Protein 5NB9 (pdb70)

GO terms:
  GO:0005515 protein binding (F, IPI)
  GO:0005829 cytosol (C, IDA)
  GO:0003729 mRNA binding (F, IDA)
  GO:0003730 mRNA 3'-UTR binding (F, IDA)
  GO:0010608 post-transcriptional regulation of gene expression (P, IDA)
  GO:0033592 RNA strand annealing activity (F, IDA)
  GO:0034057 RNA strand-exchange activity (F, IDA)
  GO:0051050 positive regulation of transport (P, EXP)
  GO:0044010 single-species biofilm formation (P, IMP)
  GO:0006974 DNA damage response (P, IMP)
  GO:1902836 positive regulation of proline import across plasma membrane (P, IMP)
  GO:0071475 cellular hyperosmotic salinity response (P, IMP)
  GO:0007231 osmosensory signaling pathway (P, IMP)

Structure (mmCIF, N/CA/C/O backbone):
data_5NB9
#
_entry.id   5NB9
#
loop_
_atom_site.group_PDB
_atom_site.id
_atom_site.type_symbol
_atom_site.label_atom_id
_atom_site.label_alt_id
_atom_site.label_comp_id
_atom_site.label_asym_id
_atom_site.label_entity_id
_atom_site.label_seq_id
_atom_site.pdbx_PDB_ins_code
_atom_site.Cartn_x
_atom_site.Cartn_y
_atom_site.Cartn_z
_atom_site.occupancy
_atom_site.B_iso_or_equiv
_atom_site.auth_seq_id
_atom_site.auth_comp_id
_atom_site.auth_asym_id
_atom_site.auth_atom_id
_atom_site.pdbx_PDB_model_num
ATOM 1 N N . MET A 1 1 ? 29.894 -4.412 1.731 1.00 0.00 1 MET A N 1
ATOM 2 C CA . MET A 1 1 ? 28.969 -4.782 0.651 1.00 0.00 1 MET A CA 1
ATOM 3 C C . MET A 1 1 ? 27.795 -3.848 0.705 1.00 0.00 1 MET A C 1
ATOM 4 O O . MET A 1 1 ? 27.730 -3.027 1.618 1.00 0.00 1 MET A O 1
ATOM 20 N N . GLY A 1 2 ? 26.892 -3.951 -0.255 1.00 0.00 2 GLY A N 1
ATOM 21 C CA . GLY A 1 2 ? 25.719 -3.099 -0.268 1.00 0.00 2 GLY A CA 1
ATOM 22 C C . GLY A 1 2 ? 25.958 -1.823 -1.045 1.00 0.00 2 GLY A C 1
ATOM 23 O O . GLY A 1 2 ? 27.020 -1.182 -0.896 1.00 0.00 2 GLY A O 1
ATOM 27 N N . SER A 1 3 ? 25.003 -1.458 -1.871 1.00 0.00 3 SER A N 1
ATOM 28 C CA . SER A 1 3 ? 25.107 -0.267 -2.676 1.00 0.00 3 SER A CA 1
ATOM 29 C C . SER A 1 3 ? 24.824 0.967 -1.807 1.00 0.00 3 SER A C 1
ATOM 30 O O . SER A 1 3 ? 25.745 1.738 -1.481 1.00 0.00 3 SER A O 1
ATOM 38 N N . SER A 1 4 ? 23.587 1.119 -1.374 1.00 0.00 4 SER A N 1
ATOM 39 C CA . SER A 1 4 ? 23.220 2.222 -0.554 1.00 0.00 4 SER A CA 1
ATOM 40 C C . SER A 1 4 ? 23.785 2.043 0.869 1.00 0.00 4 SER A C 1
ATOM 41 O O . SER A 1 4 ? 23.617 0.987 1.516 1.00 0.00 4 SER A O 1
ATOM 49 N N . HIS A 1 5 ? 24.499 3.041 1.331 1.00 0.00 5 HIS A N 1
ATOM 50 C CA . HIS A 1 5 ? 25.142 2.994 2.631 1.00 0.00 5 HIS A CA 1
ATOM 51 C C . HIS A 1 5 ? 24.367 3.906 3.547 1.00 0.00 5 HIS A C 1
ATOM 52 O O . HIS A 1 5 ? 23.996 4.989 3.125 1.00 0.00 5 HIS A O 1
ATOM 67 N N . HIS A 1 6 ? 24.102 3.453 4.800 1.00 0.00 6 HIS A N 1
ATOM 68 C CA . HIS A 1 6 ? 23.178 4.174 5.724 1.00 0.00 6 HIS A CA 1
ATOM 69 C C . HIS A 1 6 ? 21.808 4.194 5.024 1.00 0.00 6 HIS A C 1
ATOM 70 O O . HIS A 1 6 ? 21.061 5.157 5.063 1.00 0.00 6 HIS A O 1
ATOM 85 N N . HIS A 1 7 ? 21.500 3.061 4.426 1.00 0.00 7 HIS A N 1
ATOM 86 C CA . HIS A 1 7 ? 20.359 2.922 3.555 1.00 0.00 7 HIS A CA 1
ATOM 87 C C . HIS A 1 7 ? 18.988 3.076 4.181 1.00 0.00 7 HIS A C 1
ATOM 88 O O . HIS A 1 7 ? 18.479 2.188 4.867 1.00 0.00 7 HIS A O 1
ATOM 103 N N . HIS A 1 8 ? 18.459 4.257 3.959 1.00 0.00 8 HIS A N 1
ATOM 104 C CA . HIS A 1 8 ? 17.093 4.649 4.240 1.00 0.00 8 HIS A CA 1
ATOM 105 C C . HIS A 1 8 ? 16.587 4.403 5.679 1.00 0.00 8 HIS A C 1
ATOM 106 O O . HIS A 1 8 ? 16.804 5.255 6.539 1.00 0.00 8 HIS A O 1
ATOM 121 N N . HIS A 1 9 ? 15.950 3.249 5.957 1.00 0.00 9 HIS A N 1
ATOM 122 C CA . HIS A 1 9 ? 15.332 3.028 7.288 1.00 0.00 9 HIS A CA 1
ATOM 123 C C . HIS A 1 9 ? 14.749 1.617 7.474 1.00 0.00 9 HIS A C 1
ATOM 124 O O . HIS A 1 9 ? 13.882 1.221 6.739 1.00 0.00 9 HIS A O 1
ATOM 139 N N . HIS A 1 10 ? 15.197 0.921 8.504 1.00 0.00 10 HIS A N 1
ATOM 140 C CA . HIS A 1 10 ? 14.566 -0.337 8.957 1.00 0.00 10 HIS A CA 1
ATOM 141 C C . HIS A 1 10 ? 14.003 -0.016 10.343 1.00 0.00 10 HIS A C 1
ATOM 142 O O . HIS A 1 10 ? 14.521 0.884 11.013 1.00 0.00 10 HIS A O 1
ATOM 157 N N . SER A 1 11 ? 12.937 -0.638 10.724 1.00 0.00 11 SER A N 1
ATOM 158 C CA . SER A 1 11 ? 12.343 -0.417 12.018 1.00 0.00 11 SER A CA 1
ATOM 159 C C . SER A 1 11 ? 12.712 -1.519 12.980 1.00 0.00 11 SER A C 1
ATOM 160 O O . SER A 1 11 ? 13.874 -1.916 13.074 1.00 0.00 11 SER A O 1
ATOM 168 N N . GLN A 1 12 ? 11.757 -1.970 13.675 1.00 0.00 12 GLN A N 1
ATOM 169 C CA . GLN A 1 12 ? 11.895 -2.888 14.738 1.00 0.00 12 GLN A CA 1
ATOM 170 C C . GLN A 1 12 ? 10.769 -3.860 14.622 1.00 0.00 12 GLN A C 1
ATOM 171 O O . GLN A 1 12 ? 10.147 -4.298 15.589 1.00 0.00 12 GLN A O 1
ATOM 185 N N . ASP A 1 13 ? 10.576 -4.176 13.390 1.00 0.00 13 ASP A N 1
ATOM 186 C CA . ASP A 1 13 ? 9.626 -5.047 12.857 1.00 0.00 13 ASP A CA 1
ATOM 187 C C . ASP A 1 13 ? 9.861 -6.478 13.326 1.00 0.00 13 ASP A C 1
ATOM 188 O O . ASP A 1 13 ? 11.002 -6.894 13.523 1.00 0.00 13 ASP A O 1
ATOM 197 N N . PRO A 1 14 ? 8.788 -7.246 13.522 1.00 0.00 14 PRO A N 1
ATOM 198 C CA . PRO A 1 14 ? 8.869 -8.634 13.967 1.00 0.00 14 PRO A CA 1
ATOM 199 C C . PRO A 1 14 ? 9.156 -9.591 12.806 1.00 0.00 14 PRO A C 1
ATOM 200 O O . PRO A 1 14 ? 9.788 -10.630 12.989 1.00 0.00 14 PRO A O 1
ATOM 211 N N . MET A 1 15 ? 8.652 -9.236 11.629 1.00 0.00 15 MET A N 1
ATOM 212 C CA . MET A 1 15 ? 8.859 -9.983 10.422 1.00 0.00 15 MET A CA 1
ATOM 213 C C . MET A 1 15 ? 10.322 -10.031 10.028 1.00 0.00 15 MET A C 1
ATOM 214 O O . MET A 1 15 ? 10.843 -11.108 9.705 1.00 0.00 15 MET A O 1
ATOM 228 N N . GLU A 1 16 ? 10.966 -8.852 10.060 1.00 0.00 16 GLU A N 1
ATOM 229 C CA . GLU A 1 16 ? 12.396 -8.673 9.746 1.00 0.00 16 GLU A CA 1
ATOM 230 C C . GLU A 1 16 ? 12.670 -8.972 8.226 1.00 0.00 16 GLU A C 1
ATOM 231 O O . GLU A 1 16 ? 11.825 -9.546 7.515 1.00 0.00 16 GLU A O 1
ATOM 243 N N . ASN A 1 17 ? 13.825 -8.592 7.739 1.00 0.00 17 ASN A N 1
ATOM 244 C CA . ASN A 1 17 ? 14.187 -8.760 6.328 1.00 0.00 17 ASN A CA 1
ATOM 245 C C . ASN A 1 17 ? 14.955 -10.051 6.185 1.00 0.00 17 ASN A C 1
ATOM 246 O O . ASN A 1 17 ? 16.094 -10.119 5.710 1.00 0.00 17 ASN A O 1
ATOM 257 N N . GLN A 1 18 ? 14.348 -11.041 6.637 1.00 0.00 18 GLN A N 1
ATOM 258 C CA . GLN A 1 18 ? 14.847 -12.330 6.641 1.00 0.00 18 GLN A CA 1
ATOM 259 C C . GLN A 1 18 ? 14.917 -12.985 5.223 1.00 0.00 18 GLN A C 1
ATOM 260 O O . GLN A 1 18 ? 16.017 -13.137 4.702 1.00 0.00 18 GLN A O 1
ATOM 274 N N . PRO A 1 19 ? 13.805 -13.422 4.574 1.00 0.00 19 PRO A N 1
ATOM 275 C CA . PRO A 1 19 ? 13.862 -13.847 3.165 1.00 0.00 19 PRO A CA 1
ATOM 276 C C . PRO A 1 19 ? 14.121 -12.663 2.212 1.00 0.00 19 PRO A C 1
ATOM 277 O O . PRO A 1 19 ? 13.595 -11.570 2.401 1.00 0.00 19 PRO A O 1
ATOM 288 N N . LYS A 1 20 ? 15.002 -12.873 1.231 1.00 0.00 20 LYS A N 1
ATOM 289 C CA . LYS A 1 20 ? 15.301 -11.949 0.253 1.00 0.00 20 LYS A CA 1
ATOM 290 C C . LYS A 1 20 ? 14.173 -11.731 -0.725 1.00 0.00 20 LYS A C 1
ATOM 291 O O . LYS A 1 20 ? 14.137 -12.361 -1.761 1.00 0.00 20 LYS A O 1
ATOM 310 N N . LEU A 1 21 ? 13.377 -10.733 -0.402 1.00 0.00 21 LEU A N 1
ATOM 311 C CA . LEU A 1 21 ? 12.128 -10.266 -0.969 1.00 0.00 21 LEU A CA 1
ATOM 312 C C . LEU A 1 21 ? 11.224 -11.138 -1.823 1.00 0.00 21 LEU A C 1
ATOM 313 O O . LEU A 1 21 ? 9.996 -11.075 -1.705 1.00 0.00 21 LEU A O 1
ATOM 329 N N . ASN A 1 22 ? 11.804 -11.859 -2.687 1.00 0.00 22 ASN A N 1
ATOM 330 C CA . ASN A 1 22 ? 11.190 -12.883 -3.483 1.00 0.00 22 ASN A CA 1
ATOM 331 C C . ASN A 1 22 ? 10.277 -12.296 -4.525 1.00 0.00 22 ASN A C 1
ATOM 332 O O . ASN A 1 22 ? 9.393 -12.950 -5.056 1.00 0.00 22 ASN A O 1
ATOM 343 N N . SER A 1 23 ? 10.494 -11.025 -4.752 1.00 0.00 23 SER A N 1
ATOM 344 C CA . SER A 1 23 ? 9.968 -10.256 -5.890 1.00 0.00 23 SER A CA 1
ATOM 345 C C . SER A 1 23 ? 8.479 -9.882 -5.827 1.00 0.00 23 SER A C 1
ATOM 346 O O . SER A 1 23 ? 7.945 -9.346 -6.795 1.00 0.00 23 SER A O 1
ATOM 354 N N . SER A 1 24 ? 7.819 -10.132 -4.703 1.00 0.00 24 SER A N 1
ATOM 355 C CA . SER A 1 24 ? 6.446 -9.646 -4.501 1.00 0.00 24 SER A CA 1
ATOM 356 C C . SER A 1 24 ? 6.069 -9.600 -3.011 1.00 0.00 24 SER A C 1
ATOM 357 O O . SER A 1 24 ? 6.268 -8.606 -2.346 1.00 0.00 24 SER A O 1
ATOM 365 N N . LYS A 1 25 ? 5.619 -10.709 -2.497 1.00 0.00 25 LYS A N 1
ATOM 366 C CA . LYS A 1 25 ? 5.084 -10.849 -1.211 1.00 0.00 25 LYS A CA 1
ATOM 367 C C . LYS A 1 25 ? 5.971 -10.357 -0.117 1.00 0.00 25 LYS A C 1
ATOM 368 O O . LYS A 1 25 ? 5.649 -9.383 0.553 1.00 0.00 25 LYS A O 1
ATOM 387 N N . GLU A 1 26 ? 7.049 -11.012 0.058 1.00 0.00 26 GLU A N 1
ATOM 388 C CA . GLU A 1 26 ? 7.927 -10.676 1.128 1.00 0.00 26 GLU A CA 1
ATOM 389 C C . GLU A 1 26 ? 8.672 -9.352 0.950 1.00 0.00 26 GLU A C 1
ATOM 390 O O . GLU A 1 26 ? 9.426 -8.937 1.801 1.00 0.00 26 GLU A O 1
ATOM 402 N N . VAL A 1 27 ? 8.396 -8.650 -0.140 1.00 0.00 27 VAL A N 1
ATOM 403 C CA . VAL A 1 27 ? 8.902 -7.327 -0.293 1.00 0.00 27 VAL A CA 1
ATOM 404 C C . VAL A 1 27 ? 7.926 -6.375 0.263 1.00 0.00 27 VAL A C 1
ATOM 405 O O . VAL A 1 27 ? 8.302 -5.308 0.593 1.00 0.00 27 VAL A O 1
ATOM 418 N N . ILE A 1 28 ? 6.632 -6.780 0.417 1.00 0.00 28 ILE A N 1
ATOM 419 C CA . ILE A 1 28 ? 5.718 -5.979 1.148 1.00 0.00 28 ILE A CA 1
ATOM 420 C C . ILE A 1 28 ? 6.223 -5.928 2.501 1.00 0.00 28 ILE A C 1
ATOM 421 O O . ILE A 1 28 ? 6.160 -4.949 3.162 1.00 0.00 28 ILE A O 1
ATOM 437 N N . ALA A 1 29 ? 6.698 -7.027 2.877 1.00 0.00 29 ALA A N 1
ATOM 438 C CA . ALA A 1 29 ? 7.294 -7.219 4.096 1.00 0.00 29 ALA A CA 1
ATOM 439 C C . ALA A 1 29 ? 8.512 -6.359 4.304 1.00 0.00 29 ALA A C 1
ATOM 440 O O . ALA A 1 29 ? 8.684 -5.795 5.374 1.00 0.00 29 ALA A O 1
ATOM 447 N N . PHE A 1 30 ? 9.325 -6.214 3.279 1.00 0.00 30 PHE A N 1
ATOM 448 C CA . PHE A 1 30 ? 10.384 -5.292 3.342 1.00 0.00 30 PHE A CA 1
ATOM 449 C C . PHE A 1 30 ? 9.813 -3.921 3.381 1.00 0.00 30 PHE A C 1
ATOM 450 O O . PHE A 1 30 ? 10.227 -3.094 4.111 1.00 0.00 30 PHE A O 1
ATOM 467 N N . LEU A 1 31 ? 8.878 -3.692 2.533 1.00 0.00 31 LEU A N 1
ATOM 468 C CA . LEU A 1 31 ? 8.211 -2.444 2.455 1.00 0.00 31 LEU A CA 1
ATOM 469 C C . LEU A 1 31 ? 7.697 -2.041 3.774 1.00 0.00 31 LEU A C 1
ATOM 470 O O . LEU A 1 31 ? 7.749 -0.937 4.137 1.00 0.00 31 LEU A O 1
ATOM 486 N N . ALA A 1 32 ? 7.291 -2.972 4.474 1.00 0.00 32 ALA A N 1
ATOM 487 C CA . ALA A 1 32 ? 6.727 -2.786 5.753 1.00 0.00 32 ALA A CA 1
ATOM 488 C C . ALA A 1 32 ? 7.731 -2.623 6.876 1.00 0.00 32 ALA A C 1
ATOM 489 O O . ALA A 1 32 ? 7.455 -1.953 7.855 1.00 0.00 32 ALA A O 1
ATOM 496 N N . GLU A 1 33 ? 8.895 -3.194 6.714 1.00 0.00 33 GLU A N 1
ATOM 497 C CA . GLU A 1 33 ? 9.936 -3.122 7.747 1.00 0.00 33 GLU A CA 1
ATOM 498 C C . GLU A 1 33 ? 10.596 -1.765 7.661 1.00 0.00 33 GLU A C 1
ATOM 499 O O . GLU A 1 33 ? 11.265 -1.243 8.560 1.00 0.00 33 GLU A O 1
ATOM 511 N N . ARG A 1 34 ? 10.435 -1.282 6.519 1.00 0.00 34 ARG A N 1
ATOM 512 C CA . ARG A 1 34 ? 10.953 -0.121 6.038 1.00 0.00 34 ARG A CA 1
ATOM 513 C C . ARG A 1 34 ? 9.973 1.014 6.263 1.00 0.00 34 ARG A C 1
ATOM 514 O O . ARG A 1 34 ? 10.355 2.101 6.766 1.00 0.00 34 ARG A O 1
ATOM 535 N N . PHE A 1 35 ? 8.721 0.766 5.930 1.00 0.00 35 PHE A N 1
ATOM 536 C CA . PHE A 1 35 ? 7.666 1.701 6.060 1.00 0.00 35 PHE A CA 1
ATOM 537 C C . PHE A 1 35 ? 6.546 1.261 7.020 1.00 0.00 35 PHE A C 1
ATOM 538 O O . PHE A 1 35 ? 5.437 1.010 6.551 1.00 0.00 35 PHE A O 1
ATOM 555 N N . PRO A 1 36 ? 6.812 1.159 8.358 1.00 0.00 36 PRO A N 1
ATOM 556 C CA . PRO A 1 36 ? 5.792 0.908 9.412 1.00 0.00 36 PRO A CA 1
ATOM 557 C C . PRO A 1 36 ? 4.440 1.699 9.280 1.00 0.00 36 PRO A C 1
ATOM 558 O O . PRO A 1 36 ? 3.483 1.408 9.976 1.00 0.00 36 PRO A O 1
ATOM 569 N N . HIS A 1 37 ? 4.390 2.724 8.435 1.00 0.00 37 HIS A N 1
ATOM 570 C CA . HIS A 1 37 ? 3.150 3.464 8.240 1.00 0.00 37 HIS A CA 1
ATOM 571 C C . HIS A 1 37 ? 2.455 3.035 6.975 1.00 0.00 37 HIS A C 1
ATOM 572 O O . HIS A 1 37 ? 1.273 2.784 6.977 1.00 0.00 37 HIS A O 1
ATOM 587 N N . CYS A 1 38 ? 3.193 3.000 5.892 1.00 0.00 38 CYS A N 1
ATOM 588 C CA . CYS A 1 38 ? 2.703 2.569 4.639 1.00 0.00 38 CYS A CA 1
ATOM 589 C C . CYS A 1 38 ? 2.270 1.120 4.646 1.00 0.00 38 CYS A C 1
ATOM 590 O O . CYS A 1 38 ? 1.150 0.777 4.256 1.00 0.00 38 CYS A O 1
ATOM 598 N N . PHE A 1 39 ? 3.157 0.288 5.069 1.00 0.00 39 PHE A N 1
ATOM 599 C CA . PHE A 1 39 ? 3.019 -1.075 4.941 1.00 0.00 39 PHE A CA 1
ATOM 600 C C . PHE A 1 39 ? 2.913 -1.780 6.297 1.00 0.00 39 PHE A C 1
ATOM 601 O O . PHE A 1 39 ? 3.169 -1.198 7.330 1.00 0.00 39 PHE A O 1
ATOM 618 N N . SER A 1 40 ? 2.492 -3.021 6.249 1.00 0.00 40 SER A N 1
ATOM 619 C CA . SER A 1 40 ? 2.310 -3.864 7.418 1.00 0.00 40 SER A CA 1
ATOM 620 C C . SER A 1 40 ? 3.337 -4.930 7.530 1.00 0.00 40 SER A C 1
ATOM 621 O O . SER A 1 40 ? 4.261 -4.785 8.295 1.00 0.00 40 SER A O 1
ATOM 629 N N . ALA A 1 41 ? 3.009 -6.091 6.906 1.00 0.00 41 ALA A N 1
ATOM 630 C CA . ALA A 1 41 ? 3.820 -7.309 6.699 1.00 0.00 41 ALA A CA 1
ATOM 631 C C . ALA A 1 41 ? 3.355 -8.218 7.737 1.00 0.00 41 ALA A C 1
ATOM 632 O O . ALA A 1 41 ? 3.303 -9.426 7.606 1.00 0.00 41 ALA A O 1
ATOM 639 N N . GLU A 1 42 ? 2.952 -7.535 8.741 1.00 0.00 42 GLU A N 1
ATOM 640 C CA . GLU A 1 42 ? 2.264 -7.974 9.840 1.00 0.00 42 GLU A CA 1
ATOM 641 C C . GLU A 1 42 ? 0.907 -8.355 9.457 1.00 0.00 42 GLU A C 1
ATOM 642 O O . GLU A 1 42 ? 0.336 -9.372 9.839 1.00 0.00 42 GLU A O 1
ATOM 654 N N . GLY A 1 43 ? 0.415 -7.495 8.690 1.00 0.00 43 GLY A N 1
ATOM 655 C CA . GLY A 1 43 ? -0.893 -7.522 8.312 1.00 0.00 43 GLY A CA 1
ATOM 656 C C . GLY A 1 43 ? -1.016 -7.820 6.862 1.00 0.00 43 GLY A C 1
ATOM 657 O O . GLY A 1 43 ? -0.045 -7.610 6.114 1.00 0.00 43 GLY A O 1
ATOM 661 N N . GLU A 1 44 ? -2.188 -8.306 6.480 1.00 0.00 44 GLU A N 1
ATOM 662 C CA . GLU A 1 44 ? -2.574 -8.602 5.119 1.00 0.00 44 GLU A CA 1
ATOM 663 C C . GLU A 1 44 ? -2.190 -7.443 4.210 1.00 0.00 44 GLU A C 1
ATOM 664 O O . GLU A 1 44 ? -1.465 -7.612 3.226 1.00 0.00 44 GLU A O 1
ATOM 676 N N . ALA A 1 45 ? -2.646 -6.267 4.605 1.00 0.00 45 ALA A N 1
ATOM 677 C CA . ALA A 1 45 ? -2.433 -5.050 3.899 1.00 0.00 45 ALA A CA 1
ATOM 678 C C . ALA A 1 45 ? -3.018 -3.930 4.726 1.00 0.00 45 ALA A C 1
ATOM 679 O O . ALA A 1 45 ? -3.342 -4.129 5.907 1.00 0.00 45 ALA A O 1
ATOM 686 N N . ARG A 1 46 ? -3.153 -2.798 4.118 1.00 0.00 46 ARG A N 1
ATOM 687 C CA . ARG A 1 46 ? -3.693 -1.606 4.695 1.00 0.00 46 ARG A CA 1
ATOM 688 C C . ARG A 1 46 ? -3.925 -0.733 3.472 1.00 0.00 46 ARG A C 1
ATOM 689 O O . ARG A 1 46 ? -3.261 -0.997 2.457 1.00 0.00 46 ARG A O 1
ATOM 710 N N . PRO A 1 47 ? -4.892 0.225 3.457 1.00 0.00 47 PRO A N 1
ATOM 711 C CA . PRO A 1 47 ? -5.055 1.095 2.303 1.00 0.00 47 PRO A CA 1
ATOM 712 C C . PRO A 1 47 ? -3.775 1.837 1.950 1.00 0.00 47 PRO A C 1
ATOM 713 O O . PRO A 1 47 ? -3.320 2.633 2.692 1.00 0.00 47 PRO A O 1
ATOM 724 N N . LEU A 1 48 ? -3.213 1.484 0.824 1.00 0.00 48 LEU A N 1
ATOM 725 C CA . LEU A 1 48 ? -1.989 2.031 0.261 1.00 0.00 48 LEU A CA 1
ATOM 726 C C . LEU A 1 48 ? -2.381 2.770 -1.053 1.00 0.00 48 LEU A C 1
ATOM 727 O O . LEU A 1 48 ? -3.529 2.913 -1.300 1.00 0.00 48 LEU A O 1
ATOM 743 N N . LYS A 1 49 ? -1.452 3.336 -1.813 1.00 0.00 49 LYS A N 1
ATOM 744 C CA . LYS A 1 49 ? -1.767 3.768 -3.136 1.00 0.00 49 LYS A CA 1
ATOM 745 C C . LYS A 1 49 ? -1.079 2.760 -4.037 1.00 0.00 49 LYS A C 1
ATOM 746 O O . LYS A 1 49 ? -0.797 1.684 -3.625 1.00 0.00 49 LYS A O 1
ATOM 765 N N . ILE A 1 50 ? -0.870 3.070 -5.237 1.00 0.00 50 ILE A N 1
ATOM 766 C CA . ILE A 1 50 ? 0.015 2.292 -6.060 1.00 0.00 50 ILE A CA 1
ATOM 767 C C . ILE A 1 50 ? 1.137 3.082 -6.644 1.00 0.00 50 ILE A C 1
ATOM 768 O O . ILE A 1 50 ? 2.270 2.612 -6.743 1.00 0.00 50 ILE A O 1
ATOM 784 N N . GLY A 1 51 ? 0.860 4.299 -6.916 1.00 0.00 51 GLY A N 1
ATOM 785 C CA . GLY A 1 51 ? 1.876 5.186 -7.431 1.00 0.00 51 GLY A CA 1
ATOM 786 C C . GLY A 1 51 ? 2.914 5.494 -6.381 1.00 0.00 51 GLY A C 1
ATOM 787 O O . GLY A 1 51 ? 3.948 6.034 -6.685 1.00 0.00 51 GLY A O 1
ATOM 791 N N . ILE A 1 52 ? 2.613 5.117 -5.119 1.00 0.00 52 ILE A N 1
ATOM 792 C CA . ILE A 1 52 ? 3.555 5.055 -4.078 1.00 0.00 52 ILE A CA 1
ATOM 793 C C . ILE A 1 52 ? 4.792 4.330 -4.522 1.00 0.00 52 ILE A C 1
ATOM 794 O O . ILE A 1 52 ? 5.820 4.701 -4.155 1.00 0.00 52 ILE A O 1
ATOM 810 N N . PHE A 1 53 ? 4.634 3.247 -5.242 1.00 0.00 53 PHE A N 1
ATOM 811 C CA . PHE A 1 53 ? 5.676 2.388 -5.615 1.00 0.00 53 PHE A CA 1
ATOM 812 C C . PHE A 1 53 ? 6.918 3.158 -6.014 1.00 0.00 53 PHE A C 1
ATOM 813 O O . PHE A 1 53 ? 7.918 2.907 -5.618 1.00 0.00 53 PHE A O 1
ATOM 830 N N . GLN A 1 54 ? 6.727 4.087 -6.761 1.00 0.00 54 GLN A N 1
ATOM 831 C CA . GLN A 1 54 ? 7.711 5.043 -7.241 1.00 0.00 54 GLN A CA 1
ATOM 832 C C . GLN A 1 54 ? 8.513 5.749 -6.101 1.00 0.00 54 GLN A C 1
ATOM 833 O O . GLN A 1 54 ? 9.522 6.403 -6.294 1.00 0.00 54 GLN A O 1
ATOM 847 N N . ASP A 1 55 ? 7.972 5.667 -5.027 1.00 0.00 55 ASP A N 1
ATOM 848 C CA . ASP A 1 55 ? 8.378 6.456 -3.866 1.00 0.00 55 ASP A CA 1
ATOM 849 C C . ASP A 1 55 ? 9.091 5.623 -3.029 1.00 0.00 55 ASP A C 1
ATOM 850 O O . ASP A 1 55 ? 10.003 6.009 -2.333 1.00 0.00 55 ASP A O 1
ATOM 859 N N . LEU A 1 56 ? 8.597 4.466 -3.044 1.00 0.00 56 LEU A N 1
ATOM 860 C CA . LEU A 1 56 ? 9.175 3.395 -2.505 1.00 0.00 56 LEU A CA 1
ATOM 861 C C . LEU A 1 56 ? 10.400 3.337 -3.087 1.00 0.00 56 LEU A C 1
ATOM 862 O O . LEU A 1 56 ? 11.312 3.495 -2.465 1.00 0.00 56 LEU A O 1
ATOM 878 N N . VAL A 1 57 ? 10.382 3.216 -4.335 1.00 0.00 57 VAL A N 1
ATOM 879 C CA . VAL A 1 57 ? 11.550 2.952 -5.117 1.00 0.00 57 VAL A CA 1
ATOM 880 C C . VAL A 1 57 ? 12.659 3.902 -4.932 1.00 0.00 57 VAL A C 1
ATOM 881 O O . VAL A 1 57 ? 13.806 3.556 -5.243 1.00 0.00 57 VAL A O 1
ATOM 894 N N . ASP A 1 58 ? 12.320 5.105 -4.498 1.00 0.00 58 ASP A N 1
ATOM 895 C CA . ASP A 1 58 ? 13.365 6.016 -3.999 1.00 0.00 58 ASP A CA 1
ATOM 896 C C . ASP A 1 58 ? 14.244 5.283 -2.983 1.00 0.00 58 ASP A C 1
ATOM 897 O O . ASP A 1 58 ? 15.466 5.176 -3.059 1.00 0.00 58 ASP A O 1
ATOM 906 N N . ARG A 1 59 ? 13.496 4.740 -2.079 1.00 0.00 59 ARG A N 1
ATOM 907 C CA . ARG A 1 59 ? 13.836 4.249 -0.856 1.00 0.00 59 ARG A CA 1
ATOM 908 C C . ARG A 1 59 ? 14.066 2.812 -0.851 1.00 0.00 59 ARG A C 1
ATOM 909 O O . ARG A 1 59 ? 15.069 2.349 -0.374 1.00 0.00 59 ARG A O 1
ATOM 930 N N . VAL A 1 60 ? 13.098 2.106 -1.335 1.00 0.00 60 VAL A N 1
ATOM 931 C CA . VAL A 1 60 ? 13.040 0.740 -1.168 1.00 0.00 60 VAL A CA 1
ATOM 932 C C . VAL A 1 60 ? 14.047 -0.117 -1.853 1.00 0.00 60 VAL A C 1
ATOM 933 O O . VAL A 1 60 ? 14.628 -0.982 -1.263 1.00 0.00 60 VAL A O 1
ATOM 946 N N . ALA A 1 61 ? 14.170 0.149 -3.072 1.00 0.00 61 ALA A N 1
ATOM 947 C CA . ALA A 1 61 ? 14.530 -0.775 -4.011 1.00 0.00 61 ALA A CA 1
ATOM 948 C C . ALA A 1 61 ? 15.674 -1.698 -3.796 1.00 0.00 61 ALA A C 1
ATOM 949 O O . ALA A 1 61 ? 15.613 -2.687 -3.057 1.00 0.00 61 ALA A O 1
ATOM 956 N N . GLY A 1 62 ? 16.664 -1.380 -4.353 1.00 0.00 62 GLY A N 1
ATOM 957 C CA . GLY A 1 62 ? 17.757 -2.303 -4.458 1.00 0.00 62 GLY A CA 1
ATOM 958 C C . GLY A 1 62 ? 18.746 -2.187 -3.379 1.00 0.00 62 GLY A C 1
ATOM 959 O O . GLY A 1 62 ? 19.950 -2.341 -3.548 1.00 0.00 62 GLY A O 1
ATOM 963 N N . GLU A 1 63 ? 18.191 -1.865 -2.311 1.00 0.00 63 GLU A N 1
ATOM 964 C CA . GLU A 1 63 ? 18.742 -1.835 -1.039 1.00 0.00 63 GLU A CA 1
ATOM 965 C C . GLU A 1 63 ? 19.112 -3.235 -0.621 1.00 0.00 63 GLU A C 1
ATOM 966 O O . GLU A 1 63 ? 20.184 -3.483 -0.059 1.00 0.00 63 GLU A O 1
ATOM 978 N N . MET A 1 64 ? 18.172 -4.138 -0.840 1.00 0.00 64 MET A N 1
ATOM 979 C CA . MET A 1 64 ? 18.381 -5.488 -0.565 1.00 0.00 64 MET A CA 1
ATOM 980 C C . MET A 1 64 ? 18.159 -6.290 -1.753 1.00 0.00 64 MET A C 1
ATOM 981 O O . MET A 1 64 ? 19.065 -6.853 -2.344 1.00 0.00 64 MET A O 1
ATOM 995 N N . ASN A 1 65 ? 16.945 -6.360 -2.081 1.00 0.00 65 ASN A N 1
ATOM 996 C CA . ASN A 1 65 ? 16.488 -7.247 -3.003 1.00 0.00 65 ASN A CA 1
ATOM 997 C C . ASN A 1 65 ? 15.447 -6.724 -3.977 1.00 0.00 65 ASN A C 1
ATOM 998 O O . ASN A 1 65 ? 14.493 -7.420 -4.206 1.00 0.00 65 ASN A O 1
ATOM 1009 N N . LEU A 1 66 ? 15.604 -5.583 -4.556 1.00 0.00 66 LEU A N 1
ATOM 1010 C CA . LEU A 1 66 ? 14.585 -5.064 -5.481 1.00 0.00 66 LEU A CA 1
ATOM 1011 C C . LEU A 1 66 ? 15.160 -4.362 -6.688 1.00 0.00 66 LEU A C 1
ATOM 1012 O O . LEU A 1 66 ? 16.022 -3.508 -6.612 1.00 0.00 66 LEU A O 1
ATOM 1028 N N . SER A 1 67 ? 14.576 -4.687 -7.763 1.00 0.00 67 SER A N 1
ATOM 1029 C CA . SER A 1 67 ? 14.832 -4.137 -9.046 1.00 0.00 67 SER A CA 1
ATOM 1030 C C . SER A 1 67 ? 13.567 -3.322 -9.492 1.00 0.00 67 SER A C 1
ATOM 1031 O O . SER A 1 67 ? 13.227 -3.255 -10.666 1.00 0.00 67 SER A O 1
ATOM 1039 N N . LYS A 1 68 ? 12.942 -2.630 -8.509 1.00 0.00 68 LYS A N 1
ATOM 1040 C CA . LYS A 1 68 ? 11.656 -1.859 -8.628 1.00 0.00 68 LYS A CA 1
ATOM 1041 C C . LYS A 1 68 ? 10.490 -2.705 -9.074 1.00 0.00 68 LYS A C 1
ATOM 1042 O O . LYS A 1 68 ? 9.547 -2.800 -8.394 1.00 0.00 68 LYS A O 1
ATOM 1061 N N . THR A 1 69 ? 10.570 -3.369 -10.159 1.00 0.00 69 THR A N 1
ATOM 1062 C CA . THR A 1 69 ? 9.433 -3.988 -10.709 1.00 0.00 69 THR A CA 1
ATOM 1063 C C . THR A 1 69 ? 9.025 -5.200 -9.936 1.00 0.00 69 THR A C 1
ATOM 1064 O O . THR A 1 69 ? 7.871 -5.586 -9.916 1.00 0.00 69 THR A O 1
ATOM 1075 N N . GLN A 1 70 ? 9.971 -5.728 -9.262 1.00 0.00 70 GLN A N 1
ATOM 1076 C CA . GLN A 1 70 ? 9.761 -6.845 -8.378 1.00 0.00 70 GLN A CA 1
ATOM 1077 C C . GLN A 1 70 ? 9.300 -6.328 -6.989 1.00 0.00 70 GLN A C 1
ATOM 1078 O O . GLN A 1 70 ? 9.298 -7.033 -5.994 1.00 0.00 70 GLN A O 1
ATOM 1092 N N . LEU A 1 71 ? 9.056 -5.073 -6.952 1.00 0.00 71 LEU A N 1
ATOM 1093 C CA . LEU A 1 71 ? 8.459 -4.387 -5.866 1.00 0.00 71 LEU A CA 1
ATOM 1094 C C . LEU A 1 71 ? 7.104 -3.876 -6.339 1.00 0.00 71 LEU A C 1
ATOM 1095 O O . LEU A 1 71 ? 6.160 -3.901 -5.609 1.00 0.00 71 LEU A O 1
ATOM 1111 N N . ARG A 1 72 ? 6.997 -3.461 -7.580 1.00 0.00 72 ARG A N 1
ATOM 1112 C CA . ARG A 1 72 ? 5.727 -2.905 -8.051 1.00 0.00 72 ARG A CA 1
ATOM 1113 C C . ARG A 1 72 ? 4.680 -4.006 -8.139 1.00 0.00 72 ARG A C 1
ATOM 1114 O O . ARG A 1 72 ? 3.501 -3.763 -8.354 1.00 0.00 72 ARG A O 1
ATOM 1135 N N . SER A 1 73 ? 5.166 -5.192 -8.061 1.00 0.00 73 SER A N 1
ATOM 1136 C CA . SER A 1 73 ? 4.461 -6.379 -8.110 1.00 0.00 73 SER A CA 1
ATOM 1137 C C . SER A 1 73 ? 3.996 -6.773 -6.752 1.00 0.00 73 SER A C 1
ATOM 1138 O O . SER A 1 73 ? 3.017 -7.480 -6.558 1.00 0.00 73 SER A O 1
ATOM 1146 N N . ALA A 1 74 ? 4.681 -6.271 -5.839 1.00 0.00 74 ALA A N 1
ATOM 1147 C CA . ALA A 1 74 ? 4.353 -6.425 -4.437 1.00 0.00 74 ALA A CA 1
ATOM 1148 C C . ALA A 1 74 ? 3.205 -5.530 -4.171 1.00 0.00 74 ALA A C 1
ATOM 1149 O O . ALA A 1 74 ? 2.258 -5.823 -3.438 1.00 0.00 74 ALA A O 1
ATOM 1156 N N . LEU A 1 75 ? 3.204 -4.592 -4.992 1.00 0.00 75 LEU A N 1
ATOM 1157 C CA . LEU A 1 75 ? 2.398 -3.498 -5.007 1.00 0.00 75 LEU A CA 1
ATOM 1158 C C . LEU A 1 75 ? 1.351 -3.725 -6.119 1.00 0.00 75 LEU A C 1
ATOM 1159 O O . LEU A 1 75 ? 0.891 -2.832 -6.823 1.00 0.00 75 LEU A O 1
ATOM 1175 N N . ARG A 1 76 ? 1.014 -5.006 -6.175 1.00 0.00 76 ARG A N 1
ATOM 1176 C CA . ARG A 1 76 ? 0.032 -5.722 -6.997 1.00 0.00 76 ARG A CA 1
ATOM 1177 C C . ARG A 1 76 ? -0.537 -6.774 -6.141 1.00 0.00 76 ARG A C 1
ATOM 1178 O O . ARG A 1 76 ? -1.720 -6.921 -6.030 1.00 0.00 76 ARG A O 1
ATOM 1199 N N . LEU A 1 77 ? 0.360 -7.450 -5.494 1.00 0.00 77 LEU A N 1
ATOM 1200 C CA . LEU A 1 77 ? 0.092 -8.580 -4.662 1.00 0.00 77 LEU A CA 1
ATOM 1201 C C . LEU A 1 77 ? -0.782 -8.214 -3.551 1.00 0.00 77 LEU A C 1
ATOM 1202 O O . LEU A 1 77 ? -1.950 -8.576 -3.503 1.00 0.00 77 LEU A O 1
ATOM 1218 N N . TYR A 1 78 ? -0.230 -7.417 -2.676 1.00 0.00 78 TYR A N 1
ATOM 1219 C CA . TYR A 1 78 ? -0.924 -7.134 -1.495 1.00 0.00 78 TYR A CA 1
ATOM 1220 C C . TYR A 1 78 ? -1.926 -6.036 -1.788 1.00 0.00 78 TYR A C 1
ATOM 1221 O O . TYR A 1 78 ? -2.770 -5.703 -1.002 1.00 0.00 78 TYR A O 1
ATOM 1239 N N . THR A 1 79 ? -1.780 -5.453 -2.962 1.00 0.00 79 THR A N 1
ATOM 1240 C CA . THR A 1 79 ? -2.719 -4.402 -3.373 1.00 0.00 79 THR A CA 1
ATOM 1241 C C . THR A 1 79 ? -3.965 -4.992 -4.011 1.00 0.00 79 THR A C 1
ATOM 1242 O O . THR A 1 79 ? -4.913 -4.298 -4.305 1.00 0.00 79 THR A O 1
ATOM 1253 N N . SER A 1 80 ? -3.920 -6.276 -4.267 1.00 0.00 80 SER A N 1
ATOM 1254 C CA . SER A 1 80 ? -5.086 -6.997 -4.708 1.00 0.00 80 SER A CA 1
ATOM 1255 C C . SER A 1 80 ? -5.732 -7.611 -3.484 1.00 0.00 80 SER A C 1
ATOM 1256 O O . SER A 1 80 ? -6.692 -8.374 -3.571 1.00 0.00 80 SER A O 1
ATOM 1264 N N . SER A 1 81 ? -5.174 -7.270 -2.324 1.00 0.00 81 SER A N 1
ATOM 1265 C CA . SER A 1 81 ? -5.764 -7.643 -1.099 1.00 0.00 81 SER A CA 1
ATOM 1266 C C . SER A 1 81 ? -6.899 -6.739 -0.860 1.00 0.00 81 SER A C 1
ATOM 1267 O O . SER A 1 81 ? -6.930 -5.623 -1.351 1.00 0.00 81 SER A O 1
ATOM 1275 N N . TRP A 1 82 ? -7.787 -7.192 -0.094 1.00 0.00 82 TRP A N 1
ATOM 1276 C CA . TRP A 1 82 ? -8.976 -6.438 0.201 1.00 0.00 82 TRP A CA 1
ATOM 1277 C C . TRP A 1 82 ? -8.640 -5.447 1.165 1.00 0.00 82 TRP A C 1
ATOM 1278 O O . TRP A 1 82 ? -9.016 -4.329 1.026 1.00 0.00 82 TRP A O 1
ATOM 1299 N N . ARG A 1 83 ? -7.879 -5.866 2.102 1.00 0.00 83 ARG A N 1
ATOM 1300 C CA . ARG A 1 83 ? -7.428 -5.082 3.246 1.00 0.00 83 ARG A CA 1
ATOM 1301 C C . ARG A 1 83 ? -6.708 -3.861 2.807 1.00 0.00 83 ARG A C 1
ATOM 1302 O O . ARG A 1 83 ? -6.610 -2.870 3.533 1.00 0.00 83 ARG A O 1
ATOM 1323 N N . TYR A 1 84 ? -6.237 -3.947 1.624 1.00 0.00 84 TYR A N 1
ATOM 1324 C CA . TYR A 1 84 ? -5.701 -2.869 0.942 1.00 0.00 84 TYR A CA 1
ATOM 1325 C C . TYR A 1 84 ? -6.846 -1.874 0.705 1.00 0.00 84 TYR A C 1
ATOM 1326 O O . TYR A 1 84 ? -6.915 -0.830 1.303 1.00 0.00 84 TYR A O 1
ATOM 1344 N N . LEU A 1 85 ? -7.792 -2.269 -0.077 1.00 0.00 85 LEU A N 1
ATOM 1345 C CA . LEU A 1 85 ? -8.916 -1.425 -0.395 1.00 0.00 85 LEU A CA 1
ATOM 1346 C C . LEU A 1 85 ? -10.020 -1.294 0.607 1.00 0.00 85 LEU A C 1
ATOM 1347 O O . LEU A 1 85 ? -11.157 -1.033 0.267 1.00 0.00 85 LEU A O 1
ATOM 1363 N N . TYR A 1 86 ? -9.678 -1.324 1.799 1.00 0.00 86 TYR A N 1
ATOM 1364 C CA . TYR A 1 86 ? -10.559 -1.020 2.847 1.00 0.00 86 TYR A CA 1
ATOM 1365 C C . TYR A 1 86 ? -10.700 0.516 2.894 1.00 0.00 86 TYR A C 1
ATOM 1366 O O . TYR A 1 86 ? -11.395 1.097 3.715 1.00 0.00 86 TYR A O 1
ATOM 1384 N N . GLY A 1 87 ? -9.953 1.127 1.988 1.00 0.00 87 GLY A N 1
ATOM 1385 C CA . GLY A 1 87 ? -9.960 2.498 1.749 1.00 0.00 87 GLY A CA 1
ATOM 1386 C C . GLY A 1 87 ? -9.588 2.804 0.328 1.00 0.00 87 GLY A C 1
ATOM 1387 O O . GLY A 1 87 ? -10.312 3.474 -0.359 1.00 0.00 87 GLY A O 1
ATOM 1391 N N . VAL A 1 88 ? -8.475 2.268 -0.118 1.00 0.00 88 VAL A N 1
ATOM 1392 C CA . VAL A 1 88 ? -7.828 2.687 -1.342 1.00 0.00 88 VAL A CA 1
ATOM 1393 C C . VAL A 1 88 ? -8.714 2.859 -2.569 1.00 0.00 88 VAL A C 1
ATOM 1394 O O . VAL A 1 88 ? -9.188 1.889 -3.183 1.00 0.00 88 VAL A O 1
ATOM 1407 N N . LYS A 1 89 ? -8.887 4.053 -2.907 1.00 0.00 89 LYS A N 1
ATOM 1408 C CA . LYS A 1 89 ? -9.350 4.454 -4.184 1.00 0.00 89 LYS A CA 1
ATOM 1409 C C . LYS A 1 89 ? -8.781 5.851 -4.370 1.00 0.00 89 LYS A C 1
ATOM 1410 O O . LYS A 1 89 ? -8.045 6.090 -5.319 1.00 0.00 89 LYS A O 1
ATOM 1429 N N . PRO A 1 90 ? -9.032 6.784 -3.404 1.00 0.00 90 PRO A N 1
ATOM 1430 C CA . PRO A 1 90 ? -8.339 8.044 -3.341 1.00 0.00 90 PRO A CA 1
ATOM 1431 C C . PRO A 1 90 ? -7.164 7.928 -2.367 1.00 0.00 90 PRO A C 1
ATOM 1432 O O . PRO A 1 90 ? -6.544 6.854 -2.257 1.00 0.00 90 PRO A O 1
ATOM 1443 N N . GLY A 1 91 ? -6.898 9.028 -1.598 1.00 0.00 91 GLY A N 1
ATOM 1444 C CA . GLY A 1 91 ? -5.802 9.167 -0.663 1.00 0.00 91 GLY A CA 1
ATOM 1445 C C . GLY A 1 91 ? -5.948 8.385 0.587 1.00 0.00 91 GLY A C 1
ATOM 1446 O O . GLY A 1 91 ? -5.409 8.628 1.634 1.00 0.00 91 GLY A O 1
ATOM 1450 N N . ALA A 1 92 ? -6.699 7.478 0.399 1.00 0.00 92 ALA A N 1
ATOM 1451 C CA . ALA A 1 92 ? -7.075 6.410 1.297 1.00 0.00 92 ALA A CA 1
ATOM 1452 C C . ALA A 1 92 ? -5.906 5.641 1.727 1.00 0.00 92 ALA A C 1
ATOM 1453 O O . ALA A 1 92 ? -5.896 5.059 2.801 1.00 0.00 92 ALA A O 1
ATOM 1460 N N . THR A 1 93 ? -4.971 5.658 0.879 1.00 0.00 93 THR A N 1
ATOM 1461 C CA . THR A 1 93 ? -3.651 5.203 1.093 1.00 0.00 93 THR A CA 1
ATOM 1462 C C . THR A 1 93 ? -3.102 5.721 2.410 1.00 0.00 93 THR A C 1
ATOM 1463 O O . THR A 1 93 ? -2.466 5.014 3.192 1.00 0.00 93 THR A O 1
ATOM 1474 N N . ARG A 1 94 ? -3.339 6.979 2.615 1.00 0.00 94 ARG A N 1
ATOM 1475 C CA . ARG A 1 94 ? -2.764 7.729 3.639 1.00 0.00 94 ARG A CA 1
ATOM 1476 C C . ARG A 1 94 ? -1.266 7.859 3.487 1.00 0.00 94 ARG A C 1
ATOM 1477 O O . ARG A 1 94 ? -0.655 8.499 4.293 1.00 0.00 94 ARG A O 1
ATOM 1498 N N . VAL A 1 95 ? -0.655 7.221 2.450 1.00 0.00 95 VAL A N 1
ATOM 1499 C CA . VAL A 1 95 ? 0.761 7.246 2.283 1.00 0.00 95 VAL A CA 1
ATOM 1500 C C . VAL A 1 95 ? 1.348 7.200 0.814 1.00 0.00 95 VAL A C 1
ATOM 1501 O O . VAL A 1 95 ? 0.972 6.448 -0.108 1.00 0.00 95 VAL A O 1
ATOM 1514 N N . ASP A 1 96 ? 2.153 8.090 0.700 1.00 0.00 96 ASP A N 1
ATOM 1515 C CA . ASP A 1 96 ? 3.310 8.111 -0.087 1.00 0.00 96 ASP A CA 1
ATOM 1516 C C . ASP A 1 96 ? 4.203 8.080 1.085 1.00 0.00 96 ASP A C 1
ATOM 1517 O O . ASP A 1 96 ? 3.980 8.854 2.014 1.00 0.00 96 ASP A O 1
ATOM 1526 N N . LEU A 1 97 ? 4.974 7.030 1.132 1.00 0.00 97 LEU A N 1
ATOM 1527 C CA . LEU A 1 97 ? 5.681 6.415 2.227 1.00 0.00 97 LEU A CA 1
ATOM 1528 C C . LEU A 1 97 ? 6.323 7.219 3.365 1.00 0.00 97 LEU A C 1
ATOM 1529 O O . LEU A 1 97 ? 7.095 6.678 4.172 1.00 0.00 97 LEU A O 1
ATOM 1545 N N . ASP A 1 98 ? 5.932 8.405 3.489 1.00 0.00 98 ASP A N 1
ATOM 1546 C CA . ASP A 1 98 ? 6.202 9.241 4.571 1.00 0.00 98 ASP A CA 1
ATOM 1547 C C . ASP A 1 98 ? 4.975 9.175 5.432 1.00 0.00 98 ASP A C 1
ATOM 1548 O O . ASP A 1 98 ? 5.037 8.989 6.648 1.00 0.00 98 ASP A O 1
ATOM 1557 N N . GLY A 1 99 ? 3.846 9.197 4.750 1.00 0.00 99 GLY A N 1
ATOM 1558 C CA . GLY A 1 99 ? 2.575 9.094 5.380 1.00 0.00 99 GLY A CA 1
ATOM 1559 C C . GLY A 1 99 ? 1.601 10.247 5.030 1.00 0.00 99 GLY A C 1
ATOM 1560 O O . GLY A 1 99 ? 0.884 10.757 5.883 1.00 0.00 99 GLY A O 1
ATOM 1564 N N . ASN A 1 100 ? 1.619 10.622 3.764 1.00 0.00 100 ASN A N 1
ATOM 1565 C CA . ASN A 1 100 ? 0.754 11.574 3.095 1.00 0.00 100 ASN A CA 1
ATOM 1566 C C . ASN A 1 100 ? -0.102 10.718 2.243 1.00 0.00 100 ASN A C 1
ATOM 1567 O O . ASN A 1 100 ? 0.402 9.828 1.733 1.00 0.00 100 ASN A O 1
ATOM 1578 N N . PRO A 1 101 ? -1.365 11.015 1.993 1.00 0.00 101 PRO A N 1
ATOM 1579 C CA . PRO A 1 101 ? -2.367 10.099 1.360 1.00 0.00 101 PRO A CA 1
ATOM 1580 C C . PRO A 1 101 ? -2.160 9.995 -0.091 1.00 0.00 101 PRO A C 1
ATOM 1581 O O . PRO A 1 101 ? -3.026 10.313 -0.878 1.00 0.00 101 PRO A O 1
ATOM 1592 N N . CYS A 1 102 ? -0.974 9.543 -0.427 1.00 0.00 102 CYS A N 1
ATOM 1593 C CA . CYS A 1 102 ? -0.348 9.712 -1.734 1.00 0.00 102 CYS A CA 1
ATOM 1594 C C . CYS A 1 102 ? -0.382 11.232 -2.121 1.00 0.00 102 CYS A C 1
ATOM 1595 O O . CYS A 1 102 ? -0.113 11.656 -3.246 1.00 0.00 102 CYS A O 1
ATOM 1603 N N . GLY A 1 103 ? -0.743 12.006 -1.059 1.00 0.00 103 GLY A N 1
ATOM 1604 C CA . GLY A 1 103 ? -0.860 13.457 -1.005 1.00 0.00 103 GLY A CA 1
ATOM 1605 C C . GLY A 1 103 ? -1.990 13.930 -1.825 1.00 0.00 103 GLY A C 1
ATOM 1606 O O . GLY A 1 103 ? -2.157 15.104 -2.129 1.00 0.00 103 GLY A O 1
ATOM 1610 N N . GLU A 1 104 ? -2.741 12.987 -2.125 1.00 0.00 104 GLU A N 1
ATOM 1611 C CA . GLU A 1 104 ? -3.858 13.034 -2.949 1.00 0.00 104 GLU A CA 1
ATOM 1612 C C . GLU A 1 104 ? -5.101 13.440 -2.165 1.00 0.00 104 GLU A C 1
ATOM 1613 O O . GLU A 1 104 ? -5.952 14.174 -2.675 1.00 0.00 104 GLU A O 1
ATOM 1625 N N . LEU A 1 105 ? -5.231 12.981 -0.923 1.00 0.00 105 LEU A N 1
ATOM 1626 C CA . LEU A 1 105 ? -6.357 13.340 -0.202 1.00 0.00 105 LEU A CA 1
ATOM 1627 C C . LEU A 1 105 ? -6.018 13.750 1.259 1.00 0.00 105 LEU A C 1
ATOM 1628 O O . LEU A 1 105 ? -4.894 13.799 1.639 1.00 0.00 105 LEU A O 1
ATOM 1644 N N . ASP A 1 106 ? -7.016 14.222 1.916 1.00 0.00 106 ASP A N 1
ATOM 1645 C CA . ASP A 1 106 ? -7.197 14.445 3.342 1.00 0.00 106 ASP A CA 1
ATOM 1646 C C . ASP A 1 106 ? -7.482 13.027 3.912 1.00 0.00 106 ASP A C 1
ATOM 1647 O O . ASP A 1 106 ? -6.896 12.041 3.446 1.00 0.00 106 ASP A O 1
ATOM 1656 N N . GLU A 1 107 ? -8.311 12.907 4.848 1.00 0.00 107 GLU A N 1
ATOM 1657 C CA . GLU A 1 107 ? -8.766 11.618 5.256 1.00 0.00 107 GLU A CA 1
ATOM 1658 C C . GLU A 1 107 ? -10.260 11.554 5.363 1.00 0.00 107 GLU A C 1
ATOM 1659 O O . GLU A 1 107 ? -10.821 10.483 5.405 1.00 0.00 107 GLU A O 1
ATOM 1671 N N . GLN A 1 108 ? -10.876 12.669 5.300 1.00 0.00 108 GLN A N 1
ATOM 1672 C CA . GLN A 1 108 ? -12.271 12.802 5.427 1.00 0.00 108 GLN A CA 1
ATOM 1673 C C . GLN A 1 108 ? -12.820 12.727 4.089 1.00 0.00 108 GLN A C 1
ATOM 1674 O O . GLN A 1 108 ? -14.006 12.936 3.819 1.00 0.00 108 GLN A O 1
ATOM 1688 N N . HIS A 1 109 ? -11.958 12.395 3.180 1.00 0.00 109 HIS A N 1
ATOM 1689 C CA . HIS A 1 109 ? -12.441 12.138 1.928 1.00 0.00 109 HIS A CA 1
ATOM 1690 C C . HIS A 1 109 ? -12.084 10.776 1.535 1.00 0.00 109 HIS A C 1
ATOM 1691 O O . HIS A 1 109 ? -12.750 10.141 0.740 1.00 0.00 109 HIS A O 1
ATOM 1706 N N . VAL A 1 110 ? -11.098 10.290 2.174 1.00 0.00 110 VAL A N 1
ATOM 1707 C CA . VAL A 1 110 ? -10.756 8.934 2.023 1.00 0.00 110 VAL A CA 1
ATOM 1708 C C . VAL A 1 110 ? -11.412 8.166 3.094 1.00 0.00 110 VAL A C 1
ATOM 1709 O O . VAL A 1 110 ? -11.132 7.023 3.399 1.00 0.00 110 VAL A O 1
ATOM 1722 N N . GLU A 1 111 ? -12.229 8.900 3.659 1.00 0.00 111 GLU A N 1
ATOM 1723 C CA . GLU A 1 111 ? -13.224 8.560 4.553 1.00 0.00 111 GLU A CA 1
ATOM 1724 C C . GLU A 1 111 ? -14.274 7.795 3.821 1.00 0.00 111 GLU A C 1
ATOM 1725 O O . GLU A 1 111 ? -14.795 6.814 4.287 1.00 0.00 111 GLU A O 1
ATOM 1737 N N . HIS A 1 112 ? -14.503 8.217 2.629 1.00 0.00 112 HIS A N 1
ATOM 1738 C CA . HIS A 1 112 ? -15.453 7.587 1.777 1.00 0.00 112 HIS A CA 1
ATOM 1739 C C . HIS A 1 112 ? -14.824 6.466 1.072 1.00 0.00 112 HIS A C 1
ATOM 1740 O O . HIS A 1 112 ? -15.470 5.662 0.436 1.00 0.00 112 HIS A O 1
ATOM 1755 N N . ALA A 1 113 ? -13.593 6.437 1.183 1.00 0.00 113 ALA A N 1
ATOM 1756 C CA . ALA A 1 113 ? -12.836 5.413 0.743 1.00 0.00 113 ALA A CA 1
ATOM 1757 C C . ALA A 1 113 ? -12.816 4.378 1.790 1.00 0.00 113 ALA A C 1
ATOM 1758 O O . ALA A 1 113 ? -12.854 3.192 1.540 1.00 0.00 113 ALA A O 1
ATOM 1765 N N . ARG A 1 114 ? -12.850 4.869 2.969 1.00 0.00 114 ARG A N 1
ATOM 1766 C CA . ARG A 1 114 ? -12.901 4.099 4.123 1.00 0.00 114 ARG A CA 1
ATOM 1767 C C . ARG A 1 114 ? -14.292 3.422 4.197 1.00 0.00 114 ARG A C 1
ATOM 1768 O O . ARG A 1 114 ? -14.533 2.585 5.036 1.00 0.00 114 ARG A O 1
ATOM 1789 N N . LYS A 1 115 ? -15.203 3.814 3.277 1.00 0.00 115 LYS A N 1
ATOM 1790 C CA . LYS A 1 115 ? -16.476 3.318 3.251 1.00 0.00 115 LYS A CA 1
ATOM 1791 C C . LYS A 1 115 ? -16.662 2.661 1.896 1.00 0.00 115 LYS A C 1
ATOM 1792 O O . LYS A 1 115 ? -17.640 2.005 1.666 1.00 0.00 115 LYS A O 1
ATOM 1811 N N . GLN A 1 116 ? -15.715 2.874 0.961 1.00 0.00 116 GLN A N 1
ATOM 1812 C CA . GLN A 1 116 ? -15.802 2.161 -0.281 1.00 0.00 116 GLN A CA 1
ATOM 1813 C C . GLN A 1 116 ? -15.586 0.633 -0.152 1.00 0.00 116 GLN A C 1
ATOM 1814 O O . GLN A 1 116 ? -15.871 -0.140 -1.055 1.00 0.00 116 GLN A O 1
ATOM 1828 N N . LEU A 1 117 ? -15.059 0.218 0.964 1.00 0.00 117 LEU A N 1
ATOM 1829 C CA . LEU A 1 117 ? -15.010 -1.119 1.306 1.00 0.00 117 LEU A CA 1
ATOM 1830 C C . LEU A 1 117 ? -16.343 -1.543 1.869 1.00 0.00 117 LEU A C 1
ATOM 1831 O O . LEU A 1 117 ? -16.688 -2.666 1.761 1.00 0.00 117 LEU A O 1
ATOM 1847 N N . GLU A 1 118 ? -17.160 -0.596 2.317 1.00 0.00 118 GLU A N 1
ATOM 1848 C CA . GLU A 1 118 ? -18.487 -0.886 2.781 1.00 0.00 118 GLU A CA 1
ATOM 1849 C C . GLU A 1 118 ? -19.385 -0.961 1.584 1.00 0.00 118 GLU A C 1
ATOM 1850 O O . GLU A 1 118 ? -20.547 -1.225 1.688 1.00 0.00 118 GLU A O 1
ATOM 1862 N N . GLU A 1 119 ? -18.787 -0.743 0.464 1.00 0.00 119 GLU A N 1
ATOM 1863 C CA . GLU A 1 119 ? -19.428 -0.861 -0.799 1.00 0.00 119 GLU A CA 1
ATOM 1864 C C . GLU A 1 119 ? -19.162 -2.253 -1.236 1.00 0.00 119 GLU A C 1
ATOM 1865 O O . GLU A 1 119 ? -20.019 -2.989 -1.703 1.00 0.00 119 GLU A O 1
ATOM 1877 N N . ALA A 1 120 ? -17.905 -2.595 -1.048 1.00 0.00 120 ALA A N 1
ATOM 1878 C CA . ALA A 1 120 ? -17.369 -3.842 -1.350 1.00 0.00 120 ALA A CA 1
ATOM 1879 C C . ALA A 1 120 ? -17.982 -4.908 -0.552 1.00 0.00 120 ALA A C 1
ATOM 1880 O O . ALA A 1 120 ? -18.525 -5.803 -1.071 1.00 0.00 120 ALA A O 1
ATOM 1887 N N . LYS A 1 121 ? -17.921 -4.738 0.679 1.00 0.00 121 LYS A N 1
ATOM 1888 C CA . LYS A 1 121 ? -18.465 -5.559 1.686 1.00 0.00 121 LYS A CA 1
ATOM 1889 C C . LYS A 1 121 ? -19.843 -5.829 1.478 1.00 0.00 121 LYS A C 1
ATOM 1890 O O . LYS A 1 121 ? -20.232 -6.940 1.359 1.00 0.00 121 LYS A O 1
ATOM 1909 N N . ALA A 1 122 ? -20.542 -4.820 1.417 1.00 0.00 122 ALA A N 1
ATOM 1910 C CA . ALA A 1 122 ? -21.908 -4.820 1.106 1.00 0.00 122 ALA A CA 1
ATOM 1911 C C . ALA A 1 122 ? -22.256 -5.493 -0.226 1.00 0.00 122 ALA A C 1
ATOM 1912 O O . ALA A 1 122 ? -23.430 -5.746 -0.505 1.00 0.00 122 ALA A O 1
ATOM 1919 N N . ARG A 1 123 ? -21.247 -5.761 -1.050 1.00 0.00 123 ARG A N 1
ATOM 1920 C CA . ARG A 1 123 ? -21.454 -6.367 -2.297 1.00 0.00 123 ARG A CA 1
ATOM 1921 C C . ARG A 1 123 ? -21.167 -7.812 -2.179 1.00 0.00 123 ARG A C 1
ATOM 1922 O O . ARG A 1 123 ? -21.668 -8.651 -2.918 1.00 0.00 123 ARG A O 1
ATOM 1943 N N . VAL A 1 124 ? -20.358 -8.063 -1.240 1.00 0.00 124 VAL A N 1
ATOM 1944 C CA . VAL A 1 124 ? -19.792 -9.346 -1.055 1.00 0.00 124 VAL A CA 1
ATOM 1945 C C . VAL A 1 124 ? -20.704 -10.116 -0.250 1.00 0.00 124 VAL A C 1
ATOM 1946 O O . VAL A 1 124 ? -21.252 -11.141 -0.646 1.00 0.00 124 VAL A O 1
ATOM 1959 N N . GLN A 1 125 ? -20.896 -9.475 0.819 1.00 0.00 125 GLN A N 1
ATOM 1960 C CA . GLN A 1 125 ? -21.781 -9.678 1.841 1.00 0.00 125 GLN A CA 1
ATOM 1961 C C . GLN A 1 125 ? -22.333 -11.095 1.981 1.00 0.00 125 GLN A C 1
ATOM 1962 O O . GLN A 1 125 ? -21.553 -12.068 1.965 1.00 0.00 125 GLN A O 1
ATOM 1976 N N . ALA A 1 126 ? -23.658 -11.193 2.168 1.00 0.00 126 ALA A N 1
ATOM 1977 C CA . ALA A 1 126 ? -24.387 -12.415 2.235 1.00 0.00 126 ALA A CA 1
ATOM 1978 C C . ALA A 1 126 ? -24.057 -13.282 3.445 1.00 0.00 126 ALA A C 1
ATOM 1979 O O . ALA A 1 126 ? -24.878 -13.441 4.354 1.00 0.00 126 ALA A O 1
ATOM 1986 N N . GLN A 1 127 ? -22.876 -13.835 3.449 1.00 0.00 127 GLN A N 1
ATOM 1987 C CA . GLN A 1 127 ? -22.373 -14.582 4.436 1.00 0.00 127 GLN A CA 1
ATOM 1988 C C . GLN A 1 127 ? -21.994 -13.717 5.614 1.00 0.00 127 GLN A C 1
ATOM 1989 O O . GLN A 1 127 ? -21.662 -12.550 5.469 1.00 0.00 127 GLN A O 1
ATOM 2003 N N . ARG A 1 128 ? -22.104 -14.302 6.779 1.00 0.00 128 ARG A N 1
ATOM 2004 C CA . ARG A 1 128 ? -21.659 -13.733 7.981 1.00 0.00 128 ARG A CA 1
ATOM 2005 C C . ARG A 1 128 ? -20.202 -13.299 7.913 1.00 0.00 128 ARG A C 1
ATOM 2006 O O . ARG A 1 128 ? -19.801 -12.313 8.517 1.00 0.00 128 ARG A O 1
ATOM 2027 N N . ALA A 1 129 ? -19.441 -14.073 7.206 1.00 0.00 129 ALA A N 1
ATOM 2028 C CA . ALA A 1 129 ? -18.098 -13.860 6.983 1.00 0.00 129 ALA A CA 1
ATOM 2029 C C . ALA A 1 129 ? -17.853 -12.880 5.871 1.00 0.00 129 ALA A C 1
ATOM 2030 O O . ALA A 1 129 ? -18.275 -13.106 4.743 1.00 0.00 129 ALA A O 1
ATOM 2037 N N . GLU A 1 130 ? -17.124 -11.845 6.197 1.00 0.00 130 GLU A N 1
ATOM 2038 C CA . GLU A 1 130 ? -16.726 -10.809 5.290 1.00 0.00 130 GLU A CA 1
ATOM 2039 C C . GLU A 1 130 ? -15.637 -9.992 5.956 1.00 0.00 130 GLU A C 1
ATOM 2040 O O . GLU A 1 130 ? -14.467 -10.330 5.823 1.00 0.00 130 GLU A O 1
ATOM 2052 N N . GLN A 1 131 ? -15.977 -9.001 6.733 1.00 0.00 131 GLN A N 1
ATOM 2053 C CA . GLN A 1 131 ? -14.971 -8.406 7.555 1.00 0.00 131 GLN A CA 1
ATOM 2054 C C . GLN A 1 131 ? -15.193 -8.961 8.943 1.00 0.00 131 GLN A C 1
ATOM 2055 O O . GLN A 1 131 ? -15.995 -8.480 9.726 1.00 0.00 131 GLN A O 1
ATOM 2069 N N . GLN A 1 132 ? -14.633 -10.120 9.142 1.00 0.00 132 GLN A N 1
ATOM 2070 C CA . GLN A 1 132 ? -14.781 -10.832 10.366 1.00 0.00 132 GLN A CA 1
ATOM 2071 C C . GLN A 1 132 ? -13.460 -11.047 11.066 1.00 0.00 132 GLN A C 1
ATOM 2072 O O . GLN A 1 132 ? -13.414 -11.608 12.157 1.00 0.00 132 GLN A O 1
ATOM 2086 N N . ALA A 1 133 ? -12.401 -10.577 10.427 1.00 0.00 133 ALA A N 1
ATOM 2087 C CA . ALA A 1 133 ? -11.043 -10.680 10.906 1.00 0.00 133 ALA A CA 1
ATOM 2088 C C . ALA A 1 133 ? -10.164 -9.886 9.963 1.00 0.00 133 ALA A C 1
ATOM 2089 O O . ALA A 1 133 ? -9.773 -10.430 8.926 1.00 0.00 133 ALA A O 1
ATOM 2097 N N . MET A 1 1 ? 26.992 7.459 24.079 1.00 0.00 1 MET A N 2
ATOM 2098 C CA . MET A 1 1 ? 28.102 6.551 23.721 1.00 0.00 1 MET A CA 2
ATOM 2099 C C . MET A 1 1 ? 27.793 5.946 22.379 1.00 0.00 1 MET A C 2
ATOM 2100 O O . MET A 1 1 ? 26.659 6.054 21.926 1.00 0.00 1 MET A O 2
ATOM 2116 N N . GLY A 1 2 ? 28.769 5.303 21.757 1.00 0.00 2 GLY A N 2
ATOM 2117 C CA . GLY A 1 2 ? 28.575 4.744 20.428 1.00 0.00 2 GLY A CA 2
ATOM 2118 C C . GLY A 1 2 ? 27.909 3.381 20.451 1.00 0.00 2 GLY A C 2
ATOM 2119 O O . GLY A 1 2 ? 28.537 2.363 20.138 1.00 0.00 2 GLY A O 2
ATOM 2123 N N . SER A 1 3 ? 26.637 3.360 20.786 1.00 0.00 3 SER A N 2
ATOM 2124 C CA . SER A 1 3 ? 25.888 2.120 20.849 1.00 0.00 3 SER A CA 2
ATOM 2125 C C . SER A 1 3 ? 25.354 1.782 19.447 1.00 0.00 3 SER A C 2
ATOM 2126 O O . SER A 1 3 ? 24.734 0.732 19.231 1.00 0.00 3 SER A O 2
ATOM 2134 N N . SER A 1 4 ? 25.627 2.672 18.497 1.00 0.00 4 SER A N 2
ATOM 2135 C CA . SER A 1 4 ? 25.259 2.518 17.105 1.00 0.00 4 SER A CA 2
ATOM 2136 C C . SER A 1 4 ? 26.132 1.423 16.448 1.00 0.00 4 SER A C 2
ATOM 2137 O O . SER A 1 4 ? 27.024 1.690 15.651 1.00 0.00 4 SER A O 2
ATOM 2145 N N . HIS A 1 5 ? 25.921 0.216 16.908 1.00 0.00 5 HIS A N 2
ATOM 2146 C CA . HIS A 1 5 ? 26.611 -0.981 16.471 1.00 0.00 5 HIS A CA 2
ATOM 2147 C C . HIS A 1 5 ? 25.655 -2.138 16.657 1.00 0.00 5 HIS A C 2
ATOM 2148 O O . HIS A 1 5 ? 26.036 -3.237 17.035 1.00 0.00 5 HIS A O 2
ATOM 2163 N N . HIS A 1 6 ? 24.393 -1.877 16.412 1.00 0.00 6 HIS A N 2
ATOM 2164 C CA . HIS A 1 6 ? 23.374 -2.891 16.555 1.00 0.00 6 HIS A CA 2
ATOM 2165 C C . HIS A 1 6 ? 22.582 -2.923 15.273 1.00 0.00 6 HIS A C 2
ATOM 2166 O O . HIS A 1 6 ? 22.157 -1.892 14.800 1.00 0.00 6 HIS A O 2
ATOM 2181 N N . HIS A 1 7 ? 22.386 -4.099 14.721 1.00 0.00 7 HIS A N 2
ATOM 2182 C CA . HIS A 1 7 ? 21.662 -4.247 13.448 1.00 0.00 7 HIS A CA 2
ATOM 2183 C C . HIS A 1 7 ? 20.141 -4.304 13.689 1.00 0.00 7 HIS A C 2
ATOM 2184 O O . HIS A 1 7 ? 19.361 -4.438 12.746 1.00 0.00 7 HIS A O 2
ATOM 2199 N N . HIS A 1 8 ? 19.747 -4.191 14.964 1.00 0.00 8 HIS A N 2
ATOM 2200 C CA . HIS A 1 8 ? 18.345 -4.285 15.416 1.00 0.00 8 HIS A CA 2
ATOM 2201 C C . HIS A 1 8 ? 17.818 -5.702 15.242 1.00 0.00 8 HIS A C 2
ATOM 2202 O O . HIS A 1 8 ? 17.566 -6.382 16.219 1.00 0.00 8 HIS A O 2
ATOM 2217 N N . HIS A 1 9 ? 17.682 -6.134 14.005 1.00 0.00 9 HIS A N 2
ATOM 2218 C CA . HIS A 1 9 ? 17.197 -7.453 13.698 1.00 0.00 9 HIS A CA 2
ATOM 2219 C C . HIS A 1 9 ? 17.419 -7.726 12.208 1.00 0.00 9 HIS A C 2
ATOM 2220 O O . HIS A 1 9 ? 18.424 -8.330 11.829 1.00 0.00 9 HIS A O 2
ATOM 2235 N N . HIS A 1 10 ? 16.537 -7.219 11.380 1.00 0.00 10 HIS A N 2
ATOM 2236 C CA . HIS A 1 10 ? 16.652 -7.345 9.936 1.00 0.00 10 HIS A CA 2
ATOM 2237 C C . HIS A 1 10 ? 16.959 -5.942 9.404 1.00 0.00 10 HIS A C 2
ATOM 2238 O O . HIS A 1 10 ? 17.897 -5.731 8.623 1.00 0.00 10 HIS A O 2
ATOM 2253 N N . SER A 1 11 ? 16.201 -5.008 9.900 1.00 0.00 11 SER A N 2
ATOM 2254 C CA . SER A 1 11 ? 16.350 -3.603 9.666 1.00 0.00 11 SER A CA 2
ATOM 2255 C C . SER A 1 11 ? 15.884 -2.904 10.867 1.00 0.00 11 SER A C 2
ATOM 2256 O O . SER A 1 11 ? 16.605 -2.786 11.854 1.00 0.00 11 SER A O 2
ATOM 2264 N N . GLN A 1 12 ? 14.714 -2.516 10.819 1.00 0.00 12 GLN A N 2
ATOM 2265 C CA . GLN A 1 12 ? 14.076 -1.736 11.812 1.00 0.00 12 GLN A CA 2
ATOM 2266 C C . GLN A 1 12 ? 12.665 -2.264 11.934 1.00 0.00 12 GLN A C 2
ATOM 2267 O O . GLN A 1 12 ? 11.750 -1.624 12.428 1.00 0.00 12 GLN A O 2
ATOM 2281 N N . ASP A 1 13 ? 12.611 -3.506 11.584 1.00 0.00 13 ASP A N 2
ATOM 2282 C CA . ASP A 1 13 ? 11.509 -4.341 11.460 1.00 0.00 13 ASP A CA 2
ATOM 2283 C C . ASP A 1 13 ? 10.898 -4.742 12.805 1.00 0.00 13 ASP A C 2
ATOM 2284 O O . ASP A 1 13 ? 11.534 -4.585 13.868 1.00 0.00 13 ASP A O 2
ATOM 2293 N N . PRO A 1 14 ? 9.651 -5.243 12.781 1.00 0.00 14 PRO A N 2
ATOM 2294 C CA . PRO A 1 14 ? 8.948 -5.712 13.957 1.00 0.00 14 PRO A CA 2
ATOM 2295 C C . PRO A 1 14 ? 9.094 -7.248 14.203 1.00 0.00 14 PRO A C 2
ATOM 2296 O O . PRO A 1 14 ? 9.795 -7.645 15.137 1.00 0.00 14 PRO A O 2
ATOM 2307 N N . MET A 1 15 ? 8.455 -8.104 13.359 1.00 0.00 15 MET A N 2
ATOM 2308 C CA . MET A 1 15 ? 8.521 -9.527 13.538 1.00 0.00 15 MET A CA 2
ATOM 2309 C C . MET A 1 15 ? 9.855 -10.082 13.129 1.00 0.00 15 MET A C 2
ATOM 2310 O O . MET A 1 15 ? 10.685 -10.429 13.978 1.00 0.00 15 MET A O 2
ATOM 2324 N N . GLU A 1 16 ? 10.072 -10.152 11.825 1.00 0.00 16 GLU A N 2
ATOM 2325 C CA . GLU A 1 16 ? 11.309 -10.703 11.289 1.00 0.00 16 GLU A CA 2
ATOM 2326 C C . GLU A 1 16 ? 11.593 -10.377 9.806 1.00 0.00 16 GLU A C 2
ATOM 2327 O O . GLU A 1 16 ? 12.505 -9.596 9.522 1.00 0.00 16 GLU A O 2
ATOM 2339 N N . ASN A 1 17 ? 10.811 -10.971 8.894 1.00 0.00 17 ASN A N 2
ATOM 2340 C CA . ASN A 1 17 ? 10.993 -10.920 7.438 1.00 0.00 17 ASN A CA 2
ATOM 2341 C C . ASN A 1 17 ? 12.444 -11.273 7.113 1.00 0.00 17 ASN A C 2
ATOM 2342 O O . ASN A 1 17 ? 13.094 -10.678 6.259 1.00 0.00 17 ASN A O 2
ATOM 2353 N N . GLN A 1 18 ? 12.930 -12.256 7.810 1.00 0.00 18 GLN A N 2
ATOM 2354 C CA . GLN A 1 18 ? 14.271 -12.698 7.743 1.00 0.00 18 GLN A CA 2
ATOM 2355 C C . GLN A 1 18 ? 14.736 -13.059 6.297 1.00 0.00 18 GLN A C 2
ATOM 2356 O O . GLN A 1 18 ? 15.756 -12.513 5.838 1.00 0.00 18 GLN A O 2
ATOM 2370 N N . PRO A 1 19 ? 14.054 -14.010 5.592 1.00 0.00 19 PRO A N 2
ATOM 2371 C CA . PRO A 1 19 ? 14.271 -14.267 4.159 1.00 0.00 19 PRO A CA 2
ATOM 2372 C C . PRO A 1 19 ? 14.283 -12.991 3.297 1.00 0.00 19 PRO A C 2
ATOM 2373 O O . PRO A 1 19 ? 13.735 -11.955 3.645 1.00 0.00 19 PRO A O 2
ATOM 2384 N N . LYS A 1 20 ? 14.983 -13.087 2.195 1.00 0.00 20 LYS A N 2
ATOM 2385 C CA . LYS A 1 20 ? 15.014 -12.132 1.173 1.00 0.00 20 LYS A CA 2
ATOM 2386 C C . LYS A 1 20 ? 13.602 -11.936 0.603 1.00 0.00 20 LYS A C 2
ATOM 2387 O O . LYS A 1 20 ? 12.785 -12.826 0.704 1.00 0.00 20 LYS A O 2
ATOM 2406 N N . LEU A 1 21 ? 13.349 -10.780 0.023 1.00 0.00 21 LEU A N 2
ATOM 2407 C CA . LEU A 1 21 ? 12.083 -10.395 -0.538 1.00 0.00 21 LEU A CA 2
ATOM 2408 C C . LEU A 1 21 ? 11.510 -11.335 -1.576 1.00 0.00 21 LEU A C 2
ATOM 2409 O O . LEU A 1 21 ? 10.320 -11.597 -1.593 1.00 0.00 21 LEU A O 2
ATOM 2425 N N . ASN A 1 22 ? 12.366 -11.754 -2.475 1.00 0.00 22 ASN A N 2
ATOM 2426 C CA . ASN A 1 22 ? 12.120 -12.789 -3.500 1.00 0.00 22 ASN A CA 2
ATOM 2427 C C . ASN A 1 22 ? 11.102 -12.358 -4.507 1.00 0.00 22 ASN A C 2
ATOM 2428 O O . ASN A 1 22 ? 10.621 -13.167 -5.279 1.00 0.00 22 ASN A O 2
ATOM 2439 N N . SER A 1 23 ? 10.795 -11.082 -4.453 1.00 0.00 23 SER A N 2
ATOM 2440 C CA . SER A 1 23 ? 9.885 -10.369 -5.343 1.00 0.00 23 SER A CA 2
ATOM 2441 C C . SER A 1 23 ? 8.432 -10.476 -4.869 1.00 0.00 23 SER A C 2
ATOM 2442 O O . SER A 1 23 ? 7.973 -11.518 -4.400 1.00 0.00 23 SER A O 2
ATOM 2450 N N . SER A 1 24 ? 7.763 -9.366 -4.948 1.00 0.00 24 SER A N 2
ATOM 2451 C CA . SER A 1 24 ? 6.383 -9.169 -4.582 1.00 0.00 24 SER A CA 2
ATOM 2452 C C . SER A 1 24 ? 6.051 -9.312 -3.076 1.00 0.00 24 SER A C 2
ATOM 2453 O O . SER A 1 24 ? 6.279 -8.396 -2.299 1.00 0.00 24 SER A O 2
ATOM 2461 N N . LYS A 1 25 ? 5.597 -10.460 -2.684 1.00 0.00 25 LYS A N 2
ATOM 2462 C CA . LYS A 1 25 ? 5.067 -10.742 -1.430 1.00 0.00 25 LYS A CA 2
ATOM 2463 C C . LYS A 1 25 ? 5.908 -10.321 -0.278 1.00 0.00 25 LYS A C 2
ATOM 2464 O O . LYS A 1 25 ? 5.536 -9.405 0.463 1.00 0.00 25 LYS A O 2
ATOM 2483 N N . GLU A 1 26 ? 7.009 -10.949 -0.134 1.00 0.00 26 GLU A N 2
ATOM 2484 C CA . GLU A 1 26 ? 7.801 -10.709 1.025 1.00 0.00 26 GLU A CA 2
ATOM 2485 C C . GLU A 1 26 ? 8.564 -9.375 0.953 1.00 0.00 26 GLU A C 2
ATOM 2486 O O . GLU A 1 26 ? 9.301 -9.006 1.847 1.00 0.00 26 GLU A O 2
ATOM 2498 N N . VAL A 1 27 ? 8.338 -8.624 -0.109 1.00 0.00 27 VAL A N 2
ATOM 2499 C CA . VAL A 1 27 ? 8.887 -7.312 -0.210 1.00 0.00 27 VAL A CA 2
ATOM 2500 C C . VAL A 1 27 ? 7.905 -6.335 0.305 1.00 0.00 27 VAL A C 2
ATOM 2501 O O . VAL A 1 27 ? 8.299 -5.278 0.674 1.00 0.00 27 VAL A O 2
ATOM 2514 N N . ILE A 1 28 ? 6.583 -6.698 0.365 1.00 0.00 28 ILE A N 2
ATOM 2515 C CA . ILE A 1 28 ? 5.646 -5.881 1.057 1.00 0.00 28 ILE A CA 2
ATOM 2516 C C . ILE A 1 28 ? 6.100 -5.830 2.427 1.00 0.00 28 ILE A C 2
ATOM 2517 O O . ILE A 1 28 ? 6.078 -4.835 3.065 1.00 0.00 28 ILE A O 2
ATOM 2533 N N . ALA A 1 29 ? 6.501 -6.947 2.835 1.00 0.00 29 ALA A N 2
ATOM 2534 C CA . ALA A 1 29 ? 7.077 -7.153 4.055 1.00 0.00 29 ALA A CA 2
ATOM 2535 C C . ALA A 1 29 ? 8.303 -6.299 4.307 1.00 0.00 29 ALA A C 2
ATOM 2536 O O . ALA A 1 29 ? 8.431 -5.740 5.390 1.00 0.00 29 ALA A O 2
ATOM 2543 N N . PHE A 1 30 ? 9.181 -6.156 3.319 1.00 0.00 30 PHE A N 2
ATOM 2544 C CA . PHE A 1 30 ? 10.266 -5.252 3.475 1.00 0.00 30 PHE A CA 2
ATOM 2545 C C . PHE A 1 30 ? 9.727 -3.890 3.530 1.00 0.00 30 PHE A C 2
ATOM 2546 O O . PHE A 1 30 ? 10.079 -3.121 4.364 1.00 0.00 30 PHE A O 2
ATOM 2563 N N . LEU A 1 31 ? 8.843 -3.615 2.609 1.00 0.00 31 LEU A N 2
ATOM 2564 C CA . LEU A 1 31 ? 8.225 -2.356 2.480 1.00 0.00 31 LEU A CA 2
ATOM 2565 C C . LEU A 1 31 ? 7.624 -1.949 3.752 1.00 0.00 31 LEU A C 2
ATOM 2566 O O . LEU A 1 31 ? 7.630 -0.849 4.090 1.00 0.00 31 LEU A O 2
ATOM 2582 N N . ALA A 1 32 ? 7.165 -2.881 4.444 1.00 0.00 32 ALA A N 2
ATOM 2583 C CA . ALA A 1 32 ? 6.523 -2.673 5.683 1.00 0.00 32 ALA A CA 2
ATOM 2584 C C . ALA A 1 32 ? 7.442 -2.562 6.851 1.00 0.00 32 ALA A C 2
ATOM 2585 O O . ALA A 1 32 ? 7.120 -1.890 7.828 1.00 0.00 32 ALA A O 2
ATOM 2592 N N . GLU A 1 33 ? 8.572 -3.201 6.776 1.00 0.00 33 GLU A N 2
ATOM 2593 C CA . GLU A 1 33 ? 9.491 -3.176 7.858 1.00 0.00 33 GLU A CA 2
ATOM 2594 C C . GLU A 1 33 ? 10.244 -1.876 7.811 1.00 0.00 33 GLU A C 2
ATOM 2595 O O . GLU A 1 33 ? 10.793 -1.365 8.783 1.00 0.00 33 GLU A O 2
ATOM 2607 N N . ARG A 1 34 ? 10.213 -1.384 6.643 1.00 0.00 34 ARG A N 2
ATOM 2608 C CA . ARG A 1 34 ? 10.821 -0.234 6.218 1.00 0.00 34 ARG A CA 2
ATOM 2609 C C . ARG A 1 34 ? 9.864 0.950 6.317 1.00 0.00 34 ARG A C 2
ATOM 2610 O O . ARG A 1 34 ? 10.255 2.028 6.749 1.00 0.00 34 ARG A O 2
ATOM 2631 N N . PHE A 1 35 ? 8.623 0.761 5.883 1.00 0.00 35 PHE A N 2
ATOM 2632 C CA . PHE A 1 35 ? 7.615 1.768 5.947 1.00 0.00 35 PHE A CA 2
ATOM 2633 C C . PHE A 1 35 ? 6.430 1.398 6.842 1.00 0.00 35 PHE A C 2
ATOM 2634 O O . PHE A 1 35 ? 5.369 1.019 6.330 1.00 0.00 35 PHE A O 2
ATOM 2651 N N . PRO A 1 36 ? 6.608 1.439 8.183 1.00 0.00 36 PRO A N 2
ATOM 2652 C CA . PRO A 1 36 ? 5.536 1.304 9.175 1.00 0.00 36 PRO A CA 2
ATOM 2653 C C . PRO A 1 36 ? 4.190 2.063 8.858 1.00 0.00 36 PRO A C 2
ATOM 2654 O O . PRO A 1 36 ? 3.149 1.777 9.485 1.00 0.00 36 PRO A O 2
ATOM 2665 N N . HIS A 1 37 ? 4.191 3.021 7.919 1.00 0.00 37 HIS A N 2
ATOM 2666 C CA . HIS A 1 37 ? 2.967 3.765 7.649 1.00 0.00 37 HIS A CA 2
ATOM 2667 C C . HIS A 1 37 ? 2.272 3.111 6.497 1.00 0.00 37 HIS A C 2
ATOM 2668 O O . HIS A 1 37 ? 1.123 2.727 6.576 1.00 0.00 37 HIS A O 2
ATOM 2683 N N . CYS A 1 38 ? 2.971 3.135 5.434 1.00 0.00 38 CYS A N 2
ATOM 2684 C CA . CYS A 1 38 ? 2.614 2.638 4.178 1.00 0.00 38 CYS A CA 2
ATOM 2685 C C . CYS A 1 38 ? 2.255 1.203 4.178 1.00 0.00 38 CYS A C 2
ATOM 2686 O O . CYS A 1 38 ? 1.218 0.820 3.686 1.00 0.00 38 CYS A O 2
ATOM 2694 N N . PHE A 1 39 ? 3.084 0.423 4.720 1.00 0.00 39 PHE A N 2
ATOM 2695 C CA . PHE A 1 39 ? 2.947 -0.940 4.563 1.00 0.00 39 PHE A CA 2
ATOM 2696 C C . PHE A 1 39 ? 2.796 -1.684 5.861 1.00 0.00 39 PHE A C 2
ATOM 2697 O O . PHE A 1 39 ? 3.086 -1.166 6.943 1.00 0.00 39 PHE A O 2
ATOM 2714 N N . SER A 1 40 ? 2.327 -2.900 5.747 1.00 0.00 40 SER A N 2
ATOM 2715 C CA . SER A 1 40 ? 2.274 -3.787 6.773 1.00 0.00 40 SER A CA 2
ATOM 2716 C C . SER A 1 40 ? 2.773 -5.027 6.157 1.00 0.00 40 SER A C 2
ATOM 2717 O O . SER A 1 40 ? 2.997 -5.085 4.966 1.00 0.00 40 SER A O 2
ATOM 2725 N N . ALA A 1 41 ? 2.814 -5.963 6.913 1.00 0.00 41 ALA A N 2
ATOM 2726 C CA . ALA A 1 41 ? 3.448 -7.205 6.670 1.00 0.00 41 ALA A CA 2
ATOM 2727 C C . ALA A 1 41 ? 3.047 -8.024 7.835 1.00 0.00 41 ALA A C 2
ATOM 2728 O O . ALA A 1 41 ? 2.777 -9.207 7.764 1.00 0.00 41 ALA A O 2
ATOM 2735 N N . GLU A 1 42 ? 2.992 -7.273 8.935 1.00 0.00 42 GLU A N 2
ATOM 2736 C CA . GLU A 1 42 ? 2.563 -7.673 10.207 1.00 0.00 42 GLU A CA 2
ATOM 2737 C C . GLU A 1 42 ? 1.130 -7.857 10.180 1.00 0.00 42 GLU A C 2
ATOM 2738 O O . GLU A 1 42 ? 0.532 -8.788 10.707 1.00 0.00 42 GLU A O 2
ATOM 2750 N N . GLY A 1 43 ? 0.607 -6.918 9.554 1.00 0.00 43 GLY A N 2
ATOM 2751 C CA . GLY A 1 43 ? -0.716 -6.768 9.443 1.00 0.00 43 GLY A CA 2
ATOM 2752 C C . GLY A 1 43 ? -1.088 -7.139 8.059 1.00 0.00 43 GLY A C 2
ATOM 2753 O O . GLY A 1 43 ? -0.254 -6.989 7.163 1.00 0.00 43 GLY A O 2
ATOM 2757 N N . GLU A 1 44 ? -2.293 -7.576 7.899 1.00 0.00 44 GLU A N 2
ATOM 2758 C CA . GLU A 1 44 ? -2.863 -8.074 6.673 1.00 0.00 44 GLU A CA 2
ATOM 2759 C C . GLU A 1 44 ? -2.432 -7.287 5.418 1.00 0.00 44 GLU A C 2
ATOM 2760 O O . GLU A 1 44 ? -1.659 -7.789 4.602 1.00 0.00 44 GLU A O 2
ATOM 2772 N N . ALA A 1 45 ? -2.910 -6.081 5.274 1.00 0.00 45 ALA A N 2
ATOM 2773 C CA . ALA A 1 45 ? -2.474 -5.226 4.199 1.00 0.00 45 ALA A CA 2
ATOM 2774 C C . ALA A 1 45 ? -2.637 -3.782 4.645 1.00 0.00 45 ALA A C 2
ATOM 2775 O O . ALA A 1 45 ? -2.716 -3.523 5.863 1.00 0.00 45 ALA A O 2
ATOM 2782 N N . ARG A 1 46 ? -2.632 -2.851 3.721 1.00 0.00 46 ARG A N 2
ATOM 2783 C CA . ARG A 1 46 ? -2.726 -1.445 4.056 1.00 0.00 46 ARG A CA 2
ATOM 2784 C C . ARG A 1 46 ? -3.145 -0.718 2.786 1.00 0.00 46 ARG A C 2
ATOM 2785 O O . ARG A 1 46 ? -2.682 -1.100 1.729 1.00 0.00 46 ARG A O 2
ATOM 2806 N N . PRO A 1 47 ? -4.058 0.267 2.853 1.00 0.00 47 PRO A N 2
ATOM 2807 C CA . PRO A 1 47 ? -4.459 1.067 1.671 1.00 0.00 47 PRO A CA 2
ATOM 2808 C C . PRO A 1 47 ? -3.274 1.881 1.105 1.00 0.00 47 PRO A C 2
ATOM 2809 O O . PRO A 1 47 ? -2.619 2.563 1.838 1.00 0.00 47 PRO A O 2
ATOM 2820 N N . LEU A 1 48 ? -2.978 1.756 -0.198 1.00 0.00 48 LEU A N 2
ATOM 2821 C CA . LEU A 1 48 ? -1.861 2.505 -0.847 1.00 0.00 48 LEU A CA 2
ATOM 2822 C C . LEU A 1 48 ? -2.354 3.288 -1.991 1.00 0.00 48 LEU A C 2
ATOM 2823 O O . LEU A 1 48 ? -3.507 3.309 -2.265 1.00 0.00 48 LEU A O 2
ATOM 2839 N N . LYS A 1 49 ? -1.467 3.973 -2.640 1.00 0.00 49 LYS A N 2
ATOM 2840 C CA . LYS A 1 49 ? -1.836 4.636 -3.858 1.00 0.00 49 LYS A CA 2
ATOM 2841 C C . LYS A 1 49 ? -1.272 3.951 -5.081 1.00 0.00 49 LYS A C 2
ATOM 2842 O O . LYS A 1 49 ? -1.549 4.333 -6.212 1.00 0.00 49 LYS A O 2
ATOM 2861 N N . ILE A 1 50 ? -0.465 2.957 -4.855 1.00 0.00 50 ILE A N 2
ATOM 2862 C CA . ILE A 1 50 ? 0.252 2.262 -5.859 1.00 0.00 50 ILE A CA 2
ATOM 2863 C C . ILE A 1 50 ? 1.349 3.042 -6.558 1.00 0.00 50 ILE A C 2
ATOM 2864 O O . ILE A 1 50 ? 2.469 2.570 -6.677 1.00 0.00 50 ILE A O 2
ATOM 2880 N N . GLY A 1 51 ? 1.050 4.215 -6.932 1.00 0.00 51 GLY A N 2
ATOM 2881 C CA . GLY A 1 51 ? 2.033 5.097 -7.515 1.00 0.00 51 GLY A CA 2
ATOM 2882 C C . GLY A 1 51 ? 3.093 5.461 -6.508 1.00 0.00 51 GLY A C 2
ATOM 2883 O O . GLY A 1 51 ? 4.139 5.951 -6.873 1.00 0.00 51 GLY A O 2
ATOM 2887 N N . ILE A 1 52 ? 2.805 5.194 -5.209 1.00 0.00 52 ILE A N 2
ATOM 2888 C CA . ILE A 1 52 ? 3.771 5.156 -4.189 1.00 0.00 52 ILE A CA 2
ATOM 2889 C C . ILE A 1 52 ? 4.990 4.385 -4.630 1.00 0.00 52 ILE A C 2
ATOM 2890 O O . ILE A 1 52 ? 6.032 4.746 -4.293 1.00 0.00 52 ILE A O 2
ATOM 2906 N N . PHE A 1 53 ? 4.801 3.286 -5.324 1.00 0.00 53 PHE A N 2
ATOM 2907 C CA . PHE A 1 53 ? 5.826 2.402 -5.690 1.00 0.00 53 PHE A CA 2
ATOM 2908 C C . PHE A 1 53 ? 7.071 3.135 -6.132 1.00 0.00 53 PHE A C 2
ATOM 2909 O O . PHE A 1 53 ? 8.074 2.880 -5.745 1.00 0.00 53 PHE A O 2
ATOM 2926 N N . GLN A 1 54 ? 6.883 4.037 -6.903 1.00 0.00 54 GLN A N 2
ATOM 2927 C CA . GLN A 1 54 ? 7.879 4.960 -7.419 1.00 0.00 54 GLN A CA 2
ATOM 2928 C C . GLN A 1 54 ? 8.730 5.677 -6.301 1.00 0.00 54 GLN A C 2
ATOM 2929 O O . GLN A 1 54 ? 9.760 6.274 -6.529 1.00 0.00 54 GLN A O 2
ATOM 2943 N N . ASP A 1 55 ? 8.195 5.649 -5.207 1.00 0.00 55 ASP A N 2
ATOM 2944 C CA . ASP A 1 55 ? 8.639 6.435 -4.043 1.00 0.00 55 ASP A CA 2
ATOM 2945 C C . ASP A 1 55 ? 9.359 5.593 -3.226 1.00 0.00 55 ASP A C 2
ATOM 2946 O O . ASP A 1 55 ? 10.303 5.950 -2.569 1.00 0.00 55 ASP A O 2
ATOM 2955 N N . LEU A 1 56 ? 8.839 4.451 -3.211 1.00 0.00 56 LEU A N 2
ATOM 2956 C CA . LEU A 1 56 ? 9.416 3.386 -2.676 1.00 0.00 56 LEU A CA 2
ATOM 2957 C C . LEU A 1 56 ? 10.628 3.300 -3.305 1.00 0.00 56 LEU A C 2
ATOM 2958 O O . LEU A 1 56 ? 11.556 3.493 -2.738 1.00 0.00 56 LEU A O 2
ATOM 2974 N N . VAL A 1 57 ? 10.576 3.120 -4.524 1.00 0.00 57 VAL A N 2
ATOM 2975 C CA . VAL A 1 57 ? 11.725 2.805 -5.309 1.00 0.00 57 VAL A CA 2
ATOM 2976 C C . VAL A 1 57 ? 12.834 3.800 -5.240 1.00 0.00 57 VAL A C 2
ATOM 2977 O O . VAL A 1 57 ? 13.980 3.448 -5.552 1.00 0.00 57 VAL A O 2
ATOM 2990 N N . ASP A 1 58 ? 12.479 5.036 -4.897 1.00 0.00 58 ASP A N 2
ATOM 2991 C CA . ASP A 1 58 ? 13.481 6.054 -4.589 1.00 0.00 58 ASP A CA 2
ATOM 2992 C C . ASP A 1 58 ? 14.411 5.505 -3.506 1.00 0.00 58 ASP A C 2
ATOM 2993 O O . ASP A 1 58 ? 15.637 5.509 -3.578 1.00 0.00 58 ASP A O 2
ATOM 3002 N N . ARG A 1 59 ? 13.710 4.922 -2.577 1.00 0.00 59 ARG A N 2
ATOM 3003 C CA . ARG A 1 59 ? 14.091 4.489 -1.333 1.00 0.00 59 ARG A CA 2
ATOM 3004 C C . ARG A 1 59 ? 14.370 3.011 -1.253 1.00 0.00 59 ARG A C 2
ATOM 3005 O O . ARG A 1 59 ? 15.485 2.592 -1.026 1.00 0.00 59 ARG A O 2
ATOM 3026 N N . VAL A 1 60 ? 13.337 2.239 -1.510 1.00 0.00 60 VAL A N 2
ATOM 3027 C CA . VAL A 1 60 ? 13.279 0.864 -1.217 1.00 0.00 60 VAL A CA 2
ATOM 3028 C C . VAL A 1 60 ? 14.235 -0.041 -1.872 1.00 0.00 60 VAL A C 2
ATOM 3029 O O . VAL A 1 60 ? 14.803 -0.895 -1.255 1.00 0.00 60 VAL A O 2
ATOM 3042 N N . ALA A 1 61 ? 14.314 0.150 -3.121 1.00 0.00 61 ALA A N 2
ATOM 3043 C CA . ALA A 1 61 ? 14.620 -0.845 -4.000 1.00 0.00 61 ALA A CA 2
ATOM 3044 C C . ALA A 1 61 ? 15.719 -1.783 -3.702 1.00 0.00 61 ALA A C 2
ATOM 3045 O O . ALA A 1 61 ? 15.574 -2.762 -2.966 1.00 0.00 61 ALA A O 2
ATOM 3052 N N . GLY A 1 62 ? 16.750 -1.488 -4.143 1.00 0.00 62 GLY A N 2
ATOM 3053 C CA . GLY A 1 62 ? 17.796 -2.436 -4.114 1.00 0.00 62 GLY A CA 2
ATOM 3054 C C . GLY A 1 62 ? 18.673 -2.325 -2.950 1.00 0.00 62 GLY A C 2
ATOM 3055 O O . GLY A 1 62 ? 19.884 -2.429 -3.035 1.00 0.00 62 GLY A O 2
ATOM 3059 N N . GLU A 1 63 ? 18.022 -2.067 -1.896 1.00 0.00 63 GLU A N 2
ATOM 3060 C CA . GLU A 1 63 ? 18.549 -2.088 -0.592 1.00 0.00 63 GLU A CA 2
ATOM 3061 C C . GLU A 1 63 ? 18.963 -3.495 -0.262 1.00 0.00 63 GLU A C 2
ATOM 3062 O O . GLU A 1 63 ? 20.104 -3.772 0.094 1.00 0.00 63 GLU A O 2
ATOM 3074 N N . MET A 1 64 ? 18.004 -4.391 -0.377 1.00 0.00 64 MET A N 2
ATOM 3075 C CA . MET A 1 64 ? 18.263 -5.736 -0.137 1.00 0.00 64 MET A CA 2
ATOM 3076 C C . MET A 1 64 ? 18.128 -6.498 -1.361 1.00 0.00 64 MET A C 2
ATOM 3077 O O . MET A 1 64 ? 19.062 -7.043 -1.905 1.00 0.00 64 MET A O 2
ATOM 3091 N N . ASN A 1 65 ? 16.936 -6.532 -1.776 1.00 0.00 65 ASN A N 2
ATOM 3092 C CA . ASN A 1 65 ? 16.514 -7.392 -2.781 1.00 0.00 65 ASN A CA 2
ATOM 3093 C C . ASN A 1 65 ? 15.421 -6.844 -3.689 1.00 0.00 65 ASN A C 2
ATOM 3094 O O . ASN A 1 65 ? 14.372 -7.458 -3.758 1.00 0.00 65 ASN A O 2
ATOM 3105 N N . LEU A 1 66 ? 15.609 -5.727 -4.326 1.00 0.00 66 LEU A N 2
ATOM 3106 C CA . LEU A 1 66 ? 14.621 -5.209 -5.282 1.00 0.00 66 LEU A CA 2
ATOM 3107 C C . LEU A 1 66 ? 15.260 -4.556 -6.480 1.00 0.00 66 LEU A C 2
ATOM 3108 O O . LEU A 1 66 ? 16.222 -3.815 -6.398 1.00 0.00 66 LEU A O 2
ATOM 3124 N N . SER A 1 67 ? 14.631 -4.799 -7.553 1.00 0.00 67 SER A N 2
ATOM 3125 C CA . SER A 1 67 ? 14.948 -4.293 -8.836 1.00 0.00 67 SER A CA 2
ATOM 3126 C C . SER A 1 67 ? 13.704 -3.477 -9.347 1.00 0.00 67 SER A C 2
ATOM 3127 O O . SER A 1 67 ? 13.410 -3.410 -10.526 1.00 0.00 67 SER A O 2
ATOM 3135 N N . LYS A 1 68 ? 13.047 -2.774 -8.397 1.00 0.00 68 LYS A N 2
ATOM 3136 C CA . LYS A 1 68 ? 11.777 -1.998 -8.569 1.00 0.00 68 LYS A CA 2
ATOM 3137 C C . LYS A 1 68 ? 10.622 -2.834 -9.051 1.00 0.00 68 LYS A C 2
ATOM 3138 O O . LYS A 1 68 ? 9.644 -2.889 -8.425 1.00 0.00 68 LYS A O 2
ATOM 3157 N N . THR A 1 69 ? 10.747 -3.540 -10.103 1.00 0.00 69 THR A N 2
ATOM 3158 C CA . THR A 1 69 ? 9.627 -4.147 -10.689 1.00 0.00 69 THR A CA 2
ATOM 3159 C C . THR A 1 69 ? 9.181 -5.354 -9.916 1.00 0.00 69 THR A C 2
ATOM 3160 O O . THR A 1 69 ? 8.012 -5.729 -9.913 1.00 0.00 69 THR A O 2
ATOM 3171 N N . GLN A 1 70 ? 10.107 -5.894 -9.207 1.00 0.00 70 GLN A N 2
ATOM 3172 C CA . GLN A 1 70 ? 9.846 -7.000 -8.325 1.00 0.00 70 GLN A CA 2
ATOM 3173 C C . GLN A 1 70 ? 9.271 -6.478 -7.007 1.00 0.00 70 GLN A C 2
ATOM 3174 O O . GLN A 1 70 ? 9.020 -7.225 -6.069 1.00 0.00 70 GLN A O 2
ATOM 3188 N N . LEU A 1 71 ? 9.152 -5.196 -6.954 1.00 0.00 71 LEU A N 2
ATOM 3189 C CA . LEU A 1 71 ? 8.558 -4.470 -5.893 1.00 0.00 71 LEU A CA 2
ATOM 3190 C C . LEU A 1 71 ? 7.229 -3.932 -6.391 1.00 0.00 71 LEU A C 2
ATOM 3191 O O . LEU A 1 71 ? 6.284 -3.918 -5.678 1.00 0.00 71 LEU A O 2
ATOM 3207 N N . ARG A 1 72 ? 7.149 -3.522 -7.630 1.00 0.00 72 ARG A N 2
ATOM 3208 C CA . ARG A 1 72 ? 5.890 -2.952 -8.118 1.00 0.00 72 ARG A CA 2
ATOM 3209 C C . ARG A 1 72 ? 4.826 -4.024 -8.167 1.00 0.00 72 ARG A C 2
ATOM 3210 O O . ARG A 1 72 ? 3.657 -3.760 -8.291 1.00 0.00 72 ARG A O 2
ATOM 3231 N N . SER A 1 73 ? 5.285 -5.226 -8.124 1.00 0.00 73 SER A N 2
ATOM 3232 C CA . SER A 1 73 ? 4.530 -6.360 -8.165 1.00 0.00 73 SER A CA 2
ATOM 3233 C C . SER A 1 73 ? 4.052 -6.719 -6.809 1.00 0.00 73 SER A C 2
ATOM 3234 O O . SER A 1 73 ? 3.068 -7.409 -6.618 1.00 0.00 73 SER A O 2
ATOM 3242 N N . ALA A 1 74 ? 4.747 -6.215 -5.898 1.00 0.00 74 ALA A N 2
ATOM 3243 C CA . ALA A 1 74 ? 4.415 -6.336 -4.486 1.00 0.00 74 ALA A CA 2
ATOM 3244 C C . ALA A 1 74 ? 3.256 -5.455 -4.242 1.00 0.00 74 ALA A C 2
ATOM 3245 O O . ALA A 1 74 ? 2.292 -5.763 -3.539 1.00 0.00 74 ALA A O 2
ATOM 3252 N N . LEU A 1 75 ? 3.275 -4.509 -5.045 1.00 0.00 75 LEU A N 2
ATOM 3253 C CA . LEU A 1 75 ? 2.493 -3.387 -5.031 1.00 0.00 75 LEU A CA 2
ATOM 3254 C C . LEU A 1 75 ? 1.433 -3.539 -6.135 1.00 0.00 75 LEU A C 2
ATOM 3255 O O . LEU A 1 75 ? 0.946 -2.601 -6.754 1.00 0.00 75 LEU A O 2
ATOM 3271 N N . ARG A 1 76 ? 1.097 -4.806 -6.266 1.00 0.00 76 ARG A N 2
ATOM 3272 C CA . ARG A 1 76 ? 0.117 -5.464 -7.138 1.00 0.00 76 ARG A CA 2
ATOM 3273 C C . ARG A 1 76 ? -0.462 -6.567 -6.339 1.00 0.00 76 ARG A C 2
ATOM 3274 O O . ARG A 1 76 ? -1.632 -6.754 -6.289 1.00 0.00 76 ARG A O 2
ATOM 3295 N N . LEU A 1 77 ? 0.425 -7.265 -5.692 1.00 0.00 77 LEU A N 2
ATOM 3296 C CA . LEU A 1 77 ? 0.141 -8.434 -4.914 1.00 0.00 77 LEU A CA 2
ATOM 3297 C C . LEU A 1 77 ? -0.785 -8.131 -3.830 1.00 0.00 77 LEU A C 2
ATOM 3298 O O . LEU A 1 77 ? -1.941 -8.530 -3.836 1.00 0.00 77 LEU A O 2
ATOM 3314 N N . TYR A 1 78 ? -0.287 -7.354 -2.907 1.00 0.00 78 TYR A N 2
ATOM 3315 C CA . TYR A 1 78 ? -1.030 -7.144 -1.739 1.00 0.00 78 TYR A CA 2
ATOM 3316 C C . TYR A 1 78 ? -2.061 -6.096 -2.011 1.00 0.00 78 TYR A C 2
ATOM 3317 O O . TYR A 1 78 ? -3.004 -5.904 -1.272 1.00 0.00 78 TYR A O 2
ATOM 3335 N N . THR A 1 79 ? -1.854 -5.417 -3.118 1.00 0.00 79 THR A N 2
ATOM 3336 C CA . THR A 1 79 ? -2.776 -4.358 -3.520 1.00 0.00 79 THR A CA 2
ATOM 3337 C C . THR A 1 79 ? -3.977 -4.904 -4.266 1.00 0.00 79 THR A C 2
ATOM 3338 O O . THR A 1 79 ? -4.938 -4.196 -4.502 1.00 0.00 79 THR A O 2
ATOM 3349 N N . SER A 1 80 ? -3.891 -6.146 -4.679 1.00 0.00 80 SER A N 2
ATOM 3350 C CA . SER A 1 80 ? -5.019 -6.798 -5.274 1.00 0.00 80 SER A CA 2
ATOM 3351 C C . SER A 1 80 ? -5.792 -7.465 -4.181 1.00 0.00 80 SER A C 2
ATOM 3352 O O . SER A 1 80 ? -6.778 -8.158 -4.429 1.00 0.00 80 SER A O 2
ATOM 3360 N N . SER A 1 81 ? -5.334 -7.260 -2.941 1.00 0.00 81 SER A N 2
ATOM 3361 C CA . SER A 1 81 ? -6.076 -7.703 -1.878 1.00 0.00 81 SER A CA 2
ATOM 3362 C C . SER A 1 81 ? -7.113 -6.681 -1.642 1.00 0.00 81 SER A C 2
ATOM 3363 O O . SER A 1 81 ? -6.958 -5.519 -1.979 1.00 0.00 81 SER A O 2
ATOM 3371 N N . TRP A 1 82 ? -8.115 -7.100 -1.093 1.00 0.00 82 TRP A N 2
ATOM 3372 C CA . TRP A 1 82 ? -9.304 -6.310 -0.912 1.00 0.00 82 TRP A CA 2
ATOM 3373 C C . TRP A 1 82 ? -9.139 -5.467 0.220 1.00 0.00 82 TRP A C 2
ATOM 3374 O O . TRP A 1 82 ? -9.383 -4.298 0.143 1.00 0.00 82 TRP A O 2
ATOM 3395 N N . ARG A 1 83 ? -8.708 -6.054 1.265 1.00 0.00 83 ARG A N 2
ATOM 3396 C CA . ARG A 1 83 ? -8.440 -5.393 2.517 1.00 0.00 83 ARG A CA 2
ATOM 3397 C C . ARG A 1 83 ? -7.411 -4.305 2.395 1.00 0.00 83 ARG A C 2
ATOM 3398 O O . ARG A 1 83 ? -7.187 -3.517 3.304 1.00 0.00 83 ARG A O 2
ATOM 3419 N N . TYR A 1 84 ? -6.803 -4.303 1.278 1.00 0.00 84 TYR A N 2
ATOM 3420 C CA . TYR A 1 84 ? -6.036 -3.239 0.828 1.00 0.00 84 TYR A CA 2
ATOM 3421 C C . TYR A 1 84 ? -6.971 -2.034 0.512 1.00 0.00 84 TYR A C 2
ATOM 3422 O O . TYR A 1 84 ? -6.934 -1.016 1.181 1.00 0.00 84 TYR A O 2
ATOM 3440 N N . LEU A 1 85 ? -7.859 -2.224 -0.468 1.00 0.00 85 LEU A N 2
ATOM 3441 C CA . LEU A 1 85 ? -8.748 -1.163 -0.981 1.00 0.00 85 LEU A CA 2
ATOM 3442 C C . LEU A 1 85 ? -9.910 -0.803 -0.162 1.00 0.00 85 LEU A C 2
ATOM 3443 O O . LEU A 1 85 ? -10.774 -0.027 -0.596 1.00 0.00 85 LEU A O 2
ATOM 3459 N N . TYR A 1 86 ? -9.931 -1.313 0.985 1.00 0.00 86 TYR A N 2
ATOM 3460 C CA . TYR A 1 86 ? -10.866 -1.012 1.994 1.00 0.00 86 TYR A CA 2
ATOM 3461 C C . TYR A 1 86 ? -10.893 0.491 2.270 1.00 0.00 86 TYR A C 2
ATOM 3462 O O . TYR A 1 86 ? -11.787 1.005 2.890 1.00 0.00 86 TYR A O 2
ATOM 3480 N N . GLY A 1 87 ? -9.857 1.134 1.806 1.00 0.00 87 GLY A N 2
ATOM 3481 C CA . GLY A 1 87 ? -9.745 2.531 1.779 1.00 0.00 87 GLY A CA 2
ATOM 3482 C C . GLY A 1 87 ? -8.706 2.929 0.883 1.00 0.00 87 GLY A C 2
ATOM 3483 O O . GLY A 1 87 ? -7.763 3.428 1.298 1.00 0.00 87 GLY A O 2
ATOM 3487 N N . VAL A 1 88 ? -8.910 2.715 -0.404 1.00 0.00 88 VAL A N 2
ATOM 3488 C CA . VAL A 1 88 ? -7.976 3.096 -1.439 1.00 0.00 88 VAL A CA 2
ATOM 3489 C C . VAL A 1 88 ? -8.759 3.496 -2.671 1.00 0.00 88 VAL A C 2
ATOM 3490 O O . VAL A 1 88 ? -9.562 2.701 -3.158 1.00 0.00 88 VAL A O 2
ATOM 3503 N N . LYS A 1 89 ? -8.549 4.696 -3.119 1.00 0.00 89 LYS A N 2
ATOM 3504 C CA . LYS A 1 89 ? -9.003 5.210 -4.411 1.00 0.00 89 LYS A CA 2
ATOM 3505 C C . LYS A 1 89 ? -8.546 6.661 -4.522 1.00 0.00 89 LYS A C 2
ATOM 3506 O O . LYS A 1 89 ? -7.812 6.996 -5.437 1.00 0.00 89 LYS A O 2
ATOM 3525 N N . PRO A 1 90 ? -8.957 7.554 -3.585 1.00 0.00 90 PRO A N 2
ATOM 3526 C CA . PRO A 1 90 ? -8.295 8.835 -3.410 1.00 0.00 90 PRO A CA 2
ATOM 3527 C C . PRO A 1 90 ? -7.117 8.639 -2.452 1.00 0.00 90 PRO A C 2
ATOM 3528 O O . PRO A 1 90 ? -6.468 7.579 -2.457 1.00 0.00 90 PRO A O 2
ATOM 3539 N N . GLY A 1 91 ? -6.914 9.625 -1.531 1.00 0.00 91 GLY A N 2
ATOM 3540 C CA . GLY A 1 91 ? -5.854 9.639 -0.547 1.00 0.00 91 GLY A CA 2
ATOM 3541 C C . GLY A 1 91 ? -6.051 8.683 0.576 1.00 0.00 91 GLY A C 2
ATOM 3542 O O . GLY A 1 91 ? -5.584 8.791 1.676 1.00 0.00 91 GLY A O 2
ATOM 3546 N N . ALA A 1 92 ? -6.780 7.811 0.226 1.00 0.00 92 ALA A N 2
ATOM 3547 C CA . ALA A 1 92 ? -7.211 6.649 0.936 1.00 0.00 92 ALA A CA 2
ATOM 3548 C C . ALA A 1 92 ? -6.077 5.827 1.304 1.00 0.00 92 ALA A C 2
ATOM 3549 O O . ALA A 1 92 ? -6.065 5.206 2.353 1.00 0.00 92 ALA A O 2
ATOM 3556 N N . THR A 1 93 ? -5.154 5.868 0.451 1.00 0.00 93 THR A N 2
ATOM 3557 C CA . THR A 1 93 ? -3.865 5.362 0.638 1.00 0.00 93 THR A CA 2
ATOM 3558 C C . THR A 1 93 ? -3.329 5.745 2.021 1.00 0.00 93 THR A C 2
ATOM 3559 O O . THR A 1 93 ? -2.791 4.952 2.738 1.00 0.00 93 THR A O 2
ATOM 3570 N N . ARG A 1 94 ? -3.518 6.990 2.355 1.00 0.00 94 ARG A N 2
ATOM 3571 C CA . ARG A 1 94 ? -2.952 7.601 3.488 1.00 0.00 94 ARG A CA 2
ATOM 3572 C C . ARG A 1 94 ? -1.444 7.616 3.444 1.00 0.00 94 ARG A C 2
ATOM 3573 O O . ARG A 1 94 ? -0.828 7.981 4.441 1.00 0.00 94 ARG A O 2
ATOM 3594 N N . VAL A 1 95 ? -0.816 7.172 2.326 1.00 0.00 95 VAL A N 2
ATOM 3595 C CA . VAL A 1 95 ? 0.585 7.075 2.273 1.00 0.00 95 VAL A CA 2
ATOM 3596 C C . VAL A 1 95 ? 1.237 7.309 0.858 1.00 0.00 95 VAL A C 2
ATOM 3597 O O . VAL A 1 95 ? 0.680 7.173 -0.225 1.00 0.00 95 VAL A O 2
ATOM 3610 N N . ASP A 1 96 ? 2.337 7.755 1.051 1.00 0.00 96 ASP A N 2
ATOM 3611 C CA . ASP A 1 96 ? 3.504 7.819 0.289 1.00 0.00 96 ASP A CA 2
ATOM 3612 C C . ASP A 1 96 ? 4.385 7.283 1.385 1.00 0.00 96 ASP A C 2
ATOM 3613 O O . ASP A 1 96 ? 3.866 7.026 2.503 1.00 0.00 96 ASP A O 2
ATOM 3622 N N . LEU A 1 97 ? 5.542 7.008 1.178 1.00 0.00 97 LEU A N 2
ATOM 3623 C CA . LEU A 1 97 ? 6.288 6.443 2.163 1.00 0.00 97 LEU A CA 2
ATOM 3624 C C . LEU A 1 97 ? 6.767 7.273 3.356 1.00 0.00 97 LEU A C 2
ATOM 3625 O O . LEU A 1 97 ? 7.586 6.827 4.162 1.00 0.00 97 LEU A O 2
ATOM 3641 N N . ASP A 1 98 ? 6.149 8.424 3.506 1.00 0.00 98 ASP A N 2
ATOM 3642 C CA . ASP A 1 98 ? 6.221 9.238 4.656 1.00 0.00 98 ASP A CA 2
ATOM 3643 C C . ASP A 1 98 ? 4.905 9.021 5.410 1.00 0.00 98 ASP A C 2
ATOM 3644 O O . ASP A 1 98 ? 4.833 9.014 6.653 1.00 0.00 98 ASP A O 2
ATOM 3653 N N . GLY A 1 99 ? 3.875 8.733 4.629 1.00 0.00 99 GLY A N 2
ATOM 3654 C CA . GLY A 1 99 ? 2.583 8.435 5.117 1.00 0.00 99 GLY A CA 2
ATOM 3655 C C . GLY A 1 99 ? 1.587 9.596 4.957 1.00 0.00 99 GLY A C 2
ATOM 3656 O O . GLY A 1 99 ? 0.806 9.890 5.866 1.00 0.00 99 GLY A O 2
ATOM 3660 N N . ASN A 1 100 ? 1.638 10.217 3.817 1.00 0.00 100 ASN A N 2
ATOM 3661 C CA . ASN A 1 100 ? 0.746 11.251 3.339 1.00 0.00 100 ASN A CA 2
ATOM 3662 C C . ASN A 1 100 ? -0.143 10.546 2.431 1.00 0.00 100 ASN A C 2
ATOM 3663 O O . ASN A 1 100 ? 0.321 9.734 1.794 1.00 0.00 100 ASN A O 2
ATOM 3674 N N . PRO A 1 101 ? -1.399 10.903 2.271 1.00 0.00 101 PRO A N 2
ATOM 3675 C CA . PRO A 1 101 ? -2.425 10.118 1.529 1.00 0.00 101 PRO A CA 2
ATOM 3676 C C . PRO A 1 101 ? -2.219 10.247 0.083 1.00 0.00 101 PRO A C 2
ATOM 3677 O O . PRO A 1 101 ? -3.048 10.755 -0.625 1.00 0.00 101 PRO A O 2
ATOM 3688 N N . CYS A 1 102 ? -1.057 9.784 -0.329 1.00 0.00 102 CYS A N 2
ATOM 3689 C CA . CYS A 1 102 ? -0.405 10.165 -1.572 1.00 0.00 102 CYS A CA 2
ATOM 3690 C C . CYS A 1 102 ? -0.301 11.729 -1.635 1.00 0.00 102 CYS A C 2
ATOM 3691 O O . CYS A 1 102 ? 0.087 12.340 -2.624 1.00 0.00 102 CYS A O 2
ATOM 3699 N N . GLY A 1 103 ? -0.651 12.310 -0.458 1.00 0.00 103 GLY A N 2
ATOM 3700 C CA . GLY A 1 103 ? -0.687 13.736 -0.154 1.00 0.00 103 GLY A CA 2
ATOM 3701 C C . GLY A 1 103 ? -1.808 14.399 -0.861 1.00 0.00 103 GLY A C 2
ATOM 3702 O O . GLY A 1 103 ? -1.902 15.609 -0.977 1.00 0.00 103 GLY A O 2
ATOM 3706 N N . GLU A 1 104 ? -2.624 13.561 -1.288 1.00 0.00 104 GLU A N 2
ATOM 3707 C CA . GLU A 1 104 ? -3.743 13.806 -2.092 1.00 0.00 104 GLU A CA 2
ATOM 3708 C C . GLU A 1 104 ? -4.989 14.119 -1.271 1.00 0.00 104 GLU A C 2
ATOM 3709 O O . GLU A 1 104 ? -5.757 15.019 -1.617 1.00 0.00 104 GLU A O 2
ATOM 3721 N N . LEU A 1 105 ? -5.211 13.397 -0.187 1.00 0.00 105 LEU A N 2
ATOM 3722 C CA . LEU A 1 105 ? -6.363 13.634 0.542 1.00 0.00 105 LEU A CA 2
ATOM 3723 C C . LEU A 1 105 ? -6.059 13.791 2.040 1.00 0.00 105 LEU A C 2
ATOM 3724 O O . LEU A 1 105 ? -4.947 13.725 2.456 1.00 0.00 105 LEU A O 2
ATOM 3740 N N . ASP A 1 106 ? -7.053 14.185 2.732 1.00 0.00 106 ASP A N 2
ATOM 3741 C CA . ASP A 1 106 ? -7.251 14.177 4.166 1.00 0.00 106 ASP A CA 2
ATOM 3742 C C . ASP A 1 106 ? -7.534 12.682 4.499 1.00 0.00 106 ASP A C 2
ATOM 3743 O O . ASP A 1 106 ? -6.947 11.780 3.879 1.00 0.00 106 ASP A O 2
ATOM 3752 N N . GLU A 1 107 ? -8.364 12.413 5.394 1.00 0.00 107 GLU A N 2
ATOM 3753 C CA . GLU A 1 107 ? -8.822 11.072 5.580 1.00 0.00 107 GLU A CA 2
ATOM 3754 C C . GLU A 1 107 ? -10.303 10.977 5.833 1.00 0.00 107 GLU A C 2
ATOM 3755 O O . GLU A 1 107 ? -10.862 9.895 5.858 1.00 0.00 107 GLU A O 2
ATOM 3767 N N . GLN A 1 108 ? -10.935 12.099 5.859 1.00 0.00 108 GLN A N 2
ATOM 3768 C CA . GLN A 1 108 ? -12.325 12.215 6.024 1.00 0.00 108 GLN A CA 2
ATOM 3769 C C . GLN A 1 108 ? -12.872 12.346 4.677 1.00 0.00 108 GLN A C 2
ATOM 3770 O O . GLN A 1 108 ? -14.063 12.584 4.441 1.00 0.00 108 GLN A O 2
ATOM 3784 N N . HIS A 1 109 ? -11.998 12.176 3.716 1.00 0.00 109 HIS A N 2
ATOM 3785 C CA . HIS A 1 109 ? -12.482 12.126 2.424 1.00 0.00 109 HIS A CA 2
ATOM 3786 C C . HIS A 1 109 ? -12.153 10.844 1.824 1.00 0.00 109 HIS A C 2
ATOM 3787 O O . HIS A 1 109 ? -12.844 10.346 0.955 1.00 0.00 109 HIS A O 2
ATOM 3802 N N . VAL A 1 110 ? -11.173 10.254 2.362 1.00 0.00 110 VAL A N 2
ATOM 3803 C CA . VAL A 1 110 ? -10.865 8.938 1.993 1.00 0.00 110 VAL A CA 2
ATOM 3804 C C . VAL A 1 110 ? -11.509 8.021 2.947 1.00 0.00 110 VAL A C 2
ATOM 3805 O O . VAL A 1 110 ? -11.281 6.831 3.034 1.00 0.00 110 VAL A O 2
ATOM 3818 N N . GLU A 1 111 ? -12.295 8.664 3.638 1.00 0.00 111 GLU A N 2
ATOM 3819 C CA . GLU A 1 111 ? -13.245 8.183 4.513 1.00 0.00 111 GLU A CA 2
ATOM 3820 C C . GLU A 1 111 ? -14.301 7.534 3.709 1.00 0.00 111 GLU A C 2
ATOM 3821 O O . GLU A 1 111 ? -14.841 6.527 4.050 1.00 0.00 111 GLU A O 2
ATOM 3833 N N . HIS A 1 112 ? -14.513 8.086 2.574 1.00 0.00 112 HIS A N 2
ATOM 3834 C CA . HIS A 1 112 ? -15.477 7.560 1.681 1.00 0.00 112 HIS A CA 2
ATOM 3835 C C . HIS A 1 112 ? -14.885 6.480 0.865 1.00 0.00 112 HIS A C 2
ATOM 3836 O O . HIS A 1 112 ? -15.566 5.758 0.169 1.00 0.00 112 HIS A O 2
ATOM 3851 N N . ALA A 1 113 ? -13.642 6.386 0.963 1.00 0.00 113 ALA A N 2
ATOM 3852 C CA . ALA A 1 113 ? -12.920 5.395 0.376 1.00 0.00 113 ALA A CA 2
ATOM 3853 C C . ALA A 1 113 ? -12.858 4.252 1.285 1.00 0.00 113 ALA A C 2
ATOM 3854 O O . ALA A 1 113 ? -12.797 3.110 0.881 1.00 0.00 113 ALA A O 2
ATOM 3861 N N . ARG A 1 114 ? -12.899 4.593 2.519 1.00 0.00 114 ARG A N 2
ATOM 3862 C CA . ARG A 1 114 ? -12.947 3.670 3.555 1.00 0.00 114 ARG A CA 2
ATOM 3863 C C . ARG A 1 114 ? -14.291 2.956 3.463 1.00 0.00 114 ARG A C 2
ATOM 3864 O O . ARG A 1 114 ? -14.432 1.809 3.836 1.00 0.00 114 ARG A O 2
ATOM 3885 N N . LYS A 1 115 ? -15.258 3.641 2.852 1.00 0.00 115 LYS A N 2
ATOM 3886 C CA . LYS A 1 115 ? -16.539 3.219 2.894 1.00 0.00 115 LYS A CA 2
ATOM 3887 C C . LYS A 1 115 ? -16.835 2.648 1.540 1.00 0.00 115 LYS A C 2
ATOM 3888 O O . LYS A 1 115 ? -17.783 1.937 1.379 1.00 0.00 115 LYS A O 2
ATOM 3907 N N . GLN A 1 116 ? -15.986 2.969 0.521 1.00 0.00 116 GLN A N 2
ATOM 3908 C CA . GLN A 1 116 ? -16.197 2.368 -0.767 1.00 0.00 116 GLN A CA 2
ATOM 3909 C C . GLN A 1 116 ? -15.997 0.844 -0.790 1.00 0.00 116 GLN A C 2
ATOM 3910 O O . GLN A 1 116 ? -16.353 0.160 -1.735 1.00 0.00 116 GLN A O 2
ATOM 3924 N N . LEU A 1 117 ? -15.363 0.353 0.212 1.00 0.00 117 LEU A N 2
ATOM 3925 C CA . LEU A 1 117 ? -15.221 -0.952 0.462 1.00 0.00 117 LEU A CA 2
ATOM 3926 C C . LEU A 1 117 ? -16.151 -1.466 1.437 1.00 0.00 117 LEU A C 2
ATOM 3927 O O . LEU A 1 117 ? -16.344 -2.618 1.512 1.00 0.00 117 LEU A O 2
ATOM 3943 N N . GLU A 1 118 ? -16.880 -0.593 2.047 1.00 0.00 118 GLU A N 2
ATOM 3944 C CA . GLU A 1 118 ? -17.956 -0.961 2.871 1.00 0.00 118 GLU A CA 2
ATOM 3945 C C . GLU A 1 118 ? -19.169 -1.076 1.979 1.00 0.00 118 GLU A C 2
ATOM 3946 O O . GLU A 1 118 ? -20.247 -1.415 2.395 1.00 0.00 118 GLU A O 2
ATOM 3958 N N . GLU A 1 119 ? -18.895 -0.847 0.716 1.00 0.00 119 GLU A N 2
ATOM 3959 C CA . GLU A 1 119 ? -19.802 -1.012 -0.339 1.00 0.00 119 GLU A CA 2
ATOM 3960 C C . GLU A 1 119 ? -19.630 -2.404 -0.749 1.00 0.00 119 GLU A C 2
ATOM 3961 O O . GLU A 1 119 ? -20.572 -3.149 -0.982 1.00 0.00 119 GLU A O 2
ATOM 3973 N N . ALA A 1 120 ? -18.349 -2.779 -0.837 1.00 0.00 120 ALA A N 2
ATOM 3974 C CA . ALA A 1 120 ? -18.025 -4.004 -1.288 1.00 0.00 120 ALA A CA 2
ATOM 3975 C C . ALA A 1 120 ? -18.225 -5.074 -0.271 1.00 0.00 120 ALA A C 2
ATOM 3976 O O . ALA A 1 120 ? -18.901 -5.998 -0.516 1.00 0.00 120 ALA A O 2
ATOM 3983 N N . LYS A 1 121 ? -17.718 -4.859 0.857 1.00 0.00 121 LYS A N 2
ATOM 3984 C CA . LYS A 1 121 ? -17.775 -5.732 2.007 1.00 0.00 121 LYS A CA 2
ATOM 3985 C C . LYS A 1 121 ? -19.084 -6.145 2.346 1.00 0.00 121 LYS A C 2
ATOM 3986 O O . LYS A 1 121 ? -19.392 -7.283 2.323 1.00 0.00 121 LYS A O 2
ATOM 4005 N N . ALA A 1 122 ? -19.815 -5.217 2.644 1.00 0.00 122 ALA A N 2
ATOM 4006 C CA . ALA A 1 122 ? -21.152 -5.325 2.976 1.00 0.00 122 ALA A CA 2
ATOM 4007 C C . ALA A 1 122 ? -22.003 -5.939 1.874 1.00 0.00 122 ALA A C 2
ATOM 4008 O O . ALA A 1 122 ? -23.166 -6.255 2.087 1.00 0.00 122 ALA A O 2
ATOM 4015 N N . ARG A 1 123 ? -21.428 -6.090 0.692 1.00 0.00 123 ARG A N 2
ATOM 4016 C CA . ARG A 1 123 ? -22.115 -6.680 -0.365 1.00 0.00 123 ARG A CA 2
ATOM 4017 C C . ARG A 1 123 ? -21.793 -8.120 -0.381 1.00 0.00 123 ARG A C 2
ATOM 4018 O O . ARG A 1 123 ? -22.557 -8.966 -0.838 1.00 0.00 123 ARG A O 2
ATOM 4039 N N . VAL A 1 124 ? -20.659 -8.369 0.131 1.00 0.00 124 VAL A N 2
ATOM 4040 C CA . VAL A 1 124 ? -20.070 -9.643 0.036 1.00 0.00 124 VAL A CA 2
ATOM 4041 C C . VAL A 1 124 ? -20.510 -10.424 1.173 1.00 0.00 124 VAL A C 2
ATOM 4042 O O . VAL A 1 124 ? -21.256 -11.402 1.072 1.00 0.00 124 VAL A O 2
ATOM 4055 N N . GLN A 1 125 ? -20.126 -9.836 2.224 1.00 0.00 125 GLN A N 2
ATOM 4056 C CA . GLN A 1 125 ? -20.403 -10.093 3.544 1.00 0.00 125 GLN A CA 2
ATOM 4057 C C . GLN A 1 125 ? -20.724 -11.550 3.885 1.00 0.00 125 GLN A C 2
ATOM 4058 O O . GLN A 1 125 ? -20.070 -12.475 3.362 1.00 0.00 125 GLN A O 2
ATOM 4072 N N . ALA A 1 126 ? -21.651 -11.734 4.819 1.00 0.00 126 ALA A N 2
ATOM 4073 C CA . ALA A 1 126 ? -22.225 -12.989 5.149 1.00 0.00 126 ALA A CA 2
ATOM 4074 C C . ALA A 1 126 ? -21.304 -13.971 5.869 1.00 0.00 126 ALA A C 2
ATOM 4075 O O . ALA A 1 126 ? -21.475 -14.232 7.066 1.00 0.00 126 ALA A O 2
ATOM 4082 N N . GLN A 1 127 ? -20.354 -14.512 5.151 1.00 0.00 127 GLN A N 2
ATOM 4083 C CA . GLN A 1 127 ? -19.423 -15.375 5.613 1.00 0.00 127 GLN A CA 2
ATOM 4084 C C . GLN A 1 127 ? -18.474 -14.678 6.561 1.00 0.00 127 GLN A C 2
ATOM 4085 O O . GLN A 1 127 ? -18.280 -13.470 6.496 1.00 0.00 127 GLN A O 2
ATOM 4099 N N . ARG A 1 128 ? -17.942 -15.448 7.486 1.00 0.00 128 ARG A N 2
ATOM 4100 C CA . ARG A 1 128 ? -16.960 -14.980 8.378 1.00 0.00 128 ARG A CA 2
ATOM 4101 C C . ARG A 1 128 ? -15.771 -14.400 7.640 1.00 0.00 128 ARG A C 2
ATOM 4102 O O . ARG A 1 128 ? -15.185 -13.399 8.048 1.00 0.00 128 ARG A O 2
ATOM 4123 N N . ALA A 1 129 ? -15.399 -15.094 6.606 1.00 0.00 129 ALA A N 2
ATOM 4124 C CA . ALA A 1 129 ? -14.496 -14.653 5.666 1.00 0.00 129 ALA A CA 2
ATOM 4125 C C . ALA A 1 129 ? -15.158 -13.612 4.812 1.00 0.00 129 ALA A C 2
ATOM 4126 O O . ALA A 1 129 ? -16.085 -13.922 4.074 1.00 0.00 129 ALA A O 2
ATOM 4133 N N . GLU A 1 130 ? -14.680 -12.432 4.897 1.00 0.00 130 GLU A N 2
ATOM 4134 C CA . GLU A 1 130 ? -15.218 -11.330 4.166 1.00 0.00 130 GLU A CA 2
ATOM 4135 C C . GLU A 1 130 ? -14.132 -10.328 3.987 1.00 0.00 130 GLU A C 2
ATOM 4136 O O . GLU A 1 130 ? -13.908 -9.835 2.908 1.00 0.00 130 GLU A O 2
ATOM 4148 N N . GLN A 1 131 ? -13.383 -10.093 5.051 1.00 0.00 131 GLN A N 2
ATOM 4149 C CA . GLN A 1 131 ? -12.168 -9.340 4.911 1.00 0.00 131 GLN A CA 2
ATOM 4150 C C . GLN A 1 131 ? -11.039 -10.244 4.439 1.00 0.00 131 GLN A C 2
ATOM 4151 O O . GLN A 1 131 ? -9.912 -9.824 4.252 1.00 0.00 131 GLN A O 2
ATOM 4165 N N . GLN A 1 132 ? -11.404 -11.481 4.181 1.00 0.00 132 GLN A N 2
ATOM 4166 C CA . GLN A 1 132 ? -10.509 -12.484 3.744 1.00 0.00 132 GLN A CA 2
ATOM 4167 C C . GLN A 1 132 ? -10.351 -12.500 2.242 1.00 0.00 132 GLN A C 2
ATOM 4168 O O . GLN A 1 132 ? -10.893 -13.367 1.557 1.00 0.00 132 GLN A O 2
ATOM 4182 N N . ALA A 1 133 ? -9.674 -11.496 1.744 1.00 0.00 133 ALA A N 2
ATOM 4183 C CA . ALA A 1 133 ? -9.389 -11.334 0.346 1.00 0.00 133 ALA A CA 2
ATOM 4184 C C . ALA A 1 133 ? -8.261 -10.342 0.229 1.00 0.00 133 ALA A C 2
ATOM 4185 O O . ALA A 1 133 ? -7.115 -10.730 -0.044 1.00 0.00 133 ALA A O 2
ATOM 4193 N N . MET A 1 1 ? 1.637 -10.013 12.803 1.00 0.00 1 MET A N 3
ATOM 4194 C CA . MET A 1 1 ? 1.290 -10.366 14.172 1.00 0.00 1 MET A CA 3
ATOM 4195 C C . MET A 1 1 ? 2.547 -10.491 15.025 1.00 0.00 1 MET A C 3
ATOM 4196 O O . MET A 1 1 ? 2.525 -11.154 16.061 1.00 0.00 1 MET A O 3
ATOM 4212 N N . GLY A 1 2 ? 3.617 -9.769 14.615 1.00 0.00 2 GLY A N 3
ATOM 4213 C CA . GLY A 1 2 ? 4.926 -9.853 15.256 1.00 0.00 2 GLY A CA 3
ATOM 4214 C C . GLY A 1 2 ? 4.903 -9.672 16.758 1.00 0.00 2 GLY A C 3
ATOM 4215 O O . GLY A 1 2 ? 4.915 -8.553 17.268 1.00 0.00 2 GLY A O 3
ATOM 4219 N N . SER A 1 3 ? 4.913 -10.789 17.460 1.00 0.00 3 SER A N 3
ATOM 4220 C CA . SER A 1 3 ? 4.869 -10.816 18.903 1.00 0.00 3 SER A CA 3
ATOM 4221 C C . SER A 1 3 ? 6.284 -10.646 19.489 1.00 0.00 3 SER A C 3
ATOM 4222 O O . SER A 1 3 ? 6.505 -10.743 20.719 1.00 0.00 3 SER A O 3
ATOM 4230 N N . SER A 1 4 ? 7.218 -10.370 18.616 1.00 0.00 4 SER A N 3
ATOM 4231 C CA . SER A 1 4 ? 8.572 -10.131 18.947 1.00 0.00 4 SER A CA 3
ATOM 4232 C C . SER A 1 4 ? 8.690 -8.796 19.713 1.00 0.00 4 SER A C 3
ATOM 4233 O O . SER A 1 4 ? 8.507 -7.723 19.171 1.00 0.00 4 SER A O 3
ATOM 4241 N N . HIS A 1 5 ? 8.982 -8.884 20.990 1.00 0.00 5 HIS A N 3
ATOM 4242 C CA . HIS A 1 5 ? 9.013 -7.702 21.864 1.00 0.00 5 HIS A CA 3
ATOM 4243 C C . HIS A 1 5 ? 10.325 -6.917 21.779 1.00 0.00 5 HIS A C 3
ATOM 4244 O O . HIS A 1 5 ? 10.703 -6.220 22.706 1.00 0.00 5 HIS A O 3
ATOM 4259 N N . HIS A 1 6 ? 10.985 -7.015 20.646 1.00 0.00 6 HIS A N 3
ATOM 4260 C CA . HIS A 1 6 ? 12.191 -6.262 20.336 1.00 0.00 6 HIS A CA 3
ATOM 4261 C C . HIS A 1 6 ? 12.218 -6.033 18.838 1.00 0.00 6 HIS A C 3
ATOM 4262 O O . HIS A 1 6 ? 12.733 -6.846 18.103 1.00 0.00 6 HIS A O 3
ATOM 4277 N N . HIS A 1 7 ? 11.589 -4.968 18.393 1.00 0.00 7 HIS A N 3
ATOM 4278 C CA . HIS A 1 7 ? 11.502 -4.682 16.957 1.00 0.00 7 HIS A CA 3
ATOM 4279 C C . HIS A 1 7 ? 12.576 -3.740 16.511 1.00 0.00 7 HIS A C 3
ATOM 4280 O O . HIS A 1 7 ? 12.582 -2.575 16.940 1.00 0.00 7 HIS A O 3
ATOM 4295 N N . HIS A 1 8 ? 13.526 -4.291 15.750 1.00 0.00 8 HIS A N 3
ATOM 4296 C CA . HIS A 1 8 ? 14.616 -3.593 15.026 1.00 0.00 8 HIS A CA 3
ATOM 4297 C C . HIS A 1 8 ? 15.763 -4.543 14.738 1.00 0.00 8 HIS A C 3
ATOM 4298 O O . HIS A 1 8 ? 16.695 -4.677 15.536 1.00 0.00 8 HIS A O 3
ATOM 4313 N N . HIS A 1 9 ? 15.668 -5.273 13.670 1.00 0.00 9 HIS A N 3
ATOM 4314 C CA . HIS A 1 9 ? 16.780 -6.102 13.279 1.00 0.00 9 HIS A CA 3
ATOM 4315 C C . HIS A 1 9 ? 17.344 -5.612 11.948 1.00 0.00 9 HIS A C 3
ATOM 4316 O O . HIS A 1 9 ? 18.451 -5.983 11.553 1.00 0.00 9 HIS A O 3
ATOM 4331 N N . HIS A 1 10 ? 16.566 -4.805 11.260 1.00 0.00 10 HIS A N 3
ATOM 4332 C CA . HIS A 1 10 ? 16.994 -4.165 10.015 1.00 0.00 10 HIS A CA 3
ATOM 4333 C C . HIS A 1 10 ? 16.456 -2.726 9.959 1.00 0.00 10 HIS A C 3
ATOM 4334 O O . HIS A 1 10 ? 17.041 -1.848 9.292 1.00 0.00 10 HIS A O 3
ATOM 4349 N N . SER A 1 11 ? 15.347 -2.516 10.626 1.00 0.00 11 SER A N 3
ATOM 4350 C CA . SER A 1 11 ? 14.699 -1.239 10.767 1.00 0.00 11 SER A CA 3
ATOM 4351 C C . SER A 1 11 ? 13.726 -1.247 11.836 1.00 0.00 11 SER A C 3
ATOM 4352 O O . SER A 1 11 ? 14.073 -1.122 13.002 1.00 0.00 11 SER A O 3
ATOM 4360 N N . GLN A 1 12 ? 12.563 -1.420 11.485 1.00 0.00 12 GLN A N 3
ATOM 4361 C CA . GLN A 1 12 ? 11.462 -1.302 12.375 1.00 0.00 12 GLN A CA 3
ATOM 4362 C C . GLN A 1 12 ? 10.499 -2.386 12.016 1.00 0.00 12 GLN A C 3
ATOM 4363 O O . GLN A 1 12 ? 9.281 -2.251 12.114 1.00 0.00 12 GLN A O 3
ATOM 4377 N N . ASP A 1 13 ? 11.116 -3.475 11.664 1.00 0.00 13 ASP A N 3
ATOM 4378 C CA . ASP A 1 13 ? 10.573 -4.654 11.205 1.00 0.00 13 ASP A CA 3
ATOM 4379 C C . ASP A 1 13 ? 9.546 -5.275 12.185 1.00 0.00 13 ASP A C 3
ATOM 4380 O O . ASP A 1 13 ? 9.736 -5.252 13.408 1.00 0.00 13 ASP A O 3
ATOM 4389 N N . PRO A 1 14 ? 8.414 -5.817 11.644 1.00 0.00 14 PRO A N 3
ATOM 4390 C CA . PRO A 1 14 ? 7.264 -6.231 12.437 1.00 0.00 14 PRO A CA 3
ATOM 4391 C C . PRO A 1 14 ? 7.256 -7.709 12.920 1.00 0.00 14 PRO A C 3
ATOM 4392 O O . PRO A 1 14 ? 7.444 -7.965 14.098 1.00 0.00 14 PRO A O 3
ATOM 4403 N N . MET A 1 15 ? 6.991 -8.661 12.025 1.00 0.00 15 MET A N 3
ATOM 4404 C CA . MET A 1 15 ? 6.971 -10.071 12.360 1.00 0.00 15 MET A CA 3
ATOM 4405 C C . MET A 1 15 ? 8.324 -10.483 12.906 1.00 0.00 15 MET A C 3
ATOM 4406 O O . MET A 1 15 ? 8.492 -10.830 14.085 1.00 0.00 15 MET A O 3
ATOM 4420 N N . GLU A 1 16 ? 9.249 -10.368 12.029 1.00 0.00 16 GLU A N 3
ATOM 4421 C CA . GLU A 1 16 ? 10.656 -10.611 12.180 1.00 0.00 16 GLU A CA 3
ATOM 4422 C C . GLU A 1 16 ? 11.256 -10.191 10.867 1.00 0.00 16 GLU A C 3
ATOM 4423 O O . GLU A 1 16 ? 12.310 -9.560 10.803 1.00 0.00 16 GLU A O 3
ATOM 4435 N N . ASN A 1 17 ? 10.497 -10.545 9.816 1.00 0.00 17 ASN A N 3
ATOM 4436 C CA . ASN A 1 17 ? 10.640 -10.154 8.457 1.00 0.00 17 ASN A CA 3
ATOM 4437 C C . ASN A 1 17 ? 12.063 -10.382 8.000 1.00 0.00 17 ASN A C 3
ATOM 4438 O O . ASN A 1 17 ? 12.673 -9.582 7.265 1.00 0.00 17 ASN A O 3
ATOM 4449 N N . GLN A 1 18 ? 12.560 -11.487 8.417 1.00 0.00 18 GLN A N 3
ATOM 4450 C CA . GLN A 1 18 ? 13.878 -11.887 8.213 1.00 0.00 18 GLN A CA 3
ATOM 4451 C C . GLN A 1 18 ? 14.146 -12.451 6.797 1.00 0.00 18 GLN A C 3
ATOM 4452 O O . GLN A 1 18 ? 15.095 -12.019 6.154 1.00 0.00 18 GLN A O 3
ATOM 4466 N N . PRO A 1 19 ? 13.427 -13.492 6.339 1.00 0.00 19 PRO A N 3
ATOM 4467 C CA . PRO A 1 19 ? 13.438 -13.900 4.926 1.00 0.00 19 PRO A CA 3
ATOM 4468 C C . PRO A 1 19 ? 13.076 -12.760 3.948 1.00 0.00 19 PRO A C 3
ATOM 4469 O O . PRO A 1 19 ? 12.082 -12.066 4.105 1.00 0.00 19 PRO A O 3
ATOM 4480 N N . LYS A 1 20 ? 13.984 -12.525 3.010 1.00 0.00 20 LYS A N 3
ATOM 4481 C CA . LYS A 1 20 ? 13.894 -11.596 2.010 1.00 0.00 20 LYS A CA 3
ATOM 4482 C C . LYS A 1 20 ? 12.858 -11.766 0.928 1.00 0.00 20 LYS A C 3
ATOM 4483 O O . LYS A 1 20 ? 12.106 -12.708 0.898 1.00 0.00 20 LYS A O 3
ATOM 4502 N N . LEU A 1 21 ? 12.899 -10.776 0.046 1.00 0.00 21 LEU A N 3
ATOM 4503 C CA . LEU A 1 21 ? 11.874 -10.397 -0.838 1.00 0.00 21 LEU A CA 3
ATOM 4504 C C . LEU A 1 21 ? 11.602 -11.348 -1.939 1.00 0.00 21 LEU A C 3
ATOM 4505 O O . LEU A 1 21 ? 10.508 -11.856 -2.049 1.00 0.00 21 LEU A O 3
ATOM 4521 N N . ASN A 1 22 ? 12.579 -11.477 -2.828 1.00 0.00 22 ASN A N 3
ATOM 4522 C CA . ASN A 1 22 ? 12.609 -12.478 -3.863 1.00 0.00 22 ASN A CA 3
ATOM 4523 C C . ASN A 1 22 ? 11.465 -12.272 -4.860 1.00 0.00 22 ASN A C 3
ATOM 4524 O O . ASN A 1 22 ? 11.100 -13.172 -5.612 1.00 0.00 22 ASN A O 3
ATOM 4535 N N . SER A 1 23 ? 10.955 -11.040 -4.836 1.00 0.00 23 SER A N 3
ATOM 4536 C CA . SER A 1 23 ? 9.921 -10.515 -5.708 1.00 0.00 23 SER A CA 3
ATOM 4537 C C . SER A 1 23 ? 8.497 -10.588 -5.152 1.00 0.00 23 SER A C 3
ATOM 4538 O O . SER A 1 23 ? 8.004 -11.617 -4.690 1.00 0.00 23 SER A O 3
ATOM 4546 N N . SER A 1 24 ? 7.880 -9.431 -5.190 1.00 0.00 24 SER A N 3
ATOM 4547 C CA . SER A 1 24 ? 6.509 -9.190 -4.883 1.00 0.00 24 SER A CA 3
ATOM 4548 C C . SER A 1 24 ? 6.090 -9.342 -3.394 1.00 0.00 24 SER A C 3
ATOM 4549 O O . SER A 1 24 ? 6.203 -8.396 -2.628 1.00 0.00 24 SER A O 3
ATOM 4557 N N . LYS A 1 25 ? 5.701 -10.515 -2.977 1.00 0.00 25 LYS A N 3
ATOM 4558 C CA . LYS A 1 25 ? 5.097 -10.734 -1.738 1.00 0.00 25 LYS A CA 3
ATOM 4559 C C . LYS A 1 25 ? 5.936 -10.347 -0.592 1.00 0.00 25 LYS A C 3
ATOM 4560 O O . LYS A 1 25 ? 5.606 -9.421 0.153 1.00 0.00 25 LYS A O 3
ATOM 4579 N N . GLU A 1 26 ? 6.998 -11.043 -0.440 1.00 0.00 26 GLU A N 3
ATOM 4580 C CA . GLU A 1 26 ? 7.829 -10.806 0.679 1.00 0.00 26 GLU A CA 3
ATOM 4581 C C . GLU A 1 26 ? 8.621 -9.475 0.613 1.00 0.00 26 GLU A C 3
ATOM 4582 O O . GLU A 1 26 ? 9.399 -9.153 1.497 1.00 0.00 26 GLU A O 3
ATOM 4594 N N . VAL A 1 27 ? 8.360 -8.670 -0.418 1.00 0.00 27 VAL A N 3
ATOM 4595 C CA . VAL A 1 27 ? 8.904 -7.336 -0.477 1.00 0.00 27 VAL A CA 3
ATOM 4596 C C . VAL A 1 27 ? 7.935 -6.393 0.088 1.00 0.00 27 VAL A C 3
ATOM 4597 O O . VAL A 1 27 ? 8.325 -5.347 0.490 1.00 0.00 27 VAL A O 3
ATOM 4610 N N . ILE A 1 28 ? 6.630 -6.767 0.152 1.00 0.00 28 ILE A N 3
ATOM 4611 C CA . ILE A 1 28 ? 5.702 -5.988 0.891 1.00 0.00 28 ILE A CA 3
ATOM 4612 C C . ILE A 1 28 ? 6.171 -5.985 2.246 1.00 0.00 28 ILE A C 3
ATOM 4613 O O . ILE A 1 28 ? 6.128 -5.019 2.920 1.00 0.00 28 ILE A O 3
ATOM 4629 N N . ALA A 1 29 ? 6.598 -7.111 2.607 1.00 0.00 29 ALA A N 3
ATOM 4630 C CA . ALA A 1 29 ? 7.197 -7.346 3.804 1.00 0.00 29 ALA A CA 3
ATOM 4631 C C . ALA A 1 29 ? 8.405 -6.474 4.039 1.00 0.00 29 ALA A C 3
ATOM 4632 O O . ALA A 1 29 ? 8.540 -5.922 5.111 1.00 0.00 29 ALA A O 3
ATOM 4639 N N . PHE A 1 30 ? 9.267 -6.312 3.047 1.00 0.00 30 PHE A N 3
ATOM 4640 C CA . PHE A 1 30 ? 10.341 -5.400 3.205 1.00 0.00 30 PHE A CA 3
ATOM 4641 C C . PHE A 1 30 ? 9.799 -4.036 3.329 1.00 0.00 30 PHE A C 3
ATOM 4642 O O . PHE A 1 30 ? 10.178 -3.296 4.177 1.00 0.00 30 PHE A O 3
ATOM 4659 N N . LEU A 1 31 ? 8.893 -3.731 2.453 1.00 0.00 31 LEU A N 3
ATOM 4660 C CA . LEU A 1 31 ? 8.267 -2.481 2.385 1.00 0.00 31 LEU A CA 3
ATOM 4661 C C . LEU A 1 31 ? 7.689 -2.144 3.691 1.00 0.00 31 LEU A C 3
ATOM 4662 O O . LEU A 1 31 ? 7.716 -1.072 4.101 1.00 0.00 31 LEU A O 3
ATOM 4678 N N . ALA A 1 32 ? 7.233 -3.110 4.331 1.00 0.00 32 ALA A N 3
ATOM 4679 C CA . ALA A 1 32 ? 6.618 -2.976 5.597 1.00 0.00 32 ALA A CA 3
ATOM 4680 C C . ALA A 1 32 ? 7.581 -2.941 6.757 1.00 0.00 32 ALA A C 3
ATOM 4681 O O . ALA A 1 32 ? 7.281 -2.367 7.793 1.00 0.00 32 ALA A O 3
ATOM 4688 N N . GLU A 1 33 ? 8.739 -3.520 6.587 1.00 0.00 33 GLU A N 3
ATOM 4689 C CA . GLU A 1 33 ? 9.701 -3.554 7.649 1.00 0.00 33 GLU A CA 3
ATOM 4690 C C . GLU A 1 33 ? 10.426 -2.245 7.672 1.00 0.00 33 GLU A C 3
ATOM 4691 O O . GLU A 1 33 ? 11.031 -1.797 8.661 1.00 0.00 33 GLU A O 3
ATOM 4703 N N . ARG A 1 34 ? 10.355 -1.686 6.548 1.00 0.00 34 ARG A N 3
ATOM 4704 C CA . ARG A 1 34 ? 10.930 -0.499 6.174 1.00 0.00 34 ARG A CA 3
ATOM 4705 C C . ARG A 1 34 ? 9.951 0.666 6.367 1.00 0.00 34 ARG A C 3
ATOM 4706 O O . ARG A 1 34 ? 10.316 1.710 6.896 1.00 0.00 34 ARG A O 3
ATOM 4727 N N . PHE A 1 35 ? 8.716 0.481 5.947 1.00 0.00 35 PHE A N 3
ATOM 4728 C CA . PHE A 1 35 ? 7.687 1.464 6.071 1.00 0.00 35 PHE A CA 3
ATOM 4729 C C . PHE A 1 35 ? 6.507 1.023 6.958 1.00 0.00 35 PHE A C 3
ATOM 4730 O O . PHE A 1 35 ? 5.403 0.867 6.430 1.00 0.00 35 PHE A O 3
ATOM 4747 N N . PRO A 1 36 ? 6.700 0.819 8.292 1.00 0.00 36 PRO A N 3
ATOM 4748 C CA . PRO A 1 36 ? 5.608 0.539 9.261 1.00 0.00 36 PRO A CA 3
ATOM 4749 C C . PRO A 1 36 ? 4.331 1.457 9.155 1.00 0.00 36 PRO A C 3
ATOM 4750 O O . PRO A 1 36 ? 3.337 1.215 9.824 1.00 0.00 36 PRO A O 3
ATOM 4761 N N . HIS A 1 37 ? 4.374 2.525 8.360 1.00 0.00 37 HIS A N 3
ATOM 4762 C CA . HIS A 1 37 ? 3.204 3.375 8.215 1.00 0.00 37 HIS A CA 3
ATOM 4763 C C . HIS A 1 37 ? 2.488 3.139 6.910 1.00 0.00 37 HIS A C 3
ATOM 4764 O O . HIS A 1 37 ? 1.293 3.272 6.837 1.00 0.00 37 HIS A O 3
ATOM 4779 N N . CYS A 1 38 ? 3.235 2.911 5.880 1.00 0.00 38 CYS A N 3
ATOM 4780 C CA . CYS A 1 38 ? 2.734 2.530 4.616 1.00 0.00 38 CYS A CA 3
ATOM 4781 C C . CYS A 1 38 ? 2.229 1.111 4.608 1.00 0.00 38 CYS A C 3
ATOM 4782 O O . CYS A 1 38 ? 1.071 0.833 4.324 1.00 0.00 38 CYS A O 3
ATOM 4790 N N . PHE A 1 39 ? 3.113 0.237 4.937 1.00 0.00 39 PHE A N 3
ATOM 4791 C CA . PHE A 1 39 ? 2.943 -1.119 4.753 1.00 0.00 39 PHE A CA 3
ATOM 4792 C C . PHE A 1 39 ? 2.727 -1.879 6.070 1.00 0.00 39 PHE A C 3
ATOM 4793 O O . PHE A 1 39 ? 2.810 -1.311 7.147 1.00 0.00 39 PHE A O 3
ATOM 4810 N N . SER A 1 40 ? 2.418 -3.157 5.949 1.00 0.00 40 SER A N 3
ATOM 4811 C CA . SER A 1 40 ? 2.134 -4.021 7.082 1.00 0.00 40 SER A CA 3
ATOM 4812 C C . SER A 1 40 ? 3.134 -5.110 7.272 1.00 0.00 40 SER A C 3
ATOM 4813 O O . SER A 1 40 ? 4.004 -4.977 8.112 1.00 0.00 40 SER A O 3
ATOM 4821 N N . ALA A 1 41 ? 2.848 -6.287 6.620 1.00 0.00 41 ALA A N 3
ATOM 4822 C CA . ALA A 1 41 ? 3.681 -7.515 6.527 1.00 0.00 41 ALA A CA 3
ATOM 4823 C C . ALA A 1 41 ? 3.201 -8.370 7.633 1.00 0.00 41 ALA A C 3
ATOM 4824 O O . ALA A 1 41 ? 3.253 -9.584 7.640 1.00 0.00 41 ALA A O 3
ATOM 4831 N N . GLU A 1 42 ? 2.712 -7.631 8.563 1.00 0.00 42 GLU A N 3
ATOM 4832 C CA . GLU A 1 42 ? 1.932 -8.020 9.634 1.00 0.00 42 GLU A CA 3
ATOM 4833 C C . GLU A 1 42 ? 0.646 -8.452 9.173 1.00 0.00 42 GLU A C 3
ATOM 4834 O O . GLU A 1 42 ? 0.029 -9.418 9.642 1.00 0.00 42 GLU A O 3
ATOM 4846 N N . GLY A 1 43 ? 0.230 -7.659 8.306 1.00 0.00 43 GLY A N 3
ATOM 4847 C CA . GLY A 1 43 ? -1.013 -7.740 7.788 1.00 0.00 43 GLY A CA 3
ATOM 4848 C C . GLY A 1 43 ? -0.971 -8.008 6.332 1.00 0.00 43 GLY A C 3
ATOM 4849 O O . GLY A 1 43 ? 0.035 -7.688 5.684 1.00 0.00 43 GLY A O 3
ATOM 4853 N N . GLU A 1 44 ? -2.049 -8.604 5.856 1.00 0.00 44 GLU A N 3
ATOM 4854 C CA . GLU A 1 44 ? -2.336 -8.886 4.473 1.00 0.00 44 GLU A CA 3
ATOM 4855 C C . GLU A 1 44 ? -2.003 -7.672 3.649 1.00 0.00 44 GLU A C 3
ATOM 4856 O O . GLU A 1 44 ? -1.081 -7.680 2.833 1.00 0.00 44 GLU A O 3
ATOM 4868 N N . ALA A 1 45 ? -2.740 -6.622 3.909 1.00 0.00 45 ALA A N 3
ATOM 4869 C CA . ALA A 1 45 ? -2.524 -5.380 3.321 1.00 0.00 45 ALA A CA 3
ATOM 4870 C C . ALA A 1 45 ? -3.258 -4.385 4.153 1.00 0.00 45 ALA A C 3
ATOM 4871 O O . ALA A 1 45 ? -3.765 -4.738 5.242 1.00 0.00 45 ALA A O 3
ATOM 4878 N N . ARG A 1 46 ? -3.317 -3.195 3.685 1.00 0.00 46 ARG A N 3
ATOM 4879 C CA . ARG A 1 46 ? -3.956 -2.118 4.345 1.00 0.00 46 ARG A CA 3
ATOM 4880 C C . ARG A 1 46 ? -4.007 -1.056 3.253 1.00 0.00 46 ARG A C 3
ATOM 4881 O O . ARG A 1 46 ? -3.329 -1.265 2.233 1.00 0.00 46 ARG A O 3
ATOM 4902 N N . PRO A 1 47 ? -4.799 0.041 3.364 1.00 0.00 47 PRO A N 3
ATOM 4903 C CA . PRO A 1 47 ? -4.815 1.052 2.321 1.00 0.00 47 PRO A CA 3
ATOM 4904 C C . PRO A 1 47 ? -3.427 1.666 2.070 1.00 0.00 47 PRO A C 3
ATOM 4905 O O . PRO A 1 47 ? -2.694 2.011 3.013 1.00 0.00 47 PRO A O 3
ATOM 4916 N N . LEU A 1 48 ? -3.083 1.706 0.803 1.00 0.00 48 LEU A N 3
ATOM 4917 C CA . LEU A 1 48 ? -1.838 2.185 0.257 1.00 0.00 48 LEU A CA 3
ATOM 4918 C C . LEU A 1 48 ? -2.203 2.828 -1.097 1.00 0.00 48 LEU A C 3
ATOM 4919 O O . LEU A 1 48 ? -3.340 2.753 -1.474 1.00 0.00 48 LEU A O 3
ATOM 4935 N N . LYS A 1 49 ? -1.287 3.494 -1.793 1.00 0.00 49 LYS A N 3
ATOM 4936 C CA . LYS A 1 49 ? -1.573 3.956 -3.108 1.00 0.00 49 LYS A CA 3
ATOM 4937 C C . LYS A 1 49 ? -0.868 2.978 -4.022 1.00 0.00 49 LYS A C 3
ATOM 4938 O O . LYS A 1 49 ? -0.569 1.889 -3.636 1.00 0.00 49 LYS A O 3
ATOM 4957 N N . ILE A 1 50 ? -0.670 3.323 -5.204 1.00 0.00 50 ILE A N 3
ATOM 4958 C CA . ILE A 1 50 ? 0.196 2.579 -6.055 1.00 0.00 50 ILE A CA 3
ATOM 4959 C C . ILE A 1 50 ? 1.335 3.387 -6.603 1.00 0.00 50 ILE A C 3
ATOM 4960 O O . ILE A 1 50 ? 2.452 2.893 -6.771 1.00 0.00 50 ILE A O 3
ATOM 4976 N N . GLY A 1 51 ? 1.081 4.625 -6.780 1.00 0.00 51 GLY A N 3
ATOM 4977 C CA . GLY A 1 51 ? 2.096 5.524 -7.261 1.00 0.00 51 GLY A CA 3
ATOM 4978 C C . GLY A 1 51 ? 3.192 5.697 -6.253 1.00 0.00 51 GLY A C 3
ATOM 4979 O O . GLY A 1 51 ? 4.281 6.059 -6.617 1.00 0.00 51 GLY A O 3
ATOM 4983 N N . ILE A 1 52 ? 2.896 5.377 -4.973 1.00 0.00 52 ILE A N 3
ATOM 4984 C CA . ILE A 1 52 ? 3.855 5.219 -3.951 1.00 0.00 52 ILE A CA 3
ATOM 4985 C C . ILE A 1 52 ? 5.053 4.438 -4.418 1.00 0.00 52 ILE A C 3
ATOM 4986 O O . ILE A 1 52 ? 6.118 4.707 -3.996 1.00 0.00 52 ILE A O 3
ATOM 5002 N N . PHE A 1 53 ? 4.841 3.419 -5.216 1.00 0.00 53 PHE A N 3
ATOM 5003 C CA . PHE A 1 53 ? 5.853 2.536 -5.603 1.00 0.00 53 PHE A CA 3
ATOM 5004 C C . PHE A 1 53 ? 7.100 3.290 -6.000 1.00 0.00 53 PHE A C 3
ATOM 5005 O O . PHE A 1 53 ? 8.103 3.024 -5.600 1.00 0.00 53 PHE A O 3
ATOM 5022 N N . GLN A 1 54 ? 6.908 4.239 -6.723 1.00 0.00 54 GLN A N 3
ATOM 5023 C CA . GLN A 1 54 ? 7.894 5.186 -7.194 1.00 0.00 54 GLN A CA 3
ATOM 5024 C C . GLN A 1 54 ? 8.715 5.865 -6.039 1.00 0.00 54 GLN A C 3
ATOM 5025 O O . GLN A 1 54 ? 9.740 6.491 -6.225 1.00 0.00 54 GLN A O 3
ATOM 5039 N N . ASP A 1 55 ? 8.168 5.782 -4.960 1.00 0.00 55 ASP A N 3
ATOM 5040 C CA . ASP A 1 55 ? 8.590 6.539 -3.782 1.00 0.00 55 ASP A CA 3
ATOM 5041 C C . ASP A 1 55 ? 9.297 5.681 -2.965 1.00 0.00 55 ASP A C 3
ATOM 5042 O O . ASP A 1 55 ? 10.184 6.043 -2.266 1.00 0.00 55 ASP A O 3
ATOM 5051 N N . LEU A 1 56 ? 8.822 4.523 -2.998 1.00 0.00 56 LEU A N 3
ATOM 5052 C CA . LEU A 1 56 ? 9.437 3.453 -2.475 1.00 0.00 56 LEU A CA 3
ATOM 5053 C C . LEU A 1 56 ? 10.665 3.426 -3.085 1.00 0.00 56 LEU A C 3
ATOM 5054 O O . LEU A 1 56 ? 11.600 3.591 -2.479 1.00 0.00 56 LEU A O 3
ATOM 5070 N N . VAL A 1 57 ? 10.612 3.307 -4.342 1.00 0.00 57 VAL A N 3
ATOM 5071 C CA . VAL A 1 57 ? 11.755 3.054 -5.155 1.00 0.00 57 VAL A CA 3
ATOM 5072 C C . VAL A 1 57 ? 12.839 4.069 -5.026 1.00 0.00 57 VAL A C 3
ATOM 5073 O O . VAL A 1 57 ? 13.989 3.776 -5.343 1.00 0.00 57 VAL A O 3
ATOM 5086 N N . ASP A 1 58 ? 12.444 5.262 -4.611 1.00 0.00 58 ASP A N 3
ATOM 5087 C CA . ASP A 1 58 ? 13.385 6.305 -4.217 1.00 0.00 58 ASP A CA 3
ATOM 5088 C C . ASP A 1 58 ? 14.385 5.706 -3.221 1.00 0.00 58 ASP A C 3
ATOM 5089 O O . ASP A 1 58 ? 15.601 5.827 -3.306 1.00 0.00 58 ASP A O 3
ATOM 5098 N N . ARG A 1 59 ? 13.758 4.996 -2.321 1.00 0.00 59 ARG A N 3
ATOM 5099 C CA . ARG A 1 59 ? 14.260 4.394 -1.181 1.00 0.00 59 ARG A CA 3
ATOM 5100 C C . ARG A 1 59 ? 14.553 2.915 -1.361 1.00 0.00 59 ARG A C 3
ATOM 5101 O O . ARG A 1 59 ? 15.692 2.484 -1.394 1.00 0.00 59 ARG A O 3
ATOM 5122 N N . VAL A 1 60 ? 13.484 2.161 -1.555 1.00 0.00 60 VAL A N 3
ATOM 5123 C CA . VAL A 1 60 ? 13.471 0.733 -1.406 1.00 0.00 60 VAL A CA 3
ATOM 5124 C C . VAL A 1 60 ? 14.333 -0.118 -2.372 1.00 0.00 60 VAL A C 3
ATOM 5125 O O . VAL A 1 60 ? 14.898 -1.158 -2.039 1.00 0.00 60 VAL A O 3
ATOM 5138 N N . ALA A 1 61 ? 14.313 0.350 -3.516 1.00 0.00 61 ALA A N 3
ATOM 5139 C CA . ALA A 1 61 ? 14.468 -0.335 -4.722 1.00 0.00 61 ALA A CA 3
ATOM 5140 C C . ALA A 1 61 ? 15.611 -1.164 -5.044 1.00 0.00 61 ALA A C 3
ATOM 5141 O O . ALA A 1 61 ? 15.633 -1.731 -6.123 1.00 0.00 61 ALA A O 3
ATOM 5148 N N . GLY A 1 62 ? 16.517 -1.171 -4.286 1.00 0.00 62 GLY A N 3
ATOM 5149 C CA . GLY A 1 62 ? 17.465 -2.170 -4.391 1.00 0.00 62 GLY A CA 3
ATOM 5150 C C . GLY A 1 62 ? 18.260 -2.355 -3.170 1.00 0.00 62 GLY A C 3
ATOM 5151 O O . GLY A 1 62 ? 19.398 -2.767 -3.230 1.00 0.00 62 GLY A O 3
ATOM 5155 N N . GLU A 1 63 ? 17.651 -2.015 -2.087 1.00 0.00 63 GLU A N 3
ATOM 5156 C CA . GLU A 1 63 ? 18.247 -2.140 -0.752 1.00 0.00 63 GLU A CA 3
ATOM 5157 C C . GLU A 1 63 ? 18.788 -3.533 -0.480 1.00 0.00 63 GLU A C 3
ATOM 5158 O O . GLU A 1 63 ? 19.990 -3.736 -0.393 1.00 0.00 63 GLU A O 3
ATOM 5170 N N . MET A 1 64 ? 17.900 -4.481 -0.291 1.00 0.00 64 MET A N 3
ATOM 5171 C CA . MET A 1 64 ? 18.334 -5.826 -0.133 1.00 0.00 64 MET A CA 3
ATOM 5172 C C . MET A 1 64 ? 18.362 -6.443 -1.407 1.00 0.00 64 MET A C 3
ATOM 5173 O O . MET A 1 64 ? 19.352 -6.990 -1.861 1.00 0.00 64 MET A O 3
ATOM 5187 N N . ASN A 1 65 ? 17.226 -6.362 -1.978 1.00 0.00 65 ASN A N 3
ATOM 5188 C CA . ASN A 1 65 ? 16.914 -7.040 -3.080 1.00 0.00 65 ASN A CA 3
ATOM 5189 C C . ASN A 1 65 ? 15.635 -6.545 -3.710 1.00 0.00 65 ASN A C 3
ATOM 5190 O O . ASN A 1 65 ? 14.550 -6.970 -3.388 1.00 0.00 65 ASN A O 3
ATOM 5201 N N . LEU A 1 66 ? 15.768 -5.527 -4.456 1.00 0.00 66 LEU A N 3
ATOM 5202 C CA . LEU A 1 66 ? 14.749 -5.034 -5.284 1.00 0.00 66 LEU A CA 3
ATOM 5203 C C . LEU A 1 66 ? 15.363 -4.579 -6.565 1.00 0.00 66 LEU A C 3
ATOM 5204 O O . LEU A 1 66 ? 16.543 -4.276 -6.640 1.00 0.00 66 LEU A O 3
ATOM 5220 N N . SER A 1 67 ? 14.564 -4.603 -7.551 1.00 0.00 67 SER A N 3
ATOM 5221 C CA . SER A 1 67 ? 14.900 -4.215 -8.854 1.00 0.00 67 SER A CA 3
ATOM 5222 C C . SER A 1 67 ? 13.735 -3.339 -9.381 1.00 0.00 67 SER A C 3
ATOM 5223 O O . SER A 1 67 ? 13.499 -3.220 -10.569 1.00 0.00 67 SER A O 3
ATOM 5231 N N . LYS A 1 68 ? 13.077 -2.636 -8.426 1.00 0.00 68 LYS A N 3
ATOM 5232 C CA . LYS A 1 68 ? 11.830 -1.835 -8.598 1.00 0.00 68 LYS A CA 3
ATOM 5233 C C . LYS A 1 68 ? 10.683 -2.669 -9.093 1.00 0.00 68 LYS A C 3
ATOM 5234 O O . LYS A 1 68 ? 9.658 -2.640 -8.548 1.00 0.00 68 LYS A O 3
ATOM 5253 N N . THR A 1 69 ? 10.874 -3.481 -10.056 1.00 0.00 69 THR A N 3
ATOM 5254 C CA . THR A 1 69 ? 9.802 -4.113 -10.663 1.00 0.00 69 THR A CA 3
ATOM 5255 C C . THR A 1 69 ? 9.331 -5.283 -9.856 1.00 0.00 69 THR A C 3
ATOM 5256 O O . THR A 1 69 ? 8.145 -5.578 -9.784 1.00 0.00 69 THR A O 3
ATOM 5267 N N . GLN A 1 70 ? 10.256 -5.883 -9.185 1.00 0.00 70 GLN A N 3
ATOM 5268 C CA . GLN A 1 70 ? 9.946 -6.957 -8.265 1.00 0.00 70 GLN A CA 3
ATOM 5269 C C . GLN A 1 70 ? 9.270 -6.368 -7.010 1.00 0.00 70 GLN A C 3
ATOM 5270 O O . GLN A 1 70 ? 8.847 -7.072 -6.117 1.00 0.00 70 GLN A O 3
ATOM 5284 N N . LEU A 1 71 ? 9.232 -5.060 -6.978 1.00 0.00 71 LEU A N 3
ATOM 5285 C CA . LEU A 1 71 ? 8.614 -4.274 -5.951 1.00 0.00 71 LEU A CA 3
ATOM 5286 C C . LEU A 1 71 ? 7.293 -3.728 -6.468 1.00 0.00 71 LEU A C 3
ATOM 5287 O O . LEU A 1 71 ? 6.335 -3.705 -5.770 1.00 0.00 71 LEU A O 3
ATOM 5303 N N . ARG A 1 72 ? 7.243 -3.314 -7.696 1.00 0.00 72 ARG A N 3
ATOM 5304 C CA . ARG A 1 72 ? 6.015 -2.709 -8.228 1.00 0.00 72 ARG A CA 3
ATOM 5305 C C . ARG A 1 72 ? 4.941 -3.741 -8.289 1.00 0.00 72 ARG A C 3
ATOM 5306 O O . ARG A 1 72 ? 3.792 -3.455 -8.323 1.00 0.00 72 ARG A O 3
ATOM 5327 N N . SER A 1 73 ? 5.388 -4.931 -8.321 1.00 0.00 73 SER A N 3
ATOM 5328 C CA . SER A 1 73 ? 4.620 -6.070 -8.434 1.00 0.00 73 SER A CA 3
ATOM 5329 C C . SER A 1 73 ? 4.193 -6.542 -7.093 1.00 0.00 73 SER A C 3
ATOM 5330 O O . SER A 1 73 ? 3.240 -7.289 -6.922 1.00 0.00 73 SER A O 3
ATOM 5338 N N . ALA A 1 74 ? 4.836 -5.994 -6.144 1.00 0.00 74 ALA A N 3
ATOM 5339 C CA . ALA A 1 74 ? 4.477 -6.204 -4.752 1.00 0.00 74 ALA A CA 3
ATOM 5340 C C . ALA A 1 74 ? 3.309 -5.332 -4.484 1.00 0.00 74 ALA A C 3
ATOM 5341 O O . ALA A 1 74 ? 2.344 -5.669 -3.799 1.00 0.00 74 ALA A O 3
ATOM 5348 N N . LEU A 1 75 ? 3.344 -4.339 -5.236 1.00 0.00 75 LEU A N 3
ATOM 5349 C CA . LEU A 1 75 ? 2.542 -3.237 -5.212 1.00 0.00 75 LEU A CA 3
ATOM 5350 C C . LEU A 1 75 ? 1.501 -3.368 -6.360 1.00 0.00 75 LEU A C 3
ATOM 5351 O O . LEU A 1 75 ? 1.058 -2.415 -6.996 1.00 0.00 75 LEU A O 3
ATOM 5367 N N . ARG A 1 76 ? 1.185 -4.635 -6.558 1.00 0.00 76 ARG A N 3
ATOM 5368 C CA . ARG A 1 76 ? 0.161 -5.257 -7.413 1.00 0.00 76 ARG A CA 3
ATOM 5369 C C . ARG A 1 76 ? -0.440 -6.328 -6.571 1.00 0.00 76 ARG A C 3
ATOM 5370 O O . ARG A 1 76 ? -1.619 -6.433 -6.428 1.00 0.00 76 ARG A O 3
ATOM 5391 N N . LEU A 1 77 ? 0.457 -7.094 -5.984 1.00 0.00 77 LEU A N 3
ATOM 5392 C CA . LEU A 1 77 ? 0.169 -8.285 -5.240 1.00 0.00 77 LEU A CA 3
ATOM 5393 C C . LEU A 1 77 ? -0.698 -8.007 -4.091 1.00 0.00 77 LEU A C 3
ATOM 5394 O O . LEU A 1 77 ? -1.859 -8.383 -4.049 1.00 0.00 77 LEU A O 3
ATOM 5410 N N . TYR A 1 78 ? -0.136 -7.281 -3.179 1.00 0.00 78 TYR A N 3
ATOM 5411 C CA . TYR A 1 78 ? -0.782 -7.058 -1.955 1.00 0.00 78 TYR A CA 3
ATOM 5412 C C . TYR A 1 78 ? -1.805 -5.959 -2.151 1.00 0.00 78 TYR A C 3
ATOM 5413 O O . TYR A 1 78 ? -2.689 -5.753 -1.361 1.00 0.00 78 TYR A O 3
ATOM 5431 N N . THR A 1 79 ? -1.660 -5.258 -3.262 1.00 0.00 79 THR A N 3
ATOM 5432 C CA . THR A 1 79 ? -2.612 -4.192 -3.598 1.00 0.00 79 THR A CA 3
ATOM 5433 C C . THR A 1 79 ? -3.851 -4.767 -4.277 1.00 0.00 79 THR A C 3
ATOM 5434 O O . THR A 1 79 ? -4.826 -4.080 -4.495 1.00 0.00 79 THR A O 3
ATOM 5445 N N . SER A 1 80 ? -3.773 -6.033 -4.635 1.00 0.00 80 SER A N 3
ATOM 5446 C CA . SER A 1 80 ? -4.916 -6.753 -5.131 1.00 0.00 80 SER A CA 3
ATOM 5447 C C . SER A 1 80 ? -5.618 -7.378 -3.952 1.00 0.00 80 SER A C 3
ATOM 5448 O O . SER A 1 80 ? -6.605 -8.102 -4.100 1.00 0.00 80 SER A O 3
ATOM 5456 N N . SER A 1 81 ? -5.090 -7.108 -2.753 1.00 0.00 81 SER A N 3
ATOM 5457 C CA . SER A 1 81 ? -5.768 -7.502 -1.597 1.00 0.00 81 SER A CA 3
ATOM 5458 C C . SER A 1 81 ? -6.883 -6.575 -1.411 1.00 0.00 81 SER A C 3
ATOM 5459 O O . SER A 1 81 ? -6.830 -5.433 -1.809 1.00 0.00 81 SER A O 3
ATOM 5467 N N . TRP A 1 82 ? -7.849 -7.056 -0.805 1.00 0.00 82 TRP A N 3
ATOM 5468 C CA . TRP A 1 82 ? -9.054 -6.317 -0.561 1.00 0.00 82 TRP A CA 3
ATOM 5469 C C . TRP A 1 82 ? -8.811 -5.422 0.528 1.00 0.00 82 TRP A C 3
ATOM 5470 O O . TRP A 1 82 ? -9.172 -4.287 0.489 1.00 0.00 82 TRP A O 3
ATOM 5491 N N . ARG A 1 83 ? -8.151 -5.947 1.452 1.00 0.00 83 ARG A N 3
ATOM 5492 C CA . ARG A 1 83 ? -7.795 -5.316 2.680 1.00 0.00 83 ARG A CA 3
ATOM 5493 C C . ARG A 1 83 ? -6.915 -4.126 2.479 1.00 0.00 83 ARG A C 3
ATOM 5494 O O . ARG A 1 83 ? -6.794 -3.244 3.334 1.00 0.00 83 ARG A O 3
ATOM 5515 N N . TYR A 1 84 ? -6.353 -4.119 1.351 1.00 0.00 84 TYR A N 3
ATOM 5516 C CA . TYR A 1 84 ? -5.732 -2.999 0.804 1.00 0.00 84 TYR A CA 3
ATOM 5517 C C . TYR A 1 84 ? -6.813 -1.923 0.604 1.00 0.00 84 TYR A C 3
ATOM 5518 O O . TYR A 1 84 ? -6.887 -0.968 1.344 1.00 0.00 84 TYR A O 3
ATOM 5536 N N . LEU A 1 85 ? -7.738 -2.192 -0.294 1.00 0.00 85 LEU A N 3
ATOM 5537 C CA . LEU A 1 85 ? -8.740 -1.222 -0.699 1.00 0.00 85 LEU A CA 3
ATOM 5538 C C . LEU A 1 85 ? -9.883 -0.938 0.193 1.00 0.00 85 LEU A C 3
ATOM 5539 O O . LEU A 1 85 ? -10.822 -0.261 -0.223 1.00 0.00 85 LEU A O 3
ATOM 5555 N N . TYR A 1 86 ? -9.811 -1.374 1.373 1.00 0.00 86 TYR A N 3
ATOM 5556 C CA . TYR A 1 86 ? -10.759 -1.084 2.396 1.00 0.00 86 TYR A CA 3
ATOM 5557 C C . TYR A 1 86 ? -10.903 0.431 2.581 1.00 0.00 86 TYR A C 3
ATOM 5558 O O . TYR A 1 86 ? -11.854 0.936 3.166 1.00 0.00 86 TYR A O 3
ATOM 5576 N N . GLY A 1 87 ? -9.919 1.102 2.052 1.00 0.00 87 GLY A N 3
ATOM 5577 C CA . GLY A 1 87 ? -9.867 2.493 1.940 1.00 0.00 87 GLY A CA 3
ATOM 5578 C C . GLY A 1 87 ? -8.801 2.884 1.066 1.00 0.00 87 GLY A C 3
ATOM 5579 O O . GLY A 1 87 ? -7.911 3.454 1.495 1.00 0.00 87 GLY A O 3
ATOM 5583 N N . VAL A 1 88 ? -8.912 2.557 -0.209 1.00 0.00 88 VAL A N 3
ATOM 5584 C CA . VAL A 1 88 ? -7.970 2.950 -1.222 1.00 0.00 88 VAL A CA 3
ATOM 5585 C C . VAL A 1 88 ? -8.717 3.241 -2.507 1.00 0.00 88 VAL A C 3
ATOM 5586 O O . VAL A 1 88 ? -9.485 2.395 -2.992 1.00 0.00 88 VAL A O 3
ATOM 5599 N N . LYS A 1 89 ? -8.511 4.394 -3.013 1.00 0.00 89 LYS A N 3
ATOM 5600 C CA . LYS A 1 89 ? -8.874 4.797 -4.353 1.00 0.00 89 LYS A CA 3
ATOM 5601 C C . LYS A 1 89 ? -8.354 6.203 -4.535 1.00 0.00 89 LYS A C 3
ATOM 5602 O O . LYS A 1 89 ? -7.477 6.418 -5.367 1.00 0.00 89 LYS A O 3
ATOM 5621 N N . PRO A 1 90 ? -8.818 7.185 -3.724 1.00 0.00 90 PRO A N 3
ATOM 5622 C CA . PRO A 1 90 ? -8.123 8.444 -3.598 1.00 0.00 90 PRO A CA 3
ATOM 5623 C C . PRO A 1 90 ? -7.013 8.274 -2.564 1.00 0.00 90 PRO A C 3
ATOM 5624 O O . PRO A 1 90 ? -6.403 7.190 -2.460 1.00 0.00 90 PRO A O 3
ATOM 5635 N N . GLY A 1 91 ? -6.800 9.328 -1.728 1.00 0.00 91 GLY A N 3
ATOM 5636 C CA . GLY A 1 91 ? -5.774 9.398 -0.711 1.00 0.00 91 GLY A CA 3
ATOM 5637 C C . GLY A 1 91 ? -6.013 8.549 0.482 1.00 0.00 91 GLY A C 3
ATOM 5638 O O . GLY A 1 91 ? -5.529 8.705 1.568 1.00 0.00 91 GLY A O 3
ATOM 5642 N N . ALA A 1 92 ? -6.758 7.681 0.189 1.00 0.00 92 ALA A N 3
ATOM 5643 C CA . ALA A 1 92 ? -7.221 6.589 0.971 1.00 0.00 92 ALA A CA 3
ATOM 5644 C C . ALA A 1 92 ? -6.097 5.759 1.446 1.00 0.00 92 ALA A C 3
ATOM 5645 O O . ALA A 1 92 ? -6.148 5.185 2.515 1.00 0.00 92 ALA A O 3
ATOM 5652 N N . THR A 1 93 ? -5.123 5.751 0.649 1.00 0.00 93 THR A N 3
ATOM 5653 C CA . THR A 1 93 ? -3.832 5.219 0.911 1.00 0.00 93 THR A CA 3
ATOM 5654 C C . THR A 1 93 ? -3.330 5.603 2.294 1.00 0.00 93 THR A C 3
ATOM 5655 O O . THR A 1 93 ? -2.858 4.779 3.072 1.00 0.00 93 THR A O 3
ATOM 5666 N N . ARG A 1 94 ? -3.465 6.881 2.559 1.00 0.00 94 ARG A N 3
ATOM 5667 C CA . ARG A 1 94 ? -2.909 7.538 3.658 1.00 0.00 94 ARG A CA 3
ATOM 5668 C C . ARG A 1 94 ? -1.403 7.681 3.577 1.00 0.00 94 ARG A C 3
ATOM 5669 O O . ARG A 1 94 ? -0.839 8.304 4.413 1.00 0.00 94 ARG A O 3
ATOM 5690 N N . VAL A 1 95 ? -0.741 7.095 2.561 1.00 0.00 95 VAL A N 3
ATOM 5691 C CA . VAL A 1 95 ? 0.699 7.146 2.445 1.00 0.00 95 VAL A CA 3
ATOM 5692 C C . VAL A 1 95 ? 1.287 7.088 0.983 1.00 0.00 95 VAL A C 3
ATOM 5693 O O . VAL A 1 95 ? 0.868 6.358 0.098 1.00 0.00 95 VAL A O 3
ATOM 5706 N N . ASP A 1 96 ? 2.188 7.930 0.835 1.00 0.00 96 ASP A N 3
ATOM 5707 C CA . ASP A 1 96 ? 3.283 7.864 -0.154 1.00 0.00 96 ASP A CA 3
ATOM 5708 C C . ASP A 1 96 ? 4.513 7.954 0.665 1.00 0.00 96 ASP A C 3
ATOM 5709 O O . ASP A 1 96 ? 5.047 9.014 0.927 1.00 0.00 96 ASP A O 3
ATOM 5718 N N . LEU A 1 97 ? 4.683 6.804 1.327 1.00 0.00 97 LEU A N 3
ATOM 5719 C CA . LEU A 1 97 ? 5.668 6.369 2.284 1.00 0.00 97 LEU A CA 3
ATOM 5720 C C . LEU A 1 97 ? 6.152 7.293 3.385 1.00 0.00 97 LEU A C 3
ATOM 5721 O O . LEU A 1 97 ? 6.991 6.912 4.212 1.00 0.00 97 LEU A O 3
ATOM 5737 N N . ASP A 1 98 ? 5.572 8.432 3.453 1.00 0.00 98 ASP A N 3
ATOM 5738 C CA . ASP A 1 98 ? 5.766 9.365 4.500 1.00 0.00 98 ASP A CA 3
ATOM 5739 C C . ASP A 1 98 ? 4.651 9.081 5.445 1.00 0.00 98 ASP A C 3
ATOM 5740 O O . ASP A 1 98 ? 4.831 8.697 6.600 1.00 0.00 98 ASP A O 3
ATOM 5749 N N . GLY A 1 99 ? 3.501 9.082 4.834 1.00 0.00 99 GLY A N 3
ATOM 5750 C CA . GLY A 1 99 ? 2.274 8.891 5.494 1.00 0.00 99 GLY A CA 3
ATOM 5751 C C . GLY A 1 99 ? 1.313 10.034 5.167 1.00 0.00 99 GLY A C 3
ATOM 5752 O O . GLY A 1 99 ? 0.482 10.437 5.964 1.00 0.00 99 GLY A O 3
ATOM 5756 N N . ASN A 1 100 ? 1.480 10.523 3.946 1.00 0.00 100 ASN A N 3
ATOM 5757 C CA . ASN A 1 100 ? 0.666 11.474 3.263 1.00 0.00 100 ASN A CA 3
ATOM 5758 C C . ASN A 1 100 ? -0.168 10.634 2.406 1.00 0.00 100 ASN A C 3
ATOM 5759 O O . ASN A 1 100 ? 0.373 9.752 1.865 1.00 0.00 100 ASN A O 3
ATOM 5770 N N . PRO A 1 101 ? -1.435 10.940 2.165 1.00 0.00 101 PRO A N 3
ATOM 5771 C CA . PRO A 1 101 ? -2.440 10.060 1.483 1.00 0.00 101 PRO A CA 3
ATOM 5772 C C . PRO A 1 101 ? -2.189 10.047 0.043 1.00 0.00 101 PRO A C 3
ATOM 5773 O O . PRO A 1 101 ? -2.994 10.472 -0.744 1.00 0.00 101 PRO A O 3
ATOM 5784 N N . CYS A 1 102 ? -1.003 9.594 -0.266 1.00 0.00 102 CYS A N 3
ATOM 5785 C CA . CYS A 1 102 ? -0.308 9.838 -1.515 1.00 0.00 102 CYS A CA 3
ATOM 5786 C C . CYS A 1 102 ? -0.206 11.393 -1.762 1.00 0.00 102 CYS A C 3
ATOM 5787 O O . CYS A 1 102 ? 0.304 11.898 -2.735 1.00 0.00 102 CYS A O 3
ATOM 5795 N N . GLY A 1 103 ? -0.666 12.098 -0.704 1.00 0.00 103 GLY A N 3
ATOM 5796 C CA . GLY A 1 103 ? -0.734 13.549 -0.572 1.00 0.00 103 GLY A CA 3
ATOM 5797 C C . GLY A 1 103 ? -1.842 14.099 -1.390 1.00 0.00 103 GLY A C 3
ATOM 5798 O O . GLY A 1 103 ? -2.010 15.294 -1.570 1.00 0.00 103 GLY A O 3
ATOM 5802 N N . GLU A 1 104 ? -2.569 13.184 -1.826 1.00 0.00 104 GLU A N 3
ATOM 5803 C CA . GLU A 1 104 ? -3.650 13.301 -2.701 1.00 0.00 104 GLU A CA 3
ATOM 5804 C C . GLU A 1 104 ? -4.937 13.683 -1.962 1.00 0.00 104 GLU A C 3
ATOM 5805 O O . GLU A 1 104 ? -5.748 14.461 -2.476 1.00 0.00 104 GLU A O 3
ATOM 5817 N N . LEU A 1 105 ? -5.144 13.155 -0.760 1.00 0.00 105 LEU A N 3
ATOM 5818 C CA . LEU A 1 105 ? -6.305 13.485 -0.071 1.00 0.00 105 LEU A CA 3
ATOM 5819 C C . LEU A 1 105 ? -6.024 13.773 1.424 1.00 0.00 105 LEU A C 3
ATOM 5820 O O . LEU A 1 105 ? -4.918 13.760 1.853 1.00 0.00 105 LEU A O 3
ATOM 5836 N N . ASP A 1 106 ? -7.037 14.217 2.069 1.00 0.00 106 ASP A N 3
ATOM 5837 C CA . ASP A 1 106 ? -7.274 14.340 3.497 1.00 0.00 106 ASP A CA 3
ATOM 5838 C C . ASP A 1 106 ? -7.615 12.890 3.950 1.00 0.00 106 ASP A C 3
ATOM 5839 O O . ASP A 1 106 ? -7.039 11.925 3.428 1.00 0.00 106 ASP A O 3
ATOM 5848 N N . GLU A 1 107 ? -8.481 12.722 4.846 1.00 0.00 107 GLU A N 3
ATOM 5849 C CA . GLU A 1 107 ? -9.000 11.424 5.123 1.00 0.00 107 GLU A CA 3
ATOM 5850 C C . GLU A 1 107 ? -10.499 11.405 5.253 1.00 0.00 107 GLU A C 3
ATOM 5851 O O . GLU A 1 107 ? -11.097 10.339 5.292 1.00 0.00 107 GLU A O 3
ATOM 5863 N N . GLN A 1 108 ? -11.095 12.543 5.189 1.00 0.00 108 GLN A N 3
ATOM 5864 C CA . GLN A 1 108 ? -12.488 12.686 5.270 1.00 0.00 108 GLN A CA 3
ATOM 5865 C C . GLN A 1 108 ? -12.972 12.715 3.898 1.00 0.00 108 GLN A C 3
ATOM 5866 O O . GLN A 1 108 ? -14.140 12.980 3.585 1.00 0.00 108 GLN A O 3
ATOM 5880 N N . HIS A 1 109 ? -12.072 12.413 3.004 1.00 0.00 109 HIS A N 3
ATOM 5881 C CA . HIS A 1 109 ? -12.510 12.243 1.710 1.00 0.00 109 HIS A CA 3
ATOM 5882 C C . HIS A 1 109 ? -12.154 10.905 1.248 1.00 0.00 109 HIS A C 3
ATOM 5883 O O . HIS A 1 109 ? -12.789 10.335 0.381 1.00 0.00 109 HIS A O 3
ATOM 5898 N N . VAL A 1 110 ? -11.209 10.364 1.894 1.00 0.00 110 VAL A N 3
ATOM 5899 C CA . VAL A 1 110 ? -10.900 9.016 1.672 1.00 0.00 110 VAL A CA 3
ATOM 5900 C C . VAL A 1 110 ? -11.593 8.206 2.683 1.00 0.00 110 VAL A C 3
ATOM 5901 O O . VAL A 1 110 ? -11.339 7.047 2.928 1.00 0.00 110 VAL A O 3
ATOM 5914 N N . GLU A 1 111 ? -12.427 8.917 3.252 1.00 0.00 111 GLU A N 3
ATOM 5915 C CA . GLU A 1 111 ? -13.439 8.553 4.117 1.00 0.00 111 GLU A CA 3
ATOM 5916 C C . GLU A 1 111 ? -14.432 7.766 3.360 1.00 0.00 111 GLU A C 3
ATOM 5917 O O . GLU A 1 111 ? -14.914 6.752 3.792 1.00 0.00 111 GLU A O 3
ATOM 5929 N N . HIS A 1 112 ? -14.638 8.193 2.170 1.00 0.00 112 HIS A N 3
ATOM 5930 C CA . HIS A 1 112 ? -15.551 7.543 1.298 1.00 0.00 112 HIS A CA 3
ATOM 5931 C C . HIS A 1 112 ? -14.903 6.394 0.643 1.00 0.00 112 HIS A C 3
ATOM 5932 O O . HIS A 1 112 ? -15.542 5.564 0.041 1.00 0.00 112 HIS A O 3
ATOM 5947 N N . ALA A 1 113 ? -13.661 6.360 0.765 1.00 0.00 113 ALA A N 3
ATOM 5948 C CA . ALA A 1 113 ? -12.902 5.325 0.317 1.00 0.00 113 ALA A CA 3
ATOM 5949 C C . ALA A 1 113 ? -12.825 4.296 1.368 1.00 0.00 113 ALA A C 3
ATOM 5950 O O . ALA A 1 113 ? -12.771 3.112 1.112 1.00 0.00 113 ALA A O 3
ATOM 5957 N N . ARG A 1 114 ? -12.893 4.790 2.545 1.00 0.00 114 ARG A N 3
ATOM 5958 C CA . ARG A 1 114 ? -12.859 4.041 3.726 1.00 0.00 114 ARG A CA 3
ATOM 5959 C C . ARG A 1 114 ? -14.207 3.317 3.833 1.00 0.00 114 ARG A C 3
ATOM 5960 O O . ARG A 1 114 ? -14.380 2.415 4.633 1.00 0.00 114 ARG A O 3
ATOM 5981 N N . LYS A 1 115 ? -15.168 3.744 2.983 1.00 0.00 115 LYS A N 3
ATOM 5982 C CA . LYS A 1 115 ? -16.443 3.284 3.032 1.00 0.00 115 LYS A CA 3
ATOM 5983 C C . LYS A 1 115 ? -16.714 2.606 1.706 1.00 0.00 115 LYS A C 3
ATOM 5984 O O . LYS A 1 115 ? -17.670 1.896 1.580 1.00 0.00 115 LYS A O 3
ATOM 6003 N N . GLN A 1 116 ? -15.849 2.838 0.683 1.00 0.00 116 GLN A N 3
ATOM 6004 C CA . GLN A 1 116 ? -16.033 2.130 -0.557 1.00 0.00 116 GLN A CA 3
ATOM 6005 C C . GLN A 1 116 ? -15.823 0.610 -0.448 1.00 0.00 116 GLN A C 3
ATOM 6006 O O . GLN A 1 116 ? -16.160 -0.158 -1.329 1.00 0.00 116 GLN A O 3
ATOM 6020 N N . LEU A 1 117 ? -15.208 0.208 0.604 1.00 0.00 117 LEU A N 3
ATOM 6021 C CA . LEU A 1 117 ? -15.094 -1.070 0.964 1.00 0.00 117 LEU A CA 3
ATOM 6022 C C . LEU A 1 117 ? -16.127 -1.536 1.874 1.00 0.00 117 LEU A C 3
ATOM 6023 O O . LEU A 1 117 ? -16.267 -2.680 2.047 1.00 0.00 117 LEU A O 3
ATOM 6039 N N . GLU A 1 118 ? -16.984 -0.628 2.310 1.00 0.00 118 GLU A N 3
ATOM 6040 C CA . GLU A 1 118 ? -18.200 -0.978 2.951 1.00 0.00 118 GLU A CA 3
ATOM 6041 C C . GLU A 1 118 ? -19.265 -1.025 1.892 1.00 0.00 118 GLU A C 3
ATOM 6042 O O . GLU A 1 118 ? -20.428 -1.168 2.153 1.00 0.00 118 GLU A O 3
ATOM 6054 N N . GLU A 1 119 ? -18.807 -0.908 0.674 1.00 0.00 119 GLU A N 3
ATOM 6055 C CA . GLU A 1 119 ? -19.629 -1.081 -0.449 1.00 0.00 119 GLU A CA 3
ATOM 6056 C C . GLU A 1 119 ? -19.456 -2.486 -0.798 1.00 0.00 119 GLU A C 3
ATOM 6057 O O . GLU A 1 119 ? -20.373 -3.184 -1.198 1.00 0.00 119 GLU A O 3
ATOM 6069 N N . ALA A 1 120 ? -18.201 -2.922 -0.667 1.00 0.00 120 ALA A N 3
ATOM 6070 C CA . ALA A 1 120 ? -17.897 -4.209 -0.959 1.00 0.00 120 ALA A CA 3
ATOM 6071 C C . ALA A 1 120 ? -18.231 -5.171 0.146 1.00 0.00 120 ALA A C 3
ATOM 6072 O O . ALA A 1 120 ? -18.985 -6.036 -0.037 1.00 0.00 120 ALA A O 3
ATOM 6079 N N . LYS A 1 121 ? -17.733 -4.920 1.265 1.00 0.00 121 LYS A N 3
ATOM 6080 C CA . LYS A 1 121 ? -17.893 -5.680 2.478 1.00 0.00 121 LYS A CA 3
ATOM 6081 C C . LYS A 1 121 ? -19.251 -5.969 2.821 1.00 0.00 121 LYS A C 3
ATOM 6082 O O . LYS A 1 121 ? -19.642 -7.108 2.927 1.00 0.00 121 LYS A O 3
ATOM 6101 N N . ALA A 1 122 ? -19.912 -4.978 3.004 1.00 0.00 122 ALA A N 3
ATOM 6102 C CA . ALA A 1 122 ? -21.267 -4.953 3.259 1.00 0.00 122 ALA A CA 3
ATOM 6103 C C . ALA A 1 122 ? -22.113 -5.576 2.149 1.00 0.00 122 ALA A C 3
ATOM 6104 O O . ALA A 1 122 ? -23.298 -5.803 2.333 1.00 0.00 122 ALA A O 3
ATOM 6111 N N . ARG A 1 123 ? -21.507 -5.836 0.989 1.00 0.00 123 ARG A N 3
ATOM 6112 C CA . ARG A 1 123 ? -22.203 -6.457 -0.070 1.00 0.00 123 ARG A CA 3
ATOM 6113 C C . ARG A 1 123 ? -21.987 -7.918 0.033 1.00 0.00 123 ARG A C 3
ATOM 6114 O O . ARG A 1 123 ? -22.828 -8.737 -0.314 1.00 0.00 123 ARG A O 3
ATOM 6135 N N . VAL A 1 124 ? -20.856 -8.199 0.563 1.00 0.00 124 VAL A N 3
ATOM 6136 C CA . VAL A 1 124 ? -20.317 -9.522 0.553 1.00 0.00 124 VAL A CA 3
ATOM 6137 C C . VAL A 1 124 ? -20.928 -10.261 1.616 1.00 0.00 124 VAL A C 3
ATOM 6138 O O . VAL A 1 124 ? -21.531 -11.300 1.433 1.00 0.00 124 VAL A O 3
ATOM 6151 N N . GLN A 1 125 ? -20.763 -9.606 2.676 1.00 0.00 125 GLN A N 3
ATOM 6152 C CA . GLN A 1 125 ? -21.262 -9.723 3.966 1.00 0.00 125 GLN A CA 3
ATOM 6153 C C . GLN A 1 125 ? -21.763 -11.088 4.503 1.00 0.00 125 GLN A C 3
ATOM 6154 O O . GLN A 1 125 ? -21.459 -11.458 5.631 1.00 0.00 125 GLN A O 3
ATOM 6168 N N . ALA A 1 126 ? -22.497 -11.769 3.713 1.00 0.00 126 ALA A N 3
ATOM 6169 C CA . ALA A 1 126 ? -23.093 -12.948 3.985 1.00 0.00 126 ALA A CA 3
ATOM 6170 C C . ALA A 1 126 ? -22.130 -14.122 3.871 1.00 0.00 126 ALA A C 3
ATOM 6171 O O . ALA A 1 126 ? -21.710 -14.708 4.869 1.00 0.00 126 ALA A O 3
ATOM 6178 N N . GLN A 1 127 ? -21.792 -14.476 2.652 1.00 0.00 127 GLN A N 3
ATOM 6179 C CA . GLN A 1 127 ? -20.912 -15.416 2.363 1.00 0.00 127 GLN A CA 3
ATOM 6180 C C . GLN A 1 127 ? -19.622 -14.804 1.940 1.00 0.00 127 GLN A C 3
ATOM 6181 O O . GLN A 1 127 ? -19.596 -13.766 1.303 1.00 0.00 127 GLN A O 3
ATOM 6195 N N . ARG A 1 128 ? -18.556 -15.432 2.337 1.00 0.00 128 ARG A N 3
ATOM 6196 C CA . ARG A 1 128 ? -17.291 -15.118 1.860 1.00 0.00 128 ARG A CA 3
ATOM 6197 C C . ARG A 1 128 ? -17.230 -15.300 0.357 1.00 0.00 128 ARG A C 3
ATOM 6198 O O . ARG A 1 128 ? -16.605 -14.520 -0.369 1.00 0.00 128 ARG A O 3
ATOM 6219 N N . ALA A 1 129 ? -17.884 -16.343 -0.076 1.00 0.00 129 ALA A N 3
ATOM 6220 C CA . ALA A 1 129 ? -17.981 -16.706 -1.407 1.00 0.00 129 ALA A CA 3
ATOM 6221 C C . ALA A 1 129 ? -18.884 -15.805 -2.210 1.00 0.00 129 ALA A C 3
ATOM 6222 O O . ALA A 1 129 ? -20.086 -15.750 -1.970 1.00 0.00 129 ALA A O 3
ATOM 6229 N N . GLU A 1 130 ? -18.281 -15.143 -3.164 1.00 0.00 130 GLU A N 3
ATOM 6230 C CA . GLU A 1 130 ? -18.928 -14.288 -4.137 1.00 0.00 130 GLU A CA 3
ATOM 6231 C C . GLU A 1 130 ? -17.865 -13.752 -5.081 1.00 0.00 130 GLU A C 3
ATOM 6232 O O . GLU A 1 130 ? -18.052 -13.696 -6.282 1.00 0.00 130 GLU A O 3
ATOM 6244 N N . GLN A 1 131 ? -16.711 -13.430 -4.515 1.00 0.00 131 GLN A N 3
ATOM 6245 C CA . GLN A 1 131 ? -15.548 -13.052 -5.309 1.00 0.00 131 GLN A CA 3
ATOM 6246 C C . GLN A 1 131 ? -14.527 -14.184 -5.210 1.00 0.00 131 GLN A C 3
ATOM 6247 O O . GLN A 1 131 ? -13.346 -14.025 -5.491 1.00 0.00 131 GLN A O 3
ATOM 6261 N N . GLN A 1 132 ? -15.029 -15.344 -4.839 1.00 0.00 132 GLN A N 3
ATOM 6262 C CA . GLN A 1 132 ? -14.216 -16.500 -4.625 1.00 0.00 132 GLN A CA 3
ATOM 6263 C C . GLN A 1 132 ? -14.230 -17.398 -5.834 1.00 0.00 132 GLN A C 3
ATOM 6264 O O . GLN A 1 132 ? -15.288 -17.625 -6.425 1.00 0.00 132 GLN A O 3
ATOM 6278 N N . ALA A 1 133 ? -13.078 -17.882 -6.181 1.00 0.00 133 ALA A N 3
ATOM 6279 C CA . ALA A 1 133 ? -12.865 -18.771 -7.261 1.00 0.00 133 ALA A CA 3
ATOM 6280 C C . ALA A 1 133 ? -11.636 -19.526 -6.880 1.00 0.00 133 ALA A C 3
ATOM 6281 O O . ALA A 1 133 ? -11.647 -20.756 -6.914 1.00 0.00 133 ALA A O 3
ATOM 6289 N N . MET A 1 1 ? 5.646 -7.435 14.850 1.00 0.00 1 MET A N 4
ATOM 6290 C CA . MET A 1 1 ? 5.277 -7.304 16.251 1.00 0.00 1 MET A CA 4
ATOM 6291 C C . MET A 1 1 ? 5.515 -5.875 16.691 1.00 0.00 1 MET A C 4
ATOM 6292 O O . MET A 1 1 ? 6.015 -5.075 15.922 1.00 0.00 1 MET A O 4
ATOM 6308 N N . GLY A 1 2 ? 5.176 -5.562 17.921 1.00 0.00 2 GLY A N 4
ATOM 6309 C CA . GLY A 1 2 ? 5.411 -4.234 18.417 1.00 0.00 2 GLY A CA 4
ATOM 6310 C C . GLY A 1 2 ? 6.823 -4.095 18.930 1.00 0.00 2 GLY A C 4
ATOM 6311 O O . GLY A 1 2 ? 7.185 -4.726 19.916 1.00 0.00 2 GLY A O 4
ATOM 6315 N N . SER A 1 3 ? 7.608 -3.280 18.263 1.00 0.00 3 SER A N 4
ATOM 6316 C CA . SER A 1 3 ? 9.005 -3.019 18.612 1.00 0.00 3 SER A CA 4
ATOM 6317 C C . SER A 1 3 ? 9.104 -2.011 19.801 1.00 0.00 3 SER A C 4
ATOM 6318 O O . SER A 1 3 ? 10.085 -1.251 19.937 1.00 0.00 3 SER A O 4
ATOM 6326 N N . SER A 1 4 ? 8.123 -2.065 20.669 1.00 0.00 4 SER A N 4
ATOM 6327 C CA . SER A 1 4 ? 8.000 -1.205 21.805 1.00 0.00 4 SER A CA 4
ATOM 6328 C C . SER A 1 4 ? 9.176 -1.402 22.772 1.00 0.00 4 SER A C 4
ATOM 6329 O O . SER A 1 4 ? 9.472 -2.521 23.183 1.00 0.00 4 SER A O 4
ATOM 6337 N N . HIS A 1 5 ? 9.882 -0.298 23.067 1.00 0.00 5 HIS A N 4
ATOM 6338 C CA . HIS A 1 5 ? 11.006 -0.279 24.027 1.00 0.00 5 HIS A CA 4
ATOM 6339 C C . HIS A 1 5 ? 12.263 -0.993 23.458 1.00 0.00 5 HIS A C 4
ATOM 6340 O O . HIS A 1 5 ? 13.255 -1.157 24.151 1.00 0.00 5 HIS A O 4
ATOM 6355 N N . HIS A 1 6 ? 12.235 -1.339 22.172 1.00 0.00 6 HIS A N 4
ATOM 6356 C CA . HIS A 1 6 ? 13.367 -2.037 21.530 1.00 0.00 6 HIS A CA 4
ATOM 6357 C C . HIS A 1 6 ? 14.604 -1.131 21.408 1.00 0.00 6 HIS A C 4
ATOM 6358 O O . HIS A 1 6 ? 15.717 -1.626 21.248 1.00 0.00 6 HIS A O 4
ATOM 6373 N N . HIS A 1 7 ? 14.380 0.193 21.497 1.00 0.00 7 HIS A N 4
ATOM 6374 C CA . HIS A 1 7 ? 15.446 1.212 21.418 1.00 0.00 7 HIS A CA 4
ATOM 6375 C C . HIS A 1 7 ? 15.965 1.373 19.979 1.00 0.00 7 HIS A C 4
ATOM 6376 O O . HIS A 1 7 ? 16.302 0.403 19.307 1.00 0.00 7 HIS A O 4
ATOM 6391 N N . HIS A 1 8 ? 16.007 2.612 19.515 1.00 0.00 8 HIS A N 4
ATOM 6392 C CA . HIS A 1 8 ? 16.454 2.895 18.164 1.00 0.00 8 HIS A CA 4
ATOM 6393 C C . HIS A 1 8 ? 17.921 2.500 17.965 1.00 0.00 8 HIS A C 4
ATOM 6394 O O . HIS A 1 8 ? 18.802 2.910 18.721 1.00 0.00 8 HIS A O 4
ATOM 6409 N N . HIS A 1 9 ? 18.134 1.707 16.952 1.00 0.00 9 HIS A N 4
ATOM 6410 C CA . HIS A 1 9 ? 19.446 1.239 16.514 1.00 0.00 9 HIS A CA 4
ATOM 6411 C C . HIS A 1 9 ? 19.264 0.702 15.115 1.00 0.00 9 HIS A C 4
ATOM 6412 O O . HIS A 1 9 ? 20.149 0.766 14.288 1.00 0.00 9 HIS A O 4
ATOM 6427 N N . HIS A 1 10 ? 18.100 0.139 14.904 1.00 0.00 10 HIS A N 4
ATOM 6428 C CA . HIS A 1 10 ? 17.652 -0.321 13.611 1.00 0.00 10 HIS A CA 4
ATOM 6429 C C . HIS A 1 10 ? 16.722 0.809 13.104 1.00 0.00 10 HIS A C 4
ATOM 6430 O O . HIS A 1 10 ? 16.802 1.950 13.603 1.00 0.00 10 HIS A O 4
ATOM 6445 N N . SER A 1 11 ? 15.893 0.520 12.166 1.00 0.00 11 SER A N 4
ATOM 6446 C CA . SER A 1 11 ? 14.876 1.398 11.712 1.00 0.00 11 SER A CA 4
ATOM 6447 C C . SER A 1 11 ? 13.670 1.247 12.607 1.00 0.00 11 SER A C 4
ATOM 6448 O O . SER A 1 11 ? 13.816 1.260 13.844 1.00 0.00 11 SER A O 4
ATOM 6456 N N . GLN A 1 12 ? 12.529 1.151 12.060 1.00 0.00 12 GLN A N 4
ATOM 6457 C CA . GLN A 1 12 ? 11.333 1.193 12.847 1.00 0.00 12 GLN A CA 4
ATOM 6458 C C . GLN A 1 12 ? 10.453 0.047 12.458 1.00 0.00 12 GLN A C 4
ATOM 6459 O O . GLN A 1 12 ? 9.231 0.085 12.578 1.00 0.00 12 GLN A O 4
ATOM 6473 N N . ASP A 1 13 ? 11.108 -0.978 12.076 1.00 0.00 13 ASP A N 4
ATOM 6474 C CA . ASP A 1 13 ? 10.557 -2.130 11.590 1.00 0.00 13 ASP A CA 4
ATOM 6475 C C . ASP A 1 13 ? 9.928 -2.989 12.666 1.00 0.00 13 ASP A C 4
ATOM 6476 O O . ASP A 1 13 ? 10.530 -3.232 13.716 1.00 0.00 13 ASP A O 4
ATOM 6485 N N . PRO A 1 14 ? 8.684 -3.458 12.424 1.00 0.00 14 PRO A N 4
ATOM 6486 C CA . PRO A 1 14 ? 7.924 -4.259 13.396 1.00 0.00 14 PRO A CA 4
ATOM 6487 C C . PRO A 1 14 ? 8.378 -5.718 13.421 1.00 0.00 14 PRO A C 4
ATOM 6488 O O . PRO A 1 14 ? 8.216 -6.437 14.410 1.00 0.00 14 PRO A O 4
ATOM 6499 N N . MET A 1 15 ? 8.893 -6.142 12.314 1.00 0.00 15 MET A N 4
ATOM 6500 C CA . MET A 1 15 ? 9.430 -7.398 12.099 1.00 0.00 15 MET A CA 4
ATOM 6501 C C . MET A 1 15 ? 10.745 -7.172 11.456 1.00 0.00 15 MET A C 4
ATOM 6502 O O . MET A 1 15 ? 10.892 -7.331 10.257 1.00 0.00 15 MET A O 4
ATOM 6516 N N . GLU A 1 16 ? 11.599 -6.605 12.256 1.00 0.00 16 GLU A N 4
ATOM 6517 C CA . GLU A 1 16 ? 12.992 -6.259 11.941 1.00 0.00 16 GLU A CA 4
ATOM 6518 C C . GLU A 1 16 ? 13.673 -7.163 10.914 1.00 0.00 16 GLU A C 4
ATOM 6519 O O . GLU A 1 16 ? 14.163 -8.230 11.269 1.00 0.00 16 GLU A O 4
ATOM 6531 N N . ASN A 1 17 ? 13.573 -6.739 9.640 1.00 0.00 17 ASN A N 4
ATOM 6532 C CA . ASN A 1 17 ? 14.237 -7.288 8.460 1.00 0.00 17 ASN A CA 4
ATOM 6533 C C . ASN A 1 17 ? 14.460 -8.744 8.481 1.00 0.00 17 ASN A C 4
ATOM 6534 O O . ASN A 1 17 ? 15.436 -9.298 9.002 1.00 0.00 17 ASN A O 4
ATOM 6545 N N . GLN A 1 18 ? 13.495 -9.313 7.997 1.00 0.00 18 GLN A N 4
ATOM 6546 C CA . GLN A 1 18 ? 13.305 -10.668 7.868 1.00 0.00 18 GLN A CA 4
ATOM 6547 C C . GLN A 1 18 ? 14.001 -11.204 6.593 1.00 0.00 18 GLN A C 4
ATOM 6548 O O . GLN A 1 18 ? 14.523 -10.418 5.795 1.00 0.00 18 GLN A O 4
ATOM 6562 N N . PRO A 1 19 ? 14.063 -12.569 6.417 1.00 0.00 19 PRO A N 4
ATOM 6563 C CA . PRO A 1 19 ? 14.586 -13.206 5.198 1.00 0.00 19 PRO A CA 4
ATOM 6564 C C . PRO A 1 19 ? 14.103 -12.530 3.928 1.00 0.00 19 PRO A C 4
ATOM 6565 O O . PRO A 1 19 ? 12.948 -12.126 3.819 1.00 0.00 19 PRO A O 4
ATOM 6576 N N . LYS A 1 20 ? 15.034 -12.421 2.993 1.00 0.00 20 LYS A N 4
ATOM 6577 C CA . LYS A 1 20 ? 14.897 -11.850 1.722 1.00 0.00 20 LYS A CA 4
ATOM 6578 C C . LYS A 1 20 ? 13.615 -12.223 1.059 1.00 0.00 20 LYS A C 4
ATOM 6579 O O . LYS A 1 20 ? 13.181 -13.356 1.076 1.00 0.00 20 LYS A O 4
ATOM 6598 N N . LEU A 1 21 ? 13.110 -11.223 0.494 1.00 0.00 21 LEU A N 4
ATOM 6599 C CA . LEU A 1 21 ? 11.960 -11.062 -0.267 1.00 0.00 21 LEU A CA 4
ATOM 6600 C C . LEU A 1 21 ? 11.819 -12.092 -1.331 1.00 0.00 21 LEU A C 4
ATOM 6601 O O . LEU A 1 21 ? 10.880 -12.857 -1.371 1.00 0.00 21 LEU A O 4
ATOM 6617 N N . ASN A 1 22 ? 12.770 -12.030 -2.215 1.00 0.00 22 ASN A N 4
ATOM 6618 C CA . ASN A 1 22 ? 12.931 -12.875 -3.373 1.00 0.00 22 ASN A CA 4
ATOM 6619 C C . ASN A 1 22 ? 11.850 -12.556 -4.378 1.00 0.00 22 ASN A C 4
ATOM 6620 O O . ASN A 1 22 ? 11.610 -13.332 -5.283 1.00 0.00 22 ASN A O 4
ATOM 6631 N N . SER A 1 23 ? 11.225 -11.361 -4.175 1.00 0.00 23 SER A N 4
ATOM 6632 C CA . SER A 1 23 ? 10.207 -10.722 -5.066 1.00 0.00 23 SER A CA 4
ATOM 6633 C C . SER A 1 23 ? 8.748 -10.827 -4.572 1.00 0.00 23 SER A C 4
ATOM 6634 O O . SER A 1 23 ? 8.347 -11.765 -3.886 1.00 0.00 23 SER A O 4
ATOM 6642 N N . SER A 1 24 ? 8.013 -9.786 -4.892 1.00 0.00 24 SER A N 4
ATOM 6643 C CA . SER A 1 24 ? 6.610 -9.612 -4.633 1.00 0.00 24 SER A CA 4
ATOM 6644 C C . SER A 1 24 ? 6.160 -9.604 -3.138 1.00 0.00 24 SER A C 4
ATOM 6645 O O . SER A 1 24 ? 6.385 -8.632 -2.448 1.00 0.00 24 SER A O 4
ATOM 6653 N N . LYS A 1 25 ? 5.624 -10.690 -2.635 1.00 0.00 25 LYS A N 4
ATOM 6654 C CA . LYS A 1 25 ? 4.987 -10.739 -1.382 1.00 0.00 25 LYS A CA 4
ATOM 6655 C C . LYS A 1 25 ? 5.853 -10.328 -0.262 1.00 0.00 25 LYS A C 4
ATOM 6656 O O . LYS A 1 25 ? 5.562 -9.371 0.455 1.00 0.00 25 LYS A O 4
ATOM 6675 N N . GLU A 1 26 ? 6.880 -11.061 -0.104 1.00 0.00 26 GLU A N 4
ATOM 6676 C CA . GLU A 1 26 ? 7.783 -10.847 0.976 1.00 0.00 26 GLU A CA 4
ATOM 6677 C C . GLU A 1 26 ? 8.531 -9.486 0.864 1.00 0.00 26 GLU A C 4
ATOM 6678 O O . GLU A 1 26 ? 9.284 -9.106 1.743 1.00 0.00 26 GLU A O 4
ATOM 6690 N N . VAL A 1 27 ? 8.310 -8.750 -0.217 1.00 0.00 27 VAL A N 4
ATOM 6691 C CA . VAL A 1 27 ? 8.864 -7.438 -0.318 1.00 0.00 27 VAL A CA 4
ATOM 6692 C C . VAL A 1 27 ? 7.928 -6.448 0.253 1.00 0.00 27 VAL A C 4
ATOM 6693 O O . VAL A 1 27 ? 8.352 -5.387 0.602 1.00 0.00 27 VAL A O 4
ATOM 6706 N N . ILE A 1 28 ? 6.629 -6.803 0.396 1.00 0.00 28 ILE A N 4
ATOM 6707 C CA . ILE A 1 28 ? 5.731 -5.970 1.114 1.00 0.00 28 ILE A CA 4
ATOM 6708 C C . ILE A 1 28 ? 6.235 -5.888 2.464 1.00 0.00 28 ILE A C 4
ATOM 6709 O O . ILE A 1 28 ? 6.212 -4.882 3.083 1.00 0.00 28 ILE A O 4
ATOM 6725 N N . ALA A 1 29 ? 6.652 -6.996 2.894 1.00 0.00 29 ALA A N 4
ATOM 6726 C CA . ALA A 1 29 ? 7.259 -7.161 4.113 1.00 0.00 29 ALA A CA 4
ATOM 6727 C C . ALA A 1 29 ? 8.492 -6.292 4.307 1.00 0.00 29 ALA A C 4
ATOM 6728 O O . ALA A 1 29 ? 8.665 -5.714 5.370 1.00 0.00 29 ALA A O 4
ATOM 6735 N N . PHE A 1 30 ? 9.311 -6.173 3.288 1.00 0.00 30 PHE A N 4
ATOM 6736 C CA . PHE A 1 30 ? 10.407 -5.274 3.337 1.00 0.00 30 PHE A CA 4
ATOM 6737 C C . PHE A 1 30 ? 9.869 -3.887 3.345 1.00 0.00 30 PHE A C 4
ATOM 6738 O O . PHE A 1 30 ? 10.294 -3.056 4.079 1.00 0.00 30 PHE A O 4
ATOM 6755 N N . LEU A 1 31 ? 8.932 -3.653 2.486 1.00 0.00 31 LEU A N 4
ATOM 6756 C CA . LEU A 1 31 ? 8.306 -2.401 2.369 1.00 0.00 31 LEU A CA 4
ATOM 6757 C C . LEU A 1 31 ? 7.772 -1.977 3.669 1.00 0.00 31 LEU A C 4
ATOM 6758 O O . LEU A 1 31 ? 7.818 -0.878 4.007 1.00 0.00 31 LEU A O 4
ATOM 6774 N N . ALA A 1 32 ? 7.344 -2.896 4.384 1.00 0.00 32 ALA A N 4
ATOM 6775 C CA . ALA A 1 32 ? 6.765 -2.681 5.655 1.00 0.00 32 ALA A CA 4
ATOM 6776 C C . ALA A 1 32 ? 7.750 -2.526 6.778 1.00 0.00 32 ALA A C 4
ATOM 6777 O O . ALA A 1 32 ? 7.429 -1.949 7.809 1.00 0.00 32 ALA A O 4
ATOM 6784 N N . GLU A 1 33 ? 8.929 -3.030 6.597 1.00 0.00 33 GLU A N 4
ATOM 6785 C CA . GLU A 1 33 ? 9.923 -2.922 7.631 1.00 0.00 33 GLU A CA 4
ATOM 6786 C C . GLU A 1 33 ? 10.547 -1.554 7.537 1.00 0.00 33 GLU A C 4
ATOM 6787 O O . GLU A 1 33 ? 10.925 -0.890 8.499 1.00 0.00 33 GLU A O 4
ATOM 6799 N N . ARG A 1 34 ? 10.575 -1.182 6.347 1.00 0.00 34 ARG A N 4
ATOM 6800 C CA . ARG A 1 34 ? 11.111 -0.025 5.839 1.00 0.00 34 ARG A CA 4
ATOM 6801 C C . ARG A 1 34 ? 10.120 1.116 5.977 1.00 0.00 34 ARG A C 4
ATOM 6802 O O . ARG A 1 34 ? 10.479 2.228 6.355 1.00 0.00 34 ARG A O 4
ATOM 6823 N N . PHE A 1 35 ? 8.880 0.840 5.671 1.00 0.00 35 PHE A N 4
ATOM 6824 C CA . PHE A 1 35 ? 7.826 1.782 5.789 1.00 0.00 35 PHE A CA 4
ATOM 6825 C C . PHE A 1 35 ? 6.716 1.331 6.748 1.00 0.00 35 PHE A C 4
ATOM 6826 O O . PHE A 1 35 ? 5.601 1.078 6.289 1.00 0.00 35 PHE A O 4
ATOM 6843 N N . PRO A 1 36 ? 6.992 1.233 8.083 1.00 0.00 36 PRO A N 4
ATOM 6844 C CA . PRO A 1 36 ? 5.989 0.931 9.136 1.00 0.00 36 PRO A CA 4
ATOM 6845 C C . PRO A 1 36 ? 4.660 1.744 9.046 1.00 0.00 36 PRO A C 4
ATOM 6846 O O . PRO A 1 36 ? 3.690 1.444 9.726 1.00 0.00 36 PRO A O 4
ATOM 6857 N N . HIS A 1 37 ? 4.643 2.792 8.241 1.00 0.00 37 HIS A N 4
ATOM 6858 C CA . HIS A 1 37 ? 3.448 3.598 8.085 1.00 0.00 37 HIS A CA 4
ATOM 6859 C C . HIS A 1 37 ? 2.652 3.187 6.876 1.00 0.00 37 HIS A C 4
ATOM 6860 O O . HIS A 1 37 ? 1.438 3.003 6.961 1.00 0.00 37 HIS A O 4
ATOM 6875 N N . CYS A 1 38 ? 3.310 3.143 5.743 1.00 0.00 38 CYS A N 4
ATOM 6876 C CA . CYS A 1 38 ? 2.754 2.683 4.556 1.00 0.00 38 CYS A CA 4
ATOM 6877 C C . CYS A 1 38 ? 2.320 1.246 4.612 1.00 0.00 38 CYS A C 4
ATOM 6878 O O . CYS A 1 38 ? 1.170 0.913 4.367 1.00 0.00 38 CYS A O 4
ATOM 6886 N N . PHE A 1 39 ? 3.245 0.420 4.936 1.00 0.00 39 PHE A N 4
ATOM 6887 C CA . PHE A 1 39 ? 3.106 -0.945 4.824 1.00 0.00 39 PHE A CA 4
ATOM 6888 C C . PHE A 1 39 ? 3.001 -1.627 6.198 1.00 0.00 39 PHE A C 4
ATOM 6889 O O . PHE A 1 39 ? 3.303 -1.035 7.217 1.00 0.00 39 PHE A O 4
ATOM 6906 N N . SER A 1 40 ? 2.533 -2.861 6.193 1.00 0.00 40 SER A N 4
ATOM 6907 C CA . SER A 1 40 ? 2.355 -3.658 7.402 1.00 0.00 40 SER A CA 4
ATOM 6908 C C . SER A 1 40 ? 3.409 -4.695 7.599 1.00 0.00 40 SER A C 4
ATOM 6909 O O . SER A 1 40 ? 4.339 -4.470 8.354 1.00 0.00 40 SER A O 4
ATOM 6917 N N . ALA A 1 41 ? 3.104 -5.925 7.073 1.00 0.00 41 ALA A N 4
ATOM 6918 C CA . ALA A 1 41 ? 3.948 -7.135 6.990 1.00 0.00 41 ALA A CA 4
ATOM 6919 C C . ALA A 1 41 ? 3.560 -7.930 8.172 1.00 0.00 41 ALA A C 4
ATOM 6920 O O . ALA A 1 41 ? 3.646 -9.140 8.235 1.00 0.00 41 ALA A O 4
ATOM 6927 N N . GLU A 1 42 ? 3.098 -7.140 9.091 1.00 0.00 42 GLU A N 4
ATOM 6928 C CA . GLU A 1 42 ? 2.402 -7.477 10.237 1.00 0.00 42 GLU A CA 4
ATOM 6929 C C . GLU A 1 42 ? 1.082 -7.970 9.877 1.00 0.00 42 GLU A C 4
ATOM 6930 O O . GLU A 1 42 ? 0.561 -8.972 10.352 1.00 0.00 42 GLU A O 4
ATOM 6942 N N . GLY A 1 43 ? 0.565 -7.214 9.021 1.00 0.00 43 GLY A N 4
ATOM 6943 C CA . GLY A 1 43 ? -0.742 -7.317 8.652 1.00 0.00 43 GLY A CA 4
ATOM 6944 C C . GLY A 1 43 ? -0.886 -7.654 7.218 1.00 0.00 43 GLY A C 4
ATOM 6945 O O . GLY A 1 43 ? 0.063 -7.452 6.441 1.00 0.00 43 GLY A O 4
ATOM 6949 N N . GLU A 1 44 ? -2.069 -8.144 6.888 1.00 0.00 44 GLU A N 4
ATOM 6950 C CA . GLU A 1 44 ? -2.504 -8.509 5.565 1.00 0.00 44 GLU A CA 4
ATOM 6951 C C . GLU A 1 44 ? -2.117 -7.437 4.554 1.00 0.00 44 GLU A C 4
ATOM 6952 O O . GLU A 1 44 ? -1.422 -7.713 3.576 1.00 0.00 44 GLU A O 4
ATOM 6964 N N . ALA A 1 45 ? -2.530 -6.207 4.833 1.00 0.00 45 ALA A N 4
ATOM 6965 C CA . ALA A 1 45 ? -2.274 -5.107 3.957 1.00 0.00 45 ALA A CA 4
ATOM 6966 C C . ALA A 1 45 ? -2.622 -3.800 4.623 1.00 0.00 45 ALA A C 4
ATOM 6967 O O . ALA A 1 45 ? -3.046 -3.770 5.784 1.00 0.00 45 ALA A O 4
ATOM 6974 N N . ARG A 1 46 ? -2.450 -2.745 3.872 1.00 0.00 46 ARG A N 4
ATOM 6975 C CA . ARG A 1 46 ? -2.691 -1.392 4.274 1.00 0.00 46 ARG A CA 4
ATOM 6976 C C . ARG A 1 46 ? -3.041 -0.619 3.029 1.00 0.00 46 ARG A C 4
ATOM 6977 O O . ARG A 1 46 ? -2.405 -0.832 2.019 1.00 0.00 46 ARG A O 4
ATOM 6998 N N . PRO A 1 47 ? -4.125 0.184 3.054 1.00 0.00 47 PRO A N 4
ATOM 6999 C CA . PRO A 1 47 ? -4.512 1.045 1.916 1.00 0.00 47 PRO A CA 4
ATOM 7000 C C . PRO A 1 47 ? -3.332 1.893 1.379 1.00 0.00 47 PRO A C 4
ATOM 7001 O O . PRO A 1 47 ? -2.709 2.567 2.136 1.00 0.00 47 PRO A O 4
ATOM 7012 N N . LEU A 1 48 ? -3.011 1.800 0.075 1.00 0.00 48 LEU A N 4
ATOM 7013 C CA . LEU A 1 48 ? -1.916 2.605 -0.552 1.00 0.00 48 LEU A CA 4
ATOM 7014 C C . LEU A 1 48 ? -2.444 3.422 -1.674 1.00 0.00 48 LEU A C 4
ATOM 7015 O O . LEU A 1 48 ? -3.617 3.571 -1.824 1.00 0.00 48 LEU A O 4
ATOM 7031 N N . LYS A 1 49 ? -1.552 4.013 -2.424 1.00 0.00 49 LYS A N 4
ATOM 7032 C CA . LYS A 1 49 ? -1.956 4.705 -3.624 1.00 0.00 49 LYS A CA 4
ATOM 7033 C C . LYS A 1 49 ? -1.487 4.067 -4.885 1.00 0.00 49 LYS A C 4
ATOM 7034 O O . LYS A 1 49 ? -1.770 4.557 -5.980 1.00 0.00 49 LYS A O 4
ATOM 7053 N N . ILE A 1 50 ? -0.764 2.984 -4.752 1.00 0.00 50 ILE A N 4
ATOM 7054 C CA . ILE A 1 50 ? -0.171 2.294 -5.827 1.00 0.00 50 ILE A CA 4
ATOM 7055 C C . ILE A 1 50 ? 0.966 2.997 -6.562 1.00 0.00 50 ILE A C 4
ATOM 7056 O O . ILE A 1 50 ? 2.043 2.396 -6.795 1.00 0.00 50 ILE A O 4
ATOM 7072 N N . GLY A 1 51 ? 0.757 4.209 -6.867 1.00 0.00 51 GLY A N 4
ATOM 7073 C CA . GLY A 1 51 ? 1.768 5.032 -7.484 1.00 0.00 51 GLY A CA 4
ATOM 7074 C C . GLY A 1 51 ? 2.911 5.270 -6.548 1.00 0.00 51 GLY A C 4
ATOM 7075 O O . GLY A 1 51 ? 3.994 5.576 -6.995 1.00 0.00 51 GLY A O 4
ATOM 7079 N N . ILE A 1 52 ? 2.662 5.077 -5.229 1.00 0.00 52 ILE A N 4
ATOM 7080 C CA . ILE A 1 52 ? 3.659 5.002 -4.234 1.00 0.00 52 ILE A CA 4
ATOM 7081 C C . ILE A 1 52 ? 4.856 4.218 -4.693 1.00 0.00 52 ILE A C 4
ATOM 7082 O O . ILE A 1 52 ? 5.923 4.558 -4.366 1.00 0.00 52 ILE A O 4
ATOM 7098 N N . PHE A 1 53 ? 4.633 3.118 -5.376 1.00 0.00 53 PHE A N 4
ATOM 7099 C CA . PHE A 1 53 ? 5.638 2.224 -5.759 1.00 0.00 53 PHE A CA 4
ATOM 7100 C C . PHE A 1 53 ? 6.869 2.950 -6.252 1.00 0.00 53 PHE A C 4
ATOM 7101 O O . PHE A 1 53 ? 7.890 2.699 -5.889 1.00 0.00 53 PHE A O 4
ATOM 7118 N N . GLN A 1 54 ? 6.651 3.850 -7.024 1.00 0.00 54 GLN A N 4
ATOM 7119 C CA . GLN A 1 54 ? 7.625 4.758 -7.596 1.00 0.00 54 GLN A CA 4
ATOM 7120 C C . GLN A 1 54 ? 8.496 5.503 -6.523 1.00 0.00 54 GLN A C 4
ATOM 7121 O O . GLN A 1 54 ? 9.522 6.104 -6.794 1.00 0.00 54 GLN A O 4
ATOM 7135 N N . ASP A 1 55 ? 8.000 5.492 -5.417 1.00 0.00 55 ASP A N 4
ATOM 7136 C CA . ASP A 1 55 ? 8.483 6.309 -4.311 1.00 0.00 55 ASP A CA 4
ATOM 7137 C C . ASP A 1 55 ? 9.215 5.490 -3.479 1.00 0.00 55 ASP A C 4
ATOM 7138 O O . ASP A 1 55 ? 10.154 5.873 -2.871 1.00 0.00 55 ASP A O 4
ATOM 7147 N N . LEU A 1 56 ? 8.715 4.339 -3.410 1.00 0.00 56 LEU A N 4
ATOM 7148 C CA . LEU A 1 56 ? 9.329 3.293 -2.845 1.00 0.00 56 LEU A CA 4
ATOM 7149 C C . LEU A 1 56 ? 10.534 3.198 -3.499 1.00 0.00 56 LEU A C 4
ATOM 7150 O O . LEU A 1 56 ? 11.491 3.386 -2.951 1.00 0.00 56 LEU A O 4
ATOM 7166 N N . VAL A 1 57 ? 10.438 3.001 -4.735 1.00 0.00 57 VAL A N 4
ATOM 7167 C CA . VAL A 1 57 ? 11.547 2.668 -5.570 1.00 0.00 57 VAL A CA 4
ATOM 7168 C C . VAL A 1 57 ? 12.645 3.670 -5.597 1.00 0.00 57 VAL A C 4
ATOM 7169 O O . VAL A 1 57 ? 13.745 3.361 -6.116 1.00 0.00 57 VAL A O 4
ATOM 7182 N N . ASP A 1 58 ? 12.301 4.877 -5.199 1.00 0.00 58 ASP A N 4
ATOM 7183 C CA . ASP A 1 58 ? 13.285 5.906 -4.915 1.00 0.00 58 ASP A CA 4
ATOM 7184 C C . ASP A 1 58 ? 14.306 5.334 -3.934 1.00 0.00 58 ASP A C 4
ATOM 7185 O O . ASP A 1 58 ? 15.514 5.340 -4.123 1.00 0.00 58 ASP A O 4
ATOM 7194 N N . ARG A 1 59 ? 13.693 4.708 -2.964 1.00 0.00 59 ARG A N 4
ATOM 7195 C CA . ARG A 1 59 ? 14.202 4.219 -1.778 1.00 0.00 59 ARG A CA 4
ATOM 7196 C C . ARG A 1 59 ? 14.445 2.745 -1.807 1.00 0.00 59 ARG A C 4
ATOM 7197 O O . ARG A 1 59 ? 15.566 2.288 -1.890 1.00 0.00 59 ARG A O 4
ATOM 7218 N N . VAL A 1 60 ? 13.339 2.024 -1.877 1.00 0.00 60 VAL A N 4
ATOM 7219 C CA . VAL A 1 60 ? 13.255 0.656 -1.557 1.00 0.00 60 VAL A CA 4
ATOM 7220 C C . VAL A 1 60 ? 14.159 -0.288 -2.232 1.00 0.00 60 VAL A C 4
ATOM 7221 O O . VAL A 1 60 ? 14.740 -1.156 -1.628 1.00 0.00 60 VAL A O 4
ATOM 7234 N N . ALA A 1 61 ? 14.192 -0.104 -3.471 1.00 0.00 61 ALA A N 4
ATOM 7235 C CA . ALA A 1 61 ? 14.452 -1.098 -4.350 1.00 0.00 61 ALA A CA 4
ATOM 7236 C C . ALA A 1 61 ? 15.613 -1.965 -4.128 1.00 0.00 61 ALA A C 4
ATOM 7237 O O . ALA A 1 61 ? 15.586 -2.966 -3.388 1.00 0.00 61 ALA A O 4
ATOM 7244 N N . GLY A 1 62 ? 16.580 -1.596 -4.642 1.00 0.00 62 GLY A N 4
ATOM 7245 C CA . GLY A 1 62 ? 17.688 -2.442 -4.674 1.00 0.00 62 GLY A CA 4
ATOM 7246 C C . GLY A 1 62 ? 18.643 -2.186 -3.607 1.00 0.00 62 GLY A C 4
ATOM 7247 O O . GLY A 1 62 ? 19.846 -2.195 -3.780 1.00 0.00 62 GLY A O 4
ATOM 7251 N N . GLU A 1 63 ? 18.047 -1.923 -2.511 1.00 0.00 63 GLU A N 4
ATOM 7252 C CA . GLU A 1 63 ? 18.667 -1.845 -1.249 1.00 0.00 63 GLU A CA 4
ATOM 7253 C C . GLU A 1 63 ? 19.137 -3.216 -0.913 1.00 0.00 63 GLU A C 4
ATOM 7254 O O . GLU A 1 63 ? 20.202 -3.435 -0.351 1.00 0.00 63 GLU A O 4
ATOM 7266 N N . MET A 1 64 ? 18.271 -4.151 -1.240 1.00 0.00 64 MET A N 4
ATOM 7267 C CA . MET A 1 64 ? 18.492 -5.487 -0.955 1.00 0.00 64 MET A CA 4
ATOM 7268 C C . MET A 1 64 ? 18.114 -6.336 -2.084 1.00 0.00 64 MET A C 4
ATOM 7269 O O . MET A 1 64 ? 18.921 -6.918 -2.774 1.00 0.00 64 MET A O 4
ATOM 7283 N N . ASN A 1 65 ? 16.861 -6.360 -2.265 1.00 0.00 65 ASN A N 4
ATOM 7284 C CA . ASN A 1 65 ? 16.238 -7.346 -3.059 1.00 0.00 65 ASN A CA 4
ATOM 7285 C C . ASN A 1 65 ? 15.292 -6.881 -4.127 1.00 0.00 65 ASN A C 4
ATOM 7286 O O . ASN A 1 65 ? 14.376 -7.600 -4.391 1.00 0.00 65 ASN A O 4
ATOM 7297 N N . LEU A 1 66 ? 15.475 -5.786 -4.746 1.00 0.00 66 LEU A N 4
ATOM 7298 C CA . LEU A 1 66 ? 14.459 -5.308 -5.688 1.00 0.00 66 LEU A CA 4
ATOM 7299 C C . LEU A 1 66 ? 15.019 -4.642 -6.924 1.00 0.00 66 LEU A C 4
ATOM 7300 O O . LEU A 1 66 ? 15.898 -3.803 -6.879 1.00 0.00 66 LEU A O 4
ATOM 7316 N N . SER A 1 67 ? 14.403 -4.990 -7.989 1.00 0.00 67 SER A N 4
ATOM 7317 C CA . SER A 1 67 ? 14.630 -4.467 -9.306 1.00 0.00 67 SER A CA 4
ATOM 7318 C C . SER A 1 67 ? 13.381 -3.604 -9.734 1.00 0.00 67 SER A C 4
ATOM 7319 O O . SER A 1 67 ? 13.054 -3.481 -10.907 1.00 0.00 67 SER A O 4
ATOM 7327 N N . LYS A 1 68 ? 12.741 -2.976 -8.730 1.00 0.00 68 LYS A N 4
ATOM 7328 C CA . LYS A 1 68 ? 11.447 -2.200 -8.815 1.00 0.00 68 LYS A CA 4
ATOM 7329 C C . LYS A 1 68 ? 10.295 -3.070 -9.219 1.00 0.00 68 LYS A C 4
ATOM 7330 O O . LYS A 1 68 ? 9.348 -3.133 -8.547 1.00 0.00 68 LYS A O 4
ATOM 7349 N N . THR A 1 69 ? 10.397 -3.801 -10.256 1.00 0.00 69 THR A N 4
ATOM 7350 C CA . THR A 1 69 ? 9.267 -4.422 -10.803 1.00 0.00 69 THR A CA 4
ATOM 7351 C C . THR A 1 69 ? 8.815 -5.597 -9.988 1.00 0.00 69 THR A C 4
ATOM 7352 O O . THR A 1 69 ? 7.647 -5.937 -9.928 1.00 0.00 69 THR A O 4
ATOM 7363 N N . GLN A 1 70 ? 9.726 -6.148 -9.323 1.00 0.00 70 GLN A N 4
ATOM 7364 C CA . GLN A 1 70 ? 9.446 -7.226 -8.427 1.00 0.00 70 GLN A CA 4
ATOM 7365 C C . GLN A 1 70 ? 8.840 -6.677 -7.128 1.00 0.00 70 GLN A C 4
ATOM 7366 O O . GLN A 1 70 ? 8.397 -7.409 -6.266 1.00 0.00 70 GLN A O 4
ATOM 7380 N N . LEU A 1 71 ? 8.892 -5.381 -7.018 1.00 0.00 71 LEU A N 4
ATOM 7381 C CA . LEU A 1 71 ? 8.344 -4.620 -5.939 1.00 0.00 71 LEU A CA 4
ATOM 7382 C C . LEU A 1 71 ? 7.005 -4.077 -6.389 1.00 0.00 71 LEU A C 4
ATOM 7383 O O . LEU A 1 71 ? 6.084 -4.042 -5.639 1.00 0.00 71 LEU A O 4
ATOM 7399 N N . ARG A 1 72 ? 6.885 -3.689 -7.639 1.00 0.00 72 ARG A N 4
ATOM 7400 C CA . ARG A 1 72 ? 5.614 -3.124 -8.102 1.00 0.00 72 ARG A CA 4
ATOM 7401 C C . ARG A 1 72 ? 4.581 -4.197 -8.054 1.00 0.00 72 ARG A C 4
ATOM 7402 O O . ARG A 1 72 ? 3.434 -3.969 -7.917 1.00 0.00 72 ARG A O 4
ATOM 7423 N N . SER A 1 73 ? 5.069 -5.360 -8.145 1.00 0.00 73 SER A N 4
ATOM 7424 C CA . SER A 1 73 ? 4.342 -6.535 -8.178 1.00 0.00 73 SER A CA 4
ATOM 7425 C C . SER A 1 73 ? 3.908 -6.922 -6.823 1.00 0.00 73 SER A C 4
ATOM 7426 O O . SER A 1 73 ? 2.916 -7.576 -6.632 1.00 0.00 73 SER A O 4
ATOM 7434 N N . ALA A 1 74 ? 4.585 -6.370 -5.901 1.00 0.00 74 ALA A N 4
ATOM 7435 C CA . ALA A 1 74 ? 4.271 -6.527 -4.488 1.00 0.00 74 ALA A CA 4
ATOM 7436 C C . ALA A 1 74 ? 3.149 -5.616 -4.182 1.00 0.00 74 ALA A C 4
ATOM 7437 O O . ALA A 1 74 ? 2.259 -5.874 -3.372 1.00 0.00 74 ALA A O 4
ATOM 7444 N N . LEU A 1 75 ? 3.122 -4.670 -4.974 1.00 0.00 75 LEU A N 4
ATOM 7445 C CA . LEU A 1 75 ? 2.370 -3.543 -4.816 1.00 0.00 75 LEU A CA 4
ATOM 7446 C C . LEU A 1 75 ? 1.161 -3.543 -5.727 1.00 0.00 75 LEU A C 4
ATOM 7447 O O . LEU A 1 75 ? 0.506 -2.527 -5.912 1.00 0.00 75 LEU A O 4
ATOM 7463 N N . ARG A 1 76 ? 0.963 -4.680 -6.372 1.00 0.00 76 ARG A N 4
ATOM 7464 C CA . ARG A 1 76 ? -0.297 -5.084 -6.975 1.00 0.00 76 ARG A CA 4
ATOM 7465 C C . ARG A 1 76 ? -0.769 -6.304 -6.211 1.00 0.00 76 ARG A C 4
ATOM 7466 O O . ARG A 1 76 ? -1.929 -6.626 -6.183 1.00 0.00 76 ARG A O 4
ATOM 7487 N N . LEU A 1 77 ? 0.187 -6.951 -5.562 1.00 0.00 77 LEU A N 4
ATOM 7488 C CA . LEU A 1 77 ? -0.008 -8.198 -4.851 1.00 0.00 77 LEU A CA 4
ATOM 7489 C C . LEU A 1 77 ? -0.845 -8.002 -3.664 1.00 0.00 77 LEU A C 4
ATOM 7490 O O . LEU A 1 77 ? -1.990 -8.430 -3.608 1.00 0.00 77 LEU A O 4
ATOM 7506 N N . TYR A 1 78 ? -0.284 -7.291 -2.706 1.00 0.00 78 TYR A N 4
ATOM 7507 C CA . TYR A 1 78 ? -0.948 -7.167 -1.462 1.00 0.00 78 TYR A CA 4
ATOM 7508 C C . TYR A 1 78 ? -2.029 -6.136 -1.611 1.00 0.00 78 TYR A C 4
ATOM 7509 O O . TYR A 1 78 ? -2.877 -5.958 -0.773 1.00 0.00 78 TYR A O 4
ATOM 7527 N N . THR A 1 79 ? -1.963 -5.441 -2.726 1.00 0.00 79 THR A N 4
ATOM 7528 C CA . THR A 1 79 ? -2.949 -4.426 -3.023 1.00 0.00 79 THR A CA 4
ATOM 7529 C C . THR A 1 79 ? -4.189 -5.056 -3.643 1.00 0.00 79 THR A C 4
ATOM 7530 O O . THR A 1 79 ? -5.209 -4.412 -3.813 1.00 0.00 79 THR A O 4
ATOM 7541 N N . SER A 1 80 ? -4.067 -6.326 -4.001 1.00 0.00 80 SER A N 4
ATOM 7542 C CA . SER A 1 80 ? -5.198 -7.107 -4.422 1.00 0.00 80 SER A CA 4
ATOM 7543 C C . SER A 1 80 ? -5.824 -7.729 -3.188 1.00 0.00 80 SER A C 4
ATOM 7544 O O . SER A 1 80 ? -6.800 -8.480 -3.269 1.00 0.00 80 SER A O 4
ATOM 7552 N N . SER A 1 81 ? -5.242 -7.419 -2.023 1.00 0.00 81 SER A N 4
ATOM 7553 C CA . SER A 1 81 ? -5.848 -7.813 -0.806 1.00 0.00 81 SER A CA 4
ATOM 7554 C C . SER A 1 81 ? -6.939 -6.868 -0.549 1.00 0.00 81 SER A C 4
ATOM 7555 O O . SER A 1 81 ? -6.915 -5.741 -1.013 1.00 0.00 81 SER A O 4
ATOM 7563 N N . TRP A 1 82 ? -7.857 -7.299 0.189 1.00 0.00 82 TRP A N 4
ATOM 7564 C CA . TRP A 1 82 ? -9.008 -6.503 0.477 1.00 0.00 82 TRP A CA 4
ATOM 7565 C C . TRP A 1 82 ? -8.642 -5.514 1.432 1.00 0.00 82 TRP A C 4
ATOM 7566 O O . TRP A 1 82 ? -8.937 -4.378 1.233 1.00 0.00 82 TRP A O 4
ATOM 7587 N N . ARG A 1 83 ? -7.936 -5.948 2.438 1.00 0.00 83 ARG A N 4
ATOM 7588 C CA . ARG A 1 83 ? -7.468 -5.119 3.583 1.00 0.00 83 ARG A CA 4
ATOM 7589 C C . ARG A 1 83 ? -6.752 -3.917 3.111 1.00 0.00 83 ARG A C 4
ATOM 7590 O O . ARG A 1 83 ? -6.636 -2.907 3.815 1.00 0.00 83 ARG A O 4
ATOM 7611 N N . TYR A 1 84 ? -6.288 -4.036 1.939 1.00 0.00 84 TYR A N 4
ATOM 7612 C CA . TYR A 1 84 ? -5.742 -3.000 1.260 1.00 0.00 84 TYR A CA 4
ATOM 7613 C C . TYR A 1 84 ? -6.852 -1.953 0.968 1.00 0.00 84 TYR A C 4
ATOM 7614 O O . TYR A 1 84 ? -6.912 -0.912 1.579 1.00 0.00 84 TYR A O 4
ATOM 7632 N N . LEU A 1 85 ? -7.764 -2.303 0.093 1.00 0.00 85 LEU A N 4
ATOM 7633 C CA . LEU A 1 85 ? -8.848 -1.423 -0.332 1.00 0.00 85 LEU A CA 4
ATOM 7634 C C . LEU A 1 85 ? -9.998 -1.227 0.601 1.00 0.00 85 LEU A C 4
ATOM 7635 O O . LEU A 1 85 ? -11.089 -0.887 0.197 1.00 0.00 85 LEU A O 4
ATOM 7651 N N . TYR A 1 86 ? -9.733 -1.318 1.793 1.00 0.00 86 TYR A N 4
ATOM 7652 C CA . TYR A 1 86 ? -10.643 -1.018 2.819 1.00 0.00 86 TYR A CA 4
ATOM 7653 C C . TYR A 1 86 ? -10.753 0.521 2.887 1.00 0.00 86 TYR A C 4
ATOM 7654 O O . TYR A 1 86 ? -11.576 1.096 3.592 1.00 0.00 86 TYR A O 4
ATOM 7672 N N . GLY A 1 87 ? -9.857 1.142 2.123 1.00 0.00 87 GLY A N 4
ATOM 7673 C CA . GLY A 1 87 ? -9.771 2.542 1.952 1.00 0.00 87 GLY A CA 4
ATOM 7674 C C . GLY A 1 87 ? -8.701 2.907 1.050 1.00 0.00 87 GLY A C 4
ATOM 7675 O O . GLY A 1 87 ? -7.732 3.361 1.477 1.00 0.00 87 GLY A O 4
ATOM 7679 N N . VAL A 1 88 ? -8.907 2.731 -0.259 1.00 0.00 88 VAL A N 4
ATOM 7680 C CA . VAL A 1 88 ? -7.909 3.070 -1.273 1.00 0.00 88 VAL A CA 4
ATOM 7681 C C . VAL A 1 88 ? -8.548 3.511 -2.603 1.00 0.00 88 VAL A C 4
ATOM 7682 O O . VAL A 1 88 ? -9.286 2.731 -3.242 1.00 0.00 88 VAL A O 4
ATOM 7695 N N . LYS A 1 89 ? -8.268 4.713 -2.968 1.00 0.00 89 LYS A N 4
ATOM 7696 C CA . LYS A 1 89 ? -8.435 5.314 -4.318 1.00 0.00 89 LYS A CA 4
ATOM 7697 C C . LYS A 1 89 ? -8.075 6.758 -4.311 1.00 0.00 89 LYS A C 4
ATOM 7698 O O . LYS A 1 89 ? -7.332 7.201 -5.167 1.00 0.00 89 LYS A O 4
ATOM 7717 N N . PRO A 1 90 ? -8.583 7.531 -3.344 1.00 0.00 90 PRO A N 4
ATOM 7718 C CA . PRO A 1 90 ? -8.052 8.822 -3.070 1.00 0.00 90 PRO A CA 4
ATOM 7719 C C . PRO A 1 90 ? -6.978 8.652 -2.009 1.00 0.00 90 PRO A C 4
ATOM 7720 O O . PRO A 1 90 ? -6.332 7.588 -1.929 1.00 0.00 90 PRO A O 4
ATOM 7731 N N . GLY A 1 91 ? -6.862 9.648 -1.111 1.00 0.00 91 GLY A N 4
ATOM 7732 C CA . GLY A 1 91 ? -5.867 9.709 -0.077 1.00 0.00 91 GLY A CA 4
ATOM 7733 C C . GLY A 1 91 ? -6.064 8.734 1.058 1.00 0.00 91 GLY A C 4
ATOM 7734 O O . GLY A 1 91 ? -5.585 8.828 2.160 1.00 0.00 91 GLY A O 4
ATOM 7738 N N . ALA A 1 92 ? -6.770 7.844 0.695 1.00 0.00 92 ALA A N 4
ATOM 7739 C CA . ALA A 1 92 ? -7.188 6.656 1.385 1.00 0.00 92 ALA A CA 4
ATOM 7740 C C . ALA A 1 92 ? -6.023 5.836 1.739 1.00 0.00 92 ALA A C 4
ATOM 7741 O O . ALA A 1 92 ? -5.988 5.169 2.773 1.00 0.00 92 ALA A O 4
ATOM 7748 N N . THR A 1 93 ? -5.124 5.903 0.864 1.00 0.00 93 THR A N 4
ATOM 7749 C CA . THR A 1 93 ? -3.813 5.407 0.977 1.00 0.00 93 THR A CA 4
ATOM 7750 C C . THR A 1 93 ? -3.200 5.761 2.343 1.00 0.00 93 THR A C 4
ATOM 7751 O O . THR A 1 93 ? -2.693 4.922 3.088 1.00 0.00 93 THR A O 4
ATOM 7762 N N . ARG A 1 94 ? -3.326 7.008 2.674 1.00 0.00 94 ARG A N 4
ATOM 7763 C CA . ARG A 1 94 ? -2.646 7.602 3.742 1.00 0.00 94 ARG A CA 4
ATOM 7764 C C . ARG A 1 94 ? -1.137 7.583 3.568 1.00 0.00 94 ARG A C 4
ATOM 7765 O O . ARG A 1 94 ? -0.443 7.902 4.482 1.00 0.00 94 ARG A O 4
ATOM 7786 N N . VAL A 1 95 ? -0.615 7.165 2.402 1.00 0.00 95 VAL A N 4
ATOM 7787 C CA . VAL A 1 95 ? 0.789 7.143 2.181 1.00 0.00 95 VAL A CA 4
ATOM 7788 C C . VAL A 1 95 ? 1.206 7.443 0.704 1.00 0.00 95 VAL A C 4
ATOM 7789 O O . VAL A 1 95 ? 0.448 7.383 -0.235 1.00 0.00 95 VAL A O 4
ATOM 7802 N N . ASP A 1 96 ? 2.360 7.911 0.693 1.00 0.00 96 ASP A N 4
ATOM 7803 C CA . ASP A 1 96 ? 3.351 8.004 -0.397 1.00 0.00 96 ASP A CA 4
ATOM 7804 C C . ASP A 1 96 ? 4.643 8.120 0.312 1.00 0.00 96 ASP A C 4
ATOM 7805 O O . ASP A 1 96 ? 5.184 9.182 0.533 1.00 0.00 96 ASP A O 4
ATOM 7814 N N . LEU A 1 97 ? 4.860 6.977 0.975 1.00 0.00 97 LEU A N 4
ATOM 7815 C CA . LEU A 1 97 ? 5.909 6.551 1.868 1.00 0.00 97 LEU A CA 4
ATOM 7816 C C . LEU A 1 97 ? 6.438 7.430 2.959 1.00 0.00 97 LEU A C 4
ATOM 7817 O O . LEU A 1 97 ? 7.224 6.997 3.809 1.00 0.00 97 LEU A O 4
ATOM 7833 N N . ASP A 1 98 ? 5.934 8.600 3.002 1.00 0.00 98 ASP A N 4
ATOM 7834 C CA . ASP A 1 98 ? 6.111 9.501 4.080 1.00 0.00 98 ASP A CA 4
ATOM 7835 C C . ASP A 1 98 ? 5.031 9.093 5.027 1.00 0.00 98 ASP A C 4
ATOM 7836 O O . ASP A 1 98 ? 5.236 8.806 6.203 1.00 0.00 98 ASP A O 4
ATOM 7845 N N . GLY A 1 99 ? 3.906 8.843 4.383 1.00 0.00 99 GLY A N 4
ATOM 7846 C CA . GLY A 1 99 ? 2.712 8.501 5.033 1.00 0.00 99 GLY A CA 4
ATOM 7847 C C . GLY A 1 99 ? 1.742 9.673 5.049 1.00 0.00 99 GLY A C 4
ATOM 7848 O O . GLY A 1 99 ? 1.071 9.957 6.025 1.00 0.00 99 GLY A O 4
ATOM 7852 N N . ASN A 1 100 ? 1.689 10.294 3.889 1.00 0.00 100 ASN A N 4
ATOM 7853 C CA . ASN A 1 100 ? 0.808 11.343 3.473 1.00 0.00 100 ASN A CA 4
ATOM 7854 C C . ASN A 1 100 ? -0.124 10.633 2.618 1.00 0.00 100 ASN A C 4
ATOM 7855 O O . ASN A 1 100 ? 0.332 9.809 1.950 1.00 0.00 100 ASN A O 4
ATOM 7866 N N . PRO A 1 101 ? -1.397 10.980 2.527 1.00 0.00 101 PRO A N 4
ATOM 7867 C CA . PRO A 1 101 ? -2.462 10.203 1.821 1.00 0.00 101 PRO A CA 4
ATOM 7868 C C . PRO A 1 101 ? -2.324 10.376 0.384 1.00 0.00 101 PRO A C 4
ATOM 7869 O O . PRO A 1 101 ? -3.174 10.908 -0.265 1.00 0.00 101 PRO A O 4
ATOM 7880 N N . CYS A 1 102 ? -1.183 9.939 -0.077 1.00 0.00 102 CYS A N 4
ATOM 7881 C CA . CYS A 1 102 ? -0.576 10.345 -1.323 1.00 0.00 102 CYS A CA 4
ATOM 7882 C C . CYS A 1 102 ? -0.472 11.917 -1.365 1.00 0.00 102 CYS A C 4
ATOM 7883 O O . CYS A 1 102 ? -0.058 12.547 -2.315 1.00 0.00 102 CYS A O 4
ATOM 7891 N N . GLY A 1 103 ? -0.817 12.481 -0.178 1.00 0.00 103 GLY A N 4
ATOM 7892 C CA . GLY A 1 103 ? -0.867 13.907 0.135 1.00 0.00 103 GLY A CA 4
ATOM 7893 C C . GLY A 1 103 ? -2.035 14.543 -0.526 1.00 0.00 103 GLY A C 4
ATOM 7894 O O . GLY A 1 103 ? -2.204 15.750 -0.572 1.00 0.00 103 GLY A O 4
ATOM 7898 N N . GLU A 1 104 ? -2.806 13.677 -0.983 1.00 0.00 104 GLU A N 4
ATOM 7899 C CA . GLU A 1 104 ? -3.941 13.868 -1.761 1.00 0.00 104 GLU A CA 4
ATOM 7900 C C . GLU A 1 104 ? -5.177 14.106 -0.916 1.00 0.00 104 GLU A C 4
ATOM 7901 O O . GLU A 1 104 ? -6.028 14.928 -1.273 1.00 0.00 104 GLU A O 4
ATOM 7913 N N . LEU A 1 105 ? -5.309 13.415 0.206 1.00 0.00 105 LEU A N 4
ATOM 7914 C CA . LEU A 1 105 ? -6.459 13.606 0.944 1.00 0.00 105 LEU A CA 4
ATOM 7915 C C . LEU A 1 105 ? -6.198 13.710 2.465 1.00 0.00 105 LEU A C 4
ATOM 7916 O O . LEU A 1 105 ? -5.110 13.616 2.919 1.00 0.00 105 LEU A O 4
ATOM 7932 N N . ASP A 1 106 ? -7.217 14.098 3.128 1.00 0.00 106 ASP A N 4
ATOM 7933 C CA . ASP A 1 106 ? -7.491 14.072 4.552 1.00 0.00 106 ASP A CA 4
ATOM 7934 C C . ASP A 1 106 ? -7.850 12.580 4.852 1.00 0.00 106 ASP A C 4
ATOM 7935 O O . ASP A 1 106 ? -7.254 11.668 4.267 1.00 0.00 106 ASP A O 4
ATOM 7944 N N . GLU A 1 107 ? -8.752 12.333 5.699 1.00 0.00 107 GLU A N 4
ATOM 7945 C CA . GLU A 1 107 ? -9.294 11.012 5.848 1.00 0.00 107 GLU A CA 4
ATOM 7946 C C . GLU A 1 107 ? -10.799 11.004 5.957 1.00 0.00 107 GLU A C 4
ATOM 7947 O O . GLU A 1 107 ? -11.432 9.944 5.962 1.00 0.00 107 GLU A O 4
ATOM 7959 N N . GLN A 1 108 ? -11.361 12.147 5.937 1.00 0.00 108 GLN A N 4
ATOM 7960 C CA . GLN A 1 108 ? -12.747 12.321 5.985 1.00 0.00 108 GLN A CA 4
ATOM 7961 C C . GLN A 1 108 ? -13.181 12.494 4.611 1.00 0.00 108 GLN A C 4
ATOM 7962 O O . GLN A 1 108 ? -14.316 12.831 4.295 1.00 0.00 108 GLN A O 4
ATOM 7976 N N . HIS A 1 109 ? -12.260 12.238 3.718 1.00 0.00 109 HIS A N 4
ATOM 7977 C CA . HIS A 1 109 ? -12.663 12.182 2.395 1.00 0.00 109 HIS A CA 4
ATOM 7978 C C . HIS A 1 109 ? -12.279 10.893 1.822 1.00 0.00 109 HIS A C 4
ATOM 7979 O O . HIS A 1 109 ? -12.870 10.411 0.873 1.00 0.00 109 HIS A O 4
ATOM 7994 N N . VAL A 1 110 ? -11.354 10.289 2.460 1.00 0.00 110 VAL A N 4
ATOM 7995 C CA . VAL A 1 110 ? -11.036 8.957 2.142 1.00 0.00 110 VAL A CA 4
ATOM 7996 C C . VAL A 1 110 ? -11.794 8.078 3.055 1.00 0.00 110 VAL A C 4
ATOM 7997 O O . VAL A 1 110 ? -11.576 6.907 3.229 1.00 0.00 110 VAL A O 4
ATOM 8010 N N . GLU A 1 111 ? -12.670 8.758 3.611 1.00 0.00 111 GLU A N 4
ATOM 8011 C CA . GLU A 1 111 ? -13.754 8.347 4.344 1.00 0.00 111 GLU A CA 4
ATOM 8012 C C . GLU A 1 111 ? -14.669 7.625 3.426 1.00 0.00 111 GLU A C 4
ATOM 8013 O O . GLU A 1 111 ? -15.183 6.579 3.732 1.00 0.00 111 GLU A O 4
ATOM 8025 N N . HIS A 1 112 ? -14.750 8.141 2.240 1.00 0.00 112 HIS A N 4
ATOM 8026 C CA . HIS A 1 112 ? -15.549 7.546 1.215 1.00 0.00 112 HIS A CA 4
ATOM 8027 C C . HIS A 1 112 ? -14.848 6.408 0.607 1.00 0.00 112 HIS A C 4
ATOM 8028 O O . HIS A 1 112 ? -15.423 5.583 -0.069 1.00 0.00 112 HIS A O 4
ATOM 8043 N N . ALA A 1 113 ? -13.639 6.357 0.871 1.00 0.00 113 ALA A N 4
ATOM 8044 C CA . ALA A 1 113 ? -12.844 5.346 0.461 1.00 0.00 113 ALA A CA 4
ATOM 8045 C C . ALA A 1 113 ? -12.866 4.265 1.471 1.00 0.00 113 ALA A C 4
ATOM 8046 O O . ALA A 1 113 ? -12.706 3.098 1.175 1.00 0.00 113 ALA A O 4
ATOM 8053 N N . ARG A 1 114 ? -13.112 4.682 2.650 1.00 0.00 114 ARG A N 4
ATOM 8054 C CA . ARG A 1 114 ? -13.222 3.828 3.743 1.00 0.00 114 ARG A CA 4
ATOM 8055 C C . ARG A 1 114 ? -14.578 3.117 3.605 1.00 0.00 114 ARG A C 4
ATOM 8056 O O . ARG A 1 114 ? -14.817 2.062 4.171 1.00 0.00 114 ARG A O 4
ATOM 8077 N N . LYS A 1 115 ? -15.452 3.719 2.781 1.00 0.00 115 LYS A N 4
ATOM 8078 C CA . LYS A 1 115 ? -16.732 3.298 2.620 1.00 0.00 115 LYS A CA 4
ATOM 8079 C C . LYS A 1 115 ? -16.798 2.597 1.309 1.00 0.00 115 LYS A C 4
ATOM 8080 O O . LYS A 1 115 ? -17.688 1.844 1.089 1.00 0.00 115 LYS A O 4
ATOM 8099 N N . GLN A 1 116 ? -15.827 2.825 0.414 1.00 0.00 116 GLN A N 4
ATOM 8100 C CA . GLN A 1 116 ? -15.837 2.062 -0.806 1.00 0.00 116 GLN A CA 4
ATOM 8101 C C . GLN A 1 116 ? -15.618 0.536 -0.601 1.00 0.00 116 GLN A C 4
ATOM 8102 O O . GLN A 1 116 ? -15.858 -0.278 -1.476 1.00 0.00 116 GLN A O 4
ATOM 8116 N N . LEU A 1 117 ? -15.139 0.177 0.560 1.00 0.00 117 LEU A N 4
ATOM 8117 C CA . LEU A 1 117 ? -15.074 -1.143 0.969 1.00 0.00 117 LEU A CA 4
ATOM 8118 C C . LEU A 1 117 ? -16.420 -1.571 1.526 1.00 0.00 117 LEU A C 4
ATOM 8119 O O . LEU A 1 117 ? -16.718 -2.707 1.527 1.00 0.00 117 LEU A O 4
ATOM 8135 N N . GLU A 1 118 ? -17.279 -0.622 1.860 1.00 0.00 118 GLU A N 4
ATOM 8136 C CA . GLU A 1 118 ? -18.619 -0.898 2.273 1.00 0.00 118 GLU A CA 4
ATOM 8137 C C . GLU A 1 118 ? -19.491 -0.868 1.018 1.00 0.00 118 GLU A C 4
ATOM 8138 O O . GLU A 1 118 ? -20.688 -0.840 1.054 1.00 0.00 118 GLU A O 4
ATOM 8150 N N . GLU A 1 119 ? -18.801 -0.822 -0.082 1.00 0.00 119 GLU A N 4
ATOM 8151 C CA . GLU A 1 119 ? -19.369 -0.996 -1.376 1.00 0.00 119 GLU A CA 4
ATOM 8152 C C . GLU A 1 119 ? -19.038 -2.389 -1.761 1.00 0.00 119 GLU A C 4
ATOM 8153 O O . GLU A 1 119 ? -19.819 -3.131 -2.331 1.00 0.00 119 GLU A O 4
ATOM 8165 N N . ALA A 1 120 ? -17.815 -2.724 -1.418 1.00 0.00 120 ALA A N 4
ATOM 8166 C CA . ALA A 1 120 ? -17.268 -3.983 -1.630 1.00 0.00 120 ALA A CA 4
ATOM 8167 C C . ALA A 1 120 ? -17.927 -5.019 -0.806 1.00 0.00 120 ALA A C 4
ATOM 8168 O O . ALA A 1 120 ? -18.451 -5.931 -1.305 1.00 0.00 120 ALA A O 4
ATOM 8175 N N . LYS A 1 121 ? -17.923 -4.802 0.419 1.00 0.00 121 LYS A N 4
ATOM 8176 C CA . LYS A 1 121 ? -18.548 -5.575 1.432 1.00 0.00 121 LYS A CA 4
ATOM 8177 C C . LYS A 1 121 ? -19.930 -5.829 1.162 1.00 0.00 121 LYS A C 4
ATOM 8178 O O . LYS A 1 121 ? -20.359 -6.937 1.148 1.00 0.00 121 LYS A O 4
ATOM 8197 N N . ALA A 1 122 ? -20.567 -4.820 0.968 1.00 0.00 122 ALA A N 4
ATOM 8198 C CA . ALA A 1 122 ? -21.899 -4.757 0.577 1.00 0.00 122 ALA A CA 4
ATOM 8199 C C . ALA A 1 122 ? -22.190 -5.464 -0.753 1.00 0.00 122 ALA A C 4
ATOM 8200 O O . ALA A 1 122 ? -23.345 -5.704 -1.091 1.00 0.00 122 ALA A O 4
ATOM 8207 N N . ARG A 1 123 ? -21.142 -5.786 -1.510 1.00 0.00 123 ARG A N 4
ATOM 8208 C CA . ARG A 1 123 ? -21.299 -6.439 -2.759 1.00 0.00 123 ARG A CA 4
ATOM 8209 C C . ARG A 1 123 ? -21.106 -7.880 -2.549 1.00 0.00 123 ARG A C 4
ATOM 8210 O O . ARG A 1 123 ? -21.645 -8.727 -3.245 1.00 0.00 123 ARG A O 4
ATOM 8231 N N . VAL A 1 124 ? -20.343 -8.113 -1.558 1.00 0.00 124 VAL A N 4
ATOM 8232 C CA . VAL A 1 124 ? -19.858 -9.407 -1.263 1.00 0.00 124 VAL A CA 4
ATOM 8233 C C . VAL A 1 124 ? -20.885 -10.102 -0.528 1.00 0.00 124 VAL A C 4
ATOM 8234 O O . VAL A 1 124 ? -21.369 -11.153 -0.895 1.00 0.00 124 VAL A O 4
ATOM 8247 N N . GLN A 1 125 ? -21.181 -9.393 0.477 1.00 0.00 125 GLN A N 4
ATOM 8248 C CA . GLN A 1 125 ? -22.210 -9.433 1.437 1.00 0.00 125 GLN A CA 4
ATOM 8249 C C . GLN A 1 125 ? -22.913 -10.746 1.810 1.00 0.00 125 GLN A C 4
ATOM 8250 O O . GLN A 1 125 ? -23.846 -10.739 2.615 1.00 0.00 125 GLN A O 4
ATOM 8264 N N . ALA A 1 126 ? -22.434 -11.820 1.310 1.00 0.00 126 ALA A N 4
ATOM 8265 C CA . ALA A 1 126 ? -23.001 -13.028 1.438 1.00 0.00 126 ALA A CA 4
ATOM 8266 C C . ALA A 1 126 ? -21.945 -14.120 1.347 1.00 0.00 126 ALA A C 4
ATOM 8267 O O . ALA A 1 126 ? -21.450 -14.617 2.357 1.00 0.00 126 ALA A O 4
ATOM 8274 N N . GLN A 1 127 ? -21.583 -14.472 0.142 1.00 0.00 127 GLN A N 4
ATOM 8275 C CA . GLN A 1 127 ? -20.640 -15.365 -0.139 1.00 0.00 127 GLN A CA 4
ATOM 8276 C C . GLN A 1 127 ? -19.384 -14.691 -0.585 1.00 0.00 127 GLN A C 4
ATOM 8277 O O . GLN A 1 127 ? -19.419 -13.649 -1.212 1.00 0.00 127 GLN A O 4
ATOM 8291 N N . ARG A 1 128 ? -18.279 -15.262 -0.201 1.00 0.00 128 ARG A N 4
ATOM 8292 C CA . ARG A 1 128 ? -17.043 -14.870 -0.695 1.00 0.00 128 ARG A CA 4
ATOM 8293 C C . ARG A 1 128 ? -16.878 -15.177 -2.156 1.00 0.00 128 ARG A C 4
ATOM 8294 O O . ARG A 1 128 ? -16.102 -14.539 -2.845 1.00 0.00 128 ARG A O 4
ATOM 8315 N N . ALA A 1 129 ? -17.518 -16.225 -2.580 1.00 0.00 129 ALA A N 4
ATOM 8316 C CA . ALA A 1 129 ? -17.531 -16.602 -3.925 1.00 0.00 129 ALA A CA 4
ATOM 8317 C C . ALA A 1 129 ? -18.107 -15.527 -4.818 1.00 0.00 129 ALA A C 4
ATOM 8318 O O . ALA A 1 129 ? -19.293 -15.217 -4.769 1.00 0.00 129 ALA A O 4
ATOM 8325 N N . GLU A 1 130 ? -17.251 -14.995 -5.621 1.00 0.00 130 GLU A N 4
ATOM 8326 C CA . GLU A 1 130 ? -17.534 -13.969 -6.539 1.00 0.00 130 GLU A CA 4
ATOM 8327 C C . GLU A 1 130 ? -16.603 -14.205 -7.715 1.00 0.00 130 GLU A C 4
ATOM 8328 O O . GLU A 1 130 ? -16.641 -15.287 -8.310 1.00 0.00 130 GLU A O 4
ATOM 8340 N N . GLN A 1 131 ? -15.727 -13.280 -8.022 1.00 0.00 131 GLN A N 4
ATOM 8341 C CA . GLN A 1 131 ? -14.696 -13.570 -8.965 1.00 0.00 131 GLN A CA 4
ATOM 8342 C C . GLN A 1 131 ? -13.571 -14.252 -8.196 1.00 0.00 131 GLN A C 4
ATOM 8343 O O . GLN A 1 131 ? -12.574 -13.646 -7.821 1.00 0.00 131 GLN A O 4
ATOM 8357 N N . GLN A 1 132 ? -13.835 -15.482 -7.860 1.00 0.00 132 GLN A N 4
ATOM 8358 C CA . GLN A 1 132 ? -12.943 -16.300 -7.137 1.00 0.00 132 GLN A CA 4
ATOM 8359 C C . GLN A 1 132 ? -12.151 -17.188 -8.049 1.00 0.00 132 GLN A C 4
ATOM 8360 O O . GLN A 1 132 ? -12.387 -17.223 -9.269 1.00 0.00 132 GLN A O 4
ATOM 8374 N N . ALA A 1 133 ? -11.238 -17.870 -7.458 1.00 0.00 133 ALA A N 4
ATOM 8375 C CA . ALA A 1 133 ? -10.374 -18.806 -8.038 1.00 0.00 133 ALA A CA 4
ATOM 8376 C C . ALA A 1 133 ? -9.966 -19.606 -6.856 1.00 0.00 133 ALA A C 4
ATOM 8377 O O . ALA A 1 133 ? -9.637 -20.776 -6.990 1.00 0.00 133 ALA A O 4
ATOM 8385 N N . MET A 1 1 ? 15.805 -7.005 25.851 1.00 0.00 1 MET A N 5
ATOM 8386 C CA . MET A 1 1 ? 16.135 -8.047 24.864 1.00 0.00 1 MET A CA 5
ATOM 8387 C C . MET A 1 1 ? 14.893 -8.866 24.583 1.00 0.00 1 MET A C 5
ATOM 8388 O O . MET A 1 1 ? 13.849 -8.664 25.246 1.00 0.00 1 MET A O 5
ATOM 8404 N N . GLY A 1 2 ? 14.982 -9.759 23.628 1.00 0.00 2 GLY A N 5
ATOM 8405 C CA . GLY A 1 2 ? 13.883 -10.596 23.271 1.00 0.00 2 GLY A CA 5
ATOM 8406 C C . GLY A 1 2 ? 14.370 -11.731 22.426 1.00 0.00 2 GLY A C 5
ATOM 8407 O O . GLY A 1 2 ? 15.406 -11.606 21.790 1.00 0.00 2 GLY A O 5
ATOM 8411 N N . SER A 1 3 ? 13.652 -12.812 22.429 1.00 0.00 3 SER A N 5
ATOM 8412 C CA . SER A 1 3 ? 14.020 -13.987 21.669 1.00 0.00 3 SER A CA 5
ATOM 8413 C C . SER A 1 3 ? 12.756 -14.692 21.178 1.00 0.00 3 SER A C 5
ATOM 8414 O O . SER A 1 3 ? 12.404 -14.621 20.001 1.00 0.00 3 SER A O 5
ATOM 8422 N N . SER A 1 4 ? 12.089 -15.347 22.101 1.00 0.00 4 SER A N 5
ATOM 8423 C CA . SER A 1 4 ? 10.803 -15.969 21.867 1.00 0.00 4 SER A CA 5
ATOM 8424 C C . SER A 1 4 ? 9.728 -15.035 22.428 1.00 0.00 4 SER A C 5
ATOM 8425 O O . SER A 1 4 ? 8.598 -14.940 21.932 1.00 0.00 4 SER A O 5
ATOM 8433 N N . HIS A 1 5 ? 10.100 -14.324 23.471 1.00 0.00 5 HIS A N 5
ATOM 8434 C CA . HIS A 1 5 ? 9.227 -13.368 24.089 1.00 0.00 5 HIS A CA 5
ATOM 8435 C C . HIS A 1 5 ? 9.724 -11.996 23.695 1.00 0.00 5 HIS A C 5
ATOM 8436 O O . HIS A 1 5 ? 10.943 -11.801 23.584 1.00 0.00 5 HIS A O 5
ATOM 8451 N N . HIS A 1 6 ? 8.794 -11.066 23.456 1.00 0.00 6 HIS A N 5
ATOM 8452 C CA . HIS A 1 6 ? 9.068 -9.709 22.892 1.00 0.00 6 HIS A CA 5
ATOM 8453 C C . HIS A 1 6 ? 9.318 -9.838 21.398 1.00 0.00 6 HIS A C 5
ATOM 8454 O O . HIS A 1 6 ? 8.576 -9.304 20.590 1.00 0.00 6 HIS A O 5
ATOM 8469 N N . HIS A 1 7 ? 10.318 -10.619 21.039 1.00 0.00 7 HIS A N 5
ATOM 8470 C CA . HIS A 1 7 ? 10.599 -10.941 19.647 1.00 0.00 7 HIS A CA 5
ATOM 8471 C C . HIS A 1 7 ? 9.684 -12.117 19.266 1.00 0.00 7 HIS A C 5
ATOM 8472 O O . HIS A 1 7 ? 10.123 -13.209 18.976 1.00 0.00 7 HIS A O 5
ATOM 8487 N N . HIS A 1 8 ? 8.400 -11.876 19.328 1.00 0.00 8 HIS A N 5
ATOM 8488 C CA . HIS A 1 8 ? 7.420 -12.913 19.067 1.00 0.00 8 HIS A CA 5
ATOM 8489 C C . HIS A 1 8 ? 6.889 -12.766 17.643 1.00 0.00 8 HIS A C 5
ATOM 8490 O O . HIS A 1 8 ? 5.907 -13.392 17.250 1.00 0.00 8 HIS A O 5
ATOM 8505 N N . HIS A 1 9 ? 7.547 -11.942 16.886 1.00 0.00 9 HIS A N 5
ATOM 8506 C CA . HIS A 1 9 ? 7.195 -11.735 15.517 1.00 0.00 9 HIS A CA 5
ATOM 8507 C C . HIS A 1 9 ? 8.236 -12.464 14.702 1.00 0.00 9 HIS A C 5
ATOM 8508 O O . HIS A 1 9 ? 9.431 -12.310 14.965 1.00 0.00 9 HIS A O 5
ATOM 8523 N N . HIS A 1 10 ? 7.802 -13.280 13.776 1.00 0.00 10 HIS A N 5
ATOM 8524 C CA . HIS A 1 10 ? 8.720 -14.075 12.995 1.00 0.00 10 HIS A CA 5
ATOM 8525 C C . HIS A 1 10 ? 8.352 -13.948 11.528 1.00 0.00 10 HIS A C 5
ATOM 8526 O O . HIS A 1 10 ? 7.355 -14.534 11.093 1.00 0.00 10 HIS A O 5
ATOM 8541 N N . SER A 1 11 ? 9.164 -13.231 10.785 1.00 0.00 11 SER A N 5
ATOM 8542 C CA . SER A 1 11 ? 8.911 -12.917 9.397 1.00 0.00 11 SER A CA 5
ATOM 8543 C C . SER A 1 11 ? 10.094 -12.202 8.787 1.00 0.00 11 SER A C 5
ATOM 8544 O O . SER A 1 11 ? 11.246 -12.550 9.048 1.00 0.00 11 SER A O 5
ATOM 8552 N N . GLN A 1 12 ? 9.831 -11.235 7.984 1.00 0.00 12 GLN A N 5
ATOM 8553 C CA . GLN A 1 12 ? 10.832 -10.655 7.150 1.00 0.00 12 GLN A CA 5
ATOM 8554 C C . GLN A 1 12 ? 10.830 -9.164 7.308 1.00 0.00 12 GLN A C 5
ATOM 8555 O O . GLN A 1 12 ? 11.017 -8.410 6.378 1.00 0.00 12 GLN A O 5
ATOM 8569 N N . ASP A 1 13 ? 10.605 -8.807 8.513 1.00 0.00 13 ASP A N 5
ATOM 8570 C CA . ASP A 1 13 ? 10.592 -7.519 9.026 1.00 0.00 13 ASP A CA 5
ATOM 8571 C C . ASP A 1 13 ? 11.927 -7.280 9.772 1.00 0.00 13 ASP A C 5
ATOM 8572 O O . ASP A 1 13 ? 12.765 -8.173 9.754 1.00 0.00 13 ASP A O 5
ATOM 8581 N N . PRO A 1 14 ? 12.141 -6.116 10.528 1.00 0.00 14 PRO A N 5
ATOM 8582 C CA . PRO A 1 14 ? 13.449 -5.825 11.172 1.00 0.00 14 PRO A CA 5
ATOM 8583 C C . PRO A 1 14 ? 13.814 -6.850 12.228 1.00 0.00 14 PRO A C 5
ATOM 8584 O O . PRO A 1 14 ? 14.959 -6.948 12.659 1.00 0.00 14 PRO A O 5
ATOM 8595 N N . MET A 1 15 ? 12.811 -7.566 12.672 1.00 0.00 15 MET A N 5
ATOM 8596 C CA . MET A 1 15 ? 12.969 -8.624 13.605 1.00 0.00 15 MET A CA 5
ATOM 8597 C C . MET A 1 15 ? 13.807 -9.761 13.035 1.00 0.00 15 MET A C 5
ATOM 8598 O O . MET A 1 15 ? 14.440 -10.505 13.804 1.00 0.00 15 MET A O 5
ATOM 8612 N N . GLU A 1 16 ? 13.788 -9.914 11.703 1.00 0.00 16 GLU A N 5
ATOM 8613 C CA . GLU A 1 16 ? 14.578 -10.944 11.020 1.00 0.00 16 GLU A CA 5
ATOM 8614 C C . GLU A 1 16 ? 15.020 -10.517 9.617 1.00 0.00 16 GLU A C 5
ATOM 8615 O O . GLU A 1 16 ? 16.164 -10.117 9.422 1.00 0.00 16 GLU A O 5
ATOM 8627 N N . ASN A 1 17 ? 14.068 -10.591 8.642 1.00 0.00 17 ASN A N 5
ATOM 8628 C CA . ASN A 1 17 ? 14.358 -10.419 7.196 1.00 0.00 17 ASN A CA 5
ATOM 8629 C C . ASN A 1 17 ? 15.448 -11.418 6.835 1.00 0.00 17 ASN A C 5
ATOM 8630 O O . ASN A 1 17 ? 16.469 -11.137 6.216 1.00 0.00 17 ASN A O 5
ATOM 8641 N N . GLN A 1 18 ? 15.232 -12.578 7.329 1.00 0.00 18 GLN A N 5
ATOM 8642 C CA . GLN A 1 18 ? 16.034 -13.692 7.085 1.00 0.00 18 GLN A CA 5
ATOM 8643 C C . GLN A 1 18 ? 15.939 -14.142 5.594 1.00 0.00 18 GLN A C 5
ATOM 8644 O O . GLN A 1 18 ? 16.913 -13.977 4.869 1.00 0.00 18 GLN A O 5
ATOM 8658 N N . PRO A 1 19 ? 14.806 -14.724 5.088 1.00 0.00 19 PRO A N 5
ATOM 8659 C CA . PRO A 1 19 ? 14.634 -14.903 3.644 1.00 0.00 19 PRO A CA 5
ATOM 8660 C C . PRO A 1 19 ? 14.324 -13.553 2.988 1.00 0.00 19 PRO A C 5
ATOM 8661 O O . PRO A 1 19 ? 13.655 -12.710 3.588 1.00 0.00 19 PRO A O 5
ATOM 8672 N N . LYS A 1 20 ? 14.855 -13.334 1.791 1.00 0.00 20 LYS A N 5
ATOM 8673 C CA . LYS A 1 20 ? 14.695 -12.166 1.063 1.00 0.00 20 LYS A CA 5
ATOM 8674 C C . LYS A 1 20 ? 13.298 -11.913 0.537 1.00 0.00 20 LYS A C 5
ATOM 8675 O O . LYS A 1 20 ? 12.367 -12.628 0.832 1.00 0.00 20 LYS A O 5
ATOM 8694 N N . LEU A 1 21 ? 13.196 -10.827 -0.195 1.00 0.00 21 LEU A N 5
ATOM 8695 C CA . LEU A 1 21 ? 12.023 -10.344 -0.826 1.00 0.00 21 LEU A CA 5
ATOM 8696 C C . LEU A 1 21 ? 11.471 -11.230 -1.884 1.00 0.00 21 LEU A C 5
ATOM 8697 O O . LEU A 1 21 ? 10.268 -11.300 -2.076 1.00 0.00 21 LEU A O 5
ATOM 8713 N N . ASN A 1 22 ? 12.358 -11.770 -2.650 1.00 0.00 22 ASN A N 5
ATOM 8714 C CA . ASN A 1 22 ? 12.091 -12.843 -3.598 1.00 0.00 22 ASN A CA 5
ATOM 8715 C C . ASN A 1 22 ? 11.148 -12.420 -4.685 1.00 0.00 22 ASN A C 5
ATOM 8716 O O . ASN A 1 22 ? 10.484 -13.230 -5.304 1.00 0.00 22 ASN A O 5
ATOM 8727 N N . SER A 1 23 ? 11.080 -11.120 -4.839 1.00 0.00 23 SER A N 5
ATOM 8728 C CA . SER A 1 23 ? 10.474 -10.412 -5.973 1.00 0.00 23 SER A CA 5
ATOM 8729 C C . SER A 1 23 ? 8.987 -10.069 -5.868 1.00 0.00 23 SER A C 5
ATOM 8730 O O . SER A 1 23 ? 8.437 -9.551 -6.824 1.00 0.00 23 SER A O 5
ATOM 8738 N N . SER A 1 24 ? 8.336 -10.299 -4.723 1.00 0.00 24 SER A N 5
ATOM 8739 C CA . SER A 1 24 ? 6.942 -9.845 -4.613 1.00 0.00 24 SER A CA 5
ATOM 8740 C C . SER A 1 24 ? 6.415 -9.687 -3.172 1.00 0.00 24 SER A C 5
ATOM 8741 O O . SER A 1 24 ? 6.583 -8.645 -2.561 1.00 0.00 24 SER A O 5
ATOM 8749 N N . LYS A 1 25 ? 5.857 -10.734 -2.627 1.00 0.00 25 LYS A N 5
ATOM 8750 C CA . LYS A 1 25 ? 5.192 -10.741 -1.394 1.00 0.00 25 LYS A CA 5
ATOM 8751 C C . LYS A 1 25 ? 6.069 -10.306 -0.300 1.00 0.00 25 LYS A C 5
ATOM 8752 O O . LYS A 1 25 ? 5.770 -9.381 0.457 1.00 0.00 25 LYS A O 5
ATOM 8771 N N . GLU A 1 26 ? 7.120 -10.984 -0.230 1.00 0.00 26 GLU A N 5
ATOM 8772 C CA . GLU A 1 26 ? 8.088 -10.820 0.792 1.00 0.00 26 GLU A CA 5
ATOM 8773 C C . GLU A 1 26 ? 8.770 -9.425 0.724 1.00 0.00 26 GLU A C 5
ATOM 8774 O O . GLU A 1 26 ? 9.494 -9.036 1.621 1.00 0.00 26 GLU A O 5
ATOM 8786 N N . VAL A 1 27 ? 8.522 -8.675 -0.337 1.00 0.00 27 VAL A N 5
ATOM 8787 C CA . VAL A 1 27 ? 9.044 -7.336 -0.423 1.00 0.00 27 VAL A CA 5
ATOM 8788 C C . VAL A 1 27 ? 8.088 -6.392 0.154 1.00 0.00 27 VAL A C 5
ATOM 8789 O O . VAL A 1 27 ? 8.481 -5.325 0.505 1.00 0.00 27 VAL A O 5
ATOM 8802 N N . ILE A 1 28 ? 6.800 -6.782 0.290 1.00 0.00 28 ILE A N 5
ATOM 8803 C CA . ILE A 1 28 ? 5.906 -5.989 1.032 1.00 0.00 28 ILE A CA 5
ATOM 8804 C C . ILE A 1 28 ? 6.411 -5.985 2.372 1.00 0.00 28 ILE A C 5
ATOM 8805 O O . ILE A 1 28 ? 6.397 -5.016 3.036 1.00 0.00 28 ILE A O 5
ATOM 8821 N N . ALA A 1 29 ? 6.837 -7.120 2.744 1.00 0.00 29 ALA A N 5
ATOM 8822 C CA . ALA A 1 29 ? 7.452 -7.328 3.951 1.00 0.00 29 ALA A CA 5
ATOM 8823 C C . ALA A 1 29 ? 8.666 -6.460 4.177 1.00 0.00 29 ALA A C 5
ATOM 8824 O O . ALA A 1 29 ? 8.816 -5.908 5.253 1.00 0.00 29 ALA A O 5
ATOM 8831 N N . PHE A 1 30 ? 9.492 -6.291 3.157 1.00 0.00 30 PHE A N 5
ATOM 8832 C CA . PHE A 1 30 ? 10.566 -5.381 3.252 1.00 0.00 30 PHE A CA 5
ATOM 8833 C C . PHE A 1 30 ? 10.017 -4.017 3.361 1.00 0.00 30 PHE A C 5
ATOM 8834 O O . PHE A 1 30 ? 10.406 -3.257 4.185 1.00 0.00 30 PHE A O 5
ATOM 8851 N N . LEU A 1 31 ? 9.102 -3.724 2.476 1.00 0.00 31 LEU A N 5
ATOM 8852 C CA . LEU A 1 31 ? 8.466 -2.467 2.408 1.00 0.00 31 LEU A CA 5
ATOM 8853 C C . LEU A 1 31 ? 7.925 -2.108 3.720 1.00 0.00 31 LEU A C 5
ATOM 8854 O O . LEU A 1 31 ? 7.980 -1.034 4.118 1.00 0.00 31 LEU A O 5
ATOM 8870 N N . ALA A 1 32 ? 7.469 -3.058 4.376 1.00 0.00 32 ALA A N 5
ATOM 8871 C CA . ALA A 1 32 ? 6.872 -2.904 5.641 1.00 0.00 32 ALA A CA 5
ATOM 8872 C C . ALA A 1 32 ? 7.835 -2.799 6.774 1.00 0.00 32 ALA A C 5
ATOM 8873 O O . ALA A 1 32 ? 7.519 -2.207 7.794 1.00 0.00 32 ALA A O 5
ATOM 8880 N N . GLU A 1 33 ? 8.998 -3.351 6.610 1.00 0.00 33 GLU A N 5
ATOM 8881 C CA . GLU A 1 33 ? 9.954 -3.309 7.667 1.00 0.00 33 GLU A CA 5
ATOM 8882 C C . GLU A 1 33 ? 10.586 -1.951 7.680 1.00 0.00 33 GLU A C 5
ATOM 8883 O O . GLU A 1 33 ? 10.981 -1.379 8.697 1.00 0.00 33 GLU A O 5
ATOM 8895 N N . ARG A 1 34 ? 10.622 -1.488 6.508 1.00 0.00 34 ARG A N 5
ATOM 8896 C CA . ARG A 1 34 ? 11.180 -0.311 6.074 1.00 0.00 34 ARG A CA 5
ATOM 8897 C C . ARG A 1 34 ? 10.194 0.834 6.258 1.00 0.00 34 ARG A C 5
ATOM 8898 O O . ARG A 1 34 ? 10.555 1.928 6.687 1.00 0.00 34 ARG A O 5
ATOM 8919 N N . PHE A 1 35 ? 8.950 0.579 5.932 1.00 0.00 35 PHE A N 5
ATOM 8920 C CA . PHE A 1 35 ? 7.896 1.530 6.077 1.00 0.00 35 PHE A CA 5
ATOM 8921 C C . PHE A 1 35 ? 6.773 1.073 7.027 1.00 0.00 35 PHE A C 5
ATOM 8922 O O . PHE A 1 35 ? 5.655 0.835 6.558 1.00 0.00 35 PHE A O 5
ATOM 8939 N N . PRO A 1 36 ? 7.049 0.933 8.364 1.00 0.00 36 PRO A N 5
ATOM 8940 C CA . PRO A 1 36 ? 6.035 0.633 9.420 1.00 0.00 36 PRO A CA 5
ATOM 8941 C C . PRO A 1 36 ? 4.728 1.522 9.428 1.00 0.00 36 PRO A C 5
ATOM 8942 O O . PRO A 1 36 ? 3.937 1.445 10.357 1.00 0.00 36 PRO A O 5
ATOM 8953 N N . HIS A 1 37 ? 4.547 2.384 8.448 1.00 0.00 37 HIS A N 5
ATOM 8954 C CA . HIS A 1 37 ? 3.347 3.175 8.334 1.00 0.00 37 HIS A CA 5
ATOM 8955 C C . HIS A 1 37 ? 2.577 2.810 7.086 1.00 0.00 37 HIS A C 5
ATOM 8956 O O . HIS A 1 37 ? 1.392 2.538 7.152 1.00 0.00 37 HIS A O 5
ATOM 8971 N N . CYS A 1 38 ? 3.246 2.893 5.955 1.00 0.00 38 CYS A N 5
ATOM 8972 C CA . CYS A 1 38 ? 2.738 2.469 4.710 1.00 0.00 38 CYS A CA 5
ATOM 8973 C C . CYS A 1 38 ? 2.329 1.021 4.713 1.00 0.00 38 CYS A C 5
ATOM 8974 O O . CYS A 1 38 ? 1.181 0.666 4.437 1.00 0.00 38 CYS A O 5
ATOM 8982 N N . PHE A 1 39 ? 3.268 0.210 5.028 1.00 0.00 39 PHE A N 5
ATOM 8983 C CA . PHE A 1 39 ? 3.151 -1.147 4.883 1.00 0.00 39 PHE A CA 5
ATOM 8984 C C . PHE A 1 39 ? 3.012 -1.860 6.227 1.00 0.00 39 PHE A C 5
ATOM 8985 O O . PHE A 1 39 ? 3.159 -1.263 7.279 1.00 0.00 39 PHE A O 5
ATOM 9002 N N . SER A 1 40 ? 2.699 -3.133 6.162 1.00 0.00 40 SER A N 5
ATOM 9003 C CA . SER A 1 40 ? 2.492 -3.953 7.330 1.00 0.00 40 SER A CA 5
ATOM 9004 C C . SER A 1 40 ? 3.512 -5.019 7.492 1.00 0.00 40 SER A C 5
ATOM 9005 O O . SER A 1 40 ? 4.419 -4.853 8.282 1.00 0.00 40 SER A O 5
ATOM 9013 N N . ALA A 1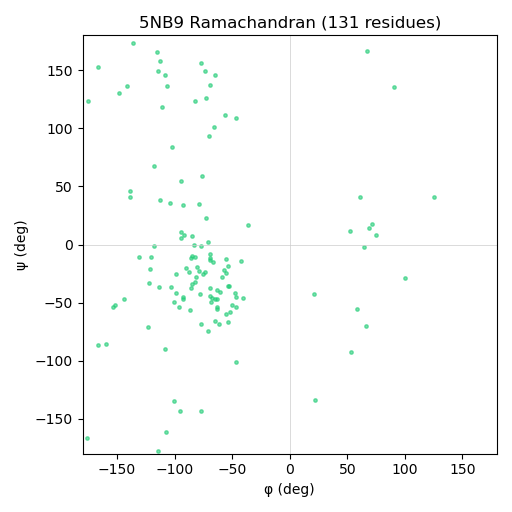 41 ? 3.221 -6.214 6.868 1.00 0.00 41 ALA A N 5
ATOM 9014 C CA . ALA A 1 41 ? 4.069 -7.432 6.778 1.00 0.00 41 ALA A CA 5
ATOM 9015 C C . ALA A 1 41 ? 3.641 -8.257 7.917 1.00 0.00 41 ALA A C 5
ATOM 9016 O O . ALA A 1 41 ? 3.687 -9.471 7.932 1.00 0.00 41 ALA A O 5
ATOM 9023 N N . GLU A 1 42 ? 3.193 -7.492 8.865 1.00 0.00 42 GLU A N 5
ATOM 9024 C CA . GLU A 1 42 ? 2.427 -7.857 9.956 1.00 0.00 42 GLU A CA 5
ATOM 9025 C C . GLU A 1 42 ? 1.145 -8.330 9.477 1.00 0.00 42 GLU A C 5
ATOM 9026 O O . GLU A 1 42 ? 0.554 -9.319 9.905 1.00 0.00 42 GLU A O 5
ATOM 9038 N N . GLY A 1 43 ? 0.734 -7.570 8.573 1.00 0.00 43 GLY A N 5
ATOM 9039 C CA . GLY A 1 43 ? -0.489 -7.684 8.043 1.00 0.00 43 GLY A CA 5
ATOM 9040 C C . GLY A 1 43 ? -0.417 -7.933 6.591 1.00 0.00 43 GLY A C 5
ATOM 9041 O O . GLY A 1 43 ? 0.553 -7.513 5.938 1.00 0.00 43 GLY A O 5
ATOM 9045 N N . GLU A 1 44 ? -1.414 -8.628 6.126 1.00 0.00 44 GLU A N 5
ATOM 9046 C CA . GLU A 1 44 ? -1.696 -8.929 4.757 1.00 0.00 44 GLU A CA 5
ATOM 9047 C C . GLU A 1 44 ? -1.542 -7.676 3.933 1.00 0.00 44 GLU A C 5
ATOM 9048 O O . GLU A 1 44 ? -0.759 -7.628 2.994 1.00 0.00 44 GLU A O 5
ATOM 9060 N N . ALA A 1 45 ? -2.273 -6.652 4.339 1.00 0.00 45 ALA A N 5
ATOM 9061 C CA . ALA A 1 45 ? -2.222 -5.379 3.733 1.00 0.00 45 ALA A CA 5
ATOM 9062 C C . ALA A 1 45 ? -2.893 -4.378 4.619 1.00 0.00 45 ALA A C 5
ATOM 9063 O O . ALA A 1 45 ? -3.432 -4.735 5.691 1.00 0.00 45 ALA A O 5
ATOM 9070 N N . ARG A 1 46 ? -2.875 -3.167 4.168 1.00 0.00 46 ARG A N 5
ATOM 9071 C CA . ARG A 1 46 ? -3.322 -2.012 4.866 1.00 0.00 46 ARG A CA 5
ATOM 9072 C C . ARG A 1 46 ? -3.500 -0.995 3.735 1.00 0.00 46 ARG A C 5
ATOM 9073 O O . ARG A 1 46 ? -2.823 -1.168 2.712 1.00 0.00 46 ARG A O 5
ATOM 9094 N N . PRO A 1 47 ? -4.455 -0.013 3.816 1.00 0.00 47 PRO A N 5
ATOM 9095 C CA . PRO A 1 47 ? -4.652 0.962 2.728 1.00 0.00 47 PRO A CA 5
ATOM 9096 C C . PRO A 1 47 ? -3.337 1.656 2.374 1.00 0.00 47 PRO A C 5
ATOM 9097 O O . PRO A 1 47 ? -2.594 2.093 3.251 1.00 0.00 47 PRO A O 5
ATOM 9108 N N . LEU A 1 48 ? -3.048 1.670 1.110 1.00 0.00 48 LEU A N 5
ATOM 9109 C CA . LEU A 1 48 ? -1.824 2.154 0.546 1.00 0.00 48 LEU A CA 5
ATOM 9110 C C . LEU A 1 48 ? -2.192 2.760 -0.811 1.00 0.00 48 LEU A C 5
ATOM 9111 O O . LEU A 1 48 ? -3.300 2.618 -1.204 1.00 0.00 48 LEU A O 5
ATOM 9127 N N . LYS A 1 49 ? -1.297 3.467 -1.500 1.00 0.00 49 LYS A N 5
ATOM 9128 C CA . LYS A 1 49 ? -1.607 3.888 -2.804 1.00 0.00 49 LYS A CA 5
ATOM 9129 C C . LYS A 1 49 ? -0.898 2.936 -3.718 1.00 0.00 49 LYS A C 5
ATOM 9130 O O . LYS A 1 49 ? -0.416 1.944 -3.300 1.00 0.00 49 LYS A O 5
ATOM 9149 N N . ILE A 1 50 ? -0.852 3.204 -4.918 1.00 0.00 50 ILE A N 5
ATOM 9150 C CA . ILE A 1 50 ? -0.004 2.457 -5.791 1.00 0.00 50 ILE A CA 5
ATOM 9151 C C . ILE A 1 50 ? 1.086 3.270 -6.385 1.00 0.00 50 ILE A C 5
ATOM 9152 O O . ILE A 1 50 ? 2.211 2.817 -6.551 1.00 0.00 50 ILE A O 5
ATOM 9168 N N . GLY A 1 51 ? 0.794 4.492 -6.574 1.00 0.00 51 GLY A N 5
ATOM 9169 C CA . GLY A 1 51 ? 1.780 5.409 -7.079 1.00 0.00 51 GLY A CA 5
ATOM 9170 C C . GLY A 1 51 ? 2.872 5.676 -6.062 1.00 0.00 51 GLY A C 5
ATOM 9171 O O . GLY A 1 51 ? 3.896 6.187 -6.406 1.00 0.00 51 GLY A O 5
ATOM 9175 N N . ILE A 1 52 ? 2.647 5.257 -4.790 1.00 0.00 52 ILE A N 5
ATOM 9176 C CA . ILE A 1 52 ? 3.637 5.207 -3.788 1.00 0.00 52 ILE A CA 5
ATOM 9177 C C . ILE A 1 52 ? 4.821 4.430 -4.267 1.00 0.00 52 ILE A C 5
ATOM 9178 O O . ILE A 1 52 ? 5.893 4.707 -3.880 1.00 0.00 52 ILE A O 5
ATOM 9194 N N . PHE A 1 53 ? 4.593 3.417 -5.059 1.00 0.00 53 PHE A N 5
ATOM 9195 C CA . PHE A 1 53 ? 5.594 2.539 -5.469 1.00 0.00 53 PHE A CA 5
ATOM 9196 C C . PHE A 1 53 ? 6.807 3.298 -5.921 1.00 0.00 53 PHE A C 5
ATOM 9197 O O . PHE A 1 53 ? 7.830 3.051 -5.560 1.00 0.00 53 PHE A O 5
ATOM 9214 N N . GLN A 1 54 ? 6.568 4.248 -6.632 1.00 0.00 54 GLN A N 5
ATOM 9215 C CA . GLN A 1 54 ? 7.512 5.201 -7.137 1.00 0.00 54 GLN A CA 5
ATOM 9216 C C . GLN A 1 54 ? 8.389 5.904 -6.025 1.00 0.00 54 GLN A C 5
ATOM 9217 O O . GLN A 1 54 ? 9.380 6.570 -6.265 1.00 0.00 54 GLN A O 5
ATOM 9231 N N . ASP A 1 55 ? 7.920 5.777 -4.914 1.00 0.00 55 ASP A N 5
ATOM 9232 C CA . ASP A 1 55 ? 8.379 6.521 -3.731 1.00 0.00 55 ASP A CA 5
ATOM 9233 C C . ASP A 1 55 ? 9.123 5.655 -2.954 1.00 0.00 55 ASP A C 5
ATOM 9234 O O . ASP A 1 55 ? 10.015 6.018 -2.263 1.00 0.00 55 ASP A O 5
ATOM 9243 N N . LEU A 1 56 ? 8.654 4.491 -2.984 1.00 0.00 56 LEU A N 5
ATOM 9244 C CA . LEU A 1 56 ? 9.316 3.422 -2.513 1.00 0.00 56 LEU A CA 5
ATOM 9245 C C . LEU A 1 56 ? 10.510 3.414 -3.180 1.00 0.00 56 LEU A C 5
ATOM 9246 O O . LEU A 1 56 ? 11.472 3.584 -2.618 1.00 0.00 56 LEU A O 5
ATOM 9262 N N . VAL A 1 57 ? 10.398 3.306 -4.427 1.00 0.00 57 VAL A N 5
ATOM 9263 C CA . VAL A 1 57 ? 11.502 3.059 -5.301 1.00 0.00 57 VAL A CA 5
ATOM 9264 C C . VAL A 1 57 ? 12.588 4.082 -5.217 1.00 0.00 57 VAL A C 5
ATOM 9265 O O . VAL A 1 57 ? 13.724 3.804 -5.594 1.00 0.00 57 VAL A O 5
ATOM 9278 N N . ASP A 1 58 ? 12.200 5.269 -4.768 1.00 0.00 58 ASP A N 5
ATOM 9279 C CA . ASP A 1 58 ? 13.136 6.324 -4.403 1.00 0.00 58 ASP A CA 5
ATOM 9280 C C . ASP A 1 58 ? 14.197 5.731 -3.469 1.00 0.00 58 ASP A C 5
ATOM 9281 O O . ASP A 1 58 ? 15.404 5.892 -3.605 1.00 0.00 58 ASP A O 5
ATOM 9290 N N . ARG A 1 59 ? 13.631 4.986 -2.553 1.00 0.00 59 ARG A N 5
ATOM 9291 C CA . ARG A 1 59 ? 14.203 4.367 -1.460 1.00 0.00 59 ARG A CA 5
ATOM 9292 C C . ARG A 1 59 ? 14.487 2.888 -1.695 1.00 0.00 59 ARG A C 5
ATOM 9293 O O . ARG A 1 59 ? 15.621 2.469 -1.861 1.00 0.00 59 ARG A O 5
ATOM 9314 N N . VAL A 1 60 ? 13.404 2.131 -1.813 1.00 0.00 60 VAL A N 5
ATOM 9315 C CA . VAL A 1 60 ? 13.393 0.696 -1.677 1.00 0.00 60 VAL A CA 5
ATOM 9316 C C . VAL A 1 60 ? 14.186 -0.147 -2.707 1.00 0.00 60 VAL A C 5
ATOM 9317 O O . VAL A 1 60 ? 14.747 -1.205 -2.429 1.00 0.00 60 VAL A O 5
ATOM 9330 N N . ALA A 1 61 ? 14.113 0.339 -3.840 1.00 0.00 61 ALA A N 5
ATOM 9331 C CA . ALA A 1 61 ? 14.206 -0.330 -5.061 1.00 0.00 61 ALA A CA 5
ATOM 9332 C C . ALA A 1 61 ? 15.327 -1.172 -5.435 1.00 0.00 61 ALA A C 5
ATOM 9333 O O . ALA A 1 61 ? 15.281 -1.764 -6.500 1.00 0.00 61 ALA A O 5
ATOM 9340 N N . GLY A 1 62 ? 16.285 -1.154 -4.736 1.00 0.00 62 GLY A N 5
ATOM 9341 C CA . GLY A 1 62 ? 17.217 -2.156 -4.836 1.00 0.00 62 GLY A CA 5
ATOM 9342 C C . GLY A 1 62 ? 18.095 -2.208 -3.672 1.00 0.00 62 GLY A C 5
ATOM 9343 O O . GLY A 1 62 ? 19.270 -2.496 -3.774 1.00 0.00 62 GLY A O 5
ATOM 9347 N N . GLU A 1 63 ? 17.505 -1.879 -2.591 1.00 0.00 63 GLU A N 5
ATOM 9348 C CA . GLU A 1 63 ? 18.125 -1.897 -1.283 1.00 0.00 63 GLU A CA 5
ATOM 9349 C C . GLU A 1 63 ? 18.726 -3.238 -0.983 1.00 0.00 63 GLU A C 5
ATOM 9350 O O . GLU A 1 63 ? 19.900 -3.359 -0.649 1.00 0.00 63 GLU A O 5
ATOM 9362 N N . MET A 1 64 ? 17.906 -4.242 -1.061 1.00 0.00 64 MET A N 5
ATOM 9363 C CA . MET A 1 64 ? 18.368 -5.540 -0.859 1.00 0.00 64 MET A CA 5
ATOM 9364 C C . MET A 1 64 ? 18.143 -6.334 -2.051 1.00 0.00 64 MET A C 5
ATOM 9365 O O . MET A 1 64 ? 19.040 -6.860 -2.681 1.00 0.00 64 MET A O 5
ATOM 9379 N N . ASN A 1 65 ? 16.917 -6.457 -2.310 1.00 0.00 65 ASN A N 5
ATOM 9380 C CA . ASN A 1 65 ? 16.436 -7.310 -3.228 1.00 0.00 65 ASN A CA 5
ATOM 9381 C C . ASN A 1 65 ? 15.360 -6.747 -4.122 1.00 0.00 65 ASN A C 5
ATOM 9382 O O . ASN A 1 65 ? 14.360 -7.418 -4.312 1.00 0.00 65 ASN A O 5
ATOM 9393 N N . LEU A 1 66 ? 15.512 -5.596 -4.664 1.00 0.00 66 LEU A N 5
ATOM 9394 C CA . LEU A 1 66 ? 14.506 -5.072 -5.541 1.00 0.00 66 LEU A CA 5
ATOM 9395 C C . LEU A 1 66 ? 15.107 -4.614 -6.825 1.00 0.00 66 LEU A C 5
ATOM 9396 O O . LEU A 1 66 ? 16.292 -4.342 -6.932 1.00 0.00 66 LEU A O 5
ATOM 9412 N N . SER A 1 67 ? 14.259 -4.587 -7.778 1.00 0.00 67 SER A N 5
ATOM 9413 C CA . SER A 1 67 ? 14.524 -4.177 -9.095 1.00 0.00 67 SER A CA 5
ATOM 9414 C C . SER A 1 67 ? 13.308 -3.318 -9.574 1.00 0.00 67 SER A C 5
ATOM 9415 O O . SER A 1 67 ? 12.995 -3.239 -10.750 1.00 0.00 67 SER A O 5
ATOM 9423 N N . LYS A 1 68 ? 12.705 -2.575 -8.606 1.00 0.00 68 LYS A N 5
ATOM 9424 C CA . LYS A 1 68 ? 11.451 -1.763 -8.740 1.00 0.00 68 LYS A CA 5
ATOM 9425 C C . LYS A 1 68 ? 10.269 -2.567 -9.196 1.00 0.00 68 LYS A C 5
ATOM 9426 O O . LYS A 1 68 ? 9.300 -2.607 -8.552 1.00 0.00 68 LYS A O 5
ATOM 9445 N N . THR A 1 69 ? 10.369 -3.279 -10.238 1.00 0.00 69 THR A N 5
ATOM 9446 C CA . THR A 1 69 ? 9.236 -3.832 -10.827 1.00 0.00 69 THR A CA 5
ATOM 9447 C C . THR A 1 69 ? 8.784 -5.059 -10.117 1.00 0.00 69 THR A C 5
ATOM 9448 O O . THR A 1 69 ? 7.622 -5.436 -10.166 1.00 0.00 69 THR A O 5
ATOM 9459 N N . GLN A 1 70 ? 9.682 -5.639 -9.420 1.00 0.00 70 GLN A N 5
ATOM 9460 C CA . GLN A 1 70 ? 9.351 -6.759 -8.611 1.00 0.00 70 GLN A CA 5
ATOM 9461 C C . GLN A 1 70 ? 8.626 -6.227 -7.362 1.00 0.00 70 GLN A C 5
ATOM 9462 O O . GLN A 1 70 ? 7.806 -6.867 -6.749 1.00 0.00 70 GLN A O 5
ATOM 9476 N N . LEU A 1 71 ? 8.899 -4.990 -7.093 1.00 0.00 71 LEU A N 5
ATOM 9477 C CA . LEU A 1 71 ? 8.360 -4.265 -6.000 1.00 0.00 71 LEU A CA 5
ATOM 9478 C C . LEU A 1 71 ? 6.999 -3.731 -6.398 1.00 0.00 71 LEU A C 5
ATOM 9479 O O . LEU A 1 71 ? 6.092 -3.778 -5.634 1.00 0.00 71 LEU A O 5
ATOM 9495 N N . ARG A 1 72 ? 6.846 -3.286 -7.626 1.00 0.00 72 ARG A N 5
ATOM 9496 C CA . ARG A 1 72 ? 5.557 -2.708 -8.051 1.00 0.00 72 ARG A CA 5
ATOM 9497 C C . ARG A 1 72 ? 4.518 -3.801 -8.114 1.00 0.00 72 ARG A C 5
ATOM 9498 O O . ARG A 1 72 ? 3.340 -3.576 -8.218 1.00 0.00 72 ARG A O 5
ATOM 9519 N N . SER A 1 73 ? 5.030 -4.966 -8.114 1.00 0.00 73 SER A N 5
ATOM 9520 C CA . SER A 1 73 ? 4.338 -6.157 -8.221 1.00 0.00 73 SER A CA 5
ATOM 9521 C C . SER A 1 73 ? 3.985 -6.676 -6.870 1.00 0.00 73 SER A C 5
ATOM 9522 O O . SER A 1 73 ? 3.056 -7.447 -6.672 1.00 0.00 73 SER A O 5
ATOM 9530 N N . ALA A 1 74 ? 4.661 -6.143 -5.947 1.00 0.00 74 ALA A N 5
ATOM 9531 C CA . ALA A 1 74 ? 4.381 -6.388 -4.542 1.00 0.00 74 ALA A CA 5
ATOM 9532 C C . ALA A 1 74 ? 3.251 -5.494 -4.181 1.00 0.00 74 ALA A C 5
ATOM 9533 O O . ALA A 1 74 ? 2.332 -5.822 -3.430 1.00 0.00 74 ALA A O 5
ATOM 9540 N N . LEU A 1 75 ? 3.228 -4.496 -4.932 1.00 0.00 75 LEU A N 5
ATOM 9541 C CA . LEU A 1 75 ? 2.416 -3.389 -4.836 1.00 0.00 75 LEU A CA 5
ATOM 9542 C C . LEU A 1 75 ? 1.309 -3.529 -5.901 1.00 0.00 75 LEU A C 5
ATOM 9543 O O . LEU A 1 75 ? 0.796 -2.587 -6.481 1.00 0.00 75 LEU A O 5
ATOM 9559 N N . ARG A 1 76 ? 0.974 -4.790 -6.050 1.00 0.00 76 ARG A N 5
ATOM 9560 C CA . ARG A 1 76 ? -0.043 -5.421 -6.894 1.00 0.00 76 ARG A CA 5
ATOM 9561 C C . ARG A 1 76 ? -0.592 -6.544 -6.098 1.00 0.00 76 ARG A C 5
ATOM 9562 O O . ARG A 1 76 ? -1.780 -6.704 -5.942 1.00 0.00 76 ARG A O 5
ATOM 9583 N N . LEU A 1 77 ? 0.336 -7.265 -5.556 1.00 0.00 77 LEU A N 5
ATOM 9584 C CA . LEU A 1 77 ? 0.126 -8.463 -4.805 1.00 0.00 77 LEU A CA 5
ATOM 9585 C C . LEU A 1 77 ? -0.696 -8.201 -3.611 1.00 0.00 77 LEU A C 5
ATOM 9586 O O . LEU A 1 77 ? -1.842 -8.607 -3.510 1.00 0.00 77 LEU A O 5
ATOM 9602 N N . TYR A 1 78 ? -0.113 -7.448 -2.730 1.00 0.00 78 TYR A N 5
ATOM 9603 C CA . TYR A 1 78 ? -0.705 -7.228 -1.471 1.00 0.00 78 TYR A CA 5
ATOM 9604 C C . TYR A 1 78 ? -1.771 -6.170 -1.625 1.00 0.00 78 TYR A C 5
ATOM 9605 O O . TYR A 1 78 ? -2.638 -6.002 -0.804 1.00 0.00 78 TYR A O 5
ATOM 9623 N N . THR A 1 79 ? -1.700 -5.472 -2.745 1.00 0.00 79 THR A N 5
ATOM 9624 C CA . THR A 1 79 ? -2.700 -4.437 -3.038 1.00 0.00 79 THR A CA 5
ATOM 9625 C C . THR A 1 79 ? -3.964 -5.056 -3.608 1.00 0.00 79 THR A C 5
ATOM 9626 O O . THR A 1 79 ? -4.943 -4.390 -3.854 1.00 0.00 79 THR A O 5
ATOM 9637 N N . SER A 1 80 ? -3.891 -6.325 -3.874 1.00 0.00 80 SER A N 5
ATOM 9638 C CA . SER A 1 80 ? -5.054 -7.083 -4.234 1.00 0.00 80 SER A CA 5
ATOM 9639 C C . SER A 1 80 ? -5.694 -7.643 -2.967 1.00 0.00 80 SER A C 5
ATOM 9640 O O . SER A 1 80 ? -6.686 -8.375 -3.027 1.00 0.00 80 SER A O 5
ATOM 9648 N N . SER A 1 81 ? -5.118 -7.304 -1.799 1.00 0.00 81 SER A N 5
ATOM 9649 C CA . SER A 1 81 ? -5.739 -7.688 -0.576 1.00 0.00 81 SER A CA 5
ATOM 9650 C C . SER A 1 81 ? -6.863 -6.771 -0.312 1.00 0.00 81 SER A C 5
ATOM 9651 O O . SER A 1 81 ? -6.857 -5.647 -0.751 1.00 0.00 81 SER A O 5
ATOM 9659 N N . TRP A 1 82 ? -7.787 -7.233 0.432 1.00 0.00 82 TRP A N 5
ATOM 9660 C CA . TRP A 1 82 ? -8.981 -6.451 0.723 1.00 0.00 82 TRP A CA 5
ATOM 9661 C C . TRP A 1 82 ? -8.658 -5.418 1.647 1.00 0.00 82 TRP A C 5
ATOM 9662 O O . TRP A 1 82 ? -8.956 -4.291 1.406 1.00 0.00 82 TRP A O 5
ATOM 9683 N N . ARG A 1 83 ? -8.019 -5.798 2.682 1.00 0.00 83 ARG A N 5
ATOM 9684 C CA . ARG A 1 83 ? -7.664 -4.932 3.763 1.00 0.00 83 ARG A CA 5
ATOM 9685 C C . ARG A 1 83 ? -6.707 -3.862 3.358 1.00 0.00 83 ARG A C 5
ATOM 9686 O O . ARG A 1 83 ? -6.390 -2.960 4.120 1.00 0.00 83 ARG A O 5
ATOM 9707 N N . TYR A 1 84 ? -6.259 -3.998 2.158 1.00 0.00 84 TYR A N 5
ATOM 9708 C CA . TYR A 1 84 ? -5.636 -2.967 1.467 1.00 0.00 84 TYR A CA 5
ATOM 9709 C C . TYR A 1 84 ? -6.722 -1.909 1.135 1.00 0.00 84 TYR A C 5
ATOM 9710 O O . TYR A 1 84 ? -6.790 -0.871 1.745 1.00 0.00 84 TYR A O 5
ATOM 9728 N N . LEU A 1 85 ? -7.661 -2.285 0.269 1.00 0.00 85 LEU A N 5
ATOM 9729 C CA . LEU A 1 85 ? -8.679 -1.358 -0.282 1.00 0.00 85 LEU A CA 5
ATOM 9730 C C . LEU A 1 85 ? -9.817 -0.970 0.582 1.00 0.00 85 LEU A C 5
ATOM 9731 O O . LEU A 1 85 ? -10.794 -0.425 0.103 1.00 0.00 85 LEU A O 5
ATOM 9747 N N . TYR A 1 86 ? -9.669 -1.148 1.790 1.00 0.00 86 TYR A N 5
ATOM 9748 C CA . TYR A 1 86 ? -10.633 -0.795 2.776 1.00 0.00 86 TYR A CA 5
ATOM 9749 C C . TYR A 1 86 ? -10.797 0.720 2.775 1.00 0.00 86 TYR A C 5
ATOM 9750 O O . TYR A 1 86 ? -11.782 1.281 3.244 1.00 0.00 86 TYR A O 5
ATOM 9768 N N . GLY A 1 87 ? -9.788 1.326 2.215 1.00 0.00 87 GLY A N 5
ATOM 9769 C CA . GLY A 1 87 ? -9.694 2.705 2.008 1.00 0.00 87 GLY A CA 5
ATOM 9770 C C . GLY A 1 87 ? -8.562 2.991 1.145 1.00 0.00 87 GLY A C 5
ATOM 9771 O O . GLY A 1 87 ? -7.554 3.302 1.616 1.00 0.00 87 GLY A O 5
ATOM 9775 N N . VAL A 1 88 ? -8.710 2.875 -0.176 1.00 0.00 88 VAL A N 5
ATOM 9776 C CA . VAL A 1 88 ? -7.541 3.159 -1.053 1.00 0.00 88 VAL A CA 5
ATOM 9777 C C . VAL A 1 88 ? -7.741 4.138 -2.224 1.00 0.00 88 VAL A C 5
ATOM 9778 O O . VAL A 1 88 ? -6.790 4.778 -2.645 1.00 0.00 88 VAL A O 5
ATOM 9791 N N . LYS A 1 89 ? -8.951 4.362 -2.607 1.00 0.00 89 LYS A N 5
ATOM 9792 C CA . LYS A 1 89 ? -9.219 4.990 -3.945 1.00 0.00 89 LYS A CA 5
ATOM 9793 C C . LYS A 1 89 ? -8.442 6.278 -4.225 1.00 0.00 89 LYS A C 5
ATOM 9794 O O . LYS A 1 89 ? -7.669 6.322 -5.182 1.00 0.00 89 LYS A O 5
ATOM 9813 N N . PRO A 1 90 ? -8.634 7.333 -3.456 1.00 0.00 90 PRO A N 5
ATOM 9814 C CA . PRO A 1 90 ? -7.751 8.438 -3.501 1.00 0.00 90 PRO A CA 5
ATOM 9815 C C . PRO A 1 90 ? -6.686 8.387 -2.389 1.00 0.00 90 PRO A C 5
ATOM 9816 O O . PRO A 1 90 ? -5.925 7.433 -2.306 1.00 0.00 90 PRO A O 5
ATOM 9827 N N . GLY A 1 91 ? -6.676 9.355 -1.482 1.00 0.00 91 GLY A N 5
ATOM 9828 C CA . GLY A 1 91 ? -5.655 9.469 -0.487 1.00 0.00 91 GLY A CA 5
ATOM 9829 C C . GLY A 1 91 ? -5.924 8.650 0.722 1.00 0.00 91 GLY A C 5
ATOM 9830 O O . GLY A 1 91 ? -5.534 8.886 1.838 1.00 0.00 91 GLY A O 5
ATOM 9834 N N . ALA A 1 92 ? -6.604 7.716 0.421 1.00 0.00 92 ALA A N 5
ATOM 9835 C CA . ALA A 1 92 ? -7.110 6.685 1.270 1.00 0.00 92 ALA A CA 5
ATOM 9836 C C . ALA A 1 92 ? -6.033 5.840 1.734 1.00 0.00 92 ALA A C 5
ATOM 9837 O O . ALA A 1 92 ? -6.071 5.304 2.836 1.00 0.00 92 ALA A O 5
ATOM 9844 N N . THR A 1 93 ? -5.080 5.770 0.894 1.00 0.00 93 THR A N 5
ATOM 9845 C CA . THR A 1 93 ? -3.811 5.212 1.148 1.00 0.00 93 THR A CA 5
ATOM 9846 C C . THR A 1 93 ? -3.320 5.628 2.507 1.00 0.00 93 THR A C 5
ATOM 9847 O O . THR A 1 93 ? -2.784 4.858 3.268 1.00 0.00 93 THR A O 5
ATOM 9858 N N . ARG A 1 94 ? -3.540 6.899 2.775 1.00 0.00 94 ARG A N 5
ATOM 9859 C CA . ARG A 1 94 ? -3.078 7.592 3.886 1.00 0.00 94 ARG A CA 5
ATOM 9860 C C . ARG A 1 94 ? -1.577 7.725 3.892 1.00 0.00 94 ARG A C 5
ATOM 9861 O O . ARG A 1 94 ? -1.047 8.319 4.774 1.00 0.00 94 ARG A O 5
ATOM 9882 N N . VAL A 1 95 ? -0.906 7.132 2.913 1.00 0.00 95 VAL A N 5
ATOM 9883 C CA . VAL A 1 95 ? 0.497 7.123 2.844 1.00 0.00 95 VAL A CA 5
ATOM 9884 C C . VAL A 1 95 ? 1.103 7.260 1.390 1.00 0.00 95 VAL A C 5
ATOM 9885 O O . VAL A 1 95 ? 0.507 7.077 0.332 1.00 0.00 95 VAL A O 5
ATOM 9898 N N . ASP A 1 96 ? 2.209 7.678 1.511 1.00 0.00 96 ASP A N 5
ATOM 9899 C CA . ASP A 1 96 ? 3.329 7.712 0.684 1.00 0.00 96 ASP A CA 5
ATOM 9900 C C . ASP A 1 96 ? 4.263 7.199 1.738 1.00 0.00 96 ASP A C 5
ATOM 9901 O O . ASP A 1 96 ? 3.809 6.983 2.889 1.00 0.00 96 ASP A O 5
ATOM 9910 N N . LEU A 1 97 ? 5.412 6.927 1.487 1.00 0.00 97 LEU A N 5
ATOM 9911 C CA . LEU A 1 97 ? 6.192 6.397 2.456 1.00 0.00 97 LEU A CA 5
ATOM 9912 C C . LEU A 1 97 ? 6.677 7.275 3.617 1.00 0.00 97 LEU A C 5
ATOM 9913 O O . LEU A 1 97 ? 7.579 6.898 4.377 1.00 0.00 97 LEU A O 5
ATOM 9929 N N . ASP A 1 98 ? 5.964 8.363 3.825 1.00 0.00 98 ASP A N 5
ATOM 9930 C CA . ASP A 1 98 ? 6.061 9.180 4.986 1.00 0.00 98 ASP A CA 5
ATOM 9931 C C . ASP A 1 98 ? 4.819 8.842 5.800 1.00 0.00 98 ASP A C 5
ATOM 9932 O O . ASP A 1 98 ? 4.892 8.406 6.959 1.00 0.00 98 ASP A O 5
ATOM 9941 N N . GLY A 1 99 ? 3.687 8.875 5.095 1.00 0.00 99 GLY A N 5
ATOM 9942 C CA . GLY A 1 99 ? 2.403 8.662 5.676 1.00 0.00 99 GLY A CA 5
ATOM 9943 C C . GLY A 1 99 ? 1.420 9.832 5.406 1.00 0.00 99 GLY A C 5
ATOM 9944 O O . GLY A 1 99 ? 0.586 10.188 6.244 1.00 0.00 99 GLY A O 5
ATOM 9948 N N . ASN A 1 100 ? 1.548 10.383 4.212 1.00 0.00 100 ASN A N 5
ATOM 9949 C CA . ASN A 1 100 ? 0.706 11.392 3.589 1.00 0.00 100 ASN A CA 5
ATOM 9950 C C . ASN A 1 100 ? -0.171 10.613 2.720 1.00 0.00 100 ASN A C 5
ATOM 9951 O O . ASN A 1 100 ? 0.287 9.733 2.204 1.00 0.00 100 ASN A O 5
ATOM 9962 N N . PRO A 1 101 ? -1.403 10.984 2.442 1.00 0.00 101 PRO A N 5
ATOM 9963 C CA . PRO A 1 101 ? -2.409 10.137 1.734 1.00 0.00 101 PRO A CA 5
ATOM 9964 C C . PRO A 1 101 ? -2.116 10.070 0.292 1.00 0.00 101 PRO A C 5
ATOM 9965 O O . PRO A 1 101 ? -2.878 10.510 -0.516 1.00 0.00 101 PRO A O 5
ATOM 9976 N N . CYS A 1 102 ? -0.945 9.525 0.006 1.00 0.00 102 CYS A N 5
ATOM 9977 C CA . CYS A 1 102 ? -0.214 9.701 -1.243 1.00 0.00 102 CYS A CA 5
ATOM 9978 C C . CYS A 1 102 ? -0.057 11.234 -1.517 1.00 0.00 102 CYS A C 5
ATOM 9979 O O . CYS A 1 102 ? 0.381 11.695 -2.560 1.00 0.00 102 CYS A O 5
ATOM 9987 N N . GLY A 1 103 ? -0.424 11.972 -0.431 1.00 0.00 103 GLY A N 5
ATOM 9988 C CA . GLY A 1 103 ? -0.423 13.424 -0.282 1.00 0.00 103 GLY A CA 5
ATOM 9989 C C . GLY A 1 103 ? -1.483 14.038 -1.107 1.00 0.00 103 GLY A C 5
ATOM 9990 O O . GLY A 1 103 ? -1.535 15.232 -1.351 1.00 0.00 103 GLY A O 5
ATOM 9994 N N . GLU A 1 104 ? -2.302 13.181 -1.477 1.00 0.00 104 GLU A N 5
ATOM 9995 C CA . GLU A 1 104 ? -3.361 13.360 -2.364 1.00 0.00 104 GLU A CA 5
ATOM 9996 C C . GLU A 1 104 ? -4.661 13.771 -1.673 1.00 0.00 104 GLU A C 5
ATOM 9997 O O . GLU A 1 104 ? -5.382 14.639 -2.174 1.00 0.00 104 GLU A O 5
ATOM 10009 N N . LEU A 1 105 ? -4.985 13.182 -0.528 1.00 0.00 105 LEU A N 5
ATOM 10010 C CA . LEU A 1 105 ? -6.222 13.496 0.031 1.00 0.00 105 LEU A CA 5
ATOM 10011 C C . LEU A 1 105 ? -6.164 13.855 1.527 1.00 0.00 105 LEU A C 5
ATOM 10012 O O . LEU A 1 105 ? -5.172 13.728 2.171 1.00 0.00 105 LEU A O 5
ATOM 10028 N N . ASP A 1 106 ? -7.237 14.425 1.949 1.00 0.00 106 ASP A N 5
ATOM 10029 C CA . ASP A 1 106 ? -7.699 14.671 3.302 1.00 0.00 106 ASP A CA 5
ATOM 10030 C C . ASP A 1 106 ? -8.066 13.260 3.876 1.00 0.00 106 ASP A C 5
ATOM 10031 O O . ASP A 1 106 ? -7.377 12.263 3.586 1.00 0.00 106 ASP A O 5
ATOM 10040 N N . GLU A 1 107 ? -9.069 13.170 4.634 1.00 0.00 107 GLU A N 5
ATOM 10041 C CA . GLU A 1 107 ? -9.591 11.907 5.060 1.00 0.00 107 GLU A CA 5
ATOM 10042 C C . GLU A 1 107 ? -11.095 11.848 5.173 1.00 0.00 107 GLU A C 5
ATOM 10043 O O . GLU A 1 107 ? -11.656 10.823 5.515 1.00 0.00 107 GLU A O 5
ATOM 10055 N N . GLN A 1 108 ? -11.731 12.891 4.753 1.00 0.00 108 GLN A N 5
ATOM 10056 C CA . GLN A 1 108 ? -13.126 12.932 4.629 1.00 0.00 108 GLN A CA 5
ATOM 10057 C C . GLN A 1 108 ? -13.382 12.770 3.199 1.00 0.00 108 GLN A C 5
ATOM 10058 O O . GLN A 1 108 ? -14.509 12.870 2.684 1.00 0.00 108 GLN A O 5
ATOM 10072 N N . HIS A 1 109 ? -12.326 12.492 2.476 1.00 0.00 109 HIS A N 5
ATOM 10073 C CA . HIS A 1 109 ? -12.555 12.209 1.145 1.00 0.00 109 HIS A CA 5
ATOM 10074 C C . HIS A 1 109 ? -12.121 10.861 0.835 1.00 0.00 109 HIS A C 5
ATOM 10075 O O . HIS A 1 109 ? -12.639 10.209 -0.054 1.00 0.00 109 HIS A O 5
ATOM 10090 N N . VAL A 1 110 ? -11.256 10.398 1.628 1.00 0.00 110 VAL A N 5
ATOM 10091 C CA . VAL A 1 110 ? -10.884 9.049 1.543 1.00 0.00 110 VAL A CA 5
ATOM 10092 C C . VAL A 1 110 ? -11.710 8.264 2.444 1.00 0.00 110 VAL A C 5
ATOM 10093 O O . VAL A 1 110 ? -11.573 7.095 2.643 1.00 0.00 110 VAL A O 5
ATOM 10106 N N . GLU A 1 111 ? -12.597 8.985 2.899 1.00 0.00 111 GLU A N 5
ATOM 10107 C CA . GLU A 1 111 ? -13.685 8.623 3.657 1.00 0.00 111 GLU A CA 5
ATOM 10108 C C . GLU A 1 111 ? -14.616 7.848 2.788 1.00 0.00 111 GLU A C 5
ATOM 10109 O O . GLU A 1 111 ? -15.279 6.922 3.205 1.00 0.00 111 GLU A O 5
ATOM 10121 N N . HIS A 1 112 ? -14.602 8.200 1.552 1.00 0.00 112 HIS A N 5
ATOM 10122 C CA . HIS A 1 112 ? -15.415 7.548 0.594 1.00 0.00 112 HIS A CA 5
ATOM 10123 C C . HIS A 1 112 ? -14.715 6.374 0.026 1.00 0.00 112 HIS A C 5
ATOM 10124 O O . HIS A 1 112 ? -15.282 5.567 -0.679 1.00 0.00 112 HIS A O 5
ATOM 10139 N N . ALA A 1 113 ? -13.511 6.293 0.344 1.00 0.00 113 ALA A N 5
ATOM 10140 C CA . ALA A 1 113 ? -12.717 5.234 0.015 1.00 0.00 113 ALA A CA 5
ATOM 10141 C C . ALA A 1 113 ? -12.826 4.237 1.087 1.00 0.00 113 ALA A C 5
ATOM 10142 O O . ALA A 1 113 ? -12.807 3.038 0.872 1.00 0.00 113 ALA A O 5
ATOM 10149 N N . ARG A 1 114 ? -12.977 4.786 2.228 1.00 0.00 114 ARG A N 5
ATOM 10150 C CA . ARG A 1 114 ? -13.240 4.109 3.417 1.00 0.00 114 ARG A CA 5
ATOM 10151 C C . ARG A 1 114 ? -14.607 3.405 3.263 1.00 0.00 114 ARG A C 5
ATOM 10152 O O . ARG A 1 114 ? -14.893 2.409 3.919 1.00 0.00 114 ARG A O 5
ATOM 10173 N N . LYS A 1 115 ? -15.438 3.911 2.337 1.00 0.00 115 LYS A N 5
ATOM 10174 C CA . LYS A 1 115 ? -16.722 3.465 2.221 1.00 0.00 115 LYS A CA 5
ATOM 10175 C C . LYS A 1 115 ? -16.796 2.707 0.942 1.00 0.00 115 LYS A C 5
ATOM 10176 O O . LYS A 1 115 ? -17.750 2.031 0.698 1.00 0.00 115 LYS A O 5
ATOM 10195 N N . GLN A 1 116 ? -15.774 2.838 0.080 1.00 0.00 116 GLN A N 5
ATOM 10196 C CA . GLN A 1 116 ? -15.787 2.017 -1.078 1.00 0.00 116 GLN A CA 5
ATOM 10197 C C . GLN A 1 116 ? -15.581 0.507 -0.772 1.00 0.00 116 GLN A C 5
ATOM 10198 O O . GLN A 1 116 ? -15.805 -0.357 -1.600 1.00 0.00 116 GLN A O 5
ATOM 10212 N N . LEU A 1 117 ? -15.105 0.222 0.409 1.00 0.00 117 LEU A N 5
ATOM 10213 C CA . LEU A 1 117 ? -15.058 -1.061 0.914 1.00 0.00 117 LEU A CA 5
ATOM 10214 C C . LEU A 1 117 ? -16.398 -1.404 1.526 1.00 0.00 117 LEU A C 5
ATOM 10215 O O . LEU A 1 117 ? -16.705 -2.534 1.678 1.00 0.00 117 LEU A O 5
ATOM 10231 N N . GLU A 1 118 ? -17.251 -0.413 1.731 1.00 0.00 118 GLU A N 5
ATOM 10232 C CA . GLU A 1 118 ? -18.577 -0.636 2.196 1.00 0.00 118 GLU A CA 5
ATOM 10233 C C . GLU A 1 118 ? -19.469 -0.780 0.967 1.00 0.00 118 GLU A C 5
ATOM 10234 O O . GLU A 1 118 ? -20.660 -0.842 1.029 1.00 0.00 118 GLU A O 5
ATOM 10246 N N . GLU A 1 119 ? -18.807 -0.827 -0.152 1.00 0.00 119 GLU A N 5
ATOM 10247 C CA . GLU A 1 119 ? -19.412 -1.136 -1.397 1.00 0.00 119 GLU A CA 5
ATOM 10248 C C . GLU A 1 119 ? -19.175 -2.599 -1.565 1.00 0.00 119 GLU A C 5
ATOM 10249 O O . GLU A 1 119 ? -20.024 -3.381 -1.966 1.00 0.00 119 GLU A O 5
ATOM 10261 N N . ALA A 1 120 ? -17.945 -2.944 -1.216 1.00 0.00 120 ALA A N 5
ATOM 10262 C CA . ALA A 1 120 ? -17.446 -4.231 -1.278 1.00 0.00 120 ALA A CA 5
ATOM 10263 C C . ALA A 1 120 ? -18.054 -5.128 -0.270 1.00 0.00 120 ALA A C 5
ATOM 10264 O O . ALA A 1 120 ? -18.621 -6.091 -0.600 1.00 0.00 120 ALA A O 5
ATOM 10271 N N . LYS A 1 121 ? -17.958 -4.754 0.912 1.00 0.00 121 LYS A N 5
ATOM 10272 C CA . LYS A 1 121 ? -18.517 -5.385 2.053 1.00 0.00 121 LYS A CA 5
ATOM 10273 C C . LYS A 1 121 ? -19.914 -5.665 1.920 1.00 0.00 121 LYS A C 5
ATOM 10274 O O . LYS A 1 121 ? -20.330 -6.766 2.061 1.00 0.00 121 LYS A O 5
ATOM 10293 N N . ALA A 1 122 ? -20.583 -4.681 1.673 1.00 0.00 122 ALA A N 5
ATOM 10294 C CA . ALA A 1 122 ? -21.941 -4.670 1.394 1.00 0.00 122 ALA A CA 5
ATOM 10295 C C . ALA A 1 122 ? -22.324 -5.495 0.170 1.00 0.00 122 ALA A C 5
ATOM 10296 O O . ALA A 1 122 ? -23.501 -5.731 -0.082 1.00 0.00 122 ALA A O 5
ATOM 10303 N N . ARG A 1 123 ? -21.336 -5.912 -0.611 1.00 0.00 123 ARG A N 5
ATOM 10304 C CA . ARG A 1 123 ? -21.599 -6.720 -1.737 1.00 0.00 123 ARG A CA 5
ATOM 10305 C C . ARG A 1 123 ? -21.476 -8.128 -1.318 1.00 0.00 123 ARG A C 5
ATOM 10306 O O . ARG A 1 123 ? -22.120 -9.030 -1.833 1.00 0.00 123 ARG A O 5
ATOM 10327 N N . VAL A 1 124 ? -20.667 -8.263 -0.347 1.00 0.00 124 VAL A N 5
ATOM 10328 C CA . VAL A 1 124 ? -20.206 -9.527 0.089 1.00 0.00 124 VAL A CA 5
ATOM 10329 C C . VAL A 1 124 ? -21.167 -10.068 1.029 1.00 0.00 124 VAL A C 5
ATOM 10330 O O . VAL A 1 124 ? -21.768 -11.100 0.840 1.00 0.00 124 VAL A O 5
ATOM 10343 N N . GLN A 1 125 ? -21.301 -9.244 1.959 1.00 0.00 125 GLN A N 5
ATOM 10344 C CA . GLN A 1 125 ? -22.189 -9.145 3.030 1.00 0.00 125 GLN A CA 5
ATOM 10345 C C . GLN A 1 125 ? -22.877 -10.400 3.622 1.00 0.00 125 GLN A C 5
ATOM 10346 O O . GLN A 1 125 ? -22.872 -10.596 4.832 1.00 0.00 125 GLN A O 5
ATOM 10360 N N . ALA A 1 126 ? -23.417 -11.203 2.784 1.00 0.00 126 ALA A N 5
ATOM 10361 C CA . ALA A 1 126 ? -24.137 -12.301 3.098 1.00 0.00 126 ALA A CA 5
ATOM 10362 C C . ALA A 1 126 ? -23.257 -13.551 3.086 1.00 0.00 126 ALA A C 5
ATOM 10363 O O . ALA A 1 126 ? -22.684 -13.945 4.101 1.00 0.00 126 ALA A O 5
ATOM 10370 N N . GLN A 1 127 ? -23.154 -14.169 1.937 1.00 0.00 127 GLN A N 5
ATOM 10371 C CA . GLN A 1 127 ? -22.382 -15.226 1.705 1.00 0.00 127 GLN A CA 5
ATOM 10372 C C . GLN A 1 127 ? -21.100 -14.768 1.109 1.00 0.00 127 GLN A C 5
ATOM 10373 O O . GLN A 1 127 ? -21.104 -13.943 0.215 1.00 0.00 127 GLN A O 5
ATOM 10387 N N . ARG A 1 128 ? -20.005 -15.285 1.619 1.00 0.00 128 ARG A N 5
ATOM 10388 C CA . ARG A 1 128 ? -18.731 -14.988 1.098 1.00 0.00 128 ARG A CA 5
ATOM 10389 C C . ARG A 1 128 ? -18.555 -15.240 -0.369 1.00 0.00 128 ARG A C 5
ATOM 10390 O O . ARG A 1 128 ? -17.647 -14.690 -0.963 1.00 0.00 128 ARG A O 5
ATOM 10411 N N . ALA A 1 129 ? -19.311 -16.158 -0.891 1.00 0.00 129 ALA A N 5
ATOM 10412 C CA . ALA A 1 129 ? -19.312 -16.450 -2.265 1.00 0.00 129 ALA A CA 5
ATOM 10413 C C . ALA A 1 129 ? -19.710 -15.246 -3.096 1.00 0.00 129 ALA A C 5
ATOM 10414 O O . ALA A 1 129 ? -20.854 -14.807 -3.072 1.00 0.00 129 ALA A O 5
ATOM 10421 N N . GLU A 1 130 ? -18.751 -14.757 -3.826 1.00 0.00 130 GLU A N 5
ATOM 10422 C CA . GLU A 1 130 ? -18.850 -13.577 -4.638 1.00 0.00 130 GLU A CA 5
ATOM 10423 C C . GLU A 1 130 ? -17.687 -13.531 -5.597 1.00 0.00 130 GLU A C 5
ATOM 10424 O O . GLU A 1 130 ? -17.857 -13.355 -6.793 1.00 0.00 130 GLU A O 5
ATOM 10436 N N . GLN A 1 131 ? -16.509 -13.684 -5.062 1.00 0.00 131 GLN A N 5
ATOM 10437 C CA . GLN A 1 131 ? -15.325 -13.864 -5.904 1.00 0.00 131 GLN A CA 5
ATOM 10438 C C . GLN A 1 131 ? -14.564 -15.082 -5.414 1.00 0.00 131 GLN A C 5
ATOM 10439 O O . GLN A 1 131 ? -13.367 -15.241 -5.639 1.00 0.00 131 GLN A O 5
ATOM 10453 N N . GLN A 1 132 ? -15.314 -15.959 -4.777 1.00 0.00 132 GLN A N 5
ATOM 10454 C CA . GLN A 1 132 ? -14.797 -17.188 -4.236 1.00 0.00 132 GLN A CA 5
ATOM 10455 C C . GLN A 1 132 ? -14.693 -18.226 -5.304 1.00 0.00 132 GLN A C 5
ATOM 10456 O O . GLN A 1 132 ? -13.637 -18.804 -5.555 1.00 0.00 132 GLN A O 5
ATOM 10470 N N . ALA A 1 133 ? -15.809 -18.443 -5.877 1.00 0.00 133 ALA A N 5
ATOM 10471 C CA . ALA A 1 133 ? -16.080 -19.359 -6.910 1.00 0.00 133 ALA A CA 5
ATOM 10472 C C . ALA A 1 133 ? -17.453 -18.976 -7.328 1.00 0.00 133 ALA A C 5
ATOM 10473 O O . ALA A 1 133 ? -17.728 -18.906 -8.518 1.00 0.00 133 ALA A O 5
ATOM 10481 N N . MET A 1 1 ? 1.365 -14.185 21.042 1.00 0.00 1 MET A N 6
ATOM 10482 C CA . MET A 1 1 ? -0.002 -13.935 20.561 1.00 0.00 1 MET A CA 6
ATOM 10483 C C . MET A 1 1 ? -0.562 -12.802 21.368 1.00 0.00 1 MET A C 6
ATOM 10484 O O . MET A 1 1 ? -0.068 -12.553 22.463 1.00 0.00 1 MET A O 6
ATOM 10500 N N . GLY A 1 2 ? -1.549 -12.109 20.841 1.00 0.00 2 GLY A N 6
ATOM 10501 C CA . GLY A 1 2 ? -2.126 -10.992 21.554 1.00 0.00 2 GLY A CA 6
ATOM 10502 C C . GLY A 1 2 ? -1.265 -9.761 21.418 1.00 0.00 2 GLY A C 6
ATOM 10503 O O . GLY A 1 2 ? -0.918 -9.369 20.301 1.00 0.00 2 GLY A O 6
ATOM 10507 N N . SER A 1 3 ? -0.844 -9.221 22.538 1.00 0.00 3 SER A N 6
ATOM 10508 C CA . SER A 1 3 ? -0.042 -7.997 22.624 1.00 0.00 3 SER A CA 6
ATOM 10509 C C . SER A 1 3 ? 1.439 -8.223 22.188 1.00 0.00 3 SER A C 6
ATOM 10510 O O . SER A 1 3 ? 2.359 -7.604 22.715 1.00 0.00 3 SER A O 6
ATOM 10518 N N . SER A 1 4 ? 1.639 -9.041 21.172 1.00 0.00 4 SER A N 6
ATOM 10519 C CA . SER A 1 4 ? 2.962 -9.349 20.674 1.00 0.00 4 SER A CA 6
ATOM 10520 C C . SER A 1 4 ? 3.423 -8.283 19.669 1.00 0.00 4 SER A C 6
ATOM 10521 O O . SER A 1 4 ? 4.565 -8.282 19.216 1.00 0.00 4 SER A O 6
ATOM 10529 N N . HIS A 1 5 ? 2.539 -7.346 19.363 1.00 0.00 5 HIS A N 6
ATOM 10530 C CA . HIS A 1 5 ? 2.844 -6.249 18.445 1.00 0.00 5 HIS A CA 6
ATOM 10531 C C . HIS A 1 5 ? 3.567 -5.158 19.258 1.00 0.00 5 HIS A C 6
ATOM 10532 O O . HIS A 1 5 ? 3.131 -4.013 19.323 1.00 0.00 5 HIS A O 6
ATOM 10547 N N . HIS A 1 6 ? 4.690 -5.538 19.862 1.00 0.00 6 HIS A N 6
ATOM 10548 C CA . HIS A 1 6 ? 5.431 -4.669 20.782 1.00 0.00 6 HIS A CA 6
ATOM 10549 C C . HIS A 1 6 ? 6.166 -3.546 20.034 1.00 0.00 6 HIS A C 6
ATOM 10550 O O . HIS A 1 6 ? 6.711 -2.631 20.643 1.00 0.00 6 HIS A O 6
ATOM 10565 N N . HIS A 1 7 ? 6.206 -3.638 18.727 1.00 0.00 7 HIS A N 6
ATOM 10566 C CA . HIS A 1 7 ? 6.738 -2.559 17.926 1.00 0.00 7 HIS A CA 6
ATOM 10567 C C . HIS A 1 7 ? 5.598 -1.546 17.782 1.00 0.00 7 HIS A C 6
ATOM 10568 O O . HIS A 1 7 ? 4.562 -1.884 17.231 1.00 0.00 7 HIS A O 6
ATOM 10583 N N . HIS A 1 8 ? 5.774 -0.329 18.312 1.00 0.00 8 HIS A N 6
ATOM 10584 C CA . HIS A 1 8 ? 4.669 0.659 18.347 1.00 0.00 8 HIS A CA 6
ATOM 10585 C C . HIS A 1 8 ? 4.203 1.082 16.943 1.00 0.00 8 HIS A C 6
ATOM 10586 O O . HIS A 1 8 ? 3.037 1.383 16.751 1.00 0.00 8 HIS A O 6
ATOM 10601 N N . HIS A 1 9 ? 5.122 1.155 16.002 1.00 0.00 9 HIS A N 6
ATOM 10602 C CA . HIS A 1 9 ? 4.773 1.349 14.600 1.00 0.00 9 HIS A CA 6
ATOM 10603 C C . HIS A 1 9 ? 5.924 0.844 13.755 1.00 0.00 9 HIS A C 6
ATOM 10604 O O . HIS A 1 9 ? 6.943 1.512 13.589 1.00 0.00 9 HIS A O 6
ATOM 10619 N N . HIS A 1 10 ? 5.781 -0.380 13.361 1.00 0.00 10 HIS A N 6
ATOM 10620 C CA . HIS A 1 10 ? 6.722 -1.170 12.593 1.00 0.00 10 HIS A CA 6
ATOM 10621 C C . HIS A 1 10 ? 6.083 -2.526 12.592 1.00 0.00 10 HIS A C 6
ATOM 10622 O O . HIS A 1 10 ? 5.286 -2.797 13.500 1.00 0.00 10 HIS A O 6
ATOM 10637 N N . SER A 1 11 ? 6.380 -3.320 11.623 1.00 0.00 11 SER A N 6
ATOM 10638 C CA . SER A 1 11 ? 5.765 -4.613 11.429 1.00 0.00 11 SER A CA 6
ATOM 10639 C C . SER A 1 11 ? 6.122 -5.608 12.523 1.00 0.00 11 SER A C 6
ATOM 10640 O O . SER A 1 11 ? 6.628 -5.267 13.622 1.00 0.00 11 SER A O 6
ATOM 10648 N N . GLN A 1 12 ? 5.861 -6.815 12.218 1.00 0.00 12 GLN A N 6
ATOM 10649 C CA . GLN A 1 12 ? 5.935 -7.888 13.123 1.00 0.00 12 GLN A CA 6
ATOM 10650 C C . GLN A 1 12 ? 7.038 -8.793 12.706 1.00 0.00 12 GLN A C 6
ATOM 10651 O O . GLN A 1 12 ? 7.043 -10.000 12.947 1.00 0.00 12 GLN A O 6
ATOM 10665 N N . ASP A 1 13 ? 7.968 -8.153 12.114 1.00 0.00 13 ASP A N 6
ATOM 10666 C CA . ASP A 1 13 ? 9.165 -8.640 11.697 1.00 0.00 13 ASP A CA 6
ATOM 10667 C C . ASP A 1 13 ? 10.101 -8.657 12.920 1.00 0.00 13 ASP A C 6
ATOM 10668 O O . ASP A 1 13 ? 9.692 -8.248 14.022 1.00 0.00 13 ASP A O 6
ATOM 10677 N N . PRO A 1 14 ? 11.327 -9.142 12.775 1.00 0.00 14 PRO A N 6
ATOM 10678 C CA . PRO A 1 14 ? 12.307 -9.144 13.856 1.00 0.00 14 PRO A CA 6
ATOM 10679 C C . PRO A 1 14 ? 12.867 -7.709 14.090 1.00 0.00 14 PRO A C 6
ATOM 10680 O O . PRO A 1 14 ? 12.116 -6.744 14.283 1.00 0.00 14 PRO A O 6
ATOM 10691 N N . MET A 1 15 ? 14.168 -7.581 14.161 1.00 0.00 15 MET A N 6
ATOM 10692 C CA . MET A 1 15 ? 14.792 -6.320 14.273 1.00 0.00 15 MET A CA 6
ATOM 10693 C C . MET A 1 15 ? 15.707 -6.133 13.082 1.00 0.00 15 MET A C 6
ATOM 10694 O O . MET A 1 15 ? 16.584 -5.274 13.069 1.00 0.00 15 MET A O 6
ATOM 10708 N N . GLU A 1 16 ? 15.430 -6.933 12.078 1.00 0.00 16 GLU A N 6
ATOM 10709 C CA . GLU A 1 16 ? 16.160 -7.041 10.848 1.00 0.00 16 GLU A CA 6
ATOM 10710 C C . GLU A 1 16 ? 15.340 -7.991 9.999 1.00 0.00 16 GLU A C 6
ATOM 10711 O O . GLU A 1 16 ? 14.210 -8.269 10.377 1.00 0.00 16 GLU A O 6
ATOM 10723 N N . ASN A 1 17 ? 15.871 -8.510 8.924 1.00 0.00 17 ASN A N 6
ATOM 10724 C CA . ASN A 1 17 ? 15.118 -9.381 8.078 1.00 0.00 17 ASN A CA 6
ATOM 10725 C C . ASN A 1 17 ? 16.052 -10.224 7.277 1.00 0.00 17 ASN A C 6
ATOM 10726 O O . ASN A 1 17 ? 16.699 -9.790 6.299 1.00 0.00 17 ASN A O 6
ATOM 10737 N N . GLN A 1 18 ? 16.209 -11.348 7.783 1.00 0.00 18 GLN A N 6
ATOM 10738 C CA . GLN A 1 18 ? 16.981 -12.410 7.279 1.00 0.00 18 GLN A CA 6
ATOM 10739 C C . GLN A 1 18 ? 16.519 -12.954 5.882 1.00 0.00 18 GLN A C 6
ATOM 10740 O O . GLN A 1 18 ? 17.317 -12.940 4.938 1.00 0.00 18 GLN A O 6
ATOM 10754 N N . PRO A 1 19 ? 15.301 -13.517 5.726 1.00 0.00 19 PRO A N 6
ATOM 10755 C CA . PRO A 1 19 ? 14.772 -13.877 4.403 1.00 0.00 19 PRO A CA 6
ATOM 10756 C C . PRO A 1 19 ? 14.612 -12.686 3.455 1.00 0.00 19 PRO A C 6
ATOM 10757 O O . PRO A 1 19 ? 13.885 -11.748 3.728 1.00 0.00 19 PRO A O 6
ATOM 10768 N N . LYS A 1 20 ? 15.377 -12.708 2.374 1.00 0.00 20 LYS A N 6
ATOM 10769 C CA . LYS A 1 20 ? 15.284 -11.807 1.355 1.00 0.00 20 LYS A CA 6
ATOM 10770 C C . LYS A 1 20 ? 13.971 -11.909 0.589 1.00 0.00 20 LYS A C 6
ATOM 10771 O O . LYS A 1 20 ? 13.301 -12.923 0.628 1.00 0.00 20 LYS A O 6
ATOM 10790 N N . LEU A 1 21 ? 13.639 -10.822 -0.070 1.00 0.00 21 LEU A N 6
ATOM 10791 C CA . LEU A 1 21 ? 12.412 -10.592 -0.764 1.00 0.00 21 LEU A CA 6
ATOM 10792 C C . LEU A 1 21 ? 12.112 -11.556 -1.866 1.00 0.00 21 LEU A C 6
ATOM 10793 O O . LEU A 1 21 ? 11.068 -12.175 -1.884 1.00 0.00 21 LEU A O 6
ATOM 10809 N N . ASN A 1 22 ? 13.001 -11.580 -2.832 1.00 0.00 22 ASN A N 6
ATOM 10810 C CA . ASN A 1 22 ? 13.012 -12.536 -3.940 1.00 0.00 22 ASN A CA 6
ATOM 10811 C C . ASN A 1 22 ? 11.884 -12.274 -4.906 1.00 0.00 22 ASN A C 6
ATOM 10812 O O . ASN A 1 22 ? 11.535 -13.121 -5.710 1.00 0.00 22 ASN A O 6
ATOM 10823 N N . SER A 1 23 ? 11.342 -11.067 -4.781 1.00 0.00 23 SER A N 6
ATOM 10824 C CA . SER A 1 23 ? 10.350 -10.446 -5.658 1.00 0.00 23 SER A CA 6
ATOM 10825 C C . SER A 1 23 ? 8.896 -10.667 -5.217 1.00 0.00 23 SER A C 6
ATOM 10826 O O . SER A 1 23 ? 8.491 -11.746 -4.799 1.00 0.00 23 SER A O 6
ATOM 10834 N N . SER A 1 24 ? 8.165 -9.585 -5.272 1.00 0.00 24 SER A N 6
ATOM 10835 C CA . SER A 1 24 ? 6.753 -9.468 -4.989 1.00 0.00 24 SER A CA 6
ATOM 10836 C C . SER A 1 24 ? 6.326 -9.550 -3.504 1.00 0.00 24 SER A C 6
ATOM 10837 O O . SER A 1 24 ? 6.605 -8.644 -2.744 1.00 0.00 24 SER A O 6
ATOM 10845 N N . LYS A 1 25 ? 5.737 -10.647 -3.097 1.00 0.00 25 LYS A N 6
ATOM 10846 C CA . LYS A 1 25 ? 5.118 -10.812 -1.857 1.00 0.00 25 LYS A CA 6
ATOM 10847 C C . LYS A 1 25 ? 5.966 -10.430 -0.697 1.00 0.00 25 LYS A C 6
ATOM 10848 O O . LYS A 1 25 ? 5.639 -9.518 0.064 1.00 0.00 25 LYS A O 6
ATOM 10867 N N . GLU A 1 26 ? 7.023 -11.138 -0.563 1.00 0.00 26 GLU A N 6
ATOM 10868 C CA . GLU A 1 26 ? 7.904 -10.962 0.553 1.00 0.00 26 GLU A CA 6
ATOM 10869 C C . GLU A 1 26 ? 8.598 -9.571 0.561 1.00 0.00 26 GLU A C 6
ATOM 10870 O O . GLU A 1 26 ? 9.288 -9.217 1.499 1.00 0.00 26 GLU A O 6
ATOM 10882 N N . VAL A 1 27 ? 8.391 -8.783 -0.472 1.00 0.00 27 VAL A N 6
ATOM 10883 C CA . VAL A 1 27 ? 8.923 -7.448 -0.493 1.00 0.00 27 VAL A CA 6
ATOM 10884 C C . VAL A 1 27 ? 7.929 -6.507 0.047 1.00 0.00 27 VAL A C 6
ATOM 10885 O O . VAL A 1 27 ? 8.290 -5.443 0.423 1.00 0.00 27 VAL A O 6
ATOM 10898 N N . ILE A 1 28 ? 6.642 -6.911 0.121 1.00 0.00 28 ILE A N 6
ATOM 10899 C CA . ILE A 1 28 ? 5.697 -6.142 0.841 1.00 0.00 28 ILE A CA 6
ATOM 10900 C C . ILE A 1 28 ? 6.140 -6.152 2.205 1.00 0.00 28 ILE A C 6
ATOM 10901 O O . ILE A 1 28 ? 6.067 -5.195 2.896 1.00 0.00 28 ILE A O 6
ATOM 10917 N N . ALA A 1 29 ? 6.578 -7.279 2.564 1.00 0.00 29 ALA A N 6
ATOM 10918 C CA . ALA A 1 29 ? 7.129 -7.509 3.794 1.00 0.00 29 ALA A CA 6
ATOM 10919 C C . ALA A 1 29 ? 8.336 -6.640 4.068 1.00 0.00 29 ALA A C 6
ATOM 10920 O O . ALA A 1 29 ? 8.452 -6.102 5.154 1.00 0.00 29 ALA A O 6
ATOM 10927 N N . PHE A 1 30 ? 9.196 -6.465 3.081 1.00 0.00 30 PHE A N 6
ATOM 10928 C CA . PHE A 1 30 ? 10.260 -5.542 3.214 1.00 0.00 30 PHE A CA 6
ATOM 10929 C C . PHE A 1 30 ? 9.695 -4.175 3.325 1.00 0.00 30 PHE A C 6
ATOM 10930 O O . PHE A 1 30 ? 10.053 -3.423 4.159 1.00 0.00 30 PHE A O 6
ATOM 10947 N N . LEU A 1 31 ? 8.797 -3.875 2.445 1.00 0.00 31 LEU A N 6
ATOM 10948 C CA . LEU A 1 31 ? 8.161 -2.624 2.391 1.00 0.00 31 LEU A CA 6
ATOM 10949 C C . LEU A 1 31 ? 7.566 -2.292 3.690 1.00 0.00 31 LEU A C 6
ATOM 10950 O O . LEU A 1 31 ? 7.575 -1.214 4.103 1.00 0.00 31 LEU A O 6
ATOM 10966 N N . ALA A 1 32 ? 7.121 -3.259 4.322 1.00 0.00 32 ALA A N 6
ATOM 10967 C CA . ALA A 1 32 ? 6.488 -3.133 5.575 1.00 0.00 32 ALA A CA 6
ATOM 10968 C C . ALA A 1 32 ? 7.426 -3.039 6.745 1.00 0.00 32 ALA A C 6
ATOM 10969 O O . ALA A 1 32 ? 7.084 -2.452 7.781 1.00 0.00 32 ALA A O 6
ATOM 10976 N N . GLU A 1 33 ? 8.594 -3.582 6.597 1.00 0.00 33 GLU A N 6
ATOM 10977 C CA . GLU A 1 33 ? 9.544 -3.549 7.664 1.00 0.00 33 GLU A CA 6
ATOM 10978 C C . GLU A 1 33 ? 10.152 -2.156 7.682 1.00 0.00 33 GLU A C 6
ATOM 10979 O O . GLU A 1 33 ? 10.412 -1.517 8.705 1.00 0.00 33 GLU A O 6
ATOM 10991 N N . ARG A 1 34 ? 10.235 -1.713 6.513 1.00 0.00 34 ARG A N 6
ATOM 10992 C CA . ARG A 1 34 ? 10.808 -0.529 6.073 1.00 0.00 34 ARG A CA 6
ATOM 10993 C C . ARG A 1 34 ? 9.859 0.639 6.183 1.00 0.00 34 ARG A C 6
ATOM 10994 O O . ARG A 1 34 ? 10.274 1.741 6.521 1.00 0.00 34 ARG A O 6
ATOM 11015 N N . PHE A 1 35 ? 8.608 0.420 5.859 1.00 0.00 35 PHE A N 6
ATOM 11016 C CA . PHE A 1 35 ? 7.602 1.438 5.953 1.00 0.00 35 PHE A CA 6
ATOM 11017 C C . PHE A 1 35 ? 6.550 1.248 7.035 1.00 0.00 35 PHE A C 6
ATOM 11018 O O . PHE A 1 35 ? 5.431 0.782 6.745 1.00 0.00 35 PHE A O 6
ATOM 11035 N N . PRO A 1 36 ? 6.908 1.566 8.309 1.00 0.00 36 PRO A N 6
ATOM 11036 C CA . PRO A 1 36 ? 5.994 1.666 9.460 1.00 0.00 36 PRO A CA 6
ATOM 11037 C C . PRO A 1 36 ? 4.757 2.626 9.287 1.00 0.00 36 PRO A C 6
ATOM 11038 O O . PRO A 1 36 ? 4.317 3.259 10.279 1.00 0.00 36 PRO A O 6
ATOM 11049 N N . HIS A 1 37 ? 4.228 2.754 8.086 1.00 0.00 37 HIS A N 6
ATOM 11050 C CA . HIS A 1 37 ? 2.978 3.467 7.857 1.00 0.00 37 HIS A CA 6
ATOM 11051 C C . HIS A 1 37 ? 2.259 2.758 6.782 1.00 0.00 37 HIS A C 6
ATOM 11052 O O . HIS A 1 37 ? 1.151 2.312 6.954 1.00 0.00 37 HIS A O 6
ATOM 11067 N N . CYS A 1 38 ? 2.900 2.731 5.677 1.00 0.00 38 CYS A N 6
ATOM 11068 C CA . CYS A 1 38 ? 2.395 2.189 4.488 1.00 0.00 38 CYS A CA 6
ATOM 11069 C C . CYS A 1 38 ? 2.026 0.739 4.599 1.00 0.00 38 CYS A C 6
ATOM 11070 O O . CYS A 1 38 ? 0.879 0.344 4.422 1.00 0.00 38 CYS A O 6
ATOM 11078 N N . PHE A 1 39 ? 2.974 -0.030 4.921 1.00 0.00 39 PHE A N 6
ATOM 11079 C CA . PHE A 1 39 ? 2.883 -1.381 4.691 1.00 0.00 39 PHE A CA 6
ATOM 11080 C C . PHE A 1 39 ? 2.687 -2.195 5.953 1.00 0.00 39 PHE A C 6
ATOM 11081 O O . PHE A 1 39 ? 3.002 -1.752 7.043 1.00 0.00 39 PHE A O 6
ATOM 11098 N N . SER A 1 40 ? 2.090 -3.356 5.782 1.00 0.00 40 SER A N 6
ATOM 11099 C CA . SER A 1 40 ? 1.835 -4.288 6.851 1.00 0.00 40 SER A CA 6
ATOM 11100 C C . SER A 1 40 ? 2.923 -5.282 7.033 1.00 0.00 40 SER A C 6
ATOM 11101 O O . SER A 1 40 ? 3.819 -5.037 7.805 1.00 0.00 40 SER A O 6
ATOM 11109 N N . ALA A 1 41 ? 2.707 -6.493 6.430 1.00 0.00 41 ALA A N 6
ATOM 11110 C CA . ALA A 1 41 ? 3.584 -7.706 6.387 1.00 0.00 41 ALA A CA 6
ATOM 11111 C C . ALA A 1 41 ? 3.084 -8.549 7.498 1.00 0.00 41 ALA A C 6
ATOM 11112 O O . ALA A 1 41 ? 3.134 -9.758 7.524 1.00 0.00 41 ALA A O 6
ATOM 11119 N N . GLU A 1 42 ? 2.568 -7.780 8.389 1.00 0.00 42 GLU A N 6
ATOM 11120 C CA . GLU A 1 42 ? 1.806 -8.072 9.497 1.00 0.00 42 GLU A CA 6
ATOM 11121 C C . GLU A 1 42 ? 0.560 -8.649 9.090 1.00 0.00 42 GLU A C 6
ATOM 11122 O O . GLU A 1 42 ? 0.007 -9.586 9.652 1.00 0.00 42 GLU A O 6
ATOM 11134 N N . GLY A 1 43 ? 0.120 -8.018 8.116 1.00 0.00 43 GLY A N 6
ATOM 11135 C CA . GLY A 1 43 ? -1.141 -8.198 7.668 1.00 0.00 43 GLY A CA 6
ATOM 11136 C C . GLY A 1 43 ? -1.191 -8.323 6.191 1.00 0.00 43 GLY A C 6
ATOM 11137 O O . GLY A 1 43 ? -0.191 -8.028 5.521 1.00 0.00 43 GLY A O 6
ATOM 11141 N N . GLU A 1 44 ? -2.358 -8.722 5.715 1.00 0.00 44 GLU A N 6
ATOM 11142 C CA . GLU A 1 44 ? -2.728 -8.858 4.324 1.00 0.00 44 GLU A CA 6
ATOM 11143 C C . GLU A 1 44 ? -2.215 -7.659 3.518 1.00 0.00 44 GLU A C 6
ATOM 11144 O O . GLU A 1 44 ? -1.442 -7.810 2.576 1.00 0.00 44 GLU A O 6
ATOM 11156 N N . ALA A 1 45 ? -2.616 -6.474 3.957 1.00 0.00 45 ALA A N 6
ATOM 11157 C CA . ALA A 1 45 ? -2.242 -5.231 3.336 1.00 0.00 45 ALA A CA 6
ATOM 11158 C C . ALA A 1 45 ? -2.717 -4.089 4.207 1.00 0.00 45 ALA A C 6
ATOM 11159 O O . ALA A 1 45 ? -3.000 -4.287 5.388 1.00 0.00 45 ALA A O 6
ATOM 11166 N N . ARG A 1 46 ? -2.778 -2.923 3.658 1.00 0.00 46 ARG A N 6
ATOM 11167 C CA . ARG A 1 46 ? -3.235 -1.741 4.331 1.00 0.00 46 ARG A CA 6
ATOM 11168 C C . ARG A 1 46 ? -3.586 -0.831 3.176 1.00 0.00 46 ARG A C 6
ATOM 11169 O O . ARG A 1 46 ? -3.091 -1.118 2.069 1.00 0.00 46 ARG A O 6
ATOM 11190 N N . PRO A 1 47 ? -4.491 0.175 3.317 1.00 0.00 47 PRO A N 6
ATOM 11191 C CA . PRO A 1 47 ? -4.718 1.110 2.235 1.00 0.00 47 PRO A CA 6
ATOM 11192 C C . PRO A 1 47 ? -3.397 1.752 1.820 1.00 0.00 47 PRO A C 6
ATOM 11193 O O . PRO A 1 47 ? -2.557 2.094 2.660 1.00 0.00 47 PRO A O 6
ATOM 11204 N N . LEU A 1 48 ? -3.193 1.802 0.543 1.00 0.00 48 LEU A N 6
ATOM 11205 C CA . LEU A 1 48 ? -1.978 2.234 -0.049 1.00 0.00 48 LEU A CA 6
ATOM 11206 C C . LEU A 1 48 ? -2.333 2.846 -1.403 1.00 0.00 48 LEU A C 6
ATOM 11207 O O . LEU A 1 48 ? -3.441 2.716 -1.826 1.00 0.00 48 LEU A O 6
ATOM 11223 N N . LYS A 1 49 ? -1.419 3.536 -2.061 1.00 0.00 49 LYS A N 6
ATOM 11224 C CA . LYS A 1 49 ? -1.677 3.972 -3.363 1.00 0.00 49 LYS A CA 6
ATOM 11225 C C . LYS A 1 49 ? -0.930 3.040 -4.274 1.00 0.00 49 LYS A C 6
ATOM 11226 O O . LYS A 1 49 ? -0.369 2.097 -3.846 1.00 0.00 49 LYS A O 6
ATOM 11245 N N . ILE A 1 50 ? -0.936 3.267 -5.477 1.00 0.00 50 ILE A N 6
ATOM 11246 C CA . ILE A 1 50 ? -0.115 2.495 -6.350 1.00 0.00 50 ILE A CA 6
ATOM 11247 C C . ILE A 1 50 ? 1.095 3.202 -6.892 1.00 0.00 50 ILE A C 6
ATOM 11248 O O . ILE A 1 50 ? 2.190 2.609 -7.039 1.00 0.00 50 ILE A O 6
ATOM 11264 N N . GLY A 1 51 ? 0.935 4.445 -7.094 1.00 0.00 51 GLY A N 6
ATOM 11265 C CA . GLY A 1 51 ? 2.025 5.280 -7.556 1.00 0.00 51 GLY A CA 6
ATOM 11266 C C . GLY A 1 51 ? 3.080 5.483 -6.497 1.00 0.00 51 GLY A C 6
ATOM 11267 O O . GLY A 1 51 ? 4.167 5.874 -6.820 1.00 0.00 51 GLY A O 6
ATOM 11271 N N . ILE A 1 52 ? 2.754 5.159 -5.212 1.00 0.00 52 ILE A N 6
ATOM 11272 C CA . ILE A 1 52 ? 3.700 5.087 -4.146 1.00 0.00 52 ILE A CA 6
ATOM 11273 C C . ILE A 1 52 ? 4.928 4.351 -4.554 1.00 0.00 52 ILE A C 6
ATOM 11274 O O . ILE A 1 52 ? 5.960 4.705 -4.154 1.00 0.00 52 ILE A O 6
ATOM 11290 N N . PHE A 1 53 ? 4.766 3.288 -5.308 1.00 0.00 53 PHE A N 6
ATOM 11291 C CA . PHE A 1 53 ? 5.793 2.415 -5.645 1.00 0.00 53 PHE A CA 6
ATOM 11292 C C . PHE A 1 53 ? 7.032 3.173 -6.028 1.00 0.00 53 PHE A C 6
ATOM 11293 O O . PHE A 1 53 ? 8.023 2.933 -5.600 1.00 0.00 53 PHE A O 6
ATOM 11310 N N . GLN A 1 54 ? 6.843 4.104 -6.769 1.00 0.00 54 GLN A N 6
ATOM 11311 C CA . GLN A 1 54 ? 7.820 5.055 -7.230 1.00 0.00 54 GLN A CA 6
ATOM 11312 C C . GLN A 1 54 ? 8.633 5.778 -6.094 1.00 0.00 54 GLN A C 6
ATOM 11313 O O . GLN A 1 54 ? 9.640 6.430 -6.305 1.00 0.00 54 GLN A O 6
ATOM 11327 N N . ASP A 1 55 ? 8.121 5.667 -5.004 1.00 0.00 55 ASP A N 6
ATOM 11328 C CA . ASP A 1 55 ? 8.543 6.433 -3.832 1.00 0.00 55 ASP A CA 6
ATOM 11329 C C . ASP A 1 55 ? 9.268 5.601 -3.027 1.00 0.00 55 ASP A C 6
ATOM 11330 O O . ASP A 1 55 ? 10.268 5.960 -2.436 1.00 0.00 55 ASP A O 6
ATOM 11339 N N . LEU A 1 56 ? 8.722 4.455 -2.971 1.00 0.00 56 LEU A N 6
ATOM 11340 C CA . LEU A 1 56 ? 9.297 3.386 -2.447 1.00 0.00 56 LEU A CA 6
ATOM 11341 C C . LEU A 1 56 ? 10.531 3.317 -3.071 1.00 0.00 56 LEU A C 6
ATOM 11342 O O . LEU A 1 56 ? 11.452 3.487 -2.499 1.00 0.00 56 LEU A O 6
ATOM 11358 N N . VAL A 1 57 ? 10.490 3.196 -4.299 1.00 0.00 57 VAL A N 6
ATOM 11359 C CA . VAL A 1 57 ? 11.642 2.900 -5.092 1.00 0.00 57 VAL A CA 6
ATOM 11360 C C . VAL A 1 57 ? 12.749 3.880 -5.033 1.00 0.00 57 VAL A C 6
ATOM 11361 O O . VAL A 1 57 ? 13.875 3.556 -5.494 1.00 0.00 57 VAL A O 6
ATOM 11374 N N . ASP A 1 58 ? 12.424 5.082 -4.624 1.00 0.00 58 ASP A N 6
ATOM 11375 C CA . ASP A 1 58 ? 13.450 6.059 -4.341 1.00 0.00 58 ASP A CA 6
ATOM 11376 C C . ASP A 1 58 ? 14.334 5.494 -3.233 1.00 0.00 58 ASP A C 6
ATOM 11377 O O . ASP A 1 58 ? 15.555 5.424 -3.297 1.00 0.00 58 ASP A O 6
ATOM 11386 N N . ARG A 1 59 ? 13.593 4.943 -2.315 1.00 0.00 59 ARG A N 6
ATOM 11387 C CA . ARG A 1 59 ? 13.931 4.498 -1.050 1.00 0.00 59 ARG A CA 6
ATOM 11388 C C . ARG A 1 59 ? 14.237 3.020 -0.988 1.00 0.00 59 ARG A C 6
ATOM 11389 O O . ARG A 1 59 ? 15.361 2.622 -0.781 1.00 0.00 59 ARG A O 6
ATOM 11410 N N . VAL A 1 60 ? 13.220 2.230 -1.265 1.00 0.00 60 VAL A N 6
ATOM 11411 C CA . VAL A 1 60 ? 13.191 0.838 -1.026 1.00 0.00 60 VAL A CA 6
ATOM 11412 C C . VAL A 1 60 ? 14.183 -0.018 -1.693 1.00 0.00 60 VAL A C 6
ATOM 11413 O O . VAL A 1 60 ? 14.771 -0.874 -1.102 1.00 0.00 60 VAL A O 6
ATOM 11426 N N . ALA A 1 61 ? 14.273 0.218 -2.924 1.00 0.00 61 ALA A N 6
ATOM 11427 C CA . ALA A 1 61 ? 14.618 -0.737 -3.830 1.00 0.00 61 ALA A CA 6
ATOM 11428 C C . ALA A 1 61 ? 15.754 -1.627 -3.571 1.00 0.00 61 ALA A C 6
ATOM 11429 O O . ALA A 1 61 ? 15.659 -2.651 -2.887 1.00 0.00 61 ALA A O 6
ATOM 11436 N N . GLY A 1 62 ? 16.762 -1.254 -4.004 1.00 0.00 62 GLY A N 6
ATOM 11437 C CA . GLY A 1 62 ? 17.861 -2.135 -4.035 1.00 0.00 62 GLY A CA 6
ATOM 11438 C C . GLY A 1 62 ? 18.739 -2.032 -2.873 1.00 0.00 62 GLY A C 6
ATOM 11439 O O . GLY A 1 62 ? 19.955 -2.055 -2.963 1.00 0.00 62 GLY A O 6
ATOM 11443 N N . GLU A 1 63 ? 18.078 -1.872 -1.811 1.00 0.00 63 GLU A N 6
ATOM 11444 C CA . GLU A 1 63 ? 18.599 -1.925 -0.515 1.00 0.00 63 GLU A CA 6
ATOM 11445 C C . GLU A 1 63 ? 19.066 -3.330 -0.247 1.00 0.00 63 GLU A C 6
ATOM 11446 O O . GLU A 1 63 ? 20.202 -3.579 0.149 1.00 0.00 63 GLU A O 6
ATOM 11458 N N . MET A 1 64 ? 18.147 -4.253 -0.440 1.00 0.00 64 MET A N 6
ATOM 11459 C CA . MET A 1 64 ? 18.433 -5.599 -0.259 1.00 0.00 64 MET A CA 6
ATOM 11460 C C . MET A 1 64 ? 18.303 -6.322 -1.516 1.00 0.00 64 MET A C 6
ATOM 11461 O O . MET A 1 64 ? 19.249 -6.851 -2.077 1.00 0.00 64 MET A O 6
ATOM 11475 N N . ASN A 1 65 ? 17.109 -6.381 -1.925 1.00 0.00 65 ASN A N 6
ATOM 11476 C CA . ASN A 1 65 ? 16.710 -7.169 -2.940 1.00 0.00 65 ASN A CA 6
ATOM 11477 C C . ASN A 1 65 ? 15.612 -6.600 -3.835 1.00 0.00 65 ASN A C 6
ATOM 11478 O O . ASN A 1 65 ? 14.585 -7.234 -3.947 1.00 0.00 65 ASN A O 6
ATOM 11489 N N . LEU A 1 66 ? 15.773 -5.467 -4.427 1.00 0.00 66 LEU A N 6
ATOM 11490 C CA . LEU A 1 66 ? 14.768 -4.944 -5.367 1.00 0.00 66 LEU A CA 6
ATOM 11491 C C . LEU A 1 66 ? 15.387 -4.212 -6.538 1.00 0.00 66 LEU A C 6
ATOM 11492 O O . LEU A 1 66 ? 16.309 -3.428 -6.410 1.00 0.00 66 LEU A O 6
ATOM 11508 N N . SER A 1 67 ? 14.790 -4.452 -7.639 1.00 0.00 67 SER A N 6
ATOM 11509 C CA . SER A 1 67 ? 15.093 -3.871 -8.912 1.00 0.00 67 SER A CA 6
ATOM 11510 C C . SER A 1 67 ? 13.842 -3.025 -9.373 1.00 0.00 67 SER A C 6
ATOM 11511 O O . SER A 1 67 ? 13.573 -2.826 -10.543 1.00 0.00 67 SER A O 6
ATOM 11519 N N . LYS A 1 68 ? 13.124 -2.499 -8.372 1.00 0.00 68 LYS A N 6
ATOM 11520 C CA . LYS A 1 68 ? 11.825 -1.751 -8.488 1.00 0.00 68 LYS A CA 6
ATOM 11521 C C . LYS A 1 68 ? 10.721 -2.632 -8.994 1.00 0.00 68 LYS A C 6
ATOM 11522 O O . LYS A 1 68 ? 9.752 -2.777 -8.366 1.00 0.00 68 LYS A O 6
ATOM 11541 N N . THR A 1 69 ? 10.889 -3.281 -10.076 1.00 0.00 69 THR A N 6
ATOM 11542 C CA . THR A 1 69 ? 9.804 -3.912 -10.705 1.00 0.00 69 THR A CA 6
ATOM 11543 C C . THR A 1 69 ? 9.374 -5.158 -9.980 1.00 0.00 69 THR A C 6
ATOM 11544 O O . THR A 1 69 ? 8.209 -5.552 -9.992 1.00 0.00 69 THR A O 6
ATOM 11555 N N . GLN A 1 70 ? 10.302 -5.711 -9.303 1.00 0.00 70 GLN A N 6
ATOM 11556 C CA . GLN A 1 70 ? 10.061 -6.857 -8.469 1.00 0.00 70 GLN A CA 6
ATOM 11557 C C . GLN A 1 70 ? 9.429 -6.418 -7.139 1.00 0.00 70 GLN A C 6
ATOM 11558 O O . GLN A 1 70 ? 9.174 -7.224 -6.250 1.00 0.00 70 GLN A O 6
ATOM 11572 N N . LEU A 1 71 ? 9.269 -5.137 -7.020 1.00 0.00 71 LEU A N 6
ATOM 11573 C CA . LEU A 1 71 ? 8.623 -4.474 -5.935 1.00 0.00 71 LEU A CA 6
ATOM 11574 C C . LEU A 1 71 ? 7.294 -3.952 -6.441 1.00 0.00 71 LEU A C 6
ATOM 11575 O O . LEU A 1 71 ? 6.320 -4.009 -5.749 1.00 0.00 71 LEU A O 6
ATOM 11591 N N . ARG A 1 72 ? 7.244 -3.466 -7.660 1.00 0.00 72 ARG A N 6
ATOM 11592 C CA . ARG A 1 72 ? 5.995 -2.901 -8.155 1.00 0.00 72 ARG A CA 6
ATOM 11593 C C . ARG A 1 72 ? 4.953 -3.973 -8.228 1.00 0.00 72 ARG A C 6
ATOM 11594 O O . ARG A 1 72 ? 3.795 -3.724 -8.202 1.00 0.00 72 ARG A O 6
ATOM 11615 N N . SER A 1 73 ? 5.415 -5.159 -8.305 1.00 0.00 73 SER A N 6
ATOM 11616 C CA . SER A 1 73 ? 4.662 -6.284 -8.418 1.00 0.00 73 SER A CA 6
ATOM 11617 C C . SER A 1 73 ? 4.069 -6.649 -7.122 1.00 0.00 73 SER A C 6
ATOM 11618 O O . SER A 1 73 ? 2.971 -7.149 -7.044 1.00 0.00 73 SER A O 6
ATOM 11626 N N . ALA A 1 74 ? 4.766 -6.273 -6.133 1.00 0.00 74 ALA A N 6
ATOM 11627 C CA . ALA A 1 74 ? 4.375 -6.473 -4.744 1.00 0.00 74 ALA A CA 6
ATOM 11628 C C . ALA A 1 74 ? 3.257 -5.552 -4.464 1.00 0.00 74 ALA A C 6
ATOM 11629 O O . ALA A 1 74 ? 2.327 -5.822 -3.708 1.00 0.00 74 ALA A O 6
ATOM 11636 N N . LEU A 1 75 ? 3.274 -4.588 -5.231 1.00 0.00 75 LEU A N 6
ATOM 11637 C CA . LEU A 1 75 ? 2.526 -3.467 -5.085 1.00 0.00 75 LEU A CA 6
ATOM 11638 C C . LEU A 1 75 ? 1.352 -3.437 -6.048 1.00 0.00 75 LEU A C 6
ATOM 11639 O O . LEU A 1 75 ? 0.704 -2.421 -6.219 1.00 0.00 75 LEU A O 6
ATOM 11655 N N . ARG A 1 76 ? 1.173 -4.551 -6.748 1.00 0.00 76 ARG A N 6
ATOM 11656 C CA . ARG A 1 76 ? -0.066 -4.919 -7.425 1.00 0.00 76 ARG A CA 6
ATOM 11657 C C . ARG A 1 76 ? -0.604 -6.155 -6.720 1.00 0.00 76 ARG A C 6
ATOM 11658 O O . ARG A 1 76 ? -1.779 -6.456 -6.755 1.00 0.00 76 ARG A O 6
ATOM 11679 N N . LEU A 1 77 ? 0.309 -6.835 -6.050 1.00 0.00 77 LEU A N 6
ATOM 11680 C CA . LEU A 1 77 ? 0.071 -8.089 -5.372 1.00 0.00 77 LEU A CA 6
ATOM 11681 C C . LEU A 1 77 ? -0.783 -7.895 -4.189 1.00 0.00 77 LEU A C 6
ATOM 11682 O O . LEU A 1 77 ? -1.938 -8.287 -4.156 1.00 0.00 77 LEU A O 6
ATOM 11698 N N . TYR A 1 78 ? -0.214 -7.216 -3.222 1.00 0.00 78 TYR A N 6
ATOM 11699 C CA . TYR A 1 78 ? -0.854 -7.078 -1.973 1.00 0.00 78 TYR A CA 6
ATOM 11700 C C . TYR A 1 78 ? -1.909 -5.998 -2.105 1.00 0.00 78 TYR A C 6
ATOM 11701 O O . TYR A 1 78 ? -2.717 -5.777 -1.247 1.00 0.00 78 TYR A O 6
ATOM 11719 N N . THR A 1 79 ? -1.866 -5.314 -3.233 1.00 0.00 79 THR A N 6
ATOM 11720 C CA . THR A 1 79 ? -2.852 -4.273 -3.506 1.00 0.00 79 THR A CA 6
ATOM 11721 C C . THR A 1 79 ? -4.111 -4.868 -4.092 1.00 0.00 79 THR A C 6
ATOM 11722 O O . THR A 1 79 ? -5.103 -4.198 -4.283 1.00 0.00 79 THR A O 6
ATOM 11733 N N . SER A 1 80 ? -4.030 -6.131 -4.406 1.00 0.00 80 SER A N 6
ATOM 11734 C CA . SER A 1 80 ? -5.179 -6.891 -4.798 1.00 0.00 80 SER A CA 6
ATOM 11735 C C . SER A 1 80 ? -5.802 -7.515 -3.545 1.00 0.00 80 SER A C 6
ATOM 11736 O O . SER A 1 80 ? -6.751 -8.295 -3.624 1.00 0.00 80 SER A O 6
ATOM 11744 N N . SER A 1 81 ? -5.241 -7.170 -2.373 1.00 0.00 81 SER A N 6
ATOM 11745 C CA . SER A 1 81 ? -5.814 -7.578 -1.135 1.00 0.00 81 SER A CA 6
ATOM 11746 C C . SER A 1 81 ? -6.988 -6.707 -0.856 1.00 0.00 81 SER A C 6
ATOM 11747 O O . SER A 1 81 ? -7.079 -5.610 -1.368 1.00 0.00 81 SER A O 6
ATOM 11755 N N . TRP A 1 82 ? -7.832 -7.171 -0.019 1.00 0.00 82 TRP A N 6
ATOM 11756 C CA . TRP A 1 82 ? -9.032 -6.441 0.339 1.00 0.00 82 TRP A CA 6
ATOM 11757 C C . TRP A 1 82 ? -8.661 -5.494 1.321 1.00 0.00 82 TRP A C 6
ATOM 11758 O O . TRP A 1 82 ? -8.977 -4.350 1.192 1.00 0.00 82 TRP A O 6
ATOM 11779 N N . ARG A 1 83 ? -7.955 -5.971 2.291 1.00 0.00 83 ARG A N 6
ATOM 11780 C CA . ARG A 1 83 ? -7.477 -5.171 3.401 1.00 0.00 83 ARG A CA 6
ATOM 11781 C C . ARG A 1 83 ? -6.661 -3.970 2.972 1.00 0.00 83 ARG A C 6
ATOM 11782 O O . ARG A 1 83 ? -6.485 -2.994 3.713 1.00 0.00 83 ARG A O 6
ATOM 11803 N N . TYR A 1 84 ? -6.225 -4.055 1.780 1.00 0.00 84 TYR A N 6
ATOM 11804 C CA . TYR A 1 84 ? -5.695 -2.962 1.073 1.00 0.00 84 TYR A CA 6
ATOM 11805 C C . TYR A 1 84 ? -6.821 -1.913 0.887 1.00 0.00 84 TYR A C 6
ATOM 11806 O O . TYR A 1 84 ? -6.851 -0.901 1.549 1.00 0.00 84 TYR A O 6
ATOM 11824 N N . LEU A 1 85 ? -7.812 -2.254 0.085 1.00 0.00 85 LEU A N 6
ATOM 11825 C CA . LEU A 1 85 ? -8.894 -1.332 -0.283 1.00 0.00 85 LEU A CA 6
ATOM 11826 C C . LEU A 1 85 ? -9.960 -1.082 0.710 1.00 0.00 85 LEU A C 6
ATOM 11827 O O . LEU A 1 85 ? -11.035 -0.607 0.367 1.00 0.00 85 LEU A O 6
ATOM 11843 N N . TYR A 1 86 ? -9.660 -1.275 1.891 1.00 0.00 86 TYR A N 6
ATOM 11844 C CA . TYR A 1 86 ? -10.526 -0.984 2.966 1.00 0.00 86 TYR A CA 6
ATOM 11845 C C . TYR A 1 86 ? -10.716 0.538 3.042 1.00 0.00 86 TYR A C 6
ATOM 11846 O O . TYR A 1 86 ? -11.599 1.067 3.710 1.00 0.00 86 TYR A O 6
ATOM 11864 N N . GLY A 1 87 ? -9.840 1.189 2.319 1.00 0.00 87 GLY A N 6
ATOM 11865 C CA . GLY A 1 87 ? -9.844 2.567 2.110 1.00 0.00 87 GLY A CA 6
ATOM 11866 C C . GLY A 1 87 ? -8.817 2.942 1.183 1.00 0.00 87 GLY A C 6
ATOM 11867 O O . GLY A 1 87 ? -7.894 3.492 1.566 1.00 0.00 87 GLY A O 6
ATOM 11871 N N . VAL A 1 88 ? -9.004 2.632 -0.086 1.00 0.00 88 VAL A N 6
ATOM 11872 C CA . VAL A 1 88 ? -8.104 3.012 -1.138 1.00 0.00 88 VAL A CA 6
ATOM 11873 C C . VAL A 1 88 ? -8.927 3.330 -2.388 1.00 0.00 88 VAL A C 6
ATOM 11874 O O . VAL A 1 88 ? -9.669 2.474 -2.841 1.00 0.00 88 VAL A O 6
ATOM 11887 N N . LYS A 1 89 ? -8.814 4.530 -2.877 1.00 0.00 89 LYS A N 6
ATOM 11888 C CA . LYS A 1 89 ? -9.295 4.997 -4.189 1.00 0.00 89 LYS A CA 6
ATOM 11889 C C . LYS A 1 89 ? -8.581 6.307 -4.481 1.00 0.00 89 LYS A C 6
ATOM 11890 O O . LYS A 1 89 ? -7.764 6.358 -5.389 1.00 0.00 89 LYS A O 6
ATOM 11909 N N . PRO A 1 90 ? -8.842 7.397 -3.711 1.00 0.00 90 PRO A N 6
ATOM 11910 C CA . PRO A 1 90 ? -7.991 8.532 -3.737 1.00 0.00 90 PRO A CA 6
ATOM 11911 C C . PRO A 1 90 ? -6.934 8.406 -2.635 1.00 0.00 90 PRO A C 6
ATOM 11912 O O . PRO A 1 90 ? -6.281 7.356 -2.527 1.00 0.00 90 PRO A O 6
ATOM 11923 N N . GLY A 1 91 ? -6.833 9.396 -1.731 1.00 0.00 91 GLY A N 6
ATOM 11924 C CA . GLY A 1 91 ? -5.800 9.465 -0.740 1.00 0.00 91 GLY A CA 6
ATOM 11925 C C . GLY A 1 91 ? -6.057 8.607 0.452 1.00 0.00 91 GLY A C 6
ATOM 11926 O O . GLY A 1 91 ? -5.616 8.775 1.555 1.00 0.00 91 GLY A O 6
ATOM 11930 N N . ALA A 1 92 ? -6.777 7.714 0.139 1.00 0.00 92 ALA A N 6
ATOM 11931 C CA . ALA A 1 92 ? -7.251 6.638 0.939 1.00 0.00 92 ALA A CA 6
ATOM 11932 C C . ALA A 1 92 ? -6.132 5.805 1.395 1.00 0.00 92 ALA A C 6
ATOM 11933 O O . ALA A 1 92 ? -6.158 5.263 2.478 1.00 0.00 92 ALA A O 6
ATOM 11940 N N . THR A 1 93 ? -5.180 5.762 0.557 1.00 0.00 93 THR A N 6
ATOM 11941 C CA . THR A 1 93 ? -3.875 5.221 0.792 1.00 0.00 93 THR A CA 6
ATOM 11942 C C . THR A 1 93 ? -3.371 5.594 2.179 1.00 0.00 93 THR A C 6
ATOM 11943 O O . THR A 1 93 ? -2.868 4.785 2.921 1.00 0.00 93 THR A O 6
ATOM 11954 N N . ARG A 1 94 ? -3.559 6.857 2.497 1.00 0.00 94 ARG A N 6
ATOM 11955 C CA . ARG A 1 94 ? -3.031 7.476 3.642 1.00 0.00 94 ARG A CA 6
ATOM 11956 C C . ARG A 1 94 ? -1.523 7.469 3.670 1.00 0.00 94 ARG A C 6
ATOM 11957 O O . ARG A 1 94 ? -0.961 7.769 4.705 1.00 0.00 94 ARG A O 6
ATOM 11978 N N . VAL A 1 95 ? -0.840 7.052 2.567 1.00 0.00 95 VAL A N 6
ATOM 11979 C CA . VAL A 1 95 ? 0.589 7.014 2.529 1.00 0.00 95 VAL A CA 6
ATOM 11980 C C . VAL A 1 95 ? 1.234 7.256 1.109 1.00 0.00 95 VAL A C 6
ATOM 11981 O O . VAL A 1 95 ? 0.676 7.031 0.027 1.00 0.00 95 VAL A O 6
ATOM 11994 N N . ASP A 1 96 ? 2.338 7.786 1.256 1.00 0.00 96 ASP A N 6
ATOM 11995 C CA . ASP A 1 96 ? 3.438 8.040 0.303 1.00 0.00 96 ASP A CA 6
ATOM 11996 C C . ASP A 1 96 ? 4.691 7.618 1.052 1.00 0.00 96 ASP A C 6
ATOM 11997 O O . ASP A 1 96 ? 5.744 8.200 0.970 1.00 0.00 96 ASP A O 6
ATOM 12006 N N . LEU A 1 97 ? 4.516 6.513 1.732 1.00 0.00 97 LEU A N 6
ATOM 12007 C CA . LEU A 1 97 ? 5.399 5.901 2.598 1.00 0.00 97 LEU A CA 6
ATOM 12008 C C . LEU A 1 97 ? 5.785 6.636 3.872 1.00 0.00 97 LEU A C 6
ATOM 12009 O O . LEU A 1 97 ? 6.173 5.997 4.858 1.00 0.00 97 LEU A O 6
ATOM 12025 N N . ASP A 1 98 ? 5.580 7.940 3.891 1.00 0.00 98 ASP A N 6
ATOM 12026 C CA . ASP A 1 98 ? 5.705 8.729 5.064 1.00 0.00 98 ASP A CA 6
ATOM 12027 C C . ASP A 1 98 ? 4.396 8.606 5.741 1.00 0.00 98 ASP A C 6
ATOM 12028 O O . ASP A 1 98 ? 4.283 8.378 6.965 1.00 0.00 98 ASP A O 6
ATOM 12037 N N . GLY A 1 99 ? 3.380 8.636 4.925 1.00 0.00 99 GLY A N 6
ATOM 12038 C CA . GLY A 1 99 ? 2.103 8.416 5.409 1.00 0.00 99 GLY A CA 6
ATOM 12039 C C . GLY A 1 99 ? 1.159 9.598 5.200 1.00 0.00 99 GLY A C 6
ATOM 12040 O O . GLY A 1 99 ? 0.349 9.922 6.071 1.00 0.00 99 GLY A O 6
ATOM 12044 N N . ASN A 1 100 ? 1.297 10.206 4.062 1.00 0.00 100 ASN A N 6
ATOM 12045 C CA . ASN A 1 100 ? 0.449 11.231 3.501 1.00 0.00 100 ASN A CA 6
ATOM 12046 C C . ASN A 1 100 ? -0.360 10.497 2.540 1.00 0.00 100 ASN A C 6
ATOM 12047 O O . ASN A 1 100 ? 0.136 9.634 1.995 1.00 0.00 100 ASN A O 6
ATOM 12058 N N . PRO A 1 101 ? -1.565 10.880 2.236 1.00 0.00 101 PRO A N 6
ATOM 12059 C CA . PRO A 1 101 ? -2.554 10.071 1.482 1.00 0.00 101 PRO A CA 6
ATOM 12060 C C . PRO A 1 101 ? -2.239 10.051 0.041 1.00 0.00 101 PRO A C 6
ATOM 12061 O O . PRO A 1 101 ? -3.006 10.490 -0.775 1.00 0.00 101 PRO A O 6
ATOM 12072 N N . CYS A 1 102 ? -1.049 9.546 -0.242 1.00 0.00 102 CYS A N 6
ATOM 12073 C CA . CYS A 1 102 ? -0.327 9.743 -1.495 1.00 0.00 102 CYS A CA 6
ATOM 12074 C C . CYS A 1 102 ? -0.203 11.280 -1.756 1.00 0.00 102 CYS A C 6
ATOM 12075 O O . CYS A 1 102 ? 0.218 11.758 -2.799 1.00 0.00 102 CYS A O 6
ATOM 12083 N N . GLY A 1 103 ? -0.594 12.002 -0.667 1.00 0.00 103 GLY A N 6
ATOM 12084 C CA . GLY A 1 103 ? -0.616 13.452 -0.506 1.00 0.00 103 GLY A CA 6
ATOM 12085 C C . GLY A 1 103 ? -1.652 14.061 -1.360 1.00 0.00 103 GLY A C 6
ATOM 12086 O O . GLY A 1 103 ? -1.684 15.251 -1.629 1.00 0.00 103 GLY A O 6
ATOM 12090 N N . GLU A 1 104 ? -2.473 13.208 -1.733 1.00 0.00 104 GLU A N 6
ATOM 12091 C CA . GLU A 1 104 ? -3.527 13.391 -2.630 1.00 0.00 104 GLU A CA 6
ATOM 12092 C C . GLU A 1 104 ? -4.816 13.802 -1.925 1.00 0.00 104 GLU A C 6
ATOM 12093 O O . GLU A 1 104 ? -5.554 14.657 -2.420 1.00 0.00 104 GLU A O 6
ATOM 12105 N N . LEU A 1 105 ? -5.108 13.215 -0.774 1.00 0.00 105 LEU A N 6
ATOM 12106 C CA . LEU A 1 105 ? -6.298 13.546 -0.145 1.00 0.00 105 LEU A CA 6
ATOM 12107 C C . LEU A 1 105 ? -6.086 13.847 1.354 1.00 0.00 105 LEU A C 6
ATOM 12108 O O . LEU A 1 105 ? -5.001 13.820 1.843 1.00 0.00 105 LEU A O 6
ATOM 12124 N N . ASP A 1 106 ? -7.118 14.311 1.940 1.00 0.00 106 ASP A N 6
ATOM 12125 C CA . ASP A 1 106 ? -7.416 14.455 3.352 1.00 0.00 106 ASP A CA 6
ATOM 12126 C C . ASP A 1 106 ? -7.778 13.011 3.810 1.00 0.00 106 ASP A C 6
ATOM 12127 O O . ASP A 1 106 ? -7.188 12.039 3.322 1.00 0.00 106 ASP A O 6
ATOM 12136 N N . GLU A 1 107 ? -8.671 12.860 4.679 1.00 0.00 107 GLU A N 6
ATOM 12137 C CA . GLU A 1 107 ? -9.197 11.565 4.969 1.00 0.00 107 GLU A CA 6
ATOM 12138 C C . GLU A 1 107 ? -10.700 11.551 5.074 1.00 0.00 107 GLU A C 6
ATOM 12139 O O . GLU A 1 107 ? -11.309 10.493 5.173 1.00 0.00 107 GLU A O 6
ATOM 12151 N N . GLN A 1 108 ? -11.278 12.687 4.930 1.00 0.00 108 GLN A N 6
ATOM 12152 C CA . GLN A 1 108 ? -12.670 12.864 4.960 1.00 0.00 108 GLN A CA 6
ATOM 12153 C C . GLN A 1 108 ? -13.109 12.853 3.575 1.00 0.00 108 GLN A C 6
ATOM 12154 O O . GLN A 1 108 ? -14.259 13.113 3.221 1.00 0.00 108 GLN A O 6
ATOM 12168 N N . HIS A 1 109 ? -12.180 12.522 2.718 1.00 0.00 109 HIS A N 6
ATOM 12169 C CA . HIS A 1 109 ? -12.575 12.309 1.408 1.00 0.00 109 HIS A CA 6
ATOM 12170 C C . HIS A 1 109 ? -12.182 10.969 0.992 1.00 0.00 109 HIS A C 6
ATOM 12171 O O . HIS A 1 109 ? -12.757 10.378 0.094 1.00 0.00 109 HIS A O 6
ATOM 12186 N N . VAL A 1 110 ? -11.266 10.449 1.696 1.00 0.00 110 VAL A N 6
ATOM 12187 C CA . VAL A 1 110 ? -10.947 9.097 1.528 1.00 0.00 110 VAL A CA 6
ATOM 12188 C C . VAL A 1 110 ? -11.673 8.321 2.541 1.00 0.00 110 VAL A C 6
ATOM 12189 O O . VAL A 1 110 ? -11.416 7.177 2.848 1.00 0.00 110 VAL A O 6
ATOM 12202 N N . GLU A 1 111 ? -12.544 9.047 3.041 1.00 0.00 111 GLU A N 6
ATOM 12203 C CA . GLU A 1 111 ? -13.588 8.708 3.873 1.00 0.00 111 GLU A CA 6
ATOM 12204 C C . GLU A 1 111 ? -14.526 7.860 3.111 1.00 0.00 111 GLU A C 6
ATOM 12205 O O . GLU A 1 111 ? -14.969 6.835 3.562 1.00 0.00 111 GLU A O 6
ATOM 12217 N N . HIS A 1 112 ? -14.715 8.245 1.894 1.00 0.00 112 HIS A N 6
ATOM 12218 C CA . HIS A 1 112 ? -15.569 7.522 1.003 1.00 0.00 112 HIS A CA 6
ATOM 12219 C C . HIS A 1 112 ? -14.895 6.329 0.497 1.00 0.00 112 HIS A C 6
ATOM 12220 O O . HIS A 1 112 ? -15.502 5.420 -0.002 1.00 0.00 112 HIS A O 6
ATOM 12235 N N . ALA A 1 113 ? -13.655 6.336 0.648 1.00 0.00 113 ALA A N 6
ATOM 12236 C CA . ALA A 1 113 ? -12.870 5.284 0.305 1.00 0.00 113 ALA A CA 6
ATOM 12237 C C . ALA A 1 113 ? -12.813 4.310 1.421 1.00 0.00 113 ALA A C 6
ATOM 12238 O O . ALA A 1 113 ? -12.749 3.110 1.233 1.00 0.00 113 ALA A O 6
ATOM 12245 N N . ARG A 1 114 ? -12.912 4.868 2.574 1.00 0.00 114 ARG A N 6
ATOM 12246 C CA . ARG A 1 114 ? -12.883 4.178 3.801 1.00 0.00 114 ARG A CA 6
ATOM 12247 C C . ARG A 1 114 ? -14.215 3.440 3.929 1.00 0.00 114 ARG A C 6
ATOM 12248 O O . ARG A 1 114 ? -14.382 2.540 4.732 1.00 0.00 114 ARG A O 6
ATOM 12269 N N . LYS A 1 115 ? -15.164 3.854 3.090 1.00 0.00 115 LYS A N 6
ATOM 12270 C CA . LYS A 1 115 ? -16.419 3.404 3.105 1.00 0.00 115 LYS A CA 6
ATOM 12271 C C . LYS A 1 115 ? -16.597 2.592 1.851 1.00 0.00 115 LYS A C 6
ATOM 12272 O O . LYS A 1 115 ? -17.426 1.773 1.818 1.00 0.00 115 LYS A O 6
ATOM 12291 N N . GLN A 1 116 ? -15.789 2.786 0.813 1.00 0.00 116 GLN A N 6
ATOM 12292 C CA . GLN A 1 116 ? -15.986 1.961 -0.347 1.00 0.00 116 GLN A CA 6
ATOM 12293 C C . GLN A 1 116 ? -15.759 0.439 -0.111 1.00 0.00 116 GLN A C 6
ATOM 12294 O O . GLN A 1 116 ? -16.144 -0.405 -0.903 1.00 0.00 116 GLN A O 6
ATOM 12308 N N . LEU A 1 117 ? -15.121 0.117 0.987 1.00 0.00 117 LEU A N 6
ATOM 12309 C CA . LEU A 1 117 ? -15.036 -1.191 1.446 1.00 0.00 117 LEU A CA 6
ATOM 12310 C C . LEU A 1 117 ? -16.285 -1.555 2.231 1.00 0.00 117 LEU A C 6
ATOM 12311 O O . LEU A 1 117 ? -16.644 -2.672 2.281 1.00 0.00 117 LEU A O 6
ATOM 12327 N N . GLU A 1 118 ? -17.006 -0.580 2.718 1.00 0.00 118 GLU A N 6
ATOM 12328 C CA . GLU A 1 118 ? -18.250 -0.783 3.374 1.00 0.00 118 GLU A CA 6
ATOM 12329 C C . GLU A 1 118 ? -19.341 -0.643 2.300 1.00 0.00 118 GLU A C 6
ATOM 12330 O O . GLU A 1 118 ? -20.496 -0.348 2.558 1.00 0.00 118 GLU A O 6
ATOM 12342 N N . GLU A 1 119 ? -18.862 -0.746 1.090 1.00 0.00 119 GLU A N 6
ATOM 12343 C CA . GLU A 1 119 ? -19.642 -0.908 -0.091 1.00 0.00 119 GLU A CA 6
ATOM 12344 C C . GLU A 1 119 ? -19.405 -2.312 -0.521 1.00 0.00 119 GLU A C 6
ATOM 12345 O O . GLU A 1 119 ? -20.292 -3.039 -0.918 1.00 0.00 119 GLU A O 6
ATOM 12357 N N . ALA A 1 120 ? -18.139 -2.677 -0.410 1.00 0.00 120 ALA A N 6
ATOM 12358 C CA . ALA A 1 120 ? -17.668 -3.960 -0.719 1.00 0.00 120 ALA A CA 6
ATOM 12359 C C . ALA A 1 120 ? -18.205 -4.978 0.205 1.00 0.00 120 ALA A C 6
ATOM 12360 O O . ALA A 1 120 ? -18.844 -5.874 -0.200 1.00 0.00 120 ALA A O 6
ATOM 12367 N N . LYS A 1 121 ? -17.982 -4.769 1.413 1.00 0.00 121 LYS A N 6
ATOM 12368 C CA . LYS A 1 121 ? -18.452 -5.524 2.515 1.00 0.00 121 LYS A CA 6
ATOM 12369 C C . LYS A 1 121 ? -19.869 -5.685 2.498 1.00 0.00 121 LYS A C 6
ATOM 12370 O O . LYS A 1 121 ? -20.362 -6.763 2.545 1.00 0.00 121 LYS A O 6
ATOM 12389 N N . ALA A 1 122 ? -20.467 -4.624 2.442 1.00 0.00 122 ALA A N 6
ATOM 12390 C CA . ALA A 1 122 ? -21.838 -4.455 2.307 1.00 0.00 122 ALA A CA 6
ATOM 12391 C C . ALA A 1 122 ? -22.417 -5.140 1.072 1.00 0.00 122 ALA A C 6
ATOM 12392 O O . ALA A 1 122 ? -23.622 -5.309 0.962 1.00 0.00 122 ALA A O 6
ATOM 12399 N N . ARG A 1 123 ? -21.558 -5.518 0.132 1.00 0.00 123 ARG A N 6
ATOM 12400 C CA . ARG A 1 123 ? -22.005 -6.175 -1.028 1.00 0.00 123 ARG A CA 6
ATOM 12401 C C . ARG A 1 123 ? -21.928 -7.635 -0.787 1.00 0.00 123 ARG A C 6
ATOM 12402 O O . ARG A 1 123 ? -22.679 -8.445 -1.327 1.00 0.00 123 ARG A O 6
ATOM 12423 N N . VAL A 1 124 ? -21.017 -7.930 0.047 1.00 0.00 124 VAL A N 6
ATOM 12424 C CA . VAL A 1 124 ? -20.582 -9.260 0.255 1.00 0.00 124 VAL A CA 6
ATOM 12425 C C . VAL A 1 124 ? -21.450 -9.887 1.217 1.00 0.00 124 VAL A C 6
ATOM 12426 O O . VAL A 1 124 ? -22.110 -10.883 0.965 1.00 0.00 124 VAL A O 6
ATOM 12439 N N . GLN A 1 125 ? -21.440 -9.191 2.245 1.00 0.00 125 GLN A N 6
ATOM 12440 C CA . GLN A 1 125 ? -22.187 -9.216 3.411 1.00 0.00 125 GLN A CA 6
ATOM 12441 C C . GLN A 1 125 ? -22.874 -10.520 3.872 1.00 0.00 125 GLN A C 6
ATOM 12442 O O . GLN A 1 125 ? -22.655 -10.974 4.986 1.00 0.00 125 GLN A O 6
ATOM 12456 N N . ALA A 1 126 ? -23.640 -11.087 3.016 1.00 0.00 126 ALA A N 6
ATOM 12457 C CA . ALA A 1 126 ? -24.399 -12.184 3.239 1.00 0.00 126 ALA A CA 6
ATOM 12458 C C . ALA A 1 126 ? -23.612 -13.484 3.186 1.00 0.00 126 ALA A C 6
ATOM 12459 O O . ALA A 1 126 ? -23.321 -14.102 4.207 1.00 0.00 126 ALA A O 6
ATOM 12466 N N . GLN A 1 127 ? -23.269 -13.896 1.989 1.00 0.00 127 GLN A N 6
ATOM 12467 C CA . GLN A 1 127 ? -22.606 -15.013 1.748 1.00 0.00 127 GLN A CA 6
ATOM 12468 C C . GLN A 1 127 ? -21.141 -14.760 1.561 1.00 0.00 127 GLN A C 6
ATOM 12469 O O . GLN A 1 127 ? -20.732 -13.976 0.716 1.00 0.00 127 GLN A O 6
ATOM 12483 N N . ARG A 1 128 ? -20.366 -15.392 2.391 1.00 0.00 128 ARG A N 6
ATOM 12484 C CA . ARG A 1 128 ? -18.981 -15.377 2.284 1.00 0.00 128 ARG A CA 6
ATOM 12485 C C . ARG A 1 128 ? -18.446 -16.278 1.200 1.00 0.00 128 ARG A C 6
ATOM 12486 O O . ARG A 1 128 ? -17.260 -16.302 0.936 1.00 0.00 128 ARG A O 6
ATOM 12507 N N . ALA A 1 129 ? -19.305 -17.093 0.726 1.00 0.00 129 ALA A N 6
ATOM 12508 C CA . ALA A 1 129 ? -19.078 -17.960 -0.378 1.00 0.00 129 ALA A CA 6
ATOM 12509 C C . ALA A 1 129 ? -18.444 -17.261 -1.576 1.00 0.00 129 ALA A C 6
ATOM 12510 O O . ALA A 1 129 ? -18.986 -16.293 -2.106 1.00 0.00 129 ALA A O 6
ATOM 12517 N N . GLU A 1 130 ? -17.325 -17.806 -2.007 1.00 0.00 130 GLU A N 6
ATOM 12518 C CA . GLU A 1 130 ? -16.517 -17.294 -3.079 1.00 0.00 130 GLU A CA 6
ATOM 12519 C C . GLU A 1 130 ? -15.527 -18.374 -3.454 1.00 0.00 130 GLU A C 6
ATOM 12520 O O . GLU A 1 130 ? -15.890 -19.307 -4.175 1.00 0.00 130 GLU A O 6
ATOM 12532 N N . GLN A 1 131 ? -14.322 -18.330 -2.936 1.00 0.00 131 GLN A N 6
ATOM 12533 C CA . GLN A 1 131 ? -13.497 -19.473 -3.065 1.00 0.00 131 GLN A CA 6
ATOM 12534 C C . GLN A 1 131 ? -13.779 -20.318 -1.859 1.00 0.00 131 GLN A C 6
ATOM 12535 O O . GLN A 1 131 ? -13.253 -20.090 -0.769 1.00 0.00 131 GLN A O 6
ATOM 12549 N N . GLN A 1 132 ? -14.698 -21.188 -2.025 1.00 0.00 132 GLN A N 6
ATOM 12550 C CA . GLN A 1 132 ? -15.111 -22.074 -1.012 1.00 0.00 132 GLN A CA 6
ATOM 12551 C C . GLN A 1 132 ? -14.903 -23.490 -1.465 1.00 0.00 132 GLN A C 6
ATOM 12552 O O . GLN A 1 132 ? -15.719 -24.376 -1.240 1.00 0.00 132 GLN A O 6
ATOM 12566 N N . ALA A 1 133 ? -13.764 -23.660 -2.092 1.00 0.00 133 ALA A N 6
ATOM 12567 C CA . ALA A 1 133 ? -13.280 -24.879 -2.628 1.00 0.00 133 ALA A CA 6
ATOM 12568 C C . ALA A 1 133 ? -11.779 -24.743 -2.615 1.00 0.00 133 ALA A C 6
ATOM 12569 O O . ALA A 1 133 ? -11.297 -23.659 -3.058 1.00 0.00 133 ALA A O 6
ATOM 12577 N N . MET A 1 1 ? 18.267 -12.740 -3.756 1.00 0.00 1 MET A N 7
ATOM 12578 C CA . MET A 1 1 ? 19.027 -11.983 -2.758 1.00 0.00 1 MET A CA 7
ATOM 12579 C C . MET A 1 1 ? 20.179 -11.320 -3.449 1.00 0.00 1 MET A C 7
ATOM 12580 O O . MET A 1 1 ? 20.808 -11.938 -4.291 1.00 0.00 1 MET A O 7
ATOM 12596 N N . GLY A 1 2 ? 20.412 -10.072 -3.139 1.00 0.00 2 GLY A N 7
ATOM 12597 C CA . GLY A 1 2 ? 21.530 -9.339 -3.701 1.00 0.00 2 GLY A CA 7
ATOM 12598 C C . GLY A 1 2 ? 21.805 -8.150 -2.838 1.00 0.00 2 GLY A C 7
ATOM 12599 O O . GLY A 1 2 ? 22.046 -7.046 -3.315 1.00 0.00 2 GLY A O 7
ATOM 12603 N N . SER A 1 3 ? 21.750 -8.389 -1.549 1.00 0.00 3 SER A N 7
ATOM 12604 C CA . SER A 1 3 ? 21.838 -7.353 -0.573 1.00 0.00 3 SER A CA 7
ATOM 12605 C C . SER A 1 3 ? 23.261 -6.832 -0.397 1.00 0.00 3 SER A C 7
ATOM 12606 O O . SER A 1 3 ? 24.045 -7.343 0.412 1.00 0.00 3 SER A O 7
ATOM 12614 N N . SER A 1 4 ? 23.595 -5.861 -1.211 1.00 0.00 4 SER A N 7
ATOM 12615 C CA . SER A 1 4 ? 24.854 -5.175 -1.140 1.00 0.00 4 SER A CA 7
ATOM 12616 C C . SER A 1 4 ? 24.899 -4.348 0.144 1.00 0.00 4 SER A C 7
ATOM 12617 O O . SER A 1 4 ? 25.896 -4.315 0.869 1.00 0.00 4 SER A O 7
ATOM 12625 N N . HIS A 1 5 ? 23.761 -3.777 0.468 1.00 0.00 5 HIS A N 7
ATOM 12626 C CA . HIS A 1 5 ? 23.591 -2.946 1.642 1.00 0.00 5 HIS A CA 7
ATOM 12627 C C . HIS A 1 5 ? 23.168 -3.835 2.815 1.00 0.00 5 HIS A C 7
ATOM 12628 O O . HIS A 1 5 ? 22.251 -3.504 3.575 1.00 0.00 5 HIS A O 7
ATOM 12643 N N . HIS A 1 6 ? 23.888 -4.951 2.973 1.00 0.00 6 HIS A N 7
ATOM 12644 C CA . HIS A 1 6 ? 23.594 -5.969 3.994 1.00 0.00 6 HIS A CA 7
ATOM 12645 C C . HIS A 1 6 ? 23.892 -5.519 5.437 1.00 0.00 6 HIS A C 7
ATOM 12646 O O . HIS A 1 6 ? 24.903 -5.882 6.046 1.00 0.00 6 HIS A O 7
ATOM 12661 N N . HIS A 1 7 ? 23.044 -4.641 5.888 1.00 0.00 7 HIS A N 7
ATOM 12662 C CA . HIS A 1 7 ? 22.950 -4.094 7.244 1.00 0.00 7 HIS A CA 7
ATOM 12663 C C . HIS A 1 7 ? 21.524 -3.603 7.347 1.00 0.00 7 HIS A C 7
ATOM 12664 O O . HIS A 1 7 ? 21.229 -2.568 7.952 1.00 0.00 7 HIS A O 7
ATOM 12679 N N . HIS A 1 8 ? 20.626 -4.371 6.755 1.00 0.00 8 HIS A N 7
ATOM 12680 C CA . HIS A 1 8 ? 19.269 -3.927 6.577 1.00 0.00 8 HIS A CA 7
ATOM 12681 C C . HIS A 1 8 ? 18.398 -4.056 7.802 1.00 0.00 8 HIS A C 7
ATOM 12682 O O . HIS A 1 8 ? 17.733 -5.063 8.002 1.00 0.00 8 HIS A O 7
ATOM 12697 N N . HIS A 1 9 ? 18.444 -3.069 8.627 1.00 0.00 9 HIS A N 7
ATOM 12698 C CA . HIS A 1 9 ? 17.429 -2.907 9.615 1.00 0.00 9 HIS A CA 7
ATOM 12699 C C . HIS A 1 9 ? 17.186 -1.435 9.748 1.00 0.00 9 HIS A C 7
ATOM 12700 O O . HIS A 1 9 ? 17.425 -0.831 10.763 1.00 0.00 9 HIS A O 7
ATOM 12715 N N . HIS A 1 10 ? 16.781 -0.861 8.631 1.00 0.00 10 HIS A N 7
ATOM 12716 C CA . HIS A 1 10 ? 16.422 0.560 8.526 1.00 0.00 10 HIS A CA 7
ATOM 12717 C C . HIS A 1 10 ? 14.923 0.591 8.628 1.00 0.00 10 HIS A C 7
ATOM 12718 O O . HIS A 1 10 ? 14.244 1.389 7.989 1.00 0.00 10 HIS A O 7
ATOM 12733 N N . SER A 1 11 ? 14.439 -0.278 9.437 1.00 0.00 11 SER A N 7
ATOM 12734 C CA . SER A 1 11 ? 13.080 -0.575 9.531 1.00 0.00 11 SER A CA 7
ATOM 12735 C C . SER A 1 11 ? 12.630 -0.496 10.949 1.00 0.00 11 SER A C 7
ATOM 12736 O O . SER A 1 11 ? 13.451 -0.422 11.877 1.00 0.00 11 SER A O 7
ATOM 12744 N N . GLN A 1 12 ? 11.342 -0.532 11.104 1.00 0.00 12 GLN A N 7
ATOM 12745 C CA . GLN A 1 12 ? 10.689 -0.267 12.345 1.00 0.00 12 GLN A CA 7
ATOM 12746 C C . GLN A 1 12 ? 9.556 -1.246 12.439 1.00 0.00 12 GLN A C 7
ATOM 12747 O O . GLN A 1 12 ? 8.448 -0.928 12.887 1.00 0.00 12 GLN A O 7
ATOM 12761 N N . ASP A 1 13 ? 9.875 -2.415 12.015 1.00 0.00 13 ASP A N 7
ATOM 12762 C CA . ASP A 1 13 ? 9.047 -3.504 11.879 1.00 0.00 13 ASP A CA 7
ATOM 12763 C C . ASP A 1 13 ? 8.423 -3.945 13.199 1.00 0.00 13 ASP A C 7
ATOM 12764 O O . ASP A 1 13 ? 9.120 -4.105 14.199 1.00 0.00 13 ASP A O 7
ATOM 12773 N N . PRO A 1 14 ? 7.074 -4.101 13.222 1.00 0.00 14 PRO A N 7
ATOM 12774 C CA . PRO A 1 14 ? 6.320 -4.312 14.437 1.00 0.00 14 PRO A CA 7
ATOM 12775 C C . PRO A 1 14 ? 5.990 -5.782 14.799 1.00 0.00 14 PRO A C 7
ATOM 12776 O O . PRO A 1 14 ? 6.674 -6.379 15.627 1.00 0.00 14 PRO A O 7
ATOM 12787 N N . MET A 1 15 ? 4.939 -6.358 14.189 1.00 0.00 15 MET A N 7
ATOM 12788 C CA . MET A 1 15 ? 4.488 -7.669 14.561 1.00 0.00 15 MET A CA 7
ATOM 12789 C C . MET A 1 15 ? 5.393 -8.785 14.092 1.00 0.00 15 MET A C 7
ATOM 12790 O O . MET A 1 15 ? 5.641 -9.740 14.836 1.00 0.00 15 MET A O 7
ATOM 12804 N N . GLU A 1 16 ? 5.897 -8.681 12.880 1.00 0.00 16 GLU A N 7
ATOM 12805 C CA . GLU A 1 16 ? 6.687 -9.742 12.322 1.00 0.00 16 GLU A CA 7
ATOM 12806 C C . GLU A 1 16 ? 7.578 -9.191 11.223 1.00 0.00 16 GLU A C 7
ATOM 12807 O O . GLU A 1 16 ? 7.553 -7.979 10.960 1.00 0.00 16 GLU A O 7
ATOM 12819 N N . ASN A 1 17 ? 8.342 -10.064 10.587 1.00 0.00 17 ASN A N 7
ATOM 12820 C CA . ASN A 1 17 ? 9.233 -9.686 9.512 1.00 0.00 17 ASN A CA 7
ATOM 12821 C C . ASN A 1 17 ? 9.690 -10.940 8.783 1.00 0.00 17 ASN A C 7
ATOM 12822 O O . ASN A 1 17 ? 10.642 -11.629 9.193 1.00 0.00 17 ASN A O 7
ATOM 12833 N N . GLN A 1 18 ? 8.916 -11.280 7.827 1.00 0.00 18 GLN A N 7
ATOM 12834 C CA . GLN A 1 18 ? 9.100 -12.304 6.891 1.00 0.00 18 GLN A CA 7
ATOM 12835 C C . GLN A 1 18 ? 10.491 -12.333 6.238 1.00 0.00 18 GLN A C 7
ATOM 12836 O O . GLN A 1 18 ? 11.177 -11.294 6.111 1.00 0.00 18 GLN A O 7
ATOM 12850 N N . PRO A 1 19 ? 10.939 -13.549 5.824 1.00 0.00 19 PRO A N 7
ATOM 12851 C CA . PRO A 1 19 ? 12.189 -13.729 5.103 1.00 0.00 19 PRO A CA 7
ATOM 12852 C C . PRO A 1 19 ? 12.192 -12.893 3.833 1.00 0.00 19 PRO A C 7
ATOM 12853 O O . PRO A 1 19 ? 11.143 -12.616 3.265 1.00 0.00 19 PRO A O 7
ATOM 12864 N N . LYS A 1 20 ? 13.364 -12.447 3.437 1.00 0.00 20 LYS A N 7
ATOM 12865 C CA . LYS A 1 20 ? 13.537 -11.659 2.347 1.00 0.00 20 LYS A CA 7
ATOM 12866 C C . LYS A 1 20 ? 12.965 -12.162 1.053 1.00 0.00 20 LYS A C 7
ATOM 12867 O O . LYS A 1 20 ? 12.880 -13.329 0.739 1.00 0.00 20 LYS A O 7
ATOM 12886 N N . LEU A 1 21 ? 12.746 -11.167 0.365 1.00 0.00 21 LEU A N 7
ATOM 12887 C CA . LEU A 1 21 ? 12.050 -10.905 -0.795 1.00 0.00 21 LEU A CA 7
ATOM 12888 C C . LEU A 1 21 ? 12.195 -11.845 -1.904 1.00 0.00 21 LEU A C 7
ATOM 12889 O O . LEU A 1 21 ? 11.502 -12.828 -1.992 1.00 0.00 21 LEU A O 7
ATOM 12905 N N . ASN A 1 22 ? 13.096 -11.484 -2.785 1.00 0.00 22 ASN A N 7
ATOM 12906 C CA . ASN A 1 22 ? 13.360 -12.184 -3.994 1.00 0.00 22 ASN A CA 7
ATOM 12907 C C . ASN A 1 22 ? 12.191 -11.987 -4.948 1.00 0.00 22 ASN A C 7
ATOM 12908 O O . ASN A 1 22 ? 12.062 -12.713 -5.919 1.00 0.00 22 ASN A O 7
ATOM 12919 N N . SER A 1 23 ? 11.360 -10.923 -4.622 1.00 0.00 23 SER A N 7
ATOM 12920 C CA . SER A 1 23 ? 10.244 -10.397 -5.481 1.00 0.00 23 SER A CA 7
ATOM 12921 C C . SER A 1 23 ? 8.806 -10.533 -4.926 1.00 0.00 23 SER A C 7
ATOM 12922 O O . SER A 1 23 ? 8.442 -11.480 -4.242 1.00 0.00 23 SER A O 7
ATOM 12930 N N . SER A 1 24 ? 8.049 -9.482 -5.213 1.00 0.00 24 SER A N 7
ATOM 12931 C CA . SER A 1 24 ? 6.645 -9.304 -4.943 1.00 0.00 24 SER A CA 7
ATOM 12932 C C . SER A 1 24 ? 6.160 -9.426 -3.465 1.00 0.00 24 SER A C 7
ATOM 12933 O O . SER A 1 24 ? 6.283 -8.473 -2.706 1.00 0.00 24 SER A O 7
ATOM 12941 N N . LYS A 1 25 ? 5.689 -10.583 -3.049 1.00 0.00 25 LYS A N 7
ATOM 12942 C CA . LYS A 1 25 ? 5.047 -10.772 -1.813 1.00 0.00 25 LYS A CA 7
ATOM 12943 C C . LYS A 1 25 ? 5.882 -10.405 -0.663 1.00 0.00 25 LYS A C 7
ATOM 12944 O O . LYS A 1 25 ? 5.550 -9.493 0.109 1.00 0.00 25 LYS A O 7
ATOM 12963 N N . GLU A 1 26 ? 6.945 -11.109 -0.539 1.00 0.00 26 GLU A N 7
ATOM 12964 C CA . GLU A 1 26 ? 7.803 -10.910 0.560 1.00 0.00 26 GLU A CA 7
ATOM 12965 C C . GLU A 1 26 ? 8.568 -9.574 0.507 1.00 0.00 26 GLU A C 7
ATOM 12966 O O . GLU A 1 26 ? 9.346 -9.250 1.397 1.00 0.00 26 GLU A O 7
ATOM 12978 N N . VAL A 1 27 ? 8.314 -8.766 -0.527 1.00 0.00 27 VAL A N 7
ATOM 12979 C CA . VAL A 1 27 ? 8.842 -7.453 -0.544 1.00 0.00 27 VAL A CA 7
ATOM 12980 C C . VAL A 1 27 ? 7.870 -6.505 0.037 1.00 0.00 27 VAL A C 7
ATOM 12981 O O . VAL A 1 27 ? 8.285 -5.491 0.508 1.00 0.00 27 VAL A O 7
ATOM 12994 N N . ILE A 1 28 ? 6.544 -6.841 0.044 1.00 0.00 28 ILE A N 7
ATOM 12995 C CA . ILE A 1 28 ? 5.608 -6.038 0.763 1.00 0.00 28 ILE A CA 7
ATOM 12996 C C . ILE A 1 28 ? 6.026 -6.053 2.133 1.00 0.00 28 ILE A C 7
ATOM 12997 O O . ILE A 1 28 ? 5.984 -5.099 2.788 1.00 0.00 28 ILE A O 7
ATOM 13013 N N . ALA A 1 29 ? 6.372 -7.193 2.530 1.00 0.00 29 ALA A N 7
ATOM 13014 C CA . ALA A 1 29 ? 6.932 -7.453 3.766 1.00 0.00 29 ALA A CA 7
ATOM 13015 C C . ALA A 1 29 ? 8.127 -6.578 4.094 1.00 0.00 29 ALA A C 7
ATOM 13016 O O . ALA A 1 29 ? 8.200 -6.052 5.188 1.00 0.00 29 ALA A O 7
ATOM 13023 N N . PHE A 1 30 ? 9.033 -6.391 3.160 1.00 0.00 30 PHE A N 7
ATOM 13024 C CA . PHE A 1 30 ? 10.095 -5.484 3.379 1.00 0.00 30 PHE A CA 7
ATOM 13025 C C . PHE A 1 30 ? 9.552 -4.129 3.431 1.00 0.00 30 PHE A C 7
ATOM 13026 O O . PHE A 1 30 ? 9.882 -3.372 4.281 1.00 0.00 30 PHE A O 7
ATOM 13043 N N . LEU A 1 31 ? 8.715 -3.837 2.493 1.00 0.00 31 LEU A N 7
ATOM 13044 C CA . LEU A 1 31 ? 8.102 -2.585 2.384 1.00 0.00 31 LEU A CA 7
ATOM 13045 C C . LEU A 1 31 ? 7.440 -2.246 3.648 1.00 0.00 31 LEU A C 7
ATOM 13046 O O . LEU A 1 31 ? 7.459 -1.179 4.067 1.00 0.00 31 LEU A O 7
ATOM 13062 N N . ALA A 1 32 ? 6.941 -3.208 4.253 1.00 0.00 32 ALA A N 7
ATOM 13063 C CA . ALA A 1 32 ? 6.230 -3.075 5.449 1.00 0.00 32 ALA A CA 7
ATOM 13064 C C . ALA A 1 32 ? 7.085 -3.009 6.676 1.00 0.00 32 ALA A C 7
ATOM 13065 O O . ALA A 1 32 ? 6.698 -2.388 7.659 1.00 0.00 32 ALA A O 7
ATOM 13072 N N . GLU A 1 33 ? 8.242 -3.618 6.632 1.00 0.00 33 GLU A N 7
ATOM 13073 C CA . GLU A 1 33 ? 9.101 -3.613 7.764 1.00 0.00 33 GLU A CA 7
ATOM 13074 C C . GLU A 1 33 ? 9.731 -2.249 7.847 1.00 0.00 33 GLU A C 7
ATOM 13075 O O . GLU A 1 33 ? 9.945 -1.647 8.902 1.00 0.00 33 GLU A O 7
ATOM 13087 N N . ARG A 1 34 ? 9.901 -1.770 6.687 1.00 0.00 34 ARG A N 7
ATOM 13088 C CA . ARG A 1 34 ? 10.512 -0.576 6.332 1.00 0.00 34 ARG A CA 7
ATOM 13089 C C . ARG A 1 34 ? 9.533 0.586 6.436 1.00 0.00 34 ARG A C 7
ATOM 13090 O O . ARG A 1 34 ? 9.885 1.664 6.900 1.00 0.00 34 ARG A O 7
ATOM 13111 N N . PHE A 1 35 ? 8.317 0.367 5.986 1.00 0.00 35 PHE A N 7
ATOM 13112 C CA . PHE A 1 35 ? 7.270 1.331 6.046 1.00 0.00 35 PHE A CA 7
ATOM 13113 C C . PHE A 1 35 ? 6.059 0.831 6.840 1.00 0.00 35 PHE A C 7
ATOM 13114 O O . PHE A 1 35 ? 5.015 0.555 6.237 1.00 0.00 35 PHE A O 7
ATOM 13131 N N . PRO A 1 36 ? 6.184 0.668 8.191 1.00 0.00 36 PRO A N 7
ATOM 13132 C CA . PRO A 1 36 ? 5.070 0.334 9.099 1.00 0.00 36 PRO A CA 7
ATOM 13133 C C . PRO A 1 36 ? 3.737 1.095 8.837 1.00 0.00 36 PRO A C 7
ATOM 13134 O O . PRO A 1 36 ? 2.685 0.676 9.292 1.00 0.00 36 PRO A O 7
ATOM 13145 N N . HIS A 1 37 ? 3.793 2.212 8.123 1.00 0.00 37 HIS A N 7
ATOM 13146 C CA . HIS A 1 37 ? 2.591 2.975 7.848 1.00 0.00 37 HIS A CA 7
ATOM 13147 C C . HIS A 1 37 ? 1.985 2.589 6.523 1.00 0.00 37 HIS A C 7
ATOM 13148 O O . HIS A 1 37 ? 0.843 2.185 6.473 1.00 0.00 37 HIS A O 7
ATOM 13163 N N . CYS A 1 38 ? 2.756 2.741 5.466 1.00 0.00 38 CYS A N 7
ATOM 13164 C CA . CYS A 1 38 ? 2.363 2.382 4.151 1.00 0.00 38 CYS A CA 7
ATOM 13165 C C . CYS A 1 38 ? 1.936 0.949 4.027 1.00 0.00 38 CYS A C 7
ATOM 13166 O O . CYS A 1 38 ? 0.852 0.624 3.547 1.00 0.00 38 CYS A O 7
ATOM 13174 N N . PHE A 1 39 ? 2.797 0.109 4.439 1.00 0.00 39 PHE A N 7
ATOM 13175 C CA . PHE A 1 39 ? 2.659 -1.226 4.221 1.00 0.00 39 PHE A CA 7
ATOM 13176 C C . PHE A 1 39 ? 2.273 -1.998 5.470 1.00 0.00 39 PHE A C 7
ATOM 13177 O O . PHE A 1 39 ? 2.155 -1.444 6.560 1.00 0.00 39 PHE A O 7
ATOM 13194 N N . SER A 1 40 ? 2.029 -3.268 5.283 1.00 0.00 40 SER A N 7
ATOM 13195 C CA . SER A 1 40 ? 1.606 -4.141 6.337 1.00 0.00 40 SER A CA 7
ATOM 13196 C C . SER A 1 40 ? 2.641 -5.126 6.741 1.00 0.00 40 SER A C 7
ATOM 13197 O O . SER A 1 40 ? 3.448 -4.827 7.585 1.00 0.00 40 SER A O 7
ATOM 13205 N N . ALA A 1 41 ? 2.449 -6.395 6.242 1.00 0.00 41 ALA A N 7
ATOM 13206 C CA . ALA A 1 41 ? 3.273 -7.604 6.410 1.00 0.00 41 ALA A CA 7
ATOM 13207 C C . ALA A 1 41 ? 2.668 -8.287 7.597 1.00 0.00 41 ALA A C 7
ATOM 13208 O O . ALA A 1 41 ? 2.512 -9.481 7.693 1.00 0.00 41 ALA A O 7
ATOM 13215 N N . GLU A 1 42 ? 2.173 -7.372 8.380 1.00 0.00 42 GLU A N 7
ATOM 13216 C CA . GLU A 1 42 ? 1.350 -7.461 9.500 1.00 0.00 42 GLU A CA 7
ATOM 13217 C C . GLU A 1 42 ? 0.106 -8.123 9.169 1.00 0.00 42 GLU A C 7
ATOM 13218 O O . GLU A 1 42 ? -0.422 -8.987 9.861 1.00 0.00 42 GLU A O 7
ATOM 13230 N N . GLY A 1 43 ? -0.362 -7.657 8.096 1.00 0.00 43 GLY A N 7
ATOM 13231 C CA . GLY A 1 43 ? -1.638 -7.932 7.716 1.00 0.00 43 GLY A CA 7
ATOM 13232 C C . GLY A 1 43 ? -1.790 -8.174 6.248 1.00 0.00 43 GLY A C 7
ATOM 13233 O O . GLY A 1 43 ? -0.823 -8.016 5.487 1.00 0.00 43 GLY A O 7
ATOM 13237 N N . GLU A 1 44 ? -3.029 -8.523 5.880 1.00 0.00 44 GLU A N 7
ATOM 13238 C CA . GLU A 1 44 ? -3.513 -8.752 4.531 1.00 0.00 44 GLU A CA 7
ATOM 13239 C C . GLU A 1 44 ? -2.995 -7.664 3.592 1.00 0.00 44 GLU A C 7
ATOM 13240 O O . GLU A 1 44 ? -2.475 -7.952 2.511 1.00 0.00 44 GLU A O 7
ATOM 13252 N N . ALA A 1 45 ? -3.167 -6.422 4.037 1.00 0.00 45 ALA A N 7
ATOM 13253 C CA . ALA A 1 45 ? -2.704 -5.220 3.374 1.00 0.00 45 ALA A CA 7
ATOM 13254 C C . ALA A 1 45 ? -3.194 -4.029 4.182 1.00 0.00 45 ALA A C 7
ATOM 13255 O O . ALA A 1 45 ? -3.688 -4.199 5.307 1.00 0.00 45 ALA A O 7
ATOM 13262 N N . ARG A 1 46 ? -3.025 -2.866 3.629 1.00 0.00 46 ARG A N 7
ATOM 13263 C CA . ARG A 1 46 ? -3.478 -1.599 4.154 1.00 0.00 46 ARG A CA 7
ATOM 13264 C C . ARG A 1 46 ? -3.681 -0.741 2.938 1.00 0.00 46 ARG A C 7
ATOM 13265 O O . ARG A 1 46 ? -3.107 -1.084 1.883 1.00 0.00 46 ARG A O 7
ATOM 13286 N N . PRO A 1 47 ? -4.533 0.298 2.995 1.00 0.00 47 PRO A N 7
ATOM 13287 C CA . PRO A 1 47 ? -4.720 1.188 1.864 1.00 0.00 47 PRO A CA 7
ATOM 13288 C C . PRO A 1 47 ? -3.401 1.823 1.458 1.00 0.00 47 PRO A C 7
ATOM 13289 O O . PRO A 1 47 ? -2.622 2.266 2.290 1.00 0.00 47 PRO A O 7
ATOM 13300 N N . LEU A 1 48 ? -3.144 1.811 0.195 1.00 0.00 48 LEU A N 7
ATOM 13301 C CA . LEU A 1 48 ? -1.927 2.271 -0.346 1.00 0.00 48 LEU A CA 7
ATOM 13302 C C . LEU A 1 48 ? -2.223 2.939 -1.692 1.00 0.00 48 LEU A C 7
ATOM 13303 O O . LEU A 1 48 ? -3.301 2.782 -2.213 1.00 0.00 48 LEU A O 7
ATOM 13319 N N . LYS A 1 49 ? -1.289 3.707 -2.210 1.00 0.00 49 LYS A N 7
ATOM 13320 C CA . LYS A 1 49 ? -1.378 4.291 -3.455 1.00 0.00 49 LYS A CA 7
ATOM 13321 C C . LYS A 1 49 ? -0.555 3.399 -4.334 1.00 0.00 49 LYS A C 7
ATOM 13322 O O . LYS A 1 49 ? 0.111 2.572 -3.860 1.00 0.00 49 LYS A O 7
ATOM 13341 N N . ILE A 1 50 ? -0.613 3.529 -5.554 1.00 0.00 50 ILE A N 7
ATOM 13342 C CA . ILE A 1 50 ? 0.273 2.758 -6.371 1.00 0.00 50 ILE A CA 7
ATOM 13343 C C . ILE A 1 50 ? 1.510 3.472 -6.837 1.00 0.00 50 ILE A C 7
ATOM 13344 O O . ILE A 1 50 ? 2.612 2.911 -6.855 1.00 0.00 50 ILE A O 7
ATOM 13360 N N . GLY A 1 51 ? 1.355 4.704 -7.113 1.00 0.00 51 GLY A N 7
ATOM 13361 C CA . GLY A 1 51 ? 2.482 5.525 -7.537 1.00 0.00 51 GLY A CA 7
ATOM 13362 C C . GLY A 1 51 ? 3.542 5.681 -6.461 1.00 0.00 51 GLY A C 7
ATOM 13363 O O . GLY A 1 51 ? 4.611 6.113 -6.747 1.00 0.00 51 GLY A O 7
ATOM 13367 N N . ILE A 1 52 ? 3.221 5.286 -5.211 1.00 0.00 52 ILE A N 7
ATOM 13368 C CA . ILE A 1 52 ? 4.154 5.160 -4.140 1.00 0.00 52 ILE A CA 7
ATOM 13369 C C . ILE A 1 52 ? 5.346 4.359 -4.545 1.00 0.00 52 ILE A C 7
ATOM 13370 O O . ILE A 1 52 ? 6.379 4.574 -4.053 1.00 0.00 52 ILE A O 7
ATOM 13386 N N . PHE A 1 53 ? 5.155 3.383 -5.366 1.00 0.00 53 PHE A N 7
ATOM 13387 C CA . PHE A 1 53 ? 6.151 2.496 -5.714 1.00 0.00 53 PHE A CA 7
ATOM 13388 C C . PHE A 1 53 ? 7.417 3.242 -6.059 1.00 0.00 53 PHE A C 7
ATOM 13389 O O . PHE A 1 53 ? 8.396 2.982 -5.608 1.00 0.00 53 PHE A O 7
ATOM 13406 N N . GLN A 1 54 ? 7.256 4.204 -6.781 1.00 0.00 54 GLN A N 7
ATOM 13407 C CA . GLN A 1 54 ? 8.260 5.151 -7.188 1.00 0.00 54 GLN A CA 7
ATOM 13408 C C . GLN A 1 54 ? 9.018 5.846 -5.987 1.00 0.00 54 GLN A C 7
ATOM 13409 O O . GLN A 1 54 ? 10.031 6.506 -6.116 1.00 0.00 54 GLN A O 7
ATOM 13423 N N . ASP A 1 55 ? 8.433 5.708 -4.933 1.00 0.00 55 ASP A N 7
ATOM 13424 C CA . ASP A 1 55 ? 8.746 6.448 -3.698 1.00 0.00 55 ASP A CA 7
ATOM 13425 C C . ASP A 1 55 ? 9.426 5.582 -2.882 1.00 0.00 55 ASP A C 7
ATOM 13426 O O . ASP A 1 55 ? 10.265 5.931 -2.161 1.00 0.00 55 ASP A O 7
ATOM 13435 N N . LEU A 1 56 ? 8.972 4.424 -2.961 1.00 0.00 56 LEU A N 7
ATOM 13436 C CA . LEU A 1 56 ? 9.564 3.348 -2.422 1.00 0.00 56 LEU A CA 7
ATOM 13437 C C . LEU A 1 56 ? 10.826 3.319 -2.953 1.00 0.00 56 LEU A C 7
ATOM 13438 O O . LEU A 1 56 ? 11.736 3.502 -2.281 1.00 0.00 56 LEU A O 7
ATOM 13454 N N . VAL A 1 57 ? 10.842 3.187 -4.203 1.00 0.00 57 VAL A N 7
ATOM 13455 C CA . VAL A 1 57 ? 12.016 2.911 -4.962 1.00 0.00 57 VAL A CA 7
ATOM 13456 C C . VAL A 1 57 ? 13.116 3.892 -4.769 1.00 0.00 57 VAL A C 7
ATOM 13457 O O . VAL A 1 57 ? 14.284 3.558 -5.046 1.00 0.00 57 VAL A O 7
ATOM 13470 N N . ASP A 1 58 ? 12.725 5.106 -4.350 1.00 0.00 58 ASP A N 7
ATOM 13471 C CA . ASP A 1 58 ? 13.672 6.125 -3.890 1.00 0.00 58 ASP A CA 7
ATOM 13472 C C . ASP A 1 58 ? 14.644 5.473 -2.899 1.00 0.00 58 ASP A C 7
ATOM 13473 O O . ASP A 1 58 ? 15.864 5.556 -2.974 1.00 0.00 58 ASP A O 7
ATOM 13482 N N . ARG A 1 59 ? 13.991 4.726 -2.028 1.00 0.00 59 ARG A N 7
ATOM 13483 C CA . ARG A 1 59 ? 14.471 4.143 -0.875 1.00 0.00 59 ARG A CA 7
ATOM 13484 C C . ARG A 1 59 ? 14.636 2.684 -0.969 1.00 0.00 59 ARG A C 7
ATOM 13485 O O . ARG A 1 59 ? 15.733 2.163 -0.830 1.00 0.00 59 ARG A O 7
ATOM 13506 N N . VAL A 1 60 ? 13.521 2.019 -1.229 1.00 0.00 60 VAL A N 7
ATOM 13507 C CA . VAL A 1 60 ? 13.386 0.653 -1.003 1.00 0.00 60 VAL A CA 7
ATOM 13508 C C . VAL A 1 60 ? 14.355 -0.255 -1.639 1.00 0.00 60 VAL A C 7
ATOM 13509 O O . VAL A 1 60 ? 14.951 -1.103 -1.004 1.00 0.00 60 VAL A O 7
ATOM 13522 N N . ALA A 1 61 ? 14.472 -0.022 -2.870 1.00 0.00 61 ALA A N 7
ATOM 13523 C CA . ALA A 1 61 ? 14.796 -0.960 -3.772 1.00 0.00 61 ALA A CA 7
ATOM 13524 C C . ALA A 1 61 ? 15.934 -1.838 -3.492 1.00 0.00 61 ALA A C 7
ATOM 13525 O O . ALA A 1 61 ? 15.838 -2.884 -2.832 1.00 0.00 61 ALA A O 7
ATOM 13532 N N . GLY A 1 62 ? 16.950 -1.421 -3.846 1.00 0.00 62 GLY A N 7
ATOM 13533 C CA . GLY A 1 62 ? 18.043 -2.274 -3.831 1.00 0.00 62 GLY A CA 7
ATOM 13534 C C . GLY A 1 62 ? 18.911 -2.103 -2.679 1.00 0.00 62 GLY A C 7
ATOM 13535 O O . GLY A 1 62 ? 20.144 -2.059 -2.753 1.00 0.00 62 GLY A O 7
ATOM 13539 N N . GLU A 1 63 ? 18.238 -1.951 -1.615 1.00 0.00 63 GLU A N 7
ATOM 13540 C CA . GLU A 1 63 ? 18.781 -2.038 -0.329 1.00 0.00 63 GLU A CA 7
ATOM 13541 C C . GLU A 1 63 ? 19.212 -3.454 -0.154 1.00 0.00 63 GLU A C 7
ATOM 13542 O O . GLU A 1 63 ? 20.314 -3.772 0.299 1.00 0.00 63 GLU A O 7
ATOM 13554 N N . MET A 1 64 ? 18.320 -4.288 -0.581 1.00 0.00 64 MET A N 7
ATOM 13555 C CA . MET A 1 64 ? 18.393 -5.635 -0.386 1.00 0.00 64 MET A CA 7
ATOM 13556 C C . MET A 1 64 ? 18.180 -6.395 -1.622 1.00 0.00 64 MET A C 7
ATOM 13557 O O . MET A 1 64 ? 19.064 -6.984 -2.202 1.00 0.00 64 MET A O 7
ATOM 13571 N N . ASN A 1 65 ? 16.957 -6.407 -1.954 1.00 0.00 65 ASN A N 7
ATOM 13572 C CA . ASN A 1 65 ? 16.427 -7.293 -2.885 1.00 0.00 65 ASN A CA 7
ATOM 13573 C C . ASN A 1 65 ? 15.570 -6.745 -3.952 1.00 0.00 65 ASN A C 7
ATOM 13574 O O . ASN A 1 65 ? 14.722 -7.456 -4.381 1.00 0.00 65 ASN A O 7
ATOM 13585 N N . LEU A 1 66 ? 15.765 -5.591 -4.401 1.00 0.00 66 LEU A N 7
ATOM 13586 C CA . LEU A 1 66 ? 14.816 -5.037 -5.358 1.00 0.00 66 LEU A CA 7
ATOM 13587 C C . LEU A 1 66 ? 15.448 -4.324 -6.513 1.00 0.00 66 LEU A C 7
ATOM 13588 O O . LEU A 1 66 ? 16.248 -3.393 -6.375 1.00 0.00 66 LEU A O 7
ATOM 13604 N N . SER A 1 67 ? 14.971 -4.705 -7.622 1.00 0.00 67 SER A N 7
ATOM 13605 C CA . SER A 1 67 ? 15.288 -4.164 -8.894 1.00 0.00 67 SER A CA 7
ATOM 13606 C C . SER A 1 67 ? 14.068 -3.280 -9.354 1.00 0.00 67 SER A C 7
ATOM 13607 O O . SER A 1 67 ? 13.790 -3.123 -10.527 1.00 0.00 67 SER A O 7
ATOM 13615 N N . LYS A 1 68 ? 13.405 -2.632 -8.356 1.00 0.00 68 LYS A N 7
ATOM 13616 C CA . LYS A 1 68 ? 12.127 -1.853 -8.487 1.00 0.00 68 LYS A CA 7
ATOM 13617 C C . LYS A 1 68 ? 10.984 -2.665 -9.050 1.00 0.00 68 LYS A C 7
ATOM 13618 O O . LYS A 1 68 ? 9.976 -2.730 -8.475 1.00 0.00 68 LYS A O 7
ATOM 13637 N N . THR A 1 69 ? 11.155 -3.337 -10.116 1.00 0.00 69 THR A N 7
ATOM 13638 C CA . THR A 1 69 ? 10.064 -3.894 -10.793 1.00 0.00 69 THR A CA 7
ATOM 13639 C C . THR A 1 69 ? 9.524 -5.112 -10.099 1.00 0.00 69 THR A C 7
ATOM 13640 O O . THR A 1 69 ? 8.344 -5.436 -10.165 1.00 0.00 69 THR A O 7
ATOM 13651 N N . GLN A 1 70 ? 10.367 -5.724 -9.393 1.00 0.00 70 GLN A N 7
ATOM 13652 C CA . GLN A 1 70 ? 9.996 -6.854 -8.597 1.00 0.00 70 GLN A CA 7
ATOM 13653 C C . GLN A 1 70 ? 9.271 -6.364 -7.327 1.00 0.00 70 GLN A C 7
ATOM 13654 O O . GLN A 1 70 ? 8.698 -7.127 -6.567 1.00 0.00 70 GLN A O 7
ATOM 13668 N N . LEU A 1 71 ? 9.361 -5.077 -7.127 1.00 0.00 71 LEU A N 7
ATOM 13669 C CA . LEU A 1 71 ? 8.747 -4.356 -6.051 1.00 0.00 71 LEU A CA 7
ATOM 13670 C C . LEU A 1 71 ? 7.453 -3.760 -6.570 1.00 0.00 71 LEU A C 7
ATOM 13671 O O . LEU A 1 71 ? 6.480 -3.748 -5.893 1.00 0.00 71 LEU A O 7
ATOM 13687 N N . ARG A 1 72 ? 7.435 -3.303 -7.796 1.00 0.00 72 ARG A N 7
ATOM 13688 C CA . ARG A 1 72 ? 6.218 -2.666 -8.324 1.00 0.00 72 ARG A CA 7
ATOM 13689 C C . ARG A 1 72 ? 5.134 -3.695 -8.444 1.00 0.00 72 ARG A C 7
ATOM 13690 O O . ARG A 1 72 ? 3.989 -3.400 -8.530 1.00 0.00 72 ARG A O 7
ATOM 13711 N N . SER A 1 73 ? 5.579 -4.890 -8.472 1.00 0.00 73 SER A N 7
ATOM 13712 C CA . SER A 1 73 ? 4.824 -6.044 -8.616 1.00 0.00 73 SER A CA 7
ATOM 13713 C C . SER A 1 73 ? 4.335 -6.520 -7.289 1.00 0.00 73 SER A C 7
ATOM 13714 O O . SER A 1 73 ? 3.350 -7.238 -7.157 1.00 0.00 73 SER A O 7
ATOM 13722 N N . ALA A 1 74 ? 4.964 -6.005 -6.317 1.00 0.00 74 ALA A N 7
ATOM 13723 C CA . ALA A 1 74 ? 4.566 -6.216 -4.929 1.00 0.00 74 ALA A CA 7
ATOM 13724 C C . ALA A 1 74 ? 3.417 -5.314 -4.684 1.00 0.00 74 ALA A C 7
ATOM 13725 O O . ALA A 1 74 ? 2.437 -5.616 -3.999 1.00 0.00 74 ALA A O 7
ATOM 13732 N N . LEU A 1 75 ? 3.474 -4.330 -5.450 1.00 0.00 75 LEU A N 7
ATOM 13733 C CA . LEU A 1 75 ? 2.688 -3.213 -5.438 1.00 0.00 75 LEU A CA 7
ATOM 13734 C C . LEU A 1 75 ? 1.654 -3.331 -6.592 1.00 0.00 75 LEU A C 7
ATOM 13735 O O . LEU A 1 75 ? 1.230 -2.373 -7.237 1.00 0.00 75 LEU A O 7
ATOM 13751 N N . ARG A 1 76 ? 1.312 -4.590 -6.776 1.00 0.00 76 ARG A N 7
ATOM 13752 C CA . ARG A 1 76 ? 0.278 -5.207 -7.632 1.00 0.00 76 ARG A CA 7
ATOM 13753 C C . ARG A 1 76 ? -0.347 -6.271 -6.788 1.00 0.00 76 ARG A C 7
ATOM 13754 O O . ARG A 1 76 ? -1.539 -6.398 -6.692 1.00 0.00 76 ARG A O 7
ATOM 13775 N N . LEU A 1 77 ? 0.538 -7.015 -6.152 1.00 0.00 77 LEU A N 7
ATOM 13776 C CA . LEU A 1 77 ? 0.237 -8.186 -5.393 1.00 0.00 77 LEU A CA 7
ATOM 13777 C C . LEU A 1 77 ? -0.658 -7.886 -4.274 1.00 0.00 77 LEU A C 7
ATOM 13778 O O . LEU A 1 77 ? -1.821 -8.265 -4.264 1.00 0.00 77 LEU A O 7
ATOM 13794 N N . TYR A 1 78 ? -0.128 -7.144 -3.336 1.00 0.00 78 TYR A N 7
ATOM 13795 C CA . TYR A 1 78 ? -0.874 -6.927 -2.159 1.00 0.00 78 TYR A CA 7
ATOM 13796 C C . TYR A 1 78 ? -1.876 -5.824 -2.422 1.00 0.00 78 TYR A C 7
ATOM 13797 O O . TYR A 1 78 ? -2.750 -5.544 -1.641 1.00 0.00 78 TYR A O 7
ATOM 13815 N N . THR A 1 79 ? -1.693 -5.171 -3.549 1.00 0.00 79 THR A N 7
ATOM 13816 C CA . THR A 1 79 ? -2.611 -4.097 -3.933 1.00 0.00 79 THR A CA 7
ATOM 13817 C C . THR A 1 79 ? -3.858 -4.666 -4.591 1.00 0.00 79 THR A C 7
ATOM 13818 O O . THR A 1 79 ? -4.831 -3.978 -4.811 1.00 0.00 79 THR A O 7
ATOM 13829 N N . SER A 1 80 ? -3.788 -5.927 -4.926 1.00 0.00 80 SER A N 7
ATOM 13830 C CA . SER A 1 80 ? -4.932 -6.658 -5.384 1.00 0.00 80 SER A CA 7
ATOM 13831 C C . SER A 1 80 ? -5.581 -7.311 -4.178 1.00 0.00 80 SER A C 7
ATOM 13832 O O . SER A 1 80 ? -6.539 -8.069 -4.298 1.00 0.00 80 SER A O 7
ATOM 13840 N N . SER A 1 81 ? -5.042 -7.005 -2.992 1.00 0.00 81 SER A N 7
ATOM 13841 C CA . SER A 1 81 ? -5.631 -7.460 -1.805 1.00 0.00 81 SER A CA 7
ATOM 13842 C C . SER A 1 81 ? -6.715 -6.538 -1.493 1.00 0.00 81 SER A C 7
ATOM 13843 O O . SER A 1 81 ? -6.708 -5.399 -1.901 1.00 0.00 81 SER A O 7
ATOM 13851 N N . TRP A 1 82 ? -7.576 -7.002 -0.745 1.00 0.00 82 TRP A N 7
ATOM 13852 C CA . TRP A 1 82 ? -8.786 -6.289 -0.431 1.00 0.00 82 TRP A CA 7
ATOM 13853 C C . TRP A 1 82 ? -8.516 -5.307 0.567 1.00 0.00 82 TRP A C 7
ATOM 13854 O O . TRP A 1 82 ? -8.925 -4.191 0.451 1.00 0.00 82 TRP A O 7
ATOM 13875 N N . ARG A 1 83 ? -7.814 -5.730 1.523 1.00 0.00 83 ARG A N 7
ATOM 13876 C CA . ARG A 1 83 ? -7.432 -4.943 2.683 1.00 0.00 83 ARG A CA 7
ATOM 13877 C C . ARG A 1 83 ? -6.690 -3.726 2.300 1.00 0.00 83 ARG A C 7
ATOM 13878 O O . ARG A 1 83 ? -6.586 -2.768 3.063 1.00 0.00 83 ARG A O 7
ATOM 13899 N N . TYR A 1 84 ? -6.179 -3.794 1.142 1.00 0.00 84 TYR A N 7
ATOM 13900 C CA . TYR A 1 84 ? -5.632 -2.715 0.503 1.00 0.00 84 TYR A CA 7
ATOM 13901 C C . TYR A 1 84 ? -6.753 -1.704 0.261 1.00 0.00 84 TYR A C 7
ATOM 13902 O O . TYR A 1 84 ? -6.835 -0.698 0.927 1.00 0.00 84 TYR A O 7
ATOM 13920 N N . LEU A 1 85 ? -7.695 -2.074 -0.573 1.00 0.00 85 LEU A N 7
ATOM 13921 C CA . LEU A 1 85 ? -8.742 -1.169 -1.007 1.00 0.00 85 LEU A CA 7
ATOM 13922 C C . LEU A 1 85 ? -9.839 -0.841 -0.067 1.00 0.00 85 LEU A C 7
ATOM 13923 O O . LEU A 1 85 ? -10.817 -0.234 -0.464 1.00 0.00 85 LEU A O 7
ATOM 13939 N N . TYR A 1 86 ? -9.673 -1.168 1.139 1.00 0.00 86 TYR A N 7
ATOM 13940 C CA . TYR A 1 86 ? -10.570 -0.838 2.198 1.00 0.00 86 TYR A CA 7
ATOM 13941 C C . TYR A 1 86 ? -10.736 0.675 2.295 1.00 0.00 86 TYR A C 7
ATOM 13942 O O . TYR A 1 86 ? -11.652 1.201 2.923 1.00 0.00 86 TYR A O 7
ATOM 13960 N N . GLY A 1 87 ? -9.804 1.316 1.667 1.00 0.00 87 GLY A N 7
ATOM 13961 C CA . GLY A 1 87 ? -9.758 2.684 1.481 1.00 0.00 87 GLY A CA 7
ATOM 13962 C C . GLY A 1 87 ? -8.738 3.000 0.516 1.00 0.00 87 GLY A C 7
ATOM 13963 O O . GLY A 1 87 ? -7.745 3.427 0.874 1.00 0.00 87 GLY A O 7
ATOM 13967 N N . VAL A 1 88 ? -8.976 2.779 -0.750 1.00 0.00 88 VAL A N 7
ATOM 13968 C CA . VAL A 1 88 ? -8.003 3.125 -1.755 1.00 0.00 88 VAL A CA 7
ATOM 13969 C C . VAL A 1 88 ? -8.626 3.634 -3.060 1.00 0.00 88 VAL A C 7
ATOM 13970 O O . VAL A 1 88 ? -9.477 3.001 -3.647 1.00 0.00 88 VAL A O 7
ATOM 13983 N N . LYS A 1 89 ? -8.222 4.784 -3.389 1.00 0.00 89 LYS A N 7
ATOM 13984 C CA . LYS A 1 89 ? -8.231 5.403 -4.719 1.00 0.00 89 LYS A CA 7
ATOM 13985 C C . LYS A 1 89 ? -7.741 6.751 -4.553 1.00 0.00 89 LYS A C 7
ATOM 13986 O O . LYS A 1 89 ? -6.752 7.116 -5.168 1.00 0.00 89 LYS A O 7
ATOM 14005 N N . PRO A 1 90 ? -8.426 7.580 -3.739 1.00 0.00 90 PRO A N 7
ATOM 14006 C CA . PRO A 1 90 ? -7.917 8.846 -3.427 1.00 0.00 90 PRO A CA 7
ATOM 14007 C C . PRO A 1 90 ? -6.873 8.693 -2.345 1.00 0.00 90 PRO A C 7
ATOM 14008 O O . PRO A 1 90 ? -6.191 7.664 -2.246 1.00 0.00 90 PRO A O 7
ATOM 14019 N N . GLY A 1 91 ? -6.829 9.661 -1.456 1.00 0.00 91 GLY A N 7
ATOM 14020 C CA . GLY A 1 91 ? -5.909 9.715 -0.394 1.00 0.00 91 GLY A CA 7
ATOM 14021 C C . GLY A 1 91 ? -6.190 8.754 0.727 1.00 0.00 91 GLY A C 7
ATOM 14022 O O . GLY A 1 91 ? -5.755 8.836 1.846 1.00 0.00 91 GLY A O 7
ATOM 14026 N N . ALA A 1 92 ? -6.936 7.891 0.330 1.00 0.00 92 ALA A N 7
ATOM 14027 C CA . ALA A 1 92 ? -7.433 6.723 0.980 1.00 0.00 92 ALA A CA 7
ATOM 14028 C C . ALA A 1 92 ? -6.353 5.882 1.413 1.00 0.00 92 ALA A C 7
ATOM 14029 O O . ALA A 1 92 ? -6.432 5.250 2.447 1.00 0.00 92 ALA A O 7
ATOM 14036 N N . THR A 1 93 ? -5.393 5.890 0.616 1.00 0.00 93 THR A N 7
ATOM 14037 C CA . THR A 1 93 ? -4.146 5.314 0.843 1.00 0.00 93 THR A CA 7
ATOM 14038 C C . THR A 1 93 ? -3.609 5.690 2.208 1.00 0.00 93 THR A C 7
ATOM 14039 O O . THR A 1 93 ? -3.111 4.877 2.933 1.00 0.00 93 THR A O 7
ATOM 14050 N N . ARG A 1 94 ? -3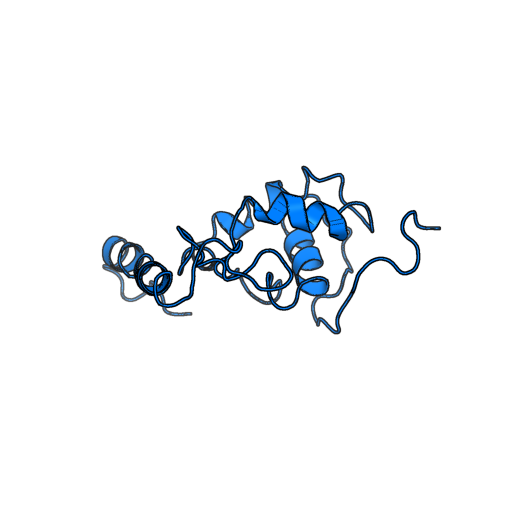.764 6.955 2.517 1.00 0.00 94 ARG A N 7
ATOM 14051 C CA . ARG A 1 94 ? -3.177 7.596 3.620 1.00 0.00 94 ARG A CA 7
ATOM 14052 C C . ARG A 1 94 ? -1.669 7.635 3.548 1.00 0.00 94 ARG A C 7
ATOM 14053 O O . ARG A 1 94 ? -1.051 8.131 4.451 1.00 0.00 94 ARG A O 7
ATOM 14074 N N . VAL A 1 95 ? -1.057 7.108 2.475 1.00 0.00 95 VAL A N 7
ATOM 14075 C CA . VAL A 1 95 ? 0.344 7.015 2.427 1.00 0.00 95 VAL A CA 7
ATOM 14076 C C . VAL A 1 95 ? 0.992 7.241 1.028 1.00 0.00 95 VAL A C 7
ATOM 14077 O O . VAL A 1 95 ? 0.411 7.172 -0.032 1.00 0.00 95 VAL A O 7
ATOM 14090 N N . ASP A 1 96 ? 2.135 7.622 1.233 1.00 0.00 96 ASP A N 7
ATOM 14091 C CA . ASP A 1 96 ? 3.322 7.674 0.469 1.00 0.00 96 ASP A CA 7
ATOM 14092 C C . ASP A 1 96 ? 4.157 7.104 1.535 1.00 0.00 96 ASP A C 7
ATOM 14093 O O . ASP A 1 96 ? 3.640 6.887 2.648 1.00 0.00 96 ASP A O 7
ATOM 14102 N N . LEU A 1 97 ? 5.321 6.822 1.340 1.00 0.00 97 LEU A N 7
ATOM 14103 C CA . LEU A 1 97 ? 6.059 6.261 2.340 1.00 0.00 97 LEU A CA 7
ATOM 14104 C C . LEU A 1 97 ? 6.478 7.165 3.500 1.00 0.00 97 LEU A C 7
ATOM 14105 O O . LEU A 1 97 ? 7.198 6.764 4.410 1.00 0.00 97 LEU A O 7
ATOM 14121 N N . ASP A 1 98 ? 5.860 8.315 3.506 1.00 0.00 98 ASP A N 7
ATOM 14122 C CA . ASP A 1 98 ? 5.885 9.283 4.536 1.00 0.00 98 ASP A CA 7
ATOM 14123 C C . ASP A 1 98 ? 4.663 8.951 5.380 1.00 0.00 98 ASP A C 7
ATOM 14124 O O . ASP A 1 98 ? 4.738 8.698 6.582 1.00 0.00 98 ASP A O 7
ATOM 14133 N N . GLY A 1 99 ? 3.579 8.712 4.635 1.00 0.00 99 GLY A N 7
ATOM 14134 C CA . GLY A 1 99 ? 2.280 8.500 5.171 1.00 0.00 99 GLY A CA 7
ATOM 14135 C C . GLY A 1 99 ? 1.365 9.722 4.955 1.00 0.00 99 GLY A C 7
ATOM 14136 O O . GLY A 1 99 ? 0.659 10.165 5.846 1.00 0.00 99 GLY A O 7
ATOM 14140 N N . ASN A 1 100 ? 1.421 10.220 3.728 1.00 0.00 100 ASN A N 7
ATOM 14141 C CA . ASN A 1 100 ? 0.616 11.274 3.151 1.00 0.00 100 ASN A CA 7
ATOM 14142 C C . ASN A 1 100 ? -0.348 10.545 2.328 1.00 0.00 100 ASN A C 7
ATOM 14143 O O . ASN A 1 100 ? 0.036 9.650 1.771 1.00 0.00 100 ASN A O 7
ATOM 14154 N N . PRO A 1 101 ? -1.569 10.952 2.155 1.00 0.00 101 PRO A N 7
ATOM 14155 C CA . PRO A 1 101 ? -2.636 10.159 1.497 1.00 0.00 101 PRO A CA 7
ATOM 14156 C C . PRO A 1 101 ? -2.467 10.185 0.043 1.00 0.00 101 PRO A C 7
ATOM 14157 O O . PRO A 1 101 ? -3.277 10.725 -0.673 1.00 0.00 101 PRO A O 7
ATOM 14168 N N . CYS A 1 102 ? -1.359 9.632 -0.391 1.00 0.00 102 CYS A N 7
ATOM 14169 C CA . CYS A 1 102 ? -0.796 9.908 -1.719 1.00 0.00 102 CYS A CA 7
ATOM 14170 C C . CYS A 1 102 ? -0.568 11.450 -1.889 1.00 0.00 102 CYS A C 7
ATOM 14171 O O . CYS A 1 102 ? -0.068 11.942 -2.899 1.00 0.00 102 CYS A O 7
ATOM 14179 N N . GLY A 1 103 ? -0.875 12.134 -0.763 1.00 0.00 103 GLY A N 7
ATOM 14180 C CA . GLY A 1 103 ? -0.863 13.567 -0.561 1.00 0.00 103 GLY A CA 7
ATOM 14181 C C . GLY A 1 103 ? -1.998 14.207 -1.269 1.00 0.00 103 GLY A C 7
ATOM 14182 O O . GLY A 1 103 ? -2.095 15.415 -1.416 1.00 0.00 103 GLY A O 7
ATOM 14186 N N . GLU A 1 104 ? -2.833 13.356 -1.656 1.00 0.00 104 GLU A N 7
ATOM 14187 C CA . GLU A 1 104 ? -3.955 13.584 -2.438 1.00 0.00 104 GLU A CA 7
ATOM 14188 C C . GLU A 1 104 ? -5.180 13.980 -1.616 1.00 0.00 104 GLU A C 7
ATOM 14189 O O . GLU A 1 104 ? -5.965 14.835 -2.037 1.00 0.00 104 GLU A O 7
ATOM 14201 N N . LEU A 1 105 ? -5.361 13.391 -0.449 1.00 0.00 105 LEU A N 7
ATOM 14202 C CA . LEU A 1 105 ? -6.515 13.684 0.273 1.00 0.00 105 LEU A CA 7
ATOM 14203 C C . LEU A 1 105 ? -6.234 13.853 1.784 1.00 0.00 105 LEU A C 7
ATOM 14204 O O . LEU A 1 105 ? -5.133 13.797 2.211 1.00 0.00 105 LEU A O 7
ATOM 14220 N N . ASP A 1 106 ? -7.245 14.250 2.465 1.00 0.00 106 ASP A N 7
ATOM 14221 C CA . ASP A 1 106 ? -7.473 14.251 3.901 1.00 0.00 106 ASP A CA 7
ATOM 14222 C C . ASP A 1 106 ? -7.791 12.765 4.235 1.00 0.00 106 ASP A C 7
ATOM 14223 O O . ASP A 1 106 ? -7.214 11.851 3.629 1.00 0.00 106 ASP A O 7
ATOM 14232 N N . GLU A 1 107 ? -8.638 12.518 5.123 1.00 0.00 107 GLU A N 7
ATOM 14233 C CA . GLU A 1 107 ? -9.134 11.194 5.310 1.00 0.00 107 GLU A CA 7
ATOM 14234 C C . GLU A 1 107 ? -10.622 11.143 5.403 1.00 0.00 107 GLU A C 7
ATOM 14235 O O . GLU A 1 107 ? -11.213 10.071 5.323 1.00 0.00 107 GLU A O 7
ATOM 14247 N N . GLN A 1 108 ? -11.220 12.255 5.442 1.00 0.00 108 GLN A N 7
ATOM 14248 C CA . GLN A 1 108 ? -12.570 12.347 5.579 1.00 0.00 108 GLN A CA 7
ATOM 14249 C C . GLN A 1 108 ? -13.104 12.574 4.254 1.00 0.00 108 GLN A C 7
ATOM 14250 O O . GLN A 1 108 ? -14.255 12.942 4.045 1.00 0.00 108 GLN A O 7
ATOM 14264 N N . HIS A 1 109 ? -12.248 12.341 3.294 1.00 0.00 109 HIS A N 7
ATOM 14265 C CA . HIS A 1 109 ? -12.718 12.293 1.992 1.00 0.00 109 HIS A CA 7
ATOM 14266 C C . HIS A 1 109 ? -12.363 11.005 1.407 1.00 0.00 109 HIS A C 7
ATOM 14267 O O . HIS A 1 109 ? -13.002 10.513 0.496 1.00 0.00 109 HIS A O 7
ATOM 14282 N N . VAL A 1 110 ? -11.407 10.415 1.990 1.00 0.00 110 VAL A N 7
ATOM 14283 C CA . VAL A 1 110 ? -11.089 9.091 1.653 1.00 0.00 110 VAL A CA 7
ATOM 14284 C C . VAL A 1 110 ? -11.780 8.190 2.577 1.00 0.00 110 VAL A C 7
ATOM 14285 O O . VAL A 1 110 ? -11.504 7.029 2.736 1.00 0.00 110 VAL A O 7
ATOM 14298 N N . GLU A 1 111 ? -12.618 8.835 3.188 1.00 0.00 111 GLU A N 7
ATOM 14299 C CA . GLU A 1 111 ? -13.653 8.406 3.979 1.00 0.00 111 GLU A CA 7
ATOM 14300 C C . GLU A 1 111 ? -14.609 7.672 3.128 1.00 0.00 111 GLU A C 7
ATOM 14301 O O . GLU A 1 111 ? -15.106 6.636 3.480 1.00 0.00 111 GLU A O 7
ATOM 14313 N N . HIS A 1 112 ? -14.770 8.177 1.953 1.00 0.00 112 HIS A N 7
ATOM 14314 C CA . HIS A 1 112 ? -15.632 7.573 0.986 1.00 0.00 112 HIS A CA 7
ATOM 14315 C C . HIS A 1 112 ? -14.971 6.421 0.337 1.00 0.00 112 HIS A C 7
ATOM 14316 O O . HIS A 1 112 ? -15.593 5.605 -0.303 1.00 0.00 112 HIS A O 7
ATOM 14331 N N . ALA A 1 113 ? -13.743 6.368 0.520 1.00 0.00 113 ALA A N 7
ATOM 14332 C CA . ALA A 1 113 ? -12.957 5.352 0.083 1.00 0.00 113 ALA A CA 7
ATOM 14333 C C . ALA A 1 113 ? -12.895 4.313 1.137 1.00 0.00 113 ALA A C 7
ATOM 14334 O O . ALA A 1 113 ? -12.834 3.129 0.885 1.00 0.00 113 ALA A O 7
ATOM 14341 N N . ARG A 1 114 ? -12.987 4.802 2.316 1.00 0.00 114 ARG A N 7
ATOM 14342 C CA . ARG A 1 114 ? -13.007 4.042 3.482 1.00 0.00 114 ARG A CA 7
ATOM 14343 C C . ARG A 1 114 ? -14.373 3.351 3.550 1.00 0.00 114 ARG A C 7
ATOM 14344 O O . ARG A 1 114 ? -14.579 2.430 4.324 1.00 0.00 114 ARG A O 7
ATOM 14365 N N . LYS A 1 115 ? -15.306 3.807 2.687 1.00 0.00 115 LYS A N 7
ATOM 14366 C CA . LYS A 1 115 ? -16.588 3.358 2.707 1.00 0.00 115 LYS A CA 7
ATOM 14367 C C . LYS A 1 115 ? -16.801 2.631 1.402 1.00 0.00 115 LYS A C 7
ATOM 14368 O O . LYS A 1 115 ? -17.737 1.893 1.268 1.00 0.00 115 LYS A O 7
ATOM 14387 N N . GLN A 1 116 ? -15.917 2.855 0.392 1.00 0.00 116 GLN A N 7
ATOM 14388 C CA . GLN A 1 116 ? -16.049 2.083 -0.817 1.00 0.00 116 GLN A CA 7
ATOM 14389 C C . GLN A 1 116 ? -15.785 0.578 -0.613 1.00 0.00 116 GLN A C 7
ATOM 14390 O O . GLN A 1 116 ? -16.119 -0.257 -1.421 1.00 0.00 116 GLN A O 7
ATOM 14404 N N . LEU A 1 117 ? -15.127 0.274 0.445 1.00 0.00 117 LEU A N 7
ATOM 14405 C CA . LEU A 1 117 ? -14.962 -0.965 0.902 1.00 0.00 117 LEU A CA 7
ATOM 14406 C C . LEU A 1 117 ? -15.944 -1.380 1.879 1.00 0.00 117 LEU A C 7
ATOM 14407 O O . LEU A 1 117 ? -16.011 -2.488 2.167 1.00 0.00 117 LEU A O 7
ATOM 14423 N N . GLU A 1 118 ? -16.853 -0.482 2.227 1.00 0.00 118 GLU A N 7
ATOM 14424 C CA . GLU A 1 118 ? -18.029 -0.807 2.969 1.00 0.00 118 GLU A CA 7
ATOM 14425 C C . GLU A 1 118 ? -19.116 -1.099 1.981 1.00 0.00 118 GLU A C 7
ATOM 14426 O O . GLU A 1 118 ? -20.247 -1.332 2.313 1.00 0.00 118 GLU A O 7
ATOM 14438 N N . GLU A 1 119 ? -18.714 -1.098 0.746 1.00 0.00 119 GLU A N 7
ATOM 14439 C CA . GLU A 1 119 ? -19.550 -1.481 -0.305 1.00 0.00 119 GLU A CA 7
ATOM 14440 C C . GLU A 1 119 ? -19.312 -2.932 -0.420 1.00 0.00 119 GLU A C 7
ATOM 14441 O O . GLU A 1 119 ? -20.202 -3.742 -0.651 1.00 0.00 119 GLU A O 7
ATOM 14453 N N . ALA A 1 120 ? -18.032 -3.272 -0.250 1.00 0.00 120 ALA A N 7
ATOM 14454 C CA . ALA A 1 120 ? -17.641 -4.564 -0.327 1.00 0.00 120 ALA A CA 7
ATOM 14455 C C . ALA A 1 120 ? -17.777 -5.341 0.968 1.00 0.00 120 ALA A C 7
ATOM 14456 O O . ALA A 1 120 ? -18.417 -6.312 1.002 1.00 0.00 120 ALA A O 7
ATOM 14463 N N . LYS A 1 121 ? -17.231 -4.848 1.980 1.00 0.00 121 LYS A N 7
ATOM 14464 C CA . LYS A 1 121 ? -17.219 -5.379 3.324 1.00 0.00 121 LYS A CA 7
ATOM 14465 C C . LYS A 1 121 ? -18.495 -5.706 3.831 1.00 0.00 121 LYS A C 7
ATOM 14466 O O . LYS A 1 121 ? -18.743 -6.811 4.179 1.00 0.00 121 LYS A O 7
ATOM 14485 N N . ALA A 1 122 ? -19.250 -4.767 3.892 1.00 0.00 122 ALA A N 7
ATOM 14486 C CA . ALA A 1 122 ? -20.585 -4.833 4.264 1.00 0.00 122 ALA A CA 7
ATOM 14487 C C . ALA A 1 122 ? -21.426 -5.770 3.389 1.00 0.00 122 ALA A C 7
ATOM 14488 O O . ALA A 1 122 ? -22.550 -6.098 3.735 1.00 0.00 122 ALA A O 7
ATOM 14495 N N . ARG A 1 123 ? -20.873 -6.201 2.254 1.00 0.00 123 ARG A N 7
ATOM 14496 C CA . ARG A 1 123 ? -21.554 -7.081 1.390 1.00 0.00 123 ARG A CA 7
ATOM 14497 C C . ARG A 1 123 ? -21.170 -8.464 1.767 1.00 0.00 123 ARG A C 7
ATOM 14498 O O . ARG A 1 123 ? -21.903 -9.430 1.604 1.00 0.00 123 ARG A O 7
ATOM 14519 N N . VAL A 1 124 ? -20.004 -8.504 2.277 1.00 0.00 124 VAL A N 7
ATOM 14520 C CA . VAL A 1 124 ? -19.307 -9.718 2.515 1.00 0.00 124 VAL A CA 7
ATOM 14521 C C . VAL A 1 124 ? -19.698 -10.213 3.797 1.00 0.00 124 VAL A C 7
ATOM 14522 O O . VAL A 1 124 ? -20.222 -11.305 3.948 1.00 0.00 124 VAL A O 7
ATOM 14535 N N . GLN A 1 125 ? -19.465 -9.302 4.646 1.00 0.00 125 GLN A N 7
ATOM 14536 C CA . GLN A 1 125 ? -19.753 -9.137 5.997 1.00 0.00 125 GLN A CA 7
ATOM 14537 C C . GLN A 1 125 ? -19.842 -10.349 6.932 1.00 0.00 125 GLN A C 7
ATOM 14538 O O . GLN A 1 125 ? -19.384 -10.298 8.065 1.00 0.00 125 GLN A O 7
ATOM 14552 N N . ALA A 1 126 ? -20.399 -11.365 6.452 1.00 0.00 126 ALA A N 7
ATOM 14553 C CA . ALA A 1 126 ? -20.611 -12.519 7.074 1.00 0.00 126 ALA A CA 7
ATOM 14554 C C . ALA A 1 126 ? -19.458 -13.490 6.827 1.00 0.00 126 ALA A C 7
ATOM 14555 O O . ALA A 1 126 ? -18.600 -13.702 7.678 1.00 0.00 126 ALA A O 7
ATOM 14562 N N . GLN A 1 127 ? -19.425 -14.051 5.638 1.00 0.00 127 GLN A N 7
ATOM 14563 C CA . GLN A 1 127 ? -18.490 -14.904 5.222 1.00 0.00 127 GLN A CA 7
ATOM 14564 C C . GLN A 1 127 ? -17.497 -14.220 4.315 1.00 0.00 127 GLN A C 7
ATOM 14565 O O . GLN A 1 127 ? -17.852 -13.745 3.261 1.00 0.00 127 GLN A O 7
ATOM 14579 N N . ARG A 1 128 ? -16.247 -14.199 4.750 1.00 0.00 128 ARG A N 7
ATOM 14580 C CA . ARG A 1 128 ? -15.119 -13.659 4.027 1.00 0.00 128 ARG A CA 7
ATOM 14581 C C . ARG A 1 128 ? -14.867 -14.224 2.633 1.00 0.00 128 ARG A C 7
ATOM 14582 O O . ARG A 1 128 ? -13.974 -13.761 1.933 1.00 0.00 128 ARG A O 7
ATOM 14603 N N . ALA A 1 129 ? -15.577 -15.254 2.326 1.00 0.00 129 ALA A N 7
ATOM 14604 C CA . ALA A 1 129 ? -15.572 -15.940 1.066 1.00 0.00 129 ALA A CA 7
ATOM 14605 C C . ALA A 1 129 ? -15.498 -15.048 -0.160 1.00 0.00 129 ALA A C 7
ATOM 14606 O O . ALA A 1 129 ? -16.472 -14.421 -0.568 1.00 0.00 129 ALA A O 7
ATOM 14613 N N . GLU A 1 130 ? -14.316 -15.050 -0.712 1.00 0.00 130 GLU A N 7
ATOM 14614 C CA . GLU A 1 130 ? -13.858 -14.300 -1.867 1.00 0.00 130 GLU A CA 7
ATOM 14615 C C . GLU A 1 130 ? -12.358 -14.429 -1.868 1.00 0.00 130 GLU A C 7
ATOM 14616 O O . GLU A 1 130 ? -11.757 -14.852 -2.840 1.00 0.00 130 GLU A O 7
ATOM 14628 N N . GLN A 1 131 ? -11.774 -14.134 -0.723 1.00 0.00 131 GLN A N 7
ATOM 14629 C CA . GLN A 1 131 ? -10.366 -14.311 -0.518 1.00 0.00 131 GLN A CA 7
ATOM 14630 C C . GLN A 1 131 ? -10.263 -15.537 0.348 1.00 0.00 131 GLN A C 7
ATOM 14631 O O . GLN A 1 131 ? -10.211 -15.446 1.571 1.00 0.00 131 GLN A O 7
ATOM 14645 N N . GLN A 1 132 ? -10.372 -16.670 -0.275 1.00 0.00 132 GLN A N 7
ATOM 14646 C CA . GLN A 1 132 ? -10.429 -17.914 0.407 1.00 0.00 132 GLN A CA 7
ATOM 14647 C C . GLN A 1 132 ? -9.628 -18.974 -0.275 1.00 0.00 132 GLN A C 7
ATOM 14648 O O . GLN A 1 132 ? -9.139 -18.786 -1.392 1.00 0.00 132 GLN A O 7
ATOM 14662 N N . ALA A 1 133 ? -9.532 -20.061 0.405 1.00 0.00 133 ALA A N 7
ATOM 14663 C CA . ALA A 1 133 ? -8.897 -21.246 0.026 1.00 0.00 133 ALA A CA 7
ATOM 14664 C C . ALA A 1 133 ? -9.600 -22.241 0.882 1.00 0.00 133 ALA A C 7
ATOM 14665 O O . ALA A 1 133 ? -9.658 -23.414 0.541 1.00 0.00 133 ALA A O 7
ATOM 14673 N N . MET A 1 1 ? 13.891 3.785 26.791 1.00 0.00 1 MET A N 8
ATOM 14674 C CA . MET A 1 1 ? 14.236 2.713 25.839 1.00 0.00 1 MET A CA 8
ATOM 14675 C C . MET A 1 1 ? 12.954 2.188 25.264 1.00 0.00 1 MET A C 8
ATOM 14676 O O . MET A 1 1 ? 11.898 2.679 25.634 1.00 0.00 1 MET A O 8
ATOM 14692 N N . GLY A 1 2 ? 13.035 1.217 24.372 1.00 0.00 2 GLY A N 8
ATOM 14693 C CA . GLY A 1 2 ? 11.841 0.638 23.795 1.00 0.00 2 GLY A CA 8
ATOM 14694 C C . GLY A 1 2 ? 11.230 -0.383 24.724 1.00 0.00 2 GLY A C 8
ATOM 14695 O O . GLY A 1 2 ? 11.530 -1.578 24.627 1.00 0.00 2 GLY A O 8
ATOM 14699 N N . SER A 1 3 ? 10.406 0.092 25.636 1.00 0.00 3 SER A N 8
ATOM 14700 C CA . SER A 1 3 ? 9.748 -0.731 26.636 1.00 0.00 3 SER A CA 8
ATOM 14701 C C . SER A 1 3 ? 8.813 -1.776 25.998 1.00 0.00 3 SER A C 8
ATOM 14702 O O . SER A 1 3 ? 8.607 -2.853 26.555 1.00 0.00 3 SER A O 8
ATOM 14710 N N . SER A 1 4 ? 8.284 -1.459 24.829 1.00 0.00 4 SER A N 8
ATOM 14711 C CA . SER A 1 4 ? 7.417 -2.348 24.096 1.00 0.00 4 SER A CA 8
ATOM 14712 C C . SER A 1 4 ? 8.164 -3.652 23.723 1.00 0.00 4 SER A C 8
ATOM 14713 O O . SER A 1 4 ? 7.639 -4.761 23.921 1.00 0.00 4 SER A O 8
ATOM 14721 N N . HIS A 1 5 ? 9.412 -3.493 23.221 1.00 0.00 5 HIS A N 8
ATOM 14722 C CA . HIS A 1 5 ? 10.311 -4.598 22.772 1.00 0.00 5 HIS A CA 8
ATOM 14723 C C . HIS A 1 5 ? 9.721 -5.419 21.612 1.00 0.00 5 HIS A C 8
ATOM 14724 O O . HIS A 1 5 ? 10.185 -5.344 20.460 1.00 0.00 5 HIS A O 8
ATOM 14739 N N . HIS A 1 6 ? 8.686 -6.165 21.927 1.00 0.00 6 HIS A N 8
ATOM 14740 C CA . HIS A 1 6 ? 8.055 -7.101 21.023 1.00 0.00 6 HIS A CA 8
ATOM 14741 C C . HIS A 1 6 ? 7.290 -6.423 19.891 1.00 0.00 6 HIS A C 8
ATOM 14742 O O . HIS A 1 6 ? 6.138 -6.048 20.039 1.00 0.00 6 HIS A O 8
ATOM 14757 N N . HIS A 1 7 ? 7.963 -6.234 18.783 1.00 0.00 7 HIS A N 8
ATOM 14758 C CA . HIS A 1 7 ? 7.320 -5.702 17.590 1.00 0.00 7 HIS A CA 8
ATOM 14759 C C . HIS A 1 7 ? 7.455 -6.741 16.479 1.00 0.00 7 HIS A C 8
ATOM 14760 O O . HIS A 1 7 ? 7.450 -6.432 15.305 1.00 0.00 7 HIS A O 8
ATOM 14775 N N . HIS A 1 8 ? 7.591 -7.996 16.876 1.00 0.00 8 HIS A N 8
ATOM 14776 C CA . HIS A 1 8 ? 7.739 -9.061 15.908 1.00 0.00 8 HIS A CA 8
ATOM 14777 C C . HIS A 1 8 ? 6.493 -9.843 15.654 1.00 0.00 8 HIS A C 8
ATOM 14778 O O . HIS A 1 8 ? 6.230 -10.876 16.234 1.00 0.00 8 HIS A O 8
ATOM 14793 N N . HIS A 1 9 ? 5.730 -9.241 14.830 1.00 0.00 9 HIS A N 8
ATOM 14794 C CA . HIS A 1 9 ? 4.510 -9.712 14.230 1.00 0.00 9 HIS A CA 8
ATOM 14795 C C . HIS A 1 9 ? 4.688 -9.254 12.788 1.00 0.00 9 HIS A C 8
ATOM 14796 O O . HIS A 1 9 ? 3.767 -9.089 12.015 1.00 0.00 9 HIS A O 8
ATOM 14811 N N . HIS A 1 10 ? 5.955 -9.209 12.459 1.00 0.00 10 HIS A N 8
ATOM 14812 C CA . HIS A 1 10 ? 6.504 -8.497 11.363 1.00 0.00 10 HIS A CA 8
ATOM 14813 C C . HIS A 1 10 ? 7.701 -9.315 10.892 1.00 0.00 10 HIS A C 8
ATOM 14814 O O . HIS A 1 10 ? 7.911 -10.425 11.389 1.00 0.00 10 HIS A O 8
ATOM 14829 N N . SER A 1 11 ? 8.495 -8.760 10.002 1.00 0.00 11 SER A N 8
ATOM 14830 C CA . SER A 1 11 ? 9.724 -9.361 9.547 1.00 0.00 11 SER A CA 8
ATOM 14831 C C . SER A 1 11 ? 10.760 -9.338 10.665 1.00 0.00 11 SER A C 8
ATOM 14832 O O . SER A 1 11 ? 10.467 -9.023 11.838 1.00 0.00 11 SER A O 8
ATOM 14840 N N . GLN A 1 12 ? 11.960 -9.616 10.314 1.00 0.00 12 GLN A N 8
ATOM 14841 C CA . GLN A 1 12 ? 13.003 -9.827 11.258 1.00 0.00 12 GLN A CA 8
ATOM 14842 C C . GLN A 1 12 ? 13.913 -8.639 11.219 1.00 0.00 12 GLN A C 8
ATOM 14843 O O . GLN A 1 12 ? 15.010 -8.660 11.693 1.00 0.00 12 GLN A O 8
ATOM 14857 N N . ASP A 1 13 ? 13.270 -7.591 10.821 1.00 0.00 13 ASP A N 8
ATOM 14858 C CA . ASP A 1 13 ? 13.677 -6.290 10.509 1.00 0.00 13 ASP A CA 8
ATOM 14859 C C . ASP A 1 13 ? 14.932 -5.641 11.092 1.00 0.00 13 ASP A C 8
ATOM 14860 O O . ASP A 1 13 ? 15.662 -5.053 10.307 1.00 0.00 13 ASP A O 8
ATOM 14869 N N . PRO A 1 14 ? 15.197 -5.654 12.425 1.00 0.00 14 PRO A N 8
ATOM 14870 C CA . PRO A 1 14 ? 16.352 -4.959 13.007 1.00 0.00 14 PRO A CA 8
ATOM 14871 C C . PRO A 1 14 ? 17.673 -5.351 12.355 1.00 0.00 14 PRO A C 8
ATOM 14872 O O . PRO A 1 14 ? 18.302 -6.342 12.725 1.00 0.00 14 PRO A O 8
ATOM 14883 N N . MET A 1 15 ? 18.048 -4.534 11.354 1.00 0.00 15 MET A N 8
ATOM 14884 C CA . MET A 1 15 ? 19.170 -4.713 10.495 1.00 0.00 15 MET A CA 8
ATOM 14885 C C . MET A 1 15 ? 19.150 -6.069 9.821 1.00 0.00 15 MET A C 8
ATOM 14886 O O . MET A 1 15 ? 20.198 -6.633 9.516 1.00 0.00 15 MET A O 8
ATOM 14900 N N . GLU A 1 16 ? 17.946 -6.557 9.512 1.00 0.00 16 GLU A N 8
ATOM 14901 C CA . GLU A 1 16 ? 17.850 -7.874 8.908 1.00 0.00 16 GLU A CA 8
ATOM 14902 C C . GLU A 1 16 ? 16.916 -7.793 7.668 1.00 0.00 16 GLU A C 8
ATOM 14903 O O . GLU A 1 16 ? 16.922 -6.767 6.966 1.00 0.00 16 GLU A O 8
ATOM 14915 N N . ASN A 1 17 ? 16.137 -8.856 7.428 1.00 0.00 17 ASN A N 8
ATOM 14916 C CA . ASN A 1 17 ? 15.321 -9.079 6.249 1.00 0.00 17 ASN A CA 8
ATOM 14917 C C . ASN A 1 17 ? 16.250 -9.226 5.039 1.00 0.00 17 ASN A C 8
ATOM 14918 O O . ASN A 1 17 ? 16.029 -8.712 3.924 1.00 0.00 17 ASN A O 8
ATOM 14929 N N . GLN A 1 18 ? 17.317 -9.921 5.306 1.00 0.00 18 GLN A N 8
ATOM 14930 C CA . GLN A 1 18 ? 18.275 -10.318 4.347 1.00 0.00 18 GLN A CA 8
ATOM 14931 C C . GLN A 1 18 ? 17.643 -11.282 3.310 1.00 0.00 18 GLN A C 8
ATOM 14932 O O . GLN A 1 18 ? 17.913 -11.138 2.099 1.00 0.00 18 GLN A O 8
ATOM 14946 N N . PRO A 1 19 ? 16.879 -12.353 3.776 1.00 0.00 19 PRO A N 8
ATOM 14947 C CA . PRO A 1 19 ? 16.017 -13.162 2.934 1.00 0.00 19 PRO A CA 8
ATOM 14948 C C . PRO A 1 19 ? 15.359 -12.350 1.833 1.00 0.00 19 PRO A C 8
ATOM 14949 O O . PRO A 1 19 ? 14.727 -11.328 2.066 1.00 0.00 19 PRO A O 8
ATOM 14960 N N . LYS A 1 20 ? 15.590 -12.804 0.636 1.00 0.00 20 LYS A N 8
ATOM 14961 C CA . LYS A 1 20 ? 15.111 -12.265 -0.546 1.00 0.00 20 LYS A CA 8
ATOM 14962 C C . LYS A 1 20 ? 13.634 -12.024 -0.505 1.00 0.00 20 LYS A C 8
ATOM 14963 O O . LYS A 1 20 ? 12.880 -12.883 -0.103 1.00 0.00 20 LYS A O 8
ATOM 14982 N N . LEU A 1 21 ? 13.259 -10.837 -0.907 1.00 0.00 21 LEU A N 8
ATOM 14983 C CA . LEU A 1 21 ? 11.937 -10.398 -1.040 1.00 0.00 21 LEU A CA 8
ATOM 14984 C C . LEU A 1 21 ? 11.073 -11.211 -1.977 1.00 0.00 21 LEU A C 8
ATOM 14985 O O . LEU A 1 21 ? 9.857 -11.129 -1.944 1.00 0.00 21 LEU A O 8
ATOM 15001 N N . ASN A 1 22 ? 11.721 -11.941 -2.827 1.00 0.00 22 ASN A N 8
ATOM 15002 C CA . ASN A 1 22 ? 11.143 -12.959 -3.693 1.00 0.00 22 ASN A CA 8
ATOM 15003 C C . ASN A 1 22 ? 10.174 -12.399 -4.670 1.00 0.00 22 ASN A C 8
ATOM 15004 O O . ASN A 1 22 ? 9.354 -13.104 -5.234 1.00 0.00 22 ASN A O 8
ATOM 15015 N N . SER A 1 23 ? 10.270 -11.112 -4.805 1.00 0.00 23 SER A N 8
ATOM 15016 C CA . SER A 1 23 ? 9.655 -10.328 -5.880 1.00 0.00 23 SER A CA 8
ATOM 15017 C C . SER A 1 23 ? 8.168 -10.007 -5.701 1.00 0.00 23 SER A C 8
ATOM 15018 O O . SER A 1 23 ? 7.532 -9.526 -6.646 1.00 0.00 23 SER A O 8
ATOM 15026 N N . SER A 1 24 ? 7.615 -10.211 -4.506 1.00 0.00 24 SER A N 8
ATOM 15027 C CA . SER A 1 24 ? 6.246 -9.781 -4.277 1.00 0.00 24 SER A CA 8
ATOM 15028 C C . SER A 1 24 ? 5.843 -9.695 -2.785 1.00 0.00 24 SER A C 8
ATOM 15029 O O . SER A 1 24 ? 5.987 -8.656 -2.153 1.00 0.00 24 SER A O 8
ATOM 15037 N N . LYS A 1 25 ? 5.418 -10.796 -2.236 1.00 0.00 25 LYS A N 8
ATOM 15038 C CA . LYS A 1 25 ? 4.884 -10.917 -0.958 1.00 0.00 25 LYS A CA 8
ATOM 15039 C C . LYS A 1 25 ? 5.781 -10.415 0.101 1.00 0.00 25 LYS A C 8
ATOM 15040 O O . LYS A 1 25 ? 5.469 -9.463 0.823 1.00 0.00 25 LYS A O 8
ATOM 15059 N N . GLU A 1 26 ? 6.875 -11.051 0.193 1.00 0.00 26 GLU A N 8
ATOM 15060 C CA . GLU A 1 26 ? 7.786 -10.765 1.222 1.00 0.00 26 GLU A CA 8
ATOM 15061 C C . GLU A 1 26 ? 8.527 -9.436 1.040 1.00 0.00 26 GLU A C 8
ATOM 15062 O O . GLU A 1 26 ? 9.267 -9.002 1.904 1.00 0.00 26 GLU A O 8
ATOM 15074 N N . VAL A 1 27 ? 8.267 -8.756 -0.062 1.00 0.00 27 VAL A N 8
ATOM 15075 C CA . VAL A 1 27 ? 8.781 -7.442 -0.232 1.00 0.00 27 VAL A CA 8
ATOM 15076 C C . VAL A 1 27 ? 7.820 -6.467 0.326 1.00 0.00 27 VAL A C 8
ATOM 15077 O O . VAL A 1 27 ? 8.229 -5.411 0.670 1.00 0.00 27 VAL A O 8
ATOM 15090 N N . ILE A 1 28 ? 6.505 -6.828 0.453 1.00 0.00 28 ILE A N 8
ATOM 15091 C CA . ILE A 1 28 ? 5.607 -5.990 1.169 1.00 0.00 28 ILE A CA 8
ATOM 15092 C C . ILE A 1 28 ? 6.108 -5.925 2.511 1.00 0.00 28 ILE A C 8
ATOM 15093 O O . ILE A 1 28 ? 6.113 -4.929 3.117 1.00 0.00 28 ILE A O 8
ATOM 15109 N N . ALA A 1 29 ? 6.489 -7.040 2.946 1.00 0.00 29 ALA A N 8
ATOM 15110 C CA . ALA A 1 29 ? 7.112 -7.215 4.160 1.00 0.00 29 ALA A CA 8
ATOM 15111 C C . ALA A 1 29 ? 8.349 -6.357 4.343 1.00 0.00 29 ALA A C 8
ATOM 15112 O O . ALA A 1 29 ? 8.524 -5.782 5.411 1.00 0.00 29 ALA A O 8
ATOM 15119 N N . PHE A 1 30 ? 9.181 -6.246 3.324 1.00 0.00 30 PHE A N 8
ATOM 15120 C CA . PHE A 1 30 ? 10.271 -5.348 3.386 1.00 0.00 30 PHE A CA 8
ATOM 15121 C C . PHE A 1 30 ? 9.737 -3.969 3.430 1.00 0.00 30 PHE A C 8
ATOM 15122 O O . PHE A 1 30 ? 10.123 -3.173 4.231 1.00 0.00 30 PHE A O 8
ATOM 15139 N N . LEU A 1 31 ? 8.844 -3.709 2.530 1.00 0.00 31 LEU A N 8
ATOM 15140 C CA . LEU A 1 31 ? 8.215 -2.457 2.401 1.00 0.00 31 LEU A CA 8
ATOM 15141 C C . LEU A 1 31 ? 7.648 -2.031 3.688 1.00 0.00 31 LEU A C 8
ATOM 15142 O O . LEU A 1 31 ? 7.700 -0.940 4.032 1.00 0.00 31 LEU A O 8
ATOM 15158 N N . ALA A 1 32 ? 7.180 -2.946 4.387 1.00 0.00 32 ALA A N 8
ATOM 15159 C CA . ALA A 1 32 ? 6.547 -2.730 5.638 1.00 0.00 32 ALA A CA 8
ATOM 15160 C C . ALA A 1 32 ? 7.475 -2.653 6.800 1.00 0.00 32 ALA A C 8
ATOM 15161 O O . ALA A 1 32 ? 7.072 -2.270 7.909 1.00 0.00 32 ALA A O 8
ATOM 15168 N N . GLU A 1 33 ? 8.663 -3.070 6.617 1.00 0.00 33 GLU A N 8
ATOM 15169 C CA . GLU A 1 33 ? 9.583 -2.990 7.676 1.00 0.00 33 GLU A CA 8
ATOM 15170 C C . GLU A 1 33 ? 10.251 -1.658 7.622 1.00 0.00 33 GLU A C 8
ATOM 15171 O O . GLU A 1 33 ? 10.595 -1.022 8.609 1.00 0.00 33 GLU A O 8
ATOM 15183 N N . ARG A 1 34 ? 10.336 -1.276 6.432 1.00 0.00 34 ARG A N 8
ATOM 15184 C CA . ARG A 1 34 ? 10.903 -0.120 5.941 1.00 0.00 34 ARG A CA 8
ATOM 15185 C C . ARG A 1 34 ? 9.926 1.033 6.056 1.00 0.00 34 ARG A C 8
ATOM 15186 O O . ARG A 1 34 ? 10.297 2.138 6.424 1.00 0.00 34 ARG A O 8
ATOM 15207 N N . PHE A 1 35 ? 8.685 0.769 5.729 1.00 0.00 35 PHE A N 8
ATOM 15208 C CA . PHE A 1 35 ? 7.632 1.715 5.817 1.00 0.00 35 PHE A CA 8
ATOM 15209 C C . PHE A 1 35 ? 6.530 1.297 6.778 1.00 0.00 35 PHE A C 8
ATOM 15210 O O . PHE A 1 35 ? 5.463 0.849 6.330 1.00 0.00 35 PHE A O 8
ATOM 15227 N N . PRO A 1 36 ? 6.788 1.370 8.109 1.00 0.00 36 PRO A N 8
ATOM 15228 C CA . PRO A 1 36 ? 5.785 1.196 9.155 1.00 0.00 36 PRO A CA 8
ATOM 15229 C C . PRO A 1 36 ? 4.419 1.902 8.892 1.00 0.00 36 PRO A C 8
ATOM 15230 O O . PRO A 1 36 ? 3.409 1.536 9.495 1.00 0.00 36 PRO A O 8
ATOM 15241 N N . HIS A 1 37 ? 4.381 2.911 8.006 1.00 0.00 37 HIS A N 8
ATOM 15242 C CA . HIS A 1 37 ? 3.131 3.617 7.785 1.00 0.00 37 HIS A CA 8
ATOM 15243 C C . HIS A 1 37 ? 2.404 2.944 6.666 1.00 0.00 37 HIS A C 8
ATOM 15244 O O . HIS A 1 37 ? 1.284 2.493 6.812 1.00 0.00 37 HIS A O 8
ATOM 15259 N N . CYS A 1 38 ? 3.050 2.976 5.549 1.00 0.00 38 CYS A N 8
ATOM 15260 C CA . CYS A 1 38 ? 2.576 2.471 4.327 1.00 0.00 38 CYS A CA 8
ATOM 15261 C C . CYS A 1 38 ? 2.175 1.051 4.386 1.00 0.00 38 CYS A C 8
ATOM 15262 O O . CYS A 1 38 ? 1.095 0.674 3.973 1.00 0.00 38 CYS A O 8
ATOM 15270 N N . PHE A 1 39 ? 3.054 0.272 4.830 1.00 0.00 39 PHE A N 8
ATOM 15271 C CA . PHE A 1 39 ? 2.929 -1.074 4.698 1.00 0.00 39 PHE A CA 8
ATOM 15272 C C . PHE A 1 39 ? 2.792 -1.741 6.051 1.00 0.00 39 PHE A C 8
ATOM 15273 O O . PHE A 1 39 ? 3.097 -1.148 7.087 1.00 0.00 39 PHE A O 8
ATOM 15290 N N . SER A 1 40 ? 2.267 -2.928 6.036 1.00 0.00 40 SER A N 8
ATOM 15291 C CA . SER A 1 40 ? 2.057 -3.702 7.237 1.00 0.00 40 SER A CA 8
ATOM 15292 C C . SER A 1 40 ? 3.130 -4.702 7.503 1.00 0.00 40 SER A C 8
ATOM 15293 O O . SER A 1 40 ? 4.044 -4.419 8.272 1.00 0.00 40 SER A O 8
ATOM 15301 N N . ALA A 1 41 ? 2.883 -5.963 7.008 1.00 0.00 41 ALA A N 8
ATOM 15302 C CA . ALA A 1 41 ? 3.770 -7.158 7.040 1.00 0.00 41 ALA A CA 8
ATOM 15303 C C . ALA A 1 41 ? 3.398 -7.864 8.285 1.00 0.00 41 ALA A C 8
ATOM 15304 O O . ALA A 1 41 ? 3.542 -9.056 8.464 1.00 0.00 41 ALA A O 8
ATOM 15311 N N . GLU A 1 42 ? 2.908 -7.015 9.124 1.00 0.00 42 GLU A N 8
ATOM 15312 C CA . GLU A 1 42 ? 2.194 -7.252 10.279 1.00 0.00 42 GLU A CA 8
ATOM 15313 C C . GLU A 1 42 ? 0.931 -7.863 9.935 1.00 0.00 42 GLU A C 8
ATOM 15314 O O . GLU A 1 42 ? 0.438 -8.837 10.523 1.00 0.00 42 GLU A O 8
ATOM 15326 N N . GLY A 1 43 ? 0.414 -7.245 8.978 1.00 0.00 43 GLY A N 8
ATOM 15327 C CA . GLY A 1 43 ? -0.860 -7.469 8.591 1.00 0.00 43 GLY A CA 8
ATOM 15328 C C . GLY A 1 43 ? -0.989 -7.673 7.128 1.00 0.00 43 GLY A C 8
ATOM 15329 O O . GLY A 1 43 ? -0.040 -7.398 6.376 1.00 0.00 43 GLY A O 8
ATOM 15333 N N . GLU A 1 44 ? -2.172 -8.117 6.760 1.00 0.00 44 GLU A N 8
ATOM 15334 C CA . GLU A 1 44 ? -2.648 -8.375 5.423 1.00 0.00 44 GLU A CA 8
ATOM 15335 C C . GLU A 1 44 ? -2.195 -7.278 4.449 1.00 0.00 44 GLU A C 8
ATOM 15336 O O . GLU A 1 44 ? -1.475 -7.539 3.491 1.00 0.00 44 GLU A O 8
ATOM 15348 N N . ALA A 1 45 ? -2.578 -6.050 4.751 1.00 0.00 45 ALA A N 8
ATOM 15349 C CA . ALA A 1 45 ? -2.263 -4.915 3.927 1.00 0.00 45 ALA A CA 8
ATOM 15350 C C . ALA A 1 45 ? -2.559 -3.651 4.688 1.00 0.00 45 ALA A C 8
ATOM 15351 O O . ALA A 1 45 ? -2.696 -3.679 5.920 1.00 0.00 45 ALA A O 8
ATOM 15358 N N . ARG A 1 46 ? -2.629 -2.577 3.971 1.00 0.00 46 ARG A N 8
ATOM 15359 C CA . ARG A 1 46 ? -2.882 -1.262 4.466 1.00 0.00 46 ARG A CA 8
ATOM 15360 C C . ARG A 1 46 ? -3.388 -0.536 3.241 1.00 0.00 46 ARG A C 8
ATOM 15361 O O . ARG A 1 46 ? -3.026 -0.969 2.130 1.00 0.00 46 ARG A O 8
ATOM 15382 N N . PRO A 1 47 ? -4.278 0.471 3.358 1.00 0.00 47 PRO A N 8
ATOM 15383 C CA . PRO A 1 47 ? -4.627 1.287 2.207 1.00 0.00 47 PRO A CA 8
ATOM 15384 C C . PRO A 1 47 ? -3.350 1.906 1.619 1.00 0.00 47 PRO A C 8
ATOM 15385 O O . PRO A 1 47 ? -2.480 2.380 2.347 1.00 0.00 47 PRO A O 8
ATOM 15396 N N . LEU A 1 48 ? -3.213 1.847 0.322 1.00 0.00 48 LEU A N 8
ATOM 15397 C CA . LEU A 1 48 ? -1.997 2.228 -0.308 1.00 0.00 48 LEU A CA 8
ATOM 15398 C C . LEU A 1 48 ? -2.260 2.935 -1.658 1.00 0.00 48 LEU A C 8
ATOM 15399 O O . LEU A 1 48 ? -3.241 2.686 -2.276 1.00 0.00 48 LEU A O 8
ATOM 15415 N N . LYS A 1 49 ? -1.328 3.782 -2.108 1.00 0.00 49 LYS A N 8
ATOM 15416 C CA . LYS A 1 49 ? -1.532 4.635 -3.282 1.00 0.00 49 LYS A CA 8
ATOM 15417 C C . LYS A 1 49 ? -1.129 4.016 -4.619 1.00 0.00 49 LYS A C 8
ATOM 15418 O O . LYS A 1 49 ? -1.412 4.580 -5.662 1.00 0.00 49 LYS A O 8
ATOM 15437 N N . ILE A 1 50 ? -0.460 2.917 -4.582 1.00 0.00 50 ILE A N 8
ATOM 15438 C CA . ILE A 1 50 ? 0.083 2.252 -5.724 1.00 0.00 50 ILE A CA 8
ATOM 15439 C C . ILE A 1 50 ? 1.164 2.966 -6.519 1.00 0.00 50 ILE A C 8
ATOM 15440 O O . ILE A 1 50 ? 2.249 2.422 -6.723 1.00 0.00 50 ILE A O 8
ATOM 15456 N N . GLY A 1 51 ? 0.911 4.159 -6.872 1.00 0.00 51 GLY A N 8
ATOM 15457 C CA . GLY A 1 51 ? 1.908 4.975 -7.528 1.00 0.00 51 GLY A CA 8
ATOM 15458 C C . GLY A 1 51 ? 3.044 5.252 -6.585 1.00 0.00 51 GLY A C 8
ATOM 15459 O O . GLY A 1 51 ? 4.090 5.643 -6.993 1.00 0.00 51 GLY A O 8
ATOM 15463 N N . ILE A 1 52 ? 2.799 4.995 -5.284 1.00 0.00 52 ILE A N 8
ATOM 15464 C CA . ILE A 1 52 ? 3.789 4.909 -4.269 1.00 0.00 52 ILE A CA 8
ATOM 15465 C C . ILE A 1 52 ? 4.953 4.099 -4.705 1.00 0.00 52 ILE A C 8
ATOM 15466 O O . ILE A 1 52 ? 6.000 4.360 -4.303 1.00 0.00 52 ILE A O 8
ATOM 15482 N N . PHE A 1 53 ? 4.723 3.055 -5.428 1.00 0.00 53 PHE A N 8
ATOM 15483 C CA . PHE A 1 53 ? 5.717 2.160 -5.783 1.00 0.00 53 PHE A CA 8
ATOM 15484 C C . PHE A 1 53 ? 6.947 2.904 -6.245 1.00 0.00 53 PHE A C 8
ATOM 15485 O O . PHE A 1 53 ? 7.945 2.714 -5.809 1.00 0.00 53 PHE A O 8
ATOM 15502 N N . GLN A 1 54 ? 6.733 3.795 -7.042 1.00 0.00 54 GLN A N 8
ATOM 15503 C CA . GLN A 1 54 ? 7.692 4.715 -7.572 1.00 0.00 54 GLN A CA 8
ATOM 15504 C C . GLN A 1 54 ? 8.490 5.524 -6.472 1.00 0.00 54 GLN A C 8
ATOM 15505 O O . GLN A 1 54 ? 9.480 6.193 -6.703 1.00 0.00 54 GLN A O 8
ATOM 15519 N N . ASP A 1 55 ? 7.948 5.483 -5.389 1.00 0.00 55 ASP A N 8
ATOM 15520 C CA . ASP A 1 55 ? 8.295 6.305 -4.251 1.00 0.00 55 ASP A CA 8
ATOM 15521 C C . ASP A 1 55 ? 9.030 5.529 -3.381 1.00 0.00 55 ASP A C 8
ATOM 15522 O O . ASP A 1 55 ? 9.915 5.967 -2.741 1.00 0.00 55 ASP A O 8
ATOM 15531 N N . LEU A 1 56 ? 8.586 4.368 -3.315 1.00 0.00 56 LEU A N 8
ATOM 15532 C CA . LEU A 1 56 ? 9.207 3.347 -2.723 1.00 0.00 56 LEU A CA 8
ATOM 15533 C C . LEU A 1 56 ? 10.434 3.278 -3.316 1.00 0.00 56 LEU A C 8
ATOM 15534 O O . LEU A 1 56 ? 11.352 3.490 -2.714 1.00 0.00 56 LEU A O 8
ATOM 15550 N N . VAL A 1 57 ? 10.405 3.083 -4.559 1.00 0.00 57 VAL A N 8
ATOM 15551 C CA . VAL A 1 57 ? 11.574 2.774 -5.343 1.00 0.00 57 VAL A CA 8
ATOM 15552 C C . VAL A 1 57 ? 12.647 3.805 -5.258 1.00 0.00 57 VAL A C 8
ATOM 15553 O O . VAL A 1 57 ? 13.806 3.507 -5.568 1.00 0.00 57 VAL A O 8
ATOM 15566 N N . ASP A 1 58 ? 12.231 5.027 -4.904 1.00 0.00 58 ASP A N 8
ATOM 15567 C CA . ASP A 1 58 ? 13.162 6.099 -4.560 1.00 0.00 58 ASP A CA 8
ATOM 15568 C C . ASP A 1 58 ? 14.135 5.588 -3.495 1.00 0.00 58 ASP A C 8
ATOM 15569 O O . ASP A 1 58 ? 15.350 5.717 -3.554 1.00 0.00 58 ASP A O 8
ATOM 15578 N N . ARG A 1 59 ? 13.492 4.904 -2.582 1.00 0.00 59 ARG A N 8
ATOM 15579 C CA . ARG A 1 59 ? 13.942 4.458 -1.360 1.00 0.00 59 ARG A CA 8
ATOM 15580 C C . ARG A 1 59 ? 14.247 2.976 -1.342 1.00 0.00 59 ARG A C 8
ATOM 15581 O O . ARG A 1 59 ? 15.381 2.568 -1.200 1.00 0.00 59 ARG A O 8
ATOM 15602 N N . VAL A 1 60 ? 13.204 2.188 -1.571 1.00 0.00 60 VAL A N 8
ATOM 15603 C CA . VAL A 1 60 ? 13.179 0.792 -1.295 1.00 0.00 60 VAL A CA 8
ATOM 15604 C C . VAL A 1 60 ? 14.143 -0.098 -1.961 1.00 0.00 60 VAL A C 8
ATOM 15605 O O . VAL A 1 60 ? 14.760 -0.916 -1.350 1.00 0.00 60 VAL A O 8
ATOM 15618 N N . ALA A 1 61 ? 14.184 0.079 -3.201 1.00 0.00 61 ALA A N 8
ATOM 15619 C CA . ALA A 1 61 ? 14.484 -0.916 -4.090 1.00 0.00 61 ALA A CA 8
ATOM 15620 C C . ALA A 1 61 ? 15.570 -1.873 -3.800 1.00 0.00 61 ALA A C 8
ATOM 15621 O O . ALA A 1 61 ? 15.417 -2.847 -3.060 1.00 0.00 61 ALA A O 8
ATOM 15628 N N . GLY A 1 62 ? 16.605 -1.593 -4.258 1.00 0.00 62 GLY A N 8
ATOM 15629 C CA . GLY A 1 62 ? 17.641 -2.547 -4.252 1.00 0.00 62 GLY A CA 8
ATOM 15630 C C . GLY A 1 62 ? 18.533 -2.451 -3.100 1.00 0.00 62 GLY A C 8
ATOM 15631 O O . GLY A 1 62 ? 19.743 -2.556 -3.203 1.00 0.00 62 GLY A O 8
ATOM 15635 N N . GLU A 1 63 ? 17.902 -2.195 -2.035 1.00 0.00 63 GLU A N 8
ATOM 15636 C CA . GLU A 1 63 ? 18.451 -2.237 -0.743 1.00 0.00 63 GLU A CA 8
ATOM 15637 C C . GLU A 1 63 ? 18.901 -3.647 -0.450 1.00 0.00 63 GLU A C 8
ATOM 15638 O O . GLU A 1 63 ? 20.051 -3.901 -0.112 1.00 0.00 63 GLU A O 8
ATOM 15650 N N . MET A 1 64 ? 17.960 -4.564 -0.568 1.00 0.00 64 MET A N 8
ATOM 15651 C CA . MET A 1 64 ? 18.250 -5.917 -0.375 1.00 0.00 64 MET A CA 8
ATOM 15652 C C . MET A 1 64 ? 18.097 -6.636 -1.625 1.00 0.00 64 MET A C 8
ATOM 15653 O O . MET A 1 64 ? 19.035 -7.088 -2.248 1.00 0.00 64 MET A O 8
ATOM 15667 N N . ASN A 1 65 ? 16.889 -6.707 -1.995 1.00 0.00 65 ASN A N 8
ATOM 15668 C CA . ASN A 1 65 ? 16.462 -7.547 -3.011 1.00 0.00 65 ASN A CA 8
ATOM 15669 C C . ASN A 1 65 ? 15.339 -6.994 -3.880 1.00 0.00 65 ASN A C 8
ATOM 15670 O O . ASN A 1 65 ? 14.294 -7.616 -3.940 1.00 0.00 65 ASN A O 8
ATOM 15681 N N . LEU A 1 66 ? 15.504 -5.850 -4.493 1.00 0.00 66 LEU A N 8
ATOM 15682 C CA . LEU A 1 66 ? 14.494 -5.316 -5.426 1.00 0.00 66 LEU A CA 8
ATOM 15683 C C . LEU A 1 66 ? 15.095 -4.632 -6.639 1.00 0.00 66 LEU A C 8
ATOM 15684 O O . LEU A 1 66 ? 15.953 -3.768 -6.554 1.00 0.00 66 LEU A O 8
ATOM 15700 N N . SER A 1 67 ? 14.539 -4.982 -7.724 1.00 0.00 67 SER A N 8
ATOM 15701 C CA . SER A 1 67 ? 14.813 -4.452 -9.015 1.00 0.00 67 SER A CA 8
ATOM 15702 C C . SER A 1 67 ? 13.557 -3.635 -9.488 1.00 0.00 67 SER A C 8
ATOM 15703 O O . SER A 1 67 ? 13.228 -3.581 -10.668 1.00 0.00 67 SER A O 8
ATOM 15711 N N . LYS A 1 68 ? 12.923 -2.935 -8.521 1.00 0.00 68 LYS A N 8
ATOM 15712 C CA . LYS A 1 68 ? 11.645 -2.156 -8.658 1.00 0.00 68 LYS A CA 8
ATOM 15713 C C . LYS A 1 68 ? 10.475 -2.991 -9.115 1.00 0.00 68 LYS A C 8
ATOM 15714 O O . LYS A 1 68 ? 9.524 -3.077 -8.447 1.00 0.00 68 LYS A O 8
ATOM 15733 N N . THR A 1 69 ? 10.553 -3.657 -10.195 1.00 0.00 69 THR A N 8
ATOM 15734 C CA . THR A 1 69 ? 9.406 -4.260 -10.747 1.00 0.00 69 THR A CA 8
ATOM 15735 C C . THR A 1 69 ? 8.996 -5.489 -9.993 1.00 0.00 69 THR A C 8
ATOM 15736 O O . THR A 1 69 ? 7.854 -5.923 -10.035 1.00 0.00 69 THR A O 8
ATOM 15747 N N . GLN A 1 70 ? 9.924 -5.979 -9.271 1.00 0.00 70 GLN A N 8
ATOM 15748 C CA . GLN A 1 70 ? 9.714 -7.093 -8.387 1.00 0.00 70 GLN A CA 8
ATOM 15749 C C . GLN A 1 70 ? 9.236 -6.566 -7.011 1.00 0.00 70 GLN A C 8
ATOM 15750 O O . GLN A 1 70 ? 9.220 -7.263 -6.014 1.00 0.00 70 GLN A O 8
ATOM 15764 N N . LEU A 1 71 ? 8.992 -5.311 -6.988 1.00 0.00 71 LEU A N 8
ATOM 15765 C CA . LEU A 1 71 ? 8.409 -4.606 -5.905 1.00 0.00 71 LEU A CA 8
ATOM 15766 C C . LEU A 1 71 ? 7.060 -4.087 -6.378 1.00 0.00 71 LEU A C 8
ATOM 15767 O O . LEU A 1 71 ? 6.123 -4.090 -5.644 1.00 0.00 71 LEU A O 8
ATOM 15783 N N . ARG A 1 72 ? 6.954 -3.678 -7.620 1.00 0.00 72 ARG A N 8
ATOM 15784 C CA . ARG A 1 72 ? 5.681 -3.114 -8.091 1.00 0.00 72 ARG A CA 8
ATOM 15785 C C . ARG A 1 72 ? 4.609 -4.186 -8.115 1.00 0.00 72 ARG A C 8
ATOM 15786 O O . ARG A 1 72 ? 3.434 -3.926 -8.233 1.00 0.00 72 ARG A O 8
ATOM 15807 N N . SER A 1 73 ? 5.072 -5.372 -8.066 1.00 0.00 73 SER A N 8
ATOM 15808 C CA . SER A 1 73 ? 4.346 -6.539 -8.091 1.00 0.00 73 SER A CA 8
ATOM 15809 C C . SER A 1 73 ? 3.853 -6.882 -6.733 1.00 0.00 73 SER A C 8
ATOM 15810 O O . SER A 1 73 ? 2.836 -7.540 -6.539 1.00 0.00 73 SER A O 8
ATOM 15818 N N . ALA A 1 74 ? 4.555 -6.386 -5.821 1.00 0.00 74 ALA A N 8
ATOM 15819 C CA . ALA A 1 74 ? 4.221 -6.500 -4.419 1.00 0.00 74 ALA A CA 8
ATOM 15820 C C . ALA A 1 74 ? 3.099 -5.572 -4.167 1.00 0.00 74 ALA A C 8
ATOM 15821 O O . ALA A 1 74 ? 2.163 -5.822 -3.406 1.00 0.00 74 ALA A O 8
ATOM 15828 N N . LEU A 1 75 ? 3.102 -4.654 -5.009 1.00 0.00 75 LEU A N 8
ATOM 15829 C CA . LEU A 1 75 ? 2.329 -3.527 -4.996 1.00 0.00 75 LEU A CA 8
ATOM 15830 C C . LEU A 1 75 ? 1.211 -3.693 -6.041 1.00 0.00 75 LEU A C 8
ATOM 15831 O O . LEU A 1 75 ? 0.685 -2.760 -6.638 1.00 0.00 75 LEU A O 8
ATOM 15847 N N . ARG A 1 76 ? 0.862 -4.961 -6.131 1.00 0.00 76 ARG A N 8
ATOM 15848 C CA . ARG A 1 76 ? -0.190 -5.632 -6.919 1.00 0.00 76 ARG A CA 8
ATOM 15849 C C . ARG A 1 76 ? -0.751 -6.699 -6.037 1.00 0.00 76 ARG A C 8
ATOM 15850 O O . ARG A 1 76 ? -1.941 -6.869 -5.911 1.00 0.00 76 ARG A O 8
ATOM 15871 N N . LEU A 1 77 ? 0.166 -7.379 -5.399 1.00 0.00 77 LEU A N 8
ATOM 15872 C CA . LEU A 1 77 ? -0.090 -8.516 -4.566 1.00 0.00 77 LEU A CA 8
ATOM 15873 C C . LEU A 1 77 ? -0.927 -8.158 -3.420 1.00 0.00 77 LEU A C 8
ATOM 15874 O O . LEU A 1 77 ? -2.087 -8.532 -3.328 1.00 0.00 77 LEU A O 8
ATOM 15890 N N . TYR A 1 78 ? -0.346 -7.360 -2.557 1.00 0.00 78 TYR A N 8
ATOM 15891 C CA . TYR A 1 78 ? -1.006 -7.079 -1.340 1.00 0.00 78 TYR A CA 8
ATOM 15892 C C . TYR A 1 78 ? -2.046 -6.012 -1.599 1.00 0.00 78 TYR A C 8
ATOM 15893 O O . TYR A 1 78 ? -2.850 -5.675 -0.769 1.00 0.00 78 TYR A O 8
ATOM 15911 N N . THR A 1 79 ? -1.978 -5.457 -2.791 1.00 0.00 79 THR A N 8
ATOM 15912 C CA . THR A 1 79 ? -2.947 -4.439 -3.183 1.00 0.00 79 THR A CA 8
ATOM 15913 C C . THR A 1 79 ? -4.203 -5.078 -3.730 1.00 0.00 79 THR A C 8
ATOM 15914 O O . THR A 1 79 ? -5.186 -4.416 -3.991 1.00 0.00 79 THR A O 8
ATOM 15925 N N . SER A 1 80 ? -4.134 -6.371 -3.939 1.00 0.00 80 SER A N 8
ATOM 15926 C CA . SER A 1 80 ? -5.292 -7.137 -4.290 1.00 0.00 80 SER A CA 8
ATOM 15927 C C . SER A 1 80 ? -5.901 -7.663 -3.005 1.00 0.00 80 SER A C 8
ATOM 15928 O O . SER A 1 80 ? -6.881 -8.408 -3.015 1.00 0.00 80 SER A O 8
ATOM 15936 N N . SER A 1 81 ? -5.296 -7.262 -1.883 1.00 0.00 81 SER A N 8
ATOM 15937 C CA . SER A 1 81 ? -5.833 -7.582 -0.612 1.00 0.00 81 SER A CA 8
ATOM 15938 C C . SER A 1 81 ? -6.923 -6.656 -0.336 1.00 0.00 81 SER A C 8
ATOM 15939 O O . SER A 1 81 ? -6.948 -5.547 -0.842 1.00 0.00 81 SER A O 8
ATOM 15947 N N . TRP A 1 82 ? -7.782 -7.078 0.476 1.00 0.00 82 TRP A N 8
ATOM 15948 C CA . TRP A 1 82 ? -8.923 -6.290 0.823 1.00 0.00 82 TRP A CA 8
ATOM 15949 C C . TRP A 1 82 ? -8.514 -5.264 1.732 1.00 0.00 82 TRP A C 8
ATOM 15950 O O . TRP A 1 82 ? -8.832 -4.133 1.522 1.00 0.00 82 TRP A O 8
ATOM 15971 N N . ARG A 1 83 ? -7.767 -5.657 2.710 1.00 0.00 83 ARG A N 8
ATOM 15972 C CA . ARG A 1 83 ? -7.243 -4.778 3.784 1.00 0.00 83 ARG A CA 8
ATOM 15973 C C . ARG A 1 83 ? -6.531 -3.588 3.222 1.00 0.00 83 ARG A C 8
ATOM 15974 O O . ARG A 1 83 ? -6.345 -2.572 3.895 1.00 0.00 83 ARG A O 8
ATOM 15995 N N . TYR A 1 84 ? -6.137 -3.739 2.010 1.00 0.00 84 TYR A N 8
ATOM 15996 C CA . TYR A 1 84 ? -5.643 -2.696 1.240 1.00 0.00 84 TYR A CA 8
ATOM 15997 C C . TYR A 1 84 ? -6.794 -1.683 1.009 1.00 0.00 84 TYR A C 8
ATOM 15998 O O . TYR A 1 84 ? -6.853 -0.648 1.635 1.00 0.00 84 TYR A O 8
ATOM 16016 N N . LEU A 1 85 ? -7.786 -2.097 0.246 1.00 0.00 85 LEU A N 8
ATOM 16017 C CA . LEU A 1 85 ? -8.875 -1.222 -0.207 1.00 0.00 85 LEU A CA 8
ATOM 16018 C C . LEU A 1 85 ? -9.967 -0.929 0.746 1.00 0.00 85 LEU A C 8
ATOM 16019 O O . LEU A 1 85 ? -11.013 -0.417 0.361 1.00 0.00 85 LEU A O 8
ATOM 16035 N N . TYR A 1 86 ? -9.717 -1.155 1.938 1.00 0.00 86 TYR A N 8
ATOM 16036 C CA . TYR A 1 86 ? -10.593 -0.832 3.006 1.00 0.00 86 TYR A CA 8
ATOM 16037 C C . TYR A 1 86 ? -10.730 0.702 3.074 1.00 0.00 86 TYR A C 8
ATOM 16038 O O . TYR A 1 86 ? -11.603 1.263 3.730 1.00 0.00 86 TYR A O 8
ATOM 16056 N N . GLY A 1 87 ? -9.810 1.332 2.379 1.00 0.00 87 GLY A N 8
ATOM 16057 C CA . GLY A 1 87 ? -9.767 2.721 2.198 1.00 0.00 87 GLY A CA 8
ATOM 16058 C C . GLY A 1 87 ? -8.738 3.095 1.259 1.00 0.00 87 GLY A C 8
ATOM 16059 O O . GLY A 1 87 ? -7.808 3.626 1.638 1.00 0.00 87 GLY A O 8
ATOM 16063 N N . VAL A 1 88 ? -8.943 2.825 -0.018 1.00 0.00 88 VAL A N 8
ATOM 16064 C CA . VAL A 1 88 ? -8.012 3.181 -1.070 1.00 0.00 88 VAL A CA 8
ATOM 16065 C C . VAL A 1 88 ? -8.784 3.531 -2.326 1.00 0.00 88 VAL A C 8
ATOM 16066 O O . VAL A 1 88 ? -9.461 2.662 -2.888 1.00 0.00 88 VAL A O 8
ATOM 16079 N N . LYS A 1 89 ? -8.695 4.731 -2.751 1.00 0.00 89 LYS A N 8
ATOM 16080 C CA . LYS A 1 89 ? -9.162 5.146 -4.054 1.00 0.00 89 LYS A CA 8
ATOM 16081 C C . LYS A 1 89 ? -8.620 6.546 -4.308 1.00 0.00 89 LYS A C 8
ATOM 16082 O O . LYS A 1 89 ? -7.979 6.757 -5.304 1.00 0.00 89 LYS A O 8
ATOM 16101 N N . PRO A 1 90 ? -8.905 7.527 -3.414 1.00 0.00 90 PRO A N 8
ATOM 16102 C CA . PRO A 1 90 ? -8.129 8.768 -3.339 1.00 0.00 90 PRO A CA 8
ATOM 16103 C C . PRO A 1 90 ? -7.006 8.588 -2.297 1.00 0.00 90 PRO A C 8
ATOM 16104 O O . PRO A 1 90 ? -6.433 7.490 -2.169 1.00 0.00 90 PRO A O 8
ATOM 16115 N N . GLY A 1 91 ? -6.787 9.647 -1.440 1.00 0.00 91 GLY A N 8
ATOM 16116 C CA . GLY A 1 91 ? -5.784 9.715 -0.385 1.00 0.00 91 GLY A CA 8
ATOM 16117 C C . GLY A 1 91 ? -6.022 8.806 0.772 1.00 0.00 91 GLY A C 8
ATOM 16118 O O . GLY A 1 91 ? -5.559 8.938 1.876 1.00 0.00 91 GLY A O 8
ATOM 16122 N N . ALA A 1 92 ? -6.736 7.929 0.437 1.00 0.00 92 ALA A N 8
ATOM 16123 C CA . ALA A 1 92 ? -7.2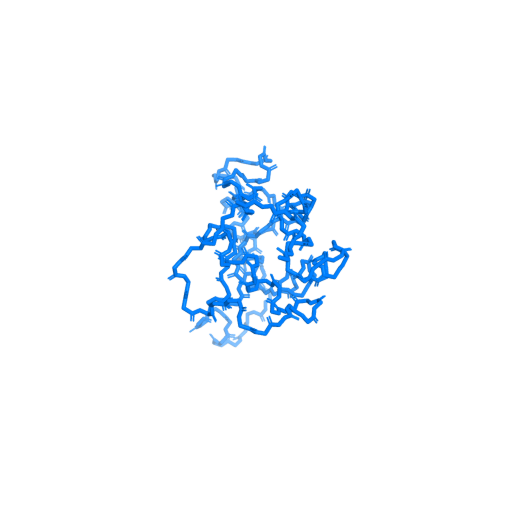12 6.814 1.177 1.00 0.00 92 ALA A CA 8
ATOM 16124 C C . ALA A 1 92 ? -6.109 5.989 1.617 1.00 0.00 92 ALA A C 8
ATOM 16125 O O . ALA A 1 92 ? -6.143 5.411 2.679 1.00 0.00 92 ALA A O 8
ATOM 16132 N N . THR A 1 93 ? -5.165 5.970 0.792 1.00 0.00 93 THR A N 8
ATOM 16133 C CA . THR A 1 93 ? -3.897 5.417 1.014 1.00 0.00 93 THR A CA 8
ATOM 16134 C C . THR A 1 93 ? -3.362 5.782 2.391 1.00 0.00 93 THR A C 8
ATOM 16135 O O . THR A 1 93 ? -2.844 4.959 3.104 1.00 0.00 93 THR A O 8
ATOM 16146 N N . ARG A 1 94 ? -3.519 7.043 2.729 1.00 0.00 94 ARG A N 8
ATOM 16147 C CA . ARG A 1 94 ? -2.946 7.640 3.871 1.00 0.00 94 ARG A CA 8
ATOM 16148 C C . ARG A 1 94 ? -1.434 7.593 3.865 1.00 0.00 94 ARG A C 8
ATOM 16149 O O . ARG A 1 94 ? -0.823 7.918 4.878 1.00 0.00 94 ARG A O 8
ATOM 16170 N N . VAL A 1 95 ? -0.799 7.135 2.766 1.00 0.00 95 VAL A N 8
ATOM 16171 C CA . VAL A 1 95 ? 0.611 7.043 2.727 1.00 0.00 95 VAL A CA 8
ATOM 16172 C C . VAL A 1 95 ? 1.203 7.388 1.368 1.00 0.00 95 VAL A C 8
ATOM 16173 O O . VAL A 1 95 ? 0.588 7.343 0.327 1.00 0.00 95 VAL A O 8
ATOM 16186 N N . ASP A 1 96 ? 2.331 7.833 1.518 1.00 0.00 96 ASP A N 8
ATOM 16187 C CA . ASP A 1 96 ? 3.285 8.212 0.499 1.00 0.00 96 ASP A CA 8
ATOM 16188 C C . ASP A 1 96 ? 4.590 7.811 1.119 1.00 0.00 96 ASP A C 8
ATOM 16189 O O . ASP A 1 96 ? 5.567 8.509 1.119 1.00 0.00 96 ASP A O 8
ATOM 16198 N N . LEU A 1 97 ? 4.533 6.601 1.653 1.00 0.00 97 LEU A N 8
ATOM 16199 C CA . LEU A 1 97 ? 5.491 5.956 2.439 1.00 0.00 97 LEU A CA 8
ATOM 16200 C C . LEU A 1 97 ? 5.918 6.622 3.738 1.00 0.00 97 LEU A C 8
ATOM 16201 O O . LEU A 1 97 ? 6.149 5.945 4.737 1.00 0.00 97 LEU A O 8
ATOM 16217 N N . ASP A 1 98 ? 5.871 7.931 3.742 1.00 0.00 98 ASP A N 8
ATOM 16218 C CA . ASP A 1 98 ? 6.072 8.763 4.883 1.00 0.00 98 ASP A CA 8
ATOM 16219 C C . ASP A 1 98 ? 4.773 8.703 5.608 1.00 0.00 98 ASP A C 8
ATOM 16220 O O . ASP A 1 98 ? 4.677 8.683 6.838 1.00 0.00 98 ASP A O 8
ATOM 16229 N N . GLY A 1 99 ? 3.752 8.546 4.800 1.00 0.00 99 GLY A N 8
ATOM 16230 C CA . GLY A 1 99 ? 2.472 8.363 5.298 1.00 0.00 99 GLY A CA 8
ATOM 16231 C C . GLY A 1 99 ? 1.567 9.592 5.151 1.00 0.00 99 GLY A C 8
ATOM 16232 O O . GLY A 1 99 ? 0.827 9.942 6.054 1.00 0.00 99 GLY A O 8
ATOM 16236 N N . ASN A 1 100 ? 1.676 10.210 4.010 1.00 0.00 100 ASN A N 8
ATOM 16237 C CA . ASN A 1 100 ? 0.845 11.290 3.499 1.00 0.00 100 ASN A CA 8
ATOM 16238 C C . ASN A 1 100 ? -0.142 10.592 2.663 1.00 0.00 100 ASN A C 8
ATOM 16239 O O . ASN A 1 100 ? 0.222 9.719 2.110 1.00 0.00 100 ASN A O 8
ATOM 16250 N N . PRO A 1 101 ? -1.361 10.997 2.499 1.00 0.00 101 PRO A N 8
ATOM 16251 C CA . PRO A 1 101 ? -2.419 10.219 1.786 1.00 0.00 101 PRO A CA 8
ATOM 16252 C C . PRO A 1 101 ? -2.222 10.320 0.331 1.00 0.00 101 PRO A C 8
ATOM 16253 O O . PRO A 1 101 ? -3.034 10.851 -0.370 1.00 0.00 101 PRO A O 8
ATOM 16264 N N . CYS A 1 102 ? -1.077 9.804 -0.100 1.00 0.00 102 CYS A N 8
ATOM 16265 C CA . CYS A 1 102 ? -0.436 10.173 -1.382 1.00 0.00 102 CYS A CA 8
ATOM 16266 C C . CYS A 1 102 ? -0.221 11.725 -1.416 1.00 0.00 102 CYS A C 8
ATOM 16267 O O . CYS A 1 102 ? 0.270 12.319 -2.355 1.00 0.00 102 CYS A O 8
ATOM 16275 N N . GLY A 1 103 ? -0.567 12.311 -0.250 1.00 0.00 103 GLY A N 8
ATOM 16276 C CA . GLY A 1 103 ? -0.554 13.734 0.037 1.00 0.00 103 GLY A CA 8
ATOM 16277 C C . GLY A 1 103 ? -1.703 14.407 -0.625 1.00 0.00 103 GLY A C 8
ATOM 16278 O O . GLY A 1 103 ? -1.853 15.618 -0.628 1.00 0.00 103 GLY A O 8
ATOM 16282 N N . GLU A 1 104 ? -2.490 13.570 -1.135 1.00 0.00 104 GLU A N 8
ATOM 16283 C CA . GLU A 1 104 ? -3.606 13.833 -1.924 1.00 0.00 104 GLU A CA 8
ATOM 16284 C C . GLU A 1 104 ? -4.837 14.182 -1.100 1.00 0.00 104 GLU A C 8
ATOM 16285 O O . GLU A 1 104 ? -5.567 15.121 -1.433 1.00 0.00 104 GLU A O 8
ATOM 16297 N N . LEU A 1 105 ? -5.091 13.457 -0.023 1.00 0.00 105 LEU A N 8
ATOM 16298 C CA . LEU A 1 105 ? -6.272 13.701 0.648 1.00 0.00 105 LEU A CA 8
ATOM 16299 C C . LEU A 1 105 ? -6.077 13.863 2.171 1.00 0.00 105 LEU A C 8
ATOM 16300 O O . LEU A 1 105 ? -5.010 13.777 2.675 1.00 0.00 105 LEU A O 8
ATOM 16316 N N . ASP A 1 106 ? -7.118 14.283 2.776 1.00 0.00 106 ASP A N 8
ATOM 16317 C CA . ASP A 1 106 ? -7.439 14.309 4.187 1.00 0.00 106 ASP A CA 8
ATOM 16318 C C . ASP A 1 106 ? -7.801 12.831 4.522 1.00 0.00 106 ASP A C 8
ATOM 16319 O O . ASP A 1 106 ? -7.191 11.900 3.977 1.00 0.00 106 ASP A O 8
ATOM 16328 N N . GLU A 1 107 ? -8.716 12.610 5.349 1.00 0.00 107 GLU A N 8
ATOM 16329 C CA . GLU A 1 107 ? -9.244 11.294 5.520 1.00 0.00 107 GLU A CA 8
ATOM 16330 C C . GLU A 1 107 ? -10.735 11.272 5.550 1.00 0.00 107 GLU A C 8
ATOM 16331 O O . GLU A 1 107 ? -11.347 10.208 5.479 1.00 0.00 107 GLU A O 8
ATOM 16343 N N . GLN A 1 108 ? -11.308 12.404 5.524 1.00 0.00 108 GLN A N 8
ATOM 16344 C CA . GLN A 1 108 ? -12.668 12.539 5.567 1.00 0.00 108 GLN A CA 8
ATOM 16345 C C . GLN A 1 108 ? -13.099 12.744 4.200 1.00 0.00 108 GLN A C 8
ATOM 16346 O O . GLN A 1 108 ? -14.222 13.143 3.899 1.00 0.00 108 GLN A O 8
ATOM 16360 N N . HIS A 1 109 ? -12.187 12.465 3.307 1.00 0.00 109 HIS A N 8
ATOM 16361 C CA . HIS A 1 109 ? -12.572 12.398 1.979 1.00 0.00 109 HIS A CA 8
ATOM 16362 C C . HIS A 1 109 ? -12.192 11.092 1.441 1.00 0.00 109 HIS A C 8
ATOM 16363 O O . HIS A 1 109 ? -12.765 10.596 0.487 1.00 0.00 109 HIS A O 8
ATOM 16378 N N . VAL A 1 110 ? -11.287 10.492 2.107 1.00 0.00 110 VAL A N 8
ATOM 16379 C CA . VAL A 1 110 ? -10.980 9.155 1.825 1.00 0.00 110 VAL A CA 8
ATOM 16380 C C . VAL A 1 110 ? -11.766 8.298 2.735 1.00 0.00 110 VAL A C 8
ATOM 16381 O O . VAL A 1 110 ? -11.546 7.131 2.946 1.00 0.00 110 VAL A O 8
ATOM 16394 N N . GLU A 1 111 ? -12.648 8.993 3.254 1.00 0.00 111 GLU A N 8
ATOM 16395 C CA . GLU A 1 111 ? -13.771 8.615 3.962 1.00 0.00 111 GLU A CA 8
ATOM 16396 C C . GLU A 1 111 ? -14.649 7.850 3.053 1.00 0.00 111 GLU A C 8
ATOM 16397 O O . GLU A 1 111 ? -15.166 6.817 3.381 1.00 0.00 111 GLU A O 8
ATOM 16409 N N . HIS A 1 112 ? -14.702 8.317 1.851 1.00 0.00 112 HIS A N 8
ATOM 16410 C CA . HIS A 1 112 ? -15.468 7.673 0.825 1.00 0.00 112 HIS A CA 8
ATOM 16411 C C . HIS A 1 112 ? -14.765 6.487 0.311 1.00 0.00 112 HIS A C 8
ATOM 16412 O O . HIS A 1 112 ? -15.331 5.642 -0.341 1.00 0.00 112 HIS A O 8
ATOM 16427 N N . ALA A 1 113 ? -13.562 6.431 0.614 1.00 0.00 113 ALA A N 8
ATOM 16428 C CA . ALA A 1 113 ? -12.762 5.386 0.268 1.00 0.00 113 ALA A CA 8
ATOM 16429 C C . ALA A 1 113 ? -12.803 4.354 1.325 1.00 0.00 113 ALA A C 8
ATOM 16430 O O . ALA A 1 113 ? -12.676 3.168 1.083 1.00 0.00 113 ALA A O 8
ATOM 16437 N N . ARG A 1 114 ? -13.025 4.849 2.480 1.00 0.00 114 ARG A N 8
ATOM 16438 C CA . ARG A 1 114 ? -13.139 4.107 3.664 1.00 0.00 114 ARG A CA 8
ATOM 16439 C C . ARG A 1 114 ? -14.489 3.385 3.584 1.00 0.00 114 ARG A C 8
ATOM 16440 O O . ARG A 1 114 ? -14.736 2.401 4.260 1.00 0.00 114 ARG A O 8
ATOM 16461 N N . LYS A 1 115 ? -15.340 3.895 2.679 1.00 0.00 115 LYS A N 8
ATOM 16462 C CA . LYS A 1 115 ? -16.626 3.473 2.523 1.00 0.00 115 LYS A CA 8
ATOM 16463 C C . LYS A 1 115 ? -16.703 2.719 1.238 1.00 0.00 115 LYS A C 8
ATOM 16464 O O . LYS A 1 115 ? -17.559 1.908 1.081 1.00 0.00 115 LYS A O 8
ATOM 16483 N N . GLN A 1 116 ? -15.780 2.942 0.299 1.00 0.00 116 GLN A N 8
ATOM 16484 C CA . GLN A 1 116 ? -15.827 2.131 -0.882 1.00 0.00 116 GLN A CA 8
ATOM 16485 C C . GLN A 1 116 ? -15.567 0.617 -0.609 1.00 0.00 116 GLN A C 8
ATOM 16486 O O . GLN A 1 116 ? -15.799 -0.244 -1.440 1.00 0.00 116 GLN A O 8
ATOM 16500 N N . LEU A 1 117 ? -15.078 0.326 0.580 1.00 0.00 117 LEU A N 8
ATOM 16501 C CA . LEU A 1 117 ? -14.994 -0.963 1.072 1.00 0.00 117 LEU A CA 8
ATOM 16502 C C . LEU A 1 117 ? -16.338 -1.446 1.569 1.00 0.00 117 LEU A C 8
ATOM 16503 O O . LEU A 1 117 ? -16.552 -2.604 1.605 1.00 0.00 117 LEU A O 8
ATOM 16519 N N . GLU A 1 118 ? -17.285 -0.564 1.851 1.00 0.00 118 GLU A N 8
ATOM 16520 C CA . GLU A 1 118 ? -18.619 -0.973 2.181 1.00 0.00 118 GLU A CA 8
ATOM 16521 C C . GLU A 1 118 ? -19.278 -1.457 0.993 1.00 0.00 118 GLU A C 8
ATOM 16522 O O . GLU A 1 118 ? -20.135 -2.261 1.076 1.00 0.00 118 GLU A O 8
ATOM 16534 N N . GLU A 1 119 ? -18.750 -1.065 -0.071 1.00 0.00 119 GLU A N 8
ATOM 16535 C CA . GLU A 1 119 ? -19.271 -1.350 -1.353 1.00 0.00 119 GLU A CA 8
ATOM 16536 C C . GLU A 1 119 ? -18.812 -2.723 -1.701 1.00 0.00 119 GLU A C 8
ATOM 16537 O O . GLU A 1 119 ? -19.517 -3.554 -2.257 1.00 0.00 119 GLU A O 8
ATOM 16549 N N . ALA A 1 120 ? -17.589 -2.933 -1.322 1.00 0.00 120 ALA A N 8
ATOM 16550 C CA . ALA A 1 120 ? -16.948 -4.156 -1.368 1.00 0.00 120 ALA A CA 8
ATOM 16551 C C . ALA A 1 120 ? -17.602 -5.136 -0.475 1.00 0.00 120 ALA A C 8
ATOM 16552 O O . ALA A 1 120 ? -17.949 -6.162 -0.880 1.00 0.00 120 ALA A O 8
ATOM 16559 N N . LYS A 1 121 ? -17.752 -4.763 0.706 1.00 0.00 121 LYS A N 8
ATOM 16560 C CA . LYS A 1 121 ? -18.417 -5.451 1.757 1.00 0.00 121 LYS A CA 8
ATOM 16561 C C . LYS A 1 121 ? -19.726 -5.882 1.387 1.00 0.00 121 LYS A C 8
ATOM 16562 O O . LYS A 1 121 ? -20.050 -7.023 1.505 1.00 0.00 121 LYS A O 8
ATOM 16581 N N . ALA A 1 122 ? -20.453 -4.976 1.011 1.00 0.00 122 ALA A N 8
ATOM 16582 C CA . ALA A 1 122 ? -21.745 -5.173 0.469 1.00 0.00 122 ALA A CA 8
ATOM 16583 C C . ALA A 1 122 ? -21.783 -6.077 -0.765 1.00 0.00 122 ALA A C 8
ATOM 16584 O O . ALA A 1 122 ? -22.844 -6.507 -1.179 1.00 0.00 122 ALA A O 8
ATOM 16591 N N . ARG A 1 123 ? -20.628 -6.343 -1.357 1.00 0.00 123 ARG A N 8
ATOM 16592 C CA . ARG A 1 123 ? -20.559 -7.169 -2.506 1.00 0.00 123 ARG A CA 8
ATOM 16593 C C . ARG A 1 123 ? -20.315 -8.553 -2.056 1.00 0.00 123 ARG A C 8
ATOM 16594 O O . ARG A 1 123 ? -20.652 -9.537 -2.704 1.00 0.00 123 ARG A O 8
ATOM 16615 N N . VAL A 1 124 ? -19.717 -8.580 -0.939 1.00 0.00 124 VAL A N 8
ATOM 16616 C CA . VAL A 1 124 ? -19.195 -9.767 -0.391 1.00 0.00 124 VAL A CA 8
ATOM 16617 C C . VAL A 1 124 ? -20.256 -10.425 0.333 1.00 0.00 124 VAL A C 8
ATOM 16618 O O . VAL A 1 124 ? -20.709 -11.510 0.004 1.00 0.00 124 VAL A O 8
ATOM 16631 N N . GLN A 1 125 ? -20.667 -9.631 1.228 1.00 0.00 125 GLN A N 8
ATOM 16632 C CA . GLN A 1 125 ? -21.762 -9.640 2.107 1.00 0.00 125 GLN A CA 8
ATOM 16633 C C . GLN A 1 125 ? -22.401 -10.953 2.601 1.00 0.00 125 GLN A C 8
ATOM 16634 O O . GLN A 1 125 ? -23.346 -10.909 3.396 1.00 0.00 125 GLN A O 8
ATOM 16648 N N . ALA A 1 126 ? -21.866 -12.056 2.214 1.00 0.00 126 ALA A N 8
ATOM 16649 C CA . ALA A 1 126 ? -22.429 -13.288 2.380 1.00 0.00 126 ALA A CA 8
ATOM 16650 C C . ALA A 1 126 ? -21.415 -14.328 2.004 1.00 0.00 126 ALA A C 8
ATOM 16651 O O . ALA A 1 126 ? -20.994 -15.158 2.811 1.00 0.00 126 ALA A O 8
ATOM 16658 N N . GLN A 1 127 ? -21.039 -14.274 0.763 1.00 0.00 127 GLN A N 8
ATOM 16659 C CA . GLN A 1 127 ? -20.125 -15.074 0.190 1.00 0.00 127 GLN A CA 8
ATOM 16660 C C . GLN A 1 127 ? -18.735 -14.735 0.667 1.00 0.00 127 GLN A C 8
ATOM 16661 O O . GLN A 1 127 ? -18.416 -13.595 0.913 1.00 0.00 127 GLN A O 8
ATOM 16675 N N . ARG A 1 128 ? -17.949 -15.760 0.851 1.00 0.00 128 ARG A N 8
ATOM 16676 C CA . ARG A 1 128 ? -16.578 -15.650 1.121 1.00 0.00 128 ARG A CA 8
ATOM 16677 C C . ARG A 1 128 ? -15.790 -14.868 0.088 1.00 0.00 128 ARG A C 8
ATOM 16678 O O . ARG A 1 128 ? -14.734 -14.351 0.393 1.00 0.00 128 ARG A O 8
ATOM 16699 N N . ALA A 1 129 ? -16.265 -14.867 -1.133 1.00 0.00 129 ALA A N 8
ATOM 16700 C CA . ALA A 1 129 ? -15.620 -14.206 -2.203 1.00 0.00 129 ALA A CA 8
ATOM 16701 C C . ALA A 1 129 ? -15.323 -12.735 -1.962 1.00 0.00 129 ALA A C 8
ATOM 16702 O O . ALA A 1 129 ? -16.198 -11.868 -1.996 1.00 0.00 129 ALA A O 8
ATOM 16709 N N . GLU A 1 130 ? -14.069 -12.496 -1.775 1.00 0.00 130 GLU A N 8
ATOM 16710 C CA . GLU A 1 130 ? -13.495 -11.218 -1.552 1.00 0.00 130 GLU A CA 8
ATOM 16711 C C . GLU A 1 130 ? -12.049 -11.317 -1.869 1.00 0.00 130 GLU A C 8
ATOM 16712 O O . GLU A 1 130 ? -11.549 -10.621 -2.758 1.00 0.00 130 GLU A O 8
ATOM 16724 N N . GLN A 1 131 ? -11.416 -12.212 -1.186 1.00 0.00 131 GLN A N 8
ATOM 16725 C CA . GLN A 1 131 ? -10.079 -12.637 -1.459 1.00 0.00 131 GLN A CA 8
ATOM 16726 C C . GLN A 1 131 ? -10.151 -14.137 -1.563 1.00 0.00 131 GLN A C 8
ATOM 16727 O O . GLN A 1 131 ? -9.923 -14.872 -0.599 1.00 0.00 131 GLN A O 8
ATOM 16741 N N . GLN A 1 132 ? -10.621 -14.579 -2.701 1.00 0.00 132 GLN A N 8
ATOM 16742 C CA . GLN A 1 132 ? -10.847 -15.955 -2.944 1.00 0.00 132 GLN A CA 8
ATOM 16743 C C . GLN A 1 132 ? -10.267 -16.382 -4.256 1.00 0.00 132 GLN A C 8
ATOM 16744 O O . GLN A 1 132 ? -10.284 -15.617 -5.224 1.00 0.00 132 GLN A O 8
ATOM 16758 N N . ALA A 1 133 ? -9.752 -17.569 -4.258 1.00 0.00 133 ALA A N 8
ATOM 16759 C CA . ALA A 1 133 ? -9.160 -18.221 -5.353 1.00 0.00 133 ALA A CA 8
ATOM 16760 C C . ALA A 1 133 ? -9.210 -19.640 -4.930 1.00 0.00 133 ALA A C 8
ATOM 16761 O O . ALA A 1 133 ? -9.408 -20.521 -5.757 1.00 0.00 133 ALA A O 8
ATOM 16769 N N . MET A 1 1 ? 34.137 -7.140 16.605 1.00 0.00 1 MET A N 9
ATOM 16770 C CA . MET A 1 1 ? 33.222 -7.651 15.570 1.00 0.00 1 MET A CA 9
ATOM 16771 C C . MET A 1 1 ? 33.755 -7.212 14.246 1.00 0.00 1 MET A C 9
ATOM 16772 O O . MET A 1 1 ? 34.739 -6.494 14.220 1.00 0.00 1 MET A O 9
ATOM 16788 N N . GLY A 1 2 ? 33.128 -7.640 13.184 1.00 0.00 2 GLY A N 9
ATOM 16789 C CA . GLY A 1 2 ? 33.528 -7.251 11.857 1.00 0.00 2 GLY A CA 9
ATOM 16790 C C . GLY A 1 2 ? 32.421 -7.580 10.912 1.00 0.00 2 GLY A C 9
ATOM 16791 O O . GLY A 1 2 ? 31.743 -6.706 10.401 1.00 0.00 2 GLY A O 9
ATOM 16795 N N . SER A 1 3 ? 32.201 -8.847 10.734 1.00 0.00 3 SER A N 9
ATOM 16796 C CA . SER A 1 3 ? 31.133 -9.319 9.935 1.00 0.00 3 SER A CA 9
ATOM 16797 C C . SER A 1 3 ? 29.839 -9.310 10.759 1.00 0.00 3 SER A C 9
ATOM 16798 O O . SER A 1 3 ? 29.833 -9.680 11.956 1.00 0.00 3 SER A O 9
ATOM 16806 N N . SER A 1 4 ? 28.765 -8.855 10.167 1.00 0.00 4 SER A N 9
ATOM 16807 C CA . SER A 1 4 ? 27.522 -8.803 10.864 1.00 0.00 4 SER A CA 9
ATOM 16808 C C . SER A 1 4 ? 26.786 -10.132 10.896 1.00 0.00 4 SER A C 9
ATOM 16809 O O . SER A 1 4 ? 25.818 -10.353 10.184 1.00 0.00 4 SER A O 9
ATOM 16817 N N . HIS A 1 5 ? 27.250 -11.012 11.759 1.00 0.00 5 HIS A N 9
ATOM 16818 C CA . HIS A 1 5 ? 26.617 -12.312 11.999 1.00 0.00 5 HIS A CA 9
ATOM 16819 C C . HIS A 1 5 ? 25.476 -12.096 13.030 1.00 0.00 5 HIS A C 9
ATOM 16820 O O . HIS A 1 5 ? 25.187 -12.940 13.867 1.00 0.00 5 HIS A O 9
ATOM 16835 N N . HIS A 1 6 ? 24.800 -10.968 12.890 1.00 0.00 6 HIS A N 9
ATOM 16836 C CA . HIS A 1 6 ? 23.770 -10.531 13.826 1.00 0.00 6 HIS A CA 9
ATOM 16837 C C . HIS A 1 6 ? 22.390 -10.946 13.343 1.00 0.00 6 HIS A C 9
ATOM 16838 O O . HIS A 1 6 ? 21.442 -10.871 14.105 1.00 0.00 6 HIS A O 9
ATOM 16853 N N . HIS A 1 7 ? 22.336 -11.434 12.088 1.00 0.00 7 HIS A N 9
ATOM 16854 C CA . HIS A 1 7 ? 21.089 -11.758 11.323 1.00 0.00 7 HIS A CA 9
ATOM 16855 C C . HIS A 1 7 ? 19.954 -12.370 12.168 1.00 0.00 7 HIS A C 9
ATOM 16856 O O . HIS A 1 7 ? 19.913 -13.582 12.401 1.00 0.00 7 HIS A O 9
ATOM 16871 N N . HIS A 1 8 ? 19.091 -11.490 12.637 1.00 0.00 8 HIS A N 9
ATOM 16872 C CA . HIS A 1 8 ? 17.859 -11.764 13.382 1.00 0.00 8 HIS A CA 9
ATOM 16873 C C . HIS A 1 8 ? 17.069 -10.508 13.200 1.00 0.00 8 HIS A C 9
ATOM 16874 O O . HIS A 1 8 ? 17.413 -9.506 13.804 1.00 0.00 8 HIS A O 9
ATOM 16889 N N . HIS A 1 9 ? 16.055 -10.546 12.328 1.00 0.00 9 HIS A N 9
ATOM 16890 C CA . HIS A 1 9 ? 15.367 -9.316 11.860 1.00 0.00 9 HIS A CA 9
ATOM 16891 C C . HIS A 1 9 ? 16.354 -8.546 10.960 1.00 0.00 9 HIS A C 9
ATOM 16892 O O . HIS A 1 9 ? 17.446 -9.081 10.659 1.00 0.00 9 HIS A O 9
ATOM 16907 N N . HIS A 1 10 ? 15.999 -7.366 10.469 1.00 0.00 10 HIS A N 9
ATOM 16908 C CA . HIS A 1 10 ? 16.961 -6.599 9.632 1.00 0.00 10 HIS A CA 9
ATOM 16909 C C . HIS A 1 10 ? 16.634 -5.114 9.523 1.00 0.00 10 HIS A C 9
ATOM 16910 O O . HIS A 1 10 ? 17.223 -4.395 8.700 1.00 0.00 10 HIS A O 9
ATOM 16925 N N . SER A 1 11 ? 15.713 -4.672 10.330 1.00 0.00 11 SER A N 9
ATOM 16926 C CA . SER A 1 11 ? 15.352 -3.291 10.444 1.00 0.00 11 SER A CA 9
ATOM 16927 C C . SER A 1 11 ? 14.568 -3.099 11.667 1.00 0.00 11 SER A C 9
ATOM 16928 O O . SER A 1 11 ? 15.090 -3.182 12.781 1.00 0.00 11 SER A O 9
ATOM 16936 N N . GLN A 1 12 ? 13.359 -2.898 11.479 1.00 0.00 12 GLN A N 9
ATOM 16937 C CA . GLN A 1 12 ? 12.450 -2.560 12.491 1.00 0.00 12 GLN A CA 9
ATOM 16938 C C . GLN A 1 12 ? 11.190 -3.291 12.182 1.00 0.00 12 GLN A C 9
ATOM 16939 O O . GLN A 1 12 ? 10.075 -2.860 12.480 1.00 0.00 12 GLN A O 9
ATOM 16953 N N . ASP A 1 13 ? 11.418 -4.446 11.620 1.00 0.00 13 ASP A N 9
ATOM 16954 C CA . ASP A 1 13 ? 10.462 -5.336 11.226 1.00 0.00 13 ASP A CA 9
ATOM 16955 C C . ASP A 1 13 ? 9.783 -5.912 12.442 1.00 0.00 13 ASP A C 9
ATOM 16956 O O . ASP A 1 13 ? 10.459 -6.222 13.434 1.00 0.00 13 ASP A O 9
ATOM 16965 N N . PRO A 1 14 ? 8.457 -6.046 12.410 1.00 0.00 14 PRO A N 9
ATOM 16966 C CA . PRO A 1 14 ? 7.683 -6.466 13.561 1.00 0.00 14 PRO A CA 9
ATOM 16967 C C . PRO A 1 14 ? 7.758 -7.972 13.804 1.00 0.00 14 PRO A C 9
ATOM 16968 O O . PRO A 1 14 ? 8.362 -8.404 14.799 1.00 0.00 14 PRO A O 9
ATOM 16979 N N . MET A 1 15 ? 7.168 -8.779 12.916 1.00 0.00 15 MET A N 9
ATOM 16980 C CA . MET A 1 15 ? 7.251 -10.178 13.015 1.00 0.00 15 MET A CA 9
ATOM 16981 C C . MET A 1 15 ? 8.704 -10.572 12.721 1.00 0.00 15 MET A C 9
ATOM 16982 O O . MET A 1 15 ? 9.450 -10.986 13.635 1.00 0.00 15 MET A O 9
ATOM 16996 N N . GLU A 1 16 ? 9.101 -10.355 11.459 1.00 0.00 16 GLU A N 9
ATOM 16997 C CA . GLU A 1 16 ? 10.479 -10.507 10.942 1.00 0.00 16 GLU A CA 9
ATOM 16998 C C . GLU A 1 16 ? 10.458 -10.613 9.425 1.00 0.00 16 GLU A C 9
ATOM 16999 O O . GLU A 1 16 ? 9.379 -10.637 8.815 1.00 0.00 16 GLU A O 9
ATOM 17011 N N . ASN A 1 17 ? 11.645 -10.670 8.837 1.00 0.00 17 ASN A N 9
ATOM 17012 C CA . ASN A 1 17 ? 11.833 -10.838 7.395 1.00 0.00 17 ASN A CA 9
ATOM 17013 C C . ASN A 1 17 ? 13.303 -11.191 7.163 1.00 0.00 17 ASN A C 9
ATOM 17014 O O . ASN A 1 17 ? 14.028 -10.574 6.392 1.00 0.00 17 ASN A O 9
ATOM 17025 N N . GLN A 1 18 ? 13.747 -12.133 7.913 1.00 0.00 18 GLN A N 9
ATOM 17026 C CA . GLN A 1 18 ? 15.042 -12.646 7.845 1.00 0.00 18 GLN A CA 9
ATOM 17027 C C . GLN A 1 18 ? 15.420 -13.158 6.410 1.00 0.00 18 GLN A C 9
ATOM 17028 O O . GLN A 1 18 ? 16.470 -12.730 5.872 1.00 0.00 18 GLN A O 9
ATOM 17042 N N . PRO A 1 19 ? 14.697 -14.167 5.842 1.00 0.00 19 PRO A N 9
ATOM 17043 C CA . PRO A 1 19 ? 14.759 -14.473 4.414 1.00 0.00 19 PRO A CA 9
ATOM 17044 C C . PRO A 1 19 ? 14.354 -13.269 3.563 1.00 0.00 19 PRO A C 9
ATOM 17045 O O . PRO A 1 19 ? 13.344 -12.629 3.807 1.00 0.00 19 PRO A O 9
ATOM 17056 N N . LYS A 1 20 ? 15.188 -12.974 2.595 1.00 0.00 20 LYS A N 9
ATOM 17057 C CA . LYS A 1 20 ? 14.981 -12.021 1.584 1.00 0.00 20 LYS A CA 9
ATOM 17058 C C . LYS A 1 20 ? 13.706 -12.303 0.833 1.00 0.00 20 LYS A C 9
ATOM 17059 O O . LYS A 1 20 ? 13.254 -13.427 0.731 1.00 0.00 20 LYS A O 9
ATOM 17078 N N . LEU A 1 21 ? 13.216 -11.248 0.329 1.00 0.00 21 LEU A N 9
ATOM 17079 C CA . LEU A 1 21 ? 12.075 -11.042 -0.448 1.00 0.00 21 LEU A CA 9
ATOM 17080 C C . LEU A 1 21 ? 11.949 -11.975 -1.589 1.00 0.00 21 LEU A C 9
ATOM 17081 O O . LEU A 1 21 ? 10.995 -12.695 -1.711 1.00 0.00 21 LEU A O 9
ATOM 17097 N N . ASN A 1 22 ? 12.915 -11.864 -2.456 1.00 0.00 22 ASN A N 9
ATOM 17098 C CA . ASN A 1 22 ? 13.075 -12.679 -3.645 1.00 0.00 22 ASN A CA 9
ATOM 17099 C C . ASN A 1 22 ? 12.019 -12.322 -4.659 1.00 0.00 22 ASN A C 9
ATOM 17100 O O . ASN A 1 22 ? 11.792 -13.068 -5.588 1.00 0.00 22 ASN A O 9
ATOM 17111 N N . SER A 1 23 ? 11.393 -11.146 -4.426 1.00 0.00 23 SER A N 9
ATOM 17112 C CA . SER A 1 23 ? 10.415 -10.468 -5.331 1.00 0.00 23 SER A CA 9
ATOM 17113 C C . SER A 1 23 ? 8.930 -10.664 -4.952 1.00 0.00 23 SER A C 9
ATOM 17114 O O . SER A 1 23 ? 8.507 -11.701 -4.464 1.00 0.00 23 SER A O 9
ATOM 17122 N N . SER A 1 24 ? 8.189 -9.595 -5.162 1.00 0.00 24 SER A N 9
ATOM 17123 C CA . SER A 1 24 ? 6.758 -9.462 -4.955 1.00 0.00 24 SER A CA 9
ATOM 17124 C C . SER A 1 24 ? 6.249 -9.495 -3.490 1.00 0.00 24 SER A C 9
ATOM 17125 O O . SER A 1 24 ? 6.532 -8.591 -2.725 1.00 0.00 24 SER A O 9
ATOM 17133 N N . LYS A 1 25 ? 5.576 -10.554 -3.105 1.00 0.00 25 LYS A N 9
ATOM 17134 C CA . LYS A 1 25 ? 4.892 -10.683 -1.894 1.00 0.00 25 LYS A CA 9
ATOM 17135 C C . LYS A 1 25 ? 5.703 -10.347 -0.707 1.00 0.00 25 LYS A C 9
ATOM 17136 O O . LYS A 1 25 ? 5.394 -9.414 0.036 1.00 0.00 25 LYS A O 9
ATOM 17155 N N . GLU A 1 26 ? 6.722 -11.097 -0.526 1.00 0.00 26 GLU A N 9
ATOM 17156 C CA . GLU A 1 26 ? 7.529 -10.919 0.624 1.00 0.00 26 GLU A CA 9
ATOM 17157 C C . GLU A 1 26 ? 8.373 -9.620 0.616 1.00 0.00 26 GLU A C 9
ATOM 17158 O O . GLU A 1 26 ? 9.106 -9.335 1.558 1.00 0.00 26 GLU A O 9
ATOM 17170 N N . VAL A 1 27 ? 8.226 -8.804 -0.432 1.00 0.00 27 VAL A N 9
ATOM 17171 C CA . VAL A 1 27 ? 8.833 -7.497 -0.442 1.00 0.00 27 VAL A CA 9
ATOM 17172 C C . VAL A 1 27 ? 7.878 -6.503 0.104 1.00 0.00 27 VAL A C 9
ATOM 17173 O O . VAL A 1 27 ? 8.297 -5.469 0.537 1.00 0.00 27 VAL A O 9
ATOM 17186 N N . ILE A 1 28 ? 6.563 -6.825 0.119 1.00 0.00 28 ILE A N 9
ATOM 17187 C CA . ILE A 1 28 ? 5.617 -6.000 0.802 1.00 0.00 28 ILE A CA 9
ATOM 17188 C C . ILE A 1 28 ? 6.005 -5.967 2.199 1.00 0.00 28 ILE A C 9
ATOM 17189 O O . ILE A 1 28 ? 5.910 -4.989 2.864 1.00 0.00 28 ILE A O 9
ATOM 17205 N N . ALA A 1 29 ? 6.414 -7.075 2.603 1.00 0.00 29 ALA A N 9
ATOM 17206 C CA . ALA A 1 29 ? 6.883 -7.300 3.872 1.00 0.00 29 ALA A CA 9
ATOM 17207 C C . ALA A 1 29 ? 8.096 -6.460 4.202 1.00 0.00 29 ALA A C 9
ATOM 17208 O O . ALA A 1 29 ? 8.182 -5.914 5.286 1.00 0.00 29 ALA A O 9
ATOM 17215 N N . PHE A 1 30 ? 8.996 -6.326 3.263 1.00 0.00 30 PHE A N 9
ATOM 17216 C CA . PHE A 1 30 ? 10.093 -5.450 3.418 1.00 0.00 30 PHE A CA 9
ATOM 17217 C C . PHE A 1 30 ? 9.564 -4.054 3.429 1.00 0.00 30 PHE A C 9
ATOM 17218 O O . PHE A 1 30 ? 9.953 -3.248 4.206 1.00 0.00 30 PHE A O 9
ATOM 17235 N N . LEU A 1 31 ? 8.686 -3.785 2.523 1.00 0.00 31 LEU A N 9
ATOM 17236 C CA . LEU A 1 31 ? 8.078 -2.520 2.418 1.00 0.00 31 LEU A CA 9
ATOM 17237 C C . LEU A 1 31 ? 7.475 -2.131 3.704 1.00 0.00 31 LEU A C 9
ATOM 17238 O O . LEU A 1 31 ? 7.560 -1.052 4.110 1.00 0.00 31 LEU A O 9
ATOM 17254 N N . ALA A 1 32 ? 6.959 -3.063 4.340 1.00 0.00 32 ALA A N 9
ATOM 17255 C CA . ALA A 1 32 ? 6.287 -2.885 5.573 1.00 0.00 32 ALA A CA 9
ATOM 17256 C C . ALA A 1 32 ? 7.188 -2.740 6.762 1.00 0.00 32 ALA A C 9
ATOM 17257 O O . ALA A 1 32 ? 6.813 -2.137 7.758 1.00 0.00 32 ALA A O 9
ATOM 17264 N N . GLU A 1 33 ? 8.363 -3.256 6.657 1.00 0.00 33 GLU A N 9
ATOM 17265 C CA . GLU A 1 33 ? 9.284 -3.205 7.759 1.00 0.00 33 GLU A CA 9
ATOM 17266 C C . GLU A 1 33 ? 9.987 -1.878 7.761 1.00 0.00 33 GLU A C 9
ATOM 17267 O O . GLU A 1 33 ? 10.433 -1.330 8.764 1.00 0.00 33 GLU A O 9
ATOM 17279 N N . ARG A 1 34 ? 10.056 -1.429 6.593 1.00 0.00 34 ARG A N 9
ATOM 17280 C CA . ARG A 1 34 ? 10.688 -0.285 6.164 1.00 0.00 34 ARG A CA 9
ATOM 17281 C C . ARG A 1 34 ? 9.735 0.885 6.254 1.00 0.00 34 ARG A C 9
ATOM 17282 O O . ARG A 1 34 ? 10.115 1.998 6.613 1.00 0.00 34 ARG A O 9
ATOM 17303 N N . PHE A 1 35 ? 8.501 0.634 5.913 1.00 0.00 35 PHE A N 9
ATOM 17304 C CA . PHE A 1 35 ? 7.462 1.583 6.003 1.00 0.00 35 PHE A CA 9
ATOM 17305 C C . PHE A 1 35 ? 6.337 1.144 6.944 1.00 0.00 35 PHE A C 9
ATOM 17306 O O . PHE A 1 35 ? 5.223 0.896 6.467 1.00 0.00 35 PHE A O 9
ATOM 17323 N N . PRO A 1 36 ? 6.596 1.047 8.294 1.00 0.00 36 PRO A N 9
ATOM 17324 C CA . PRO A 1 36 ? 5.580 0.746 9.322 1.00 0.00 36 PRO A CA 9
ATOM 17325 C C . PRO A 1 36 ? 4.238 1.528 9.181 1.00 0.00 36 PRO A C 9
ATOM 17326 O O . PRO A 1 36 ? 3.240 1.180 9.814 1.00 0.00 36 PRO A O 9
ATOM 17337 N N . HIS A 1 37 ? 4.222 2.591 8.384 1.00 0.00 37 HIS A N 9
ATOM 17338 C CA . HIS A 1 37 ? 3.008 3.358 8.178 1.00 0.00 37 HIS A CA 9
ATOM 17339 C C . HIS A 1 37 ? 2.289 2.952 6.914 1.00 0.00 37 HIS A C 9
ATOM 17340 O O . HIS A 1 37 ? 1.105 2.685 6.954 1.00 0.00 37 HIS A O 9
ATOM 17355 N N . CYS A 1 38 ? 3.000 2.931 5.816 1.00 0.00 38 CYS A N 9
ATOM 17356 C CA . CYS A 1 38 ? 2.491 2.507 4.559 1.00 0.00 38 CYS A CA 9
ATOM 17357 C C . CYS A 1 38 ? 2.023 1.074 4.558 1.00 0.00 38 CYS A C 9
ATOM 17358 O O . CYS A 1 38 ? 0.876 0.766 4.266 1.00 0.00 38 CYS A O 9
ATOM 17366 N N . PHE A 1 39 ? 2.914 0.227 4.900 1.00 0.00 39 PHE A N 9
ATOM 17367 C CA . PHE A 1 39 ? 2.751 -1.133 4.715 1.00 0.00 39 PHE A CA 9
ATOM 17368 C C . PHE A 1 39 ? 2.628 -1.911 6.055 1.00 0.00 39 PHE A C 9
ATOM 17369 O O . PHE A 1 39 ? 3.068 -1.444 7.100 1.00 0.00 39 PHE A O 9
ATOM 17386 N N . SER A 1 40 ? 1.996 -3.087 5.988 1.00 0.00 40 SER A N 9
ATOM 17387 C CA . SER A 1 40 ? 1.804 -3.992 7.133 1.00 0.00 40 SER A CA 9
ATOM 17388 C C . SER A 1 40 ? 2.849 -5.051 7.208 1.00 0.00 40 SER A C 9
ATOM 17389 O O . SER A 1 40 ? 3.754 -4.936 8.000 1.00 0.00 40 SER A O 9
ATOM 17397 N N . ALA A 1 41 ? 2.515 -6.194 6.564 1.00 0.00 41 ALA A N 9
ATOM 17398 C CA . ALA A 1 41 ? 3.333 -7.383 6.252 1.00 0.00 41 ALA A CA 9
ATOM 17399 C C . ALA A 1 41 ? 2.867 -8.362 7.209 1.00 0.00 41 ALA A C 9
ATOM 17400 O O . ALA A 1 41 ? 2.707 -9.536 6.954 1.00 0.00 41 ALA A O 9
ATOM 17407 N N . GLU A 1 42 ? 2.509 -7.762 8.280 1.00 0.00 42 GLU A N 9
ATOM 17408 C CA . GLU A 1 42 ? 1.905 -8.311 9.379 1.00 0.00 42 GLU A CA 9
ATOM 17409 C C . GLU A 1 42 ? 0.505 -8.638 9.090 1.00 0.00 42 GLU A C 9
ATOM 17410 O O . GLU A 1 42 ? -0.018 -9.706 9.344 1.00 0.00 42 GLU A O 9
ATOM 17422 N N . GLY A 1 43 ? -0.051 -7.683 8.495 1.00 0.00 43 GLY A N 9
ATOM 17423 C CA . GLY A 1 43 ? -1.434 -7.617 8.285 1.00 0.00 43 GLY A CA 9
ATOM 17424 C C . GLY A 1 43 ? -1.777 -7.780 6.867 1.00 0.00 43 GLY A C 9
ATOM 17425 O O . GLY A 1 43 ? -2.891 -7.494 6.426 1.00 0.00 43 GLY A O 9
ATOM 17429 N N . GLU A 1 44 ? -0.776 -8.193 6.188 1.00 0.00 44 GLU A N 9
ATOM 17430 C CA . GLU A 1 44 ? -0.693 -8.339 4.765 1.00 0.00 44 GLU A CA 9
ATOM 17431 C C . GLU A 1 44 ? -0.744 -6.978 4.128 1.00 0.00 44 GLU A C 9
ATOM 17432 O O . GLU A 1 44 ? 0.301 -6.392 3.829 1.00 0.00 44 GLU A O 9
ATOM 17444 N N . ALA A 1 45 ? -1.913 -6.409 4.062 1.00 0.00 45 ALA A N 9
ATOM 17445 C CA . ALA A 1 45 ? -2.071 -5.204 3.378 1.00 0.00 45 ALA A CA 9
ATOM 17446 C C . ALA A 1 45 ? -2.605 -4.113 4.268 1.00 0.00 45 ALA A C 9
ATOM 17447 O O . ALA A 1 45 ? -2.695 -4.284 5.500 1.00 0.00 45 ALA A O 9
ATOM 17454 N N . ARG A 1 46 ? -2.882 -2.998 3.662 1.00 0.00 46 ARG A N 9
ATOM 17455 C CA . ARG A 1 46 ? -3.323 -1.795 4.301 1.00 0.00 46 ARG A CA 9
ATOM 17456 C C . ARG A 1 46 ? -3.616 -0.866 3.146 1.00 0.00 46 ARG A C 9
ATOM 17457 O O . ARG A 1 46 ? -3.118 -1.155 2.042 1.00 0.00 46 ARG A O 9
ATOM 17478 N N . PRO A 1 47 ? -4.476 0.165 3.298 1.00 0.00 47 PRO A N 9
ATOM 17479 C CA . PRO A 1 47 ? -4.651 1.143 2.247 1.00 0.00 47 PRO A CA 9
ATOM 17480 C C . PRO A 1 47 ? -3.308 1.788 1.876 1.00 0.00 47 PRO A C 9
ATOM 17481 O O . PRO A 1 47 ? -2.483 2.092 2.739 1.00 0.00 47 PRO A O 9
ATOM 17492 N N . LEU A 1 48 ? -3.092 1.904 0.597 1.00 0.00 48 LEU A N 9
ATOM 17493 C CA . LEU A 1 48 ? -1.875 2.360 0.012 1.00 0.00 48 LEU A CA 9
ATOM 17494 C C . LEU A 1 48 ? -2.245 2.943 -1.361 1.00 0.00 48 LEU A C 9
ATOM 17495 O O . LEU A 1 48 ? -3.366 2.815 -1.755 1.00 0.00 48 LEU A O 9
ATOM 17511 N N . LYS A 1 49 ? -1.339 3.612 -2.055 1.00 0.00 49 LYS A N 9
ATOM 17512 C CA . LYS A 1 49 ? -1.596 4.020 -3.370 1.00 0.00 49 LYS A CA 9
ATOM 17513 C C . LYS A 1 49 ? -0.834 3.102 -4.270 1.00 0.00 49 LYS A C 9
ATOM 17514 O O . LYS A 1 49 ? -0.334 2.114 -3.843 1.00 0.00 49 LYS A O 9
ATOM 17533 N N . ILE A 1 50 ? -0.770 3.371 -5.481 1.00 0.00 50 ILE A N 9
ATOM 17534 C CA . ILE A 1 50 ? 0.074 2.600 -6.331 1.00 0.00 50 ILE A CA 9
ATOM 17535 C C . ILE A 1 50 ? 1.297 3.315 -6.861 1.00 0.00 50 ILE A C 9
ATOM 17536 O O . ILE A 1 50 ? 2.387 2.710 -7.031 1.00 0.00 50 ILE A O 9
ATOM 17552 N N . GLY A 1 51 ? 1.149 4.566 -7.046 1.00 0.00 51 GLY A N 9
ATOM 17553 C CA . GLY A 1 51 ? 2.243 5.387 -7.533 1.00 0.00 51 GLY A CA 9
ATOM 17554 C C . GLY A 1 51 ? 3.330 5.532 -6.516 1.00 0.00 51 GLY A C 9
ATOM 17555 O O . GLY A 1 51 ? 4.444 5.824 -6.877 1.00 0.00 51 GLY A O 9
ATOM 17559 N N . ILE A 1 52 ? 3.002 5.265 -5.235 1.00 0.00 52 ILE A N 9
ATOM 17560 C CA . ILE A 1 52 ? 3.933 5.135 -4.173 1.00 0.00 52 ILE A CA 9
ATOM 17561 C C . ILE A 1 52 ? 5.146 4.354 -4.579 1.00 0.00 52 ILE A C 9
ATOM 17562 O O . ILE A 1 52 ? 6.191 4.648 -4.146 1.00 0.00 52 ILE A O 9
ATOM 17578 N N . PHE A 1 53 ? 4.960 3.302 -5.342 1.00 0.00 53 PHE A N 9
ATOM 17579 C CA . PHE A 1 53 ? 5.975 2.413 -5.687 1.00 0.00 53 PHE A CA 9
ATOM 17580 C C . PHE A 1 53 ? 7.243 3.151 -6.054 1.00 0.00 53 PHE A C 9
ATOM 17581 O O . PHE A 1 53 ? 8.231 2.885 -5.617 1.00 0.00 53 PHE A O 9
ATOM 17598 N N . GLN A 1 54 ? 7.084 4.086 -6.801 1.00 0.00 54 GLN A N 9
ATOM 17599 C CA . GLN A 1 54 ? 8.097 5.018 -7.261 1.00 0.00 54 GLN A CA 9
ATOM 17600 C C . GLN A 1 54 ? 8.883 5.718 -6.096 1.00 0.00 54 GLN A C 9
ATOM 17601 O O . GLN A 1 54 ? 9.923 6.333 -6.266 1.00 0.00 54 GLN A O 9
ATOM 17615 N N . ASP A 1 55 ? 8.309 5.653 -5.031 1.00 0.00 55 ASP A N 9
ATOM 17616 C CA . ASP A 1 55 ? 8.700 6.421 -3.856 1.00 0.00 55 ASP A CA 9
ATOM 17617 C C . ASP A 1 55 ? 9.373 5.569 -3.005 1.00 0.00 55 ASP A C 9
ATOM 17618 O O . ASP A 1 55 ? 10.266 5.926 -2.316 1.00 0.00 55 ASP A O 9
ATOM 17627 N N . LEU A 1 56 ? 8.874 4.419 -3.021 1.00 0.00 56 LEU A N 9
ATOM 17628 C CA . LEU A 1 56 ? 9.449 3.350 -2.452 1.00 0.00 56 LEU A CA 9
ATOM 17629 C C . LEU A 1 56 ? 10.697 3.276 -3.019 1.00 0.00 56 LEU A C 9
ATOM 17630 O O . LEU A 1 56 ? 11.613 3.435 -2.394 1.00 0.00 56 LEU A O 9
ATOM 17646 N N . VAL A 1 57 ? 10.689 3.128 -4.268 1.00 0.00 57 VAL A N 9
ATOM 17647 C CA . VAL A 1 57 ? 11.852 2.824 -5.036 1.00 0.00 57 VAL A CA 9
ATOM 17648 C C . VAL A 1 57 ? 12.951 3.818 -4.941 1.00 0.00 57 VAL A C 9
ATOM 17649 O O . VAL A 1 57 ? 14.085 3.525 -5.393 1.00 0.00 57 VAL A O 9
ATOM 17662 N N . ASP A 1 58 ? 12.583 5.010 -4.516 1.00 0.00 58 ASP A N 9
ATOM 17663 C CA . ASP A 1 58 ? 13.548 6.019 -4.118 1.00 0.00 58 ASP A CA 9
ATOM 17664 C C . ASP A 1 58 ? 14.496 5.397 -3.093 1.00 0.00 58 ASP A C 9
ATOM 17665 O O . ASP A 1 58 ? 15.713 5.391 -3.203 1.00 0.00 58 ASP A O 9
ATOM 17674 N N . ARG A 1 59 ? 13.812 4.744 -2.190 1.00 0.00 59 ARG A N 9
ATOM 17675 C CA . ARG A 1 59 ? 14.234 4.208 -0.991 1.00 0.00 59 ARG A CA 9
ATOM 17676 C C . ARG A 1 59 ? 14.478 2.739 -1.058 1.00 0.00 59 ARG A C 9
ATOM 17677 O O . ARG A 1 59 ? 15.602 2.280 -1.062 1.00 0.00 59 ARG A O 9
ATOM 17698 N N . VAL A 1 60 ? 13.382 2.023 -1.245 1.00 0.00 60 VAL A N 9
ATOM 17699 C CA . VAL A 1 60 ? 13.279 0.642 -0.996 1.00 0.00 60 VAL A CA 9
ATOM 17700 C C . VAL A 1 60 ? 14.241 -0.264 -1.645 1.00 0.00 60 VAL A C 9
ATOM 17701 O O . VAL A 1 60 ? 14.806 -1.139 -1.036 1.00 0.00 60 VAL A O 9
ATOM 17714 N N . ALA A 1 61 ? 14.349 -0.032 -2.871 1.00 0.00 61 ALA A N 9
ATOM 17715 C CA . ALA A 1 61 ? 14.679 -0.979 -3.774 1.00 0.00 61 ALA A CA 9
ATOM 17716 C C . ALA A 1 61 ? 15.821 -1.854 -3.507 1.00 0.00 61 ALA A C 9
ATOM 17717 O O . ALA A 1 61 ? 15.741 -2.890 -2.824 1.00 0.00 61 ALA A O 9
ATOM 17724 N N . GLY A 1 62 ? 16.821 -1.45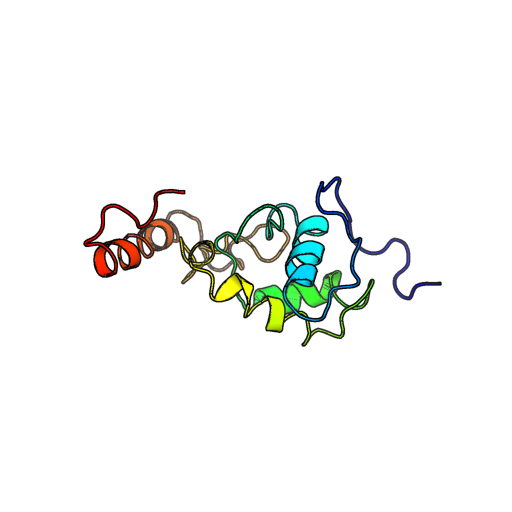6 -3.920 1.00 0.00 62 GLY A N 9
ATOM 17725 C CA . GLY A 1 62 ? 17.930 -2.292 -3.908 1.00 0.00 62 GLY A CA 9
ATOM 17726 C C . GLY A 1 62 ? 18.807 -2.068 -2.773 1.00 0.00 62 GLY A C 9
ATOM 17727 O O . GLY A 1 62 ? 20.019 -2.027 -2.872 1.00 0.00 62 GLY A O 9
ATOM 17731 N N . GLU A 1 63 ? 18.137 -1.886 -1.703 1.00 0.00 63 GLU A N 9
ATOM 17732 C CA . GLU A 1 63 ? 18.684 -1.869 -0.404 1.00 0.00 63 GLU A CA 9
ATOM 17733 C C . GLU A 1 63 ? 19.149 -3.249 -0.122 1.00 0.00 63 GLU A C 9
ATOM 17734 O O . GLU A 1 63 ? 20.174 -3.493 0.505 1.00 0.00 63 GLU A O 9
ATOM 17746 N N . MET A 1 64 ? 18.324 -4.165 -0.574 1.00 0.00 64 MET A N 9
ATOM 17747 C CA . MET A 1 64 ? 18.533 -5.507 -0.370 1.00 0.00 64 MET A CA 9
ATOM 17748 C C . MET A 1 64 ? 18.225 -6.272 -1.583 1.00 0.00 64 MET A C 9
ATOM 17749 O O . MET A 1 64 ? 19.071 -6.774 -2.288 1.00 0.00 64 MET A O 9
ATOM 17763 N N . ASN A 1 65 ? 16.983 -6.295 -1.815 1.00 0.00 65 ASN A N 9
ATOM 17764 C CA . ASN A 1 65 ? 16.389 -7.237 -2.674 1.00 0.00 65 ASN A CA 9
ATOM 17765 C C . ASN A 1 65 ? 15.498 -6.738 -3.762 1.00 0.00 65 ASN A C 9
ATOM 17766 O O . ASN A 1 65 ? 14.584 -7.443 -4.085 1.00 0.00 65 ASN A O 9
ATOM 17777 N N . LEU A 1 66 ? 15.724 -5.628 -4.330 1.00 0.00 66 LEU A N 9
ATOM 17778 C CA . LEU A 1 66 ? 14.778 -5.104 -5.317 1.00 0.00 66 LEU A CA 9
ATOM 17779 C C . LEU A 1 66 ? 15.427 -4.376 -6.473 1.00 0.00 66 LEU A C 9
ATOM 17780 O O . LEU A 1 66 ? 16.298 -3.539 -6.322 1.00 0.00 66 LEU A O 9
ATOM 17796 N N . SER A 1 67 ? 14.888 -4.667 -7.595 1.00 0.00 67 SER A N 9
ATOM 17797 C CA . SER A 1 67 ? 15.205 -4.083 -8.866 1.00 0.00 67 SER A CA 9
ATOM 17798 C C . SER A 1 67 ? 13.981 -3.210 -9.338 1.00 0.00 67 SER A C 9
ATOM 17799 O O . SER A 1 67 ? 13.728 -3.036 -10.525 1.00 0.00 67 SER A O 9
ATOM 17807 N N . LYS A 1 68 ? 13.273 -2.634 -8.352 1.00 0.00 68 LYS A N 9
ATOM 17808 C CA . LYS A 1 68 ? 11.991 -1.848 -8.489 1.00 0.00 68 LYS A CA 9
ATOM 17809 C C . LYS A 1 68 ? 10.864 -2.695 -8.996 1.00 0.00 68 LYS A C 9
ATOM 17810 O O . LYS A 1 68 ? 9.895 -2.820 -8.360 1.00 0.00 68 LYS A O 9
ATOM 17829 N N . THR A 1 69 ? 11.007 -3.338 -10.087 1.00 0.00 69 THR A N 9
ATOM 17830 C CA . THR A 1 69 ? 9.901 -3.932 -10.722 1.00 0.00 69 THR A CA 9
ATOM 17831 C C . THR A 1 69 ? 9.425 -5.165 -10.005 1.00 0.00 69 THR A C 9
ATOM 17832 O O . THR A 1 69 ? 8.259 -5.545 -10.060 1.00 0.00 69 THR A O 9
ATOM 17843 N N . GLN A 1 70 ? 10.315 -5.725 -9.297 1.00 0.00 70 GLN A N 9
ATOM 17844 C CA . GLN A 1 70 ? 10.032 -6.866 -8.474 1.00 0.00 70 GLN A CA 9
ATOM 17845 C C . GLN A 1 70 ? 9.400 -6.418 -7.150 1.00 0.00 70 GLN A C 9
ATOM 17846 O O . GLN A 1 70 ? 9.095 -7.224 -6.274 1.00 0.00 70 GLN A O 9
ATOM 17860 N N . LEU A 1 71 ? 9.300 -5.135 -7.017 1.00 0.00 71 LEU A N 9
ATOM 17861 C CA . LEU A 1 71 ? 8.663 -4.460 -5.940 1.00 0.00 71 LEU A CA 9
ATOM 17862 C C . LEU A 1 71 ? 7.355 -3.903 -6.465 1.00 0.00 71 LEU A C 9
ATOM 17863 O O . LEU A 1 71 ? 6.373 -3.925 -5.784 1.00 0.00 71 LEU A O 9
ATOM 17879 N N . ARG A 1 72 ? 7.332 -3.427 -7.692 1.00 0.00 72 ARG A N 9
ATOM 17880 C CA . ARG A 1 72 ? 6.099 -2.842 -8.202 1.00 0.00 72 ARG A CA 9
ATOM 17881 C C . ARG A 1 72 ? 5.048 -3.900 -8.290 1.00 0.00 72 ARG A C 9
ATOM 17882 O O . ARG A 1 72 ? 3.894 -3.638 -8.263 1.00 0.00 72 ARG A O 9
ATOM 17903 N N . SER A 1 73 ? 5.495 -5.095 -8.377 1.00 0.00 73 SER A N 9
ATOM 17904 C CA . SER A 1 73 ? 4.723 -6.204 -8.509 1.00 0.00 73 SER A CA 9
ATOM 17905 C C . SER A 1 73 ? 4.119 -6.571 -7.225 1.00 0.00 73 SER A C 9
ATOM 17906 O O . SER A 1 73 ? 3.019 -7.059 -7.162 1.00 0.00 73 SER A O 9
ATOM 17914 N N . ALA A 1 74 ? 4.812 -6.209 -6.228 1.00 0.00 74 ALA A N 9
ATOM 17915 C CA . ALA A 1 74 ? 4.412 -6.408 -4.846 1.00 0.00 74 ALA A CA 9
ATOM 17916 C C . ALA A 1 74 ? 3.301 -5.475 -4.569 1.00 0.00 74 ALA A C 9
ATOM 17917 O O . ALA A 1 74 ? 2.356 -5.741 -3.829 1.00 0.00 74 ALA A O 9
ATOM 17924 N N . LEU A 1 75 ? 3.345 -4.502 -5.323 1.00 0.00 75 LEU A N 9
ATOM 17925 C CA . LEU A 1 75 ? 2.618 -3.365 -5.165 1.00 0.00 75 LEU A CA 9
ATOM 17926 C C . LEU A 1 75 ? 1.469 -3.287 -6.145 1.00 0.00 75 LEU A C 9
ATOM 17927 O O . LEU A 1 75 ? 0.848 -2.252 -6.302 1.00 0.00 75 LEU A O 9
ATOM 17943 N N . ARG A 1 76 ? 1.284 -4.372 -6.878 1.00 0.00 76 ARG A N 9
ATOM 17944 C CA . ARG A 1 76 ? 0.049 -4.690 -7.574 1.00 0.00 76 ARG A CA 9
ATOM 17945 C C . ARG A 1 76 ? -0.518 -5.929 -6.908 1.00 0.00 76 ARG A C 9
ATOM 17946 O O . ARG A 1 76 ? -1.686 -6.211 -6.975 1.00 0.00 76 ARG A O 9
ATOM 17967 N N . LEU A 1 77 ? 0.370 -6.638 -6.233 1.00 0.00 77 LEU A N 9
ATOM 17968 C CA . LEU A 1 77 ? 0.093 -7.902 -5.586 1.00 0.00 77 LEU A CA 9
ATOM 17969 C C . LEU A 1 77 ? -0.784 -7.716 -4.422 1.00 0.00 77 LEU A C 9
ATOM 17970 O O . LEU A 1 77 ? -1.950 -8.081 -4.430 1.00 0.00 77 LEU A O 9
ATOM 17986 N N . TYR A 1 78 ? -0.225 -7.074 -3.420 1.00 0.00 78 TYR A N 9
ATOM 17987 C CA . TYR A 1 78 ? -0.896 -6.967 -2.183 1.00 0.00 78 TYR A CA 9
ATOM 17988 C C . TYR A 1 78 ? -1.950 -5.887 -2.314 1.00 0.00 78 TYR A C 9
ATOM 17989 O O . TYR A 1 78 ? -2.820 -5.721 -1.486 1.00 0.00 78 TYR A O 9
ATOM 18007 N N . THR A 1 79 ? -1.837 -5.150 -3.409 1.00 0.00 79 THR A N 9
ATOM 18008 C CA . THR A 1 79 ? -2.792 -4.087 -3.711 1.00 0.00 79 THR A CA 9
ATOM 18009 C C . THR A 1 79 ? -4.014 -4.643 -4.416 1.00 0.00 79 THR A C 9
ATOM 18010 O O . THR A 1 79 ? -4.983 -3.951 -4.646 1.00 0.00 79 THR A O 9
ATOM 18021 N N . SER A 1 80 ? -3.933 -5.893 -4.789 1.00 0.00 80 SER A N 9
ATOM 18022 C CA . SER A 1 80 ? -5.072 -6.595 -5.292 1.00 0.00 80 SER A CA 9
ATOM 18023 C C . SER A 1 80 ? -5.749 -7.277 -4.124 1.00 0.00 80 SER A C 9
ATOM 18024 O O . SER A 1 80 ? -6.728 -8.007 -4.288 1.00 0.00 80 SER A O 9
ATOM 18032 N N . SER A 1 81 ? -5.217 -7.042 -2.915 1.00 0.00 81 SER A N 9
ATOM 18033 C CA . SER A 1 81 ? -5.861 -7.532 -1.774 1.00 0.00 81 SER A CA 9
ATOM 18034 C C . SER A 1 81 ? -6.933 -6.601 -1.433 1.00 0.00 81 SER A C 9
ATOM 18035 O O . SER A 1 81 ? -6.876 -5.438 -1.745 1.00 0.00 81 SER A O 9
ATOM 18043 N N . TRP A 1 82 ? -7.847 -7.098 -0.752 1.00 0.00 82 TRP A N 9
ATOM 18044 C CA . TRP A 1 82 ? -9.032 -6.358 -0.397 1.00 0.00 82 TRP A CA 9
ATOM 18045 C C . TRP A 1 82 ? -8.721 -5.463 0.682 1.00 0.00 82 TRP A C 9
ATOM 18046 O O . TRP A 1 82 ? -9.024 -4.315 0.615 1.00 0.00 82 TRP A O 9
ATOM 18067 N N . ARG A 1 83 ? -8.088 -5.993 1.662 1.00 0.00 83 ARG A N 9
ATOM 18068 C CA . ARG A 1 83 ? -7.715 -5.284 2.848 1.00 0.00 83 ARG A CA 9
ATOM 18069 C C . ARG A 1 83 ? -6.740 -4.180 2.603 1.00 0.00 83 ARG A C 9
ATOM 18070 O O . ARG A 1 83 ? -6.411 -3.399 3.482 1.00 0.00 83 ARG A O 9
ATOM 18091 N N . TYR A 1 84 ? -6.293 -4.158 1.415 1.00 0.00 84 TYR A N 9
ATOM 18092 C CA . TYR A 1 84 ? -5.646 -3.049 0.865 1.00 0.00 84 TYR A CA 9
ATOM 18093 C C . TYR A 1 84 ? -6.710 -1.945 0.688 1.00 0.00 84 TYR A C 9
ATOM 18094 O O . TYR A 1 84 ? -6.745 -0.982 1.424 1.00 0.00 84 TYR A O 9
ATOM 18112 N N . LEU A 1 85 ? -7.666 -2.206 -0.193 1.00 0.00 85 LEU A N 9
ATOM 18113 C CA . LEU A 1 85 ? -8.665 -1.226 -0.602 1.00 0.00 85 LEU A CA 9
ATOM 18114 C C . LEU A 1 85 ? -9.791 -0.938 0.302 1.00 0.00 85 LEU A C 9
ATOM 18115 O O . LEU A 1 85 ? -10.721 -0.237 -0.089 1.00 0.00 85 LEU A O 9
ATOM 18131 N N . TYR A 1 86 ? -9.713 -1.409 1.467 1.00 0.00 86 TYR A N 9
ATOM 18132 C CA . TYR A 1 86 ? -10.627 -1.132 2.526 1.00 0.00 86 TYR A CA 9
ATOM 18133 C C . TYR A 1 86 ? -10.772 0.384 2.735 1.00 0.00 86 TYR A C 9
ATOM 18134 O O . TYR A 1 86 ? -11.721 0.876 3.334 1.00 0.00 86 TYR A O 9
ATOM 18152 N N . GLY A 1 87 ? -9.797 1.069 2.202 1.00 0.00 87 GLY A N 9
ATOM 18153 C CA . GLY A 1 87 ? -9.763 2.465 2.100 1.00 0.00 87 GLY A CA 9
ATOM 18154 C C . GLY A 1 87 ? -8.740 2.871 1.186 1.00 0.00 87 GLY A C 9
ATOM 18155 O O . GLY A 1 87 ? -7.842 3.453 1.575 1.00 0.00 87 GLY A O 9
ATOM 18159 N N . VAL A 1 88 ? -8.904 2.544 -0.081 1.00 0.00 88 VAL A N 9
ATOM 18160 C CA . VAL A 1 88 ? -8.011 2.945 -1.132 1.00 0.00 88 VAL A CA 9
ATOM 18161 C C . VAL A 1 88 ? -8.821 3.217 -2.388 1.00 0.00 88 VAL A C 9
ATOM 18162 O O . VAL A 1 88 ? -9.602 2.352 -2.823 1.00 0.00 88 VAL A O 9
ATOM 18175 N N . LYS A 1 89 ? -8.657 4.371 -2.921 1.00 0.00 89 LYS A N 9
ATOM 18176 C CA . LYS A 1 89 ? -9.103 4.747 -4.257 1.00 0.00 89 LYS A CA 9
ATOM 18177 C C . LYS A 1 89 ? -8.649 6.166 -4.513 1.00 0.00 89 LYS A C 9
ATOM 18178 O O . LYS A 1 89 ? -7.966 6.415 -5.485 1.00 0.00 89 LYS A O 9
ATOM 18197 N N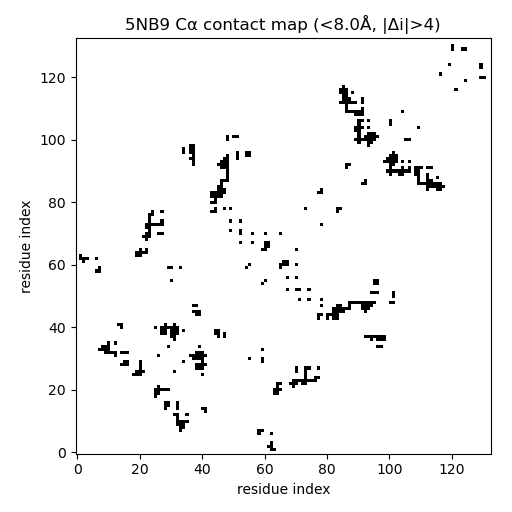 . PRO A 1 90 ? -9.022 7.130 -3.643 1.00 0.00 90 PRO A N 9
ATOM 18198 C CA . PRO A 1 90 ? -8.340 8.401 -3.582 1.00 0.00 90 PRO A CA 9
ATOM 18199 C C . PRO A 1 90 ? -7.197 8.270 -2.578 1.00 0.00 90 PRO A C 9
ATOM 18200 O O . PRO A 1 90 ? -6.595 7.189 -2.442 1.00 0.00 90 PRO A O 9
ATOM 18211 N N . GLY A 1 91 ? -6.972 9.346 -1.772 1.00 0.00 91 GLY A N 9
ATOM 18212 C CA . GLY A 1 91 ? -5.928 9.444 -0.776 1.00 0.00 91 GLY A CA 9
ATOM 18213 C C . GLY A 1 91 ? -6.136 8.607 0.438 1.00 0.00 91 GLY A C 9
ATOM 18214 O O . GLY A 1 91 ? -5.649 8.798 1.519 1.00 0.00 91 GLY A O 9
ATOM 18218 N N . ALA A 1 92 ? -6.865 7.717 0.172 1.00 0.00 92 ALA A N 9
ATOM 18219 C CA . ALA A 1 92 ? -7.299 6.633 0.986 1.00 0.00 92 ALA A CA 9
ATOM 18220 C C . ALA A 1 92 ? -6.166 5.823 1.428 1.00 0.00 92 ALA A C 9
ATOM 18221 O O . ALA A 1 92 ? -6.176 5.278 2.513 1.00 0.00 92 ALA A O 9
ATOM 18228 N N . THR A 1 93 ? -5.225 5.791 0.586 1.00 0.00 93 THR A N 9
ATOM 18229 C CA . THR A 1 93 ? -3.925 5.264 0.811 1.00 0.00 93 THR A CA 9
ATOM 18230 C C . THR A 1 93 ? -3.392 5.665 2.179 1.00 0.00 93 THR A C 9
ATOM 18231 O O . THR A 1 93 ? -2.890 4.867 2.938 1.00 0.00 93 THR A O 9
ATOM 18242 N N . ARG A 1 94 ? -3.559 6.939 2.449 1.00 0.00 94 ARG A N 9
ATOM 18243 C CA . ARG A 1 94 ? -2.978 7.621 3.517 1.00 0.00 94 ARG A CA 9
ATOM 18244 C C . ARG A 1 94 ? -1.482 7.775 3.381 1.00 0.00 94 ARG A C 9
ATOM 18245 O O . ARG A 1 94 ? -0.893 8.409 4.189 1.00 0.00 94 ARG A O 9
ATOM 18266 N N . VAL A 1 95 ? -0.849 7.190 2.340 1.00 0.00 95 VAL A N 9
ATOM 18267 C CA . VAL A 1 95 ? 0.588 7.204 2.212 1.00 0.00 95 VAL A CA 9
ATOM 18268 C C . VAL A 1 95 ? 1.171 7.165 0.740 1.00 0.00 95 VAL A C 9
ATOM 18269 O O . VAL A 1 95 ? 0.704 6.513 -0.179 1.00 0.00 95 VAL A O 9
ATOM 18282 N N . ASP A 1 96 ? 2.119 7.955 0.629 1.00 0.00 96 ASP A N 9
ATOM 18283 C CA . ASP A 1 96 ? 3.221 7.888 -0.362 1.00 0.00 96 ASP A CA 9
ATOM 18284 C C . ASP A 1 96 ? 4.442 7.975 0.470 1.00 0.00 96 ASP A C 9
ATOM 18285 O O . ASP A 1 96 ? 4.978 9.031 0.729 1.00 0.00 96 ASP A O 9
ATOM 18294 N N . LEU A 1 97 ? 4.595 6.829 1.147 1.00 0.00 97 LEU A N 9
ATOM 18295 C CA . LEU A 1 97 ? 5.565 6.398 2.123 1.00 0.00 97 LEU A CA 9
ATOM 18296 C C . LEU A 1 97 ? 6.036 7.311 3.235 1.00 0.00 97 LEU A C 9
ATOM 18297 O O . LEU A 1 97 ? 6.788 6.897 4.123 1.00 0.00 97 LEU A O 9
ATOM 18313 N N . ASP A 1 98 ? 5.529 8.483 3.245 1.00 0.00 98 ASP A N 9
ATOM 18314 C CA . ASP A 1 98 ? 5.714 9.417 4.290 1.00 0.00 98 ASP A CA 9
ATOM 18315 C C . ASP A 1 98 ? 4.597 9.120 5.224 1.00 0.00 98 ASP A C 9
ATOM 18316 O O . ASP A 1 98 ? 4.769 8.761 6.388 1.00 0.00 98 ASP A O 9
ATOM 18325 N N . GLY A 1 99 ? 3.455 9.057 4.592 1.00 0.00 99 GLY A N 9
ATOM 18326 C CA . GLY A 1 99 ? 2.231 8.866 5.247 1.00 0.00 99 GLY A CA 9
ATOM 18327 C C . GLY A 1 99 ? 1.295 10.042 4.973 1.00 0.00 99 GLY A C 9
ATOM 18328 O O . GLY A 1 99 ? 0.522 10.473 5.811 1.00 0.00 99 GLY A O 9
ATOM 18332 N N . ASN A 1 100 ? 1.410 10.517 3.740 1.00 0.00 100 ASN A N 9
ATOM 18333 C CA . ASN A 1 100 ? 0.602 11.503 3.092 1.00 0.00 100 ASN A CA 9
ATOM 18334 C C . ASN A 1 100 ? -0.242 10.692 2.223 1.00 0.00 100 ASN A C 9
ATOM 18335 O O . ASN A 1 100 ? 0.297 9.826 1.644 1.00 0.00 100 ASN A O 9
ATOM 18346 N N . PRO A 1 101 ? -1.517 11.003 2.015 1.00 0.00 101 PRO A N 9
ATOM 18347 C CA . PRO A 1 101 ? -2.542 10.136 1.350 1.00 0.00 101 PRO A CA 9
ATOM 18348 C C . PRO A 1 101 ? -2.329 10.135 -0.093 1.00 0.00 101 PRO A C 9
ATOM 18349 O O . PRO A 1 101 ? -3.161 10.551 -0.859 1.00 0.00 101 PRO A O 9
ATOM 18360 N N . CYS A 1 102 ? -1.149 9.694 -0.435 1.00 0.00 102 CYS A N 9
ATOM 18361 C CA . CYS A 1 102 ? -0.495 9.946 -1.701 1.00 0.00 102 CYS A CA 9
ATOM 18362 C C . CYS A 1 102 ? -0.444 11.497 -1.958 1.00 0.00 102 CYS A C 9
ATOM 18363 O O . CYS A 1 102 ? -0.035 12.006 -2.978 1.00 0.00 102 CYS A O 9
ATOM 18371 N N . GLY A 1 103 ? -0.852 12.200 -0.872 1.00 0.00 103 GLY A N 9
ATOM 18372 C CA . GLY A 1 103 ? -0.938 13.652 -0.742 1.00 0.00 103 GLY A CA 9
ATOM 18373 C C . GLY A 1 103 ? -2.073 14.184 -1.536 1.00 0.00 103 GLY A C 9
ATOM 18374 O O . GLY A 1 103 ? -2.254 15.377 -1.727 1.00 0.00 103 GLY A O 9
ATOM 18378 N N . GLU A 1 104 ? -2.807 13.260 -1.936 1.00 0.00 104 GLU A N 9
ATOM 18379 C CA . GLU A 1 104 ? -3.903 13.355 -2.789 1.00 0.00 104 GLU A CA 9
ATOM 18380 C C . GLU A 1 104 ? -5.176 13.703 -2.030 1.00 0.00 104 GLU A C 9
ATOM 18381 O O . GLU A 1 104 ? -6.028 14.440 -2.538 1.00 0.00 104 GLU A O 9
ATOM 18393 N N . LEU A 1 105 ? -5.334 13.192 -0.817 1.00 0.00 105 LEU A N 9
ATOM 18394 C CA . LEU A 1 105 ? -6.479 13.510 -0.110 1.00 0.00 105 LEU A CA 9
ATOM 18395 C C . LEU A 1 105 ? -6.171 13.799 1.380 1.00 0.00 105 LEU A C 9
ATOM 18396 O O . LEU A 1 105 ? -5.057 13.784 1.791 1.00 0.00 105 LEU A O 9
ATOM 18412 N N . ASP A 1 106 ? -7.171 14.247 2.042 1.00 0.00 106 ASP A N 9
ATOM 18413 C CA . ASP A 1 106 ? -7.383 14.375 3.475 1.00 0.00 106 ASP A CA 9
ATOM 18414 C C . ASP A 1 106 ? -7.712 12.926 3.939 1.00 0.00 106 ASP A C 9
ATOM 18415 O O . ASP A 1 106 ? -7.144 11.963 3.413 1.00 0.00 106 ASP A O 9
ATOM 18424 N N . GLU A 1 107 ? -8.559 12.762 4.855 1.00 0.00 107 GLU A N 9
ATOM 18425 C CA . GLU A 1 107 ? -9.069 11.461 5.154 1.00 0.00 107 GLU A CA 9
ATOM 18426 C C . GLU A 1 107 ? -10.569 11.441 5.312 1.00 0.00 107 GLU A C 9
ATOM 18427 O O . GLU A 1 107 ? -11.170 10.380 5.400 1.00 0.00 107 GLU A O 9
ATOM 18439 N N . GLN A 1 108 ? -11.159 12.576 5.224 1.00 0.00 108 GLN A N 9
ATOM 18440 C CA . GLN A 1 108 ? -12.552 12.739 5.325 1.00 0.00 108 GLN A CA 9
ATOM 18441 C C . GLN A 1 108 ? -13.059 12.744 3.966 1.00 0.00 108 GLN A C 9
ATOM 18442 O O . GLN A 1 108 ? -14.225 13.004 3.675 1.00 0.00 108 GLN A O 9
ATOM 18456 N N . HIS A 1 109 ? -12.176 12.426 3.061 1.00 0.00 109 HIS A N 9
ATOM 18457 C CA . HIS A 1 109 ? -12.639 12.229 1.775 1.00 0.00 109 HIS A CA 9
ATOM 18458 C C . HIS A 1 109 ? -12.268 10.894 1.322 1.00 0.00 109 HIS A C 9
ATOM 18459 O O . HIS A 1 109 ? -12.897 10.308 0.461 1.00 0.00 109 HIS A O 9
ATOM 18474 N N . VAL A 1 110 ? -11.305 10.375 1.963 1.00 0.00 110 VAL A N 9
ATOM 18475 C CA . VAL A 1 110 ? -10.984 9.030 1.760 1.00 0.00 110 VAL A CA 9
ATOM 18476 C C . VAL A 1 110 ? -11.649 8.234 2.807 1.00 0.00 110 VAL A C 9
ATOM 18477 O O . VAL A 1 110 ? -11.366 7.089 3.089 1.00 0.00 110 VAL A O 9
ATOM 18490 N N . GLU A 1 111 ? -12.498 8.946 3.360 1.00 0.00 111 GLU A N 9
ATOM 18491 C CA . GLU A 1 111 ? -13.503 8.585 4.230 1.00 0.00 111 GLU A CA 9
ATOM 18492 C C . GLU A 1 111 ? -14.464 7.741 3.492 1.00 0.00 111 GLU A C 9
ATOM 18493 O O . GLU A 1 111 ? -14.882 6.701 3.940 1.00 0.00 111 GLU A O 9
ATOM 18505 N N . HIS A 1 112 ? -14.705 8.146 2.290 1.00 0.00 112 HIS A N 9
ATOM 18506 C CA . HIS A 1 112 ? -15.582 7.430 1.419 1.00 0.00 112 HIS A CA 9
ATOM 18507 C C . HIS A 1 112 ? -14.908 6.267 0.853 1.00 0.00 112 HIS A C 9
ATOM 18508 O O . HIS A 1 112 ? -15.519 5.381 0.334 1.00 0.00 112 HIS A O 9
ATOM 18523 N N . ALA A 1 113 ? -13.665 6.282 0.968 1.00 0.00 113 ALA A N 9
ATOM 18524 C CA . ALA A 1 113 ? -12.879 5.255 0.556 1.00 0.00 113 ALA A CA 9
ATOM 18525 C C . ALA A 1 113 ? -12.777 4.240 1.623 1.00 0.00 113 ALA A C 9
ATOM 18526 O O . ALA A 1 113 ? -12.723 3.051 1.379 1.00 0.00 113 ALA A O 9
ATOM 18533 N N . ARG A 1 114 ? -12.830 4.754 2.800 1.00 0.00 114 ARG A N 9
ATOM 18534 C CA . ARG A 1 114 ? -12.758 4.029 4.007 1.00 0.00 114 ARG A CA 9
ATOM 18535 C C . ARG A 1 114 ? -14.073 3.260 4.144 1.00 0.00 114 ARG A C 9
ATOM 18536 O O . ARG A 1 114 ? -14.205 2.344 4.933 1.00 0.00 114 ARG A O 9
ATOM 18557 N N . LYS A 1 115 ? -15.050 3.680 3.338 1.00 0.00 115 LYS A N 9
ATOM 18558 C CA . LYS A 1 115 ? -16.295 3.206 3.365 1.00 0.00 115 LYS A CA 9
ATOM 18559 C C . LYS A 1 115 ? -16.526 2.468 2.062 1.00 0.00 115 LYS A C 9
ATOM 18560 O O . LYS A 1 115 ? -17.334 1.628 2.028 1.00 0.00 115 LYS A O 9
ATOM 18579 N N . GLN A 1 116 ? -15.783 2.748 0.989 1.00 0.00 116 GLN A N 9
ATOM 18580 C CA . GLN A 1 116 ? -16.037 2.018 -0.241 1.00 0.00 116 GLN A CA 9
ATOM 18581 C C . GLN A 1 116 ? -15.840 0.495 -0.137 1.00 0.00 116 GLN A C 9
ATOM 18582 O O . GLN A 1 116 ? -16.285 -0.283 -0.968 1.00 0.00 116 GLN A O 9
ATOM 18596 N N . LEU A 1 117 ? -15.151 0.097 0.876 1.00 0.00 117 LEU A N 9
ATOM 18597 C CA . LEU A 1 117 ? -15.001 -1.183 1.230 1.00 0.00 117 LEU A CA 9
ATOM 18598 C C . LEU A 1 117 ? -15.979 -1.676 2.208 1.00 0.00 117 LEU A C 9
ATOM 18599 O O . LEU A 1 117 ? -16.172 -2.825 2.312 1.00 0.00 117 LEU A O 9
ATOM 18615 N N . GLU A 1 118 ? -16.734 -0.769 2.758 1.00 0.00 118 GLU A N 9
ATOM 18616 C CA . GLU A 1 118 ? -17.899 -1.055 3.499 1.00 0.00 118 GLU A CA 9
ATOM 18617 C C . GLU A 1 118 ? -19.061 -0.886 2.549 1.00 0.00 118 GLU A C 9
ATOM 18618 O O . GLU A 1 118 ? -20.194 -0.658 2.946 1.00 0.00 118 GLU A O 9
ATOM 18630 N N . GLU A 1 119 ? -18.701 -0.889 1.278 1.00 0.00 119 GLU A N 9
ATOM 18631 C CA . GLU A 1 119 ? -19.610 -0.960 0.205 1.00 0.00 119 GLU A CA 9
ATOM 18632 C C . GLU A 1 119 ? -19.444 -2.306 -0.335 1.00 0.00 119 GLU A C 9
ATOM 18633 O O . GLU A 1 119 ? -20.385 -2.966 -0.717 1.00 0.00 119 GLU A O 9
ATOM 18645 N N . ALA A 1 120 ? -18.175 -2.738 -0.380 1.00 0.00 120 ALA A N 9
ATOM 18646 C CA . ALA A 1 120 ? -17.907 -4.010 -0.837 1.00 0.00 120 ALA A CA 9
ATOM 18647 C C . ALA A 1 120 ? -18.294 -5.058 0.140 1.00 0.00 120 ALA A C 9
ATOM 18648 O O . ALA A 1 120 ? -19.063 -5.887 -0.162 1.00 0.00 120 ALA A O 9
ATOM 18655 N N . LYS A 1 121 ? -17.824 -4.920 1.298 1.00 0.00 121 LYS A N 9
ATOM 18656 C CA . LYS A 1 121 ? -18.063 -5.764 2.433 1.00 0.00 121 LYS A CA 9
ATOM 18657 C C . LYS A 1 121 ? -19.450 -5.961 2.691 1.00 0.00 121 LYS A C 9
ATOM 18658 O O . LYS A 1 121 ? -19.931 -7.044 2.669 1.00 0.00 121 LYS A O 9
ATOM 18677 N N . ALA A 1 122 ? -20.043 -4.927 2.911 1.00 0.00 122 ALA A N 9
ATOM 18678 C CA . ALA A 1 122 ? -21.414 -4.790 3.089 1.00 0.00 122 ALA A CA 9
ATOM 18679 C C . ALA A 1 122 ? -22.253 -5.348 1.931 1.00 0.00 122 ALA A C 9
ATOM 18680 O O . ALA A 1 122 ? -23.452 -5.539 2.072 1.00 0.00 122 ALA A O 9
ATOM 18687 N N . ARG A 1 123 ? -21.623 -5.600 0.784 1.00 0.00 123 ARG A N 9
ATOM 18688 C CA . ARG A 1 123 ? -22.315 -6.106 -0.331 1.00 0.00 123 ARG A CA 9
ATOM 18689 C C . ARG A 1 123 ? -22.147 -7.565 -0.360 1.00 0.00 123 ARG A C 9
ATOM 18690 O O . ARG A 1 123 ? -22.966 -8.316 -0.886 1.00 0.00 123 ARG A O 9
ATOM 18711 N N . VAL A 1 124 ? -21.075 -7.934 0.208 1.00 0.00 124 VAL A N 9
ATOM 18712 C CA . VAL A 1 124 ? -20.626 -9.270 0.147 1.00 0.00 124 VAL A CA 9
ATOM 18713 C C . VAL A 1 124 ? -21.324 -9.985 1.181 1.00 0.00 124 VAL A C 9
ATOM 18714 O O . VAL A 1 124 ? -22.165 -10.858 0.949 1.00 0.00 124 VAL A O 9
ATOM 18727 N N . GLN A 1 125 ? -21.048 -9.422 2.280 1.00 0.00 125 GLN A N 9
ATOM 18728 C CA . GLN A 1 125 ? -21.541 -9.616 3.537 1.00 0.00 125 GLN A CA 9
ATOM 18729 C C . GLN A 1 125 ? -22.045 -11.006 3.837 1.00 0.00 125 GLN A C 9
ATOM 18730 O O . GLN A 1 125 ? -21.518 -11.988 3.291 1.00 0.00 125 GLN A O 9
ATOM 18744 N N . ALA A 1 126 ? -23.006 -11.091 4.755 1.00 0.00 126 ALA A N 9
ATOM 18745 C CA . ALA A 1 126 ? -23.684 -12.287 5.089 1.00 0.00 126 ALA A CA 9
ATOM 18746 C C . ALA A 1 126 ? -22.785 -13.353 5.741 1.00 0.00 126 ALA A C 9
ATOM 18747 O O . ALA A 1 126 ? -22.872 -13.607 6.944 1.00 0.00 126 ALA A O 9
ATOM 18754 N N . GLN A 1 127 ? -21.943 -13.950 4.949 1.00 0.00 127 GLN A N 9
ATOM 18755 C CA . GLN A 1 127 ? -20.988 -14.818 5.310 1.00 0.00 127 GLN A CA 9
ATOM 18756 C C . GLN A 1 127 ? -19.849 -14.069 5.967 1.00 0.00 127 GLN A C 9
ATOM 18757 O O . GLN A 1 127 ? -19.599 -12.907 5.678 1.00 0.00 127 GLN A O 9
ATOM 18771 N N . ARG A 1 128 ? -19.193 -14.738 6.873 1.00 0.00 128 ARG A N 9
ATOM 18772 C CA . ARG A 1 128 ? -18.035 -14.245 7.503 1.00 0.00 128 ARG A CA 9
ATOM 18773 C C . ARG A 1 128 ? -16.918 -13.860 6.554 1.00 0.00 128 ARG A C 9
ATOM 18774 O O . ARG A 1 128 ? -16.060 -13.058 6.890 1.00 0.00 128 ARG A O 9
ATOM 18795 N N . ALA A 1 129 ? -16.886 -14.504 5.427 1.00 0.00 129 ALA A N 9
ATOM 18796 C CA . ALA A 1 129 ? -15.935 -14.236 4.436 1.00 0.00 129 ALA A CA 9
ATOM 18797 C C . ALA A 1 129 ? -16.014 -12.831 3.883 1.00 0.00 129 ALA A C 9
ATOM 18798 O O . ALA A 1 129 ? -16.849 -12.520 3.046 1.00 0.00 129 ALA A O 9
ATOM 18805 N N . GLU A 1 130 ? -15.110 -12.043 4.357 1.00 0.00 130 GLU A N 9
ATOM 18806 C CA . GLU A 1 130 ? -14.929 -10.660 4.041 1.00 0.00 130 GLU A CA 9
ATOM 18807 C C . GLU A 1 130 ? -13.656 -10.190 4.719 1.00 0.00 130 GLU A C 9
ATOM 18808 O O . GLU A 1 130 ? -12.617 -10.044 4.072 1.00 0.00 130 GLU A O 9
ATOM 18820 N N . GLN A 1 131 ? -13.690 -10.066 6.012 1.00 0.00 131 GLN A N 9
ATOM 18821 C CA . GLN A 1 131 ? -12.493 -9.777 6.765 1.00 0.00 131 GLN A CA 9
ATOM 18822 C C . GLN A 1 131 ? -11.983 -11.083 7.324 1.00 0.00 131 GLN A C 9
ATOM 18823 O O . GLN A 1 131 ? -12.069 -11.355 8.523 1.00 0.00 131 GLN A O 9
ATOM 18837 N N . GLN A 1 132 ? -11.562 -11.926 6.426 1.00 0.00 132 GLN A N 9
ATOM 18838 C CA . GLN A 1 132 ? -11.070 -13.219 6.746 1.00 0.00 132 GLN A CA 9
ATOM 18839 C C . GLN A 1 132 ? -9.636 -13.386 6.354 1.00 0.00 132 GLN A C 9
ATOM 18840 O O . GLN A 1 132 ? -9.032 -12.501 5.735 1.00 0.00 132 GLN A O 9
ATOM 18854 N N . ALA A 1 133 ? -9.116 -14.493 6.718 1.00 0.00 133 ALA A N 9
ATOM 18855 C CA . ALA A 1 133 ? -7.815 -14.932 6.457 1.00 0.00 133 ALA A CA 9
ATOM 18856 C C . ALA A 1 133 ? -7.977 -16.398 6.549 1.00 0.00 133 ALA A C 9
ATOM 18857 O O . ALA A 1 133 ? -7.314 -17.127 5.833 1.00 0.00 133 ALA A O 9
ATOM 18865 N N . MET A 1 1 ? 15.418 2.008 32.913 1.00 0.00 1 MET A N 10
ATOM 18866 C CA . MET A 1 1 ? 14.668 0.750 32.814 1.00 0.00 1 MET A CA 10
ATOM 18867 C C . MET A 1 1 ? 15.038 0.108 31.516 1.00 0.00 1 MET A C 10
ATOM 18868 O O . MET A 1 1 ? 15.689 0.751 30.707 1.00 0.00 1 MET A O 10
ATOM 18884 N N . GLY A 1 2 ? 14.645 -1.122 31.321 1.00 0.00 2 GLY A N 10
ATOM 18885 C CA . GLY A 1 2 ? 14.941 -1.825 30.109 1.00 0.00 2 GLY A CA 10
ATOM 18886 C C . GLY A 1 2 ? 14.098 -3.054 30.053 1.00 0.00 2 GLY A C 10
ATOM 18887 O O . GLY A 1 2 ? 13.434 -3.369 31.040 1.00 0.00 2 GLY A O 10
ATOM 18891 N N . SER A 1 3 ? 14.103 -3.730 28.939 1.00 0.00 3 SER A N 10
ATOM 18892 C CA . SER A 1 3 ? 13.325 -4.922 28.777 1.00 0.00 3 SER A CA 10
ATOM 18893 C C . SER A 1 3 ? 13.947 -5.814 27.722 1.00 0.00 3 SER A C 10
ATOM 18894 O O . SER A 1 3 ? 14.335 -5.346 26.628 1.00 0.00 3 SER A O 10
ATOM 18902 N N . SER A 1 4 ? 14.075 -7.084 28.050 1.00 0.00 4 SER A N 10
ATOM 18903 C CA . SER A 1 4 ? 14.527 -8.089 27.121 1.00 0.00 4 SER A CA 10
ATOM 18904 C C . SER A 1 4 ? 13.449 -8.274 26.040 1.00 0.00 4 SER A C 10
ATOM 18905 O O . SER A 1 4 ? 13.731 -8.622 24.898 1.00 0.00 4 SER A O 10
ATOM 18913 N N . HIS A 1 5 ? 12.215 -7.961 26.413 1.00 0.00 5 HIS A N 10
ATOM 18914 C CA . HIS A 1 5 ? 11.083 -8.076 25.520 1.00 0.00 5 HIS A CA 10
ATOM 18915 C C . HIS A 1 5 ? 11.009 -6.789 24.742 1.00 0.00 5 HIS A C 10
ATOM 18916 O O . HIS A 1 5 ? 10.539 -5.785 25.263 1.00 0.00 5 HIS A O 10
ATOM 18931 N N . HIS A 1 6 ? 11.558 -6.790 23.557 1.00 0.00 6 HIS A N 10
ATOM 18932 C CA . HIS A 1 6 ? 11.560 -5.588 22.732 1.00 0.00 6 HIS A CA 10
ATOM 18933 C C . HIS A 1 6 ? 11.445 -5.925 21.256 1.00 0.00 6 HIS A C 10
ATOM 18934 O O . HIS A 1 6 ? 11.892 -5.167 20.407 1.00 0.00 6 HIS A O 10
ATOM 18949 N N . HIS A 1 7 ? 10.846 -7.064 20.958 1.00 0.00 7 HIS A N 10
ATOM 18950 C CA . HIS A 1 7 ? 10.596 -7.458 19.582 1.00 0.00 7 HIS A CA 10
ATOM 18951 C C . HIS A 1 7 ? 9.635 -8.617 19.569 1.00 0.00 7 HIS A C 10
ATOM 18952 O O . HIS A 1 7 ? 9.859 -9.600 20.266 1.00 0.00 7 HIS A O 10
ATOM 18967 N N . HIS A 1 8 ? 8.579 -8.466 18.807 1.00 0.00 8 HIS A N 10
ATOM 18968 C CA . HIS A 1 8 ? 7.548 -9.466 18.571 1.00 0.00 8 HIS A CA 10
ATOM 18969 C C . HIS A 1 8 ? 6.523 -8.749 17.741 1.00 0.00 8 HIS A C 10
ATOM 18970 O O . HIS A 1 8 ? 6.499 -7.531 17.831 1.00 0.00 8 HIS A O 10
ATOM 18985 N N . HIS A 1 9 ? 5.732 -9.483 16.915 1.00 0.00 9 HIS A N 10
ATOM 18986 C CA . HIS A 1 9 ? 4.714 -8.900 15.996 1.00 0.00 9 HIS A CA 10
ATOM 18987 C C . HIS A 1 9 ? 4.012 -7.662 16.454 1.00 0.00 9 HIS A C 10
ATOM 18988 O O . HIS A 1 9 ? 3.000 -7.682 17.163 1.00 0.00 9 HIS A O 10
ATOM 19003 N N . HIS A 1 10 ? 4.669 -6.626 16.090 1.00 0.00 10 HIS A N 10
ATOM 19004 C CA . HIS A 1 10 ? 4.341 -5.253 16.214 1.00 0.00 10 HIS A CA 10
ATOM 19005 C C . HIS A 1 10 ? 5.612 -4.606 15.682 1.00 0.00 10 HIS A C 10
ATOM 19006 O O . HIS A 1 10 ? 6.013 -3.490 16.055 1.00 0.00 10 HIS A O 10
ATOM 19021 N N . SER A 1 11 ? 6.203 -5.348 14.761 1.00 0.00 11 SER A N 10
ATOM 19022 C CA . SER A 1 11 ? 7.492 -5.118 14.196 1.00 0.00 11 SER A CA 10
ATOM 19023 C C . SER A 1 11 ? 7.485 -5.851 12.891 1.00 0.00 11 SER A C 10
ATOM 19024 O O . SER A 1 11 ? 7.102 -7.031 12.835 1.00 0.00 11 SER A O 10
ATOM 19032 N N . GLN A 1 12 ? 7.940 -5.202 11.885 1.00 0.00 12 GLN A N 10
ATOM 19033 C CA . GLN A 1 12 ? 7.593 -5.578 10.541 1.00 0.00 12 GLN A CA 10
ATOM 19034 C C . GLN A 1 12 ? 8.762 -6.063 9.776 1.00 0.00 12 GLN A C 10
ATOM 19035 O O . GLN A 1 12 ? 8.733 -6.191 8.566 1.00 0.00 12 GLN A O 10
ATOM 19049 N N . ASP A 1 13 ? 9.705 -6.404 10.480 1.00 0.00 13 ASP A N 10
ATOM 19050 C CA . ASP A 1 13 ? 10.938 -6.728 10.007 1.00 0.00 13 ASP A CA 10
ATOM 19051 C C . ASP A 1 13 ? 11.216 -8.224 10.021 1.00 0.00 13 ASP A C 10
ATOM 19052 O O . ASP A 1 13 ? 10.585 -8.969 10.788 1.00 0.00 13 ASP A O 10
ATOM 19061 N N . PRO A 1 14 ? 12.244 -8.671 9.206 1.00 0.00 14 PRO A N 10
ATOM 19062 C CA . PRO A 1 14 ? 12.597 -10.098 8.967 1.00 0.00 14 PRO A CA 10
ATOM 19063 C C . PRO A 1 14 ? 12.787 -10.916 10.207 1.00 0.00 14 PRO A C 10
ATOM 19064 O O . PRO A 1 14 ? 12.585 -12.125 10.178 1.00 0.00 14 PRO A O 10
ATOM 19075 N N . MET A 1 15 ? 13.143 -10.256 11.297 1.00 0.00 15 MET A N 10
ATOM 19076 C CA . MET A 1 15 ? 13.390 -10.905 12.544 1.00 0.00 15 MET A CA 10
ATOM 19077 C C . MET A 1 15 ? 12.158 -11.646 13.061 1.00 0.00 15 MET A C 10
ATOM 19078 O O . MET A 1 15 ? 12.271 -12.498 13.931 1.00 0.00 15 MET A O 10
ATOM 19092 N N . GLU A 1 16 ? 10.977 -11.276 12.556 1.00 0.00 16 GLU A N 10
ATOM 19093 C CA . GLU A 1 16 ? 9.767 -12.039 12.854 1.00 0.00 16 GLU A CA 10
ATOM 19094 C C . GLU A 1 16 ? 8.788 -11.924 11.661 1.00 0.00 16 GLU A C 10
ATOM 19095 O O . GLU A 1 16 ? 7.565 -12.052 11.804 1.00 0.00 16 GLU A O 10
ATOM 19107 N N . ASN A 1 17 ? 9.339 -11.739 10.474 1.00 0.00 17 ASN A N 10
ATOM 19108 C CA . ASN A 1 17 ? 8.604 -11.608 9.295 1.00 0.00 17 ASN A CA 10
ATOM 19109 C C . ASN A 1 17 ? 9.004 -12.806 8.474 1.00 0.00 17 ASN A C 10
ATOM 19110 O O . ASN A 1 17 ? 8.976 -13.953 8.926 1.00 0.00 17 ASN A O 10
ATOM 19121 N N . GLN A 1 18 ? 9.325 -12.529 7.352 1.00 0.00 18 GLN A N 10
ATOM 19122 C CA . GLN A 1 18 ? 9.757 -13.370 6.365 1.00 0.00 18 GLN A CA 10
ATOM 19123 C C . GLN A 1 18 ? 11.162 -12.927 5.934 1.00 0.00 18 GLN A C 10
ATOM 19124 O O . GLN A 1 18 ? 11.636 -11.859 6.364 1.00 0.00 18 GLN A O 10
ATOM 19138 N N . PRO A 1 19 ? 11.870 -13.734 5.129 1.00 0.00 19 PRO A N 10
ATOM 19139 C CA . PRO A 1 19 ? 13.167 -13.364 4.582 1.00 0.00 19 PRO A CA 10
ATOM 19140 C C . PRO A 1 19 ? 13.025 -12.377 3.459 1.00 0.00 19 PRO A C 10
ATOM 19141 O O . PRO A 1 19 ? 11.982 -11.773 3.255 1.00 0.00 19 PRO A O 10
ATOM 19152 N N . LYS A 1 20 ? 14.128 -12.128 2.824 1.00 0.00 20 LYS A N 10
ATOM 19153 C CA . LYS A 1 20 ? 14.225 -11.334 1.738 1.00 0.00 20 LYS A CA 10
ATOM 19154 C C . LYS A 1 20 ? 13.258 -11.605 0.611 1.00 0.00 20 LYS A C 10
ATOM 19155 O O . LYS A 1 20 ? 12.695 -12.661 0.483 1.00 0.00 20 LYS A O 10
ATOM 19174 N N . LEU A 1 21 ? 13.152 -10.589 -0.172 1.00 0.00 21 LEU A N 10
ATOM 19175 C CA . LEU A 1 21 ? 12.096 -10.294 -1.030 1.00 0.00 21 LEU A CA 10
ATOM 19176 C C . LEU A 1 21 ? 11.810 -11.276 -2.115 1.00 0.00 21 LEU A C 10
ATOM 19177 O O . LEU A 1 21 ? 10.774 -11.894 -2.111 1.00 0.00 21 LEU A O 10
ATOM 19193 N N . ASN A 1 22 ? 12.699 -11.322 -3.101 1.00 0.00 22 ASN A N 10
ATOM 19194 C CA . ASN A 1 22 ? 12.700 -12.313 -4.155 1.00 0.00 22 ASN A CA 10
ATOM 19195 C C . ASN A 1 22 ? 11.441 -12.207 -5.011 1.00 0.00 22 ASN A C 10
ATOM 19196 O O . ASN A 1 22 ? 11.071 -13.134 -5.724 1.00 0.00 22 ASN A O 10
ATOM 19207 N N . SER A 1 23 ? 10.841 -11.017 -4.926 1.00 0.00 23 SER A N 10
ATOM 19208 C CA . SER A 1 23 ? 9.677 -10.575 -5.671 1.00 0.00 23 SER A CA 10
ATOM 19209 C C . SER A 1 23 ? 8.341 -10.712 -4.940 1.00 0.00 23 SER A C 10
ATOM 19210 O O . SER A 1 23 ? 7.982 -11.742 -4.382 1.00 0.00 23 SER A O 10
ATOM 19218 N N . SER A 1 24 ? 7.656 -9.599 -4.942 1.00 0.00 24 SER A N 10
ATOM 19219 C CA . SER A 1 24 ? 6.309 -9.427 -4.507 1.00 0.00 24 SER A CA 10
ATOM 19220 C C . SER A 1 24 ? 6.023 -9.529 -2.979 1.00 0.00 24 SER A C 10
ATOM 19221 O O . SER A 1 24 ? 6.165 -8.543 -2.265 1.00 0.00 24 SER A O 10
ATOM 19229 N N . LYS A 1 25 ? 5.699 -10.695 -2.482 1.00 0.00 25 LYS A N 10
ATOM 19230 C CA . LYS A 1 25 ? 5.206 -10.877 -1.186 1.00 0.00 25 LYS A CA 10
ATOM 19231 C C . LYS A 1 25 ? 6.121 -10.409 -0.129 1.00 0.00 25 LYS A C 10
ATOM 19232 O O . LYS A 1 25 ? 5.817 -9.462 0.606 1.00 0.00 25 LYS A O 10
ATOM 19251 N N . GLU A 1 26 ? 7.220 -11.068 -0.036 1.00 0.00 26 GLU A N 10
ATOM 19252 C CA . GLU A 1 26 ? 8.138 -10.759 0.994 1.00 0.00 26 GLU A CA 10
ATOM 19253 C C . GLU A 1 26 ? 8.849 -9.406 0.812 1.00 0.00 26 GLU A C 10
ATOM 19254 O O . GLU A 1 26 ? 9.662 -9.006 1.623 1.00 0.00 26 GLU A O 10
ATOM 19266 N N . VAL A 1 27 ? 8.487 -8.671 -0.232 1.00 0.00 27 VAL A N 10
ATOM 19267 C CA . VAL A 1 27 ? 8.971 -7.334 -0.383 1.00 0.00 27 VAL A CA 10
ATOM 19268 C C . VAL A 1 27 ? 8.015 -6.396 0.214 1.00 0.00 27 VAL A C 10
ATOM 19269 O O . VAL A 1 27 ? 8.416 -5.344 0.575 1.00 0.00 27 VAL A O 10
ATOM 19282 N N . ILE A 1 28 ? 6.715 -6.777 0.348 1.00 0.00 28 ILE A N 10
ATOM 19283 C CA . ILE A 1 28 ? 5.817 -5.979 1.113 1.00 0.00 28 ILE A CA 10
ATOM 19284 C C . ILE A 1 28 ? 6.359 -5.932 2.448 1.00 0.00 28 ILE A C 10
ATOM 19285 O O . ILE A 1 28 ? 6.335 -4.956 3.096 1.00 0.00 28 ILE A O 10
ATOM 19301 N N . ALA A 1 29 ? 6.804 -7.044 2.821 1.00 0.00 29 ALA A N 10
ATOM 19302 C CA . ALA A 1 29 ? 7.490 -7.258 3.987 1.00 0.00 29 ALA A CA 10
ATOM 19303 C C . ALA A 1 29 ? 8.700 -6.359 4.163 1.00 0.00 29 ALA A C 10
ATOM 19304 O O . ALA A 1 29 ? 8.876 -5.816 5.234 1.00 0.00 29 ALA A O 10
ATOM 19311 N N . PHE A 1 30 ? 9.504 -6.174 3.125 1.00 0.00 30 PHE A N 10
ATOM 19312 C CA . PHE A 1 30 ? 10.562 -5.230 3.221 1.00 0.00 30 PHE A CA 10
ATOM 19313 C C . PHE A 1 30 ? 9.987 -3.897 3.306 1.00 0.00 30 PHE A C 10
ATOM 19314 O O . PHE A 1 30 ? 10.362 -3.120 4.104 1.00 0.00 30 PHE A O 10
ATOM 19331 N N . LEU A 1 31 ? 9.036 -3.654 2.455 1.00 0.00 31 LEU A N 10
ATOM 19332 C CA . LEU A 1 31 ? 8.378 -2.423 2.372 1.00 0.00 31 LEU A CA 10
ATOM 19333 C C . LEU A 1 31 ? 7.828 -2.057 3.683 1.00 0.00 31 LEU A C 10
ATOM 19334 O O . LEU A 1 31 ? 7.778 -0.964 4.023 1.00 0.00 31 LEU A O 10
ATOM 19350 N N . ALA A 1 32 ? 7.468 -3.016 4.398 1.00 0.00 32 ALA A N 10
ATOM 19351 C CA . ALA A 1 32 ? 6.907 -2.849 5.682 1.00 0.00 32 ALA A CA 10
ATOM 19352 C C . ALA A 1 32 ? 7.932 -2.716 6.784 1.00 0.00 32 ALA A C 10
ATOM 19353 O O . ALA A 1 32 ? 7.697 -2.008 7.749 1.00 0.00 32 ALA A O 10
ATOM 19360 N N . GLU A 1 33 ? 9.081 -3.359 6.628 1.00 0.00 33 GLU A N 10
ATOM 19361 C CA . GLU A 1 33 ? 10.112 -3.298 7.635 1.00 0.00 33 GLU A CA 10
ATOM 19362 C C . GLU A 1 33 ? 10.778 -1.965 7.546 1.00 0.00 33 GLU A C 10
ATOM 19363 O O . GLU A 1 33 ? 11.348 -1.412 8.485 1.00 0.00 33 GLU A O 10
ATOM 19375 N N . ARG A 1 34 ? 10.649 -1.487 6.388 1.00 0.00 34 ARG A N 10
ATOM 19376 C CA . ARG A 1 34 ? 11.162 -0.300 5.931 1.00 0.00 34 ARG A CA 10
ATOM 19377 C C . ARG A 1 34 ? 10.171 0.859 6.100 1.00 0.00 34 ARG A C 10
ATOM 19378 O O . ARG A 1 34 ? 10.568 1.948 6.516 1.00 0.00 34 ARG A O 10
ATOM 19399 N N . PHE A 1 35 ? 8.909 0.646 5.733 1.00 0.00 35 PHE A N 10
ATOM 19400 C CA . PHE A 1 35 ? 7.869 1.630 5.866 1.00 0.00 35 PHE A CA 10
ATOM 19401 C C . PHE A 1 35 ? 6.769 1.248 6.846 1.00 0.00 35 PHE A C 10
ATOM 19402 O O . PHE A 1 35 ? 5.677 0.814 6.414 1.00 0.00 35 PHE A O 10
ATOM 19419 N N . PRO A 1 36 ? 7.038 1.352 8.160 1.00 0.00 36 PRO A N 10
ATOM 19420 C CA . PRO A 1 36 ? 6.050 1.245 9.224 1.00 0.00 36 PRO A CA 10
ATOM 19421 C C . PRO A 1 36 ? 4.662 1.918 8.950 1.00 0.00 36 PRO A C 10
ATOM 19422 O O . PRO A 1 36 ? 3.672 1.590 9.614 1.00 0.00 36 PRO A O 10
ATOM 19433 N N . HIS A 1 37 ? 4.568 2.848 7.984 1.00 0.00 37 HIS A N 10
ATOM 19434 C CA . HIS A 1 37 ? 3.305 3.544 7.779 1.00 0.00 37 HIS A CA 10
ATOM 19435 C C . HIS A 1 37 ? 2.505 2.850 6.711 1.00 0.00 37 HIS A C 10
ATOM 19436 O O . HIS A 1 37 ? 1.345 2.535 6.893 1.00 0.00 37 HIS A O 10
ATOM 19451 N N . CYS A 1 38 ? 3.136 2.697 5.628 1.00 0.00 38 CYS A N 10
ATOM 19452 C CA . CYS A 1 38 ? 2.606 2.192 4.409 1.00 0.00 38 CYS A CA 10
ATOM 19453 C C . CYS A 1 38 ? 2.283 0.764 4.474 1.00 0.00 38 CYS A C 10
ATOM 19454 O O . CYS A 1 38 ? 1.177 0.328 4.171 1.00 0.00 38 CYS A O 10
ATOM 19462 N N . PHE A 1 39 ? 3.220 0.052 4.880 1.00 0.00 39 PHE A N 10
ATOM 19463 C CA . PHE A 1 39 ? 3.176 -1.296 4.740 1.00 0.00 39 PHE A CA 10
ATOM 19464 C C . PHE A 1 39 ? 3.048 -1.999 6.073 1.00 0.00 39 PHE A C 10
ATOM 19465 O O . PHE A 1 39 ? 3.417 -1.463 7.106 1.00 0.00 39 PHE A O 10
ATOM 19482 N N . SER A 1 40 ? 2.453 -3.167 6.032 1.00 0.00 40 SER A N 10
ATOM 19483 C CA . SER A 1 40 ? 2.229 -3.981 7.198 1.00 0.00 40 SER A CA 10
ATOM 19484 C C . SER A 1 40 ? 3.323 -4.957 7.462 1.00 0.00 40 SER A C 10
ATOM 19485 O O . SER A 1 40 ? 4.177 -4.674 8.268 1.00 0.00 40 SER A O 10
ATOM 19493 N N . ALA A 1 41 ? 3.145 -6.200 6.911 1.00 0.00 41 ALA A N 10
ATOM 19494 C CA . ALA A 1 41 ? 4.063 -7.373 6.940 1.00 0.00 41 ALA A CA 10
ATOM 19495 C C . ALA A 1 41 ? 3.689 -8.137 8.154 1.00 0.00 41 ALA A C 10
ATOM 19496 O O . ALA A 1 41 ? 3.902 -9.325 8.318 1.00 0.00 41 ALA A O 10
ATOM 19503 N N . GLU A 1 42 ? 3.138 -7.344 9.001 1.00 0.00 42 GLU A N 10
ATOM 19504 C CA . GLU A 1 42 ? 2.389 -7.668 10.119 1.00 0.00 42 GLU A CA 10
ATOM 19505 C C . GLU A 1 42 ? 1.181 -8.316 9.684 1.00 0.00 42 GLU A C 10
ATOM 19506 O O . GLU A 1 42 ? 0.718 -9.328 10.194 1.00 0.00 42 GLU A O 10
ATOM 19518 N N . GLY A 1 43 ? 0.694 -7.689 8.705 1.00 0.00 43 GLY A N 10
ATOM 19519 C CA . GLY A 1 43 ? -0.523 -7.977 8.206 1.00 0.00 43 GLY A CA 10
ATOM 19520 C C . GLY A 1 43 ? -0.492 -8.077 6.717 1.00 0.00 43 GLY A C 10
ATOM 19521 O O . GLY A 1 43 ? 0.475 -7.609 6.091 1.00 0.00 43 GLY A O 10
ATOM 19525 N N . GLU A 1 44 ? -1.536 -8.677 6.185 1.00 0.00 44 GLU A N 10
ATOM 19526 C CA . GLU A 1 44 ? -1.826 -8.836 4.782 1.00 0.00 44 GLU A CA 10
ATOM 19527 C C . GLU A 1 44 ? -1.572 -7.524 4.038 1.00 0.00 44 GLU A C 10
ATOM 19528 O O . GLU A 1 44 ? -0.691 -7.448 3.192 1.00 0.00 44 GLU A O 10
ATOM 19540 N N . ALA A 1 45 ? -2.322 -6.479 4.400 1.00 0.00 45 ALA A N 10
ATOM 19541 C CA . ALA A 1 45 ? -2.149 -5.197 3.786 1.00 0.00 45 ALA A CA 10
ATOM 19542 C C . ALA A 1 45 ? -2.672 -4.102 4.677 1.00 0.00 45 ALA A C 10
ATOM 19543 O O . ALA A 1 45 ? -2.905 -4.326 5.877 1.00 0.00 45 ALA A O 10
ATOM 19550 N N . ARG A 1 46 ? -2.810 -2.941 4.100 1.00 0.00 46 ARG A N 10
ATOM 19551 C CA . ARG A 1 46 ? -3.228 -1.727 4.738 1.00 0.00 46 ARG A CA 10
ATOM 19552 C C . ARG A 1 46 ? -3.542 -0.810 3.565 1.00 0.00 46 ARG A C 10
ATOM 19553 O O . ARG A 1 46 ? -3.033 -1.103 2.468 1.00 0.00 46 ARG A O 10
ATOM 19574 N N . PRO A 1 47 ? -4.430 0.219 3.691 1.00 0.00 47 PRO A N 10
ATOM 19575 C CA . PRO A 1 47 ? -4.661 1.147 2.593 1.00 0.00 47 PRO A CA 10
ATOM 19576 C C . PRO A 1 47 ? -3.350 1.796 2.147 1.00 0.00 47 PRO A C 10
ATOM 19577 O O . PRO A 1 47 ? -2.525 2.204 2.965 1.00 0.00 47 PRO A O 10
ATOM 19588 N N . LEU A 1 48 ? -3.150 1.811 0.862 1.00 0.00 48 LEU A N 10
ATOM 19589 C CA . LEU A 1 48 ? -1.948 2.259 0.253 1.00 0.00 48 LEU A CA 10
ATOM 19590 C C . LEU A 1 48 ? -2.321 2.967 -1.068 1.00 0.00 48 LEU A C 10
ATOM 19591 O O . LEU A 1 48 ? -3.436 2.887 -1.476 1.00 0.00 48 LEU A O 10
ATOM 19607 N N . LYS A 1 49 ? -1.399 3.689 -1.683 1.00 0.00 49 LYS A N 10
ATOM 19608 C CA . LYS A 1 49 ? -1.591 4.305 -2.927 1.00 0.00 49 LYS A CA 10
ATOM 19609 C C . LYS A 1 49 ? -0.916 3.337 -3.845 1.00 0.00 49 LYS A C 10
ATOM 19610 O O . LYS A 1 49 ? -0.191 2.550 -3.393 1.00 0.00 49 LYS A O 10
ATOM 19629 N N . ILE A 1 50 ? -1.186 3.307 -5.048 1.00 0.00 50 ILE A N 10
ATOM 19630 C CA . ILE A 1 50 ? -0.401 2.445 -5.898 1.00 0.00 50 ILE A CA 10
ATOM 19631 C C . ILE A 1 50 ? 0.779 3.076 -6.558 1.00 0.00 50 ILE A C 10
ATOM 19632 O O . ILE A 1 50 ? 1.864 2.478 -6.660 1.00 0.00 50 ILE A O 10
ATOM 19648 N N . GLY A 1 51 ? 0.614 4.282 -6.910 1.00 0.00 51 GLY A N 10
ATOM 19649 C CA . GLY A 1 51 ? 1.701 5.029 -7.509 1.00 0.00 51 GLY A CA 10
ATOM 19650 C C . GLY A 1 51 ? 2.865 5.225 -6.553 1.00 0.00 51 GLY A C 10
ATOM 19651 O O . GLY A 1 51 ? 3.904 5.622 -6.955 1.00 0.00 51 GLY A O 10
ATOM 19655 N N . ILE A 1 52 ? 2.660 4.897 -5.264 1.00 0.00 52 ILE A N 10
ATOM 19656 C CA . ILE A 1 52 ? 3.686 4.826 -4.272 1.00 0.00 52 ILE A CA 10
ATOM 19657 C C . ILE A 1 52 ? 4.843 4.004 -4.720 1.00 0.00 52 ILE A C 10
ATOM 19658 O O . ILE A 1 52 ? 5.901 4.233 -4.302 1.00 0.00 52 ILE A O 10
ATOM 19674 N N . PHE A 1 53 ? 4.606 2.989 -5.468 1.00 0.00 53 PHE A N 10
ATOM 19675 C CA . PHE A 1 53 ? 5.592 2.104 -5.824 1.00 0.00 53 PHE A CA 10
ATOM 19676 C C . PHE A 1 53 ? 6.787 2.854 -6.332 1.00 0.00 53 PHE A C 10
ATOM 19677 O O . PHE A 1 53 ? 7.797 2.678 -5.928 1.00 0.00 53 PHE A O 10
ATOM 19694 N N . GLN A 1 54 ? 6.533 3.738 -7.122 1.00 0.00 54 GLN A N 10
ATOM 19695 C CA . GLN A 1 54 ? 7.455 4.668 -7.677 1.00 0.00 54 GLN A CA 10
ATOM 19696 C C . GLN A 1 54 ? 8.255 5.492 -6.596 1.00 0.00 54 GLN A C 10
ATOM 19697 O O . GLN A 1 54 ? 9.233 6.172 -6.844 1.00 0.00 54 GLN A O 10
ATOM 19711 N N . ASP A 1 55 ? 7.723 5.461 -5.504 1.00 0.00 55 ASP A N 10
ATOM 19712 C CA . ASP A 1 55 ? 8.080 6.314 -4.390 1.00 0.00 55 ASP A CA 10
ATOM 19713 C C . ASP A 1 55 ? 8.863 5.574 -3.532 1.00 0.00 55 ASP A C 10
ATOM 19714 O O . ASP A 1 55 ? 9.750 6.048 -2.911 1.00 0.00 55 ASP A O 10
ATOM 19723 N N . LEU A 1 56 ? 8.447 4.401 -3.440 1.00 0.00 56 LEU A N 10
ATOM 19724 C CA . LEU A 1 56 ? 9.104 3.403 -2.868 1.00 0.00 56 LEU A CA 10
ATOM 19725 C C . LEU A 1 56 ? 10.316 3.369 -3.501 1.00 0.00 56 LEU A C 10
ATOM 19726 O O . LEU A 1 56 ? 11.242 3.636 -2.932 1.00 0.00 56 LEU A O 10
ATOM 19742 N N . VAL A 1 57 ? 10.258 3.157 -4.738 1.00 0.00 57 VAL A N 10
ATOM 19743 C CA . VAL A 1 57 ? 11.419 2.880 -5.548 1.00 0.00 57 VAL A CA 10
ATOM 19744 C C . VAL A 1 57 ? 12.464 3.940 -5.500 1.00 0.00 57 VAL A C 10
ATOM 19745 O O . VAL A 1 57 ? 13.626 3.666 -5.827 1.00 0.00 57 VAL A O 10
ATOM 19758 N N . ASP A 1 58 ? 12.025 5.154 -5.151 1.00 0.00 58 ASP A N 10
ATOM 19759 C CA . ASP A 1 58 ? 12.934 6.255 -4.849 1.00 0.00 58 ASP A CA 10
ATOM 19760 C C . ASP A 1 58 ? 13.951 5.780 -3.808 1.00 0.00 58 ASP A C 10
ATOM 19761 O O . ASP A 1 58 ? 15.162 5.925 -3.914 1.00 0.00 58 ASP A O 10
ATOM 19770 N N . ARG A 1 59 ? 13.350 5.113 -2.856 1.00 0.00 59 ARG A N 10
ATOM 19771 C CA . ARG A 1 59 ? 13.848 4.697 -1.647 1.00 0.00 59 ARG A CA 10
ATOM 19772 C C . ARG A 1 59 ? 14.178 3.224 -1.606 1.00 0.00 59 ARG A C 10
ATOM 19773 O O . ARG A 1 59 ? 15.317 2.840 -1.447 1.00 0.00 59 ARG A O 10
ATOM 19794 N N . VAL A 1 60 ? 13.151 2.411 -1.817 1.00 0.00 60 VAL A N 10
ATOM 19795 C CA . VAL A 1 60 ? 13.164 1.026 -1.516 1.00 0.00 60 VAL A CA 10
ATOM 19796 C C . VAL A 1 60 ? 14.133 0.147 -2.196 1.00 0.00 60 VAL A C 10
ATOM 19797 O O . VAL A 1 60 ? 14.740 -0.690 -1.599 1.00 0.00 60 VAL A O 10
ATOM 19810 N N . ALA A 1 61 ? 14.173 0.340 -3.435 1.00 0.00 61 ALA A N 10
ATOM 19811 C CA . ALA A 1 61 ? 14.493 -0.638 -4.330 1.00 0.00 61 ALA A CA 10
ATOM 19812 C C . ALA A 1 61 ? 15.638 -1.521 -4.082 1.00 0.00 61 ALA A C 10
ATOM 19813 O O . ALA A 1 61 ? 15.574 -2.508 -3.347 1.00 0.00 61 ALA A O 10
ATOM 19820 N N . GLY A 1 62 ? 16.633 -1.168 -4.567 1.00 0.00 62 GLY A N 10
ATOM 19821 C CA . GLY A 1 62 ? 17.716 -2.069 -4.615 1.00 0.00 62 GLY A CA 10
ATOM 19822 C C . GLY A 1 62 ? 18.649 -1.928 -3.501 1.00 0.00 62 GLY A C 10
ATOM 19823 O O . GLY A 1 62 ? 19.857 -1.940 -3.653 1.00 0.00 62 GLY A O 10
ATOM 19827 N N . GLU A 1 63 ? 18.039 -1.748 -2.408 1.00 0.00 63 GLU A N 10
ATOM 19828 C CA . GLU A 1 63 ? 18.632 -1.745 -1.134 1.00 0.00 63 GLU A CA 10
ATOM 19829 C C . GLU A 1 63 ? 19.121 -3.130 -0.832 1.00 0.00 63 GLU A C 10
ATOM 19830 O O . GLU A 1 63 ? 20.302 -3.363 -0.600 1.00 0.00 63 GLU A O 10
ATOM 19842 N N . MET A 1 64 ? 18.186 -4.064 -0.832 1.00 0.00 64 MET A N 10
ATOM 19843 C CA . MET A 1 64 ? 18.534 -5.395 -0.617 1.00 0.00 64 MET A CA 10
ATOM 19844 C C . MET A 1 64 ? 18.569 -6.098 -1.867 1.00 0.00 64 MET A C 10
ATOM 19845 O O . MET A 1 64 ? 19.549 -6.717 -2.252 1.00 0.00 64 MET A O 10
ATOM 19859 N N . ASN A 1 65 ? 17.460 -6.018 -2.495 1.00 0.00 65 ASN A N 10
ATOM 19860 C CA . ASN A 1 65 ? 17.174 -6.906 -3.567 1.00 0.00 65 ASN A CA 10
ATOM 19861 C C . ASN A 1 65 ? 16.007 -6.573 -4.530 1.00 0.00 65 ASN A C 10
ATOM 19862 O O . ASN A 1 65 ? 15.378 -7.481 -5.029 1.00 0.00 65 ASN A O 10
ATOM 19873 N N . LEU A 1 66 ? 15.762 -5.374 -4.795 1.00 0.00 66 LEU A N 10
ATOM 19874 C CA . LEU A 1 66 ? 14.633 -4.965 -5.652 1.00 0.00 66 LEU A CA 10
ATOM 19875 C C . LEU A 1 66 ? 15.062 -4.310 -6.934 1.00 0.00 66 LEU A C 10
ATOM 19876 O O . LEU A 1 66 ? 15.691 -3.251 -6.970 1.00 0.00 66 LEU A O 10
ATOM 19892 N N . SER A 1 67 ? 14.607 -4.899 -7.951 1.00 0.00 67 SER A N 10
ATOM 19893 C CA . SER A 1 67 ? 14.751 -4.455 -9.295 1.00 0.00 67 SER A CA 10
ATOM 19894 C C . SER A 1 67 ? 13.464 -3.652 -9.707 1.00 0.00 67 SER A C 10
ATOM 19895 O O . SER A 1 67 ? 13.097 -3.597 -10.874 1.00 0.00 67 SER A O 10
ATOM 19903 N N . LYS A 1 68 ? 12.849 -2.955 -8.712 1.00 0.00 68 LYS A N 10
ATOM 19904 C CA . LYS A 1 68 ? 11.539 -2.218 -8.799 1.00 0.00 68 LYS A CA 10
ATOM 19905 C C . LYS A 1 68 ? 10.386 -3.095 -9.215 1.00 0.00 68 LYS A C 10
ATOM 19906 O O . LYS A 1 68 ? 9.419 -3.130 -8.569 1.00 0.00 68 LYS A O 10
ATOM 19925 N N . THR A 1 69 ? 10.504 -3.852 -10.229 1.00 0.00 69 THR A N 10
ATOM 19926 C CA . THR A 1 69 ? 9.390 -4.504 -10.765 1.00 0.00 69 THR A CA 10
ATOM 19927 C C . THR A 1 69 ? 8.965 -5.667 -9.918 1.00 0.00 69 THR A C 10
ATOM 19928 O O . THR A 1 69 ? 7.795 -6.016 -9.830 1.00 0.00 69 THR A O 10
ATOM 19939 N N . GLN A 1 70 ? 9.909 -6.193 -9.248 1.00 0.00 70 GLN A N 10
ATOM 19940 C CA . GLN A 1 70 ? 9.674 -7.250 -8.309 1.00 0.00 70 GLN A CA 10
ATOM 19941 C C . GLN A 1 70 ? 9.020 -6.671 -7.039 1.00 0.00 70 GLN A C 10
ATOM 19942 O O . GLN A 1 70 ? 8.598 -7.377 -6.148 1.00 0.00 70 GLN A O 10
ATOM 19956 N N . LEU A 1 71 ? 8.994 -5.371 -6.990 1.00 0.00 71 LEU A N 10
ATOM 19957 C CA . LEU A 1 71 ? 8.410 -4.593 -5.943 1.00 0.00 71 LEU A CA 10
ATOM 19958 C C . LEU A 1 71 ? 7.061 -4.080 -6.420 1.00 0.00 71 LEU A C 10
ATOM 19959 O O . LEU A 1 71 ? 6.133 -4.044 -5.683 1.00 0.00 71 LEU A O 10
ATOM 19975 N N . ARG A 1 72 ? 6.948 -3.723 -7.664 1.00 0.00 72 ARG A N 10
ATOM 19976 C CA . ARG A 1 72 ? 5.681 -3.153 -8.154 1.00 0.00 72 ARG A CA 10
ATOM 19977 C C . ARG A 1 72 ? 4.610 -4.192 -8.120 1.00 0.00 72 ARG A C 10
ATOM 19978 O O . ARG A 1 72 ? 3.452 -3.915 -8.116 1.00 0.00 72 ARG A O 10
ATOM 19999 N N . SER A 1 73 ? 5.066 -5.373 -8.122 1.00 0.00 73 SER A N 10
ATOM 20000 C CA . SER A 1 73 ? 4.307 -6.521 -8.160 1.00 0.00 73 SER A CA 10
ATOM 20001 C C . SER A 1 73 ? 3.929 -6.935 -6.779 1.00 0.00 73 SER A C 10
ATOM 20002 O O . SER A 1 73 ? 2.979 -7.672 -6.539 1.00 0.00 73 SER A O 10
ATOM 20010 N N . ALA A 1 74 ? 4.612 -6.345 -5.879 1.00 0.00 74 ALA A N 10
ATOM 20011 C CA . ALA A 1 74 ? 4.309 -6.488 -4.462 1.00 0.00 74 ALA A CA 10
ATOM 20012 C C . ALA A 1 74 ? 3.151 -5.619 -4.191 1.00 0.00 74 ALA A C 10
ATOM 20013 O O . ALA A 1 74 ? 2.224 -5.923 -3.439 1.00 0.00 74 ALA A O 10
ATOM 20020 N N . LEU A 1 75 ? 3.136 -4.667 -4.991 1.00 0.00 75 LEU A N 10
ATOM 20021 C CA . LEU A 1 75 ? 2.327 -3.572 -4.956 1.00 0.00 75 LEU A CA 10
ATOM 20022 C C . LEU A 1 75 ? 1.198 -3.743 -6.005 1.00 0.00 75 LEU A C 10
ATOM 20023 O O . LEU A 1 75 ? 0.696 -2.812 -6.628 1.00 0.00 75 LEU A O 10
ATOM 20039 N N . ARG A 1 76 ? 0.847 -5.012 -6.099 1.00 0.00 76 ARG A N 10
ATOM 20040 C CA . ARG A 1 76 ? -0.226 -5.682 -6.862 1.00 0.00 76 ARG A CA 10
ATOM 20041 C C . ARG A 1 76 ? -0.762 -6.733 -5.940 1.00 0.00 76 ARG A C 10
ATOM 20042 O O . ARG A 1 76 ? -1.941 -6.866 -5.733 1.00 0.00 76 ARG A O 10
ATOM 20063 N N . LEU A 1 77 ? 0.185 -7.449 -5.363 1.00 0.00 77 LEU A N 10
ATOM 20064 C CA . LEU A 1 77 ? -0.034 -8.600 -4.536 1.00 0.00 77 LEU A CA 10
ATOM 20065 C C . LEU A 1 77 ? -0.828 -8.261 -3.349 1.00 0.00 77 LEU A C 10
ATOM 20066 O O . LEU A 1 77 ? -1.972 -8.659 -3.201 1.00 0.00 77 LEU A O 10
ATOM 20082 N N . TYR A 1 78 ? -0.224 -7.464 -2.528 1.00 0.00 78 TYR A N 10
ATOM 20083 C CA . TYR A 1 78 ? -0.792 -7.172 -1.281 1.00 0.00 78 TYR A CA 10
ATOM 20084 C C . TYR A 1 78 ? -1.856 -6.117 -1.478 1.00 0.00 78 TYR A C 10
ATOM 20085 O O . TYR A 1 78 ? -2.691 -5.880 -0.643 1.00 0.00 78 TYR A O 10
ATOM 20103 N N . THR A 1 79 ? -1.816 -5.497 -2.644 1.00 0.00 79 THR A N 10
ATOM 20104 C CA . THR A 1 79 ? -2.814 -4.471 -2.971 1.00 0.00 79 THR A CA 10
ATOM 20105 C C . THR A 1 79 ? -4.092 -5.116 -3.469 1.00 0.00 79 THR A C 10
ATOM 20106 O O . THR A 1 79 ? -5.101 -4.470 -3.646 1.00 0.00 79 THR A O 10
ATOM 20117 N N . SER A 1 80 ? -4.011 -6.402 -3.729 1.00 0.00 80 SER A N 10
ATOM 20118 C CA . SER A 1 80 ? -5.173 -7.181 -4.044 1.00 0.00 80 SER A CA 10
ATOM 20119 C C . SER A 1 80 ? -5.788 -7.682 -2.747 1.00 0.00 80 SER A C 10
ATOM 20120 O O . SER A 1 80 ? -6.780 -8.413 -2.757 1.00 0.00 80 SER A O 10
ATOM 20128 N N . SER A 1 81 ? -5.183 -7.295 -1.612 1.00 0.00 81 SER A N 10
ATOM 20129 C CA . SER A 1 81 ? -5.773 -7.614 -0.362 1.00 0.00 81 SER A CA 10
ATOM 20130 C C . SER A 1 81 ? -6.905 -6.714 -0.146 1.00 0.00 81 SER A C 10
ATOM 20131 O O . SER A 1 81 ? -6.918 -5.605 -0.630 1.00 0.00 81 SER A O 10
ATOM 20139 N N . TRP A 1 82 ? -7.814 -7.161 0.604 1.00 0.00 82 TRP A N 10
ATOM 20140 C CA . TRP A 1 82 ? -9.007 -6.386 0.861 1.00 0.00 82 TRP A CA 10
ATOM 20141 C C . TRP A 1 82 ? -8.700 -5.363 1.799 1.00 0.00 82 TRP A C 10
ATOM 20142 O O . TRP A 1 82 ? -9.025 -4.236 1.581 1.00 0.00 82 TRP A O 10
ATOM 20163 N N . ARG A 1 83 ? -8.024 -5.741 2.814 1.00 0.00 83 ARG A N 10
ATOM 20164 C CA . ARG A 1 83 ? -7.699 -4.873 3.892 1.00 0.00 83 ARG A CA 10
ATOM 20165 C C . ARG A 1 83 ? -6.751 -3.776 3.475 1.00 0.00 83 ARG A C 10
ATOM 20166 O O . ARG A 1 83 ? -6.449 -2.865 4.234 1.00 0.00 83 ARG A O 10
ATOM 20187 N N . TYR A 1 84 ? -6.283 -3.918 2.273 1.00 0.00 84 TYR A N 10
ATOM 20188 C CA . TYR A 1 84 ? -5.674 -2.871 1.567 1.00 0.00 84 TYR A CA 10
ATOM 20189 C C . TYR A 1 84 ? -6.782 -1.814 1.291 1.00 0.00 84 TYR A C 10
ATOM 20190 O O . TYR A 1 84 ? -6.847 -0.792 1.926 1.00 0.00 84 TYR A O 10
ATOM 20208 N N . LEU A 1 85 ? -7.747 -2.195 0.467 1.00 0.00 85 LEU A N 10
ATOM 20209 C CA . LEU A 1 85 ? -8.793 -1.285 -0.047 1.00 0.00 85 LEU A CA 10
ATOM 20210 C C . LEU A 1 85 ? -9.946 -0.957 0.825 1.00 0.00 85 LEU A C 10
ATOM 20211 O O . LEU A 1 85 ? -10.945 -0.425 0.359 1.00 0.00 85 LEU A O 10
ATOM 20227 N N . TYR A 1 86 ? -9.806 -1.173 2.032 1.00 0.00 86 TYR A N 10
ATOM 20228 C CA . TYR A 1 86 ? -10.792 -0.835 3.005 1.00 0.00 86 TYR A CA 10
ATOM 20229 C C . TYR A 1 86 ? -10.936 0.687 3.065 1.00 0.00 86 TYR A C 10
ATOM 20230 O O . TYR A 1 86 ? -11.875 1.242 3.624 1.00 0.00 86 TYR A O 10
ATOM 20248 N N . GLY A 1 87 ? -9.948 1.312 2.483 1.00 0.00 87 GLY A N 10
A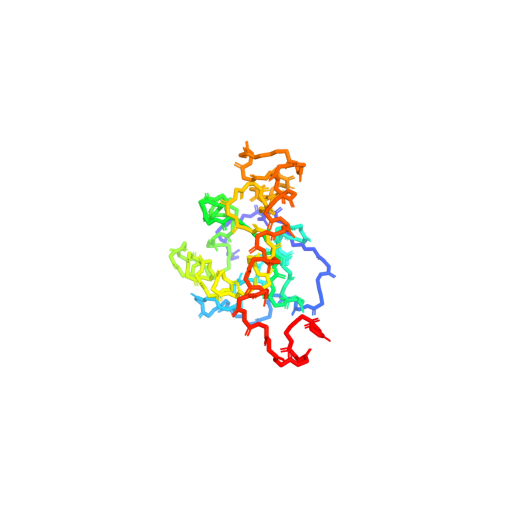TOM 20249 C CA . GLY A 1 87 ? -9.858 2.703 2.338 1.00 0.00 87 GLY A CA 10
ATOM 20250 C C . GLY A 1 87 ? -8.760 3.054 1.514 1.00 0.00 87 GLY A C 10
ATOM 20251 O O . GLY A 1 87 ? -7.839 3.575 1.967 1.00 0.00 87 GLY A O 10
ATOM 20255 N N . VAL A 1 88 ? -8.901 2.769 0.250 1.00 0.00 88 VAL A N 10
ATOM 20256 C CA . VAL A 1 88 ? -7.971 3.097 -0.778 1.00 0.00 88 VAL A CA 10
ATOM 20257 C C . VAL A 1 88 ? -8.792 3.472 -1.989 1.00 0.00 88 VAL A C 10
ATOM 20258 O O . VAL A 1 88 ? -9.786 2.821 -2.245 1.00 0.00 88 VAL A O 10
ATOM 20271 N N . LYS A 1 89 ? -8.412 4.535 -2.615 1.00 0.00 89 LYS A N 10
ATOM 20272 C CA . LYS A 1 89 ? -8.813 5.017 -3.960 1.00 0.00 89 LYS A CA 10
ATOM 20273 C C . LYS A 1 89 ? -8.182 6.375 -4.142 1.00 0.00 89 LYS A C 10
ATOM 20274 O O . LYS A 1 89 ? -7.343 6.528 -4.999 1.00 0.00 89 LYS A O 10
ATOM 20293 N N . PRO A 1 90 ? -8.577 7.392 -3.335 1.00 0.00 90 PRO A N 10
ATOM 20294 C CA . PRO A 1 90 ? -7.816 8.620 -3.217 1.00 0.00 90 PRO A CA 10
ATOM 20295 C C . PRO A 1 90 ? -6.763 8.460 -2.111 1.00 0.00 90 PRO A C 10
ATOM 20296 O O . PRO A 1 90 ? -6.179 7.372 -1.932 1.00 0.00 90 PRO A O 10
ATOM 20307 N N . GLY A 1 91 ? -6.609 9.532 -1.272 1.00 0.00 91 GLY A N 10
ATOM 20308 C CA . GLY A 1 91 ? -5.670 9.640 -0.178 1.00 0.00 91 GLY A CA 10
ATOM 20309 C C . GLY A 1 91 ? -5.944 8.742 0.991 1.00 0.00 91 GLY A C 10
ATOM 20310 O O . GLY A 1 91 ? -5.513 8.890 2.108 1.00 0.00 91 GLY A O 10
ATOM 20314 N N . ALA A 1 92 ? -6.636 7.847 0.644 1.00 0.00 92 ALA A N 10
ATOM 20315 C CA . ALA A 1 92 ? -7.127 6.735 1.389 1.00 0.00 92 ALA A CA 10
ATOM 20316 C C . ALA A 1 92 ? -6.020 5.903 1.841 1.00 0.00 92 ALA A C 10
ATOM 20317 O O . ALA A 1 92 ? -6.051 5.313 2.898 1.00 0.00 92 ALA A O 10
ATOM 20324 N N . THR A 1 93 ? -5.079 5.895 1.023 1.00 0.00 93 THR A N 10
ATOM 20325 C CA . THR A 1 93 ? -3.808 5.349 1.232 1.00 0.00 93 THR A CA 10
ATOM 20326 C C . THR A 1 93 ? -3.233 5.728 2.584 1.00 0.00 93 THR A C 10
ATOM 20327 O O . THR A 1 93 ? -2.671 4.916 3.278 1.00 0.00 93 THR A O 10
ATOM 20338 N N . ARG A 1 94 ? -3.379 6.991 2.916 1.00 0.00 94 ARG A N 10
ATOM 20339 C CA . ARG A 1 94 ? -2.764 7.589 4.040 1.00 0.00 94 ARG A CA 10
ATOM 20340 C C . ARG A 1 94 ? -1.236 7.507 4.007 1.00 0.00 94 ARG A C 10
ATOM 20341 O O . ARG A 1 94 ? -0.593 7.785 5.018 1.00 0.00 94 ARG A O 10
ATOM 20362 N N . VAL A 1 95 ? -0.631 7.073 2.875 1.00 0.00 95 VAL A N 10
ATOM 20363 C CA . VAL A 1 95 ? 0.790 6.977 2.766 1.00 0.00 95 VAL A CA 10
ATOM 20364 C C . VAL A 1 95 ? 1.335 7.359 1.404 1.00 0.00 95 VAL A C 10
ATOM 20365 O O . VAL A 1 95 ? 0.699 7.289 0.380 1.00 0.00 95 VAL A O 10
ATOM 20378 N N . ASP A 1 96 ? 2.452 7.862 1.530 1.00 0.00 96 ASP A N 10
ATOM 20379 C CA . ASP A 1 96 ? 3.344 8.296 0.472 1.00 0.00 96 ASP A CA 10
ATOM 20380 C C . ASP A 1 96 ? 4.728 7.987 1.008 1.00 0.00 96 ASP A C 10
ATOM 20381 O O . ASP A 1 96 ? 5.653 8.746 0.920 1.00 0.00 96 ASP A O 10
ATOM 20390 N N . LEU A 1 97 ? 4.801 6.795 1.568 1.00 0.00 97 LEU A N 10
ATOM 20391 C CA . LEU A 1 97 ? 5.864 6.237 2.312 1.00 0.00 97 LEU A CA 10
ATOM 20392 C C . LEU A 1 97 ? 6.400 6.971 3.531 1.00 0.00 97 LEU A C 10
ATOM 20393 O O . LEU A 1 97 ? 6.916 6.365 4.458 1.00 0.00 97 LEU A O 10
ATOM 20409 N N . ASP A 1 98 ? 6.149 8.247 3.554 1.00 0.00 98 ASP A N 10
ATOM 20410 C CA . ASP A 1 98 ? 6.337 9.105 4.673 1.00 0.00 98 ASP A CA 10
ATOM 20411 C C . ASP A 1 98 ? 5.059 8.974 5.451 1.00 0.00 98 ASP A C 10
ATOM 20412 O O . ASP A 1 98 ? 4.993 9.078 6.673 1.00 0.00 98 ASP A O 10
ATOM 20421 N N . GLY A 1 99 ? 4.031 8.624 4.694 1.00 0.00 99 GLY A N 10
ATOM 20422 C CA . GLY A 1 99 ? 2.766 8.371 5.239 1.00 0.00 99 GLY A CA 10
ATOM 20423 C C . GLY A 1 99 ? 1.795 9.568 5.137 1.00 0.00 99 GLY A C 10
ATOM 20424 O O . GLY A 1 99 ? 1.078 9.878 6.072 1.00 0.00 99 GLY A O 10
ATOM 20428 N N . ASN A 1 100 ? 1.817 10.194 3.986 1.00 0.00 100 ASN A N 10
ATOM 20429 C CA . ASN A 1 100 ? 0.928 11.257 3.525 1.00 0.00 100 ASN A CA 10
ATOM 20430 C C . ASN A 1 100 ? -0.081 10.539 2.736 1.00 0.00 100 ASN A C 10
ATOM 20431 O O . ASN A 1 100 ? 0.256 9.633 2.217 1.00 0.00 100 ASN A O 10
ATOM 20442 N N . PRO A 1 101 ? -1.291 10.951 2.579 1.00 0.00 101 PRO A N 10
ATOM 20443 C CA . PRO A 1 101 ? -2.359 10.160 1.905 1.00 0.00 101 PRO A CA 10
ATOM 20444 C C . PRO A 1 101 ? -2.186 10.219 0.449 1.00 0.00 101 PRO A C 10
ATOM 20445 O O . PRO A 1 101 ? -2.993 10.767 -0.245 1.00 0.00 101 PRO A O 10
ATOM 20456 N N . CYS A 1 102 ? -1.060 9.672 0.002 1.00 0.00 102 CYS A N 10
ATOM 20457 C CA . CYS A 1 102 ? -0.480 9.979 -1.319 1.00 0.00 102 CYS A CA 10
ATOM 20458 C C . CYS A 1 102 ? -0.268 11.535 -1.429 1.00 0.00 102 CYS A C 10
ATOM 20459 O O . CYS A 1 102 ? 0.137 12.094 -2.428 1.00 0.00 102 CYS A O 10
ATOM 20467 N N . GLY A 1 103 ? -0.535 12.167 -0.254 1.00 0.00 103 GLY A N 10
ATOM 20468 C CA . GLY A 1 103 ? -0.495 13.601 0.006 1.00 0.00 103 GLY A CA 10
ATOM 20469 C C . GLY A 1 103 ? -1.626 14.283 -0.668 1.00 0.00 103 GLY A C 10
ATOM 20470 O O . GLY A 1 103 ? -1.731 15.498 -0.737 1.00 0.00 103 GLY A O 10
ATOM 20474 N N . GLU A 1 104 ? -2.449 13.454 -1.103 1.00 0.00 104 GLU A N 10
ATOM 20475 C CA . GLU A 1 104 ? -3.563 13.701 -1.887 1.00 0.00 104 GLU A CA 10
ATOM 20476 C C . GLU A 1 104 ? -4.795 14.064 -1.067 1.00 0.00 104 GLU A C 10
ATOM 20477 O O . GLU A 1 104 ? -5.529 14.991 -1.421 1.00 0.00 104 GLU A O 10
ATOM 20489 N N . LEU A 1 105 ? -5.038 13.371 0.033 1.00 0.00 105 LEU A N 10
ATOM 20490 C CA . LEU A 1 105 ? -6.230 13.612 0.698 1.00 0.00 105 LEU A CA 10
ATOM 20491 C C . LEU A 1 105 ? -6.052 13.768 2.210 1.00 0.00 105 LEU A C 10
ATOM 20492 O O . LEU A 1 105 ? -4.995 13.662 2.722 1.00 0.00 105 LEU A O 10
ATOM 20508 N N . ASP A 1 106 ? -7.093 14.200 2.807 1.00 0.00 106 ASP A N 10
ATOM 20509 C CA . ASP A 1 106 ? -7.393 14.231 4.224 1.00 0.00 106 ASP A CA 10
ATOM 20510 C C . ASP A 1 106 ? -7.783 12.766 4.559 1.00 0.00 106 ASP A C 10
ATOM 20511 O O . ASP A 1 106 ? -7.147 11.817 4.076 1.00 0.00 106 ASP A O 10
ATOM 20520 N N . GLU A 1 107 ? -8.778 12.572 5.323 1.00 0.00 107 GLU A N 10
ATOM 20521 C CA . GLU A 1 107 ? -9.337 11.263 5.492 1.00 0.00 107 GLU A CA 10
ATOM 20522 C C . GLU A 1 107 ? -10.829 11.264 5.433 1.00 0.00 107 GLU A C 10
ATOM 20523 O O . GLU A 1 107 ? -11.443 10.217 5.328 1.00 0.00 107 GLU A O 10
ATOM 20535 N N . GLN A 1 108 ? -11.389 12.402 5.385 1.00 0.00 108 GLN A N 10
ATOM 20536 C CA . GLN A 1 108 ? -12.756 12.567 5.354 1.00 0.00 108 GLN A CA 10
ATOM 20537 C C . GLN A 1 108 ? -13.134 12.743 3.971 1.00 0.00 108 GLN A C 10
ATOM 20538 O O . GLN A 1 108 ? -14.197 13.223 3.616 1.00 0.00 108 GLN A O 10
ATOM 20552 N N . HIS A 1 109 ? -12.224 12.365 3.135 1.00 0.00 109 HIS A N 10
ATOM 20553 C CA . HIS A 1 109 ? -12.544 12.267 1.792 1.00 0.00 109 HIS A CA 10
ATOM 20554 C C . HIS A 1 109 ? -12.155 10.952 1.295 1.00 0.00 109 HIS A C 10
ATOM 20555 O O . HIS A 1 109 ? -12.705 10.436 0.338 1.00 0.00 109 HIS A O 10
ATOM 20570 N N . VAL A 1 110 ? -11.275 10.368 2.002 1.00 0.00 110 VAL A N 10
ATOM 20571 C CA . VAL A 1 110 ? -10.954 9.031 1.761 1.00 0.00 110 VAL A CA 10
ATOM 20572 C C . VAL A 1 110 ? -11.766 8.193 2.666 1.00 0.00 110 VAL A C 10
ATOM 20573 O O . VAL A 1 110 ? -11.568 7.028 2.889 1.00 0.00 110 VAL A O 10
ATOM 20586 N N . GLU A 1 111 ? -12.645 8.905 3.169 1.00 0.00 111 GLU A N 10
ATOM 20587 C CA . GLU A 1 111 ? -13.769 8.544 3.877 1.00 0.00 111 GLU A CA 10
ATOM 20588 C C . GLU A 1 111 ? -14.659 7.784 2.975 1.00 0.00 111 GLU A C 10
ATOM 20589 O O . GLU A 1 111 ? -15.209 6.771 3.322 1.00 0.00 111 GLU A O 10
ATOM 20601 N N . HIS A 1 112 ? -14.695 8.234 1.770 1.00 0.00 112 HIS A N 10
ATOM 20602 C CA . HIS A 1 112 ? -15.476 7.610 0.753 1.00 0.00 112 HIS A CA 10
ATOM 20603 C C . HIS A 1 112 ? -14.776 6.431 0.205 1.00 0.00 112 HIS A C 10
ATOM 20604 O O . HIS A 1 112 ? -15.346 5.610 -0.480 1.00 0.00 112 HIS A O 10
ATOM 20619 N N . ALA A 1 113 ? -13.573 6.360 0.513 1.00 0.00 113 ALA A N 10
ATOM 20620 C CA . ALA A 1 113 ? -12.781 5.307 0.181 1.00 0.00 113 ALA A CA 10
ATOM 20621 C C . ALA A 1 113 ? -12.861 4.294 1.253 1.00 0.00 113 ALA A C 10
ATOM 20622 O O . ALA A 1 113 ? -12.764 3.102 1.030 1.00 0.00 113 ALA A O 10
ATOM 20629 N N . ARG A 1 114 ? -13.099 4.807 2.402 1.00 0.00 114 ARG A N 10
ATOM 20630 C CA . ARG A 1 114 ? -13.252 4.060 3.568 1.00 0.00 114 ARG A CA 10
ATOM 20631 C C . ARG A 1 114 ? -14.623 3.374 3.473 1.00 0.00 114 ARG A C 10
ATOM 20632 O O . ARG A 1 114 ? -14.920 2.436 4.198 1.00 0.00 114 ARG A O 10
ATOM 20653 N N . LYS A 1 115 ? -15.453 3.857 2.526 1.00 0.00 115 LYS A N 10
ATOM 20654 C CA . LYS A 1 115 ? -16.745 3.444 2.409 1.00 0.00 115 LYS A CA 10
ATOM 20655 C C . LYS A 1 115 ? -16.830 2.726 1.105 1.00 0.00 115 LYS A C 10
ATOM 20656 O O . LYS A 1 115 ? -17.791 2.054 0.846 1.00 0.00 115 LYS A O 10
ATOM 20675 N N . GLN A 1 116 ? -15.809 2.880 0.239 1.00 0.00 116 GLN A N 10
ATOM 20676 C CA . GLN A 1 116 ? -15.825 2.096 -0.939 1.00 0.00 116 GLN A CA 10
ATOM 20677 C C . GLN A 1 116 ? -15.623 0.576 -0.677 1.00 0.00 116 GLN A C 10
ATOM 20678 O O . GLN A 1 116 ? -15.830 -0.265 -1.536 1.00 0.00 116 GLN A O 10
ATOM 20692 N N . LEU A 1 117 ? -15.188 0.253 0.511 1.00 0.00 117 LEU A N 10
ATOM 20693 C CA . LEU A 1 117 ? -15.164 -1.043 0.974 1.00 0.00 117 LEU A CA 10
ATOM 20694 C C . LEU A 1 117 ? -16.545 -1.432 1.484 1.00 0.00 117 LEU A C 10
ATOM 20695 O O . LEU A 1 117 ? -16.846 -2.577 1.554 1.00 0.00 117 LEU A O 10
ATOM 20711 N N . GLU A 1 118 ? -17.428 -0.463 1.709 1.00 0.00 118 GLU A N 10
ATOM 20712 C CA . GLU A 1 118 ? -18.786 -0.750 2.056 1.00 0.00 118 GLU A CA 10
ATOM 20713 C C . GLU A 1 118 ? -19.586 -0.834 0.761 1.00 0.00 118 GLU A C 10
ATOM 20714 O O . GLU A 1 118 ? -20.770 -0.988 0.735 1.00 0.00 118 GLU A O 10
ATOM 20726 N N . GLU A 1 119 ? -18.859 -0.739 -0.307 1.00 0.00 119 GLU A N 10
ATOM 20727 C CA . GLU A 1 119 ? -19.379 -0.975 -1.608 1.00 0.00 119 GLU A CA 10
ATOM 20728 C C . GLU A 1 119 ? -19.082 -2.413 -1.870 1.00 0.00 119 GLU A C 10
ATOM 20729 O O . GLU A 1 119 ? -19.858 -3.172 -2.427 1.00 0.00 119 GLU A O 10
ATOM 20741 N N . ALA A 1 120 ? -17.884 -2.759 -1.431 1.00 0.00 120 ALA A N 10
ATOM 20742 C CA . ALA A 1 120 ? -17.340 -4.029 -1.544 1.00 0.00 120 ALA A CA 10
ATOM 20743 C C . ALA A 1 120 ? -18.024 -5.017 -0.688 1.00 0.00 120 ALA A C 10
ATOM 20744 O O . ALA A 1 120 ? -18.553 -5.936 -1.160 1.00 0.00 120 ALA A O 10
ATOM 20751 N N . LYS A 1 121 ? -18.020 -4.761 0.532 1.00 0.00 121 LYS A N 10
ATOM 20752 C CA . LYS A 1 121 ? -18.648 -5.506 1.578 1.00 0.00 121 LYS A CA 10
ATOM 20753 C C . LYS A 1 121 ? -20.030 -5.824 1.309 1.00 0.00 121 LYS A C 10
ATOM 20754 O O . LYS A 1 121 ? -20.433 -6.972 1.329 1.00 0.00 121 LYS A O 10
ATOM 20773 N N . ALA A 1 122 ? -20.705 -4.840 1.090 1.00 0.00 122 ALA A N 10
ATOM 20774 C CA . ALA A 1 122 ? -22.030 -4.838 0.687 1.00 0.00 122 ALA A CA 10
ATOM 20775 C C . ALA A 1 122 ? -22.274 -5.574 -0.630 1.00 0.00 122 ALA A C 10
ATOM 20776 O O . ALA A 1 122 ? -23.409 -5.844 -0.988 1.00 0.00 122 ALA A O 10
ATOM 20783 N N . ARG A 1 123 ? -21.207 -5.873 -1.371 1.00 0.00 123 ARG A N 10
ATOM 20784 C CA . ARG A 1 123 ? -21.340 -6.590 -2.579 1.00 0.00 123 ARG A CA 10
ATOM 20785 C C . ARG A 1 123 ? -21.093 -8.017 -2.299 1.00 0.00 123 ARG A C 10
ATOM 20786 O O . ARG A 1 123 ? -21.587 -8.921 -2.963 1.00 0.00 123 ARG A O 10
ATOM 20807 N N . VAL A 1 124 ? -20.352 -8.176 -1.277 1.00 0.00 124 VAL A N 10
ATOM 20808 C CA . VAL A 1 124 ? -19.797 -9.428 -0.927 1.00 0.00 124 VAL A CA 10
ATOM 20809 C C . VAL A 1 124 ? -20.808 -10.214 -0.288 1.00 0.00 124 VAL A C 10
ATOM 20810 O O . VAL A 1 124 ? -21.077 -11.335 -0.662 1.00 0.00 124 VAL A O 10
ATOM 20823 N N . GLN A 1 125 ? -21.284 -9.535 0.662 1.00 0.00 125 GLN A N 10
ATOM 20824 C CA . GLN A 1 125 ? -22.413 -9.663 1.520 1.00 0.00 125 GLN A CA 10
ATOM 20825 C C . GLN A 1 125 ? -23.166 -11.027 1.729 1.00 0.00 125 GLN A C 10
ATOM 20826 O O . GLN A 1 125 ? -24.064 -11.115 2.563 1.00 0.00 125 GLN A O 10
ATOM 20840 N N . ALA A 1 126 ? -22.758 -12.033 1.051 1.00 0.00 126 ALA A N 10
ATOM 20841 C CA . ALA A 1 126 ? -23.379 -13.245 0.946 1.00 0.00 126 ALA A CA 10
ATOM 20842 C C . ALA A 1 126 ? -22.350 -14.218 0.374 1.00 0.00 126 ALA A C 10
ATOM 20843 O O . ALA A 1 126 ? -21.158 -14.107 0.694 1.00 0.00 126 ALA A O 10
ATOM 20850 N N . GLN A 1 127 ? -22.797 -15.181 -0.436 1.00 0.00 127 GLN A N 10
ATOM 20851 C CA . GLN A 1 127 ? -21.993 -16.076 -1.094 1.00 0.00 127 GLN A CA 10
ATOM 20852 C C . GLN A 1 127 ? -21.006 -15.307 -1.955 1.00 0.00 127 GLN A C 10
ATOM 20853 O O . GLN A 1 127 ? -21.403 -14.464 -2.743 1.00 0.00 127 GLN A O 10
ATOM 20867 N N . ARG A 1 128 ? -19.737 -15.614 -1.784 1.00 0.00 128 ARG A N 10
ATOM 20868 C CA . ARG A 1 128 ? -18.620 -15.006 -2.461 1.00 0.00 128 ARG A CA 10
ATOM 20869 C C . ARG A 1 128 ? -18.546 -15.184 -3.986 1.00 0.00 128 ARG A C 10
ATOM 20870 O O . ARG A 1 128 ? -17.462 -15.221 -4.576 1.00 0.00 128 ARG A O 10
ATOM 20891 N N . ALA A 1 129 ? -19.633 -15.220 -4.553 1.00 0.00 129 ALA A N 10
ATOM 20892 C CA . ALA A 1 129 ? -19.847 -15.449 -5.906 1.00 0.00 129 ALA A CA 10
ATOM 20893 C C . ALA A 1 129 ? -19.324 -14.367 -6.803 1.00 0.00 129 ALA A C 10
ATOM 20894 O O . ALA A 1 129 ? -19.971 -13.355 -7.023 1.00 0.00 129 ALA A O 10
ATOM 20901 N N . GLU A 1 130 ? -18.158 -14.636 -7.301 1.00 0.00 130 GLU A N 10
ATOM 20902 C CA . GLU A 1 130 ? -17.349 -13.776 -8.140 1.00 0.00 130 GLU A CA 10
ATOM 20903 C C . GLU A 1 130 ? -15.969 -14.401 -8.193 1.00 0.00 130 GLU A C 10
ATOM 20904 O O . GLU A 1 130 ? -15.418 -14.634 -9.252 1.00 0.00 130 GLU A O 10
ATOM 20916 N N . GLN A 1 131 ? -15.461 -14.732 -7.018 1.00 0.00 131 GLN A N 10
ATOM 20917 C CA . GLN A 1 131 ? -14.187 -15.377 -6.876 1.00 0.00 131 GLN A CA 10
ATOM 20918 C C . GLN A 1 131 ? -14.499 -16.698 -6.243 1.00 0.00 131 GLN A C 10
ATOM 20919 O O . GLN A 1 131 ? -14.434 -16.849 -5.030 1.00 0.00 131 GLN A O 10
ATOM 20933 N N . GLN A 1 132 ? -14.959 -17.593 -7.057 1.00 0.00 132 GLN A N 10
ATOM 20934 C CA . GLN A 1 132 ? -15.429 -18.863 -6.637 1.00 0.00 132 GLN A CA 10
ATOM 20935 C C . GLN A 1 132 ? -14.939 -19.942 -7.552 1.00 0.00 132 GLN A C 10
ATOM 20936 O O . GLN A 1 132 ? -14.617 -19.670 -8.714 1.00 0.00 132 GLN A O 10
ATOM 20950 N N . ALA A 1 133 ? -14.879 -21.131 -7.033 1.00 0.00 133 ALA A N 10
ATOM 20951 C CA . ALA A 1 133 ? -14.486 -22.297 -7.753 1.00 0.00 133 ALA A CA 10
ATOM 20952 C C . ALA A 1 133 ? -15.287 -23.451 -7.192 1.00 0.00 133 ALA A C 10
ATOM 20953 O O . ALA A 1 133 ? -14.862 -24.016 -6.171 1.00 0.00 133 ALA A O 10
ATOM 20961 N N . MET A 1 1 ? 23.205 12.352 6.859 1.00 0.00 1 MET A N 11
ATOM 20962 C CA . MET A 1 1 ? 21.949 13.064 7.169 1.00 0.00 1 MET A CA 11
ATOM 20963 C C . MET A 1 1 ? 20.740 12.344 6.579 1.00 0.00 1 MET A C 11
ATOM 20964 O O . MET A 1 1 ? 20.093 11.588 7.284 1.00 0.00 1 MET A O 11
ATOM 20980 N N . GLY A 1 2 ? 20.490 12.484 5.286 1.00 0.00 2 GLY A N 11
ATOM 20981 C CA . GLY A 1 2 ? 19.382 11.773 4.644 1.00 0.00 2 GLY A CA 11
ATOM 20982 C C . GLY A 1 2 ? 19.809 10.370 4.268 1.00 0.00 2 GLY A C 11
ATOM 20983 O O . GLY A 1 2 ? 19.539 9.879 3.183 1.00 0.00 2 GLY A O 11
ATOM 20987 N N . SER A 1 3 ? 20.436 9.722 5.211 1.00 0.00 3 SER A N 11
ATOM 20988 C CA . SER A 1 3 ? 21.043 8.439 5.032 1.00 0.00 3 SER A CA 11
ATOM 20989 C C . SER A 1 3 ? 20.005 7.320 5.185 1.00 0.00 3 SER A C 11
ATOM 20990 O O . SER A 1 3 ? 20.307 6.150 5.018 1.00 0.00 3 SER A O 11
ATOM 20998 N N . SER A 1 4 ? 18.774 7.703 5.479 1.00 0.00 4 SER A N 11
ATOM 20999 C CA . SER A 1 4 ? 17.687 6.763 5.638 1.00 0.00 4 SER A CA 11
ATOM 21000 C C . SER A 1 4 ? 17.007 6.477 4.284 1.00 0.00 4 SER A C 11
ATOM 21001 O O . SER A 1 4 ? 15.945 5.830 4.215 1.00 0.00 4 SER A O 11
ATOM 21009 N N . HIS A 1 5 ? 17.660 6.945 3.206 1.00 0.00 5 HIS A N 11
ATOM 21010 C CA . HIS A 1 5 ? 17.247 6.661 1.828 1.00 0.00 5 HIS A CA 11
ATOM 21011 C C . HIS A 1 5 ? 17.382 5.149 1.598 1.00 0.00 5 HIS A C 11
ATOM 21012 O O . HIS A 1 5 ? 16.678 4.568 0.804 1.00 0.00 5 HIS A O 11
ATOM 21027 N N . HIS A 1 6 ? 18.279 4.543 2.347 1.00 0.00 6 HIS A N 11
ATOM 21028 C CA . HIS A 1 6 ? 18.474 3.103 2.374 1.00 0.00 6 HIS A CA 11
ATOM 21029 C C . HIS A 1 6 ? 18.359 2.724 3.841 1.00 0.00 6 HIS A C 11
ATOM 21030 O O . HIS A 1 6 ? 18.767 3.515 4.700 1.00 0.00 6 HIS A O 11
ATOM 21045 N N . HIS A 1 7 ? 17.790 1.580 4.156 1.00 0.00 7 HIS A N 11
ATOM 21046 C CA . HIS A 1 7 ? 17.698 1.193 5.548 1.00 0.00 7 HIS A CA 11
ATOM 21047 C C . HIS A 1 7 ? 19.065 0.858 6.096 1.00 0.00 7 HIS A C 11
ATOM 21048 O O . HIS A 1 7 ? 19.766 -0.019 5.584 1.00 0.00 7 HIS A O 11
ATOM 21063 N N . HIS A 1 8 ? 19.457 1.611 7.081 1.00 0.00 8 HIS A N 11
ATOM 21064 C CA . HIS A 1 8 ? 20.749 1.464 7.718 1.00 0.00 8 HIS A CA 11
ATOM 21065 C C . HIS A 1 8 ? 20.634 0.646 8.983 1.00 0.00 8 HIS A C 11
ATOM 21066 O O . HIS A 1 8 ? 20.629 1.172 10.104 1.00 0.00 8 HIS A O 11
ATOM 21081 N N . HIS A 1 9 ? 20.451 -0.632 8.766 1.00 0.00 9 HIS A N 11
ATOM 21082 C CA . HIS A 1 9 ? 20.290 -1.648 9.780 1.00 0.00 9 HIS A CA 11
ATOM 21083 C C . HIS A 1 9 ? 20.059 -2.911 8.969 1.00 0.00 9 HIS A C 11
ATOM 21084 O O . HIS A 1 9 ? 19.554 -2.783 7.847 1.00 0.00 9 HIS A O 11
ATOM 21099 N N . HIS A 1 10 ? 20.455 -4.095 9.493 1.00 0.00 10 HIS A N 11
ATOM 21100 C CA . HIS A 1 10 ? 20.266 -5.412 8.787 1.00 0.00 10 HIS A CA 11
ATOM 21101 C C . HIS A 1 10 ? 18.879 -5.499 8.171 1.00 0.00 10 HIS A C 11
ATOM 21102 O O . HIS A 1 10 ? 18.725 -5.772 6.989 1.00 0.00 10 HIS A O 11
ATOM 21117 N N . SER A 1 11 ? 17.917 -5.277 9.004 1.00 0.00 11 SER A N 11
ATOM 21118 C CA . SER A 1 11 ? 16.537 -5.263 8.679 1.00 0.00 11 SER A CA 11
ATOM 21119 C C . SER A 1 11 ? 15.853 -4.700 9.871 1.00 0.00 11 SER A C 11
ATOM 21120 O O . SER A 1 11 ? 16.507 -4.540 10.931 1.00 0.00 11 SER A O 11
ATOM 21128 N N . GLN A 1 12 ? 14.639 -4.314 9.718 1.00 0.00 12 GLN A N 11
ATOM 21129 C CA . GLN A 1 12 ? 13.939 -3.583 10.752 1.00 0.00 12 GLN A CA 11
ATOM 21130 C C . GLN A 1 12 ? 12.585 -4.182 10.932 1.00 0.00 12 GLN A C 11
ATOM 21131 O O . GLN A 1 12 ? 11.617 -3.523 11.320 1.00 0.00 12 GLN A O 11
ATOM 21145 N N . ASP A 1 13 ? 12.566 -5.413 10.707 1.00 0.00 13 ASP A N 11
ATOM 21146 C CA . ASP A 1 13 ? 11.468 -6.200 10.696 1.00 0.00 13 ASP A CA 11
ATOM 21147 C C . ASP A 1 13 ? 10.995 -6.546 12.100 1.00 0.00 13 ASP A C 11
ATOM 21148 O O . ASP A 1 13 ? 11.803 -6.709 13.011 1.00 0.00 13 ASP A O 11
ATOM 21157 N N . PRO A 1 14 ? 9.669 -6.610 12.298 1.00 0.00 14 PRO A N 11
ATOM 21158 C CA . PRO A 1 14 ? 9.066 -6.870 13.595 1.00 0.00 14 PRO A CA 11
ATOM 21159 C C . PRO A 1 14 ? 8.905 -8.377 13.889 1.00 0.00 14 PRO A C 11
ATOM 21160 O O . PRO A 1 14 ? 9.546 -8.885 14.811 1.00 0.00 14 PRO A O 11
ATOM 21171 N N . MET A 1 15 ? 8.033 -9.088 13.142 1.00 0.00 15 MET A N 11
ATOM 21172 C CA . MET A 1 15 ? 7.960 -10.514 13.270 1.00 0.00 15 MET A CA 11
ATOM 21173 C C . MET A 1 15 ? 9.214 -11.109 12.684 1.00 0.00 15 MET A C 11
ATOM 21174 O O . MET A 1 15 ? 10.026 -11.698 13.396 1.00 0.00 15 MET A O 11
ATOM 21188 N N . GLU A 1 16 ? 9.364 -10.915 11.377 1.00 0.00 16 GLU A N 11
ATOM 21189 C CA . GLU A 1 16 ? 10.563 -11.287 10.644 1.00 0.00 16 GLU A CA 11
ATOM 21190 C C . GLU A 1 16 ? 10.426 -10.947 9.171 1.00 0.00 16 GLU A C 11
ATOM 21191 O O . GLU A 1 16 ? 9.324 -10.925 8.617 1.00 0.00 16 GLU A O 11
ATOM 21203 N N . ASN A 1 17 ? 11.534 -10.599 8.598 1.00 0.00 17 ASN A N 11
ATOM 21204 C CA . ASN A 1 17 ? 11.717 -10.443 7.158 1.00 0.00 17 ASN A CA 11
ATOM 21205 C C . ASN A 1 17 ? 13.156 -10.825 6.921 1.00 0.00 17 ASN A C 11
ATOM 21206 O O . ASN A 1 17 ? 13.914 -10.240 6.120 1.00 0.00 17 ASN A O 11
ATOM 21217 N N . GLN A 1 18 ? 13.527 -11.785 7.676 1.00 0.00 18 GLN A N 11
ATOM 21218 C CA . GLN A 1 18 ? 14.796 -12.333 7.715 1.00 0.00 18 GLN A CA 11
ATOM 21219 C C . GLN A 1 18 ? 15.194 -12.950 6.348 1.00 0.00 18 GLN A C 11
ATOM 21220 O O . GLN A 1 18 ? 16.222 -12.562 5.796 1.00 0.00 18 GLN A O 11
ATOM 21234 N N . PRO A 1 19 ? 14.470 -13.958 5.819 1.00 0.00 19 PRO A N 11
ATOM 21235 C CA . PRO A 1 19 ? 14.556 -14.310 4.395 1.00 0.00 19 PRO A CA 11
ATOM 21236 C C . PRO A 1 19 ? 14.107 -13.133 3.491 1.00 0.00 19 PRO A C 11
ATOM 21237 O O . PRO A 1 19 ? 13.198 -12.396 3.820 1.00 0.00 19 PRO A O 11
ATOM 21248 N N . LYS A 1 20 ? 14.837 -12.931 2.403 1.00 0.00 20 LYS A N 11
ATOM 21249 C CA . LYS A 1 20 ? 14.632 -11.936 1.470 1.00 0.00 20 LYS A CA 11
ATOM 21250 C C . LYS A 1 20 ? 13.387 -11.995 0.624 1.00 0.00 20 LYS A C 11
ATOM 21251 O O . LYS A 1 20 ? 12.735 -13.002 0.520 1.00 0.00 20 LYS A O 11
ATOM 21270 N N . LEU A 1 21 ? 13.131 -10.834 0.023 1.00 0.00 21 LEU A N 11
ATOM 21271 C CA . LEU A 1 21 ? 12.007 -10.473 -0.767 1.00 0.00 21 LEU A CA 11
ATOM 21272 C C . LEU A 1 21 ? 11.734 -11.396 -1.944 1.00 0.00 21 LEU A C 11
ATOM 21273 O O . LEU A 1 21 ? 10.715 -12.028 -2.003 1.00 0.00 21 LEU A O 11
ATOM 21289 N N . ASN A 1 22 ? 12.653 -11.360 -2.928 1.00 0.00 22 ASN A N 11
ATOM 21290 C CA . ASN A 1 22 ? 12.654 -12.176 -4.154 1.00 0.00 22 ASN A CA 11
ATOM 21291 C C . ASN A 1 22 ? 11.387 -12.078 -4.959 1.00 0.00 22 ASN A C 11
ATOM 21292 O O . ASN A 1 22 ? 11.067 -12.943 -5.759 1.00 0.00 22 ASN A O 11
ATOM 21303 N N . SER A 1 23 ? 10.760 -10.921 -4.781 1.00 0.00 23 SER A N 11
ATOM 21304 C CA . SER A 1 23 ? 9.602 -10.443 -5.527 1.00 0.00 23 SER A CA 11
ATOM 21305 C C . SER A 1 23 ? 8.256 -10.547 -4.831 1.00 0.00 23 SER A C 11
ATOM 21306 O O . SER A 1 23 ? 7.865 -11.554 -4.247 1.00 0.00 23 SER A O 11
ATOM 21314 N N . SER A 1 24 ? 7.589 -9.431 -4.897 1.00 0.00 24 SER A N 11
ATOM 21315 C CA . SER A 1 24 ? 6.248 -9.223 -4.503 1.00 0.00 24 SER A CA 11
ATOM 21316 C C . SER A 1 24 ? 5.925 -9.351 -2.989 1.00 0.00 24 SER A C 11
ATOM 21317 O O . SER A 1 24 ? 6.095 -8.395 -2.250 1.00 0.00 24 SER A O 11
ATOM 21325 N N . LYS A 1 25 ? 5.554 -10.511 -2.528 1.00 0.00 25 LYS A N 11
ATOM 21326 C CA . LYS A 1 25 ? 5.012 -10.689 -1.255 1.00 0.00 25 LYS A CA 11
ATOM 21327 C C . LYS A 1 25 ? 5.927 -10.290 -0.162 1.00 0.00 25 LYS A C 11
ATOM 21328 O O . LYS A 1 25 ? 5.643 -9.368 0.608 1.00 0.00 25 LYS A O 11
ATOM 21347 N N . GLU A 1 26 ? 6.993 -10.991 -0.090 1.00 0.00 26 GLU A N 11
ATOM 21348 C CA . GLU A 1 26 ? 7.949 -10.792 0.954 1.00 0.00 26 GLU A CA 11
ATOM 21349 C C . GLU A 1 26 ? 8.636 -9.398 0.868 1.00 0.00 26 GLU A C 11
ATOM 21350 O O . GLU A 1 26 ? 9.384 -9.006 1.737 1.00 0.00 26 GLU A O 11
ATOM 21362 N N . VAL A 1 27 ? 8.358 -8.644 -0.175 1.00 0.00 27 VAL A N 11
ATOM 21363 C CA . VAL A 1 27 ? 8.876 -7.314 -0.265 1.00 0.00 27 VAL A CA 11
ATOM 21364 C C . VAL A 1 27 ? 7.929 -6.363 0.326 1.00 0.00 27 VAL A C 11
ATOM 21365 O O . VAL A 1 27 ? 8.338 -5.312 0.695 1.00 0.00 27 VAL A O 11
ATOM 21378 N N . ILE A 1 28 ? 6.631 -6.742 0.468 1.00 0.00 28 ILE A N 11
ATOM 21379 C CA . ILE A 1 28 ? 5.743 -5.952 1.237 1.00 0.00 28 ILE A CA 11
ATOM 21380 C C . ILE A 1 28 ? 6.283 -5.938 2.569 1.00 0.00 28 ILE A C 11
ATOM 21381 O O . ILE A 1 28 ? 6.288 -4.961 3.224 1.00 0.00 28 ILE A O 11
ATOM 21397 N N . ALA A 1 29 ? 6.716 -7.068 2.937 1.00 0.00 29 ALA A N 11
ATOM 21398 C CA . ALA A 1 29 ? 7.376 -7.276 4.126 1.00 0.00 29 ALA A CA 11
ATOM 21399 C C . ALA A 1 29 ? 8.601 -6.403 4.305 1.00 0.00 29 ALA A C 11
ATOM 21400 O O . ALA A 1 29 ? 8.784 -5.845 5.381 1.00 0.00 29 ALA A O 11
ATOM 21407 N N . PHE A 1 30 ? 9.415 -6.244 3.272 1.00 0.00 30 PHE A N 11
ATOM 21408 C CA . PHE A 1 30 ? 10.490 -5.330 3.383 1.00 0.00 30 PHE A CA 11
ATOM 21409 C C . PHE A 1 30 ? 9.945 -3.975 3.487 1.00 0.00 30 PHE A C 11
ATOM 21410 O O . PHE A 1 30 ? 10.331 -3.228 4.315 1.00 0.00 30 PHE A O 11
ATOM 21427 N N . LEU A 1 31 ? 9.022 -3.679 2.615 1.00 0.00 31 LEU A N 11
ATOM 21428 C CA . LEU A 1 31 ? 8.405 -2.421 2.540 1.00 0.00 31 LEU A CA 11
ATOM 21429 C C . LEU A 1 31 ? 7.860 -2.051 3.859 1.00 0.00 31 LEU A C 11
ATOM 21430 O O . LEU A 1 31 ? 7.890 -0.966 4.243 1.00 0.00 31 LEU A O 11
ATOM 21446 N N . ALA A 1 32 ? 7.433 -3.004 4.539 1.00 0.00 32 ALA A N 11
ATOM 21447 C CA . ALA A 1 32 ? 6.844 -2.839 5.810 1.00 0.00 32 ALA A CA 11
ATOM 21448 C C . ALA A 1 32 ? 7.822 -2.695 6.940 1.00 0.00 32 ALA A C 11
ATOM 21449 O O . ALA A 1 32 ? 7.538 -2.020 7.914 1.00 0.00 32 ALA A O 11
ATOM 21456 N N . GLU A 1 33 ? 8.973 -3.304 6.811 1.00 0.00 33 GLU A N 11
ATOM 21457 C CA . GLU A 1 33 ? 9.978 -3.209 7.846 1.00 0.00 33 GLU A CA 11
ATOM 21458 C C . GLU A 1 33 ? 10.636 -1.849 7.760 1.00 0.00 33 GLU A C 11
ATOM 21459 O O . GLU A 1 33 ? 11.223 -1.290 8.687 1.00 0.00 33 GLU A O 11
ATOM 21471 N N . ARG A 1 34 ? 10.510 -1.377 6.606 1.00 0.00 34 ARG A N 11
ATOM 21472 C CA . ARG A 1 34 ? 11.064 -0.222 6.110 1.00 0.00 34 ARG A CA 11
ATOM 21473 C C . ARG A 1 34 ? 10.117 0.958 6.266 1.00 0.00 34 ARG A C 11
ATOM 21474 O O . ARG A 1 34 ? 10.532 2.058 6.634 1.00 0.00 34 ARG A O 11
ATOM 21495 N N . PHE A 1 35 ? 8.866 0.734 5.965 1.00 0.00 35 PHE A N 11
ATOM 21496 C CA . PHE A 1 35 ? 7.837 1.713 6.049 1.00 0.00 35 PHE A CA 11
ATOM 21497 C C . PHE A 1 35 ? 6.684 1.305 6.982 1.00 0.00 35 PHE A C 11
ATOM 21498 O O . PHE A 1 35 ? 5.561 1.192 6.499 1.00 0.00 35 PHE A O 11
ATOM 21515 N N . PRO A 1 36 ? 6.932 1.102 8.318 1.00 0.00 36 PRO A N 11
ATOM 21516 C CA . PRO A 1 36 ? 5.893 0.805 9.352 1.00 0.00 36 PRO A CA 11
ATOM 21517 C C . PRO A 1 36 ? 4.539 1.607 9.258 1.00 0.00 36 PRO A C 11
ATOM 21518 O O . PRO A 1 36 ? 3.579 1.281 9.933 1.00 0.00 36 PRO A O 11
ATOM 21529 N N . HIS A 1 37 ? 4.492 2.665 8.463 1.00 0.00 37 HIS A N 11
ATOM 21530 C CA . HIS A 1 37 ? 3.266 3.452 8.312 1.00 0.00 37 HIS A CA 11
ATOM 21531 C C . HIS A 1 37 ? 2.530 3.089 7.046 1.00 0.00 37 HIS A C 11
ATOM 21532 O O . HIS A 1 37 ? 1.305 2.968 7.026 1.00 0.00 37 HIS A O 11
ATOM 21547 N N . CYS A 1 38 ? 3.274 2.982 5.991 1.00 0.00 38 CYS A N 11
ATOM 21548 C CA . CYS A 1 38 ? 2.777 2.566 4.762 1.00 0.00 38 CYS A CA 11
ATOM 21549 C C . CYS A 1 38 ? 2.337 1.117 4.826 1.00 0.00 38 CYS A C 11
ATOM 21550 O O . CYS A 1 38 ? 1.181 0.786 4.605 1.00 0.00 38 CYS A O 11
ATOM 21558 N N . PHE A 1 39 ? 3.276 0.287 5.153 1.00 0.00 39 PHE A N 11
ATOM 21559 C CA . PHE A 1 39 ? 3.162 -1.091 5.044 1.00 0.00 39 PHE A CA 11
ATOM 21560 C C . PHE A 1 39 ? 3.145 -1.761 6.430 1.00 0.00 39 PHE A C 11
ATOM 21561 O O . PHE A 1 39 ? 3.474 -1.138 7.425 1.00 0.00 39 PHE A O 11
ATOM 21578 N N . SER A 1 40 ? 2.729 -3.016 6.474 1.00 0.00 40 SER A N 11
ATOM 21579 C CA . SER A 1 40 ? 2.678 -3.786 7.726 1.00 0.00 40 SER A CA 11
ATOM 21580 C C . SER A 1 40 ? 3.621 -4.925 7.765 1.00 0.00 40 SER A C 11
ATOM 21581 O O . SER A 1 40 ? 4.601 -4.847 8.476 1.00 0.00 40 SER A O 11
ATOM 21589 N N . ALA A 1 41 ? 3.161 -6.072 7.193 1.00 0.00 41 ALA A N 11
ATOM 21590 C CA . ALA A 1 41 ? 3.905 -7.333 6.913 1.00 0.00 41 ALA A CA 11
ATOM 21591 C C . ALA A 1 41 ? 3.513 -8.204 8.010 1.00 0.00 41 ALA A C 11
ATOM 21592 O O . ALA A 1 41 ? 3.372 -9.406 7.912 1.00 0.00 41 ALA A O 11
ATOM 21599 N N . GLU A 1 42 ? 3.286 -7.488 9.053 1.00 0.00 42 GLU A N 11
ATOM 21600 C CA . GLU A 1 42 ? 2.697 -7.888 10.232 1.00 0.00 42 GLU A CA 11
ATOM 21601 C C . GLU A 1 42 ? 1.268 -8.087 10.012 1.00 0.00 42 GLU A C 11
ATOM 21602 O O . GLU A 1 42 ? 0.612 -9.021 10.464 1.00 0.00 42 GLU A O 11
ATOM 21614 N N . GLY A 1 43 ? 0.823 -7.163 9.301 1.00 0.00 43 GLY A N 11
ATOM 21615 C CA . GLY A 1 43 ? -0.505 -6.990 9.053 1.00 0.00 43 GLY A CA 11
ATOM 21616 C C . GLY A 1 43 ? -0.836 -7.389 7.671 1.00 0.00 43 GLY A C 11
ATOM 21617 O O . GLY A 1 43 ? 0.022 -7.274 6.779 1.00 0.00 43 GLY A O 11
ATOM 21621 N N . GLU A 1 44 ? -2.057 -7.824 7.523 1.00 0.00 44 GLU A N 11
ATOM 21622 C CA . GLU A 1 44 ? -2.693 -8.274 6.317 1.00 0.00 44 GLU A CA 11
ATOM 21623 C C . GLU A 1 44 ? -2.311 -7.407 5.132 1.00 0.00 44 GLU A C 11
ATOM 21624 O O . GLU A 1 44 ? -1.615 -7.845 4.214 1.00 0.00 44 GLU A O 11
ATOM 21636 N N . ALA A 1 45 ? -2.745 -6.192 5.183 1.00 0.00 45 ALA A N 11
ATOM 21637 C CA . ALA A 1 45 ? -2.422 -5.208 4.232 1.00 0.00 45 ALA A CA 11
ATOM 21638 C C . ALA A 1 45 ? -2.789 -3.906 4.840 1.00 0.00 45 ALA A C 11
ATOM 21639 O O . ALA A 1 45 ? -3.222 -3.851 5.999 1.00 0.00 45 ALA A O 11
ATOM 21646 N N . ARG A 1 46 ? -2.615 -2.896 4.106 1.00 0.00 46 ARG A N 11
ATOM 21647 C CA . ARG A 1 46 ? -2.850 -1.578 4.527 1.00 0.00 46 ARG A CA 11
ATOM 21648 C C . ARG A 1 46 ? -3.323 -0.841 3.338 1.00 0.00 46 ARG A C 11
ATOM 21649 O O . ARG A 1 46 ? -2.808 -1.099 2.245 1.00 0.00 46 ARG A O 11
ATOM 21670 N N . PRO A 1 47 ? -4.395 -0.041 3.469 1.00 0.00 47 PRO A N 11
ATOM 21671 C CA . PRO A 1 47 ? -4.748 0.900 2.436 1.00 0.00 47 PRO A CA 11
ATOM 21672 C C . PRO A 1 47 ? -3.494 1.704 2.104 1.00 0.00 47 PRO A C 11
ATOM 21673 O O . PRO A 1 47 ? -2.871 2.262 2.978 1.00 0.00 47 PRO A O 11
ATOM 21684 N N . LEU A 1 48 ? -3.123 1.674 0.883 1.00 0.00 48 LEU A N 11
ATOM 21685 C CA . LEU A 1 48 ? -1.877 2.206 0.391 1.00 0.00 48 LEU A CA 11
ATOM 21686 C C . LEU A 1 48 ? -2.187 2.792 -0.989 1.00 0.00 48 LEU A C 11
ATOM 21687 O O . LEU A 1 48 ? -3.286 2.713 -1.385 1.00 0.00 48 LEU A O 11
ATOM 21703 N N . LYS A 1 49 ? -1.258 3.425 -1.687 1.00 0.00 49 LYS A N 11
ATOM 21704 C CA . LYS A 1 49 ? -1.528 3.821 -3.014 1.00 0.00 49 LYS A CA 11
ATOM 21705 C C . LYS A 1 49 ? -0.777 2.867 -3.909 1.00 0.00 49 LYS A C 11
ATOM 21706 O O . LYS A 1 49 ? -0.351 1.826 -3.490 1.00 0.00 49 LYS A O 11
ATOM 21725 N N . ILE A 1 50 ? -0.676 3.172 -5.116 1.00 0.00 50 ILE A N 11
ATOM 21726 C CA . ILE A 1 50 ? 0.215 2.485 -5.982 1.00 0.00 50 ILE A CA 11
ATOM 21727 C C . ILE A 1 50 ? 1.312 3.347 -6.500 1.00 0.00 50 ILE A C 11
ATOM 21728 O O . ILE A 1 50 ? 2.439 2.903 -6.683 1.00 0.00 50 ILE A O 11
ATOM 21744 N N . GLY A 1 51 ? 1.018 4.576 -6.632 1.00 0.00 51 GLY A N 11
ATOM 21745 C CA . GLY A 1 51 ? 2.001 5.513 -7.108 1.00 0.00 51 GLY A CA 11
ATOM 21746 C C . GLY A 1 51 ? 3.125 5.693 -6.121 1.00 0.00 51 GLY A C 11
ATOM 21747 O O . GLY A 1 51 ? 4.200 6.072 -6.503 1.00 0.00 51 GLY A O 11
ATOM 21751 N N . ILE A 1 52 ? 2.867 5.348 -4.846 1.00 0.00 52 ILE A N 11
ATOM 21752 C CA . ILE A 1 52 ? 3.847 5.202 -3.838 1.00 0.00 52 ILE A CA 11
ATOM 21753 C C . ILE A 1 52 ? 5.024 4.415 -4.323 1.00 0.00 52 ILE A C 11
ATOM 21754 O O . ILE A 1 52 ? 6.102 4.679 -3.939 1.00 0.00 52 ILE A O 11
ATOM 21770 N N . PHE A 1 53 ? 4.776 3.395 -5.100 1.00 0.00 53 PHE A N 11
ATOM 21771 C CA . PHE A 1 53 ? 5.749 2.483 -5.497 1.00 0.00 53 PHE A CA 11
ATOM 21772 C C . PHE A 1 53 ? 6.984 3.205 -5.952 1.00 0.00 53 PHE A C 11
ATOM 21773 O O . PHE A 1 53 ? 7.992 2.935 -5.581 1.00 0.00 53 PHE A O 11
ATOM 21790 N N . GLN A 1 54 ? 6.777 4.151 -6.683 1.00 0.00 54 GLN A N 11
ATOM 21791 C CA . GLN A 1 54 ? 7.757 5.076 -7.205 1.00 0.00 54 GLN A CA 11
ATOM 21792 C C . GLN A 1 54 ? 8.640 5.747 -6.095 1.00 0.00 54 GLN A C 11
ATOM 21793 O O . GLN A 1 54 ? 9.674 6.350 -6.325 1.00 0.00 54 GLN A O 11
ATOM 21807 N N . ASP A 1 55 ? 8.135 5.688 -4.998 1.00 0.00 55 ASP A N 11
ATOM 21808 C CA . ASP A 1 55 ? 8.617 6.447 -3.849 1.00 0.00 55 ASP A CA 11
ATOM 21809 C C . ASP A 1 55 ? 9.361 5.595 -3.061 1.00 0.00 55 ASP A C 11
ATOM 21810 O O . ASP A 1 55 ? 10.335 5.953 -2.458 1.00 0.00 55 ASP A O 11
ATOM 21819 N N . LEU A 1 56 ? 8.854 4.445 -3.037 1.00 0.00 56 LEU A N 11
ATOM 21820 C CA . LEU A 1 56 ? 9.469 3.365 -2.528 1.00 0.00 56 LEU A CA 11
ATOM 21821 C C . LEU A 1 56 ? 10.662 3.291 -3.203 1.00 0.00 56 LEU A C 11
ATOM 21822 O O . LEU A 1 56 ? 11.634 3.424 -2.651 1.00 0.00 56 LEU A O 11
ATOM 21838 N N . VAL A 1 57 ? 10.539 3.170 -4.458 1.00 0.00 57 VAL A N 11
ATOM 21839 C CA . VAL A 1 57 ? 11.626 2.883 -5.328 1.00 0.00 57 VAL A CA 11
ATOM 21840 C C . VAL A 1 57 ? 12.750 3.842 -5.253 1.00 0.00 57 VAL A C 11
ATOM 21841 O O . VAL A 1 57 ? 13.869 3.496 -5.638 1.00 0.00 57 VAL A O 11
ATOM 21854 N N . ASP A 1 58 ? 12.438 5.057 -4.812 1.00 0.00 58 ASP A N 11
ATOM 21855 C CA . ASP A 1 58 ? 13.483 6.012 -4.445 1.00 0.00 58 ASP A CA 11
ATOM 21856 C C . ASP A 1 58 ? 14.488 5.317 -3.538 1.00 0.00 58 ASP A C 11
ATOM 21857 O O . ASP A 1 58 ? 15.706 5.291 -3.735 1.00 0.00 58 ASP A O 11
ATOM 21866 N N . ARG A 1 59 ? 13.868 4.698 -2.593 1.00 0.00 59 ARG A N 11
ATOM 21867 C CA . ARG A 1 59 ? 14.376 4.105 -1.472 1.00 0.00 59 ARG A CA 11
ATOM 21868 C C . ARG A 1 59 ? 14.618 2.635 -1.658 1.00 0.00 59 ARG A C 11
ATOM 21869 O O . ARG A 1 59 ? 15.749 2.179 -1.700 1.00 0.00 59 ARG A O 11
ATOM 21890 N N . VAL A 1 60 ? 13.530 1.919 -1.846 1.00 0.00 60 VAL A N 11
ATOM 21891 C CA . VAL A 1 60 ? 13.479 0.494 -1.716 1.00 0.00 60 VAL A CA 11
ATOM 21892 C C . VAL A 1 60 ? 14.256 -0.380 -2.751 1.00 0.00 60 VAL A C 11
ATOM 21893 O O . VAL A 1 60 ? 14.831 -1.425 -2.449 1.00 0.00 60 VAL A O 11
ATOM 21906 N N . ALA A 1 61 ? 14.176 0.075 -3.905 1.00 0.00 61 ALA A N 11
ATOM 21907 C CA . ALA A 1 61 ? 14.247 -0.648 -5.123 1.00 0.00 61 ALA A CA 11
ATOM 21908 C C . ALA A 1 61 ? 15.427 -1.389 -5.542 1.00 0.00 61 ALA A C 11
ATOM 21909 O O . ALA A 1 61 ? 15.491 -1.839 -6.706 1.00 0.00 61 ALA A O 11
ATOM 21916 N N . GLY A 1 62 ? 16.318 -1.421 -4.767 1.00 0.00 62 GLY A N 11
ATOM 21917 C CA . GLY A 1 62 ? 17.277 -2.377 -4.860 1.00 0.00 62 GLY A CA 11
ATOM 21918 C C . GLY A 1 62 ? 18.179 -2.343 -3.722 1.00 0.00 62 GLY A C 11
ATOM 21919 O O . GLY A 1 62 ? 19.368 -2.557 -3.828 1.00 0.00 62 GLY A O 11
ATOM 21923 N N . GLU A 1 63 ? 17.587 -2.021 -2.642 1.00 0.00 63 GLU A N 11
ATOM 21924 C CA . GLU A 1 63 ? 18.219 -1.978 -1.359 1.00 0.00 63 GLU A CA 11
ATOM 21925 C C . GLU A 1 63 ? 18.794 -3.273 -0.986 1.00 0.00 63 GLU A C 11
ATOM 21926 O O . GLU A 1 63 ? 19.870 -3.342 -0.385 1.00 0.00 63 GLU A O 11
ATOM 21938 N N . MET A 1 64 ? 18.030 -4.274 -1.254 1.00 0.00 64 MET A N 11
ATOM 21939 C CA . MET A 1 64 ? 18.368 -5.571 -0.933 1.00 0.00 64 MET A CA 11
ATOM 21940 C C . MET A 1 64 ? 18.139 -6.430 -2.062 1.00 0.00 64 MET A C 11
ATOM 21941 O O . MET A 1 64 ? 19.028 -6.958 -2.693 1.00 0.00 64 MET A O 11
ATOM 21955 N N . ASN A 1 65 ? 16.916 -6.562 -2.288 1.00 0.00 65 ASN A N 11
ATOM 21956 C CA . ASN A 1 65 ? 16.410 -7.457 -3.138 1.00 0.00 65 ASN A CA 11
ATOM 21957 C C . ASN A 1 65 ? 15.313 -6.916 -4.017 1.00 0.00 65 ASN A C 11
ATOM 21958 O O . ASN A 1 65 ? 14.296 -7.569 -4.131 1.00 0.00 65 ASN A O 11
ATOM 21969 N N . LEU A 1 66 ? 15.474 -5.792 -4.623 1.00 0.00 66 LEU A N 11
ATOM 21970 C CA . LEU A 1 66 ? 14.449 -5.257 -5.474 1.00 0.00 66 LEU A CA 11
ATOM 21971 C C . LEU A 1 66 ? 15.022 -4.773 -6.754 1.00 0.00 66 LEU A C 11
ATOM 21972 O O . LEU A 1 66 ? 16.203 -4.504 -6.875 1.00 0.00 66 LEU A O 11
ATOM 21988 N N . SER A 1 67 ? 14.157 -4.713 -7.699 1.00 0.00 67 SER A N 11
ATOM 21989 C CA . SER A 1 67 ? 14.424 -4.261 -9.001 1.00 0.00 67 SER A CA 11
ATOM 21990 C C . SER A 1 67 ? 13.196 -3.416 -9.496 1.00 0.00 67 SER A C 11
ATOM 21991 O O . SER A 1 67 ? 12.885 -3.367 -10.669 1.00 0.00 67 SER A O 11
ATOM 21999 N N . LYS A 1 68 ? 12.580 -2.663 -8.553 1.00 0.00 68 LYS A N 11
ATOM 22000 C CA . LYS A 1 68 ? 11.311 -1.870 -8.750 1.00 0.00 68 LYS A CA 11
ATOM 22001 C C . LYS A 1 68 ? 10.154 -2.754 -9.113 1.00 0.00 68 LYS A C 11
ATOM 22002 O O . LYS A 1 68 ? 9.250 -2.845 -8.410 1.00 0.00 68 LYS A O 11
ATOM 22021 N N . THR A 1 69 ? 10.231 -3.489 -10.154 1.00 0.00 69 THR A N 11
ATOM 22022 C CA . THR A 1 69 ? 9.094 -4.120 -10.680 1.00 0.00 69 THR A CA 11
ATOM 22023 C C . THR A 1 69 ? 8.664 -5.290 -9.855 1.00 0.00 69 THR A C 11
ATOM 22024 O O . THR A 1 69 ? 7.476 -5.595 -9.728 1.00 0.00 69 THR A O 11
ATOM 22035 N N . GLN A 1 70 ? 9.615 -5.876 -9.221 1.00 0.00 70 GLN A N 11
ATOM 22036 C CA . GLN A 1 70 ? 9.348 -6.966 -8.342 1.00 0.00 70 GLN A CA 11
ATOM 22037 C C . GLN A 1 70 ? 8.747 -6.411 -7.042 1.00 0.00 70 GLN A C 11
ATOM 22038 O O . GLN A 1 70 ? 8.261 -7.130 -6.193 1.00 0.00 70 GLN A O 11
ATOM 22052 N N . LEU A 1 71 ? 8.833 -5.115 -6.924 1.00 0.00 71 LEU A N 11
ATOM 22053 C CA . LEU A 1 71 ? 8.305 -4.357 -5.849 1.00 0.00 71 LEU A CA 11
ATOM 22054 C C . LEU A 1 71 ? 6.949 -3.790 -6.275 1.00 0.00 71 LEU A C 11
ATOM 22055 O O . LEU A 1 71 ? 6.049 -3.759 -5.512 1.00 0.00 71 LEU A O 11
ATOM 22071 N N . ARG A 1 72 ? 6.789 -3.403 -7.519 1.00 0.00 72 ARG A N 11
ATOM 22072 C CA . ARG A 1 72 ? 5.514 -2.788 -7.947 1.00 0.00 72 ARG A CA 11
ATOM 22073 C C . ARG A 1 72 ? 4.425 -3.828 -7.951 1.00 0.00 72 ARG A C 11
ATOM 22074 O O . ARG A 1 72 ? 3.273 -3.546 -8.125 1.00 0.00 72 ARG A O 11
ATOM 22095 N N . SER A 1 73 ? 4.856 -5.021 -7.866 1.00 0.00 73 SER A N 11
ATOM 22096 C CA . SER A 1 73 ? 4.078 -6.163 -7.871 1.00 0.00 73 SER A CA 11
ATOM 22097 C C . SER A 1 73 ? 3.923 -6.703 -6.519 1.00 0.00 73 SER A C 11
ATOM 22098 O O . SER A 1 73 ? 3.152 -7.587 -6.262 1.00 0.00 73 SER A O 11
ATOM 22106 N N . ALA A 1 74 ? 4.589 -6.097 -5.676 1.00 0.00 74 ALA A N 11
ATOM 22107 C CA . ALA A 1 74 ? 4.373 -6.287 -4.253 1.00 0.00 74 ALA A CA 11
ATOM 22108 C C . ALA A 1 74 ? 3.218 -5.432 -3.935 1.00 0.00 74 ALA A C 11
ATOM 22109 O O . ALA A 1 74 ? 2.254 -5.782 -3.258 1.00 0.00 74 ALA A O 11
ATOM 22116 N N . LEU A 1 75 ? 3.275 -4.423 -4.651 1.00 0.00 75 LEU A N 11
ATOM 22117 C CA . LEU A 1 75 ? 2.471 -3.342 -4.665 1.00 0.00 75 LEU A CA 11
ATOM 22118 C C . LEU A 1 75 ? 1.452 -3.523 -5.785 1.00 0.00 75 LEU A C 11
ATOM 22119 O O . LEU A 1 75 ? 0.802 -2.604 -6.221 1.00 0.00 75 LEU A O 11
ATOM 22135 N N . ARG A 1 76 ? 1.408 -4.747 -6.282 1.00 0.00 76 ARG A N 11
ATOM 22136 C CA . ARG A 1 76 ? 0.366 -5.238 -7.095 1.00 0.00 76 ARG A CA 11
ATOM 22137 C C . ARG A 1 76 ? -0.304 -6.406 -6.361 1.00 0.00 76 ARG A C 11
ATOM 22138 O O . ARG A 1 76 ? -1.423 -6.729 -6.598 1.00 0.00 76 ARG A O 11
ATOM 22159 N N . LEU A 1 77 ? 0.463 -7.024 -5.503 1.00 0.00 77 LEU A N 11
ATOM 22160 C CA . LEU A 1 77 ? 0.121 -8.210 -4.750 1.00 0.00 77 LEU A CA 11
ATOM 22161 C C . LEU A 1 77 ? -0.754 -7.910 -3.611 1.00 0.00 77 LEU A C 11
ATOM 22162 O O . LEU A 1 77 ? -1.920 -8.262 -3.597 1.00 0.00 77 LEU A O 11
ATOM 22178 N N . TYR A 1 78 ? -0.194 -7.225 -2.632 1.00 0.00 78 TYR A N 11
ATOM 22179 C CA . TYR A 1 78 ? -0.933 -7.026 -1.443 1.00 0.00 78 TYR A CA 11
ATOM 22180 C C . TYR A 1 78 ? -1.949 -5.936 -1.698 1.00 0.00 78 TYR A C 11
ATOM 22181 O O . TYR A 1 78 ? -2.857 -5.702 -0.933 1.00 0.00 78 TYR A O 11
ATOM 22199 N N . THR A 1 79 ? -1.740 -5.272 -2.826 1.00 0.00 79 THR A N 11
ATOM 22200 C CA . THR A 1 79 ? -2.637 -4.226 -3.290 1.00 0.00 79 THR A CA 11
ATOM 22201 C C . THR A 1 79 ? -3.782 -4.801 -4.122 1.00 0.00 79 THR A C 11
ATOM 22202 O O . THR A 1 79 ? -4.777 -4.141 -4.360 1.00 0.00 79 THR A O 11
ATOM 22213 N N . SER A 1 80 ? -3.635 -6.041 -4.568 1.00 0.00 80 SER A N 11
ATOM 22214 C CA . SER A 1 80 ? -4.736 -6.708 -5.213 1.00 0.00 80 SER A CA 11
ATOM 22215 C C . SER A 1 80 ? -5.609 -7.325 -4.167 1.00 0.00 80 SER A C 11
ATOM 22216 O O . SER A 1 80 ? -6.644 -7.923 -4.459 1.00 0.00 80 SER A O 11
ATOM 22224 N N . SER A 1 81 ? -5.177 -7.177 -2.935 1.00 0.00 81 SER A N 11
ATOM 22225 C CA . SER A 1 81 ? -5.917 -7.636 -1.864 1.00 0.00 81 SER A CA 11
ATOM 22226 C C . SER A 1 81 ? -6.959 -6.649 -1.584 1.00 0.00 81 SER A C 11
ATOM 22227 O O . SER A 1 81 ? -6.817 -5.476 -1.863 1.00 0.00 81 SER A O 11
ATOM 22235 N N . TRP A 1 82 ? -7.944 -7.111 -1.010 1.00 0.00 82 TRP A N 11
ATOM 22236 C CA . TRP A 1 82 ? -9.127 -6.339 -0.751 1.00 0.00 82 TRP A CA 11
ATOM 22237 C C . TRP A 1 82 ? -8.912 -5.489 0.377 1.00 0.00 82 TRP A C 11
ATOM 22238 O O . TRP A 1 82 ? -9.181 -4.326 0.311 1.00 0.00 82 TRP A O 11
ATOM 22259 N N . ARG A 1 83 ? -8.421 -6.061 1.406 1.00 0.00 83 ARG A N 11
ATOM 22260 C CA . ARG A 1 83 ? -8.139 -5.380 2.629 1.00 0.00 83 ARG A CA 11
ATOM 22261 C C . ARG A 1 83 ? -7.142 -4.278 2.485 1.00 0.00 83 ARG A C 11
ATOM 22262 O O . ARG A 1 83 ? -6.944 -3.461 3.381 1.00 0.00 83 ARG A O 11
ATOM 22283 N N . TYR A 1 84 ? -6.528 -4.280 1.368 1.00 0.00 84 TYR A N 11
ATOM 22284 C CA . TYR A 1 84 ? -5.807 -3.175 0.912 1.00 0.00 84 TYR A CA 11
ATOM 22285 C C . TYR A 1 84 ? -6.811 -2.024 0.661 1.00 0.00 84 TYR A C 11
ATOM 22286 O O . TYR A 1 84 ? -6.859 -1.064 1.397 1.00 0.00 84 TYR A O 11
ATOM 22304 N N . LEU A 1 85 ? -7.705 -2.235 -0.299 1.00 0.00 85 LEU A N 11
ATOM 22305 C CA . LEU A 1 85 ? -8.632 -1.198 -0.780 1.00 0.00 85 LEU A CA 11
ATOM 22306 C C . LEU A 1 85 ? -9.816 -0.869 0.040 1.00 0.00 85 LEU A C 11
ATOM 22307 O O . LEU A 1 85 ? -10.669 -0.100 -0.396 1.00 0.00 85 LEU A O 11
ATOM 22323 N N . TYR A 1 86 ? -9.860 -1.388 1.184 1.00 0.00 86 TYR A N 11
ATOM 22324 C CA . TYR A 1 86 ? -10.852 -1.126 2.173 1.00 0.00 86 TYR A CA 11
ATOM 22325 C C . TYR A 1 86 ? -10.962 0.381 2.443 1.00 0.00 86 TYR A C 11
ATOM 22326 O O . TYR A 1 86 ? -11.940 0.877 2.985 1.00 0.00 86 TYR A O 11
ATOM 22344 N N . GLY A 1 87 ? -9.919 1.054 2.039 1.00 0.00 87 GLY A N 11
ATOM 22345 C CA . GLY A 1 87 ? -9.829 2.454 2.022 1.00 0.00 87 GLY A CA 11
ATOM 22346 C C . GLY A 1 87 ? -8.699 2.864 1.199 1.00 0.00 87 GLY A C 11
ATOM 22347 O O . GLY A 1 87 ? -7.735 3.239 1.713 1.00 0.00 87 GLY A O 11
ATOM 22351 N N . VAL A 1 88 ? -8.814 2.783 -0.132 1.00 0.00 88 VAL A N 11
ATOM 22352 C CA . VAL A 1 88 ? -7.687 3.185 -1.024 1.00 0.00 88 VAL A CA 11
ATOM 22353 C C . VAL A 1 88 ? -8.085 4.092 -2.214 1.00 0.00 88 VAL A C 11
ATOM 22354 O O . VAL A 1 88 ? -7.217 4.657 -2.883 1.00 0.00 88 VAL A O 11
ATOM 22367 N N . LYS A 1 89 ? -9.352 4.337 -2.382 1.00 0.00 89 LYS A N 11
ATOM 22368 C CA . LYS A 1 89 ? -9.823 4.922 -3.673 1.00 0.00 89 LYS A CA 11
ATOM 22369 C C . LYS A 1 89 ? -9.078 6.229 -4.045 1.00 0.00 89 LYS A C 11
ATOM 22370 O O . LYS A 1 89 ? -8.511 6.326 -5.130 1.00 0.00 89 LYS A O 11
ATOM 22389 N N . PRO A 1 90 ? -9.090 7.251 -3.189 1.00 0.00 90 PRO A N 11
ATOM 22390 C CA . PRO A 1 90 ? -8.173 8.327 -3.291 1.00 0.00 90 PRO A CA 11
ATOM 22391 C C . PRO A 1 90 ? -7.047 8.220 -2.242 1.00 0.00 90 PRO A C 11
ATOM 22392 O O . PRO A 1 90 ? -6.375 7.198 -2.164 1.00 0.00 90 PRO A O 11
ATOM 22403 N N . GLY A 1 91 ? -6.883 9.229 -1.374 1.00 0.00 91 GLY A N 11
ATOM 22404 C CA . GLY A 1 91 ? -5.756 9.332 -0.481 1.00 0.00 91 GLY A CA 11
ATOM 22405 C C . GLY A 1 91 ? -5.901 8.533 0.761 1.00 0.00 91 GLY A C 11
ATOM 22406 O O . GLY A 1 91 ? -5.381 8.767 1.823 1.00 0.00 91 GLY A O 11
ATOM 22410 N N . ALA A 1 92 ? -6.618 7.609 0.539 1.00 0.00 92 ALA A N 11
ATOM 22411 C CA . ALA A 1 92 ? -7.028 6.567 1.427 1.00 0.00 92 ALA A CA 11
ATOM 22412 C C . ALA A 1 92 ? -5.884 5.696 1.784 1.00 0.00 92 ALA A C 11
ATOM 22413 O O . ALA A 1 92 ? -5.851 5.069 2.838 1.00 0.00 92 ALA A O 11
ATOM 22420 N N . THR A 1 93 ? -4.960 5.722 0.906 1.00 0.00 93 THR A N 11
ATOM 22421 C CA . THR A 1 93 ? -3.645 5.197 1.069 1.00 0.00 93 THR A CA 11
ATOM 22422 C C . THR A 1 93 ? -3.081 5.598 2.409 1.00 0.00 93 THR A C 11
ATOM 22423 O O . THR A 1 93 ? -2.439 4.829 3.132 1.00 0.00 93 THR A O 11
ATOM 22434 N N . ARG A 1 94 ? -3.314 6.849 2.693 1.00 0.00 94 ARG A N 11
ATOM 22435 C CA . ARG A 1 94 ? -2.816 7.534 3.783 1.00 0.00 94 ARG A CA 11
ATOM 22436 C C . ARG A 1 94 ? -1.338 7.821 3.657 1.00 0.00 94 ARG A C 11
ATOM 22437 O O . ARG A 1 94 ? -0.835 8.592 4.397 1.00 0.00 94 ARG A O 11
ATOM 22458 N N . VAL A 1 95 ? -0.651 7.173 2.713 1.00 0.00 95 VAL A N 11
ATOM 22459 C CA . VAL A 1 95 ? 0.787 7.251 2.570 1.00 0.00 95 VAL A CA 11
ATOM 22460 C C . VAL A 1 95 ? 1.380 7.096 1.107 1.00 0.00 95 VAL A C 11
ATOM 22461 O O . VAL A 1 95 ? 1.017 6.258 0.292 1.00 0.00 95 VAL A O 11
ATOM 22474 N N . ASP A 1 96 ? 2.245 7.950 0.890 1.00 0.00 96 ASP A N 11
ATOM 22475 C CA . ASP A 1 96 ? 3.337 7.828 -0.099 1.00 0.00 96 ASP A CA 11
ATOM 22476 C C . ASP A 1 96 ? 4.573 7.885 0.715 1.00 0.00 96 ASP A C 11
ATOM 22477 O O . ASP A 1 96 ? 5.143 8.923 0.964 1.00 0.00 96 ASP A O 11
ATOM 22486 N N . LEU A 1 97 ? 4.718 6.726 1.380 1.00 0.00 97 LEU A N 11
ATOM 22487 C CA . LEU A 1 97 ? 5.689 6.275 2.354 1.00 0.00 97 LEU A CA 11
ATOM 22488 C C . LEU A 1 97 ? 6.171 7.224 3.437 1.00 0.00 97 LEU A C 11
ATOM 22489 O O . LEU A 1 97 ? 7.057 6.886 4.222 1.00 0.00 97 LEU A O 11
ATOM 22505 N N . ASP A 1 98 ? 5.553 8.350 3.520 1.00 0.00 98 ASP A N 11
ATOM 22506 C CA . ASP A 1 98 ? 5.727 9.289 4.570 1.00 0.00 98 ASP A CA 11
ATOM 22507 C C . ASP A 1 98 ? 4.589 9.042 5.482 1.00 0.00 98 ASP A C 11
ATOM 22508 O O . ASP A 1 98 ? 4.720 8.564 6.609 1.00 0.00 98 ASP A O 11
ATOM 22517 N N . GLY A 1 99 ? 3.461 9.175 4.864 1.00 0.00 99 GLY A N 11
ATOM 22518 C CA . GLY A 1 99 ? 2.231 9.128 5.499 1.00 0.00 99 GLY A CA 11
ATOM 22519 C C . GLY A 1 99 ? 1.365 10.295 5.015 1.00 0.00 99 GLY A C 11
ATOM 22520 O O . GLY A 1 99 ? 0.491 10.786 5.714 1.00 0.00 99 GLY A O 11
ATOM 22524 N N . ASN A 1 100 ? 1.657 10.733 3.776 1.00 0.00 100 ASN A N 11
ATOM 22525 C CA . ASN A 1 100 ? 0.887 11.635 3.017 1.00 0.00 100 ASN A CA 11
ATOM 22526 C C . ASN A 1 100 ? -0.041 10.748 2.307 1.00 0.00 100 ASN A C 11
ATOM 22527 O O . ASN A 1 100 ? 0.420 9.788 1.861 1.00 0.00 100 ASN A O 11
ATOM 22538 N N . PRO A 1 101 ? -1.308 11.071 2.086 1.00 0.00 101 PRO A N 11
ATOM 22539 C CA . PRO A 1 101 ? -2.340 10.156 1.503 1.00 0.00 101 PRO A CA 11
ATOM 22540 C C . PRO A 1 101 ? -2.139 10.062 0.055 1.00 0.00 101 PRO A C 11
ATOM 22541 O O . PRO A 1 101 ? -2.981 10.428 -0.724 1.00 0.00 101 PRO A O 11
ATOM 22552 N N . CYS A 1 102 ? -0.953 9.607 -0.273 1.00 0.00 102 CYS A N 11
ATOM 22553 C CA . CYS A 1 102 ? -0.306 9.779 -1.562 1.00 0.00 102 CYS A CA 11
ATOM 22554 C C . CYS A 1 102 ? -0.272 11.315 -1.922 1.00 0.00 102 CYS A C 11
ATOM 22555 O O . CYS A 1 102 ? 0.123 11.765 -2.974 1.00 0.00 102 CYS A O 11
ATOM 22563 N N . GLY A 1 103 ? -0.672 12.080 -0.874 1.00 0.00 103 GLY A N 11
ATOM 22564 C CA . GLY A 1 103 ? -0.754 13.536 -0.820 1.00 0.00 103 GLY A CA 11
ATOM 22565 C C . GLY A 1 103 ? -1.930 14.030 -1.575 1.00 0.00 103 GLY A C 11
ATOM 22566 O O . GLY A 1 103 ? -2.147 15.217 -1.775 1.00 0.00 103 GLY A O 11
ATOM 22570 N N . GLU A 1 104 ? -2.663 13.086 -1.932 1.00 0.00 104 GLU A N 11
ATOM 22571 C CA . GLU A 1 104 ? -3.794 13.156 -2.744 1.00 0.00 104 GLU A CA 11
ATOM 22572 C C . GLU A 1 104 ? -5.056 13.546 -1.959 1.00 0.00 104 GLU A C 11
ATOM 22573 O O . GLU A 1 104 ? -5.903 14.284 -2.472 1.00 0.00 104 GLU A O 11
ATOM 22585 N N . LEU A 1 105 ? -5.208 13.071 -0.719 1.00 0.00 105 LEU A N 11
ATOM 22586 C CA . LEU A 1 105 ? -6.376 13.406 -0.028 1.00 0.00 105 LEU A CA 11
ATOM 22587 C C . LEU A 1 105 ? -6.144 13.822 1.446 1.00 0.00 105 LEU A C 11
ATOM 22588 O O . LEU A 1 105 ? -5.067 13.785 1.945 1.00 0.00 105 LEU A O 11
ATOM 22604 N N . ASP A 1 106 ? -7.184 14.366 1.995 1.00 0.00 106 ASP A N 11
ATOM 22605 C CA . ASP A 1 106 ? -7.488 14.626 3.394 1.00 0.00 106 ASP A CA 11
ATOM 22606 C C . ASP A 1 106 ? -7.758 13.216 4.018 1.00 0.00 106 ASP A C 11
ATOM 22607 O O . ASP A 1 106 ? -7.090 12.231 3.659 1.00 0.00 106 ASP A O 11
ATOM 22616 N N . GLU A 1 107 ? -8.668 13.109 4.885 1.00 0.00 107 GLU A N 11
ATOM 22617 C CA . GLU A 1 107 ? -9.107 11.827 5.352 1.00 0.00 107 GLU A CA 11
ATOM 22618 C C . GLU A 1 107 ? -10.585 11.714 5.569 1.00 0.00 107 GLU A C 11
ATOM 22619 O O . GLU A 1 107 ? -11.091 10.637 5.832 1.00 0.00 107 GLU A O 11
ATOM 22631 N N . GLN A 1 108 ? -11.275 12.758 5.305 1.00 0.00 108 GLN A N 11
ATOM 22632 C CA . GLN A 1 108 ? -12.665 12.762 5.358 1.00 0.00 108 GLN A CA 11
ATOM 22633 C C . GLN A 1 108 ? -13.096 12.668 3.969 1.00 0.00 108 GLN A C 11
ATOM 22634 O O . GLN A 1 108 ? -14.267 12.851 3.596 1.00 0.00 108 GLN A O 11
ATOM 22648 N N . HIS A 1 109 ? -12.139 12.370 3.119 1.00 0.00 109 HIS A N 11
ATOM 22649 C CA . HIS A 1 109 ? -12.525 12.103 1.825 1.00 0.00 109 HIS A CA 11
ATOM 22650 C C . HIS A 1 109 ? -12.120 10.753 1.451 1.00 0.00 109 HIS A C 11
ATOM 22651 O O . HIS A 1 109 ? -12.708 10.122 0.587 1.00 0.00 109 HIS A O 11
ATOM 22666 N N . VAL A 1 110 ? -11.175 10.278 2.146 1.00 0.00 110 VAL A N 11
ATOM 22667 C CA . VAL A 1 110 ? -10.796 8.928 2.003 1.00 0.00 110 VAL A CA 11
ATOM 22668 C C . VAL A 1 110 ? -11.539 8.112 2.954 1.00 0.00 110 VAL A C 11
ATOM 22669 O O . VAL A 1 110 ? -11.377 6.937 3.114 1.00 0.00 110 VAL A O 11
ATOM 22682 N N . GLU A 1 111 ? -12.366 8.820 3.514 1.00 0.00 111 GLU A N 11
ATOM 22683 C CA . GLU A 1 111 ? -13.400 8.440 4.340 1.00 0.00 111 GLU A CA 11
ATOM 22684 C C . GLU A 1 111 ? -14.393 7.670 3.519 1.00 0.00 111 GLU A C 11
ATOM 22685 O O . GLU A 1 111 ? -14.906 6.644 3.909 1.00 0.00 111 GLU A O 11
ATOM 22697 N N . HIS A 1 112 ? -14.557 8.127 2.327 1.00 0.00 112 HIS A N 11
ATOM 22698 C CA . HIS A 1 112 ? -15.448 7.520 1.405 1.00 0.00 112 HIS A CA 11
ATOM 22699 C C . HIS A 1 112 ? -14.783 6.407 0.712 1.00 0.00 112 HIS A C 11
ATOM 22700 O O . HIS A 1 112 ? -15.397 5.638 0.009 1.00 0.00 112 HIS A O 11
ATOM 22715 N N . ALA A 1 113 ? -13.551 6.337 0.909 1.00 0.00 113 ALA A N 11
ATOM 22716 C CA . ALA A 1 113 ? -12.787 5.321 0.437 1.00 0.00 113 ALA A CA 11
ATOM 22717 C C . ALA A 1 113 ? -12.792 4.251 1.411 1.00 0.00 113 ALA A C 11
ATOM 22718 O O . ALA A 1 113 ? -12.784 3.079 1.083 1.00 0.00 113 ALA A O 11
ATOM 22725 N N . ARG A 1 114 ? -12.846 4.684 2.618 1.00 0.00 114 ARG A N 11
ATOM 22726 C CA . ARG A 1 114 ? -12.949 3.849 3.715 1.00 0.00 114 ARG A CA 11
ATOM 22727 C C . ARG A 1 114 ? -14.318 3.134 3.617 1.00 0.00 114 ARG A C 11
ATOM 22728 O O . ARG A 1 114 ? -14.515 2.060 4.155 1.00 0.00 114 ARG A O 11
ATOM 22749 N N . LYS A 1 115 ? -15.240 3.709 2.844 1.00 0.00 115 LYS A N 11
ATOM 22750 C CA . LYS A 1 115 ? -16.516 3.254 2.823 1.00 0.00 115 LYS A CA 11
ATOM 22751 C C . LYS A 1 115 ? -16.742 2.620 1.473 1.00 0.00 115 LYS A C 11
ATOM 22752 O O . LYS A 1 115 ? -17.680 1.895 1.305 1.00 0.00 115 LYS A O 11
ATOM 22771 N N . GLN A 1 116 ? -15.847 2.890 0.486 1.00 0.00 116 GLN A N 11
ATOM 22772 C CA . GLN A 1 116 ? -15.995 2.244 -0.796 1.00 0.00 116 GLN A CA 11
ATOM 22773 C C . GLN A 1 116 ? -15.819 0.715 -0.760 1.00 0.00 116 GLN A C 11
ATOM 22774 O O . GLN A 1 116 ? -16.154 0.000 -1.684 1.00 0.00 116 GLN A O 11
ATOM 22788 N N . LEU A 1 117 ? -15.245 0.248 0.285 1.00 0.00 117 LEU A N 11
ATOM 22789 C CA . LEU A 1 117 ? -15.133 -1.055 0.568 1.00 0.00 117 LEU A CA 11
ATOM 22790 C C . LEU A 1 117 ? -16.151 -1.573 1.460 1.00 0.00 117 LEU A C 11
ATOM 22791 O O . LEU A 1 117 ? -16.347 -2.743 1.518 1.00 0.00 117 LEU A O 11
ATOM 22807 N N . GLU A 1 118 ? -16.952 -0.686 1.996 1.00 0.00 118 GLU A N 11
ATOM 22808 C CA . GLU A 1 118 ? -18.117 -1.065 2.681 1.00 0.00 118 GLU A CA 11
ATOM 22809 C C . GLU A 1 118 ? -19.222 -1.090 1.652 1.00 0.00 118 GLU A C 11
ATOM 22810 O O . GLU A 1 118 ? -20.364 -1.296 1.946 1.00 0.00 118 GLU A O 11
ATOM 22822 N N . GLU A 1 119 ? -18.806 -0.887 0.425 1.00 0.00 119 GLU A N 11
ATOM 22823 C CA . GLU A 1 119 ? -19.637 -0.992 -0.702 1.00 0.00 119 GLU A CA 11
ATOM 22824 C C . GLU A 1 119 ? -19.469 -2.364 -1.156 1.00 0.00 119 GLU A C 11
ATOM 22825 O O . GLU A 1 119 ? -20.409 -3.078 -1.458 1.00 0.00 119 GLU A O 11
ATOM 22837 N N . ALA A 1 120 ? -18.193 -2.759 -1.188 1.00 0.00 120 ALA A N 11
ATOM 22838 C CA . ALA A 1 120 ? -17.861 -3.979 -1.660 1.00 0.00 120 ALA A CA 11
ATOM 22839 C C . ALA A 1 120 ? -18.221 -5.064 -0.725 1.00 0.00 120 ALA A C 11
ATOM 22840 O O . ALA A 1 120 ? -18.905 -5.942 -1.084 1.00 0.00 120 ALA A O 11
ATOM 22847 N N . LYS A 1 121 ? -17.848 -4.910 0.464 1.00 0.00 121 LYS A N 11
ATOM 22848 C CA . LYS A 1 121 ? -18.119 -5.805 1.556 1.00 0.00 121 LYS A CA 11
ATOM 22849 C C . LYS A 1 121 ? -19.498 -6.108 1.718 1.00 0.00 121 LYS A C 11
ATOM 22850 O O . LYS A 1 121 ? -19.900 -7.235 1.699 1.00 0.00 121 LYS A O 11
ATOM 22869 N N . ALA A 1 122 ? -20.179 -5.122 1.891 1.00 0.00 122 ALA A N 11
ATOM 22870 C CA . ALA A 1 122 ? -21.547 -5.121 2.023 1.00 0.00 122 ALA A CA 11
ATOM 22871 C C . ALA A 1 122 ? -22.283 -5.612 0.781 1.00 0.00 122 ALA A C 11
ATOM 22872 O O . ALA A 1 122 ? -23.487 -5.778 0.806 1.00 0.00 122 ALA A O 11
ATOM 22879 N N . ARG A 1 123 ? -21.558 -5.821 -0.308 1.00 0.00 123 ARG A N 11
ATOM 22880 C CA . ARG A 1 123 ? -22.141 -6.351 -1.474 1.00 0.00 123 ARG A CA 11
ATOM 22881 C C . ARG A 1 123 ? -21.908 -7.816 -1.479 1.00 0.00 123 ARG A C 11
ATOM 22882 O O . ARG A 1 123 ? -22.640 -8.610 -2.062 1.00 0.00 123 ARG A O 11
ATOM 22903 N N . VAL A 1 124 ? -20.875 -8.136 -0.815 1.00 0.00 124 VAL A N 11
ATOM 22904 C CA . VAL A 1 124 ? -20.340 -9.455 -0.841 1.00 0.00 124 VAL A CA 11
ATOM 22905 C C . VAL A 1 124 ? -21.044 -10.259 0.144 1.00 0.00 124 VAL A C 11
ATOM 22906 O O . VAL A 1 124 ? -21.542 -11.353 -0.112 1.00 0.00 124 VAL A O 11
ATOM 22919 N N . GLN A 1 125 ? -21.029 -9.625 1.223 1.00 0.00 125 GLN A N 11
ATOM 22920 C CA . GLN A 1 125 ? -21.671 -9.780 2.441 1.00 0.00 125 GLN A CA 11
ATOM 22921 C C . GLN A 1 125 ? -22.229 -11.149 2.851 1.00 0.00 125 GLN A C 11
ATOM 22922 O O . GLN A 1 125 ? -21.990 -11.607 3.970 1.00 0.00 125 GLN A O 11
ATOM 22936 N N . ALA A 1 126 ? -22.995 -11.724 1.980 1.00 0.00 126 ALA A N 11
ATOM 22937 C CA . ALA A 1 126 ? -23.627 -12.936 2.117 1.00 0.00 126 ALA A CA 11
ATOM 22938 C C . ALA A 1 126 ? -22.625 -14.037 2.358 1.00 0.00 126 ALA A C 11
ATOM 22939 O O . ALA A 1 126 ? -22.647 -14.712 3.387 1.00 0.00 126 ALA A O 11
ATOM 22946 N N . GLN A 1 127 ? -21.748 -14.209 1.396 1.00 0.00 127 GLN A N 11
ATOM 22947 C CA . GLN A 1 127 ? -20.682 -15.022 1.483 1.00 0.00 127 GLN A CA 11
ATOM 22948 C C . GLN A 1 127 ? -19.681 -14.368 2.385 1.00 0.00 127 GLN A C 11
ATOM 22949 O O . GLN A 1 127 ? -19.330 -13.195 2.191 1.00 0.00 127 GLN A O 11
ATOM 22963 N N . ARG A 1 128 ? -19.253 -15.074 3.380 1.00 0.00 128 ARG A N 11
ATOM 22964 C CA . ARG A 1 128 ? -18.307 -14.553 4.232 1.00 0.00 128 ARG A CA 11
ATOM 22965 C C . ARG A 1 128 ? -16.919 -14.590 3.657 1.00 0.00 128 ARG A C 11
ATOM 22966 O O . ARG A 1 128 ? -16.144 -15.537 3.835 1.00 0.00 128 ARG A O 11
ATOM 22987 N N . ALA A 1 129 ? -16.650 -13.569 2.955 1.00 0.00 129 ALA A N 11
ATOM 22988 C CA . ALA A 1 129 ? -15.512 -13.358 2.269 1.00 0.00 129 ALA A CA 11
ATOM 22989 C C . ALA A 1 129 ? -15.196 -11.898 2.292 1.00 0.00 129 ALA A C 11
ATOM 22990 O O . ALA A 1 129 ? -16.014 -11.082 1.905 1.00 0.00 129 ALA A O 11
ATOM 22997 N N . GLU A 1 130 ? -14.026 -11.588 2.777 1.00 0.00 130 GLU A N 11
ATOM 22998 C CA . GLU A 1 130 ? -13.542 -10.252 2.898 1.00 0.00 130 GLU A CA 11
ATOM 22999 C C . GLU A 1 130 ? -12.071 -10.275 3.236 1.00 0.00 130 GLU A C 11
ATOM 23000 O O . GLU A 1 130 ? -11.264 -9.576 2.635 1.00 0.00 130 GLU A O 11
ATOM 23012 N N . GLN A 1 131 ? -11.725 -11.125 4.161 1.00 0.00 131 GLN A N 11
ATOM 23013 C CA . GLN A 1 131 ? -10.337 -11.412 4.472 1.00 0.00 131 GLN A CA 11
ATOM 23014 C C . GLN A 1 131 ? -9.916 -12.657 3.707 1.00 0.00 131 GLN A C 11
ATOM 23015 O O . GLN A 1 131 ? -8.997 -13.374 4.079 1.00 0.00 131 GLN A O 11
ATOM 23029 N N . GLN A 1 132 ? -10.578 -12.847 2.585 1.00 0.00 132 GLN A N 11
ATOM 23030 C CA . GLN A 1 132 ? -10.384 -13.976 1.734 1.00 0.00 132 GLN A CA 11
ATOM 23031 C C . GLN A 1 132 ? -9.633 -13.582 0.464 1.00 0.00 132 GLN A C 11
ATOM 23032 O O . GLN A 1 132 ? -9.405 -14.403 -0.407 1.00 0.00 132 GLN A O 11
ATOM 23046 N N . ALA A 1 133 ? -9.263 -12.313 0.375 1.00 0.00 133 ALA A N 11
ATOM 23047 C CA . ALA A 1 133 ? -8.592 -11.778 -0.790 1.00 0.00 133 ALA A CA 11
ATOM 23048 C C . ALA A 1 133 ? -7.664 -10.666 -0.358 1.00 0.00 133 ALA A C 11
ATOM 23049 O O . ALA A 1 133 ? -8.144 -9.584 -0.023 1.00 0.00 133 ALA A O 11
ATOM 23057 N N . MET A 1 1 ? 28.368 -11.627 18.958 1.00 0.00 1 MET A N 12
ATOM 23058 C CA . MET A 1 1 ? 26.931 -11.918 18.841 1.00 0.00 1 MET A CA 12
ATOM 23059 C C . MET A 1 1 ? 26.833 -13.194 18.059 1.00 0.00 1 MET A C 12
ATOM 23060 O O . MET A 1 1 ? 27.866 -13.791 17.803 1.00 0.00 1 MET A O 12
ATOM 23076 N N . GLY A 1 2 ? 25.642 -13.617 17.694 1.00 0.00 2 GLY A N 12
ATOM 23077 C CA . GLY A 1 2 ? 25.516 -14.837 16.925 1.00 0.00 2 GLY A CA 12
ATOM 23078 C C . GLY A 1 2 ? 25.383 -14.517 15.461 1.00 0.00 2 GLY A C 12
ATOM 23079 O O . GLY A 1 2 ? 26.077 -13.633 14.956 1.00 0.00 2 GLY A O 12
ATOM 23083 N N . SER A 1 3 ? 24.437 -15.151 14.801 1.00 0.00 3 SER A N 12
ATOM 23084 C CA . SER A 1 3 ? 24.168 -14.923 13.381 1.00 0.00 3 SER A CA 12
ATOM 23085 C C . SER A 1 3 ? 23.310 -13.635 13.225 1.00 0.00 3 SER A C 12
ATOM 23086 O O . SER A 1 3 ? 22.449 -13.522 12.360 1.00 0.00 3 SER A O 12
ATOM 23094 N N . SER A 1 4 ? 23.645 -12.645 14.016 1.00 0.00 4 SER A N 12
ATOM 23095 C CA . SER A 1 4 ? 22.937 -11.398 14.097 1.00 0.00 4 SER A CA 12
ATOM 23096 C C . SER A 1 4 ? 23.503 -10.393 13.074 1.00 0.00 4 SER A C 12
ATOM 23097 O O . SER A 1 4 ? 23.242 -9.187 13.157 1.00 0.00 4 SER A O 12
ATOM 23105 N N . HIS A 1 5 ? 24.253 -10.913 12.106 1.00 0.00 5 HIS A N 12
ATOM 23106 C CA . HIS A 1 5 ? 24.903 -10.111 11.079 1.00 0.00 5 HIS A CA 12
ATOM 23107 C C . HIS A 1 5 ? 23.866 -9.488 10.144 1.00 0.00 5 HIS A C 12
ATOM 23108 O O . HIS A 1 5 ? 23.424 -10.110 9.179 1.00 0.00 5 HIS A O 12
ATOM 23123 N N . HIS A 1 6 ? 23.490 -8.288 10.452 1.00 0.00 6 HIS A N 12
ATOM 23124 C CA . HIS A 1 6 ? 22.516 -7.559 9.680 1.00 0.00 6 HIS A CA 12
ATOM 23125 C C . HIS A 1 6 ? 23.172 -6.619 8.668 1.00 0.00 6 HIS A C 12
ATOM 23126 O O . HIS A 1 6 ? 24.405 -6.637 8.498 1.00 0.00 6 HIS A O 12
ATOM 23141 N N . HIS A 1 7 ? 22.365 -5.789 8.016 1.00 0.00 7 HIS A N 12
ATOM 23142 C CA . HIS A 1 7 ? 22.833 -4.957 6.915 1.00 0.00 7 HIS A CA 12
ATOM 23143 C C . HIS A 1 7 ? 23.054 -3.518 7.407 1.00 0.00 7 HIS A C 12
ATOM 23144 O O . HIS A 1 7 ? 23.713 -2.720 6.721 1.00 0.00 7 HIS A O 12
ATOM 23159 N N . HIS A 1 8 ? 22.492 -3.218 8.580 1.00 0.00 8 HIS A N 12
ATOM 23160 C CA . HIS A 1 8 ? 22.565 -1.915 9.279 1.00 0.00 8 HIS A CA 12
ATOM 23161 C C . HIS A 1 8 ? 21.409 -1.009 8.937 1.00 0.00 8 HIS A C 12
ATOM 23162 O O . HIS A 1 8 ? 21.457 -0.255 7.977 1.00 0.00 8 HIS A O 12
ATOM 23177 N N . HIS A 1 9 ? 20.343 -1.240 9.689 1.00 0.00 9 HIS A N 12
ATOM 23178 C CA . HIS A 1 9 ? 19.070 -0.507 9.714 1.00 0.00 9 HIS A CA 12
ATOM 23179 C C . HIS A 1 9 ? 18.650 0.296 8.531 1.00 0.00 9 HIS A C 12
ATOM 23180 O O . HIS A 1 9 ? 19.052 1.432 8.340 1.00 0.00 9 HIS A O 12
ATOM 23195 N N . HIS A 1 10 ? 17.819 -0.307 7.759 1.00 0.00 10 HIS A N 12
ATOM 23196 C CA . HIS A 1 10 ? 17.117 0.385 6.723 1.00 0.00 10 HIS A CA 12
ATOM 23197 C C . HIS A 1 10 ? 15.747 0.632 7.259 1.00 0.00 10 HIS A C 12
ATOM 23198 O O . HIS A 1 10 ? 15.249 1.743 7.310 1.00 0.00 10 HIS A O 12
ATOM 23213 N N . SER A 1 11 ? 15.181 -0.434 7.701 1.00 0.00 11 SER A N 12
ATOM 23214 C CA . SER A 1 11 ? 13.887 -0.508 8.196 1.00 0.00 11 SER A CA 12
ATOM 23215 C C . SER A 1 11 ? 13.787 -0.139 9.661 1.00 0.00 11 SER A C 12
ATOM 23216 O O . SER A 1 11 ? 14.803 0.048 10.369 1.00 0.00 11 SER A O 12
ATOM 23224 N N . GLN A 1 12 ? 12.559 -0.061 10.103 1.00 0.00 12 GLN A N 12
ATOM 23225 C CA . GLN A 1 12 ? 12.186 0.483 11.390 1.00 0.00 12 GLN A CA 12
ATOM 23226 C C . GLN A 1 12 ? 11.371 -0.578 12.088 1.00 0.00 12 GLN A C 12
ATOM 23227 O O . GLN A 1 12 ? 10.452 -0.327 12.864 1.00 0.00 12 GLN A O 12
ATOM 23241 N N . ASP A 1 13 ? 11.782 -1.737 11.784 1.00 0.00 13 ASP A N 12
ATOM 23242 C CA . ASP A 1 13 ? 11.284 -2.967 12.132 1.00 0.00 13 ASP A CA 12
ATOM 23243 C C . ASP A 1 13 ? 11.982 -3.483 13.410 1.00 0.00 13 ASP A C 12
ATOM 23244 O O . ASP A 1 13 ? 12.776 -2.746 14.036 1.00 0.00 13 ASP A O 12
ATOM 23253 N N . PRO A 1 14 ? 11.720 -4.740 13.843 1.00 0.00 14 PRO A N 12
ATOM 23254 C CA . PRO A 1 14 ? 12.380 -5.298 14.987 1.00 0.00 14 PRO A CA 12
ATOM 23255 C C . PRO A 1 14 ? 13.801 -5.746 14.681 1.00 0.00 14 PRO A C 12
ATOM 23256 O O . PRO A 1 14 ? 14.064 -6.901 14.360 1.00 0.00 14 PRO A O 12
ATOM 23267 N N . MET A 1 15 ? 14.676 -4.773 14.745 1.00 0.00 15 MET A N 12
ATOM 23268 C CA . MET A 1 15 ? 16.090 -4.887 14.572 1.00 0.00 15 MET A CA 12
ATOM 23269 C C . MET A 1 15 ? 16.511 -5.594 13.309 1.00 0.00 15 MET A C 12
ATOM 23270 O O . MET A 1 15 ? 17.396 -6.461 13.323 1.00 0.00 15 MET A O 12
ATOM 23284 N N . GLU A 1 16 ? 15.904 -5.151 12.223 1.00 0.00 16 GLU A N 12
ATOM 23285 C CA . GLU A 1 16 ? 16.169 -5.627 10.866 1.00 0.00 16 GLU A CA 12
ATOM 23286 C C . GLU A 1 16 ? 15.599 -6.998 10.610 1.00 0.00 16 GLU A C 12
ATOM 23287 O O . GLU A 1 16 ? 16.172 -8.038 11.004 1.00 0.00 16 GLU A O 12
ATOM 23299 N N . ASN A 1 17 ? 14.501 -6.987 9.924 1.00 0.00 17 ASN A N 12
ATOM 23300 C CA . ASN A 1 17 ? 13.728 -8.171 9.568 1.00 0.00 17 ASN A CA 12
ATOM 23301 C C . ASN A 1 17 ? 14.064 -8.596 8.162 1.00 0.00 17 ASN A C 12
ATOM 23302 O O . ASN A 1 17 ? 13.563 -9.596 7.650 1.00 0.00 17 ASN A O 12
ATOM 23313 N N . GLN A 1 18 ? 15.067 -7.935 7.687 1.00 0.00 18 GLN A N 12
ATOM 23314 C CA . GLN A 1 18 ? 15.516 -7.901 6.353 1.00 0.00 18 GLN A CA 12
ATOM 23315 C C . GLN A 1 18 ? 15.458 -9.227 5.608 1.00 0.00 18 GLN A C 12
ATOM 23316 O O . GLN A 1 18 ? 16.377 -10.085 5.681 1.00 0.00 18 GLN A O 12
ATOM 23330 N N . PRO A 1 19 ? 14.403 -9.389 4.867 1.00 0.00 19 PRO A N 12
ATOM 23331 C CA . PRO A 1 19 ? 14.109 -10.557 4.127 1.00 0.00 19 PRO A CA 12
ATOM 23332 C C . PRO A 1 19 ? 14.691 -10.523 2.729 1.00 0.00 19 PRO A C 12
ATOM 23333 O O . PRO A 1 19 ? 15.108 -9.480 2.203 1.00 0.00 19 PRO A O 12
ATOM 23344 N N . LYS A 1 20 ? 14.766 -11.669 2.153 1.00 0.00 20 LYS A N 12
ATOM 23345 C CA . LYS A 1 20 ? 14.990 -11.843 0.812 1.00 0.00 20 LYS A CA 12
ATOM 23346 C C . LYS A 1 20 ? 13.626 -11.765 0.230 1.00 0.00 20 LYS A C 12
ATOM 23347 O O . LYS A 1 20 ? 12.804 -12.594 0.494 1.00 0.00 20 LYS A O 12
ATOM 23366 N N . LEU A 1 21 ? 13.371 -10.670 -0.399 1.00 0.00 21 LEU A N 12
ATOM 23367 C CA . LEU A 1 21 ? 12.105 -10.278 -0.869 1.00 0.00 21 LEU A CA 12
ATOM 23368 C C . LEU A 1 21 ? 11.406 -11.174 -1.850 1.00 0.00 21 LEU A C 12
ATOM 23369 O O . LEU A 1 21 ? 10.192 -11.095 -2.020 1.00 0.00 21 LEU A O 12
ATOM 23385 N N . ASN A 1 22 ? 12.167 -11.975 -2.493 1.00 0.00 22 ASN A N 12
ATOM 23386 C CA . ASN A 1 22 ? 11.739 -13.045 -3.358 1.00 0.00 22 ASN A CA 12
ATOM 23387 C C . ASN A 1 22 ? 10.948 -12.540 -4.519 1.00 0.00 22 ASN A C 12
ATOM 23388 O O . ASN A 1 22 ? 10.193 -13.256 -5.159 1.00 0.00 22 ASN A O 12
ATOM 23399 N N . SER A 1 23 ? 11.118 -11.271 -4.731 1.00 0.00 23 SER A N 12
ATOM 23400 C CA . SER A 1 23 ? 10.685 -10.544 -5.905 1.00 0.00 23 SER A CA 12
ATOM 23401 C C . SER A 1 23 ? 9.193 -10.190 -5.985 1.00 0.00 23 SER A C 12
ATOM 23402 O O . SER A 1 23 ? 8.756 -9.692 -7.014 1.00 0.00 23 SER A O 12
ATOM 23410 N N . SER A 1 24 ? 8.423 -10.396 -4.901 1.00 0.00 24 SER A N 12
ATOM 23411 C CA . SER A 1 24 ? 7.018 -9.918 -4.848 1.00 0.00 24 SER A CA 12
ATOM 23412 C C . SER A 1 24 ? 6.432 -9.807 -3.419 1.00 0.00 24 SER A C 12
ATOM 23413 O O . SER A 1 24 ? 6.572 -8.785 -2.785 1.00 0.00 24 SER A O 12
ATOM 23421 N N . LYS A 1 25 ? 5.860 -10.869 -2.895 1.00 0.00 25 LYS A N 12
ATOM 23422 C CA . LYS A 1 25 ? 5.131 -10.849 -1.686 1.00 0.00 25 LYS A CA 12
ATOM 23423 C C . LYS A 1 25 ? 5.962 -10.421 -0.538 1.00 0.00 25 LYS A C 12
ATOM 23424 O O . LYS A 1 25 ? 5.638 -9.483 0.184 1.00 0.00 25 LYS A O 12
ATOM 23443 N N . GLU A 1 26 ? 6.989 -11.143 -0.371 1.00 0.00 26 GLU A N 12
ATOM 23444 C CA . GLU A 1 26 ? 7.896 -10.964 0.723 1.00 0.00 26 GLU A CA 12
ATOM 23445 C C . GLU A 1 26 ? 8.611 -9.588 0.688 1.00 0.00 26 GLU A C 12
ATOM 23446 O O . GLU A 1 26 ? 9.323 -9.233 1.609 1.00 0.00 26 GLU A O 12
ATOM 23458 N N . VAL A 1 27 ? 8.410 -8.822 -0.367 1.00 0.00 27 VAL A N 12
ATOM 23459 C CA . VAL A 1 27 ? 8.950 -7.489 -0.420 1.00 0.00 27 VAL A CA 12
ATOM 23460 C C . VAL A 1 27 ? 7.984 -6.540 0.140 1.00 0.00 27 VAL A C 12
ATOM 23461 O O . VAL A 1 27 ? 8.386 -5.501 0.571 1.00 0.00 27 VAL A O 12
ATOM 23474 N N . ILE A 1 28 ? 6.678 -6.906 0.177 1.00 0.00 28 ILE A N 12
ATOM 23475 C CA . ILE A 1 28 ? 5.739 -6.125 0.886 1.00 0.00 28 ILE A CA 12
ATOM 23476 C C . ILE A 1 28 ? 6.172 -6.125 2.255 1.00 0.00 28 ILE A C 12
ATOM 23477 O O . ILE A 1 28 ? 6.095 -5.170 2.923 1.00 0.00 28 ILE A O 12
ATOM 23493 N N . ALA A 1 29 ? 6.613 -7.244 2.632 1.00 0.00 29 ALA A N 12
ATOM 23494 C CA . ALA A 1 29 ? 7.146 -7.467 3.885 1.00 0.00 29 ALA A CA 12
ATOM 23495 C C . ALA A 1 29 ? 8.320 -6.562 4.207 1.00 0.00 29 ALA A C 12
ATOM 23496 O O . ALA A 1 29 ? 8.370 -6.019 5.293 1.00 0.00 29 ALA A O 12
ATOM 23503 N N . PHE A 1 30 ? 9.223 -6.354 3.257 1.00 0.00 30 PHE A N 12
ATOM 23504 C CA . PHE A 1 30 ? 10.262 -5.411 3.468 1.00 0.00 30 PHE A CA 12
ATOM 23505 C C . PHE A 1 30 ? 9.660 -4.090 3.514 1.00 0.00 30 PHE A C 12
ATOM 23506 O O . PHE A 1 30 ? 9.929 -3.330 4.377 1.00 0.00 30 PHE A O 12
ATOM 23523 N N . LEU A 1 31 ? 8.806 -3.833 2.551 1.00 0.00 31 LEU A N 12
ATOM 23524 C CA . LEU A 1 31 ? 8.148 -2.595 2.433 1.00 0.00 31 LEU A CA 12
ATOM 23525 C C . LEU A 1 31 ? 7.471 -2.242 3.691 1.00 0.00 31 LEU A C 12
ATOM 23526 O O . LEU A 1 31 ? 7.418 -1.149 4.052 1.00 0.00 31 LEU A O 12
ATOM 23542 N N . ALA A 1 32 ? 7.018 -3.208 4.342 1.00 0.00 32 ALA A N 12
ATOM 23543 C CA . ALA A 1 32 ? 6.299 -3.069 5.557 1.00 0.00 32 ALA A CA 12
ATOM 23544 C C . ALA A 1 32 ? 7.170 -2.928 6.772 1.00 0.00 32 ALA A C 12
ATOM 23545 O O . ALA A 1 32 ? 6.802 -2.254 7.723 1.00 0.00 32 ALA A O 12
ATOM 23552 N N . GLU A 1 33 ? 8.332 -3.521 6.744 1.00 0.00 33 GLU A N 12
ATOM 23553 C CA . GLU A 1 33 ? 9.216 -3.439 7.861 1.00 0.00 33 GLU A CA 12
ATOM 23554 C C . GLU A 1 33 ? 9.909 -2.094 7.829 1.00 0.00 33 GLU A C 12
ATOM 23555 O O . GLU A 1 33 ? 10.368 -1.512 8.824 1.00 0.00 33 GLU A O 12
ATOM 23567 N N . ARG A 1 34 ? 9.925 -1.632 6.657 1.00 0.00 34 ARG A N 12
ATOM 23568 C CA . ARG A 1 34 ? 10.497 -0.450 6.234 1.00 0.00 34 ARG A CA 12
ATOM 23569 C C . ARG A 1 34 ? 9.510 0.688 6.360 1.00 0.00 34 ARG A C 12
ATOM 23570 O O . ARG A 1 34 ? 9.842 1.747 6.880 1.00 0.00 34 ARG A O 12
ATOM 23591 N N . PHE A 1 35 ? 8.313 0.472 5.871 1.00 0.00 35 PHE A N 12
ATOM 23592 C CA . PHE A 1 35 ? 7.249 1.411 5.932 1.00 0.00 35 PHE A CA 12
ATOM 23593 C C . PHE A 1 35 ? 6.057 0.886 6.719 1.00 0.00 35 PHE A C 12
ATOM 23594 O O . PHE A 1 35 ? 5.042 0.524 6.106 1.00 0.00 35 PHE A O 12
ATOM 23611 N N . PRO A 1 36 ? 6.167 0.783 8.067 1.00 0.00 36 PRO A N 12
ATOM 23612 C CA . PRO A 1 36 ? 5.055 0.458 8.963 1.00 0.00 36 PRO A CA 12
ATOM 23613 C C . PRO A 1 36 ? 3.689 1.132 8.605 1.00 0.00 36 PRO A C 12
ATOM 23614 O O . PRO A 1 36 ? 2.631 0.629 8.972 1.00 0.00 36 PRO A O 12
ATOM 23625 N N . HIS A 1 37 ? 3.710 2.257 7.876 1.00 0.00 37 HIS A N 12
ATOM 23626 C CA . HIS A 1 37 ? 2.466 2.952 7.579 1.00 0.00 37 HIS A CA 12
ATOM 23627 C C . HIS A 1 37 ? 1.835 2.297 6.377 1.00 0.00 37 HIS A C 12
ATOM 23628 O O . HIS A 1 37 ? 0.730 1.794 6.422 1.00 0.00 37 HIS A O 12
ATOM 23643 N N . CYS A 1 38 ? 2.572 2.370 5.337 1.00 0.00 38 CYS A N 12
ATOM 23644 C CA . CYS A 1 38 ? 2.238 1.964 4.011 1.00 0.00 38 CYS A CA 12
ATOM 23645 C C . CYS A 1 38 ? 1.943 0.525 3.904 1.00 0.00 38 CYS A C 12
ATOM 23646 O O . CYS A 1 38 ? 0.972 0.102 3.291 1.00 0.00 38 CYS A O 12
ATOM 23654 N N . PHE A 1 39 ? 2.780 -0.217 4.458 1.00 0.00 39 PHE A N 12
ATOM 23655 C CA . PHE A 1 39 ? 2.750 -1.563 4.268 1.00 0.00 39 PHE A CA 12
ATOM 23656 C C . PHE A 1 39 ? 2.480 -2.327 5.559 1.00 0.00 39 PHE A C 12
ATOM 23657 O O . PHE A 1 39 ? 2.730 -1.834 6.645 1.00 0.00 39 PHE A O 12
ATOM 23674 N N . SER A 1 40 ? 1.886 -3.495 5.398 1.00 0.00 40 SER A N 12
ATOM 23675 C CA . SER A 1 40 ? 1.552 -4.389 6.480 1.00 0.00 40 SER A CA 12
ATOM 23676 C C . SER A 1 40 ? 2.645 -5.316 6.834 1.00 0.00 40 SER A C 12
ATOM 23677 O O . SER A 1 40 ? 3.438 -4.993 7.690 1.00 0.00 40 SER A O 12
ATOM 23685 N N . ALA A 1 41 ? 2.541 -6.560 6.273 1.00 0.00 41 ALA A N 12
ATOM 23686 C CA . ALA A 1 41 ? 3.460 -7.725 6.386 1.00 0.00 41 ALA A CA 12
ATOM 23687 C C . ALA A 1 41 ? 2.858 -8.557 7.437 1.00 0.00 41 ALA A C 12
ATOM 23688 O O . ALA A 1 41 ? 2.970 -9.763 7.505 1.00 0.00 41 ALA A O 12
ATOM 23695 N N . GLU A 1 42 ? 2.192 -7.800 8.232 1.00 0.00 42 GLU A N 12
ATOM 23696 C CA . GLU A 1 42 ? 1.329 -8.130 9.228 1.00 0.00 42 GLU A CA 12
ATOM 23697 C C . GLU A 1 42 ? 0.216 -8.850 8.693 1.00 0.00 42 GLU A C 12
ATOM 23698 O O . GLU A 1 42 ? -0.263 -9.858 9.195 1.00 0.00 42 GLU A O 12
ATOM 23710 N N . GLY A 1 43 ? -0.209 -8.260 7.672 1.00 0.00 43 GLY A N 12
ATOM 23711 C CA . GLY A 1 43 ? -1.432 -8.572 7.161 1.00 0.00 43 GLY A CA 12
ATOM 23712 C C . GLY A 1 43 ? -1.466 -8.549 5.690 1.00 0.00 43 GLY A C 12
ATOM 23713 O O . GLY A 1 43 ? -0.454 -8.238 5.052 1.00 0.00 43 GLY A O 12
ATOM 23717 N N . GLU A 1 44 ? -2.656 -8.833 5.185 1.00 0.00 44 GLU A N 12
ATOM 23718 C CA . GLU A 1 44 ? -3.027 -8.846 3.798 1.00 0.00 44 GLU A CA 12
ATOM 23719 C C . GLU A 1 44 ? -2.438 -7.627 3.077 1.00 0.00 44 GLU A C 12
ATOM 23720 O O . GLU A 1 44 ? -1.601 -7.763 2.188 1.00 0.00 44 GLU A O 12
ATOM 23732 N N . ALA A 1 45 ? -2.850 -6.435 3.517 1.00 0.00 45 ALA A N 12
ATOM 23733 C CA . ALA A 1 45 ? -2.370 -5.198 2.948 1.00 0.00 45 ALA A CA 12
ATOM 23734 C C . ALA A 1 45 ? -2.790 -4.015 3.791 1.00 0.00 45 ALA A C 12
ATOM 23735 O O . ALA A 1 45 ? -3.251 -4.175 4.903 1.00 0.00 45 ALA A O 12
ATOM 23742 N N . ARG A 1 46 ? -2.618 -2.857 3.276 1.00 0.00 46 ARG A N 12
ATOM 23743 C CA . ARG A 1 46 ? -2.949 -1.630 3.939 1.00 0.00 46 ARG A CA 12
ATOM 23744 C C . ARG A 1 46 ? -3.422 -0.754 2.808 1.00 0.00 46 ARG A C 12
ATOM 23745 O O . ARG A 1 46 ? -3.019 -1.038 1.668 1.00 0.00 46 ARG A O 12
ATOM 23766 N N . PRO A 1 47 ? -4.341 0.220 3.019 1.00 0.00 47 PRO A N 12
ATOM 23767 C CA . PRO A 1 47 ? -4.648 1.168 1.973 1.00 0.00 47 PRO A CA 12
ATOM 23768 C C . PRO A 1 47 ? -3.364 1.821 1.486 1.00 0.00 47 PRO A C 12
ATOM 23769 O O . PRO A 1 47 ? -2.513 2.232 2.278 1.00 0.00 47 PRO A O 12
ATOM 23780 N N . LEU A 1 48 ? -3.195 1.828 0.208 1.00 0.00 48 LEU A N 12
ATOM 23781 C CA . LEU A 1 48 ? -1.998 2.261 -0.389 1.00 0.00 48 LEU A CA 12
ATOM 23782 C C . LEU A 1 48 ? -2.316 2.955 -1.729 1.00 0.00 48 LEU A C 12
ATOM 23783 O O . LEU A 1 48 ? -3.399 2.814 -2.242 1.00 0.00 48 LEU A O 12
ATOM 23799 N N . LYS A 1 49 ? -1.376 3.724 -2.248 1.00 0.00 49 LYS A N 12
ATOM 23800 C CA . LYS A 1 49 ? -1.465 4.356 -3.489 1.00 0.00 49 LYS A CA 12
ATOM 23801 C C . LYS A 1 49 ? -0.734 3.412 -4.380 1.00 0.00 49 LYS A C 12
ATOM 23802 O O . LYS A 1 49 ? -0.006 2.656 -3.913 1.00 0.00 49 LYS A O 12
ATOM 23821 N N . ILE A 1 50 ? -0.970 3.383 -5.584 1.00 0.00 50 ILE A N 12
ATOM 23822 C CA . ILE A 1 50 ? -0.171 2.544 -6.418 1.00 0.00 50 ILE A CA 12
ATOM 23823 C C . ILE A 1 50 ? 1.092 3.151 -6.981 1.00 0.00 50 ILE A C 12
ATOM 23824 O O . ILE A 1 50 ? 2.155 2.481 -7.085 1.00 0.00 50 ILE A O 12
ATOM 23840 N N . GLY A 1 51 ? 1.012 4.382 -7.277 1.00 0.00 51 GLY A N 12
ATOM 23841 C CA . GLY A 1 51 ? 2.164 5.108 -7.783 1.00 0.00 51 GLY A CA 12
ATOM 23842 C C . GLY A 1 51 ? 3.270 5.218 -6.763 1.00 0.00 51 GLY A C 12
ATOM 23843 O O . GLY A 1 51 ? 4.366 5.509 -7.116 1.00 0.00 51 GLY A O 12
ATOM 23847 N N . ILE A 1 52 ? 2.961 4.921 -5.484 1.00 0.00 52 ILE A N 12
ATOM 23848 C CA . ILE A 1 52 ? 3.918 4.814 -4.418 1.00 0.00 52 ILE A CA 12
ATOM 23849 C C . ILE A 1 52 ? 5.126 4.029 -4.804 1.00 0.00 52 ILE A C 12
ATOM 23850 O O . ILE A 1 52 ? 6.146 4.297 -4.336 1.00 0.00 52 ILE A O 12
ATOM 23866 N N . PHE A 1 53 ? 4.957 3.000 -5.559 1.00 0.00 53 PHE A N 12
ATOM 23867 C CA . PHE A 1 53 ? 5.982 2.130 -5.866 1.00 0.00 53 PHE A CA 12
ATOM 23868 C C . PHE A 1 53 ? 7.212 2.904 -6.268 1.00 0.00 53 PHE A C 12
ATOM 23869 O O . PHE A 1 53 ? 8.193 2.720 -5.800 1.00 0.00 53 PHE A O 12
ATOM 23886 N N . GLN A 1 54 ? 7.010 3.808 -7.052 1.00 0.00 54 GLN A N 12
ATOM 23887 C CA . GLN A 1 54 ? 7.974 4.751 -7.530 1.00 0.00 54 GLN A CA 12
ATOM 23888 C C . GLN A 1 54 ? 8.689 5.570 -6.386 1.00 0.00 54 GLN A C 12
ATOM 23889 O O . GLN A 1 54 ? 9.670 6.266 -6.558 1.00 0.00 54 GLN A O 12
ATOM 23903 N N . ASP A 1 55 ? 8.090 5.508 -5.332 1.00 0.00 55 ASP A N 12
ATOM 23904 C CA . ASP A 1 55 ? 8.360 6.337 -4.174 1.00 0.00 55 ASP A CA 12
ATOM 23905 C C . ASP A 1 55 ? 9.070 5.576 -3.272 1.00 0.00 55 ASP A C 12
ATOM 23906 O O . ASP A 1 55 ? 9.901 6.032 -2.570 1.00 0.00 55 ASP A O 12
ATOM 23915 N N . LEU A 1 56 ? 8.652 4.407 -3.248 1.00 0.00 56 LEU A N 12
ATOM 23916 C CA . LEU A 1 56 ? 9.252 3.394 -2.638 1.00 0.00 56 LEU A CA 12
ATOM 23917 C C . LEU A 1 56 ? 10.510 3.358 -3.169 1.00 0.00 56 LEU A C 12
ATOM 23918 O O . LEU A 1 56 ? 11.386 3.604 -2.523 1.00 0.00 56 LEU A O 12
ATOM 23934 N N . VAL A 1 57 ? 10.555 3.171 -4.412 1.00 0.00 57 VAL A N 12
ATOM 23935 C CA . VAL A 1 57 ? 11.778 2.907 -5.133 1.00 0.00 57 VAL A CA 12
ATOM 23936 C C . VAL A 1 57 ? 12.822 3.955 -4.963 1.00 0.00 57 VAL A C 12
ATOM 23937 O O . VAL A 1 57 ? 14.007 3.676 -5.182 1.00 0.00 57 VAL A O 12
ATOM 23950 N N . ASP A 1 58 ? 12.361 5.165 -4.629 1.00 0.00 58 ASP A N 12
ATOM 23951 C CA . ASP A 1 58 ? 13.247 6.247 -4.213 1.00 0.00 58 ASP A CA 12
ATOM 23952 C C . ASP A 1 58 ? 14.163 5.741 -3.093 1.00 0.00 58 ASP A C 12
ATOM 23953 O O . ASP A 1 58 ? 15.380 5.870 -3.089 1.00 0.00 58 ASP A O 12
ATOM 23962 N N . ARG A 1 59 ? 13.473 5.064 -2.211 1.00 0.00 59 ARG A N 12
ATOM 23963 C CA . ARG A 1 59 ? 13.853 4.631 -0.961 1.00 0.00 59 ARG A CA 12
ATOM 23964 C C . ARG A 1 59 ? 14.167 3.157 -0.896 1.00 0.00 59 ARG A C 12
ATOM 23965 O O . ARG A 1 59 ? 15.260 2.762 -0.534 1.00 0.00 59 ARG A O 12
ATOM 23986 N N . VAL A 1 60 ? 13.181 2.351 -1.264 1.00 0.00 60 VAL A N 12
ATOM 23987 C CA . VAL A 1 60 ? 13.165 0.960 -1.001 1.00 0.00 60 VAL A CA 12
ATOM 23988 C C . VAL A 1 60 ? 14.195 0.099 -1.603 1.00 0.00 60 VAL A C 12
ATOM 23989 O O . VAL A 1 60 ? 14.746 -0.742 -0.962 1.00 0.00 60 VAL A O 12
ATOM 24002 N N . ALA A 1 61 ? 14.354 0.312 -2.831 1.00 0.00 61 ALA A N 12
ATOM 24003 C CA . ALA A 1 61 ? 14.764 -0.651 -3.705 1.00 0.00 61 ALA A CA 12
ATOM 24004 C C . ALA A 1 61 ? 15.873 -1.563 -3.356 1.00 0.00 61 ALA A C 12
ATOM 24005 O O . ALA A 1 61 ? 15.723 -2.549 -2.633 1.00 0.00 61 ALA A O 12
ATOM 24012 N N . GLY A 1 62 ? 16.922 -1.235 -3.754 1.00 0.00 62 GLY A N 12
ATOM 24013 C CA . GLY A 1 62 ? 17.997 -2.166 -3.710 1.00 0.00 62 GLY A CA 12
ATOM 24014 C C . GLY A 1 62 ? 18.805 -2.089 -2.481 1.00 0.00 62 GLY A C 12
ATOM 24015 O O . GLY A 1 62 ? 20.024 -2.185 -2.478 1.00 0.00 62 GLY A O 12
ATOM 24019 N N . GLU A 1 63 ? 18.086 -1.894 -1.466 1.00 0.00 63 GLU A N 12
ATOM 24020 C CA . GLU A 1 63 ? 18.528 -1.903 -0.138 1.00 0.00 63 GLU A CA 12
ATOM 24021 C C . GLU A 1 63 ? 18.986 -3.284 0.243 1.00 0.00 63 GLU A C 12
ATOM 24022 O O . GLU A 1 63 ? 20.116 -3.483 0.755 1.00 0.00 63 GLU A O 12
ATOM 24034 N N . MET A 1 64 ? 18.090 -4.228 0.077 1.00 0.00 64 MET A N 12
ATOM 24035 C CA . MET A 1 64 ? 18.417 -5.570 0.295 1.00 0.00 64 MET A CA 12
ATOM 24036 C C . MET A 1 64 ? 18.598 -6.222 -0.967 1.00 0.00 64 MET A C 12
ATOM 24037 O O . MET A 1 64 ? 19.642 -6.780 -1.274 1.00 0.00 64 MET A O 12
ATOM 24051 N N . ASN A 1 65 ? 17.550 -6.143 -1.703 1.00 0.00 65 ASN A N 12
ATOM 24052 C CA . ASN A 1 65 ? 17.391 -6.986 -2.832 1.00 0.00 65 ASN A CA 12
ATOM 24053 C C . ASN A 1 65 ? 16.294 -6.645 -3.888 1.00 0.00 65 ASN A C 12
ATOM 24054 O O . ASN A 1 65 ? 15.715 -7.548 -4.460 1.00 0.00 65 ASN A O 12
ATOM 24065 N N . LEU A 1 66 ? 16.070 -5.432 -4.153 1.00 0.00 66 LEU A N 12
ATOM 24066 C CA . LEU A 1 66 ? 15.023 -4.983 -5.095 1.00 0.00 66 LEU A CA 12
ATOM 24067 C C . LEU A 1 66 ? 15.562 -4.278 -6.316 1.00 0.00 66 LEU A C 12
ATOM 24068 O O . LEU A 1 66 ? 16.202 -3.227 -6.255 1.00 0.00 66 LEU A O 12
ATOM 24084 N N . SER A 1 67 ? 15.187 -4.819 -7.393 1.00 0.00 67 SER A N 12
ATOM 24085 C CA . SER A 1 67 ? 15.429 -4.316 -8.704 1.00 0.00 67 SER A CA 12
ATOM 24086 C C . SER A 1 67 ? 14.156 -3.521 -9.201 1.00 0.00 67 SER A C 12
ATOM 24087 O O . SER A 1 67 ? 13.880 -3.446 -10.391 1.00 0.00 67 SER A O 12
ATOM 24095 N N . LYS A 1 68 ? 13.453 -2.855 -8.244 1.00 0.00 68 LYS A N 12
ATOM 24096 C CA . LYS A 1 68 ? 12.148 -2.111 -8.426 1.00 0.00 68 LYS A CA 12
ATOM 24097 C C . LYS A 1 68 ? 11.033 -2.967 -8.962 1.00 0.00 68 LYS A C 12
ATOM 24098 O O . LYS A 1 68 ? 10.012 -3.024 -8.396 1.00 0.00 68 LYS A O 12
ATOM 24117 N N . THR A 1 69 ? 11.226 -3.681 -9.996 1.00 0.00 69 THR A N 12
ATOM 24118 C CA . THR A 1 69 ? 10.151 -4.317 -10.629 1.00 0.00 69 THR A CA 12
ATOM 24119 C C . THR A 1 69 ? 9.688 -5.511 -9.850 1.00 0.00 69 THR A C 12
ATOM 24120 O O . THR A 1 69 ? 8.533 -5.913 -9.888 1.00 0.00 69 THR A O 12
ATOM 24131 N N . GLN A 1 70 ? 10.574 -5.997 -9.098 1.00 0.00 70 GLN A N 12
ATOM 24132 C CA . GLN A 1 70 ? 10.307 -7.078 -8.207 1.00 0.00 70 GLN A CA 12
ATOM 24133 C C . GLN A 1 70 ? 9.638 -6.528 -6.916 1.00 0.00 70 GLN A C 12
ATOM 24134 O O . GLN A 1 70 ? 9.372 -7.223 -5.967 1.00 0.00 70 GLN A O 12
ATOM 24148 N N . LEU A 1 71 ? 9.473 -5.256 -6.906 1.00 0.00 71 LEU A N 12
ATOM 24149 C CA . LEU A 1 71 ? 8.818 -4.529 -5.874 1.00 0.00 71 LEU A CA 12
ATOM 24150 C C . LEU A 1 71 ? 7.496 -4.032 -6.424 1.00 0.00 71 LEU A C 12
ATOM 24151 O O . LEU A 1 71 ? 6.511 -4.035 -5.743 1.00 0.00 71 LEU A O 12
ATOM 24167 N N . ARG A 1 72 ? 7.463 -3.651 -7.673 1.00 0.00 72 ARG A N 12
ATOM 24168 C CA . ARG A 1 72 ? 6.226 -3.098 -8.238 1.00 0.00 72 ARG A CA 12
ATOM 24169 C C . ARG A 1 72 ? 5.180 -4.157 -8.276 1.00 0.00 72 ARG A C 12
ATOM 24170 O O . ARG A 1 72 ? 4.015 -3.911 -8.266 1.00 0.00 72 ARG A O 12
ATOM 24191 N N . SER A 1 73 ? 5.659 -5.320 -8.305 1.00 0.00 73 SER A N 12
ATOM 24192 C CA . SER A 1 73 ? 4.923 -6.470 -8.434 1.00 0.00 73 SER A CA 12
ATOM 24193 C C . SER A 1 73 ? 4.376 -6.883 -7.128 1.00 0.00 73 SER A C 12
ATOM 24194 O O . SER A 1 73 ? 3.370 -7.541 -7.034 1.00 0.00 73 SER A O 12
ATOM 24202 N N . ALA A 1 74 ? 4.971 -6.343 -6.137 1.00 0.00 74 ALA A N 12
ATOM 24203 C CA . ALA A 1 74 ? 4.527 -6.521 -4.767 1.00 0.00 74 ALA A CA 12
ATOM 24204 C C . ALA A 1 74 ? 3.402 -5.598 -4.537 1.00 0.00 74 ALA A C 12
ATOM 24205 O O . ALA A 1 74 ? 2.462 -5.845 -3.784 1.00 0.00 74 ALA A O 12
ATOM 24212 N N . LEU A 1 75 ? 3.432 -4.649 -5.321 1.00 0.00 75 LEU A N 12
ATOM 24213 C CA . LEU A 1 75 ? 2.672 -3.528 -5.209 1.00 0.00 75 LEU A CA 12
ATOM 24214 C C . LEU A 1 75 ? 1.510 -3.508 -6.181 1.00 0.00 75 LEU A C 12
ATOM 24215 O O . LEU A 1 75 ? 0.853 -2.498 -6.357 1.00 0.00 75 LEU A O 12
ATOM 24231 N N . ARG A 1 76 ? 1.359 -4.611 -6.889 1.00 0.00 76 ARG A N 12
ATOM 24232 C CA . ARG A 1 76 ? 0.140 -4.993 -7.589 1.00 0.00 76 ARG A CA 12
ATOM 24233 C C . ARG A 1 76 ? -0.402 -6.227 -6.882 1.00 0.00 76 ARG A C 12
ATOM 24234 O O . ARG A 1 76 ? -1.569 -6.548 -6.954 1.00 0.00 76 ARG A O 12
ATOM 24255 N N . LEU A 1 77 ? 0.497 -6.882 -6.168 1.00 0.00 77 LEU A N 12
ATOM 24256 C CA . LEU A 1 77 ? 0.242 -8.126 -5.471 1.00 0.00 77 LEU A CA 12
ATOM 24257 C C . LEU A 1 77 ? -0.640 -7.908 -4.311 1.00 0.00 77 LEU A C 12
ATOM 24258 O O . LEU A 1 77 ? -1.797 -8.297 -4.296 1.00 0.00 77 LEU A O 12
ATOM 24274 N N . TYR A 1 78 ? -0.090 -7.214 -3.343 1.00 0.00 78 TYR A N 12
ATOM 24275 C CA . TYR A 1 78 ? -0.747 -7.053 -2.106 1.00 0.00 78 TYR A CA 12
ATOM 24276 C C . TYR A 1 78 ? -1.808 -5.989 -2.275 1.00 0.00 78 TYR A C 12
ATOM 24277 O O . TYR A 1 78 ? -2.646 -5.786 -1.456 1.00 0.00 78 TYR A O 12
ATOM 24295 N N . THR A 1 79 ? -1.745 -5.318 -3.404 1.00 0.00 79 THR A N 12
ATOM 24296 C CA . THR A 1 79 ? -2.728 -4.279 -3.708 1.00 0.00 79 THR A CA 12
ATOM 24297 C C . THR A 1 79 ? -3.973 -4.878 -4.327 1.00 0.00 79 THR A C 12
ATOM 24298 O O . THR A 1 79 ? -4.958 -4.202 -4.562 1.00 0.00 79 THR A O 12
ATOM 24309 N N . SER A 1 80 ? -3.893 -6.151 -4.615 1.00 0.00 80 SER A N 12
ATOM 24310 C CA . SER A 1 80 ? -5.032 -6.906 -5.038 1.00 0.00 80 SER A CA 12
ATOM 24311 C C . SER A 1 80 ? -5.719 -7.461 -3.798 1.00 0.00 80 SER A C 12
ATOM 24312 O O . SER A 1 80 ? -6.710 -8.184 -3.884 1.00 0.00 80 SER A O 12
ATOM 24320 N N . SER A 1 81 ? -5.169 -7.118 -2.622 1.00 0.00 81 SER A N 12
ATOM 24321 C CA . SER A 1 81 ? -5.800 -7.449 -1.411 1.00 0.00 81 SER A CA 12
ATOM 24322 C C . SER A 1 81 ? -6.958 -6.546 -1.237 1.00 0.00 81 SER A C 12
ATOM 24323 O O . SER A 1 81 ? -6.986 -5.456 -1.762 1.00 0.00 81 SER A O 12
ATOM 24331 N N . TRP A 1 82 ? -7.856 -6.981 -0.478 1.00 0.00 82 TRP A N 12
ATOM 24332 C CA . TRP A 1 82 ? -9.071 -6.260 -0.219 1.00 0.00 82 TRP A CA 12
ATOM 24333 C C . TRP A 1 82 ? -8.792 -5.330 0.828 1.00 0.00 82 TRP A C 12
ATOM 24334 O O . TRP A 1 82 ? -9.123 -4.185 0.723 1.00 0.00 82 TRP A O 12
ATOM 24355 N N . ARG A 1 83 ? -8.163 -5.831 1.829 1.00 0.00 83 ARG A N 12
ATOM 24356 C CA . ARG A 1 83 ? -7.740 -5.054 2.980 1.00 0.00 83 ARG A CA 12
ATOM 24357 C C . ARG A 1 83 ? -6.880 -3.867 2.601 1.00 0.00 83 ARG A C 12
ATOM 24358 O O . ARG A 1 83 ? -6.761 -2.886 3.347 1.00 0.00 83 ARG A O 12
ATOM 24379 N N . TYR A 1 84 ? -6.324 -3.970 1.447 1.00 0.00 84 TYR A N 12
ATOM 24380 C CA . TYR A 1 84 ? -5.719 -2.875 0.785 1.00 0.00 84 TYR A CA 12
ATOM 24381 C C . TYR A 1 84 ? -6.799 -1.802 0.568 1.00 0.00 84 TYR A C 12
ATOM 24382 O O . TYR A 1 84 ? -6.815 -0.792 1.232 1.00 0.00 84 TYR A O 12
ATOM 24400 N N . LEU A 1 85 ? -7.780 -2.123 -0.246 1.00 0.00 85 LEU A N 12
ATOM 24401 C CA . LEU A 1 85 ? -8.798 -1.167 -0.664 1.00 0.00 85 LEU A CA 12
ATOM 24402 C C . LEU A 1 85 ? -9.894 -0.832 0.265 1.00 0.00 85 LEU A C 12
ATOM 24403 O O . LEU A 1 85 ? -10.839 -0.157 -0.126 1.00 0.00 85 LEU A O 12
ATOM 24419 N N . TYR A 1 86 ? -9.769 -1.218 1.457 1.00 0.00 86 TYR A N 12
ATOM 24420 C CA . TYR A 1 86 ? -10.667 -0.883 2.512 1.00 0.00 86 TYR A CA 12
ATOM 24421 C C . TYR A 1 86 ? -10.753 0.638 2.696 1.00 0.00 86 TYR A C 12
ATOM 24422 O O . TYR A 1 86 ? -11.609 1.167 3.404 1.00 0.00 86 TYR A O 12
ATOM 24440 N N . GLY A 1 87 ? -9.817 1.280 2.062 1.00 0.00 87 GLY A N 12
ATOM 24441 C CA . GLY A 1 87 ? -9.720 2.671 1.949 1.00 0.00 87 GLY A CA 12
ATOM 24442 C C . GLY A 1 87 ? -8.707 3.008 1.007 1.00 0.00 87 GLY A C 12
ATOM 24443 O O . GLY A 1 87 ? -7.741 3.488 1.358 1.00 0.00 87 GLY A O 12
ATOM 24447 N N . VAL A 1 88 ? -8.949 2.737 -0.245 1.00 0.00 88 VAL A N 12
ATOM 24448 C CA . VAL A 1 88 ? -8.058 3.094 -1.301 1.00 0.00 88 VAL A CA 12
ATOM 24449 C C . VAL A 1 88 ? -8.870 3.481 -2.526 1.00 0.00 88 VAL A C 12
ATOM 24450 O O . VAL A 1 88 ? -9.845 2.812 -2.855 1.00 0.00 88 VAL A O 12
ATOM 24463 N N . LYS A 1 89 ? -8.512 4.571 -3.088 1.00 0.00 89 LYS A N 12
ATOM 24464 C CA . LYS A 1 89 ? -8.851 5.025 -4.447 1.00 0.00 89 LYS A CA 12
ATOM 24465 C C . LYS A 1 89 ? -8.368 6.441 -4.601 1.00 0.00 89 LYS A C 12
ATOM 24466 O O . LYS A 1 89 ? -7.644 6.728 -5.520 1.00 0.00 89 LYS A O 12
ATOM 24485 N N . PRO A 1 90 ? -8.786 7.356 -3.705 1.00 0.00 90 PRO A N 12
ATOM 24486 C CA . PRO A 1 90 ? -8.115 8.629 -3.552 1.00 0.00 90 PRO A CA 12
ATOM 24487 C C . PRO A 1 90 ? -7.007 8.467 -2.505 1.00 0.00 90 PRO A C 12
ATOM 24488 O O . PRO A 1 90 ? -6.419 7.374 -2.362 1.00 0.00 90 PRO A O 12
ATOM 24499 N N . GLY A 1 91 ? -6.819 9.524 -1.660 1.00 0.00 91 GLY A N 12
ATOM 24500 C CA . GLY A 1 91 ? -5.824 9.606 -0.609 1.00 0.00 91 GLY A CA 12
ATOM 24501 C C . GLY A 1 91 ? -6.069 8.700 0.558 1.00 0.00 91 GLY A C 12
ATOM 24502 O O . GLY A 1 91 ? -5.603 8.827 1.660 1.00 0.00 91 GLY A O 12
ATOM 24506 N N . ALA A 1 92 ? -6.800 7.830 0.232 1.00 0.00 92 ALA A N 12
ATOM 24507 C CA . ALA A 1 92 ? -7.281 6.724 0.983 1.00 0.00 92 ALA A CA 12
ATOM 24508 C C . ALA A 1 92 ? -6.187 5.892 1.418 1.00 0.00 92 ALA A C 12
ATOM 24509 O O . ALA A 1 92 ? -6.214 5.340 2.500 1.00 0.00 92 ALA A O 12
ATOM 24516 N N . THR A 1 93 ? -5.251 5.849 0.580 1.00 0.00 93 THR A N 12
ATOM 24517 C CA . THR A 1 93 ? -3.990 5.282 0.795 1.00 0.00 93 THR A CA 12
ATOM 24518 C C . THR A 1 93 ? -3.452 5.632 2.175 1.00 0.00 93 THR A C 12
ATOM 24519 O O . THR A 1 93 ? -2.961 4.797 2.888 1.00 0.00 93 THR A O 12
ATOM 24530 N N . ARG A 1 94 ? -3.595 6.893 2.527 1.00 0.00 94 ARG A N 12
ATOM 24531 C CA . ARG A 1 94 ? -3.022 7.456 3.681 1.00 0.00 94 ARG A CA 12
ATOM 24532 C C . ARG A 1 94 ? -1.506 7.337 3.697 1.00 0.00 94 ARG A C 12
ATOM 24533 O O . ARG A 1 94 ? -0.906 7.548 4.740 1.00 0.00 94 ARG A O 12
ATOM 24554 N N . VAL A 1 95 ? -0.862 6.933 2.573 1.00 0.00 95 VAL A N 12
ATOM 24555 C CA . VAL A 1 95 ? 0.557 6.790 2.536 1.00 0.00 95 VAL A CA 12
ATOM 24556 C C . VAL A 1 95 ? 1.182 7.199 1.216 1.00 0.00 95 VAL A C 12
ATOM 24557 O O . VAL A 1 95 ? 0.604 7.160 0.148 1.00 0.00 95 VAL A O 12
ATOM 24570 N N . ASP A 1 96 ? 2.296 7.683 1.418 1.00 0.00 96 ASP A N 12
ATOM 24571 C CA . ASP A 1 96 ? 3.252 8.127 0.423 1.00 0.00 96 ASP A CA 12
ATOM 24572 C C . ASP A 1 96 ? 4.592 7.810 1.049 1.00 0.00 96 ASP A C 12
ATOM 24573 O O . ASP A 1 96 ? 5.527 8.561 1.031 1.00 0.00 96 ASP A O 12
ATOM 24582 N N . LEU A 1 97 ? 4.613 6.622 1.603 1.00 0.00 97 LEU A N 12
ATOM 24583 C CA . LEU A 1 97 ? 5.624 6.039 2.381 1.00 0.00 97 LEU A CA 12
ATOM 24584 C C . LEU A 1 97 ? 6.086 6.726 3.650 1.00 0.00 97 LEU A C 12
ATOM 24585 O O . LEU A 1 97 ? 6.569 6.083 4.573 1.00 0.00 97 LEU A O 12
ATOM 24601 N N . ASP A 1 98 ? 5.826 7.991 3.707 1.00 0.00 98 ASP A N 12
ATOM 24602 C CA . ASP A 1 98 ? 5.952 8.809 4.859 1.00 0.00 98 ASP A CA 12
ATOM 24603 C C . ASP A 1 98 ? 4.626 8.672 5.556 1.00 0.00 98 ASP A C 12
ATOM 24604 O O . ASP A 1 98 ? 4.485 8.770 6.770 1.00 0.00 98 ASP A O 12
ATOM 24613 N N . GLY A 1 99 ? 3.648 8.323 4.733 1.00 0.00 99 GLY A N 12
ATOM 24614 C CA . GLY A 1 99 ? 2.341 8.077 5.191 1.00 0.00 99 GLY A CA 12
ATOM 24615 C C . GLY A 1 99 ? 1.404 9.309 5.056 1.00 0.00 99 GLY A C 12
ATOM 24616 O O . GLY A 1 99 ? 0.648 9.628 5.960 1.00 0.00 99 GLY A O 12
ATOM 24620 N N . ASN A 1 100 ? 1.502 9.956 3.906 1.00 0.00 100 ASN A N 12
ATOM 24621 C CA . ASN A 1 100 ? 0.674 11.053 3.405 1.00 0.00 100 ASN A CA 12
ATOM 24622 C C . ASN A 1 100 ? -0.294 10.378 2.536 1.00 0.00 100 ASN A C 12
ATOM 24623 O O . ASN A 1 100 ? 0.058 9.474 2.009 1.00 0.00 100 ASN A O 12
ATOM 24634 N N . PRO A 1 101 ? -1.478 10.831 2.309 1.00 0.00 101 PRO A N 12
ATOM 24635 C CA . PRO A 1 101 ? -2.524 10.082 1.573 1.00 0.00 101 PRO A CA 12
ATOM 24636 C C . PRO A 1 101 ? -2.280 10.151 0.123 1.00 0.00 101 PRO A C 12
ATOM 24637 O O . PRO A 1 101 ? -3.062 10.690 -0.609 1.00 0.00 101 PRO A O 12
ATOM 24648 N N . CYS A 1 102 ? -1.132 9.603 -0.278 1.00 0.00 102 CYS A N 12
ATOM 24649 C CA . CYS A 1 102 ? -0.478 9.925 -1.567 1.00 0.00 102 CYS A CA 12
ATOM 24650 C C . CYS A 1 102 ? -0.255 11.475 -1.654 1.00 0.00 102 CYS A C 12
ATOM 24651 O O . CYS A 1 102 ? 0.228 12.037 -2.618 1.00 0.00 102 CYS A O 12
ATOM 24659 N N . GLY A 1 103 ? -0.597 12.102 -0.504 1.00 0.00 103 GLY A N 12
ATOM 24660 C CA . GLY A 1 103 ? -0.573 13.534 -0.252 1.00 0.00 103 GLY A CA 12
ATOM 24661 C C . GLY A 1 103 ? -1.685 14.209 -0.972 1.00 0.00 103 GLY A C 12
ATOM 24662 O O . GLY A 1 103 ? -1.802 15.424 -1.031 1.00 0.00 103 GLY A O 12
ATOM 24666 N N . GLU A 1 104 ? -2.479 13.373 -1.462 1.00 0.00 104 GLU A N 12
ATOM 24667 C CA . GLU A 1 104 ? -3.570 13.623 -2.293 1.00 0.00 104 GLU A CA 12
ATOM 24668 C C . GLU A 1 104 ? -4.815 14.020 -1.515 1.00 0.00 104 GLU A C 12
ATOM 24669 O O . GLU A 1 104 ? -5.527 14.951 -1.903 1.00 0.00 104 GLU A O 12
ATOM 24681 N N . LEU A 1 105 ? -5.099 13.343 -0.415 1.00 0.00 105 LEU A N 12
ATOM 24682 C CA . LEU A 1 105 ? -6.283 13.639 0.236 1.00 0.00 105 LEU A CA 12
ATOM 24683 C C . LEU A 1 105 ? -6.078 13.876 1.742 1.00 0.00 105 LEU A C 12
ATOM 24684 O O . LEU A 1 105 ? -5.005 13.782 2.248 1.00 0.00 105 LEU A O 12
ATOM 24700 N N . ASP A 1 106 ? -7.108 14.350 2.331 1.00 0.00 106 ASP A N 12
ATOM 24701 C CA . ASP A 1 106 ? -7.414 14.445 3.744 1.00 0.00 106 ASP A CA 12
ATOM 24702 C C . ASP A 1 106 ? -7.745 12.979 4.157 1.00 0.00 106 ASP A C 12
ATOM 24703 O O . ASP A 1 106 ? -7.135 12.030 3.641 1.00 0.00 106 ASP A O 12
ATOM 24712 N N . GLU A 1 107 ? -8.639 12.785 5.007 1.00 0.00 107 GLU A N 12
ATOM 24713 C CA . GLU A 1 107 ? -9.127 11.462 5.259 1.00 0.00 107 GLU A CA 12
ATOM 24714 C C . GLU A 1 107 ? -10.621 11.406 5.441 1.00 0.00 107 GLU A C 12
ATOM 24715 O O . GLU A 1 107 ? -11.210 10.335 5.520 1.00 0.00 107 GLU A O 12
ATOM 24727 N N . GLN A 1 108 ? -11.220 12.533 5.333 1.00 0.00 108 GLN A N 12
ATOM 24728 C CA . GLN A 1 108 ? -12.606 12.693 5.403 1.00 0.00 108 GLN A CA 12
ATOM 24729 C C . GLN A 1 108 ? -13.066 12.771 4.020 1.00 0.00 108 GLN A C 12
ATOM 24730 O O . GLN A 1 108 ? -14.226 13.061 3.695 1.00 0.00 108 GLN A O 12
ATOM 24744 N N . HIS A 1 109 ? -12.148 12.484 3.130 1.00 0.00 109 HIS A N 12
ATOM 24745 C CA . HIS A 1 109 ? -12.558 12.336 1.819 1.00 0.00 109 HIS A CA 12
ATOM 24746 C C . HIS A 1 109 ? -12.187 11.014 1.342 1.00 0.00 109 HIS A C 12
ATOM 24747 O O . HIS A 1 109 ? -12.815 10.450 0.462 1.00 0.00 109 HIS A O 12
ATOM 24762 N N . VAL A 1 110 ? -11.242 10.472 1.987 1.00 0.00 110 VAL A N 12
ATOM 24763 C CA . VAL A 1 110 ? -10.925 9.132 1.743 1.00 0.00 110 VAL A CA 12
ATOM 24764 C C . VAL A 1 110 ? -11.635 8.291 2.719 1.00 0.00 110 VAL A C 12
ATOM 24765 O O . VAL A 1 110 ? -11.388 7.125 2.940 1.00 0.00 110 VAL A O 12
ATOM 24778 N N . GLU A 1 111 ? -12.497 8.983 3.270 1.00 0.00 111 GLU A N 12
ATOM 24779 C CA . GLU A 1 111 ? -13.541 8.595 4.082 1.00 0.00 111 GLU A CA 12
ATOM 24780 C C . GLU A 1 111 ? -14.458 7.796 3.267 1.00 0.00 111 GLU A C 12
ATOM 24781 O O . GLU A 1 111 ? -14.922 6.746 3.652 1.00 0.00 111 GLU A O 12
ATOM 24793 N N . HIS A 1 112 ? -14.634 8.261 2.074 1.00 0.00 112 HIS A N 12
ATOM 24794 C CA . HIS A 1 112 ? -15.499 7.621 1.141 1.00 0.00 112 HIS A CA 12
ATOM 24795 C C . HIS A 1 112 ? -14.835 6.433 0.579 1.00 0.00 112 HIS A C 12
ATOM 24796 O O . HIS A 1 112 ? -15.452 5.581 -0.004 1.00 0.00 112 HIS A O 12
ATOM 24811 N N . ALA A 1 113 ? -13.600 6.398 0.756 1.00 0.00 113 ALA A N 12
ATOM 24812 C CA . ALA A 1 113 ? -12.833 5.361 0.340 1.00 0.00 113 ALA A CA 12
ATOM 24813 C C . ALA A 1 113 ? -12.760 4.338 1.385 1.00 0.00 113 ALA A C 12
ATOM 24814 O O . ALA A 1 113 ? -12.690 3.153 1.120 1.00 0.00 113 ALA A O 12
ATOM 24821 N N . ARG A 1 114 ? -12.813 4.823 2.569 1.00 0.00 114 ARG A N 12
ATOM 24822 C CA . ARG A 1 114 ? -12.822 4.035 3.711 1.00 0.00 114 ARG A CA 12
ATOM 24823 C C . ARG A 1 114 ? -14.150 3.288 3.674 1.00 0.00 114 ARG A C 12
ATOM 24824 O O . ARG A 1 114 ? -14.265 2.145 4.116 1.00 0.00 114 ARG A O 12
ATOM 24845 N N . LYS A 1 115 ? -15.134 3.908 3.027 1.00 0.00 115 LYS A N 12
ATOM 24846 C CA . LYS A 1 115 ? -16.378 3.429 3.051 1.00 0.00 115 LYS A CA 12
ATOM 24847 C C . LYS A 1 115 ? -16.645 2.668 1.824 1.00 0.00 115 LYS A C 12
ATOM 24848 O O . LYS A 1 115 ? -17.504 1.868 1.833 1.00 0.00 115 LYS A O 12
ATOM 24867 N N . GLN A 1 116 ? -15.883 2.898 0.741 1.00 0.00 116 GLN A N 12
ATOM 24868 C CA . GLN A 1 116 ? -16.142 2.126 -0.442 1.00 0.00 116 GLN A CA 12
ATOM 24869 C C . GLN A 1 116 ? -15.941 0.607 -0.258 1.00 0.00 116 GLN A C 12
ATOM 24870 O O . GLN A 1 116 ? -16.389 -0.213 -1.041 1.00 0.00 116 GLN A O 12
ATOM 24884 N N . LEU A 1 117 ? -15.235 0.267 0.768 1.00 0.00 117 LEU A N 12
ATOM 24885 C CA . LEU A 1 117 ? -15.063 -0.988 1.195 1.00 0.00 117 LEU A CA 12
ATOM 24886 C C . LEU A 1 117 ? -15.974 -1.410 2.244 1.00 0.00 117 LEU A C 12
ATOM 24887 O O . LEU A 1 117 ? -16.093 -2.550 2.494 1.00 0.00 117 LEU A O 12
ATOM 24903 N N . GLU A 1 118 ? -16.753 -0.494 2.723 1.00 0.00 118 GLU A N 12
ATOM 24904 C CA . GLU A 1 118 ? -17.819 -0.769 3.593 1.00 0.00 118 GLU A CA 12
ATOM 24905 C C . GLU A 1 118 ? -19.043 -0.837 2.700 1.00 0.00 118 GLU A C 12
ATOM 24906 O O . GLU A 1 118 ? -20.140 -0.949 3.140 1.00 0.00 118 GLU A O 12
ATOM 24918 N N . GLU A 1 119 ? -18.758 -0.801 1.416 1.00 0.00 119 GLU A N 12
ATOM 24919 C CA . GLU A 1 119 ? -19.705 -0.958 0.396 1.00 0.00 119 GLU A CA 12
ATOM 24920 C C . GLU A 1 119 ? -19.539 -2.340 -0.053 1.00 0.00 119 GLU A C 12
ATOM 24921 O O . GLU A 1 119 ? -20.482 -3.084 -0.234 1.00 0.00 119 GLU A O 12
ATOM 24933 N N . ALA A 1 120 ? -18.258 -2.720 -0.208 1.00 0.00 120 ALA A N 12
ATOM 24934 C CA . ALA A 1 120 ? -17.951 -4.008 -0.599 1.00 0.00 120 ALA A CA 12
ATOM 24935 C C . ALA A 1 120 ? -18.276 -4.996 0.442 1.00 0.00 120 ALA A C 12
ATOM 24936 O O . ALA A 1 120 ? -18.970 -5.897 0.195 1.00 0.00 120 ALA A O 12
ATOM 24943 N N . LYS A 1 121 ? -17.842 -4.739 1.591 1.00 0.00 121 LYS A N 12
ATOM 24944 C CA . LYS A 1 121 ? -18.064 -5.502 2.774 1.00 0.00 121 LYS A CA 12
ATOM 24945 C C . LYS A 1 121 ? -19.447 -5.749 3.044 1.00 0.00 121 LYS A C 12
ATOM 24946 O O . LYS A 1 121 ? -19.869 -6.868 3.182 1.00 0.00 121 LYS A O 12
ATOM 24965 N N . ALA A 1 122 ? -20.102 -4.730 3.131 1.00 0.00 122 ALA A N 12
ATOM 24966 C CA . ALA A 1 122 ? -21.478 -4.685 3.297 1.00 0.00 122 ALA A CA 12
ATOM 24967 C C . ALA A 1 122 ? -22.260 -5.330 2.155 1.00 0.00 122 ALA A C 12
ATOM 24968 O O . ALA A 1 122 ? -23.452 -5.546 2.270 1.00 0.00 122 ALA A O 12
ATOM 24975 N N . ARG A 1 123 ? -21.586 -5.618 1.048 1.00 0.00 123 ARG A N 12
ATOM 24976 C CA . ARG A 1 123 ? -22.213 -6.243 -0.046 1.00 0.00 123 ARG A CA 12
ATOM 24977 C C . ARG A 1 123 ? -22.004 -7.696 0.078 1.00 0.00 123 ARG A C 12
ATOM 24978 O O . ARG A 1 123 ? -22.765 -8.520 -0.414 1.00 0.00 123 ARG A O 12
ATOM 24999 N N . VAL A 1 124 ? -20.959 -7.976 0.747 1.00 0.00 124 VAL A N 12
ATOM 25000 C CA . VAL A 1 124 ? -20.458 -9.296 0.824 1.00 0.00 124 VAL A CA 12
ATOM 25001 C C . VAL A 1 124 ? -21.188 -9.977 1.845 1.00 0.00 124 VAL A C 12
ATOM 25002 O O . VAL A 1 124 ? -21.872 -10.952 1.619 1.00 0.00 124 VAL A O 12
ATOM 25015 N N . GLN A 1 125 ? -21.061 -9.316 2.913 1.00 0.00 125 GLN A N 12
ATOM 25016 C CA . GLN A 1 125 ? -21.649 -9.401 4.167 1.00 0.00 125 GLN A CA 12
ATOM 25017 C C . GLN A 1 125 ? -22.188 -10.754 4.698 1.00 0.00 125 GLN A C 12
ATOM 25018 O O . GLN A 1 125 ? -21.970 -11.098 5.852 1.00 0.00 125 GLN A O 12
ATOM 25032 N N . ALA A 1 126 ? -22.852 -11.455 3.872 1.00 0.00 126 ALA A N 12
ATOM 25033 C CA . ALA A 1 126 ? -23.443 -12.633 4.121 1.00 0.00 126 ALA A CA 12
ATOM 25034 C C . ALA A 1 126 ? -22.507 -13.798 3.830 1.00 0.00 126 ALA A C 12
ATOM 25035 O O . ALA A 1 126 ? -21.975 -14.440 4.732 1.00 0.00 126 ALA A O 12
ATOM 25042 N N . GLN A 1 127 ? -22.307 -14.065 2.558 1.00 0.00 127 GLN A N 12
ATOM 25043 C CA . GLN A 1 127 ? -21.494 -15.009 2.103 1.00 0.00 127 GLN A CA 12
ATOM 25044 C C . GLN A 1 127 ? -20.195 -14.425 1.646 1.00 0.00 127 GLN A C 12
ATOM 25045 O O . GLN A 1 127 ? -20.168 -13.471 0.895 1.00 0.00 127 GLN A O 12
ATOM 25059 N N . ARG A 1 128 ? -19.128 -14.991 2.135 1.00 0.00 128 ARG A N 12
ATOM 25060 C CA . ARG A 1 128 ? -17.835 -14.690 1.695 1.00 0.00 128 ARG A CA 12
ATOM 25061 C C . ARG A 1 128 ? -17.613 -14.942 0.218 1.00 0.00 128 ARG A C 12
ATOM 25062 O O . ARG A 1 128 ? -16.705 -14.379 -0.374 1.00 0.00 128 ARG A O 12
ATOM 25083 N N . ALA A 1 129 ? -18.371 -15.854 -0.325 1.00 0.00 129 ALA A N 12
ATOM 25084 C CA . ALA A 1 129 ? -18.308 -16.184 -1.695 1.00 0.00 129 ALA A CA 12
ATOM 25085 C C . ALA A 1 129 ? -18.524 -15.000 -2.621 1.00 0.00 129 ALA A C 12
ATOM 25086 O O . ALA A 1 129 ? -19.638 -14.517 -2.795 1.00 0.00 129 ALA A O 12
ATOM 25093 N N . GLU A 1 130 ? -17.439 -14.592 -3.216 1.00 0.00 130 GLU A N 12
ATOM 25094 C CA . GLU A 1 130 ? -17.345 -13.493 -4.136 1.00 0.00 130 GLU A CA 12
ATOM 25095 C C . GLU A 1 130 ? -15.946 -13.468 -4.702 1.00 0.00 130 GLU A C 12
ATOM 25096 O O . GLU A 1 130 ? -15.745 -13.628 -5.897 1.00 0.00 130 GLU A O 12
ATOM 25108 N N . GLN A 1 131 ? -14.996 -13.326 -3.839 1.00 0.00 131 GLN A N 12
ATOM 25109 C CA . GLN A 1 131 ? -13.623 -13.483 -4.184 1.00 0.00 131 GLN A CA 12
ATOM 25110 C C . GLN A 1 131 ? -13.075 -14.519 -3.240 1.00 0.00 131 GLN A C 12
ATOM 25111 O O . GLN A 1 131 ? -12.508 -14.211 -2.194 1.00 0.00 131 GLN A O 12
ATOM 25125 N N . GLN A 1 132 ? -13.364 -15.743 -3.572 1.00 0.00 132 GLN A N 12
ATOM 25126 C CA . GLN A 1 132 ? -13.048 -16.872 -2.777 1.00 0.00 132 GLN A CA 12
ATOM 25127 C C . GLN A 1 132 ? -12.241 -17.881 -3.538 1.00 0.00 132 GLN A C 12
ATOM 25128 O O . GLN A 1 132 ? -12.026 -17.732 -4.745 1.00 0.00 132 GLN A O 12
ATOM 25142 N N . ALA A 1 133 ? -11.836 -18.892 -2.831 1.00 0.00 133 ALA A N 12
ATOM 25143 C CA . ALA A 1 133 ? -11.099 -19.994 -3.312 1.00 0.00 133 ALA A CA 12
ATOM 25144 C C . ALA A 1 133 ? -11.464 -21.094 -2.372 1.00 0.00 133 ALA A C 12
ATOM 25145 O O . ALA A 1 133 ? -11.745 -22.205 -2.815 1.00 0.00 133 ALA A O 12
ATOM 25153 N N . MET A 1 1 ? 24.929 -19.878 15.221 1.00 0.00 1 MET A N 13
ATOM 25154 C CA . MET A 1 1 ? 26.354 -19.518 15.157 1.00 0.00 1 MET A CA 13
ATOM 25155 C C . MET A 1 1 ? 26.362 -18.073 14.641 1.00 0.00 1 MET A C 13
ATOM 25156 O O . MET A 1 1 ? 25.332 -17.390 14.785 1.00 0.00 1 MET A O 13
ATOM 25172 N N . GLY A 1 2 ? 27.473 -17.592 14.107 1.00 0.00 2 GLY A N 13
ATOM 25173 C CA . GLY A 1 2 ? 27.505 -16.275 13.511 1.00 0.00 2 GLY A CA 13
ATOM 25174 C C . GLY A 1 2 ? 26.601 -16.237 12.305 1.00 0.00 2 GLY A C 13
ATOM 25175 O O . GLY A 1 2 ? 25.694 -15.413 12.234 1.00 0.00 2 GLY A O 13
ATOM 25179 N N . SER A 1 3 ? 26.861 -17.155 11.387 1.00 0.00 3 SER A N 13
ATOM 25180 C CA . SER A 1 3 ? 26.065 -17.404 10.185 1.00 0.00 3 SER A CA 13
ATOM 25181 C C . SER A 1 3 ? 25.702 -16.122 9.374 1.00 0.00 3 SER A C 13
ATOM 25182 O O . SER A 1 3 ? 26.519 -15.619 8.593 1.00 0.00 3 SER A O 13
ATOM 25190 N N . SER A 1 4 ? 24.536 -15.550 9.643 1.00 0.00 4 SER A N 13
ATOM 25191 C CA . SER A 1 4 ? 24.043 -14.405 8.911 1.00 0.00 4 SER A CA 13
ATOM 25192 C C . SER A 1 4 ? 24.731 -13.126 9.375 1.00 0.00 4 SER A C 13
ATOM 25193 O O . SER A 1 4 ? 24.682 -12.084 8.689 1.00 0.00 4 SER A O 13
ATOM 25201 N N . HIS A 1 5 ? 25.355 -13.204 10.566 1.00 0.00 5 HIS A N 13
ATOM 25202 C CA . HIS A 1 5 ? 26.111 -12.109 11.206 1.00 0.00 5 HIS A CA 13
ATOM 25203 C C . HIS A 1 5 ? 25.197 -10.994 11.731 1.00 0.00 5 HIS A C 13
ATOM 25204 O O . HIS A 1 5 ? 25.329 -10.565 12.873 1.00 0.00 5 HIS A O 13
ATOM 25219 N N . HIS A 1 6 ? 24.252 -10.590 10.914 1.00 0.00 6 HIS A N 13
ATOM 25220 C CA . HIS A 1 6 ? 23.361 -9.475 11.205 1.00 0.00 6 HIS A CA 13
ATOM 25221 C C . HIS A 1 6 ? 22.329 -9.797 12.276 1.00 0.00 6 HIS A C 13
ATOM 25222 O O . HIS A 1 6 ? 22.155 -9.019 13.220 1.00 0.00 6 HIS A O 13
ATOM 25237 N N . HIS A 1 7 ? 21.663 -10.947 12.179 1.00 0.00 7 HIS A N 13
ATOM 25238 C CA . HIS A 1 7 ? 20.589 -11.216 13.119 1.00 0.00 7 HIS A CA 13
ATOM 25239 C C . HIS A 1 7 ? 21.089 -11.759 14.442 1.00 0.00 7 HIS A C 13
ATOM 25240 O O . HIS A 1 7 ? 21.098 -12.953 14.694 1.00 0.00 7 HIS A O 13
ATOM 25255 N N . HIS A 1 8 ? 21.613 -10.858 15.215 1.00 0.00 8 HIS A N 13
ATOM 25256 C CA . HIS A 1 8 ? 21.979 -11.093 16.602 1.00 0.00 8 HIS A CA 13
ATOM 25257 C C . HIS A 1 8 ? 21.356 -9.985 17.408 1.00 0.00 8 HIS A C 13
ATOM 25258 O O . HIS A 1 8 ? 21.641 -9.779 18.574 1.00 0.00 8 HIS A O 13
ATOM 25273 N N . HIS A 1 9 ? 20.504 -9.262 16.715 1.00 0.00 9 HIS A N 13
ATOM 25274 C CA . HIS A 1 9 ? 19.695 -8.180 17.200 1.00 0.00 9 HIS A CA 13
ATOM 25275 C C . HIS A 1 9 ? 18.550 -8.109 16.228 1.00 0.00 9 HIS A C 13
ATOM 25276 O O . HIS A 1 9 ? 18.693 -8.585 15.092 1.00 0.00 9 HIS A O 13
ATOM 25291 N N . HIS A 1 10 ? 17.441 -7.598 16.647 1.00 0.00 10 HIS A N 13
ATOM 25292 C CA . HIS A 1 10 ? 16.308 -7.423 15.760 1.00 0.00 10 HIS A CA 13
ATOM 25293 C C . HIS A 1 10 ? 16.418 -6.037 15.159 1.00 0.00 10 HIS A C 13
ATOM 25294 O O . HIS A 1 10 ? 16.792 -5.098 15.855 1.00 0.00 10 HIS A O 13
ATOM 25309 N N . SER A 1 11 ? 16.170 -5.937 13.886 1.00 0.00 11 SER A N 13
ATOM 25310 C CA . SER A 1 11 ? 16.232 -4.698 13.169 1.00 0.00 11 SER A CA 13
ATOM 25311 C C . SER A 1 11 ? 14.971 -3.882 13.373 1.00 0.00 11 SER A C 13
ATOM 25312 O O . SER A 1 11 ? 14.382 -3.904 14.457 1.00 0.00 11 SER A O 13
ATOM 25320 N N . GLN A 1 12 ? 14.558 -3.175 12.387 1.00 0.00 12 GLN A N 13
ATOM 25321 C CA . GLN A 1 12 ? 13.562 -2.174 12.587 1.00 0.00 12 GLN A CA 13
ATOM 25322 C C . GLN A 1 12 ? 12.293 -2.520 11.873 1.00 0.00 12 GLN A C 13
ATOM 25323 O O . GLN A 1 12 ? 11.449 -1.688 11.568 1.00 0.00 12 GLN A O 13
ATOM 25337 N N . ASP A 1 13 ? 12.166 -3.778 11.721 1.00 0.00 13 ASP A N 13
ATOM 25338 C CA . ASP A 1 13 ? 11.092 -4.431 11.199 1.00 0.00 13 ASP A CA 13
ATOM 25339 C C . ASP A 1 13 ? 10.149 -4.725 12.362 1.00 0.00 13 ASP A C 13
ATOM 25340 O O . ASP A 1 13 ? 10.585 -4.692 13.523 1.00 0.00 13 ASP A O 13
ATOM 25349 N N . PRO A 1 14 ? 8.877 -5.010 12.111 1.00 0.00 14 PRO A N 13
ATOM 25350 C CA . PRO A 1 14 ? 7.901 -5.161 13.171 1.00 0.00 14 PRO A CA 13
ATOM 25351 C C . PRO A 1 14 ? 7.994 -6.501 13.949 1.00 0.00 14 PRO A C 13
ATOM 25352 O O . PRO A 1 14 ? 8.683 -6.550 14.973 1.00 0.00 14 PRO A O 13
ATOM 25363 N N . MET A 1 15 ? 7.338 -7.577 13.480 1.00 0.00 15 MET A N 13
ATOM 25364 C CA . MET A 1 15 ? 7.427 -8.850 14.155 1.00 0.00 15 MET A CA 13
ATOM 25365 C C . MET A 1 15 ? 8.793 -9.475 14.019 1.00 0.00 15 MET A C 13
ATOM 25366 O O . MET A 1 15 ? 9.501 -9.660 15.011 1.00 0.00 15 MET A O 13
ATOM 25380 N N . GLU A 1 16 ? 9.154 -9.781 12.786 1.00 0.00 16 GLU A N 13
ATOM 25381 C CA . GLU A 1 16 ? 10.436 -10.415 12.448 1.00 0.00 16 GLU A CA 13
ATOM 25382 C C . GLU A 1 16 ? 10.479 -10.675 10.941 1.00 0.00 16 GLU A C 13
ATOM 25383 O O . GLU A 1 16 ? 9.846 -11.608 10.438 1.00 0.00 16 GLU A O 13
ATOM 25395 N N . ASN A 1 17 ? 11.155 -9.834 10.223 1.00 0.00 17 ASN A N 13
ATOM 25396 C CA . ASN A 1 17 ? 11.364 -10.040 8.808 1.00 0.00 17 ASN A CA 13
ATOM 25397 C C . ASN A 1 17 ? 12.820 -9.956 8.556 1.00 0.00 17 ASN A C 13
ATOM 25398 O O . ASN A 1 17 ? 13.379 -8.941 8.138 1.00 0.00 17 ASN A O 13
ATOM 25409 N N . GLN A 1 18 ? 13.422 -10.956 8.953 1.00 0.00 18 GLN A N 13
ATOM 25410 C CA . GLN A 1 18 ? 14.785 -11.136 8.842 1.00 0.00 18 GLN A CA 13
ATOM 25411 C C . GLN A 1 18 ? 15.187 -11.743 7.466 1.00 0.00 18 GLN A C 13
ATOM 25412 O O . GLN A 1 18 ? 16.034 -11.183 6.788 1.00 0.00 18 GLN A O 13
ATOM 25426 N N . PRO A 1 19 ? 14.690 -12.943 7.079 1.00 0.00 19 PRO A N 13
ATOM 25427 C CA . PRO A 1 19 ? 14.808 -13.413 5.693 1.00 0.00 19 PRO A CA 13
ATOM 25428 C C . PRO A 1 19 ? 14.089 -12.500 4.680 1.00 0.00 19 PRO A C 13
ATOM 25429 O O . PRO A 1 19 ? 12.914 -12.196 4.811 1.00 0.00 19 PRO A O 13
ATOM 25440 N N . LYS A 1 20 ? 14.873 -12.025 3.734 1.00 0.00 20 LYS A N 13
ATOM 25441 C CA . LYS A 1 20 ? 14.525 -11.202 2.692 1.00 0.00 20 LYS A CA 13
ATOM 25442 C C . LYS A 1 20 ? 13.551 -11.695 1.628 1.00 0.00 20 LYS A C 13
ATOM 25443 O O . LYS A 1 20 ? 13.104 -12.818 1.612 1.00 0.00 20 LYS A O 13
ATOM 25462 N N . LEU A 1 21 ? 13.311 -10.747 0.743 1.00 0.00 21 LEU A N 13
ATOM 25463 C CA . LEU A 1 21 ? 12.285 -10.628 -0.234 1.00 0.00 21 LEU A CA 13
ATOM 25464 C C . LEU A 1 21 ? 12.107 -11.760 -1.203 1.00 0.00 21 LEU A C 13
ATOM 25465 O O . LEU A 1 21 ? 11.239 -12.577 -1.031 1.00 0.00 21 LEU A O 13
ATOM 25481 N N . ASN A 1 22 ? 12.913 -11.750 -2.261 1.00 0.00 22 ASN A N 13
ATOM 25482 C CA . ASN A 1 22 ? 12.933 -12.774 -3.289 1.00 0.00 22 ASN A CA 13
ATOM 25483 C C . ASN A 1 22 ? 11.760 -12.607 -4.245 1.00 0.00 22 ASN A C 13
ATOM 25484 O O . ASN A 1 22 ? 11.358 -13.527 -4.932 1.00 0.00 22 ASN A O 13
ATOM 25495 N N . SER A 1 23 ? 11.268 -11.361 -4.264 1.00 0.00 23 SER A N 13
ATOM 25496 C CA . SER A 1 23 ? 10.264 -10.797 -5.185 1.00 0.00 23 SER A CA 13
ATOM 25497 C C . SER A 1 23 ? 8.799 -10.872 -4.706 1.00 0.00 23 SER A C 13
ATOM 25498 O O . SER A 1 23 ? 8.350 -11.835 -4.088 1.00 0.00 23 SER A O 13
ATOM 25506 N N . SER A 1 24 ? 8.110 -9.779 -4.955 1.00 0.00 24 SER A N 13
ATOM 25507 C CA . SER A 1 24 ? 6.712 -9.570 -4.684 1.00 0.00 24 SER A CA 13
ATOM 25508 C C . SER A 1 24 ? 6.283 -9.578 -3.190 1.00 0.00 24 SER A C 13
ATOM 25509 O O . SER A 1 24 ? 6.491 -8.600 -2.496 1.00 0.00 24 SER A O 13
ATOM 25517 N N . LYS A 1 25 ? 5.783 -10.684 -2.691 1.00 0.00 25 LYS A N 13
ATOM 25518 C CA . LYS A 1 25 ? 5.166 -10.766 -1.433 1.00 0.00 25 LYS A CA 13
ATOM 25519 C C . LYS A 1 25 ? 6.027 -10.323 -0.318 1.00 0.00 25 LYS A C 13
ATOM 25520 O O . LYS A 1 25 ? 5.714 -9.368 0.395 1.00 0.00 25 LYS A O 13
ATOM 25539 N N . GLU A 1 26 ? 7.081 -11.024 -0.161 1.00 0.00 26 GLU A N 13
ATOM 25540 C CA . GLU A 1 26 ? 7.980 -10.781 0.917 1.00 0.00 26 GLU A CA 13
ATOM 25541 C C . GLU A 1 26 ? 8.689 -9.399 0.806 1.00 0.00 26 GLU A C 13
ATOM 25542 O O . GLU A 1 26 ? 9.448 -9.015 1.674 1.00 0.00 26 GLU A O 13
ATOM 25554 N N . VAL A 1 27 ? 8.423 -8.655 -0.260 1.00 0.00 27 VAL A N 13
ATOM 25555 C CA . VAL A 1 27 ? 8.948 -7.317 -0.378 1.00 0.00 27 VAL A CA 13
ATOM 25556 C C . VAL A 1 27 ? 7.966 -6.352 0.129 1.00 0.00 27 VAL A C 13
ATOM 25557 O O . VAL A 1 27 ? 8.334 -5.276 0.440 1.00 0.00 27 VAL A O 13
ATOM 25570 N N . ILE A 1 28 ? 6.678 -6.747 0.251 1.00 0.00 28 ILE A N 13
ATOM 25571 C CA . ILE A 1 28 ? 5.756 -5.942 0.967 1.00 0.00 28 ILE A CA 13
ATOM 25572 C C . ILE A 1 28 ? 6.249 -5.894 2.322 1.00 0.00 28 ILE A C 13
ATOM 25573 O O . ILE A 1 28 ? 6.193 -4.915 2.979 1.00 0.00 28 ILE A O 13
ATOM 25589 N N . ALA A 1 29 ? 6.719 -7.001 2.700 1.00 0.00 29 ALA A N 13
ATOM 25590 C CA . ALA A 1 29 ? 7.316 -7.194 3.916 1.00 0.00 29 ALA A CA 13
ATOM 25591 C C . ALA A 1 29 ? 8.532 -6.324 4.110 1.00 0.00 29 ALA A C 13
ATOM 25592 O O . ALA A 1 29 ? 8.711 -5.776 5.180 1.00 0.00 29 ALA A O 13
ATOM 25599 N N . PHE A 1 30 ? 9.337 -6.172 3.079 1.00 0.00 30 PHE A N 13
ATOM 25600 C CA . PHE A 1 30 ? 10.389 -5.235 3.130 1.00 0.00 30 PHE A CA 13
ATOM 25601 C C . PHE A 1 30 ? 9.824 -3.873 3.220 1.00 0.00 30 PHE A C 13
ATOM 25602 O O . PHE A 1 30 ? 10.219 -3.087 4.010 1.00 0.00 30 PHE A O 13
ATOM 25619 N N . LEU A 1 31 ? 8.895 -3.613 2.365 1.00 0.00 31 LEU A N 13
ATOM 25620 C CA . LEU A 1 31 ? 8.252 -2.374 2.276 1.00 0.00 31 LEU A CA 13
ATOM 25621 C C . LEU A 1 31 ? 7.708 -1.989 3.587 1.00 0.00 31 LEU A C 13
ATOM 25622 O O . LEU A 1 31 ? 7.713 -0.894 3.938 1.00 0.00 31 LEU A O 13
ATOM 25638 N N . ALA A 1 32 ? 7.306 -2.932 4.291 1.00 0.00 32 ALA A N 13
ATOM 25639 C CA . ALA A 1 32 ? 6.736 -2.758 5.580 1.00 0.00 32 ALA A CA 13
ATOM 25640 C C . ALA A 1 32 ? 7.740 -2.672 6.700 1.00 0.00 32 ALA A C 13
ATOM 25641 O O . ALA A 1 32 ? 7.452 -2.108 7.748 1.00 0.00 32 ALA A O 13
ATOM 25648 N N . GLU A 1 33 ? 8.910 -3.201 6.484 1.00 0.00 33 GLU A N 13
ATOM 25649 C CA . GLU A 1 33 ? 9.925 -3.184 7.503 1.00 0.00 33 GLU A CA 13
ATOM 25650 C C . GLU A 1 33 ? 10.605 -1.846 7.452 1.00 0.00 33 GLU A C 13
ATOM 25651 O O . GLU A 1 33 ? 11.219 -1.346 8.379 1.00 0.00 33 GLU A O 13
ATOM 25663 N N . ARG A 1 34 ? 10.456 -1.328 6.311 1.00 0.00 34 ARG A N 13
ATOM 25664 C CA . ARG A 1 34 ? 10.974 -0.141 5.848 1.00 0.00 34 ARG A CA 13
ATOM 25665 C C . ARG A 1 34 ? 9.981 0.994 6.016 1.00 0.00 34 ARG A C 13
ATOM 25666 O O . ARG A 1 34 ? 10.348 2.090 6.423 1.00 0.00 34 ARG A O 13
ATOM 25687 N N . PHE A 1 35 ? 8.737 0.750 5.676 1.00 0.00 35 PHE A N 13
ATOM 25688 C CA . PHE A 1 35 ? 7.709 1.724 5.792 1.00 0.00 35 PHE A CA 13
ATOM 25689 C C . PHE A 1 35 ? 6.588 1.333 6.738 1.00 0.00 35 PHE A C 13
ATOM 25690 O O . PHE A 1 35 ? 5.499 0.955 6.272 1.00 0.00 35 PHE A O 13
ATOM 25707 N N . PRO A 1 36 ? 6.832 1.369 8.063 1.00 0.00 36 PRO A N 13
ATOM 25708 C CA . PRO A 1 36 ? 5.807 1.228 9.092 1.00 0.00 36 PRO A CA 13
ATOM 25709 C C . PRO A 1 36 ? 4.467 2.014 8.842 1.00 0.00 36 PRO A C 13
ATOM 25710 O O . PRO A 1 36 ? 3.473 1.760 9.527 1.00 0.00 36 PRO A O 13
ATOM 25721 N N . HIS A 1 37 ? 4.428 2.969 7.886 1.00 0.00 37 HIS A N 13
ATOM 25722 C CA . HIS A 1 37 ? 3.193 3.720 7.657 1.00 0.00 37 HIS A CA 13
ATOM 25723 C C . HIS A 1 37 ? 2.393 3.014 6.604 1.00 0.00 37 HIS A C 13
ATOM 25724 O O . HIS A 1 37 ? 1.237 2.685 6.791 1.00 0.00 37 HIS A O 13
ATOM 25739 N N . CYS A 1 38 ? 3.026 2.877 5.520 1.00 0.00 38 CYS A N 13
ATOM 25740 C CA . CYS A 1 38 ? 2.531 2.343 4.306 1.00 0.00 38 CYS A CA 13
ATOM 25741 C C . CYS A 1 38 ? 2.211 0.900 4.400 1.00 0.00 38 CYS A C 13
ATOM 25742 O O . CYS A 1 38 ? 1.114 0.451 4.075 1.00 0.00 38 CYS A O 13
ATOM 25750 N N . PHE A 1 39 ? 3.140 0.186 4.855 1.00 0.00 39 PHE A N 13
ATOM 25751 C CA . PHE A 1 39 ? 3.093 -1.172 4.734 1.00 0.00 39 PHE A CA 13
ATOM 25752 C C . PHE A 1 39 ? 3.023 -1.895 6.086 1.00 0.00 39 PHE A C 13
ATOM 25753 O O . PHE A 1 39 ? 3.427 -1.368 7.115 1.00 0.00 39 PHE A O 13
ATOM 25770 N N . SER A 1 40 ? 2.457 -3.088 6.045 1.00 0.00 40 SER A N 13
ATOM 25771 C CA . SER A 1 40 ? 2.278 -3.951 7.210 1.00 0.00 40 SER A CA 13
ATOM 25772 C C . SER A 1 40 ? 3.355 -4.978 7.366 1.00 0.00 40 SER A C 13
ATOM 25773 O O . SER A 1 40 ? 4.257 -4.782 8.155 1.00 0.00 40 SER A O 13
ATOM 25781 N N . ALA A 1 41 ? 3.091 -6.170 6.754 1.00 0.00 41 ALA A N 13
ATOM 25782 C CA . ALA A 1 41 ? 3.968 -7.356 6.605 1.00 0.00 41 ALA A CA 13
ATOM 25783 C C . ALA A 1 41 ? 3.573 -8.249 7.688 1.00 0.00 41 ALA A C 13
ATOM 25784 O O . ALA A 1 41 ? 3.647 -9.459 7.634 1.00 0.00 41 ALA A O 13
ATOM 25791 N N . GLU A 1 42 ? 3.097 -7.557 8.646 1.00 0.00 42 GLU A N 13
ATOM 25792 C CA . GLU A 1 42 ? 2.403 -8.005 9.746 1.00 0.00 42 GLU A CA 13
ATOM 25793 C C . GLU A 1 42 ? 1.080 -8.445 9.330 1.00 0.00 42 GLU A C 13
ATOM 25794 O O . GLU A 1 42 ? 0.497 -9.435 9.767 1.00 0.00 42 GLU A O 13
ATOM 25806 N N . GLY A 1 43 ? 0.609 -7.648 8.490 1.00 0.00 43 GLY A N 13
ATOM 25807 C CA . GLY A 1 43 ? -0.673 -7.733 8.064 1.00 0.00 43 GLY A CA 13
ATOM 25808 C C . GLY A 1 43 ? -0.745 -7.912 6.593 1.00 0.00 43 GLY A C 13
ATOM 25809 O O . GLY A 1 43 ? 0.190 -7.511 5.889 1.00 0.00 43 GLY A O 13
ATOM 25813 N N . GLU A 1 44 ? -1.851 -8.496 6.166 1.00 0.00 44 GLU A N 13
ATOM 25814 C CA . GLU A 1 44 ? -2.248 -8.723 4.792 1.00 0.00 44 GLU A CA 13
ATOM 25815 C C . GLU A 1 44 ? -1.899 -7.518 3.946 1.00 0.00 44 GLU A C 13
ATOM 25816 O O . GLU A 1 44 ? -1.020 -7.573 3.091 1.00 0.00 44 GLU A O 13
ATOM 25828 N N . ALA A 1 45 ? -2.566 -6.419 4.226 1.00 0.00 45 ALA A N 13
ATOM 25829 C CA . ALA A 1 45 ? -2.297 -5.207 3.569 1.00 0.00 45 ALA A CA 13
ATOM 25830 C C . ALA A 1 45 ? -2.794 -4.077 4.420 1.00 0.00 45 ALA A C 13
ATOM 25831 O O . ALA A 1 45 ? -3.086 -4.274 5.620 1.00 0.00 45 ALA A O 13
ATOM 25838 N N . ARG A 1 46 ? -2.852 -2.928 3.839 1.00 0.00 46 ARG A N 13
ATOM 25839 C CA . ARG A 1 46 ? -3.244 -1.717 4.471 1.00 0.00 46 ARG A CA 13
ATOM 25840 C C . ARG A 1 46 ? -3.579 -0.810 3.318 1.00 0.00 46 ARG A C 13
ATOM 25841 O O . ARG A 1 46 ? -3.095 -1.097 2.209 1.00 0.00 46 ARG A O 13
ATOM 25862 N N . PRO A 1 47 ? -4.466 0.192 3.478 1.00 0.00 47 PRO A N 13
ATOM 25863 C CA . PRO A 1 47 ? -4.711 1.145 2.416 1.00 0.00 47 PRO A CA 13
ATOM 25864 C C . PRO A 1 47 ? -3.406 1.810 1.981 1.00 0.00 47 PRO A C 13
ATOM 25865 O O . PRO A 1 47 ? -2.613 2.249 2.808 1.00 0.00 47 PRO A O 13
ATOM 25876 N N . LEU A 1 48 ? -3.177 1.787 0.697 1.00 0.00 48 LEU A N 13
ATOM 25877 C CA . LEU A 1 48 ? -1.986 2.260 0.085 1.00 0.00 48 LEU A CA 13
ATOM 25878 C C . LEU A 1 48 ? -2.377 2.890 -1.266 1.00 0.00 48 LEU A C 13
ATOM 25879 O O . LEU A 1 48 ? -3.482 2.717 -1.696 1.00 0.00 48 LEU A O 13
ATOM 25895 N N . LYS A 1 49 ? -1.488 3.629 -1.905 1.00 0.00 49 LYS A N 13
ATOM 25896 C CA . LYS A 1 49 ? -1.702 4.171 -3.165 1.00 0.00 49 LYS A CA 13
ATOM 25897 C C . LYS A 1 49 ? -0.975 3.228 -4.066 1.00 0.00 49 LYS A C 13
ATOM 25898 O O . LYS A 1 49 ? -0.248 2.447 -3.601 1.00 0.00 49 LYS A O 13
ATOM 25917 N N . ILE A 1 50 ? -1.168 3.252 -5.283 1.00 0.00 50 ILE A N 13
ATOM 25918 C CA . ILE A 1 50 ? -0.334 2.428 -6.113 1.00 0.00 50 ILE A CA 13
ATOM 25919 C C . ILE A 1 50 ? 0.878 3.097 -6.712 1.00 0.00 50 ILE A C 13
ATOM 25920 O O . ILE A 1 50 ? 1.978 2.522 -6.766 1.00 0.00 50 ILE A O 13
ATOM 25936 N N . GLY A 1 51 ? 0.712 4.305 -7.068 1.00 0.00 51 GLY A N 13
ATOM 25937 C CA . GLY A 1 51 ? 1.816 5.078 -7.628 1.00 0.00 51 GLY A CA 13
ATOM 25938 C C . GLY A 1 51 ? 2.936 5.321 -6.635 1.00 0.00 51 GLY A C 13
ATOM 25939 O O . GLY A 1 51 ? 3.966 5.787 -7.011 1.00 0.00 51 GLY A O 13
ATOM 25943 N N . ILE A 1 52 ? 2.707 4.976 -5.349 1.00 0.00 52 ILE A N 13
ATOM 25944 C CA . ILE A 1 52 ? 3.710 4.935 -4.331 1.00 0.00 52 ILE A CA 13
ATOM 25945 C C . ILE A 1 52 ? 4.901 4.189 -4.783 1.00 0.00 52 ILE A C 13
ATOM 25946 O O . ILE A 1 52 ? 5.946 4.524 -4.425 1.00 0.00 52 ILE A O 13
ATOM 25962 N N . PHE A 1 53 ? 4.696 3.116 -5.496 1.00 0.00 53 PHE A N 13
ATOM 25963 C CA . PHE A 1 53 ? 5.702 2.243 -5.870 1.00 0.00 53 PHE A CA 13
ATOM 25964 C C . PHE A 1 53 ? 6.919 3.002 -6.332 1.00 0.00 53 PHE A C 13
ATOM 25965 O O . PHE A 1 53 ? 7.926 2.799 -5.927 1.00 0.00 53 PHE A O 13
ATOM 25982 N N . GLN A 1 54 ? 6.688 3.903 -7.104 1.00 0.00 54 GLN A N 13
ATOM 25983 C CA . GLN A 1 54 ? 7.633 4.847 -7.636 1.00 0.00 54 GLN A CA 13
ATOM 25984 C C . GLN A 1 54 ? 8.469 5.633 -6.551 1.00 0.00 54 GLN A C 13
ATOM 25985 O O . GLN A 1 54 ? 9.451 6.301 -6.814 1.00 0.00 54 GLN A O 13
ATOM 25999 N N . ASP A 1 55 ? 7.985 5.553 -5.442 1.00 0.00 55 ASP A N 13
ATOM 26000 C CA . ASP A 1 55 ? 8.391 6.383 -4.294 1.00 0.00 55 ASP A CA 13
ATOM 26001 C C . ASP A 1 55 ? 9.121 5.583 -3.447 1.00 0.00 55 ASP A C 13
ATOM 26002 O O . ASP A 1 55 ? 10.033 5.988 -2.795 1.00 0.00 55 ASP A O 13
ATOM 26011 N N . LEU A 1 56 ? 8.645 4.422 -3.410 1.00 0.00 56 LEU A N 13
ATOM 26012 C CA . LEU A 1 56 ? 9.257 3.384 -2.847 1.00 0.00 56 LEU A CA 13
ATOM 26013 C C . LEU A 1 56 ? 10.475 3.322 -3.468 1.00 0.00 56 LEU A C 13
ATOM 26014 O O . LEU A 1 56 ? 11.406 3.545 -2.888 1.00 0.00 56 LEU A O 13
ATOM 26030 N N . VAL A 1 57 ? 10.419 3.130 -4.708 1.00 0.00 57 VAL A N 13
ATOM 26031 C CA . VAL A 1 57 ? 11.566 2.834 -5.513 1.00 0.00 57 VAL A CA 13
ATOM 26032 C C . VAL A 1 57 ? 12.647 3.858 -5.445 1.00 0.00 57 VAL A C 13
ATOM 26033 O O . VAL A 1 57 ? 13.798 3.550 -5.768 1.00 0.00 57 VAL A O 13
ATOM 26046 N N . ASP A 1 58 ? 12.249 5.079 -5.085 1.00 0.00 58 ASP A N 13
ATOM 26047 C CA . ASP A 1 58 ? 13.195 6.143 -4.760 1.00 0.00 58 ASP A CA 13
ATOM 26048 C C . ASP A 1 58 ? 14.194 5.615 -3.728 1.00 0.00 58 ASP A C 13
ATOM 26049 O O . ASP A 1 58 ? 15.408 5.738 -3.820 1.00 0.00 58 ASP A O 13
ATOM 26058 N N . ARG A 1 59 ? 13.571 4.940 -2.798 1.00 0.00 59 ARG A N 13
ATOM 26059 C CA . ARG A 1 59 ? 14.059 4.458 -1.606 1.00 0.00 59 ARG A CA 13
ATOM 26060 C C . ARG A 1 59 ? 14.341 2.986 -1.633 1.00 0.00 59 ARG A C 13
ATOM 26061 O O . ARG A 1 59 ? 15.478 2.558 -1.599 1.00 0.00 59 ARG A O 13
ATOM 26082 N N . VAL A 1 60 ? 13.268 2.229 -1.803 1.00 0.00 60 VAL A N 13
ATOM 26083 C CA . VAL A 1 60 ? 13.217 0.851 -1.514 1.00 0.00 60 VAL A CA 13
ATOM 26084 C C . VAL A 1 60 ? 14.152 -0.055 -2.197 1.00 0.00 60 VAL A C 13
ATOM 26085 O O . VAL A 1 60 ? 14.725 -0.924 -1.603 1.00 0.00 60 VAL A O 13
ATOM 26098 N N . ALA A 1 61 ? 14.213 0.154 -3.439 1.00 0.00 61 ALA A N 13
ATOM 26099 C CA . ALA A 1 61 ? 14.516 -0.820 -4.338 1.00 0.00 61 ALA A CA 13
ATOM 26100 C C . ALA A 1 61 ? 15.647 -1.727 -4.069 1.00 0.00 61 ALA A C 13
ATOM 26101 O O . ALA A 1 61 ? 15.548 -2.722 -3.346 1.00 0.00 61 ALA A O 13
ATOM 26108 N N . GLY A 1 62 ? 16.663 -1.389 -4.509 1.00 0.00 62 GLY A N 13
ATOM 26109 C CA . GLY A 1 62 ? 17.740 -2.292 -4.482 1.00 0.00 62 GLY A CA 13
ATOM 26110 C C . GLY A 1 62 ? 18.626 -2.118 -3.327 1.00 0.00 62 GLY A C 13
ATOM 26111 O O . GLY A 1 62 ? 19.840 -2.169 -3.416 1.00 0.00 62 GLY A O 13
ATOM 26115 N N . GLU A 1 63 ? 17.966 -1.853 -2.271 1.00 0.00 63 GLU A N 13
ATOM 26116 C CA . GLU A 1 63 ? 18.486 -1.832 -0.962 1.00 0.00 63 GLU A CA 13
ATOM 26117 C C . GLU A 1 63 ? 18.956 -3.210 -0.620 1.00 0.00 63 GLU A C 13
ATOM 26118 O O . GLU A 1 63 ? 20.058 -3.423 -0.119 1.00 0.00 63 GLU A O 13
ATOM 26130 N N . MET A 1 64 ? 18.074 -4.151 -0.860 1.00 0.00 64 MET A N 13
ATOM 26131 C CA . MET A 1 64 ? 18.391 -5.482 -0.675 1.00 0.00 64 MET A CA 13
ATOM 26132 C C . MET A 1 64 ? 18.236 -6.192 -1.931 1.00 0.00 64 MET A C 13
ATOM 26133 O O . MET A 1 64 ? 19.171 -6.496 -2.640 1.00 0.00 64 MET A O 13
ATOM 26147 N N . ASN A 1 65 ? 17.028 -6.379 -2.217 1.00 0.00 65 ASN A N 13
ATOM 26148 C CA . ASN A 1 65 ? 16.609 -7.277 -3.169 1.00 0.00 65 ASN A CA 13
ATOM 26149 C C . ASN A 1 65 ? 15.494 -6.789 -4.066 1.00 0.00 65 ASN A C 13
ATOM 26150 O O . ASN A 1 65 ? 14.497 -7.473 -4.158 1.00 0.00 65 ASN A O 13
ATOM 26161 N N . LEU A 1 66 ? 15.612 -5.659 -4.685 1.00 0.00 66 LEU A N 13
ATOM 26162 C CA . LEU A 1 66 ? 14.562 -5.185 -5.607 1.00 0.00 66 LEU A CA 13
ATOM 26163 C C . LEU A 1 66 ? 15.103 -4.543 -6.855 1.00 0.00 66 LEU A C 13
ATOM 26164 O O . LEU A 1 66 ? 15.909 -3.620 -6.835 1.00 0.00 66 LEU A O 13
ATOM 26180 N N . SER A 1 67 ? 14.555 -4.990 -7.907 1.00 0.00 67 SER A N 13
ATOM 26181 C CA . SER A 1 67 ? 14.784 -4.514 -9.221 1.00 0.00 67 SER A CA 13
ATOM 26182 C C . SER A 1 67 ? 13.521 -3.683 -9.667 1.00 0.00 67 SER A C 13
ATOM 26183 O O . SER A 1 67 ? 13.177 -3.606 -10.832 1.00 0.00 67 SER A O 13
ATOM 26191 N N . LYS A 1 68 ? 12.904 -2.973 -8.683 1.00 0.00 68 LYS A N 13
ATOM 26192 C CA . LYS A 1 68 ? 11.616 -2.201 -8.796 1.00 0.00 68 LYS A CA 13
ATOM 26193 C C . LYS A 1 68 ? 10.449 -3.047 -9.231 1.00 0.00 68 LYS A C 13
ATOM 26194 O O . LYS A 1 68 ? 9.464 -3.052 -8.604 1.00 0.00 68 LYS A O 13
ATOM 26213 N N . THR A 1 69 ? 10.570 -3.816 -10.235 1.00 0.00 69 THR A N 13
ATOM 26214 C CA . THR A 1 69 ? 9.449 -4.429 -10.797 1.00 0.00 69 THR A CA 13
ATOM 26215 C C . THR A 1 69 ? 8.978 -5.590 -9.971 1.00 0.00 69 THR A C 13
ATOM 26216 O O . THR A 1 69 ? 7.801 -5.905 -9.904 1.00 0.00 69 THR A O 13
ATOM 26227 N N . GLN A 1 70 ? 9.887 -6.155 -9.297 1.00 0.00 70 GLN A N 13
ATOM 26228 C CA . GLN A 1 70 ? 9.592 -7.216 -8.375 1.00 0.00 70 GLN A CA 13
ATOM 26229 C C . GLN A 1 70 ? 8.969 -6.629 -7.100 1.00 0.00 70 GLN A C 13
ATOM 26230 O O . GLN A 1 70 ? 8.543 -7.340 -6.210 1.00 0.00 70 GLN A O 13
ATOM 26244 N N . LEU A 1 71 ? 8.994 -5.326 -7.037 1.00 0.00 71 LEU A N 13
ATOM 26245 C CA . LEU A 1 71 ? 8.427 -4.542 -5.986 1.00 0.00 71 LEU A CA 13
ATOM 26246 C C . LEU A 1 71 ? 7.088 -4.019 -6.463 1.00 0.00 71 LEU A C 13
ATOM 26247 O O . LEU A 1 71 ? 6.149 -4.006 -5.732 1.00 0.00 71 LEU A O 13
ATOM 26263 N N . ARG A 1 72 ? 6.992 -3.633 -7.710 1.00 0.00 72 ARG A N 13
ATOM 26264 C CA . ARG A 1 72 ? 5.734 -3.064 -8.212 1.00 0.00 72 ARG A CA 13
ATOM 26265 C C . ARG A 1 72 ? 4.681 -4.127 -8.214 1.00 0.00 72 ARG A C 13
ATOM 26266 O O . ARG A 1 72 ? 3.522 -3.873 -8.234 1.00 0.00 72 ARG A O 13
ATOM 26287 N N . SER A 1 73 ? 5.160 -5.309 -8.223 1.00 0.00 73 SER A N 13
ATOM 26288 C CA . SER A 1 73 ? 4.428 -6.484 -8.275 1.00 0.00 73 SER A CA 13
ATOM 26289 C C . SER A 1 73 ? 4.010 -6.896 -6.915 1.00 0.00 73 SER A C 13
ATOM 26290 O O . SER A 1 73 ? 3.041 -7.614 -6.706 1.00 0.00 73 SER A O 13
ATOM 26298 N N . ALA A 1 74 ? 4.679 -6.334 -5.998 1.00 0.00 74 ALA A N 13
ATOM 26299 C CA . ALA A 1 74 ? 4.350 -6.495 -4.594 1.00 0.00 74 ALA A CA 13
ATOM 26300 C C . ALA A 1 74 ? 3.198 -5.587 -4.325 1.00 0.00 74 ALA A C 13
ATOM 26301 O O . ALA A 1 74 ? 2.263 -5.873 -3.579 1.00 0.00 74 ALA A O 13
ATOM 26308 N N . LEU A 1 75 ? 3.194 -4.634 -5.136 1.00 0.00 75 LEU A N 13
ATOM 26309 C CA . LEU A 1 75 ? 2.389 -3.520 -5.119 1.00 0.00 75 LEU A CA 13
ATOM 26310 C C . LEU A 1 75 ? 1.297 -3.676 -6.215 1.00 0.00 75 LEU A C 13
ATOM 26311 O O . LEU A 1 75 ? 0.829 -2.738 -6.857 1.00 0.00 75 LEU A O 13
ATOM 26327 N N . ARG A 1 76 ? 0.964 -4.942 -6.353 1.00 0.00 76 ARG A N 13
ATOM 26328 C CA . ARG A 1 76 ? -0.095 -5.593 -7.147 1.00 0.00 76 ARG A CA 13
ATOM 26329 C C . ARG A 1 76 ? -0.662 -6.641 -6.246 1.00 0.00 76 ARG A C 13
ATOM 26330 O O . ARG A 1 76 ? -1.842 -6.766 -6.066 1.00 0.00 76 ARG A O 13
ATOM 26351 N N . LEU A 1 77 ? 0.265 -7.371 -5.663 1.00 0.00 77 LEU A N 13
ATOM 26352 C CA . LEU A 1 77 ? 0.031 -8.528 -4.855 1.00 0.00 77 LEU A CA 13
ATOM 26353 C C . LEU A 1 77 ? -0.798 -8.208 -3.685 1.00 0.00 77 LEU A C 13
ATOM 26354 O O . LEU A 1 77 ? -1.946 -8.608 -3.575 1.00 0.00 77 LEU A O 13
ATOM 26370 N N . TYR A 1 78 ? -0.219 -7.423 -2.835 1.00 0.00 78 TYR A N 13
ATOM 26371 C CA . TYR A 1 78 ? -0.824 -7.151 -1.597 1.00 0.00 78 TYR A CA 13
ATOM 26372 C C . TYR A 1 78 ? -1.880 -6.089 -1.800 1.00 0.00 78 TYR A C 13
ATOM 26373 O O . TYR A 1 78 ? -2.740 -5.874 -0.984 1.00 0.00 78 TYR A O 13
ATOM 26391 N N . THR A 1 79 ? -1.796 -5.436 -2.945 1.00 0.00 79 THR A N 13
ATOM 26392 C CA . THR A 1 79 ? -2.776 -4.396 -3.282 1.00 0.00 79 THR A CA 13
ATOM 26393 C C . THR A 1 79 ? -4.044 -5.020 -3.841 1.00 0.00 79 THR A C 13
ATOM 26394 O O . THR A 1 79 ? -5.050 -4.360 -4.013 1.00 0.00 79 THR A O 13
ATOM 26405 N N . SER A 1 80 ? -3.964 -6.302 -4.146 1.00 0.00 80 SER A N 13
ATOM 26406 C CA . SER A 1 80 ? -5.120 -7.060 -4.537 1.00 0.00 80 SER A CA 13
ATOM 26407 C C . SER A 1 80 ? -5.788 -7.590 -3.287 1.00 0.00 80 SER A C 13
ATOM 26408 O O . SER A 1 80 ? -6.780 -8.316 -3.353 1.00 0.00 80 SER A O 13
ATOM 26416 N N . SER A 1 81 ? -5.222 -7.244 -2.126 1.00 0.00 81 SER A N 13
ATOM 26417 C CA . SER A 1 81 ? -5.873 -7.564 -0.914 1.00 0.00 81 SER A CA 13
ATOM 26418 C C . SER A 1 81 ? -7.011 -6.643 -0.744 1.00 0.00 81 SER A C 13
ATOM 26419 O O . SER A 1 81 ? -7.006 -5.532 -1.241 1.00 0.00 81 SER A O 13
ATOM 26427 N N . TRP A 1 82 ? -7.948 -7.091 -0.034 1.00 0.00 82 TRP A N 13
ATOM 26428 C CA . TRP A 1 82 ? -9.130 -6.309 0.231 1.00 0.00 82 TRP A CA 13
ATOM 26429 C C . TRP A 1 82 ? -8.788 -5.357 1.239 1.00 0.00 82 TRP A C 13
ATOM 26430 O O . TRP A 1 82 ? -9.077 -4.213 1.115 1.00 0.00 82 TRP A O 13
ATOM 26451 N N . ARG A 1 83 ? -8.108 -5.845 2.196 1.00 0.00 83 ARG A N 13
ATOM 26452 C CA . ARG A 1 83 ? -7.656 -5.122 3.362 1.00 0.00 83 ARG A CA 13
ATOM 26453 C C . ARG A 1 83 ? -6.752 -3.966 3.022 1.00 0.00 83 ARG A C 13
ATOM 26454 O O . ARG A 1 83 ? -6.497 -3.068 3.827 1.00 0.00 83 ARG A O 13
ATOM 26475 N N . TYR A 1 84 ? -6.309 -4.013 1.836 1.00 0.00 84 TYR A N 13
ATOM 26476 C CA . TYR A 1 84 ? -5.722 -2.920 1.181 1.00 0.00 84 TYR A CA 13
ATOM 26477 C C . TYR A 1 84 ? -6.823 -1.845 0.977 1.00 0.00 84 TYR A C 13
ATOM 26478 O O . TYR A 1 84 ? -6.873 -0.860 1.679 1.00 0.00 84 TYR A O 13
ATOM 26496 N N . LEU A 1 85 ? -7.794 -2.151 0.127 1.00 0.00 85 LEU A N 13
ATOM 26497 C CA . LEU A 1 85 ? -8.836 -1.195 -0.298 1.00 0.00 85 LEU A CA 13
ATOM 26498 C C . LEU A 1 85 ? -9.960 -0.924 0.622 1.00 0.00 85 LEU A C 13
ATOM 26499 O O . LEU A 1 85 ? -10.953 -0.314 0.227 1.00 0.00 85 LEU A O 13
ATOM 26515 N N . TYR A 1 86 ? -9.797 -1.270 1.803 1.00 0.00 86 TYR A N 13
ATOM 26516 C CA . TYR A 1 86 ? -10.736 -1.006 2.844 1.00 0.00 86 TYR A CA 13
ATOM 26517 C C . TYR A 1 86 ? -10.860 0.513 3.034 1.00 0.00 86 TYR A C 13
ATOM 26518 O O . TYR A 1 86 ? -11.753 1.022 3.696 1.00 0.00 86 TYR A O 13
ATOM 26536 N N . GLY A 1 87 ? -9.900 1.182 2.450 1.00 0.00 87 GLY A N 13
ATOM 26537 C CA . GLY A 1 87 ? -9.822 2.578 2.381 1.00 0.00 87 GLY A CA 13
ATOM 26538 C C . GLY A 1 87 ? -8.783 2.980 1.470 1.00 0.00 87 GLY A C 13
ATOM 26539 O O . GLY A 1 87 ? -7.864 3.536 1.874 1.00 0.00 87 GLY A O 13
ATOM 26543 N N . VAL A 1 88 ? -8.967 2.697 0.191 1.00 0.00 88 VAL A N 13
ATOM 26544 C CA . VAL A 1 88 ? -8.061 3.072 -0.870 1.00 0.00 88 VAL A CA 13
ATOM 26545 C C . VAL A 1 88 ? -8.867 3.418 -2.113 1.00 0.00 88 VAL A C 13
ATOM 26546 O O . VAL A 1 88 ? -9.629 2.578 -2.602 1.00 0.00 88 VAL A O 13
ATOM 26559 N N . LYS A 1 89 ? -8.709 4.597 -2.583 1.00 0.00 89 LYS A N 13
ATOM 26560 C CA . LYS A 1 89 ? -9.162 5.036 -3.894 1.00 0.00 89 LYS A CA 13
ATOM 26561 C C . LYS A 1 89 ? -8.677 6.445 -4.110 1.00 0.00 89 LYS A C 13
ATOM 26562 O O . LYS A 1 89 ? -8.019 6.700 -5.085 1.00 0.00 89 LYS A O 13
ATOM 26581 N N . PRO A 1 90 ? -9.019 7.387 -3.208 1.00 0.00 90 PRO A N 13
ATOM 26582 C CA . PRO A 1 90 ? -8.310 8.649 -3.114 1.00 0.00 90 PRO A CA 13
ATOM 26583 C C . PRO A 1 90 ? -7.143 8.483 -2.128 1.00 0.00 90 PRO A C 13
ATOM 26584 O O . PRO A 1 90 ? -6.532 7.399 -2.037 1.00 0.00 90 PRO A O 13
ATOM 26595 N N . GLY A 1 91 ? -6.914 9.535 -1.284 1.00 0.00 91 GLY A N 13
ATOM 26596 C CA . GLY A 1 91 ? -5.863 9.622 -0.290 1.00 0.00 91 GLY A CA 13
ATOM 26597 C C . GLY A 1 91 ? -6.016 8.713 0.884 1.00 0.00 91 GLY A C 13
ATOM 26598 O O . GLY A 1 91 ? -5.499 8.865 1.961 1.00 0.00 91 GLY A O 13
ATOM 26602 N N . ALA A 1 92 ? -6.724 7.812 0.587 1.00 0.00 92 ALA A N 13
ATOM 26603 C CA . ALA A 1 92 ? -7.136 6.678 1.349 1.00 0.00 92 ALA A CA 13
ATOM 26604 C C . ALA A 1 92 ? -5.989 5.853 1.723 1.00 0.00 92 ALA A C 13
ATOM 26605 O O . ALA A 1 92 ? -5.959 5.245 2.771 1.00 0.00 92 ALA A O 13
ATOM 26612 N N . THR A 1 93 ? -5.084 5.880 0.858 1.00 0.00 93 THR A N 13
ATOM 26613 C CA . THR A 1 93 ? -3.775 5.370 1.006 1.00 0.00 93 THR A CA 13
ATOM 26614 C C . THR A 1 93 ? -3.169 5.777 2.344 1.00 0.00 93 THR A C 13
ATOM 26615 O O . THR A 1 93 ? -2.589 4.989 3.047 1.00 0.00 93 THR A O 13
ATOM 26626 N N . ARG A 1 94 ? -3.363 7.039 2.672 1.00 0.00 94 ARG A N 13
ATOM 26627 C CA . ARG A 1 94 ? -2.732 7.690 3.754 1.00 0.00 94 ARG A CA 13
ATOM 26628 C C . ARG A 1 94 ? -1.212 7.695 3.646 1.00 0.00 94 ARG A C 13
ATOM 26629 O O . ARG A 1 94 ? -0.556 8.055 4.611 1.00 0.00 94 ARG A O 13
ATOM 26650 N N . VAL A 1 95 ? -0.626 7.239 2.507 1.00 0.00 95 VAL A N 13
ATOM 26651 C CA . VAL A 1 95 ? 0.804 7.156 2.372 1.00 0.00 95 VAL A CA 13
ATOM 26652 C C . VAL A 1 95 ? 1.363 7.427 0.947 1.00 0.00 95 VAL A C 13
ATOM 26653 O O . VAL A 1 95 ? 0.724 7.256 -0.080 1.00 0.00 95 VAL A O 13
ATOM 26666 N N . ASP A 1 96 ? 2.472 8.005 1.051 1.00 0.00 96 ASP A N 13
ATOM 26667 C CA . ASP A 1 96 ? 3.524 8.243 0.045 1.00 0.00 96 ASP A CA 13
ATOM 26668 C C . ASP A 1 96 ? 4.770 8.119 0.815 1.00 0.00 96 ASP A C 13
ATOM 26669 O O . ASP A 1 96 ? 5.414 9.091 1.147 1.00 0.00 96 ASP A O 13
ATOM 26678 N N . LEU A 1 97 ? 4.880 6.909 1.322 1.00 0.00 97 LEU A N 13
ATOM 26679 C CA . LEU A 1 97 ? 5.874 6.345 2.157 1.00 0.00 97 LEU A CA 13
ATOM 26680 C C . LEU A 1 97 ? 6.347 7.024 3.437 1.00 0.00 97 LEU A C 13
ATOM 26681 O O . LEU A 1 97 ? 6.765 6.358 4.384 1.00 0.00 97 LEU A O 13
ATOM 26697 N N . ASP A 1 98 ? 6.168 8.298 3.480 1.00 0.00 98 ASP A N 13
ATOM 26698 C CA . ASP A 1 98 ? 6.321 9.125 4.624 1.00 0.00 98 ASP A CA 13
ATOM 26699 C C . ASP A 1 98 ? 4.999 9.026 5.322 1.00 0.00 98 ASP A C 13
ATOM 26700 O O . ASP A 1 98 ? 4.864 9.103 6.547 1.00 0.00 98 ASP A O 13
ATOM 26709 N N . GLY A 1 99 ? 4.011 8.731 4.497 1.00 0.00 99 GLY A N 13
ATOM 26710 C CA . GLY A 1 99 ? 2.715 8.529 4.962 1.00 0.00 99 GLY A CA 13
ATOM 26711 C C . GLY A 1 99 ? 1.788 9.743 4.766 1.00 0.00 99 GLY A C 13
ATOM 26712 O O . GLY A 1 99 ? 1.074 10.139 5.673 1.00 0.00 99 GLY A O 13
ATOM 26716 N N . ASN A 1 100 ? 1.842 10.299 3.580 1.00 0.00 100 ASN A N 13
ATOM 26717 C CA . ASN A 1 100 ? 0.981 11.345 3.063 1.00 0.00 100 ASN A CA 13
ATOM 26718 C C . ASN A 1 100 ? -0.020 10.628 2.261 1.00 0.00 100 ASN A C 13
ATOM 26719 O O . ASN A 1 100 ? 0.353 9.796 1.624 1.00 0.00 100 ASN A O 13
ATOM 26730 N N . PRO A 1 101 ? -1.266 10.996 2.203 1.00 0.00 101 PRO A N 13
ATOM 26731 C CA . PRO A 1 101 ? -2.369 10.191 1.599 1.00 0.00 101 PRO A CA 13
ATOM 26732 C C . PRO A 1 101 ? -2.315 10.259 0.138 1.00 0.00 101 PRO A C 13
ATOM 26733 O O . PRO A 1 101 ? -3.196 10.774 -0.493 1.00 0.00 101 PRO A O 13
ATOM 26744 N N . CYS A 1 102 ? -1.212 9.761 -0.388 1.00 0.00 102 CYS A N 13
ATOM 26745 C CA . CYS A 1 102 ? -0.753 10.069 -1.748 1.00 0.00 102 CYS A CA 13
ATOM 26746 C C . CYS A 1 102 ? -0.595 11.627 -1.896 1.00 0.00 102 CYS A C 13
ATOM 26747 O O . CYS A 1 102 ? -0.268 12.187 -2.931 1.00 0.00 102 CYS A O 13
ATOM 26755 N N . GLY A 1 103 ? -0.795 12.262 -0.712 1.00 0.00 103 GLY A N 13
ATOM 26756 C CA . GLY A 1 103 ? -0.754 13.696 -0.452 1.00 0.00 103 GLY A CA 13
ATOM 26757 C C . GLY A 1 103 ? -1.940 14.357 -1.038 1.00 0.00 103 GLY A C 13
ATOM 26758 O O . GLY A 1 103 ? -2.071 15.571 -1.101 1.00 0.00 103 GLY A O 13
ATOM 26762 N N . GLU A 1 104 ? -2.775 13.510 -1.408 1.00 0.00 104 GLU A N 13
ATOM 26763 C CA . GLU A 1 104 ? -3.947 13.729 -2.102 1.00 0.00 104 GLU A CA 13
ATOM 26764 C C . GLU A 1 104 ? -5.118 14.057 -1.182 1.00 0.00 104 GLU A C 13
ATOM 26765 O O . GLU A 1 104 ? -5.912 14.956 -1.479 1.00 0.00 104 GLU A O 13
ATOM 26777 N N . LEU A 1 105 ? -5.248 13.362 -0.062 1.00 0.00 105 LEU A N 13
ATOM 26778 C CA . LEU A 1 105 ? -6.377 13.590 0.710 1.00 0.00 105 LEU A CA 13
ATOM 26779 C C . LEU A 1 105 ? -6.063 13.755 2.215 1.00 0.00 105 LEU A C 13
ATOM 26780 O O . LEU A 1 105 ? -4.957 13.693 2.629 1.00 0.00 105 LEU A O 13
ATOM 26796 N N . ASP A 1 106 ? -7.063 14.151 2.906 1.00 0.00 106 ASP A N 13
ATOM 26797 C CA . ASP A 1 106 ? -7.272 14.158 4.344 1.00 0.00 106 ASP A CA 13
ATOM 26798 C C . ASP A 1 106 ? -7.570 12.667 4.695 1.00 0.00 106 ASP A C 13
ATOM 26799 O O . ASP A 1 106 ? -6.979 11.756 4.096 1.00 0.00 106 ASP A O 13
ATOM 26808 N N . GLU A 1 107 ? -8.420 12.415 5.589 1.00 0.00 107 GLU A N 13
ATOM 26809 C CA . GLU A 1 107 ? -8.897 11.078 5.796 1.00 0.00 107 GLU A CA 13
ATOM 26810 C C . GLU A 1 107 ? -10.389 10.993 6.030 1.00 0.00 107 GLU A C 13
ATOM 26811 O O . GLU A 1 107 ? -10.961 9.913 6.057 1.00 0.00 107 GLU A O 13
ATOM 26823 N N . GLN A 1 108 ? -11.014 12.115 6.033 1.00 0.00 108 GLN A N 13
ATOM 26824 C CA . GLN A 1 108 ? -12.406 12.232 6.169 1.00 0.00 108 GLN A CA 13
ATOM 26825 C C . GLN A 1 108 ? -12.925 12.371 4.814 1.00 0.00 108 GLN A C 13
ATOM 26826 O O . GLN A 1 108 ? -14.107 12.625 4.553 1.00 0.00 108 GLN A O 13
ATOM 26840 N N . HIS A 1 109 ? -12.033 12.188 3.872 1.00 0.00 109 HIS A N 13
ATOM 26841 C CA . HIS A 1 109 ? -12.489 12.133 2.572 1.00 0.00 109 HIS A CA 13
ATOM 26842 C C . HIS A 1 109 ? -12.144 10.847 1.992 1.00 0.00 109 HIS A C 13
ATOM 26843 O O . HIS A 1 109 ? -12.807 10.345 1.103 1.00 0.00 109 HIS A O 13
ATOM 26858 N N . VAL A 1 110 ? -11.178 10.259 2.567 1.00 0.00 110 VAL A N 13
ATOM 26859 C CA . VAL A 1 110 ? -10.869 8.931 2.233 1.00 0.00 110 VAL A CA 13
ATOM 26860 C C . VAL A 1 110 ? -11.557 8.037 3.174 1.00 0.00 110 VAL A C 13
ATOM 26861 O O . VAL A 1 110 ? -11.345 6.850 3.292 1.00 0.00 110 VAL A O 13
ATOM 26874 N N . GLU A 1 111 ? -12.382 8.696 3.805 1.00 0.00 111 GLU A N 13
ATOM 26875 C CA . GLU A 1 111 ? -13.394 8.229 4.608 1.00 0.00 111 GLU A CA 13
ATOM 26876 C C . GLU A 1 111 ? -14.397 7.598 3.720 1.00 0.00 111 GLU A C 13
ATOM 26877 O O . GLU A 1 111 ? -15.019 6.625 4.036 1.00 0.00 111 GLU A O 13
ATOM 26889 N N . HIS A 1 112 ? -14.483 8.128 2.554 1.00 0.00 112 HIS A N 13
ATOM 26890 C CA . HIS A 1 112 ? -15.373 7.597 1.584 1.00 0.00 112 HIS A CA 13
ATOM 26891 C C . HIS A 1 112 ? -14.750 6.473 0.863 1.00 0.00 112 HIS A C 13
ATOM 26892 O O . HIS A 1 112 ? -15.380 5.751 0.126 1.00 0.00 112 HIS A O 13
ATOM 26907 N N . ALA A 1 113 ? -13.544 6.332 1.101 1.00 0.00 113 ALA A N 13
ATOM 26908 C CA . ALA A 1 113 ? -12.805 5.310 0.609 1.00 0.00 113 ALA A CA 13
ATOM 26909 C C . ALA A 1 113 ? -12.858 4.195 1.561 1.00 0.00 113 ALA A C 13
ATOM 26910 O O . ALA A 1 113 ? -12.823 3.030 1.210 1.00 0.00 113 ALA A O 13
ATOM 26917 N N . ARG A 1 114 ? -12.960 4.594 2.768 1.00 0.00 114 ARG A N 13
ATOM 26918 C CA . ARG A 1 114 ? -13.165 3.743 3.844 1.00 0.00 114 ARG A CA 13
ATOM 26919 C C . ARG A 1 114 ? -14.546 3.084 3.662 1.00 0.00 114 ARG A C 13
ATOM 26920 O O . ARG A 1 114 ? -14.808 1.982 4.131 1.00 0.00 114 ARG A O 13
ATOM 26941 N N . LYS A 1 115 ? -15.408 3.772 2.914 1.00 0.00 115 LYS A N 13
ATOM 26942 C CA . LYS A 1 115 ? -16.708 3.399 2.784 1.00 0.00 115 LYS A CA 13
ATOM 26943 C C . LYS A 1 115 ? -16.866 2.749 1.461 1.00 0.00 115 LYS A C 13
ATOM 26944 O O . LYS A 1 115 ? -17.790 2.012 1.262 1.00 0.00 115 LYS A O 13
ATOM 26963 N N . GLN A 1 116 ? -15.938 2.991 0.529 1.00 0.00 116 GLN A N 13
ATOM 26964 C CA . GLN A 1 116 ? -16.026 2.277 -0.709 1.00 0.00 116 GLN A CA 13
ATOM 26965 C C . GLN A 1 116 ? -15.814 0.746 -0.561 1.00 0.00 116 GLN A C 13
ATOM 26966 O O . GLN A 1 116 ? -16.145 -0.041 -1.434 1.00 0.00 116 GLN A O 13
ATOM 26980 N N . LEU A 1 117 ? -15.247 0.350 0.552 1.00 0.00 117 LEU A N 13
ATOM 26981 C CA . LEU A 1 117 ? -15.166 -0.984 0.925 1.00 0.00 117 LEU A CA 13
ATOM 26982 C C . LEU A 1 117 ? -16.473 -1.448 1.489 1.00 0.00 117 LEU A C 13
ATOM 26983 O O . LEU A 1 117 ? -16.762 -2.584 1.408 1.00 0.00 117 LEU A O 13
ATOM 26999 N N . GLU A 1 118 ? -17.316 -0.556 1.953 1.00 0.00 118 GLU A N 13
ATOM 27000 C CA . GLU A 1 118 ? -18.615 -0.914 2.425 1.00 0.00 118 GLU A CA 13
ATOM 27001 C C . GLU A 1 118 ? -19.462 -1.218 1.279 1.00 0.00 118 GLU A C 13
ATOM 27002 O O . GLU A 1 118 ? -20.403 -1.903 1.406 1.00 0.00 118 GLU A O 13
ATOM 27014 N N . GLU A 1 119 ? -18.988 -0.819 0.176 1.00 0.00 119 GLU A N 13
ATOM 27015 C CA . GLU A 1 119 ? -19.648 -0.965 -1.067 1.00 0.00 119 GLU A CA 13
ATOM 27016 C C . GLU A 1 119 ? -19.319 -2.315 -1.564 1.00 0.00 119 GLU A C 13
ATOM 27017 O O . GLU A 1 119 ? -20.138 -3.061 -2.064 1.00 0.00 119 GLU A O 13
ATOM 27029 N N . ALA A 1 120 ? -18.066 -2.606 -1.388 1.00 0.00 120 ALA A N 13
ATOM 27030 C CA . ALA A 1 120 ? -17.500 -3.838 -1.641 1.00 0.00 120 ALA A CA 13
ATOM 27031 C C . ALA A 1 120 ? -18.092 -4.878 -0.768 1.00 0.00 120 ALA A C 13
ATOM 27032 O O . ALA A 1 120 ? -18.554 -5.841 -1.219 1.00 0.00 120 ALA A O 13
ATOM 27039 N N . LYS A 1 121 ? -18.102 -4.604 0.446 1.00 0.00 121 LYS A N 13
ATOM 27040 C CA . LYS A 1 121 ? -18.682 -5.359 1.488 1.00 0.00 121 LYS A CA 13
ATOM 27041 C C . LYS A 1 121 ? -20.052 -5.664 1.253 1.00 0.00 121 LYS A C 13
ATOM 27042 O O . LYS A 1 121 ? -20.421 -6.789 1.252 1.00 0.00 121 LYS A O 13
ATOM 27061 N N . ALA A 1 122 ? -20.775 -4.686 1.125 1.00 0.00 122 ALA A N 13
ATOM 27062 C CA . ALA A 1 122 ? -22.146 -4.770 0.785 1.00 0.00 122 ALA A CA 13
ATOM 27063 C C . ALA A 1 122 ? -22.422 -5.458 -0.548 1.00 0.00 122 ALA A C 13
ATOM 27064 O O . ALA A 1 122 ? -23.559 -5.778 -0.858 1.00 0.00 122 ALA A O 13
ATOM 27071 N N . ARG A 1 123 ? -21.381 -5.673 -1.339 1.00 0.00 123 ARG A N 13
ATOM 27072 C CA . ARG A 1 123 ? -21.532 -6.300 -2.583 1.00 0.00 123 ARG A CA 13
ATOM 27073 C C . ARG A 1 123 ? -21.406 -7.742 -2.358 1.00 0.00 123 ARG A C 13
ATOM 27074 O O . ARG A 1 123 ? -21.951 -8.578 -3.073 1.00 0.00 123 ARG A O 13
ATOM 27095 N N . VAL A 1 124 ? -20.682 -8.000 -1.344 1.00 0.00 124 VAL A N 13
ATOM 27096 C CA . VAL A 1 124 ? -20.258 -9.290 -1.066 1.00 0.00 124 VAL A CA 13
ATOM 27097 C C . VAL A 1 124 ? -21.247 -9.896 -0.238 1.00 0.00 124 VAL A C 13
ATOM 27098 O O . VAL A 1 124 ? -22.006 -10.782 -0.639 1.00 0.00 124 VAL A O 13
ATOM 27111 N N . GLN A 1 125 ? -21.304 -9.245 0.864 1.00 0.00 125 GLN A N 13
ATOM 27112 C CA . GLN A 1 125 ? -22.146 -9.418 1.931 1.00 0.00 125 GLN A CA 13
ATOM 27113 C C . GLN A 1 125 ? -22.524 -10.873 2.141 1.00 0.00 125 GLN A C 13
ATOM 27114 O O . GLN A 1 125 ? -21.639 -11.707 1.943 1.00 0.00 125 GLN A O 13
ATOM 27128 N N . ALA A 1 126 ? -23.736 -11.170 2.662 1.00 0.00 126 ALA A N 13
ATOM 27129 C CA . ALA A 1 126 ? -24.273 -12.534 2.673 1.00 0.00 126 ALA A CA 13
ATOM 27130 C C . ALA A 1 126 ? -23.196 -13.585 3.058 1.00 0.00 126 ALA A C 13
ATOM 27131 O O . ALA A 1 126 ? -22.485 -13.424 4.063 1.00 0.00 126 ALA A O 13
ATOM 27138 N N . GLN A 1 127 ? -23.142 -14.685 2.320 1.00 0.00 127 GLN A N 13
ATOM 27139 C CA . GLN A 1 127 ? -22.091 -15.536 2.326 1.00 0.00 127 GLN A CA 13
ATOM 27140 C C . GLN A 1 127 ? -20.956 -14.788 1.666 1.00 0.00 127 GLN A C 13
ATOM 27141 O O . GLN A 1 127 ? -21.094 -14.384 0.526 1.00 0.00 127 GLN A O 13
ATOM 27155 N N . ARG A 1 128 ? -19.895 -14.563 2.429 1.00 0.00 128 ARG A N 13
ATOM 27156 C CA . ARG A 1 128 ? -18.641 -13.873 2.089 1.00 0.00 128 ARG A CA 13
ATOM 27157 C C . ARG A 1 128 ? -17.931 -14.245 0.756 1.00 0.00 128 ARG A C 13
ATOM 27158 O O . ARG A 1 128 ? -16.724 -14.020 0.589 1.00 0.00 128 ARG A O 13
ATOM 27179 N N . ALA A 1 129 ? -18.640 -14.763 -0.091 1.00 0.00 129 ALA A N 13
ATOM 27180 C CA . ALA A 1 129 ? -18.225 -15.311 -1.295 1.00 0.00 129 ALA A CA 13
ATOM 27181 C C . ALA A 1 129 ? -17.541 -14.392 -2.284 1.00 0.00 129 ALA A C 13
ATOM 27182 O O . ALA A 1 129 ? -18.144 -13.513 -2.884 1.00 0.00 129 ALA A O 13
ATOM 27189 N N . GLU A 1 130 ? -16.271 -14.654 -2.422 1.00 0.00 130 GLU A N 13
ATOM 27190 C CA . GLU A 1 130 ? -15.377 -14.055 -3.356 1.00 0.00 130 GLU A CA 13
ATOM 27191 C C . GLU A 1 130 ? -14.069 -14.825 -3.264 1.00 0.00 130 GLU A C 13
ATOM 27192 O O . GLU A 1 130 ? -13.386 -15.049 -4.243 1.00 0.00 130 GLU A O 13
ATOM 27204 N N . GLN A 1 131 ? -13.767 -15.258 -2.048 1.00 0.00 131 GLN A N 13
ATOM 27205 C CA . GLN A 1 131 ? -12.660 -16.168 -1.781 1.00 0.00 131 GLN A CA 13
ATOM 27206 C C . GLN A 1 131 ? -13.180 -17.420 -1.084 1.00 0.00 131 GLN A C 13
ATOM 27207 O O . GLN A 1 131 ? -12.434 -18.162 -0.459 1.00 0.00 131 GLN A O 13
ATOM 27221 N N . GLN A 1 132 ? -14.459 -17.663 -1.277 1.00 0.00 132 GLN A N 13
ATOM 27222 C CA . GLN A 1 132 ? -15.184 -18.717 -0.620 1.00 0.00 132 GLN A CA 13
ATOM 27223 C C . GLN A 1 132 ? -15.594 -19.779 -1.609 1.00 0.00 132 GLN A C 13
ATOM 27224 O O . GLN A 1 132 ? -15.202 -19.741 -2.776 1.00 0.00 132 GLN A O 13
ATOM 27238 N N . ALA A 1 133 ? -16.391 -20.684 -1.125 1.00 0.00 133 ALA A N 13
ATOM 27239 C CA . ALA A 1 133 ? -17.080 -21.640 -1.889 1.00 0.00 133 ALA A CA 13
ATOM 27240 C C . ALA A 1 133 ? -18.526 -21.383 -1.553 1.00 0.00 133 ALA A C 13
ATOM 27241 O O . ALA A 1 133 ? -19.319 -21.116 -2.451 1.00 0.00 133 ALA A O 13
ATOM 27249 N N . MET A 1 1 ? 6.218 -2.864 32.765 1.00 0.00 1 MET A N 14
ATOM 27250 C CA . MET A 1 1 ? 5.179 -2.083 32.072 1.00 0.00 1 MET A CA 14
ATOM 27251 C C . MET A 1 1 ? 5.853 -0.913 31.443 1.00 0.00 1 MET A C 14
ATOM 27252 O O . MET A 1 1 ? 6.773 -0.377 32.041 1.00 0.00 1 MET A O 14
ATOM 27268 N N . GLY A 1 2 ? 5.441 -0.548 30.223 1.00 0.00 2 GLY A N 14
ATOM 27269 C CA . GLY A 1 2 ? 6.113 0.535 29.493 1.00 0.00 2 GLY A CA 14
ATOM 27270 C C . GLY A 1 2 ? 7.529 0.128 29.132 1.00 0.00 2 GLY A C 14
ATOM 27271 O O . GLY A 1 2 ? 8.395 0.951 28.878 1.00 0.00 2 GLY A O 14
ATOM 27275 N N . SER A 1 3 ? 7.730 -1.158 29.091 1.00 0.00 3 SER A N 14
ATOM 27276 C CA . SER A 1 3 ? 9.006 -1.736 28.902 1.00 0.00 3 SER A CA 14
ATOM 27277 C C . SER A 1 3 ? 9.267 -1.923 27.413 1.00 0.00 3 SER A C 14
ATOM 27278 O O . SER A 1 3 ? 8.752 -2.858 26.800 1.00 0.00 3 SER A O 14
ATOM 27286 N N . SER A 1 4 ? 10.005 -0.963 26.842 1.00 0.00 4 SER A N 14
ATOM 27287 C CA . SER A 1 4 ? 10.347 -0.935 25.424 1.00 0.00 4 SER A CA 14
ATOM 27288 C C . SER A 1 4 ? 9.089 -0.662 24.560 1.00 0.00 4 SER A C 14
ATOM 27289 O O . SER A 1 4 ? 8.028 -0.306 25.078 1.00 0.00 4 SER A O 14
ATOM 27297 N N . HIS A 1 5 ? 9.238 -0.726 23.247 1.00 0.00 5 HIS A N 14
ATOM 27298 C CA . HIS A 1 5 ? 8.092 -0.576 22.334 1.00 0.00 5 HIS A CA 14
ATOM 27299 C C . HIS A 1 5 ? 8.144 -1.659 21.275 1.00 0.00 5 HIS A C 14
ATOM 27300 O O . HIS A 1 5 ? 7.491 -1.583 20.243 1.00 0.00 5 HIS A O 14
ATOM 27315 N N . HIS A 1 6 ? 8.980 -2.639 21.570 1.00 0.00 6 HIS A N 14
ATOM 27316 C CA . HIS A 1 6 ? 9.218 -3.881 20.831 1.00 0.00 6 HIS A CA 14
ATOM 27317 C C . HIS A 1 6 ? 10.528 -4.420 21.318 1.00 0.00 6 HIS A C 14
ATOM 27318 O O . HIS A 1 6 ? 11.508 -3.694 21.325 1.00 0.00 6 HIS A O 14
ATOM 27333 N N . HIS A 1 7 ? 10.543 -5.661 21.784 1.00 0.00 7 HIS A N 14
ATOM 27334 C CA . HIS A 1 7 ? 11.780 -6.255 22.313 1.00 0.00 7 HIS A CA 14
ATOM 27335 C C . HIS A 1 7 ? 12.799 -6.443 21.191 1.00 0.00 7 HIS A C 14
ATOM 27336 O O . HIS A 1 7 ? 13.999 -6.486 21.428 1.00 0.00 7 HIS A O 14
ATOM 27351 N N . HIS A 1 8 ? 12.294 -6.595 19.993 1.00 0.00 8 HIS A N 14
ATOM 27352 C CA . HIS A 1 8 ? 13.091 -6.646 18.802 1.00 0.00 8 HIS A CA 14
ATOM 27353 C C . HIS A 1 8 ? 12.103 -6.536 17.671 1.00 0.00 8 HIS A C 14
ATOM 27354 O O . HIS A 1 8 ? 10.946 -6.882 17.876 1.00 0.00 8 HIS A O 14
ATOM 27369 N N . HIS A 1 9 ? 12.533 -5.940 16.583 1.00 0.00 9 HIS A N 14
ATOM 27370 C CA . HIS A 1 9 ? 11.813 -5.751 15.303 1.00 0.00 9 HIS A CA 14
ATOM 27371 C C . HIS A 1 9 ? 12.611 -4.739 14.552 1.00 0.00 9 HIS A C 14
ATOM 27372 O O . HIS A 1 9 ? 13.539 -4.148 15.132 1.00 0.00 9 HIS A O 14
ATOM 27387 N N . HIS A 1 10 ? 12.285 -4.523 13.320 1.00 0.00 10 HIS A N 14
ATOM 27388 C CA . HIS A 1 10 ? 12.945 -3.513 12.505 1.00 0.00 10 HIS A CA 14
ATOM 27389 C C . HIS A 1 10 ? 12.057 -2.291 12.542 1.00 0.00 10 HIS A C 14
ATOM 27390 O O . HIS A 1 10 ? 12.504 -1.165 12.713 1.00 0.00 10 HIS A O 14
ATOM 27405 N N . SER A 1 11 ? 10.796 -2.565 12.466 1.00 0.00 11 SER A N 14
ATOM 27406 C CA . SER A 1 11 ? 9.755 -1.612 12.545 1.00 0.00 11 SER A CA 14
ATOM 27407 C C . SER A 1 11 ? 8.659 -2.200 13.323 1.00 0.00 11 SER A C 14
ATOM 27408 O O . SER A 1 11 ? 8.721 -2.302 14.575 1.00 0.00 11 SER A O 14
ATOM 27416 N N . GLN A 1 12 ? 7.730 -2.634 12.631 1.00 0.00 12 GLN A N 14
ATOM 27417 C CA . GLN A 1 12 ? 6.512 -3.132 13.121 1.00 0.00 12 GLN A CA 14
ATOM 27418 C C . GLN A 1 12 ? 6.121 -4.229 12.179 1.00 0.00 12 GLN A C 14
ATOM 27419 O O . GLN A 1 12 ? 4.985 -4.388 11.791 1.00 0.00 12 GLN A O 14
ATOM 27433 N N . ASP A 1 13 ? 7.149 -4.932 11.812 1.00 0.00 13 ASP A N 14
ATOM 27434 C CA . ASP A 1 13 ? 7.175 -6.060 11.007 1.00 0.00 13 ASP A CA 14
ATOM 27435 C C . ASP A 1 13 ? 6.738 -7.262 11.845 1.00 0.00 13 ASP A C 14
ATOM 27436 O O . ASP A 1 13 ? 6.618 -7.134 13.052 1.00 0.00 13 ASP A O 14
ATOM 27445 N N . PRO A 1 14 ? 6.549 -8.451 11.244 1.00 0.00 14 PRO A N 14
ATOM 27446 C CA . PRO A 1 14 ? 6.043 -9.598 11.977 1.00 0.00 14 PRO A CA 14
ATOM 27447 C C . PRO A 1 14 ? 7.099 -10.232 12.870 1.00 0.00 14 PRO A C 14
ATOM 27448 O O . PRO A 1 14 ? 7.085 -10.087 14.091 1.00 0.00 14 PRO A O 14
ATOM 27459 N N . MET A 1 15 ? 8.040 -10.903 12.252 1.00 0.00 15 MET A N 14
ATOM 27460 C CA . MET A 1 15 ? 9.055 -11.588 12.903 1.00 0.00 15 MET A CA 14
ATOM 27461 C C . MET A 1 15 ? 10.329 -11.362 12.146 1.00 0.00 15 MET A C 14
ATOM 27462 O O . MET A 1 15 ? 10.831 -12.282 11.486 1.00 0.00 15 MET A O 14
ATOM 27476 N N . GLU A 1 16 ? 10.731 -10.096 12.081 1.00 0.00 16 GLU A N 14
ATOM 27477 C CA . GLU A 1 16 ? 12.011 -9.641 11.492 1.00 0.00 16 GLU A CA 14
ATOM 27478 C C . GLU A 1 16 ? 11.996 -9.621 9.967 1.00 0.00 16 GLU A C 14
ATOM 27479 O O . GLU A 1 16 ? 12.377 -8.631 9.362 1.00 0.00 16 GLU A O 14
ATOM 27491 N N . ASN A 1 17 ? 11.520 -10.722 9.382 1.00 0.00 17 ASN A N 14
ATOM 27492 C CA . ASN A 1 17 ? 11.612 -11.012 7.959 1.00 0.00 17 ASN A CA 14
ATOM 27493 C C . ASN A 1 17 ? 13.061 -11.155 7.624 1.00 0.00 17 ASN A C 14
ATOM 27494 O O . ASN A 1 17 ? 13.764 -10.222 7.250 1.00 0.00 17 ASN A O 14
ATOM 27505 N N . GLN A 1 18 ? 13.512 -12.280 7.935 1.00 0.00 18 GLN A N 14
ATOM 27506 C CA . GLN A 1 18 ? 14.827 -12.681 7.727 1.00 0.00 18 GLN A CA 14
ATOM 27507 C C . GLN A 1 18 ? 15.101 -12.981 6.234 1.00 0.00 18 GLN A C 14
ATOM 27508 O O . GLN A 1 18 ? 15.936 -12.311 5.633 1.00 0.00 18 GLN A O 14
ATOM 27522 N N . PRO A 1 19 ? 14.474 -14.008 5.605 1.00 0.00 19 PRO A N 14
ATOM 27523 C CA . PRO A 1 19 ? 14.550 -14.151 4.164 1.00 0.00 19 PRO A CA 14
ATOM 27524 C C . PRO A 1 19 ? 13.777 -13.056 3.438 1.00 0.00 19 PRO A C 14
ATOM 27525 O O . PRO A 1 19 ? 12.619 -12.802 3.708 1.00 0.00 19 PRO A O 14
ATOM 27536 N N . LYS A 1 20 ? 14.501 -12.401 2.576 1.00 0.00 20 LYS A N 14
ATOM 27537 C CA . LYS A 1 20 ? 14.123 -11.360 1.777 1.00 0.00 20 LYS A CA 14
ATOM 27538 C C . LYS A 1 20 ? 13.005 -11.548 0.772 1.00 0.00 20 LYS A C 14
ATOM 27539 O O . LYS A 1 20 ? 12.214 -12.464 0.811 1.00 0.00 20 LYS A O 14
ATOM 27558 N N . LEU A 1 21 ? 12.990 -10.576 -0.094 1.00 0.00 21 LEU A N 14
ATOM 27559 C CA . LEU A 1 21 ? 11.947 -10.190 -0.931 1.00 0.00 21 LEU A CA 14
ATOM 27560 C C . LEU A 1 21 ? 11.546 -11.179 -1.960 1.00 0.00 21 LEU A C 14
ATOM 27561 O O . LEU A 1 21 ? 10.382 -11.602 -2.001 1.00 0.00 21 LEU A O 14
ATOM 27577 N N . ASN A 1 22 ? 12.461 -11.452 -2.852 1.00 0.00 22 ASN A N 14
ATOM 27578 C CA . ASN A 1 22 ? 12.370 -12.519 -3.794 1.00 0.00 22 ASN A CA 14
ATOM 27579 C C . ASN A 1 22 ? 11.228 -12.309 -4.776 1.00 0.00 22 ASN A C 14
ATOM 27580 O O . ASN A 1 22 ? 10.661 -13.249 -5.306 1.00 0.00 22 ASN A O 14
ATOM 27591 N N . SER A 1 23 ? 10.898 -11.029 -4.937 1.00 0.00 23 SER A N 14
ATOM 27592 C CA . SER A 1 23 ? 10.078 -10.455 -6.035 1.00 0.00 23 SER A CA 14
ATOM 27593 C C . SER A 1 23 ? 8.602 -10.099 -5.782 1.00 0.00 23 SER A C 14
ATOM 27594 O O . SER A 1 23 ? 7.946 -9.561 -6.696 1.00 0.00 23 SER A O 14
ATOM 27602 N N . SER A 1 24 ? 8.069 -10.324 -4.592 1.00 0.00 24 SER A N 14
ATOM 27603 C CA . SER A 1 24 ? 6.700 -9.862 -4.353 1.00 0.00 24 SER A CA 14
ATOM 27604 C C . SER A 1 24 ? 6.311 -9.742 -2.879 1.00 0.00 24 SER A C 14
ATOM 27605 O O . SER A 1 24 ? 6.509 -8.713 -2.259 1.00 0.00 24 SER A O 14
ATOM 27613 N N . LYS A 1 25 ? 5.818 -10.809 -2.329 1.00 0.00 25 LYS A N 14
ATOM 27614 C CA . LYS A 1 25 ? 5.276 -10.880 -1.058 1.00 0.00 25 LYS A CA 14
ATOM 27615 C C . LYS A 1 25 ? 6.178 -10.375 0.005 1.00 0.00 25 LYS A C 14
ATOM 27616 O O . LYS A 1 25 ? 5.849 -9.418 0.710 1.00 0.00 25 LYS A O 14
ATOM 27635 N N . GLU A 1 26 ? 7.284 -10.994 0.116 1.00 0.00 26 GLU A N 14
ATOM 27636 C CA . GLU A 1 26 ? 8.183 -10.641 1.149 1.00 0.00 26 GLU A CA 14
ATOM 27637 C C . GLU A 1 26 ? 8.917 -9.313 0.895 1.00 0.00 26 GLU A C 14
ATOM 27638 O O . GLU A 1 26 ? 9.773 -8.918 1.654 1.00 0.00 26 GLU A O 14
ATOM 27650 N N . VAL A 1 27 ? 8.547 -8.604 -0.166 1.00 0.00 27 VAL A N 14
ATOM 27651 C CA . VAL A 1 27 ? 9.044 -7.273 -0.349 1.00 0.00 27 VAL A CA 14
ATOM 27652 C C . VAL A 1 27 ? 8.095 -6.330 0.245 1.00 0.00 27 VAL A C 14
ATOM 27653 O O . VAL A 1 27 ? 8.492 -5.271 0.585 1.00 0.00 27 VAL A O 14
ATOM 27666 N N . ILE A 1 28 ? 6.798 -6.726 0.413 1.00 0.00 28 ILE A N 14
ATOM 27667 C CA . ILE A 1 28 ? 5.910 -5.933 1.182 1.00 0.00 28 ILE A CA 14
ATOM 27668 C C . ILE A 1 28 ? 6.466 -5.905 2.511 1.00 0.00 28 ILE A C 14
ATOM 27669 O O . ILE A 1 28 ? 6.438 -4.938 3.183 1.00 0.00 28 ILE A O 14
ATOM 27685 N N . ALA A 1 29 ? 6.951 -7.013 2.848 1.00 0.00 29 ALA A N 14
ATOM 27686 C CA . ALA A 1 29 ? 7.612 -7.229 4.021 1.00 0.00 29 ALA A CA 14
ATOM 27687 C C . ALA A 1 29 ? 8.830 -6.357 4.193 1.00 0.00 29 ALA A C 14
ATOM 27688 O O . ALA A 1 29 ? 9.025 -5.822 5.265 1.00 0.00 29 ALA A O 14
ATOM 27695 N N . PHE A 1 30 ? 9.621 -6.170 3.136 1.00 0.00 30 PHE A N 14
ATOM 27696 C CA . PHE A 1 30 ? 10.682 -5.237 3.218 1.00 0.00 30 PHE A CA 14
ATOM 27697 C C . PHE A 1 30 ? 10.113 -3.900 3.344 1.00 0.00 30 PHE A C 14
ATOM 27698 O O . PHE A 1 30 ? 10.497 -3.149 4.170 1.00 0.00 30 PHE A O 14
ATOM 27715 N N . LEU A 1 31 ? 9.147 -3.630 2.498 1.00 0.00 31 LEU A N 14
ATOM 27716 C CA . LEU A 1 31 ? 8.490 -2.389 2.434 1.00 0.00 31 LEU A CA 14
ATOM 27717 C C . LEU A 1 31 ? 7.975 -2.018 3.757 1.00 0.00 31 LEU A C 14
ATOM 27718 O O . LEU A 1 31 ? 7.992 -0.927 4.120 1.00 0.00 31 LEU A O 14
ATOM 27734 N N . ALA A 1 32 ? 7.575 -2.970 4.458 1.00 0.00 32 ALA A N 14
ATOM 27735 C CA . ALA A 1 32 ? 7.025 -2.795 5.754 1.00 0.00 32 ALA A CA 14
ATOM 27736 C C . ALA A 1 32 ? 8.057 -2.708 6.843 1.00 0.00 32 ALA A C 14
ATOM 27737 O O . ALA A 1 32 ? 7.868 -1.984 7.827 1.00 0.00 32 ALA A O 14
ATOM 27744 N N . GLU A 1 33 ? 9.165 -3.385 6.665 1.00 0.00 33 GLU A N 14
ATOM 27745 C CA . GLU A 1 33 ? 10.185 -3.384 7.652 1.00 0.00 33 GLU A CA 14
ATOM 27746 C C . GLU A 1 33 ? 10.940 -2.081 7.568 1.00 0.00 33 GLU A C 14
ATOM 27747 O O . GLU A 1 33 ? 11.588 -1.602 8.497 1.00 0.00 33 GLU A O 14
ATOM 27759 N N . ARG A 1 34 ? 10.785 -1.536 6.433 1.00 0.00 34 ARG A N 14
ATOM 27760 C CA . ARG A 1 34 ? 11.363 -0.368 6.000 1.00 0.00 34 ARG A CA 14
ATOM 27761 C C . ARG A 1 34 ? 10.427 0.824 6.178 1.00 0.00 34 ARG A C 14
ATOM 27762 O O . ARG A 1 34 ? 10.872 1.895 6.590 1.00 0.00 34 ARG A O 14
ATOM 27783 N N . PHE A 1 35 ? 9.153 0.662 5.823 1.00 0.00 35 PHE A N 14
ATOM 27784 C CA . PHE A 1 35 ? 8.156 1.700 5.970 1.00 0.00 35 PHE A CA 14
ATOM 27785 C C . PHE A 1 35 ? 7.086 1.443 7.027 1.00 0.00 35 PHE A C 14
ATOM 27786 O O . PHE A 1 35 ? 5.979 1.004 6.692 1.00 0.00 35 PHE A O 14
ATOM 27803 N N . PRO A 1 36 ? 7.424 1.659 8.318 1.00 0.00 36 PRO A N 14
ATOM 27804 C CA . PRO A 1 36 ? 6.494 1.675 9.464 1.00 0.00 36 PRO A CA 14
ATOM 27805 C C . PRO A 1 36 ? 5.154 2.513 9.323 1.00 0.00 36 PRO A C 14
ATOM 27806 O O . PRO A 1 36 ? 4.520 2.804 10.337 1.00 0.00 36 PRO A O 14
ATOM 27817 N N . HIS A 1 37 ? 4.743 2.915 8.132 1.00 0.00 37 HIS A N 14
ATOM 27818 C CA . HIS A 1 37 ? 3.471 3.620 7.991 1.00 0.00 37 HIS A CA 14
ATOM 27819 C C . HIS A 1 37 ? 2.674 2.905 6.946 1.00 0.00 37 HIS A C 14
ATOM 27820 O O . HIS A 1 37 ? 1.562 2.446 7.172 1.00 0.00 37 HIS A O 14
ATOM 27835 N N . CYS A 1 38 ? 3.241 2.954 5.803 1.00 0.00 38 CYS A N 14
ATOM 27836 C CA . CYS A 1 38 ? 2.794 2.404 4.592 1.00 0.00 38 CYS A CA 14
ATOM 27837 C C . CYS A 1 38 ? 2.497 0.950 4.675 1.00 0.00 38 CYS A C 14
ATOM 27838 O O . CYS A 1 38 ? 1.405 0.493 4.332 1.00 0.00 38 CYS A O 14
ATOM 27846 N N . PHE A 1 39 ? 3.439 0.236 5.121 1.00 0.00 39 PHE A N 14
ATOM 27847 C CA . PHE A 1 39 ? 3.386 -1.125 5.029 1.00 0.00 39 PHE A CA 14
ATOM 27848 C C . PHE A 1 39 ? 3.382 -1.815 6.404 1.00 0.00 39 PHE A C 14
ATOM 27849 O O . PHE A 1 39 ? 3.887 -1.289 7.381 1.00 0.00 39 PHE A O 14
ATOM 27866 N N . SER A 1 40 ? 2.755 -2.976 6.440 1.00 0.00 40 SER A N 14
ATOM 27867 C CA . SER A 1 40 ? 2.623 -3.813 7.627 1.00 0.00 40 SER A CA 14
ATOM 27868 C C . SER A 1 40 ? 3.599 -4.930 7.662 1.00 0.00 40 SER A C 14
ATOM 27869 O O . SER A 1 40 ? 4.552 -4.854 8.412 1.00 0.00 40 SER A O 14
ATOM 27877 N N . ALA A 1 41 ? 3.227 -6.044 6.963 1.00 0.00 41 ALA A N 14
ATOM 27878 C CA . ALA A 1 41 ? 3.985 -7.277 6.713 1.00 0.00 41 ALA A CA 14
ATOM 27879 C C . ALA A 1 41 ? 3.416 -8.219 7.663 1.00 0.00 41 ALA A C 14
ATOM 27880 O O . ALA A 1 41 ? 3.296 -9.412 7.430 1.00 0.00 41 ALA A O 14
ATOM 27887 N N . GLU A 1 42 ? 3.026 -7.595 8.746 1.00 0.00 42 GLU A N 14
ATOM 27888 C CA . GLU A 1 42 ? 2.200 -8.124 9.745 1.00 0.00 42 GLU A CA 14
ATOM 27889 C C . GLU A 1 42 ? 0.900 -8.377 9.175 1.00 0.00 42 GLU A C 14
ATOM 27890 O O . GLU A 1 42 ? 0.251 -9.414 9.313 1.00 0.00 42 GLU A O 14
ATOM 27902 N N . GLY A 1 43 ? 0.551 -7.389 8.502 1.00 0.00 43 GLY A N 14
ATOM 27903 C CA . GLY A 1 43 ? -0.662 -7.300 7.949 1.00 0.00 43 GLY A CA 14
ATOM 27904 C C . GLY A 1 43 ? -0.615 -7.705 6.540 1.00 0.00 43 GLY A C 14
ATOM 27905 O O . GLY A 1 43 ? 0.391 -7.456 5.854 1.00 0.00 43 GLY A O 14
ATOM 27909 N N . GLU A 1 44 ? -1.671 -8.344 6.139 1.00 0.00 44 GLU A N 14
ATOM 27910 C CA . GLU A 1 44 ? -1.934 -8.765 4.807 1.00 0.00 44 GLU A CA 14
ATOM 27911 C C . GLU A 1 44 ? -1.755 -7.583 3.914 1.00 0.00 44 GLU A C 14
ATOM 27912 O O . GLU A 1 44 ? -1.019 -7.634 2.930 1.00 0.00 44 GLU A O 14
ATOM 27924 N N . ALA A 1 45 ? -2.412 -6.503 4.305 1.00 0.00 45 ALA A N 14
ATOM 27925 C CA . ALA A 1 45 ? -2.280 -5.267 3.667 1.00 0.00 45 ALA A CA 14
ATOM 27926 C C . ALA A 1 45 ? -2.787 -4.167 4.549 1.00 0.00 45 ALA A C 14
ATOM 27927 O O . ALA A 1 45 ? -3.238 -4.410 5.681 1.00 0.00 45 ALA A O 14
ATOM 27934 N N . ARG A 1 46 ? -2.711 -3.000 4.022 1.00 0.00 46 ARG A N 14
ATOM 27935 C CA . ARG A 1 46 ? -3.001 -1.760 4.657 1.00 0.00 46 ARG A CA 14
ATOM 27936 C C . ARG A 1 46 ? -3.431 -0.883 3.503 1.00 0.00 46 ARG A C 14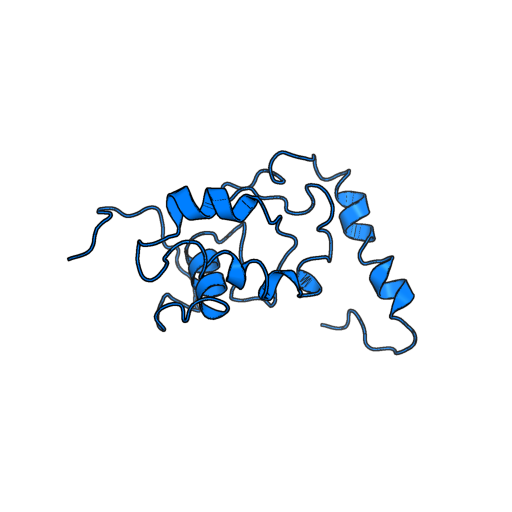
ATOM 27937 O O . ARG A 1 46 ? -2.954 -1.149 2.393 1.00 0.00 46 ARG A O 14
ATOM 27958 N N . PRO A 1 47 ? -4.401 0.076 3.659 1.00 0.00 47 PRO A N 14
ATOM 27959 C CA . PRO A 1 47 ? -4.696 0.993 2.579 1.00 0.00 47 PRO A CA 14
ATOM 27960 C C . PRO A 1 47 ? -3.413 1.680 2.164 1.00 0.00 47 PRO A C 14
ATOM 27961 O O . PRO A 1 47 ? -2.634 2.123 3.002 1.00 0.00 47 PRO A O 14
ATOM 27972 N N . LEU A 1 48 ? -3.169 1.652 0.912 1.00 0.00 48 LEU A N 14
ATOM 27973 C CA . LEU A 1 48 ? -1.976 2.122 0.323 1.00 0.00 48 LEU A CA 14
ATOM 27974 C C . LEU A 1 48 ? -2.359 2.670 -1.040 1.00 0.00 48 LEU A C 14
ATOM 27975 O O . LEU A 1 48 ? -3.475 2.469 -1.467 1.00 0.00 48 LEU A O 14
ATOM 27991 N N . LYS A 1 49 ? -1.488 3.386 -1.699 1.00 0.00 49 LYS A N 14
ATOM 27992 C CA . LYS A 1 49 ? -1.763 3.795 -2.999 1.00 0.00 49 LYS A CA 14
ATOM 27993 C C . LYS A 1 49 ? -0.994 2.863 -3.873 1.00 0.00 49 LYS A C 14
ATOM 27994 O O . LYS A 1 49 ? -0.379 1.976 -3.408 1.00 0.00 49 LYS A O 14
ATOM 28013 N N . ILE A 1 50 ? -1.017 3.044 -5.078 1.00 0.00 50 ILE A N 14
ATOM 28014 C CA . ILE A 1 50 ? -0.152 2.281 -5.923 1.00 0.00 50 ILE A CA 14
ATOM 28015 C C . ILE A 1 50 ? 0.961 3.076 -6.514 1.00 0.00 50 ILE A C 14
ATOM 28016 O O . ILE A 1 50 ? 2.089 2.596 -6.678 1.00 0.00 50 ILE A O 14
ATOM 28032 N N . GLY A 1 51 ? 0.683 4.297 -6.734 1.00 0.00 51 GLY A N 14
ATOM 28033 C CA . GLY A 1 51 ? 1.674 5.196 -7.260 1.00 0.00 51 GLY A CA 14
ATOM 28034 C C . GLY A 1 51 ? 2.792 5.436 -6.278 1.00 0.00 51 GLY A C 14
ATOM 28035 O O . GLY A 1 51 ? 3.836 5.845 -6.671 1.00 0.00 51 GLY A O 14
ATOM 28039 N N . ILE A 1 52 ? 2.567 5.102 -4.981 1.00 0.00 52 ILE A N 14
ATOM 28040 C CA . ILE A 1 52 ? 3.579 5.057 -3.986 1.00 0.00 52 ILE A CA 14
ATOM 28041 C C . ILE A 1 52 ? 4.764 4.258 -4.455 1.00 0.00 52 ILE A C 14
ATOM 28042 O O . ILE A 1 52 ? 5.842 4.548 -4.086 1.00 0.00 52 ILE A O 14
ATOM 28058 N N . PHE A 1 53 ? 4.532 3.219 -5.217 1.00 0.00 53 PHE A N 14
ATOM 28059 C CA . PHE A 1 53 ? 5.530 2.342 -5.613 1.00 0.00 53 PHE A CA 14
ATOM 28060 C C . PHE A 1 53 ? 6.729 3.105 -6.112 1.00 0.00 53 PHE A C 14
ATOM 28061 O O . PHE A 1 53 ? 7.754 2.885 -5.766 1.00 0.00 53 PHE A O 14
ATOM 28078 N N . GLN A 1 54 ? 6.468 4.032 -6.841 1.00 0.00 54 GLN A N 14
ATOM 28079 C CA . GLN A 1 54 ? 7.398 4.985 -7.392 1.00 0.00 54 GLN A CA 14
ATOM 28080 C C . GLN A 1 54 ? 8.285 5.741 -6.321 1.00 0.00 54 GLN A C 14
ATOM 28081 O O . GLN A 1 54 ? 9.274 6.392 -6.604 1.00 0.00 54 GLN A O 14
ATOM 28095 N N . ASP A 1 55 ? 7.837 5.644 -5.198 1.00 0.00 55 ASP A N 14
ATOM 28096 C CA . ASP A 1 55 ? 8.304 6.426 -4.031 1.00 0.00 55 ASP A CA 14
ATOM 28097 C C . ASP A 1 55 ? 9.089 5.603 -3.272 1.00 0.00 55 ASP A C 14
ATOM 28098 O O . ASP A 1 55 ? 10.076 5.983 -2.693 1.00 0.00 55 ASP A O 14
ATOM 28107 N N . LEU A 1 56 ? 8.587 4.447 -3.214 1.00 0.00 56 LEU A N 14
ATOM 28108 C CA . LEU A 1 56 ? 9.229 3.395 -2.736 1.00 0.00 56 LEU A CA 14
ATOM 28109 C C . LEU A 1 56 ? 10.411 3.355 -3.445 1.00 0.00 56 LEU A C 14
ATOM 28110 O O . LEU A 1 56 ? 11.369 3.579 -2.944 1.00 0.00 56 LEU A O 14
ATOM 28126 N N . VAL A 1 57 ? 10.286 3.189 -4.653 1.00 0.00 57 VAL A N 14
ATOM 28127 C CA . VAL A 1 57 ? 11.386 2.906 -5.519 1.00 0.00 57 VAL A CA 14
ATOM 28128 C C . VAL A 1 57 ? 12.465 3.935 -5.560 1.00 0.00 57 VAL A C 14
ATOM 28129 O O . VAL A 1 57 ? 13.562 3.644 -6.105 1.00 0.00 57 VAL A O 14
ATOM 28142 N N . ASP A 1 58 ? 12.122 5.137 -5.136 1.00 0.00 58 ASP A N 14
ATOM 28143 C CA . ASP A 1 58 ? 13.120 6.162 -4.915 1.00 0.00 58 ASP A CA 14
ATOM 28144 C C . ASP A 1 58 ? 14.129 5.619 -3.907 1.00 0.00 58 ASP A C 14
ATOM 28145 O O . ASP A 1 58 ? 15.338 5.561 -4.104 1.00 0.00 58 ASP A O 14
ATOM 28154 N N . ARG A 1 59 ? 13.495 5.061 -2.916 1.00 0.00 59 ARG A N 14
ATOM 28155 C CA . ARG A 1 59 ? 13.960 4.647 -1.689 1.00 0.00 59 ARG A CA 14
ATOM 28156 C C . ARG A 1 59 ? 14.275 3.179 -1.611 1.00 0.00 59 ARG A C 14
ATOM 28157 O O . ARG A 1 59 ? 15.410 2.787 -1.441 1.00 0.00 59 ARG A O 14
ATOM 28178 N N . VAL A 1 60 ? 13.247 2.383 -1.806 1.00 0.00 60 VAL A N 14
ATOM 28179 C CA . VAL A 1 60 ? 13.241 1.010 -1.509 1.00 0.00 60 VAL A CA 14
ATOM 28180 C C . VAL A 1 60 ? 14.192 0.135 -2.207 1.00 0.00 60 VAL A C 14
ATOM 28181 O O . VAL A 1 60 ? 14.820 -0.695 -1.622 1.00 0.00 60 VAL A O 14
ATOM 28194 N N . ALA A 1 61 ? 14.201 0.328 -3.448 1.00 0.00 61 ALA A N 14
ATOM 28195 C CA . ALA A 1 61 ? 14.488 -0.654 -4.340 1.00 0.00 61 ALA A CA 14
ATOM 28196 C C . ALA A 1 61 ? 15.620 -1.561 -4.120 1.00 0.00 61 ALA A C 14
ATOM 28197 O O . ALA A 1 61 ? 15.543 -2.559 -3.399 1.00 0.00 61 ALA A O 14
ATOM 28204 N N . GLY A 1 62 ? 16.610 -1.219 -4.621 1.00 0.00 62 GLY A N 14
ATOM 28205 C CA . GLY A 1 62 ? 17.681 -2.125 -4.721 1.00 0.00 62 GLY A CA 14
ATOM 28206 C C . GLY A 1 62 ? 18.618 -2.078 -3.596 1.00 0.00 62 GLY A C 14
ATOM 28207 O O . GLY A 1 62 ? 19.824 -2.151 -3.752 1.00 0.00 62 GLY A O 14
ATOM 28211 N N . GLU A 1 63 ? 18.023 -1.911 -2.491 1.00 0.00 63 GLU A N 14
ATOM 28212 C CA . GLU A 1 63 ? 18.630 -2.001 -1.228 1.00 0.00 63 GLU A CA 14
ATOM 28213 C C . GLU A 1 63 ? 19.090 -3.424 -1.015 1.00 0.00 63 GLU A C 14
ATOM 28214 O O . GLU A 1 63 ? 20.276 -3.709 -0.912 1.00 0.00 63 GLU A O 14
ATOM 28226 N N . MET A 1 64 ? 18.125 -4.323 -0.938 1.00 0.00 64 MET A N 14
ATOM 28227 C CA . MET A 1 64 ? 18.441 -5.693 -0.860 1.00 0.00 64 MET A CA 14
ATOM 28228 C C . MET A 1 64 ? 18.337 -6.274 -2.156 1.00 0.00 64 MET A C 14
ATOM 28229 O O . MET A 1 64 ? 19.288 -6.775 -2.732 1.00 0.00 64 MET A O 14
ATOM 28243 N N . ASN A 1 65 ? 17.143 -6.204 -2.620 1.00 0.00 65 ASN A N 14
ATOM 28244 C CA . ASN A 1 65 ? 16.761 -6.913 -3.709 1.00 0.00 65 ASN A CA 14
ATOM 28245 C C . ASN A 1 65 ? 15.456 -6.453 -4.357 1.00 0.00 65 ASN A C 14
ATOM 28246 O O . ASN A 1 65 ? 14.405 -6.999 -4.129 1.00 0.00 65 ASN A O 14
ATOM 28257 N N . LEU A 1 66 ? 15.536 -5.377 -5.065 1.00 0.00 66 LEU A N 14
ATOM 28258 C CA . LEU A 1 66 ? 14.441 -4.844 -5.857 1.00 0.00 66 LEU A CA 14
ATOM 28259 C C . LEU A 1 66 ? 14.944 -4.110 -7.084 1.00 0.00 66 LEU A C 14
ATOM 28260 O O . LEU A 1 66 ? 15.775 -3.219 -7.022 1.00 0.00 66 LEU A O 14
ATOM 28276 N N . SER A 1 67 ? 14.354 -4.462 -8.155 1.00 0.00 67 SER A N 14
ATOM 28277 C CA . SER A 1 67 ? 14.581 -3.907 -9.455 1.00 0.00 67 SER A CA 14
ATOM 28278 C C . SER A 1 67 ? 13.317 -3.063 -9.834 1.00 0.00 67 SER A C 14
ATOM 28279 O O . SER A 1 67 ? 12.980 -2.849 -10.986 1.00 0.00 67 SER A O 14
ATOM 28287 N N . LYS A 1 68 ? 12.669 -2.550 -8.786 1.00 0.00 68 LYS A N 14
ATOM 28288 C CA . LYS A 1 68 ? 11.367 -1.824 -8.803 1.00 0.00 68 LYS A CA 14
ATOM 28289 C C . LYS A 1 68 ? 10.253 -2.745 -9.199 1.00 0.00 68 LYS A C 14
ATOM 28290 O O . LYS A 1 68 ? 9.335 -2.891 -8.494 1.00 0.00 68 LYS A O 14
ATOM 28309 N N . THR A 1 69 ? 10.357 -3.421 -10.281 1.00 0.00 69 THR A N 14
ATOM 28310 C CA . THR A 1 69 ? 9.268 -4.157 -10.772 1.00 0.00 69 THR A CA 14
ATOM 28311 C C . THR A 1 69 ? 8.947 -5.367 -9.924 1.00 0.00 69 THR A C 14
ATOM 28312 O O . THR A 1 69 ? 7.799 -5.778 -9.806 1.00 0.00 69 THR A O 14
ATOM 28323 N N . GLN A 1 70 ? 9.950 -5.873 -9.304 1.00 0.00 70 GLN A N 14
ATOM 28324 C CA . GLN A 1 70 ? 9.801 -6.975 -8.361 1.00 0.00 70 GLN A CA 14
ATOM 28325 C C . GLN A 1 70 ? 9.331 -6.453 -6.990 1.00 0.00 70 GLN A C 14
ATOM 28326 O O . GLN A 1 70 ? 9.340 -7.151 -5.992 1.00 0.00 70 GLN A O 14
ATOM 28340 N N . LEU A 1 71 ? 9.037 -5.202 -6.979 1.00 0.00 71 LEU A N 14
ATOM 28341 C CA . LEU A 1 71 ? 8.440 -4.498 -5.886 1.00 0.00 71 LEU A CA 14
ATOM 28342 C C . LEU A 1 71 ? 7.066 -4.030 -6.322 1.00 0.00 71 LEU A C 14
ATOM 28343 O O . LEU A 1 71 ? 6.141 -4.072 -5.557 1.00 0.00 71 LEU A O 14
ATOM 28359 N N . ARG A 1 72 ? 6.922 -3.603 -7.555 1.00 0.00 72 ARG A N 14
ATOM 28360 C CA . ARG A 1 72 ? 5.633 -3.069 -7.993 1.00 0.00 72 ARG A CA 14
ATOM 28361 C C . ARG A 1 72 ? 4.595 -4.142 -7.962 1.00 0.00 72 ARG A C 14
ATOM 28362 O O . ARG A 1 72 ? 3.430 -3.880 -7.990 1.00 0.00 72 ARG A O 14
ATOM 28383 N N . SER A 1 73 ? 5.069 -5.332 -7.951 1.00 0.00 73 SER A N 14
ATOM 28384 C CA . SER A 1 73 ? 4.350 -6.502 -7.966 1.00 0.00 73 SER A CA 14
ATOM 28385 C C . SER A 1 73 ? 3.880 -6.856 -6.614 1.00 0.00 73 SER A C 14
ATOM 28386 O O . SER A 1 73 ? 2.859 -7.502 -6.419 1.00 0.00 73 SER A O 14
ATOM 28394 N N . ALA A 1 74 ? 4.599 -6.383 -5.709 1.00 0.00 74 ALA A N 14
ATOM 28395 C CA . ALA A 1 74 ? 4.296 -6.535 -4.308 1.00 0.00 74 ALA A CA 14
ATOM 28396 C C . ALA A 1 74 ? 3.184 -5.617 -4.011 1.00 0.00 74 ALA A C 14
ATOM 28397 O O . ALA A 1 74 ? 2.267 -5.888 -3.237 1.00 0.00 74 ALA A O 14
ATOM 28404 N N . LEU A 1 75 ? 3.166 -4.683 -4.830 1.00 0.00 75 LEU A N 14
ATOM 28405 C CA . LEU A 1 75 ? 2.370 -3.587 -4.796 1.00 0.00 75 LEU A CA 14
ATOM 28406 C C . LEU A 1 75 ? 1.272 -3.782 -5.873 1.00 0.00 75 LEU A C 14
ATOM 28407 O O . LEU A 1 75 ? 0.836 -2.879 -6.552 1.00 0.00 75 LEU A O 14
ATOM 28423 N N . ARG A 1 76 ? 0.903 -5.056 -5.951 1.00 0.00 76 ARG A N 14
ATOM 28424 C CA . ARG A 1 76 ? -0.175 -5.710 -6.733 1.00 0.00 76 ARG A CA 14
ATOM 28425 C C . ARG A 1 76 ? -0.677 -6.822 -5.880 1.00 0.00 76 ARG A C 14
ATOM 28426 O O . ARG A 1 76 ? -1.844 -7.025 -5.730 1.00 0.00 76 ARG A O 14
ATOM 28447 N N . LEU A 1 77 ? 0.270 -7.514 -5.304 1.00 0.00 77 LEU A N 14
ATOM 28448 C CA . LEU A 1 77 ? 0.056 -8.669 -4.473 1.00 0.00 77 LEU A CA 14
ATOM 28449 C C . LEU A 1 77 ? -0.774 -8.332 -3.312 1.00 0.00 77 LEU A C 14
ATOM 28450 O O . LEU A 1 77 ? -1.911 -8.760 -3.178 1.00 0.00 77 LEU A O 14
ATOM 28466 N N . TYR A 1 78 ? -0.205 -7.505 -2.496 1.00 0.00 78 TYR A N 14
ATOM 28467 C CA . TYR A 1 78 ? -0.795 -7.215 -1.265 1.00 0.00 78 TYR A CA 14
ATOM 28468 C C . TYR A 1 78 ? -1.839 -6.156 -1.486 1.00 0.00 78 TYR A C 14
ATOM 28469 O O . TYR A 1 78 ? -2.723 -5.946 -0.696 1.00 0.00 78 TYR A O 14
ATOM 28487 N N . THR A 1 79 ? -1.740 -5.519 -2.634 1.00 0.00 79 THR A N 14
ATOM 28488 C CA . THR A 1 79 ? -2.717 -4.473 -2.977 1.00 0.00 79 THR A CA 14
ATOM 28489 C C . THR A 1 79 ? -3.995 -5.075 -3.536 1.00 0.00 79 THR A C 14
ATOM 28490 O O . THR A 1 79 ? -5.005 -4.408 -3.657 1.00 0.00 79 THR A O 14
ATOM 28501 N N . SER A 1 80 ? -3.931 -6.336 -3.896 1.00 0.00 80 SER A N 14
ATOM 28502 C CA . SER A 1 80 ? -5.111 -7.056 -4.284 1.00 0.00 80 SER A CA 14
ATOM 28503 C C . SER A 1 80 ? -5.787 -7.604 -3.045 1.00 0.00 80 SER A C 14
ATOM 28504 O O . SER A 1 80 ? -6.794 -8.311 -3.131 1.00 0.00 80 SER A O 14
ATOM 28512 N N . SER A 1 81 ? -5.226 -7.288 -1.870 1.00 0.00 81 SER A N 14
ATOM 28513 C CA . SER A 1 81 ? -5.887 -7.647 -0.681 1.00 0.00 81 SER A CA 14
ATOM 28514 C C . SER A 1 81 ? -7.016 -6.720 -0.479 1.00 0.00 81 SER A C 14
ATOM 28515 O O . SER A 1 81 ? -6.996 -5.593 -0.930 1.00 0.00 81 SER A O 14
ATOM 28523 N N . TRP A 1 82 ? -7.965 -7.180 0.209 1.00 0.00 82 TRP A N 14
ATOM 28524 C CA . TRP A 1 82 ? -9.160 -6.400 0.457 1.00 0.00 82 TRP A CA 14
ATOM 28525 C C . TRP A 1 82 ? -8.865 -5.406 1.451 1.00 0.00 82 TRP A C 14
ATOM 28526 O O . TRP A 1 82 ? -9.142 -4.260 1.254 1.00 0.00 82 TRP A O 14
ATOM 28547 N N . ARG A 1 83 ? -8.253 -5.836 2.486 1.00 0.00 83 ARG A N 14
ATOM 28548 C CA . ARG A 1 83 ? -7.898 -5.019 3.609 1.00 0.00 83 ARG A CA 14
ATOM 28549 C C . ARG A 1 83 ? -6.891 -3.959 3.274 1.00 0.00 83 ARG A C 14
ATOM 28550 O O . ARG A 1 83 ? -6.550 -3.108 4.089 1.00 0.00 83 ARG A O 14
ATOM 28571 N N . TYR A 1 84 ? -6.424 -4.049 2.078 1.00 0.00 84 TYR A N 14
ATOM 28572 C CA . TYR A 1 84 ? -5.758 -2.991 1.439 1.00 0.00 84 TYR A CA 14
ATOM 28573 C C . TYR A 1 84 ? -6.821 -1.895 1.183 1.00 0.00 84 TYR A C 14
ATOM 28574 O O . TYR A 1 84 ? -6.862 -0.896 1.851 1.00 0.00 84 TYR A O 14
ATOM 28592 N N . LEU A 1 85 ? -7.777 -2.208 0.325 1.00 0.00 85 LEU A N 14
ATOM 28593 C CA . LEU A 1 85 ? -8.779 -1.245 -0.157 1.00 0.00 85 LEU A CA 14
ATOM 28594 C C . LEU A 1 85 ? -9.903 -0.902 0.722 1.00 0.00 85 LEU A C 14
ATOM 28595 O O . LEU A 1 85 ? -10.817 -0.208 0.292 1.00 0.00 85 LEU A O 14
ATOM 28611 N N . TYR A 1 86 ? -9.835 -1.305 1.904 1.00 0.00 86 TYR A N 14
ATOM 28612 C CA . TYR A 1 86 ? -10.812 -1.013 2.908 1.00 0.00 86 TYR A CA 14
ATOM 28613 C C . TYR A 1 86 ? -10.957 0.497 3.052 1.00 0.00 86 TYR A C 14
ATOM 28614 O O . TYR A 1 86 ? -11.952 1.028 3.531 1.00 0.00 86 TYR A O 14
ATOM 28632 N N . GLY A 1 87 ? -9.911 1.137 2.620 1.00 0.00 87 GLY A N 14
ATOM 28633 C CA . GLY A 1 87 ? -9.836 2.520 2.486 1.00 0.00 87 GLY A CA 14
ATOM 28634 C C . GLY A 1 87 ? -8.795 2.870 1.555 1.00 0.00 87 GLY A C 14
ATOM 28635 O O . GLY A 1 87 ? -7.849 3.394 1.935 1.00 0.00 87 GLY A O 14
ATOM 28639 N N . VAL A 1 88 ? -8.984 2.548 0.293 1.00 0.00 88 VAL A N 14
ATOM 28640 C CA . VAL A 1 88 ? -8.090 2.922 -0.764 1.00 0.00 88 VAL A CA 14
ATOM 28641 C C . VAL A 1 88 ? -8.914 3.272 -1.998 1.00 0.00 88 VAL A C 14
ATOM 28642 O O . VAL A 1 88 ? -9.597 2.410 -2.548 1.00 0.00 88 VAL A O 14
ATOM 28655 N N . LYS A 1 89 ? -8.861 4.468 -2.425 1.00 0.00 89 LYS A N 14
ATOM 28656 C CA . LYS A 1 89 ? -9.424 4.870 -3.672 1.00 0.00 89 LYS A CA 14
ATOM 28657 C C . LYS A 1 89 ? -8.683 6.153 -4.062 1.00 0.00 89 LYS A C 14
ATOM 28658 O O . LYS A 1 89 ? -7.897 6.113 -4.995 1.00 0.00 89 LYS A O 14
ATOM 28677 N N . PRO A 1 90 ? -8.878 7.300 -3.352 1.00 0.00 90 PRO A N 14
ATOM 28678 C CA . PRO A 1 90 ? -7.939 8.378 -3.423 1.00 0.00 90 PRO A CA 14
ATOM 28679 C C . PRO A 1 90 ? -6.889 8.238 -2.305 1.00 0.00 90 PRO A C 14
ATOM 28680 O O . PRO A 1 90 ? -6.282 7.162 -2.166 1.00 0.00 90 PRO A O 14
ATOM 28691 N N . GLY A 1 91 ? -6.754 9.253 -1.423 1.00 0.00 91 GLY A N 14
ATOM 28692 C CA . GLY A 1 91 ? -5.718 9.331 -0.422 1.00 0.00 91 GLY A CA 14
ATOM 28693 C C . GLY A 1 91 ? -5.986 8.503 0.788 1.00 0.00 91 GLY A C 14
ATOM 28694 O O . GLY A 1 91 ? -5.547 8.696 1.891 1.00 0.00 91 GLY A O 14
ATOM 28698 N N . ALA A 1 92 ? -6.710 7.610 0.495 1.00 0.00 92 ALA A N 14
ATOM 28699 C CA . ALA A 1 92 ? -7.216 6.561 1.322 1.00 0.00 92 ALA A CA 14
ATOM 28700 C C . ALA A 1 92 ? -6.127 5.731 1.810 1.00 0.00 92 ALA A C 14
ATOM 28701 O O . ALA A 1 92 ? -6.167 5.215 2.921 1.00 0.00 92 ALA A O 14
ATOM 28708 N N . THR A 1 93 ? -5.186 5.640 0.971 1.00 0.00 93 THR A N 14
ATOM 28709 C CA . THR A 1 93 ? -3.912 5.101 1.225 1.00 0.00 93 THR A CA 14
ATOM 28710 C C . THR A 1 93 ? -3.414 5.536 2.618 1.00 0.00 93 THR A C 14
ATOM 28711 O O . THR A 1 93 ? -3.031 4.732 3.461 1.00 0.00 93 THR A O 14
ATOM 28722 N N . ARG A 1 94 ? -3.534 6.832 2.858 1.00 0.00 94 ARG A N 14
ATOM 28723 C CA . ARG A 1 94 ? -2.981 7.495 3.973 1.00 0.00 94 ARG A CA 14
ATOM 28724 C C . ARG A 1 94 ? -1.467 7.404 3.983 1.00 0.00 94 ARG A C 14
ATOM 28725 O O . ARG A 1 94 ? -0.851 7.692 5.011 1.00 0.00 94 ARG A O 14
ATOM 28746 N N . VAL A 1 95 ? -0.852 6.930 2.867 1.00 0.00 95 VAL A N 14
ATOM 28747 C CA . VAL A 1 95 ? 0.558 6.810 2.764 1.00 0.00 95 VAL A CA 14
ATOM 28748 C C . VAL A 1 95 ? 1.146 7.008 1.303 1.00 0.00 95 VAL A C 14
ATOM 28749 O O . VAL A 1 95 ? 0.541 6.803 0.243 1.00 0.00 95 VAL A O 14
ATOM 28762 N N . ASP A 1 96 ? 2.231 7.506 1.416 1.00 0.00 96 ASP A N 14
ATOM 28763 C CA . ASP A 1 96 ? 3.349 7.569 0.581 1.00 0.00 96 ASP A CA 14
ATOM 28764 C C . ASP A 1 96 ? 4.304 7.075 1.627 1.00 0.00 96 ASP A C 14
ATOM 28765 O O . ASP A 1 96 ? 3.853 6.802 2.771 1.00 0.00 96 ASP A O 14
ATOM 28774 N N . LEU A 1 97 ? 5.461 6.865 1.364 1.00 0.00 97 LEU A N 14
ATOM 28775 C CA . LEU A 1 97 ? 6.275 6.328 2.309 1.00 0.00 97 LEU A CA 14
ATOM 28776 C C . LEU A 1 97 ? 6.779 7.179 3.476 1.00 0.00 97 LEU A C 14
ATOM 28777 O O . LEU A 1 97 ? 7.641 6.759 4.250 1.00 0.00 97 LEU A O 14
ATOM 28793 N N . ASP A 1 98 ? 6.135 8.315 3.647 1.00 0.00 98 ASP A N 14
ATOM 28794 C CA . ASP A 1 98 ? 6.237 9.139 4.785 1.00 0.00 98 ASP A CA 14
ATOM 28795 C C . ASP A 1 98 ? 4.954 8.908 5.593 1.00 0.00 98 ASP A C 14
ATOM 28796 O O . ASP A 1 98 ? 4.933 8.905 6.840 1.00 0.00 98 ASP A O 14
ATOM 28805 N N . GLY A 1 99 ? 3.895 8.608 4.857 1.00 0.00 99 GLY A N 14
ATOM 28806 C CA . GLY A 1 99 ? 2.630 8.296 5.404 1.00 0.00 99 GLY A CA 14
ATOM 28807 C C . GLY A 1 99 ? 1.591 9.426 5.235 1.00 0.00 99 GLY A C 14
ATOM 28808 O O . GLY A 1 99 ? 0.794 9.691 6.141 1.00 0.00 99 GLY A O 14
ATOM 28812 N N . ASN A 1 100 ? 1.624 10.049 4.086 1.00 0.00 100 ASN A N 14
ATOM 28813 C CA . ASN A 1 100 ? 0.703 11.067 3.592 1.00 0.00 100 ASN A CA 14
ATOM 28814 C C . ASN A 1 100 ? -0.198 10.323 2.727 1.00 0.00 100 ASN A C 14
ATOM 28815 O O . ASN A 1 100 ? 0.220 9.424 2.216 1.00 0.00 100 ASN A O 14
ATOM 28826 N N . PRO A 1 101 ? -1.412 10.731 2.467 1.00 0.00 101 PRO A N 14
ATOM 28827 C CA . PRO A 1 101 ? -2.445 9.929 1.755 1.00 0.00 101 PRO A CA 14
ATOM 28828 C C . PRO A 1 101 ? -2.166 9.884 0.308 1.00 0.00 101 PRO A C 14
ATOM 28829 O O . PRO A 1 101 ? -2.938 10.332 -0.492 1.00 0.00 101 PRO A O 14
ATOM 28840 N N . CYS A 1 102 ? -0.999 9.339 0.001 1.00 0.00 102 CYS A N 14
ATOM 28841 C CA . CYS A 1 102 ? -0.288 9.528 -1.262 1.00 0.00 102 CYS A CA 14
ATOM 28842 C C . CYS A 1 102 ? -0.129 11.065 -1.518 1.00 0.00 102 CYS A C 14
ATOM 28843 O O . CYS A 1 102 ? 0.291 11.536 -2.564 1.00 0.00 102 CYS A O 14
ATOM 28851 N N . GLY A 1 103 ? -0.485 11.793 -0.423 1.00 0.00 103 GLY A N 14
ATOM 28852 C CA . GLY A 1 103 ? -0.473 13.245 -0.263 1.00 0.00 103 GLY A CA 14
ATOM 28853 C C . GLY A 1 103 ? -1.533 13.872 -1.075 1.00 0.00 103 GLY A C 14
ATOM 28854 O O . GLY A 1 103 ? -1.573 15.067 -1.317 1.00 0.00 103 GLY A O 14
ATOM 28858 N N . GLU A 1 104 ? -2.366 13.026 -1.439 1.00 0.00 104 GLU A N 14
ATOM 28859 C CA . GLU A 1 104 ? -3.437 13.221 -2.310 1.00 0.00 104 GLU A CA 14
ATOM 28860 C C . GLU A 1 104 ? -4.715 13.648 -1.586 1.00 0.00 104 GLU A C 14
ATOM 28861 O O . GLU A 1 104 ? -5.455 14.502 -2.083 1.00 0.00 104 GLU A O 14
ATOM 28873 N N . LEU A 1 105 ? -5.000 13.079 -0.420 1.00 0.00 105 LEU A N 14
ATOM 28874 C CA . LEU A 1 105 ? -6.205 13.417 0.191 1.00 0.00 105 LEU A CA 14
ATOM 28875 C C . LEU A 1 105 ? -6.063 13.727 1.702 1.00 0.00 105 LEU A C 14
ATOM 28876 O O . LEU A 1 105 ? -5.022 13.632 2.264 1.00 0.00 105 LEU A O 14
ATOM 28892 N N . ASP A 1 106 ? -7.117 14.254 2.221 1.00 0.00 106 ASP A N 14
ATOM 28893 C CA . ASP A 1 106 ? -7.496 14.442 3.612 1.00 0.00 106 ASP A CA 14
ATOM 28894 C C . ASP A 1 106 ? -7.877 13.016 4.108 1.00 0.00 106 ASP A C 14
ATOM 28895 O O . ASP A 1 106 ? -7.247 12.027 3.711 1.00 0.00 106 ASP A O 14
ATOM 28904 N N . GLU A 1 107 ? -8.829 12.895 4.916 1.00 0.00 107 GLU A N 14
ATOM 28905 C CA . GLU A 1 107 ? -9.356 11.609 5.233 1.00 0.00 107 GLU A CA 14
ATOM 28906 C C . GLU A 1 107 ? -10.859 11.562 5.169 1.00 0.00 107 GLU A C 14
ATOM 28907 O O . GLU A 1 107 ? -11.439 10.495 5.174 1.00 0.00 107 GLU A O 14
ATOM 28919 N N . GLN A 1 108 ? -11.451 12.681 5.018 1.00 0.00 108 GLN A N 14
ATOM 28920 C CA . GLN A 1 108 ? -12.850 12.819 4.957 1.00 0.00 108 GLN A CA 14
ATOM 28921 C C . GLN A 1 108 ? -13.211 12.744 3.559 1.00 0.00 108 GLN A C 14
ATOM 28922 O O . GLN A 1 108 ? -14.361 12.918 3.134 1.00 0.00 108 GLN A O 14
ATOM 28936 N N . HIS A 1 109 ? -12.229 12.448 2.772 1.00 0.00 109 HIS A N 14
ATOM 28937 C CA . HIS A 1 109 ? -12.537 12.210 1.462 1.00 0.00 109 HIS A CA 14
ATOM 28938 C C . HIS A 1 109 ? -12.132 10.856 1.101 1.00 0.00 109 HIS A C 14
ATOM 28939 O O . HIS A 1 109 ? -12.688 10.234 0.213 1.00 0.00 109 HIS A O 14
ATOM 28954 N N . VAL A 1 110 ? -11.243 10.360 1.852 1.00 0.00 110 VAL A N 14
ATOM 28955 C CA . VAL A 1 110 ? -10.893 9.010 1.724 1.00 0.00 110 VAL A CA 14
ATOM 28956 C C . VAL A 1 110 ? -11.668 8.225 2.694 1.00 0.00 110 VAL A C 14
ATOM 28957 O O . VAL A 1 110 ? -11.436 7.074 2.997 1.00 0.00 110 VAL A O 14
ATOM 28970 N N . GLU A 1 111 ? -12.547 8.946 3.168 1.00 0.00 111 GLU A N 14
ATOM 28971 C CA . GLU A 1 111 ? -13.642 8.588 3.933 1.00 0.00 111 GLU A CA 14
ATOM 28972 C C . GLU A 1 111 ? -14.527 7.777 3.089 1.00 0.00 111 GLU A C 14
ATOM 28973 O O . GLU A 1 111 ? -15.064 6.773 3.493 1.00 0.00 111 GLU A O 14
ATOM 28985 N N . HIS A 1 112 ? -14.611 8.191 1.876 1.00 0.00 112 HIS A N 14
ATOM 28986 C CA . HIS A 1 112 ? -15.427 7.532 0.918 1.00 0.00 112 HIS A CA 14
ATOM 28987 C C . HIS A 1 112 ? -14.739 6.330 0.427 1.00 0.00 112 HIS A C 14
ATOM 28988 O O . HIS A 1 112 ? -15.324 5.472 -0.159 1.00 0.00 112 HIS A O 14
ATOM 29003 N N . ALA A 1 113 ? -13.516 6.296 0.672 1.00 0.00 113 ALA A N 14
ATOM 29004 C CA . ALA A 1 113 ? -12.732 5.229 0.358 1.00 0.00 113 ALA A CA 14
ATOM 29005 C C . ALA A 1 113 ? -12.800 4.245 1.435 1.00 0.00 113 ALA A C 14
ATOM 29006 O O . ALA A 1 113 ? -12.737 3.049 1.222 1.00 0.00 113 ALA A O 14
ATOM 29013 N N . ARG A 1 114 ? -12.955 4.787 2.587 1.00 0.00 114 ARG A N 14
ATOM 29014 C CA . ARG A 1 114 ? -13.102 4.070 3.761 1.00 0.00 114 ARG A CA 14
ATOM 29015 C C . ARG A 1 114 ? -14.462 3.378 3.714 1.00 0.00 114 ARG A C 14
ATOM 29016 O O . ARG A 1 114 ? -14.729 2.446 4.453 1.00 0.00 114 ARG A O 14
ATOM 29037 N N . LYS A 1 115 ? -15.330 3.857 2.811 1.00 0.00 115 LYS A N 14
ATOM 29038 C CA . LYS A 1 115 ? -16.568 3.353 2.699 1.00 0.00 115 LYS A CA 14
ATOM 29039 C C . LYS A 1 115 ? -16.700 2.613 1.424 1.00 0.00 115 LYS A C 14
ATOM 29040 O O . LYS A 1 115 ? -17.607 1.861 1.289 1.00 0.00 115 LYS A O 14
ATOM 29059 N N . GLN A 1 116 ? -15.800 2.832 0.457 1.00 0.00 116 GLN A N 14
ATOM 29060 C CA . GLN A 1 116 ? -15.918 2.081 -0.755 1.00 0.00 116 GLN A CA 14
ATOM 29061 C C . GLN A 1 116 ? -15.728 0.560 -0.574 1.00 0.00 116 GLN A C 14
ATOM 29062 O O . GLN A 1 116 ? -16.000 -0.240 -1.458 1.00 0.00 116 GLN A O 14
ATOM 29076 N N . LEU A 1 117 ? -15.231 0.183 0.576 1.00 0.00 117 LEU A N 14
ATOM 29077 C CA . LEU A 1 117 ? -15.200 -1.130 0.978 1.00 0.00 117 LEU A CA 14
ATOM 29078 C C . LEU A 1 117 ? -16.534 -1.542 1.557 1.00 0.00 117 LEU A C 14
ATOM 29079 O O . LEU A 1 117 ? -16.886 -2.659 1.444 1.00 0.00 117 LEU A O 14
ATOM 29095 N N . GLU A 1 118 ? -17.324 -0.622 2.053 1.00 0.00 118 GLU A N 14
ATOM 29096 C CA . GLU A 1 118 ? -18.632 -0.946 2.516 1.00 0.00 118 GLU A CA 14
ATOM 29097 C C . GLU A 1 118 ? -19.571 -0.879 1.317 1.00 0.00 118 GLU A C 14
ATOM 29098 O O . GLU A 1 118 ? -20.744 -1.103 1.389 1.00 0.00 118 GLU A O 14
ATOM 29110 N N . GLU A 1 119 ? -18.962 -0.612 0.211 1.00 0.00 119 GLU A N 14
ATOM 29111 C CA . GLU A 1 119 ? -19.598 -0.644 -1.048 1.00 0.00 119 GLU A CA 14
ATOM 29112 C C . GLU A 1 119 ? -19.316 -2.000 -1.579 1.00 0.00 119 GLU A C 14
ATOM 29113 O O . GLU A 1 119 ? -20.118 -2.644 -2.228 1.00 0.00 119 GLU A O 14
ATOM 29125 N N . ALA A 1 120 ? -18.097 -2.418 -1.288 1.00 0.00 120 ALA A N 14
ATOM 29126 C CA . ALA A 1 120 ? -17.605 -3.675 -1.638 1.00 0.00 120 ALA A CA 14
ATOM 29127 C C . ALA A 1 120 ? -18.269 -4.765 -0.881 1.00 0.00 120 ALA A C 14
ATOM 29128 O O . ALA A 1 120 ? -18.881 -5.591 -1.441 1.00 0.00 120 ALA A O 14
ATOM 29135 N N . LYS A 1 121 ? -18.179 -4.672 0.358 1.00 0.00 121 LYS A N 14
ATOM 29136 C CA . LYS A 1 121 ? -18.717 -5.548 1.345 1.00 0.00 121 LYS A CA 14
ATOM 29137 C C . LYS A 1 121 ? -20.100 -5.814 1.163 1.00 0.00 121 LYS A C 14
ATOM 29138 O O . LYS A 1 121 ? -20.486 -6.922 0.961 1.00 0.00 121 LYS A O 14
ATOM 29157 N N . ALA A 1 122 ? -20.802 -4.827 1.245 1.00 0.00 122 ALA A N 14
ATOM 29158 C CA . ALA A 1 122 ? -22.173 -4.796 1.007 1.00 0.00 122 ALA A CA 14
ATOM 29159 C C . ALA A 1 122 ? -22.581 -5.294 -0.384 1.00 0.00 122 ALA A C 14
ATOM 29160 O O . ALA A 1 122 ? -23.754 -5.529 -0.641 1.00 0.00 122 ALA A O 14
ATOM 29167 N N . ARG A 1 123 ? -21.614 -5.442 -1.285 1.00 0.00 123 ARG A N 14
ATOM 29168 C CA . ARG A 1 123 ? -21.887 -5.897 -2.579 1.00 0.00 123 ARG A CA 14
ATOM 29169 C C . ARG A 1 123 ? -21.656 -7.347 -2.620 1.00 0.00 123 ARG A C 14
ATOM 29170 O O . ARG A 1 123 ? -22.234 -8.091 -3.409 1.00 0.00 123 ARG A O 14
ATOM 29191 N N . VAL A 1 124 ? -20.805 -7.720 -1.754 1.00 0.00 124 VAL A N 14
ATOM 29192 C CA . VAL A 1 124 ? -20.305 -9.032 -1.725 1.00 0.00 124 VAL A CA 14
ATOM 29193 C C . VAL A 1 124 ? -21.247 -9.819 -0.979 1.00 0.00 124 VAL A C 14
ATOM 29194 O O . VAL A 1 124 ? -21.914 -10.730 -1.477 1.00 0.00 124 VAL A O 14
ATOM 29207 N N . GLN A 1 125 ? -21.348 -9.297 0.172 1.00 0.00 125 GLN A N 14
ATOM 29208 C CA . GLN A 1 125 ? -22.190 -9.573 1.210 1.00 0.00 125 GLN A CA 14
ATOM 29209 C C . GLN A 1 125 ? -22.659 -11.004 1.295 1.00 0.00 125 GLN A C 14
ATOM 29210 O O . GLN A 1 125 ? -21.891 -11.922 0.943 1.00 0.00 125 GLN A O 14
ATOM 29224 N N . ALA A 1 126 ? -23.866 -11.198 1.832 1.00 0.00 126 ALA A N 14
ATOM 29225 C CA . ALA A 1 126 ? -24.531 -12.453 1.880 1.00 0.00 126 ALA A CA 14
ATOM 29226 C C . ALA A 1 126 ? -23.849 -13.485 2.793 1.00 0.00 126 ALA A C 14
ATOM 29227 O O . ALA A 1 126 ? -24.384 -13.872 3.831 1.00 0.00 126 ALA A O 14
ATOM 29234 N N . GLN A 1 127 ? -22.693 -13.917 2.382 1.00 0.00 127 GLN A N 14
ATOM 29235 C CA . GLN A 1 127 ? -21.828 -14.691 3.058 1.00 0.00 127 GLN A CA 14
ATOM 29236 C C . GLN A 1 127 ? -21.195 -13.879 4.175 1.00 0.00 127 GLN A C 14
ATOM 29237 O O . GLN A 1 127 ? -21.224 -12.652 4.178 1.00 0.00 127 GLN A O 14
ATOM 29251 N N . ARG A 1 128 ? -20.645 -14.594 5.104 1.00 0.00 128 ARG A N 14
ATOM 29252 C CA . ARG A 1 128 ? -19.887 -14.118 6.213 1.00 0.00 128 ARG A CA 14
ATOM 29253 C C . ARG A 1 128 ? -18.797 -13.077 5.899 1.00 0.00 128 ARG A C 14
ATOM 29254 O O . ARG A 1 128 ? -18.270 -12.430 6.811 1.00 0.00 128 ARG A O 14
ATOM 29275 N N . ALA A 1 129 ? -18.447 -13.000 4.650 1.00 0.00 129 ALA A N 14
ATOM 29276 C CA . ALA A 1 129 ? -17.372 -12.226 4.120 1.00 0.00 129 ALA A CA 14
ATOM 29277 C C . ALA A 1 129 ? -17.167 -10.813 4.620 1.00 0.00 129 ALA A C 14
ATOM 29278 O O . ALA A 1 129 ? -18.033 -9.939 4.537 1.00 0.00 129 ALA A O 14
ATOM 29285 N N . GLU A 1 130 ? -15.983 -10.647 5.132 1.00 0.00 130 GLU A N 14
ATOM 29286 C CA . GLU A 1 130 ? -15.398 -9.520 5.570 1.00 0.00 130 GLU A CA 14
ATOM 29287 C C . GLU A 1 130 ? -13.910 -9.900 5.458 1.00 0.00 130 GLU A C 14
ATOM 29288 O O . GLU A 1 130 ? -13.248 -9.596 4.497 1.00 0.00 130 GLU A O 14
ATOM 29300 N N . GLN A 1 131 ? -13.492 -10.729 6.381 1.00 0.00 131 GLN A N 14
ATOM 29301 C CA . GLN A 1 131 ? -12.205 -11.369 6.363 1.00 0.00 131 GLN A CA 14
ATOM 29302 C C . GLN A 1 131 ? -12.552 -12.846 6.351 1.00 0.00 131 GLN A C 14
ATOM 29303 O O . GLN A 1 131 ? -12.694 -13.466 7.400 1.00 0.00 131 GLN A O 14
ATOM 29317 N N . GLN A 1 132 ? -12.833 -13.367 5.173 1.00 0.00 132 GLN A N 14
ATOM 29318 C CA . GLN A 1 132 ? -13.390 -14.681 5.038 1.00 0.00 132 GLN A CA 14
ATOM 29319 C C . GLN A 1 132 ? -12.963 -15.388 3.800 1.00 0.00 132 GLN A C 14
ATOM 29320 O O . GLN A 1 132 ? -12.174 -14.892 3.002 1.00 0.00 132 GLN A O 14
ATOM 29334 N N . ALA A 1 133 ? -13.535 -16.538 3.691 1.00 0.00 133 ALA A N 14
ATOM 29335 C CA . ALA A 1 133 ? -13.620 -17.342 2.570 1.00 0.00 133 ALA A CA 14
ATOM 29336 C C . ALA A 1 133 ? -15.097 -17.654 2.593 1.00 0.00 133 ALA A C 14
ATOM 29337 O O . ALA A 1 133 ? -15.793 -17.444 1.604 1.00 0.00 133 ALA A O 14
ATOM 29345 N N . MET A 1 1 ? 23.149 -0.893 -5.430 1.00 0.00 1 MET A N 15
ATOM 29346 C CA . MET A 1 1 ? 21.724 -1.185 -5.638 1.00 0.00 1 MET A CA 15
ATOM 29347 C C . MET A 1 1 ? 21.677 -2.383 -6.526 1.00 0.00 1 MET A C 15
ATOM 29348 O O . MET A 1 1 ? 22.469 -2.457 -7.446 1.00 0.00 1 MET A O 15
ATOM 29364 N N . GLY A 1 2 ? 20.778 -3.322 -6.252 1.00 0.00 2 GLY A N 15
ATOM 29365 C CA . GLY A 1 2 ? 20.828 -4.598 -6.960 1.00 0.00 2 GLY A CA 15
ATOM 29366 C C . GLY A 1 2 ? 21.947 -5.402 -6.344 1.00 0.00 2 GLY A C 15
ATOM 29367 O O . GLY A 1 2 ? 22.556 -6.257 -6.955 1.00 0.00 2 GLY A O 15
ATOM 29371 N N . SER A 1 3 ? 22.183 -5.071 -5.107 1.00 0.00 3 SER A N 15
ATOM 29372 C CA . SER A 1 3 ? 23.235 -5.557 -4.305 1.00 0.00 3 SER A CA 15
ATOM 29373 C C . SER A 1 3 ? 22.736 -5.353 -2.906 1.00 0.00 3 SER A C 15
ATOM 29374 O O . SER A 1 3 ? 22.073 -4.332 -2.670 1.00 0.00 3 SER A O 15
ATOM 29382 N N . SER A 1 4 ? 23.002 -6.242 -2.006 1.00 0.00 4 SER A N 15
ATOM 29383 C CA . SER A 1 4 ? 22.519 -6.053 -0.678 1.00 0.00 4 SER A CA 15
ATOM 29384 C C . SER A 1 4 ? 23.425 -5.103 0.119 1.00 0.00 4 SER A C 15
ATOM 29385 O O . SER A 1 4 ? 23.214 -3.879 0.131 1.00 0.00 4 SER A O 15
ATOM 29393 N N . HIS A 1 5 ? 24.457 -5.662 0.758 1.00 0.00 5 HIS A N 15
ATOM 29394 C CA . HIS A 1 5 ? 25.415 -4.930 1.625 1.00 0.00 5 HIS A CA 15
ATOM 29395 C C . HIS A 1 5 ? 24.730 -4.443 2.930 1.00 0.00 5 HIS A C 15
ATOM 29396 O O . HIS A 1 5 ? 25.355 -4.421 3.991 1.00 0.00 5 HIS A O 15
ATOM 29411 N N . HIS A 1 6 ? 23.468 -4.053 2.821 1.00 0.00 6 HIS A N 15
ATOM 29412 C CA . HIS A 1 6 ? 22.639 -3.649 3.947 1.00 0.00 6 HIS A CA 15
ATOM 29413 C C . HIS A 1 6 ? 22.398 -4.882 4.795 1.00 0.00 6 HIS A C 15
ATOM 29414 O O . HIS A 1 6 ? 22.090 -5.951 4.268 1.00 0.00 6 HIS A O 15
ATOM 29429 N N . HIS A 1 7 ? 22.590 -4.765 6.074 1.00 0.00 7 HIS A N 15
ATOM 29430 C CA . HIS A 1 7 ? 22.409 -5.887 6.959 1.00 0.00 7 HIS A CA 15
ATOM 29431 C C . HIS A 1 7 ? 21.555 -5.473 8.116 1.00 0.00 7 HIS A C 15
ATOM 29432 O O . HIS A 1 7 ? 21.235 -4.298 8.239 1.00 0.00 7 HIS A O 15
ATOM 29447 N N . HIS A 1 8 ? 21.217 -6.439 8.961 1.00 0.00 8 HIS A N 15
ATOM 29448 C CA . HIS A 1 8 ? 20.335 -6.248 10.106 1.00 0.00 8 HIS A CA 15
ATOM 29449 C C . HIS A 1 8 ? 18.887 -6.088 9.687 1.00 0.00 8 HIS A C 15
ATOM 29450 O O . HIS A 1 8 ? 18.455 -5.019 9.281 1.00 0.00 8 HIS A O 15
ATOM 29465 N N . HIS A 1 9 ? 18.156 -7.159 9.757 1.00 0.00 9 HIS A N 15
ATOM 29466 C CA . HIS A 1 9 ? 16.737 -7.062 9.621 1.00 0.00 9 HIS A CA 15
ATOM 29467 C C . HIS A 1 9 ? 16.200 -6.700 11.007 1.00 0.00 9 HIS A C 15
ATOM 29468 O O . HIS A 1 9 ? 16.954 -6.750 11.997 1.00 0.00 9 HIS A O 15
ATOM 29483 N N . HIS A 1 10 ? 14.971 -6.289 11.039 1.00 0.00 10 HIS A N 15
ATOM 29484 C CA . HIS A 1 10 ? 14.221 -5.943 12.201 1.00 0.00 10 HIS A CA 15
ATOM 29485 C C . HIS A 1 10 ? 14.412 -4.510 12.493 1.00 0.00 10 HIS A C 15
ATOM 29486 O O . HIS A 1 10 ? 15.319 -4.083 13.234 1.00 0.00 10 HIS A O 15
ATOM 29501 N N . SER A 1 11 ? 13.631 -3.799 11.804 1.00 0.00 11 SER A N 15
ATOM 29502 C CA . SER A 1 11 ? 13.509 -2.427 11.850 1.00 0.00 11 SER A CA 15
ATOM 29503 C C . SER A 1 11 ? 12.383 -2.106 12.685 1.00 0.00 11 SER A C 15
ATOM 29504 O O . SER A 1 11 ? 12.521 -1.898 13.892 1.00 0.00 11 SER A O 15
ATOM 29512 N N . GLN A 1 12 ? 11.295 -2.139 12.116 1.00 0.00 12 GLN A N 15
ATOM 29513 C CA . GLN A 1 12 ? 10.113 -1.681 12.767 1.00 0.00 12 GLN A CA 15
ATOM 29514 C C . GLN A 1 12 ? 9.006 -2.654 12.533 1.00 0.00 12 GLN A C 15
ATOM 29515 O O . GLN A 1 12 ? 7.824 -2.363 12.691 1.00 0.00 12 GLN A O 15
ATOM 29529 N N . ASP A 1 13 ? 9.425 -3.806 12.225 1.00 0.00 13 ASP A N 15
ATOM 29530 C CA . ASP A 1 13 ? 8.630 -4.878 11.930 1.00 0.00 13 ASP A CA 15
ATOM 29531 C C . ASP A 1 13 ? 8.465 -5.797 13.131 1.00 0.00 13 ASP A C 15
ATOM 29532 O O . ASP A 1 13 ? 9.293 -5.788 14.055 1.00 0.00 13 ASP A O 15
ATOM 29541 N N . PRO A 1 14 ? 7.363 -6.538 13.178 1.00 0.00 14 PRO A N 15
ATOM 29542 C CA . PRO A 1 14 ? 7.102 -7.549 14.188 1.00 0.00 14 PRO A CA 15
ATOM 29543 C C . PRO A 1 14 ? 7.331 -9.034 13.713 1.00 0.00 14 PRO A C 15
ATOM 29544 O O . PRO A 1 14 ? 8.180 -9.726 14.272 1.00 0.00 14 PRO A O 15
ATOM 29555 N N . MET A 1 15 ? 6.576 -9.486 12.680 1.00 0.00 15 MET A N 15
ATOM 29556 C CA . MET A 1 15 ? 6.524 -10.848 12.206 1.00 0.00 15 MET A CA 15
ATOM 29557 C C . MET A 1 15 ? 7.823 -11.381 11.560 1.00 0.00 15 MET A C 15
ATOM 29558 O O . MET A 1 15 ? 7.981 -12.599 11.450 1.00 0.00 15 MET A O 15
ATOM 29572 N N . GLU A 1 16 ? 8.745 -10.468 11.195 1.00 0.00 16 GLU A N 15
ATOM 29573 C CA . GLU A 1 16 ? 10.058 -10.800 10.543 1.00 0.00 16 GLU A CA 15
ATOM 29574 C C . GLU A 1 16 ? 10.015 -10.840 9.007 1.00 0.00 16 GLU A C 15
ATOM 29575 O O . GLU A 1 16 ? 8.969 -10.736 8.374 1.00 0.00 16 GLU A O 15
ATOM 29587 N N . ASN A 1 17 ? 11.204 -10.960 8.435 1.00 0.00 17 ASN A N 15
ATOM 29588 C CA . ASN A 1 17 ? 11.438 -11.076 7.001 1.00 0.00 17 ASN A CA 15
ATOM 29589 C C . ASN A 1 17 ? 12.739 -11.783 6.837 1.00 0.00 17 ASN A C 15
ATOM 29590 O O . ASN A 1 17 ? 13.835 -11.181 6.746 1.00 0.00 17 ASN A O 15
ATOM 29601 N N . GLN A 1 18 ? 12.632 -13.012 6.919 1.00 0.00 18 GLN A N 15
ATOM 29602 C CA . GLN A 1 18 ? 13.698 -13.891 6.863 1.00 0.00 18 GLN A CA 15
ATOM 29603 C C . GLN A 1 18 ? 14.109 -14.257 5.418 1.00 0.00 18 GLN A C 15
ATOM 29604 O O . GLN A 1 18 ? 15.233 -14.004 5.051 1.00 0.00 18 GLN A O 15
ATOM 29618 N N . PRO A 1 19 ? 13.263 -14.915 4.599 1.00 0.00 19 PRO A N 15
ATOM 29619 C CA . PRO A 1 19 ? 13.535 -15.040 3.156 1.00 0.00 19 PRO A CA 15
ATOM 29620 C C . PRO A 1 19 ? 13.527 -13.679 2.425 1.00 0.00 19 PRO A C 15
ATOM 29621 O O . PRO A 1 19 ? 12.656 -12.841 2.632 1.00 0.00 19 PRO A O 15
ATOM 29632 N N . LYS A 1 20 ? 14.576 -13.456 1.646 1.00 0.00 20 LYS A N 15
ATOM 29633 C CA . LYS A 1 20 ? 14.784 -12.335 0.876 1.00 0.00 20 LYS A CA 15
ATOM 29634 C C . LYS A 1 20 ? 13.832 -12.099 -0.243 1.00 0.00 20 LYS A C 15
ATOM 29635 O O . LYS A 1 20 ? 13.956 -12.703 -1.278 1.00 0.00 20 LYS A O 15
ATOM 29654 N N . LEU A 1 21 ? 13.102 -11.010 -0.058 1.00 0.00 21 LEU A N 15
ATOM 29655 C CA . LEU A 1 21 ? 11.964 -10.462 -0.771 1.00 0.00 21 LEU A CA 15
ATOM 29656 C C . LEU A 1 21 ? 11.130 -11.290 -1.734 1.00 0.00 21 LEU A C 15
ATOM 29657 O O . LEU A 1 21 ? 9.919 -11.106 -1.836 1.00 0.00 21 LEU A O 15
ATOM 29673 N N . ASN A 1 22 ? 11.772 -12.096 -2.454 1.00 0.00 22 ASN A N 15
ATOM 29674 C CA . ASN A 1 22 ? 11.222 -13.116 -3.298 1.00 0.00 22 ASN A CA 15
ATOM 29675 C C . ASN A 1 22 ? 10.463 -12.523 -4.445 1.00 0.00 22 ASN A C 15
ATOM 29676 O O . ASN A 1 22 ? 9.628 -13.154 -5.080 1.00 0.00 22 ASN A O 15
ATOM 29687 N N . SER A 1 23 ? 10.784 -11.267 -4.675 1.00 0.00 23 SER A N 15
ATOM 29688 C CA . SER A 1 23 ? 10.403 -10.494 -5.849 1.00 0.00 23 SER A CA 15
ATOM 29689 C C . SER A 1 23 ? 8.921 -10.138 -5.927 1.00 0.00 23 SER A C 15
ATOM 29690 O O . SER A 1 23 ? 8.432 -9.772 -6.998 1.00 0.00 23 SER A O 15
ATOM 29698 N N . SER A 1 24 ? 8.222 -10.198 -4.791 1.00 0.00 24 SER A N 15
ATOM 29699 C CA . SER A 1 24 ? 6.848 -9.736 -4.741 1.00 0.00 24 SER A CA 15
ATOM 29700 C C . SER A 1 24 ? 6.297 -9.623 -3.306 1.00 0.00 24 SER A C 15
ATOM 29701 O O . SER A 1 24 ? 6.521 -8.636 -2.632 1.00 0.00 24 SER A O 15
ATOM 29709 N N . LYS A 1 25 ? 5.679 -10.668 -2.831 1.00 0.00 25 LYS A N 15
ATOM 29710 C CA . LYS A 1 25 ? 5.003 -10.726 -1.618 1.00 0.00 25 LYS A CA 15
ATOM 29711 C C . LYS A 1 25 ? 5.837 -10.310 -0.460 1.00 0.00 25 LYS A C 15
ATOM 29712 O O . LYS A 1 25 ? 5.519 -9.361 0.259 1.00 0.00 25 LYS A O 15
ATOM 29731 N N . GLU A 1 26 ? 6.880 -11.035 -0.283 1.00 0.00 26 GLU A N 15
ATOM 29732 C CA . GLU A 1 26 ? 7.754 -10.834 0.829 1.00 0.00 26 GLU A CA 15
ATOM 29733 C C . GLU A 1 26 ? 8.465 -9.455 0.787 1.00 0.00 26 GLU A C 15
ATOM 29734 O O . GLU A 1 26 ? 9.140 -9.071 1.730 1.00 0.00 26 GLU A O 15
ATOM 29746 N N . VAL A 1 27 ? 8.307 -8.714 -0.292 1.00 0.00 27 VAL A N 15
ATOM 29747 C CA . VAL A 1 27 ? 8.859 -7.388 -0.357 1.00 0.00 27 VAL A CA 15
ATOM 29748 C C . VAL A 1 27 ? 7.885 -6.418 0.149 1.00 0.00 27 VAL A C 15
ATOM 29749 O O . VAL A 1 27 ? 8.278 -5.373 0.544 1.00 0.00 27 VAL A O 15
ATOM 29762 N N . ILE A 1 28 ? 6.579 -6.772 0.177 1.00 0.00 28 ILE A N 15
ATOM 29763 C CA . ILE A 1 28 ? 5.644 -5.961 0.859 1.00 0.00 28 ILE A CA 15
ATOM 29764 C C . ILE A 1 28 ? 6.044 -5.972 2.244 1.00 0.00 28 ILE A C 15
ATOM 29765 O O . ILE A 1 28 ? 5.985 -5.015 2.918 1.00 0.00 28 ILE A O 15
ATOM 29781 N N . ALA A 1 29 ? 6.443 -7.106 2.629 1.00 0.00 29 ALA A N 15
ATOM 29782 C CA . ALA A 1 29 ? 6.940 -7.343 3.891 1.00 0.00 29 ALA A CA 15
ATOM 29783 C C . ALA A 1 29 ? 8.181 -6.530 4.209 1.00 0.00 29 ALA A C 15
ATOM 29784 O O . ALA A 1 29 ? 8.320 -6.050 5.318 1.00 0.00 29 ALA A O 15
ATOM 29791 N N . PHE A 1 30 ? 9.068 -6.365 3.246 1.00 0.00 30 PHE A N 15
ATOM 29792 C CA . PHE A 1 30 ? 10.159 -5.480 3.429 1.00 0.00 30 PHE A CA 15
ATOM 29793 C C . PHE A 1 30 ? 9.624 -4.107 3.511 1.00 0.00 30 PHE A C 15
ATOM 29794 O O . PHE A 1 30 ? 9.960 -3.358 4.376 1.00 0.00 30 PHE A O 15
ATOM 29811 N N . LEU A 1 31 ? 8.781 -3.793 2.560 1.00 0.00 31 LEU A N 15
ATOM 29812 C CA . LEU A 1 31 ? 8.162 -2.522 2.459 1.00 0.00 31 LEU A CA 15
ATOM 29813 C C . LEU A 1 31 ? 7.532 -2.148 3.729 1.00 0.00 31 LEU A C 15
ATOM 29814 O O . LEU A 1 31 ? 7.593 -1.066 4.134 1.00 0.00 31 LEU A O 15
ATOM 29830 N N . ALA A 1 32 ? 6.999 -3.089 4.346 1.00 0.00 32 ALA A N 15
ATOM 29831 C CA . ALA A 1 32 ? 6.304 -2.924 5.564 1.00 0.00 32 ALA A CA 15
ATOM 29832 C C . ALA A 1 32 ? 7.185 -2.795 6.761 1.00 0.00 32 ALA A C 15
ATOM 29833 O O . ALA A 1 32 ? 6.820 -2.142 7.729 1.00 0.00 32 ALA A O 15
ATOM 29840 N N . GLU A 1 33 ? 8.352 -3.375 6.692 1.00 0.00 33 GLU A N 15
ATOM 29841 C CA . GLU A 1 33 ? 9.242 -3.317 7.813 1.00 0.00 33 GLU A CA 15
ATOM 29842 C C . GLU A 1 33 ? 9.866 -1.948 7.851 1.00 0.00 33 GLU A C 15
ATOM 29843 O O . GLU A 1 33 ? 10.154 -1.329 8.881 1.00 0.00 33 GLU A O 15
ATOM 29855 N N . ARG A 1 34 ? 9.988 -1.508 6.679 1.00 0.00 34 ARG A N 15
ATOM 29856 C CA . ARG A 1 34 ? 10.585 -0.348 6.268 1.00 0.00 34 ARG A CA 15
ATOM 29857 C C . ARG A 1 34 ? 9.624 0.817 6.385 1.00 0.00 34 ARG A C 15
ATOM 29858 O O . ARG A 1 34 ? 9.992 1.899 6.849 1.00 0.00 34 ARG A O 15
ATOM 29879 N N . PHE A 1 35 ? 8.406 0.596 5.974 1.00 0.00 35 PHE A N 15
ATOM 29880 C CA . PHE A 1 35 ? 7.368 1.559 6.043 1.00 0.00 35 PHE A CA 15
ATOM 29881 C C . PHE A 1 35 ? 6.203 1.137 6.947 1.00 0.00 35 PHE A C 15
ATOM 29882 O O . PHE A 1 35 ? 5.108 0.894 6.431 1.00 0.00 35 PHE A O 15
ATOM 29899 N N . PRO A 1 36 ? 6.407 1.067 8.301 1.00 0.00 36 PRO A N 15
ATOM 29900 C CA . PRO A 1 36 ? 5.356 0.797 9.312 1.00 0.00 36 PRO A CA 15
ATOM 29901 C C . PRO A 1 36 ? 4.035 1.611 9.152 1.00 0.00 36 PRO A C 15
ATOM 29902 O O . PRO A 1 36 ? 3.063 1.376 9.873 1.00 0.00 36 PRO A O 15
ATOM 29913 N N . HIS A 1 37 ? 4.014 2.589 8.262 1.00 0.00 37 HIS A N 15
ATOM 29914 C CA . HIS A 1 37 ? 2.824 3.371 8.024 1.00 0.00 37 HIS A CA 15
ATOM 29915 C C . HIS A 1 37 ? 2.143 2.986 6.733 1.00 0.00 37 HIS A C 15
ATOM 29916 O O . HIS A 1 37 ? 0.945 2.826 6.712 1.00 0.00 37 HIS A O 15
ATOM 29931 N N . CYS A 1 38 ? 2.907 2.856 5.684 1.00 0.00 38 CYS A N 15
ATOM 29932 C CA . CYS A 1 38 ? 2.420 2.450 4.412 1.00 0.00 38 CYS A CA 15
ATOM 29933 C C . CYS A 1 38 ? 1.995 1.024 4.382 1.00 0.00 38 CYS A C 15
ATOM 29934 O O . CYS A 1 38 ? 0.883 0.682 4.008 1.00 0.00 38 CYS A O 15
ATOM 29942 N N . PHE A 1 39 ? 2.887 0.207 4.774 1.00 0.00 39 PHE A N 15
ATOM 29943 C CA . PHE A 1 39 ? 2.762 -1.137 4.600 1.00 0.00 39 PHE A CA 15
ATOM 29944 C C . PHE A 1 39 ? 2.603 -1.872 5.938 1.00 0.00 39 PHE A C 15
ATOM 29945 O O . PHE A 1 39 ? 3.028 -1.397 6.979 1.00 0.00 39 PHE A O 15
ATOM 29962 N N . SER A 1 40 ? 1.946 -3.004 5.876 1.00 0.00 40 SER A N 15
ATOM 29963 C CA . SER A 1 40 ? 1.715 -3.870 7.014 1.00 0.00 40 SER A CA 15
ATOM 29964 C C . SER A 1 40 ? 2.732 -4.951 7.113 1.00 0.00 40 SER A C 15
ATOM 29965 O O . SER A 1 40 ? 3.620 -4.854 7.922 1.00 0.00 40 SER A O 15
ATOM 29973 N N . ALA A 1 41 ? 2.387 -6.076 6.452 1.00 0.00 41 ALA A N 15
ATOM 29974 C CA . ALA A 1 41 ? 3.159 -7.298 6.166 1.00 0.00 41 ALA A CA 15
ATOM 29975 C C . ALA A 1 41 ? 2.539 -8.273 7.061 1.00 0.00 41 ALA A C 15
ATOM 29976 O O . ALA A 1 41 ? 2.393 -9.443 6.792 1.00 0.00 41 ALA A O 15
ATOM 29983 N N . GLU A 1 42 ? 2.066 -7.661 8.084 1.00 0.00 42 GLU A N 15
ATOM 29984 C CA . GLU A 1 42 ? 1.344 -8.184 9.114 1.00 0.00 42 GLU A CA 15
ATOM 29985 C C . GLU A 1 42 ? -0.070 -8.419 8.762 1.00 0.00 42 GLU A C 15
ATOM 29986 O O . GLU A 1 42 ? -0.622 -9.499 8.810 1.00 0.00 42 GLU A O 15
ATOM 29998 N N . GLY A 1 43 ? -0.588 -7.371 8.320 1.00 0.00 43 GLY A N 15
ATOM 29999 C CA . GLY A 1 43 ? -1.976 -7.172 8.235 1.00 0.00 43 GLY A CA 15
ATOM 30000 C C . GLY A 1 43 ? -2.549 -7.384 6.917 1.00 0.00 43 GLY A C 15
ATOM 30001 O O . GLY A 1 43 ? -3.522 -6.736 6.554 1.00 0.00 43 GLY A O 15
ATOM 30005 N N . GLU A 1 44 ? -1.895 -8.215 6.220 1.00 0.00 44 GLU A N 15
ATOM 30006 C CA . GLU A 1 44 ? -2.164 -8.618 4.840 1.00 0.00 44 GLU A CA 15
ATOM 30007 C C . GLU A 1 44 ? -1.762 -7.476 3.920 1.00 0.00 44 GLU A C 15
ATOM 30008 O O . GLU A 1 44 ? -0.797 -7.569 3.168 1.00 0.00 44 GLU A O 15
ATOM 30020 N N . ALA A 1 45 ? -2.424 -6.374 4.085 1.00 0.00 45 ALA A N 15
ATOM 30021 C CA . ALA A 1 45 ? -2.200 -5.211 3.318 1.00 0.00 45 ALA A CA 15
ATOM 30022 C C . ALA A 1 45 ? -2.600 -4.020 4.138 1.00 0.00 45 ALA A C 15
ATOM 30023 O O . ALA A 1 45 ? -2.702 -4.117 5.372 1.00 0.00 45 ALA A O 15
ATOM 30030 N N . ARG A 1 46 ? -2.775 -2.918 3.490 1.00 0.00 46 ARG A N 15
ATOM 30031 C CA . ARG A 1 46 ? -3.148 -1.689 4.098 1.00 0.00 46 ARG A CA 15
ATOM 30032 C C . ARG A 1 46 ? -3.444 -0.777 2.944 1.00 0.00 46 ARG A C 15
ATOM 30033 O O . ARG A 1 46 ? -2.943 -1.059 1.846 1.00 0.00 46 ARG A O 15
ATOM 30054 N N . PRO A 1 47 ? -4.326 0.228 3.101 1.00 0.00 47 PRO A N 15
ATOM 30055 C CA . PRO A 1 47 ? -4.541 1.204 2.056 1.00 0.00 47 PRO A CA 15
ATOM 30056 C C . PRO A 1 47 ? -3.225 1.853 1.643 1.00 0.00 47 PRO A C 15
ATOM 30057 O O . PRO A 1 47 ? -2.381 2.165 2.486 1.00 0.00 47 PRO A O 15
ATOM 30068 N N . LEU A 1 48 ? -3.045 1.991 0.358 1.00 0.00 48 LEU A N 15
ATOM 30069 C CA . LEU A 1 48 ? -1.833 2.440 -0.218 1.00 0.00 48 LEU A CA 15
ATOM 30070 C C . LEU A 1 48 ? -2.158 3.067 -1.596 1.00 0.00 48 LEU A C 15
ATOM 30071 O O . LEU A 1 48 ? -3.236 2.885 -2.073 1.00 0.00 48 LEU A O 15
ATOM 30087 N N . LYS A 1 49 ? -1.234 3.825 -2.203 1.00 0.00 49 LYS A N 15
ATOM 30088 C CA . LYS A 1 49 ? -1.406 4.337 -3.479 1.00 0.00 49 LYS A CA 15
ATOM 30089 C C . LYS A 1 49 ? -0.662 3.395 -4.358 1.00 0.00 49 LYS A C 15
ATOM 30090 O O . LYS A 1 49 ? -0.006 2.546 -3.883 1.00 0.00 49 LYS A O 15
ATOM 30109 N N . ILE A 1 50 ? -0.781 3.485 -5.580 1.00 0.00 50 ILE A N 15
ATOM 30110 C CA . ILE A 1 50 ? 0.041 2.671 -6.406 1.00 0.00 50 ILE A CA 15
ATOM 30111 C C . ILE A 1 50 ? 1.305 3.314 -6.937 1.00 0.00 50 ILE A C 15
ATOM 30112 O O . ILE A 1 50 ? 2.375 2.663 -7.039 1.00 0.00 50 ILE A O 15
ATOM 30128 N N . GLY A 1 51 ? 1.211 4.556 -7.199 1.00 0.00 51 GLY A N 15
ATOM 30129 C CA . GLY A 1 51 ? 2.356 5.315 -7.682 1.00 0.00 51 GLY A CA 15
ATOM 30130 C C . GLY A 1 51 ? 3.443 5.441 -6.646 1.00 0.00 51 GLY A C 15
ATOM 30131 O O . GLY A 1 51 ? 4.536 5.771 -6.977 1.00 0.00 51 GLY A O 15
ATOM 30135 N N . ILE A 1 52 ? 3.122 5.134 -5.375 1.00 0.00 52 ILE A N 15
ATOM 30136 C CA . ILE A 1 52 ? 4.069 5.024 -4.303 1.00 0.00 52 ILE A CA 15
ATOM 30137 C C . ILE A 1 52 ? 5.261 4.246 -4.679 1.00 0.00 52 ILE A C 15
ATOM 30138 O O . ILE A 1 52 ? 6.289 4.538 -4.229 1.00 0.00 52 ILE A O 15
ATOM 30154 N N . PHE A 1 53 ? 5.080 3.211 -5.418 1.00 0.00 53 PHE A N 15
ATOM 30155 C CA . PHE A 1 53 ? 6.094 2.337 -5.743 1.00 0.00 53 PHE A CA 15
ATOM 30156 C C . PHE A 1 53 ? 7.346 3.095 -6.128 1.00 0.00 53 PHE A C 15
ATOM 30157 O O . PHE A 1 53 ? 8.318 2.899 -5.644 1.00 0.00 53 PHE A O 15
ATOM 30174 N N . GLN A 1 54 ? 7.169 4.009 -6.910 1.00 0.00 54 GLN A N 15
ATOM 30175 C CA . GLN A 1 54 ? 8.156 4.949 -7.377 1.00 0.00 54 GLN A CA 15
ATOM 30176 C C . GLN A 1 54 ? 8.913 5.728 -6.234 1.00 0.00 54 GLN A C 15
ATOM 30177 O O . GLN A 1 54 ? 9.907 6.403 -6.416 1.00 0.00 54 GLN A O 15
ATOM 30191 N N . ASP A 1 55 ? 8.346 5.642 -5.169 1.00 0.00 55 ASP A N 15
ATOM 30192 C CA . ASP A 1 55 ? 8.653 6.453 -3.995 1.00 0.00 55 ASP A CA 15
ATOM 30193 C C . ASP A 1 55 ? 9.321 5.639 -3.088 1.00 0.00 55 ASP A C 15
ATOM 30194 O O . ASP A 1 55 ? 10.126 6.056 -2.327 1.00 0.00 55 ASP A O 15
ATOM 30203 N N . LEU A 1 56 ? 8.863 4.478 -3.093 1.00 0.00 56 LEU A N 15
ATOM 30204 C CA . LEU A 1 56 ? 9.441 3.435 -2.483 1.00 0.00 56 LEU A CA 15
ATOM 30205 C C . LEU A 1 56 ? 10.697 3.371 -3.013 1.00 0.00 56 LEU A C 15
ATOM 30206 O O . LEU A 1 56 ? 11.589 3.562 -2.359 1.00 0.00 56 LEU A O 15
ATOM 30222 N N . VAL A 1 57 ? 10.724 3.206 -4.264 1.00 0.00 57 VAL A N 15
ATOM 30223 C CA . VAL A 1 57 ? 11.919 2.910 -5.000 1.00 0.00 57 VAL A CA 15
ATOM 30224 C C . VAL A 1 57 ? 12.999 3.919 -4.839 1.00 0.00 57 VAL A C 15
ATOM 30225 O O . VAL A 1 57 ? 14.167 3.608 -5.093 1.00 0.00 57 VAL A O 15
ATOM 30238 N N . ASP A 1 58 ? 12.581 5.135 -4.481 1.00 0.00 58 ASP A N 15
ATOM 30239 C CA . ASP A 1 58 ? 13.503 6.186 -4.045 1.00 0.00 58 ASP A CA 15
ATOM 30240 C C . ASP A 1 58 ? 14.450 5.607 -2.987 1.00 0.00 58 ASP A C 15
ATOM 30241 O O . ASP A 1 58 ? 15.671 5.709 -3.026 1.00 0.00 58 ASP A O 15
ATOM 30250 N N . ARG A 1 59 ? 13.778 4.902 -2.116 1.00 0.00 59 ARG A N 15
ATOM 30251 C CA . ARG A 1 59 ? 14.190 4.392 -0.910 1.00 0.00 59 ARG A CA 15
ATOM 30252 C C . ARG A 1 59 ? 14.451 2.920 -0.940 1.00 0.00 59 ARG A C 15
ATOM 30253 O O . ARG A 1 59 ? 15.575 2.471 -0.792 1.00 0.00 59 ARG A O 15
ATOM 30274 N N . VAL A 1 60 ? 13.385 2.177 -1.208 1.00 0.00 60 VAL A N 15
ATOM 30275 C CA . VAL A 1 60 ? 13.315 0.792 -0.954 1.00 0.00 60 VAL A CA 15
ATOM 30276 C C . VAL A 1 60 ? 14.303 -0.096 -1.590 1.00 0.00 60 VAL A C 15
ATOM 30277 O O . VAL A 1 60 ? 14.915 -0.913 -0.956 1.00 0.00 60 VAL A O 15
ATOM 30290 N N . ALA A 1 61 ? 14.405 0.112 -2.825 1.00 0.00 61 ALA A N 15
ATOM 30291 C CA . ALA A 1 61 ? 14.733 -0.854 -3.722 1.00 0.00 61 ALA A CA 15
ATOM 30292 C C . ALA A 1 61 ? 15.839 -1.772 -3.427 1.00 0.00 61 ALA A C 15
ATOM 30293 O O . ALA A 1 61 ? 15.712 -2.758 -2.707 1.00 0.00 61 ALA A O 15
ATOM 30300 N N . GLY A 1 62 ? 16.870 -1.446 -3.857 1.00 0.00 62 GLY A N 15
ATOM 30301 C CA . GLY A 1 62 ? 17.923 -2.356 -3.833 1.00 0.00 62 GLY A CA 15
ATOM 30302 C C . GLY A 1 62 ? 18.811 -2.185 -2.710 1.00 0.00 62 GLY A C 15
ATOM 30303 O O . GLY A 1 62 ? 20.033 -2.069 -2.852 1.00 0.00 62 GLY A O 15
ATOM 30307 N N . GLU A 1 63 ? 18.163 -2.043 -1.639 1.00 0.00 63 GLU A N 15
ATOM 30308 C CA . GLU A 1 63 ? 18.697 -2.109 -0.361 1.00 0.00 63 GLU A CA 15
ATOM 30309 C C . GLU A 1 63 ? 19.113 -3.517 -0.088 1.00 0.00 63 GLU A C 15
ATOM 30310 O O . GLU A 1 63 ? 20.262 -3.800 0.248 1.00 0.00 63 GLU A O 15
ATOM 30322 N N . MET A 1 64 ? 18.139 -4.400 -0.197 1.00 0.00 64 MET A N 15
ATOM 30323 C CA . MET A 1 64 ? 18.356 -5.740 0.036 1.00 0.00 64 MET A CA 15
ATOM 30324 C C . MET A 1 64 ? 18.202 -6.499 -1.189 1.00 0.00 64 MET A C 15
ATOM 30325 O O . MET A 1 64 ? 19.152 -7.006 -1.774 1.00 0.00 64 MET A O 15
ATOM 30339 N N . ASN A 1 65 ? 17.004 -6.578 -1.570 1.00 0.00 65 ASN A N 15
ATOM 30340 C CA . ASN A 1 65 ? 16.604 -7.435 -2.532 1.00 0.00 65 ASN A CA 15
ATOM 30341 C C . ASN A 1 65 ? 15.648 -6.890 -3.583 1.00 0.00 65 ASN A C 15
ATOM 30342 O O . ASN A 1 65 ? 14.749 -7.602 -3.945 1.00 0.00 65 ASN A O 15
ATOM 30353 N N . LEU A 1 66 ? 15.824 -5.721 -4.092 1.00 0.00 66 LEU A N 15
ATOM 30354 C CA . LEU A 1 66 ? 14.886 -5.197 -5.091 1.00 0.00 66 LEU A CA 15
ATOM 30355 C C . LEU A 1 66 ? 15.574 -4.534 -6.249 1.00 0.00 66 LEU A C 15
ATOM 30356 O O . LEU A 1 66 ? 16.565 -3.820 -6.122 1.00 0.00 66 LEU A O 15
ATOM 30372 N N . SER A 1 67 ? 14.981 -4.759 -7.345 1.00 0.00 67 SER A N 15
ATOM 30373 C CA . SER A 1 67 ? 15.337 -4.233 -8.610 1.00 0.00 67 SER A CA 15
ATOM 30374 C C . SER A 1 67 ? 14.101 -3.429 -9.155 1.00 0.00 67 SER A C 15
ATOM 30375 O O . SER A 1 67 ? 13.834 -3.369 -10.341 1.00 0.00 67 SER A O 15
ATOM 30383 N N . LYS A 1 68 ? 13.410 -2.736 -8.220 1.00 0.00 68 LYS A N 15
ATOM 30384 C CA . LYS A 1 68 ? 12.136 -1.970 -8.424 1.00 0.00 68 LYS A CA 15
ATOM 30385 C C . LYS A 1 68 ? 11.001 -2.806 -8.953 1.00 0.00 68 LYS A C 15
ATOM 30386 O O . LYS A 1 68 ? 9.994 -2.860 -8.368 1.00 0.00 68 LYS A O 15
ATOM 30405 N N . THR A 1 69 ? 11.170 -3.513 -9.992 1.00 0.00 69 THR A N 15
ATOM 30406 C CA . THR A 1 69 ? 10.072 -4.079 -10.655 1.00 0.00 69 THR A CA 15
ATOM 30407 C C . THR A 1 69 ? 9.546 -5.283 -9.939 1.00 0.00 69 THR A C 15
ATOM 30408 O O . THR A 1 69 ? 8.381 -5.644 -10.034 1.00 0.00 69 THR A O 15
ATOM 30419 N N . GLN A 1 70 ? 10.384 -5.846 -9.195 1.00 0.00 70 GLN A N 15
ATOM 30420 C CA . GLN A 1 70 ? 10.017 -6.944 -8.371 1.00 0.00 70 GLN A CA 15
ATOM 30421 C C . GLN A 1 70 ? 9.288 -6.400 -7.120 1.00 0.00 70 GLN A C 15
ATOM 30422 O O . GLN A 1 70 ? 8.645 -7.096 -6.382 1.00 0.00 70 GLN A O 15
ATOM 30436 N N . LEU A 1 71 ? 9.414 -5.126 -6.940 1.00 0.00 71 LEU A N 15
ATOM 30437 C CA . LEU A 1 71 ? 8.790 -4.395 -5.883 1.00 0.00 71 LEU A CA 15
ATOM 30438 C C . LEU A 1 71 ? 7.477 -3.855 -6.409 1.00 0.00 71 LEU A C 15
ATOM 30439 O O . LEU A 1 71 ? 6.500 -3.862 -5.723 1.00 0.00 71 LEU A O 15
ATOM 30455 N N . ARG A 1 72 ? 7.441 -3.438 -7.656 1.00 0.00 72 ARG A N 15
ATOM 30456 C CA . ARG A 1 72 ? 6.202 -2.866 -8.199 1.00 0.00 72 ARG A CA 15
ATOM 30457 C C . ARG A 1 72 ? 5.170 -3.940 -8.264 1.00 0.00 72 ARG A C 15
ATOM 30458 O O . ARG A 1 72 ? 4.010 -3.714 -8.240 1.00 0.00 72 ARG A O 15
ATOM 30479 N N . SER A 1 73 ? 5.666 -5.097 -8.331 1.00 0.00 73 SER A N 15
ATOM 30480 C CA . SER A 1 73 ? 4.954 -6.280 -8.450 1.00 0.00 73 SER A CA 15
ATOM 30481 C C . SER A 1 73 ? 4.359 -6.662 -7.163 1.00 0.00 73 SER A C 15
ATOM 30482 O O . SER A 1 73 ? 3.285 -7.221 -7.091 1.00 0.00 73 SER A O 15
ATOM 30490 N N . ALA A 1 74 ? 4.985 -6.195 -6.170 1.00 0.00 74 ALA A N 15
ATOM 30491 C CA . ALA A 1 74 ? 4.544 -6.393 -4.805 1.00 0.00 74 ALA A CA 15
ATOM 30492 C C . ALA A 1 74 ? 3.427 -5.455 -4.556 1.00 0.00 74 ALA A C 15
ATOM 30493 O O . ALA A 1 74 ? 2.480 -5.702 -3.809 1.00 0.00 74 ALA A O 15
ATOM 30500 N N . LEU A 1 75 ? 3.467 -4.496 -5.330 1.00 0.00 75 LEU A N 15
ATOM 30501 C CA . LEU A 1 75 ? 2.720 -3.368 -5.204 1.00 0.00 75 LEU A CA 15
ATOM 30502 C C . LEU A 1 75 ? 1.579 -3.329 -6.198 1.00 0.00 75 LEU A C 15
ATOM 30503 O O . LEU A 1 75 ? 0.952 -2.304 -6.402 1.00 0.00 75 LEU A O 15
ATOM 30519 N N . ARG A 1 76 ? 1.412 -4.445 -6.885 1.00 0.00 76 ARG A N 15
ATOM 30520 C CA . ARG A 1 76 ? 0.194 -4.816 -7.586 1.00 0.00 76 ARG A CA 15
ATOM 30521 C C . ARG A 1 76 ? -0.366 -6.026 -6.865 1.00 0.00 76 ARG A C 15
ATOM 30522 O O . ARG A 1 76 ? -1.542 -6.302 -6.902 1.00 0.00 76 ARG A O 15
ATOM 30543 N N . LEU A 1 77 ? 0.529 -6.710 -6.167 1.00 0.00 77 LEU A N 15
ATOM 30544 C CA . LEU A 1 77 ? 0.252 -7.948 -5.471 1.00 0.00 77 LEU A CA 15
ATOM 30545 C C . LEU A 1 77 ? -0.643 -7.723 -4.331 1.00 0.00 77 LEU A C 15
ATOM 30546 O O . LEU A 1 77 ? -1.805 -8.107 -4.340 1.00 0.00 77 LEU A O 15
ATOM 30562 N N . TYR A 1 78 ? -0.111 -7.032 -3.347 1.00 0.00 78 TYR A N 15
ATOM 30563 C CA . TYR A 1 78 ? -0.815 -6.889 -2.137 1.00 0.00 78 TYR A CA 15
ATOM 30564 C C . TYR A 1 78 ? -1.847 -5.795 -2.323 1.00 0.00 78 TYR A C 15
ATOM 30565 O O . TYR A 1 78 ? -2.677 -5.539 -1.490 1.00 0.00 78 TYR A O 15
ATOM 30583 N N . THR A 1 79 ? -1.737 -5.121 -3.449 1.00 0.00 79 THR A N 15
ATOM 30584 C CA . THR A 1 79 ? -2.692 -4.070 -3.782 1.00 0.00 79 THR A CA 15
ATOM 30585 C C . THR A 1 79 ? -3.916 -4.660 -4.466 1.00 0.00 79 THR A C 15
ATOM 30586 O O . THR A 1 79 ? -4.894 -3.985 -4.711 1.00 0.00 79 THR A O 15
ATOM 30597 N N . SER A 1 80 ? -3.821 -5.930 -4.792 1.00 0.00 80 SER A N 15
ATOM 30598 C CA . SER A 1 80 ? -4.952 -6.687 -5.257 1.00 0.00 80 SER A CA 15
ATOM 30599 C C . SER A 1 80 ? -5.588 -7.350 -4.047 1.00 0.00 80 SER A C 15
ATOM 30600 O O . SER A 1 80 ? -6.536 -8.127 -4.157 1.00 0.00 80 SER A O 15
ATOM 30608 N N . SER A 1 81 ? -5.037 -7.038 -2.872 1.00 0.00 81 SER A N 15
ATOM 30609 C CA . SER A 1 81 ? -5.617 -7.469 -1.664 1.00 0.00 81 SER A CA 15
ATOM 30610 C C . SER A 1 81 ? -6.724 -6.564 -1.367 1.00 0.00 81 SER A C 15
ATOM 30611 O O . SER A 1 81 ? -6.716 -5.419 -1.757 1.00 0.00 81 SER A O 15
ATOM 30619 N N . TRP A 1 82 ? -7.624 -7.058 -0.659 1.00 0.00 82 TRP A N 15
ATOM 30620 C CA . TRP A 1 82 ? -8.814 -6.335 -0.319 1.00 0.00 82 TRP A CA 15
ATOM 30621 C C . TRP A 1 82 ? -8.504 -5.409 0.735 1.00 0.00 82 TRP A C 15
ATOM 30622 O O . TRP A 1 82 ? -8.889 -4.279 0.691 1.00 0.00 82 TRP A O 15
ATOM 30643 N N . ARG A 1 83 ? -7.761 -5.900 1.636 1.00 0.00 83 ARG A N 15
ATOM 30644 C CA . ARG A 1 83 ? -7.313 -5.220 2.842 1.00 0.00 83 ARG A CA 15
ATOM 30645 C C . ARG A 1 83 ? -6.601 -3.966 2.506 1.00 0.00 83 ARG A C 15
ATOM 30646 O O . ARG A 1 83 ? -6.533 -3.022 3.303 1.00 0.00 83 ARG A O 15
ATOM 30667 N N . TYR A 1 84 ? -6.086 -3.977 1.334 1.00 0.00 84 TYR A N 15
ATOM 30668 C CA . TYR A 1 84 ? -5.535 -2.860 0.740 1.00 0.00 84 TYR A CA 15
ATOM 30669 C C . TYR A 1 84 ? -6.643 -1.823 0.579 1.00 0.00 84 TYR A C 15
ATOM 30670 O O . TYR A 1 84 ? -6.700 -0.847 1.305 1.00 0.00 84 TYR A O 15
ATOM 30688 N N . LEU A 1 85 ? -7.605 -2.142 -0.249 1.00 0.00 85 LEU A N 15
ATOM 30689 C CA . LEU A 1 85 ? -8.645 -1.216 -0.612 1.00 0.00 85 LEU A CA 15
ATOM 30690 C C . LEU A 1 85 ? -9.728 -0.926 0.352 1.00 0.00 85 LEU A C 15
ATOM 30691 O O . LEU A 1 85 ? -10.690 -0.260 -0.003 1.00 0.00 85 LEU A O 15
ATOM 30707 N N . TYR A 1 86 ? -9.580 -1.345 1.530 1.00 0.00 86 TYR A N 15
ATOM 30708 C CA . TYR A 1 86 ? -10.459 -1.041 2.607 1.00 0.00 86 TYR A CA 15
ATOM 30709 C C . TYR A 1 86 ? -10.554 0.478 2.838 1.00 0.00 86 TYR A C 15
ATOM 30710 O O . TYR A 1 86 ? -11.304 0.966 3.686 1.00 0.00 86 TYR A O 15
ATOM 30728 N N . GLY A 1 87 ? -9.682 1.161 2.155 1.00 0.00 87 GLY A N 15
ATOM 30729 C CA . GLY A 1 87 ? -9.634 2.556 2.060 1.00 0.00 87 GLY A CA 15
ATOM 30730 C C . GLY A 1 87 ? -8.619 2.945 1.127 1.00 0.00 87 GLY A C 15
ATOM 30731 O O . GLY A 1 87 ? -7.687 3.464 1.503 1.00 0.00 87 GLY A O 15
ATOM 30735 N N . VAL A 1 88 ? -8.825 2.656 -0.136 1.00 0.00 88 VAL A N 15
ATOM 30736 C CA . VAL A 1 88 ? -7.946 3.057 -1.203 1.00 0.00 88 VAL A CA 15
ATOM 30737 C C . VAL A 1 88 ? -8.783 3.313 -2.437 1.00 0.00 88 VAL A C 15
ATOM 30738 O O . VAL A 1 88 ? -9.554 2.429 -2.861 1.00 0.00 88 VAL A O 15
ATOM 30751 N N . LYS A 1 89 ? -8.650 4.456 -2.973 1.00 0.00 89 LYS A N 15
ATOM 30752 C CA . LYS A 1 89 ? -9.142 4.824 -4.292 1.00 0.00 89 LYS A CA 15
ATOM 30753 C C . LYS A 1 89 ? -8.757 6.250 -4.521 1.00 0.00 89 LYS A C 15
ATOM 30754 O O . LYS A 1 89 ? -8.256 6.577 -5.566 1.00 0.00 89 LYS A O 15
ATOM 30773 N N . PRO A 1 90 ? -9.029 7.135 -3.542 1.00 0.00 90 PRO A N 15
ATOM 30774 C CA . PRO A 1 90 ? -8.377 8.411 -3.470 1.00 0.00 90 PRO A CA 15
ATOM 30775 C C . PRO A 1 90 ? -7.214 8.293 -2.476 1.00 0.00 90 PRO A C 15
ATOM 30776 O O . PRO A 1 90 ? -6.614 7.210 -2.327 1.00 0.00 90 PRO A O 15
ATOM 30787 N N . GLY A 1 91 ? -6.989 9.388 -1.683 1.00 0.00 91 GLY A N 15
ATOM 30788 C CA . GLY A 1 91 ? -5.933 9.530 -0.699 1.00 0.00 91 GLY A CA 15
ATOM 30789 C C . GLY A 1 91 ? -6.062 8.656 0.503 1.00 0.00 91 GLY A C 15
ATOM 30790 O O . GLY A 1 91 ? -5.504 8.815 1.562 1.00 0.00 91 GLY A O 15
ATOM 30794 N N . ALA A 1 92 ? -6.797 7.776 0.265 1.00 0.00 92 ALA A N 15
ATOM 30795 C CA . ALA A 1 92 ? -7.167 6.681 1.084 1.00 0.00 92 ALA A CA 15
ATOM 30796 C C . ALA A 1 92 ? -5.989 5.853 1.416 1.00 0.00 92 ALA A C 15
ATOM 30797 O O . ALA A 1 92 ? -5.910 5.279 2.487 1.00 0.00 92 ALA A O 15
ATOM 30804 N N . THR A 1 93 ? -5.083 5.873 0.510 1.00 0.00 93 THR A N 15
ATOM 30805 C CA . THR A 1 93 ? -3.751 5.343 0.646 1.00 0.00 93 THR A CA 15
ATOM 30806 C C . THR A 1 93 ? -3.157 5.691 1.969 1.00 0.00 93 THR A C 15
ATOM 30807 O O . THR A 1 93 ? -2.449 4.922 2.568 1.00 0.00 93 THR A O 15
ATOM 30818 N N . ARG A 1 94 ? -3.415 6.915 2.344 1.00 0.00 94 ARG A N 15
ATOM 30819 C CA . ARG A 1 94 ? -2.906 7.544 3.465 1.00 0.00 94 ARG A CA 15
ATOM 30820 C C . ARG A 1 94 ? -1.415 7.776 3.417 1.00 0.00 94 ARG A C 15
ATOM 30821 O O . ARG A 1 94 ? -0.895 8.330 4.333 1.00 0.00 94 ARG A O 15
ATOM 30842 N N . VAL A 1 95 ? -0.716 7.327 2.363 1.00 0.00 95 VAL A N 15
ATOM 30843 C CA . VAL A 1 95 ? 0.725 7.389 2.318 1.00 0.00 95 VAL A CA 15
ATOM 30844 C C . VAL A 1 95 ? 1.377 7.657 0.908 1.00 0.00 95 VAL A C 15
ATOM 30845 O O . VAL A 1 95 ? 0.851 7.393 -0.159 1.00 0.00 95 VAL A O 15
ATOM 30858 N N . ASP A 1 96 ? 2.519 8.196 1.055 1.00 0.00 96 ASP A N 15
ATOM 30859 C CA . ASP A 1 96 ? 3.610 8.388 0.019 1.00 0.00 96 ASP A CA 15
ATOM 30860 C C . ASP A 1 96 ? 4.883 7.947 0.684 1.00 0.00 96 ASP A C 15
ATOM 30861 O O . ASP A 1 96 ? 5.935 8.533 0.529 1.00 0.00 96 ASP A O 15
ATOM 30870 N N . LEU A 1 97 ? 4.765 6.859 1.404 1.00 0.00 97 LEU A N 15
ATOM 30871 C CA . LEU A 1 97 ? 5.712 6.336 2.294 1.00 0.00 97 LEU A CA 15
ATOM 30872 C C . LEU A 1 97 ? 6.206 7.258 3.383 1.00 0.00 97 LEU A C 15
ATOM 30873 O O . LEU A 1 97 ? 7.020 6.892 4.227 1.00 0.00 97 LEU A O 15
ATOM 30889 N N . ASP A 1 98 ? 5.609 8.408 3.399 1.00 0.00 98 ASP A N 15
ATOM 30890 C CA . ASP A 1 98 ? 5.730 9.382 4.405 1.00 0.00 98 ASP A CA 15
ATOM 30891 C C . ASP A 1 98 ? 4.543 9.101 5.279 1.00 0.00 98 ASP A C 15
ATOM 30892 O O . ASP A 1 98 ? 4.652 8.679 6.428 1.00 0.00 98 ASP A O 15
ATOM 30901 N N . GLY A 1 99 ? 3.405 9.120 4.598 1.00 0.00 99 GLY A N 15
ATOM 30902 C CA . GLY A 1 99 ? 2.142 8.913 5.209 1.00 0.00 99 GLY A CA 15
ATOM 30903 C C . GLY A 1 99 ? 1.196 10.121 4.988 1.00 0.00 99 GLY A C 15
ATOM 30904 O O . GLY A 1 99 ? 0.466 10.544 5.873 1.00 0.00 99 GLY A O 15
ATOM 30908 N N . ASN A 1 100 ? 1.246 10.623 3.760 1.00 0.00 100 ASN A N 15
ATOM 30909 C CA . ASN A 1 100 ? 0.413 11.639 3.164 1.00 0.00 100 ASN A CA 15
ATOM 30910 C C . ASN A 1 100 ? -0.466 10.849 2.291 1.00 0.00 100 ASN A C 15
ATOM 30911 O O . ASN A 1 100 ? -0.021 9.925 1.801 1.00 0.00 100 ASN A O 15
ATOM 30922 N N . PRO A 1 101 ? -1.677 11.208 2.023 1.00 0.00 101 PRO A N 15
ATOM 30923 C CA . PRO A 1 101 ? -2.659 10.350 1.332 1.00 0.00 101 PRO A CA 15
ATOM 30924 C C . PRO A 1 101 ? -2.428 10.336 -0.119 1.00 0.00 101 PRO A C 15
ATOM 30925 O O . PRO A 1 101 ? -3.270 10.751 -0.877 1.00 0.00 101 PRO A O 15
ATOM 30936 N N . CYS A 1 102 ? -1.245 9.866 -0.494 1.00 0.00 102 CYS A N 15
ATOM 30937 C CA . CYS A 1 102 ? -0.651 10.119 -1.823 1.00 0.00 102 CYS A CA 15
ATOM 30938 C C . CYS A 1 102 ? -0.615 11.672 -2.072 1.00 0.00 102 CYS A C 15
ATOM 30939 O O . CYS A 1 102 ? -0.306 12.193 -3.139 1.00 0.00 102 CYS A O 15
ATOM 30947 N N . GLY A 1 103 ? -0.944 12.365 -0.945 1.00 0.00 103 GLY A N 15
ATOM 30948 C CA . GLY A 1 103 ? -1.037 13.810 -0.784 1.00 0.00 103 GLY A CA 15
ATOM 30949 C C . GLY A 1 103 ? -2.184 14.353 -1.547 1.00 0.00 103 GLY A C 15
ATOM 30950 O O . GLY A 1 103 ? -2.377 15.553 -1.707 1.00 0.00 103 GLY A O 15
ATOM 30954 N N . GLU A 1 104 ? -2.921 13.436 -1.955 1.00 0.00 104 GLU A N 15
ATOM 30955 C CA . GLU A 1 104 ? -4.028 13.546 -2.782 1.00 0.00 104 GLU A CA 15
ATOM 30956 C C . GLU A 1 104 ? -5.277 13.928 -2.005 1.00 0.00 104 GLU A C 15
ATOM 30957 O O . GLU A 1 104 ? -6.072 14.753 -2.464 1.00 0.00 104 GLU A O 15
ATOM 30969 N N . LEU A 1 105 ? -5.472 13.357 -0.828 1.00 0.00 105 LEU A N 15
ATOM 30970 C CA . LEU A 1 105 ? -6.642 13.655 -0.152 1.00 0.00 105 LEU A CA 15
ATOM 30971 C C . LEU A 1 105 ? -6.406 14.052 1.317 1.00 0.00 105 LEU A C 15
ATOM 30972 O O . LEU A 1 105 ? -5.323 14.008 1.812 1.00 0.00 105 LEU A O 15
ATOM 30988 N N . ASP A 1 106 ? -7.437 14.581 1.874 1.00 0.00 106 ASP A N 15
ATOM 30989 C CA . ASP A 1 106 ? -7.722 14.828 3.274 1.00 0.00 106 ASP A CA 15
ATOM 30990 C C . ASP A 1 106 ? -7.957 13.410 3.888 1.00 0.00 106 ASP A C 15
ATOM 30991 O O . ASP A 1 106 ? -7.282 12.438 3.505 1.00 0.00 106 ASP A O 15
ATOM 31000 N N . GLU A 1 107 ? -8.840 13.283 4.772 1.00 0.00 107 GLU A N 15
ATOM 31001 C CA . GLU A 1 107 ? -9.249 11.991 5.240 1.00 0.00 107 GLU A CA 15
ATOM 31002 C C . GLU A 1 107 ? -10.713 11.879 5.546 1.00 0.00 107 GLU A C 15
ATOM 31003 O O . GLU A 1 107 ? -11.198 10.819 5.893 1.00 0.00 107 GLU A O 15
ATOM 31015 N N . GLN A 1 108 ? -11.421 12.919 5.260 1.00 0.00 108 GLN A N 15
ATOM 31016 C CA . GLN A 1 108 ? -12.811 12.936 5.339 1.00 0.00 108 GLN A CA 15
ATOM 31017 C C . GLN A 1 108 ? -13.260 12.788 3.951 1.00 0.00 108 GLN A C 15
ATOM 31018 O O . GLN A 1 108 ? -14.446 12.914 3.594 1.00 0.00 108 GLN A O 15
ATOM 31032 N N . HIS A 1 109 ? -12.317 12.496 3.086 1.00 0.00 109 HIS A N 15
ATOM 31033 C CA . HIS A 1 109 ? -12.733 12.195 1.807 1.00 0.00 109 HIS A CA 15
ATOM 31034 C C . HIS A 1 109 ? -12.297 10.856 1.440 1.00 0.00 109 HIS A C 15
ATOM 31035 O O . HIS A 1 109 ? -12.904 10.189 0.621 1.00 0.00 109 HIS A O 15
ATOM 31050 N N . VAL A 1 110 ? -11.310 10.422 2.105 1.00 0.00 110 VAL A N 15
ATOM 31051 C CA . VAL A 1 110 ? -10.901 9.081 1.961 1.00 0.00 110 VAL A CA 15
ATOM 31052 C C . VAL A 1 110 ? -11.569 8.272 2.992 1.00 0.00 110 VAL A C 15
ATOM 31053 O O . VAL A 1 110 ? -11.327 7.120 3.218 1.00 0.00 110 VAL A O 15
ATOM 31066 N N . GLU A 1 111 ? -12.432 8.971 3.544 1.00 0.00 111 GLU A N 15
ATOM 31067 C CA . GLU A 1 111 ? -13.417 8.597 4.439 1.00 0.00 111 GLU A CA 15
ATOM 31068 C C . GLU A 1 111 ? -14.424 7.769 3.713 1.00 0.00 111 GLU A C 15
ATOM 31069 O O . GLU A 1 111 ? -14.938 6.790 4.196 1.00 0.00 111 GLU A O 15
ATOM 31081 N N . HIS A 1 112 ? -14.632 8.135 2.504 1.00 0.00 112 HIS A N 15
ATOM 31082 C CA . HIS A 1 112 ? -15.541 7.441 1.674 1.00 0.00 112 HIS A CA 15
ATOM 31083 C C . HIS A 1 112 ? -14.866 6.312 1.016 1.00 0.00 112 HIS A C 15
ATOM 31084 O O . HIS A 1 112 ? -15.487 5.458 0.426 1.00 0.00 112 HIS A O 15
ATOM 31099 N N . ALA A 1 113 ? -13.618 6.318 1.123 1.00 0.00 113 ALA A N 15
ATOM 31100 C CA . ALA A 1 113 ? -12.835 5.300 0.678 1.00 0.00 113 ALA A CA 15
ATOM 31101 C C . ALA A 1 113 ? -12.731 4.289 1.737 1.00 0.00 113 ALA A C 15
ATOM 31102 O O . ALA A 1 113 ? -12.679 3.090 1.498 1.00 0.00 113 ALA A O 15
ATOM 31109 N N . ARG A 1 114 ? -12.750 4.810 2.909 1.00 0.00 114 ARG A N 15
ATOM 31110 C CA . ARG A 1 114 ? -12.758 4.085 4.100 1.00 0.00 114 ARG A CA 15
ATOM 31111 C C . ARG A 1 114 ? -14.053 3.261 4.142 1.00 0.00 114 ARG A C 15
ATOM 31112 O O . ARG A 1 114 ? -14.128 2.243 4.817 1.00 0.00 114 ARG A O 15
ATOM 31133 N N . LYS A 1 115 ? -15.053 3.697 3.346 1.00 0.00 115 LYS A N 15
ATOM 31134 C CA . LYS A 1 115 ? -16.312 3.183 3.407 1.00 0.00 115 LYS A CA 15
ATOM 31135 C C . LYS A 1 115 ? -16.583 2.493 2.093 1.00 0.00 115 LYS A C 15
ATOM 31136 O O . LYS A 1 115 ? -17.528 1.766 1.982 1.00 0.00 115 LYS A O 15
ATOM 31155 N N . GLN A 1 116 ? -15.738 2.731 1.065 1.00 0.00 116 GLN A N 15
ATOM 31156 C CA . GLN A 1 116 ? -15.934 2.013 -0.165 1.00 0.00 116 GLN A CA 15
ATOM 31157 C C . GLN A 1 116 ? -15.695 0.491 -0.051 1.00 0.00 116 GLN A C 15
ATOM 31158 O O . GLN A 1 116 ? -16.038 -0.290 -0.921 1.00 0.00 116 GLN A O 15
ATOM 31172 N N . LEU A 1 117 ? -15.050 0.107 0.995 1.00 0.00 117 LEU A N 15
ATOM 31173 C CA . LEU A 1 117 ? -14.904 -1.167 1.371 1.00 0.00 117 LEU A CA 15
ATOM 31174 C C . LEU A 1 117 ? -15.924 -1.645 2.303 1.00 0.00 117 LEU A C 15
ATOM 31175 O O . LEU A 1 117 ? -16.039 -2.793 2.499 1.00 0.00 117 LEU A O 15
ATOM 31191 N N . GLU A 1 118 ? -16.802 -0.740 2.721 1.00 0.00 118 GLU A N 15
ATOM 31192 C CA . GLU A 1 118 ? -18.016 -1.086 3.380 1.00 0.00 118 GLU A CA 15
ATOM 31193 C C . GLU A 1 118 ? -19.081 -1.189 2.326 1.00 0.00 118 GLU A C 15
ATOM 31194 O O . GLU A 1 118 ? -20.231 -1.365 2.599 1.00 0.00 118 GLU A O 15
ATOM 31206 N N . GLU A 1 119 ? -18.640 -1.081 1.103 1.00 0.00 119 GLU A N 15
ATOM 31207 C CA . GLU A 1 119 ? -19.478 -1.269 -0.014 1.00 0.00 119 GLU A CA 15
ATOM 31208 C C . GLU A 1 119 ? -19.296 -2.672 -0.381 1.00 0.00 119 GLU A C 15
ATOM 31209 O O . GLU A 1 119 ? -20.228 -3.406 -0.670 1.00 0.00 119 GLU A O 15
ATOM 31221 N N . ALA A 1 120 ? -18.024 -3.062 -0.369 1.00 0.00 120 ALA A N 15
ATOM 31222 C CA . ALA A 1 120 ? -17.685 -4.336 -0.704 1.00 0.00 120 ALA A CA 15
ATOM 31223 C C . ALA A 1 120 ? -18.042 -5.322 0.342 1.00 0.00 120 ALA A C 15
ATOM 31224 O O . ALA A 1 120 ? -18.719 -6.230 0.086 1.00 0.00 120 ALA A O 15
ATOM 31231 N N . LYS A 1 121 ? -17.644 -5.060 1.492 1.00 0.00 121 LYS A N 15
ATOM 31232 C CA . LYS A 1 121 ? -17.879 -5.833 2.671 1.00 0.00 121 LYS A CA 15
ATOM 31233 C C . LYS A 1 121 ? -19.254 -6.153 2.900 1.00 0.00 121 LYS A C 15
ATOM 31234 O O . LYS A 1 121 ? -19.617 -7.288 3.023 1.00 0.00 121 LYS A O 15
ATOM 31253 N N . ALA A 1 122 ? -19.960 -5.186 2.952 1.00 0.00 122 ALA A N 15
ATOM 31254 C CA . ALA A 1 122 ? -21.328 -5.200 3.089 1.00 0.00 122 ALA A CA 15
ATOM 31255 C C . ALA A 1 122 ? -22.058 -5.860 1.914 1.00 0.00 122 ALA A C 15
ATOM 31256 O O . ALA A 1 122 ? -23.245 -6.125 1.992 1.00 0.00 122 ALA A O 15
ATOM 31263 N N . ARG A 1 123 ? -21.336 -6.114 0.825 1.00 0.00 123 ARG A N 15
ATOM 31264 C CA . ARG A 1 123 ? -21.903 -6.754 -0.308 1.00 0.00 123 ARG A CA 15
ATOM 31265 C C . ARG A 1 123 ? -21.635 -8.194 -0.184 1.00 0.00 123 ARG A C 15
ATOM 31266 O O . ARG A 1 123 ? -22.356 -9.049 -0.676 1.00 0.00 123 ARG A O 15
ATOM 31287 N N . VAL A 1 124 ? -20.578 -8.420 0.495 1.00 0.00 124 VAL A N 15
ATOM 31288 C CA . VAL A 1 124 ? -20.006 -9.708 0.588 1.00 0.00 124 VAL A CA 15
ATOM 31289 C C . VAL A 1 124 ? -20.716 -10.423 1.607 1.00 0.00 124 VAL A C 15
ATOM 31290 O O . VAL A 1 124 ? -21.331 -11.442 1.383 1.00 0.00 124 VAL A O 15
ATOM 31303 N N . GLN A 1 125 ? -20.659 -9.735 2.668 1.00 0.00 125 GLN A N 15
ATOM 31304 C CA . GLN A 1 125 ? -21.272 -9.829 3.923 1.00 0.00 125 GLN A CA 15
ATOM 31305 C C . GLN A 1 125 ? -21.673 -11.194 4.526 1.00 0.00 125 GLN A C 15
ATOM 31306 O O . GLN A 1 125 ? -21.637 -11.373 5.738 1.00 0.00 125 GLN A O 15
ATOM 31320 N N . ALA A 1 126 ? -22.048 -12.075 3.705 1.00 0.00 126 ALA A N 15
ATOM 31321 C CA . ALA A 1 126 ? -22.482 -13.300 4.002 1.00 0.00 126 ALA A CA 15
ATOM 31322 C C . ALA A 1 126 ? -21.354 -14.324 3.874 1.00 0.00 126 ALA A C 15
ATOM 31323 O O . ALA A 1 126 ? -20.744 -14.734 4.857 1.00 0.00 126 ALA A O 15
ATOM 31330 N N . GLN A 1 127 ? -21.083 -14.727 2.657 1.00 0.00 127 GLN A N 15
ATOM 31331 C CA . GLN A 1 127 ? -20.072 -15.501 2.304 1.00 0.00 127 GLN A CA 15
ATOM 31332 C C . GLN A 1 127 ? -19.185 -14.720 1.422 1.00 0.00 127 GLN A C 15
ATOM 31333 O O . GLN A 1 127 ? -19.670 -13.904 0.662 1.00 0.00 127 GLN A O 15
ATOM 31347 N N . ARG A 1 128 ? -17.897 -14.915 1.576 1.00 0.00 128 ARG A N 15
ATOM 31348 C CA . ARG A 1 128 ? -16.951 -14.372 0.700 1.00 0.00 128 ARG A CA 15
ATOM 31349 C C . ARG A 1 128 ? -17.256 -14.635 -0.747 1.00 0.00 128 ARG A C 15
ATOM 31350 O O . ARG A 1 128 ? -17.786 -13.772 -1.426 1.00 0.00 128 ARG A O 15
ATOM 31371 N N . ALA A 1 129 ? -16.950 -15.856 -1.172 1.00 0.00 129 ALA A N 15
ATOM 31372 C CA . ALA A 1 129 ? -17.100 -16.321 -2.524 1.00 0.00 129 ALA A CA 15
ATOM 31373 C C . ALA A 1 129 ? -16.724 -15.302 -3.614 1.00 0.00 129 ALA A C 15
ATOM 31374 O O . ALA A 1 129 ? -15.929 -14.402 -3.359 1.00 0.00 129 ALA A O 15
ATOM 31381 N N . GLU A 1 130 ? -17.106 -15.607 -4.848 1.00 0.00 130 GLU A N 15
ATOM 31382 C CA . GLU A 1 130 ? -17.138 -14.665 -6.038 1.00 0.00 130 GLU A CA 15
ATOM 31383 C C . GLU A 1 130 ? -15.773 -14.265 -6.567 1.00 0.00 130 GLU A C 15
ATOM 31384 O O . GLU A 1 130 ? -15.482 -14.428 -7.743 1.00 0.00 130 GLU A O 15
ATOM 31396 N N . GLN A 1 131 ? -14.956 -13.708 -5.731 1.00 0.00 131 GLN A N 15
ATOM 31397 C CA . GLN A 1 131 ? -13.546 -13.603 -6.071 1.00 0.00 131 GLN A CA 15
ATOM 31398 C C . GLN A 1 131 ? -12.817 -14.794 -5.480 1.00 0.00 131 GLN A C 15
ATOM 31399 O O . GLN A 1 131 ? -11.594 -14.847 -5.441 1.00 0.00 131 GLN A O 15
ATOM 31413 N N . GLN A 1 132 ? -13.607 -15.742 -5.003 1.00 0.00 132 GLN A N 15
ATOM 31414 C CA . GLN A 1 132 ? -13.111 -16.995 -4.529 1.00 0.00 132 GLN A CA 15
ATOM 31415 C C . GLN A 1 132 ? -13.230 -18.006 -5.617 1.00 0.00 132 GLN A C 15
ATOM 31416 O O . GLN A 1 132 ? -12.269 -18.639 -6.041 1.00 0.00 132 GLN A O 15
ATOM 31430 N N . ALA A 1 133 ? -14.445 -18.114 -6.020 1.00 0.00 133 ALA A N 15
ATOM 31431 C CA . ALA A 1 133 ? -14.988 -18.981 -6.981 1.00 0.00 133 ALA A CA 15
ATOM 31432 C C . ALA A 1 133 ? -16.423 -18.562 -6.986 1.00 0.00 133 ALA A C 15
ATOM 31433 O O . ALA A 1 133 ? -17.036 -18.492 -8.034 1.00 0.00 133 ALA A O 15
ATOM 31441 N N . MET A 1 1 ? 25.886 12.179 4.386 1.00 0.00 1 MET A N 16
ATOM 31442 C CA . MET A 1 1 ? 24.602 11.543 4.045 1.00 0.00 1 MET A CA 16
ATOM 31443 C C . MET A 1 1 ? 23.527 12.565 4.257 1.00 0.00 1 MET A C 16
ATOM 31444 O O . MET A 1 1 ? 23.640 13.360 5.186 1.00 0.00 1 MET A O 16
ATOM 31460 N N . GLY A 1 2 ? 22.513 12.567 3.410 1.00 0.00 2 GLY A N 16
ATOM 31461 C CA . GLY A 1 2 ? 21.457 13.553 3.520 1.00 0.00 2 GLY A CA 16
ATOM 31462 C C . GLY A 1 2 ? 20.397 13.138 4.510 1.00 0.00 2 GLY A C 16
ATOM 31463 O O . GLY A 1 2 ? 20.510 13.420 5.709 1.00 0.00 2 GLY A O 16
ATOM 31467 N N . SER A 1 3 ? 19.397 12.446 4.033 1.00 0.00 3 SER A N 16
ATOM 31468 C CA . SER A 1 3 ? 18.325 12.007 4.876 1.00 0.00 3 SER A CA 16
ATOM 31469 C C . SER A 1 3 ? 18.612 10.582 5.366 1.00 0.00 3 SER A C 16
ATOM 31470 O O . SER A 1 3 ? 19.585 9.954 4.928 1.00 0.00 3 SER A O 16
ATOM 31478 N N . SER A 1 4 ? 17.749 10.093 6.244 1.00 0.00 4 SER A N 16
ATOM 31479 C CA . SER A 1 4 ? 17.867 8.803 6.915 1.00 0.00 4 SER A CA 16
ATOM 31480 C C . SER A 1 4 ? 19.264 8.564 7.509 1.00 0.00 4 SER A C 16
ATOM 31481 O O . SER A 1 4 ? 20.107 7.862 6.938 1.00 0.00 4 SER A O 16
ATOM 31489 N N . HIS A 1 5 ? 19.518 9.190 8.636 1.00 0.00 5 HIS A N 16
ATOM 31490 C CA . HIS A 1 5 ? 20.805 9.064 9.290 1.00 0.00 5 HIS A CA 16
ATOM 31491 C C . HIS A 1 5 ? 20.844 7.762 10.042 1.00 0.00 5 HIS A C 16
ATOM 31492 O O . HIS A 1 5 ? 20.390 7.695 11.179 1.00 0.00 5 HIS A O 16
ATOM 31507 N N . HIS A 1 6 ? 21.313 6.710 9.344 1.00 0.00 6 HIS A N 16
ATOM 31508 C CA . HIS A 1 6 ? 21.392 5.347 9.873 1.00 0.00 6 HIS A CA 16
ATOM 31509 C C . HIS A 1 6 ? 19.973 4.740 9.950 1.00 0.00 6 HIS A C 16
ATOM 31510 O O . HIS A 1 6 ? 19.108 5.246 10.655 1.00 0.00 6 HIS A O 16
ATOM 31525 N N . HIS A 1 7 ? 19.733 3.649 9.206 1.00 0.00 7 HIS A N 16
ATOM 31526 C CA . HIS A 1 7 ? 18.383 3.018 9.146 1.00 0.00 7 HIS A CA 16
ATOM 31527 C C . HIS A 1 7 ? 18.014 2.273 10.464 1.00 0.00 7 HIS A C 16
ATOM 31528 O O . HIS A 1 7 ? 17.847 1.068 10.482 1.00 0.00 7 HIS A O 16
ATOM 31543 N N . HIS A 1 8 ? 17.950 3.053 11.547 1.00 0.00 8 HIS A N 16
ATOM 31544 C CA . HIS A 1 8 ? 17.605 2.645 12.927 1.00 0.00 8 HIS A CA 16
ATOM 31545 C C . HIS A 1 8 ? 18.221 1.325 13.439 1.00 0.00 8 HIS A C 16
ATOM 31546 O O . HIS A 1 8 ? 19.422 1.262 13.649 1.00 0.00 8 HIS A O 16
ATOM 31561 N N . HIS A 1 9 ? 17.424 0.283 13.620 1.00 0.00 9 HIS A N 16
ATOM 31562 C CA . HIS A 1 9 ? 17.982 -1.013 14.127 1.00 0.00 9 HIS A CA 16
ATOM 31563 C C . HIS A 1 9 ? 18.172 -1.941 12.957 1.00 0.00 9 HIS A C 16
ATOM 31564 O O . HIS A 1 9 ? 18.929 -2.889 12.990 1.00 0.00 9 HIS A O 16
ATOM 31579 N N . HIS A 1 10 ? 17.456 -1.571 11.959 1.00 0.00 10 HIS A N 16
ATOM 31580 C CA . HIS A 1 10 ? 17.147 -2.251 10.744 1.00 0.00 10 HIS A CA 16
ATOM 31581 C C . HIS A 1 10 ? 15.776 -1.748 10.546 1.00 0.00 10 HIS A C 16
ATOM 31582 O O . HIS A 1 10 ? 14.873 -2.305 11.115 1.00 0.00 10 HIS A O 16
ATOM 31597 N N . SER A 1 11 ? 15.657 -0.569 9.945 1.00 0.00 11 SER A N 16
ATOM 31598 C CA . SER A 1 11 ? 14.366 0.054 9.759 1.00 0.00 11 SER A CA 16
ATOM 31599 C C . SER A 1 11 ? 13.555 0.111 11.056 1.00 0.00 11 SER A C 16
ATOM 31600 O O . SER A 1 11 ? 14.169 0.327 12.152 1.00 0.00 11 SER A O 16
ATOM 31608 N N . GLN A 1 12 ? 12.273 -0.019 11.009 1.00 0.00 12 GLN A N 16
ATOM 31609 C CA . GLN A 1 12 ? 11.479 0.254 12.197 1.00 0.00 12 GLN A CA 16
ATOM 31610 C C . GLN A 1 12 ? 10.428 -0.791 12.429 1.00 0.00 12 GLN A C 16
ATOM 31611 O O . GLN A 1 12 ? 9.419 -0.556 13.084 1.00 0.00 12 GLN A O 16
ATOM 31625 N N . ASP A 1 13 ? 10.774 -1.945 12.006 1.00 0.00 13 ASP A N 16
ATOM 31626 C CA . ASP A 1 13 ? 9.988 -3.082 12.013 1.00 0.00 13 ASP A CA 16
ATOM 31627 C C . ASP A 1 13 ? 9.894 -3.811 13.349 1.00 0.00 13 ASP A C 16
ATOM 31628 O O . ASP A 1 13 ? 10.886 -3.934 14.083 1.00 0.00 13 ASP A O 16
ATOM 31637 N N . PRO A 1 14 ? 8.681 -4.274 13.696 1.00 0.00 14 PRO A N 16
ATOM 31638 C CA . PRO A 1 14 ? 8.429 -5.146 14.813 1.00 0.00 14 PRO A CA 16
ATOM 31639 C C . PRO A 1 14 ? 8.400 -6.625 14.332 1.00 0.00 14 PRO A C 16
ATOM 31640 O O . PRO A 1 14 ? 9.338 -7.377 14.576 1.00 0.00 14 PRO A O 16
ATOM 31651 N N . MET A 1 15 ? 7.339 -7.020 13.607 1.00 0.00 15 MET A N 16
ATOM 31652 C CA . MET A 1 15 ? 7.220 -8.319 13.031 1.00 0.00 15 MET A CA 16
ATOM 31653 C C . MET A 1 15 ? 7.240 -8.192 11.507 1.00 0.00 15 MET A C 16
ATOM 31654 O O . MET A 1 15 ? 7.068 -9.166 10.779 1.00 0.00 15 MET A O 16
ATOM 31668 N N . GLU A 1 16 ? 7.491 -6.974 11.048 1.00 0.00 16 GLU A N 16
ATOM 31669 C CA . GLU A 1 16 ? 7.538 -6.627 9.628 1.00 0.00 16 GLU A CA 16
ATOM 31670 C C . GLU A 1 16 ? 8.796 -7.204 8.950 1.00 0.00 16 GLU A C 16
ATOM 31671 O O . GLU A 1 16 ? 8.876 -7.290 7.736 1.00 0.00 16 GLU A O 16
ATOM 31683 N N . ASN A 1 17 ? 9.717 -7.701 9.760 1.00 0.00 17 ASN A N 16
ATOM 31684 C CA . ASN A 1 17 ? 10.983 -8.256 9.295 1.00 0.00 17 ASN A CA 16
ATOM 31685 C C . ASN A 1 17 ? 10.807 -9.724 9.007 1.00 0.00 17 ASN A C 16
ATOM 31686 O O . ASN A 1 17 ? 11.298 -10.618 9.707 1.00 0.00 17 ASN A O 16
ATOM 31697 N N . GLN A 1 18 ? 9.999 -9.922 8.095 1.00 0.00 18 GLN A N 16
ATOM 31698 C CA . GLN A 1 18 ? 9.705 -11.147 7.505 1.00 0.00 18 GLN A CA 16
ATOM 31699 C C . GLN A 1 18 ? 10.879 -11.579 6.587 1.00 0.00 18 GLN A C 16
ATOM 31700 O O . GLN A 1 18 ? 11.838 -10.800 6.400 1.00 0.00 18 GLN A O 16
ATOM 31714 N N . PRO A 1 19 ? 10.865 -12.826 6.033 1.00 0.00 19 PRO A N 16
ATOM 31715 C CA . PRO A 1 19 ? 11.912 -13.297 5.113 1.00 0.00 19 PRO A CA 16
ATOM 31716 C C . PRO A 1 19 ? 12.077 -12.373 3.903 1.00 0.00 19 PRO A C 16
ATOM 31717 O O . PRO A 1 19 ? 11.147 -11.684 3.505 1.00 0.00 19 PRO A O 16
ATOM 31728 N N . LYS A 1 20 ? 13.308 -12.306 3.380 1.00 0.00 20 LYS A N 16
ATOM 31729 C CA . LYS A 1 20 ? 13.637 -11.529 2.305 1.00 0.00 20 LYS A CA 16
ATOM 31730 C C . LYS A 1 20 ? 12.808 -11.732 1.067 1.00 0.00 20 LYS A C 16
ATOM 31731 O O . LYS A 1 20 ? 12.191 -12.749 0.870 1.00 0.00 20 LYS A O 16
ATOM 31750 N N . LEU A 1 21 ? 12.870 -10.719 0.273 1.00 0.00 21 LEU A N 16
ATOM 31751 C CA . LEU A 1 21 ? 11.984 -10.378 -0.752 1.00 0.00 21 LEU A CA 16
ATOM 31752 C C . LEU A 1 21 ? 11.777 -11.404 -1.822 1.00 0.00 21 LEU A C 16
ATOM 31753 O O . LEU A 1 21 ? 10.733 -12.016 -1.884 1.00 0.00 21 LEU A O 16
ATOM 31769 N N . ASN A 1 22 ? 12.751 -11.506 -2.722 1.00 0.00 22 ASN A N 16
ATOM 31770 C CA . ASN A 1 22 ? 12.807 -12.555 -3.748 1.00 0.00 22 ASN A CA 16
ATOM 31771 C C . ASN A 1 22 ? 11.661 -12.399 -4.749 1.00 0.00 22 ASN A C 16
ATOM 31772 O O . ASN A 1 22 ? 11.328 -13.319 -5.485 1.00 0.00 22 ASN A O 16
ATOM 31783 N N . SER A 1 23 ? 11.121 -11.179 -4.756 1.00 0.00 23 SER A N 16
ATOM 31784 C CA . SER A 1 23 ? 10.064 -10.708 -5.631 1.00 0.00 23 SER A CA 16
ATOM 31785 C C . SER A 1 23 ? 8.649 -10.812 -5.053 1.00 0.00 23 SER A C 16
ATOM 31786 O O . SER A 1 23 ? 8.207 -11.832 -4.526 1.00 0.00 23 SER A O 16
ATOM 31794 N N . SER A 1 24 ? 7.993 -9.688 -5.138 1.00 0.00 24 SER A N 16
ATOM 31795 C CA . SER A 1 24 ? 6.621 -9.476 -4.829 1.00 0.00 24 SER A CA 16
ATOM 31796 C C . SER A 1 24 ? 6.211 -9.527 -3.332 1.00 0.00 24 SER A C 16
ATOM 31797 O O . SER A 1 24 ? 6.426 -8.566 -2.615 1.00 0.00 24 SER A O 16
ATOM 31805 N N . LYS A 1 25 ? 5.717 -10.640 -2.855 1.00 0.00 25 LYS A N 16
ATOM 31806 C CA . LYS A 1 25 ? 5.103 -10.737 -1.600 1.00 0.00 25 LYS A CA 16
ATOM 31807 C C . LYS A 1 25 ? 5.971 -10.319 -0.472 1.00 0.00 25 LYS A C 16
ATOM 31808 O O . LYS A 1 25 ? 5.667 -9.368 0.252 1.00 0.00 25 LYS A O 16
ATOM 31827 N N . GLU A 1 26 ? 7.014 -11.039 -0.323 1.00 0.00 26 GLU A N 16
ATOM 31828 C CA . GLU A 1 26 ? 7.921 -10.835 0.764 1.00 0.00 26 GLU A CA 16
ATOM 31829 C C . GLU A 1 26 ? 8.654 -9.462 0.688 1.00 0.00 26 GLU A C 16
ATOM 31830 O O . GLU A 1 26 ? 9.415 -9.104 1.568 1.00 0.00 26 GLU A O 16
ATOM 31842 N N . VAL A 1 27 ? 8.408 -8.698 -0.364 1.00 0.00 27 VAL A N 16
ATOM 31843 C CA . VAL A 1 27 ? 8.949 -7.369 -0.456 1.00 0.00 27 VAL A CA 16
ATOM 31844 C C . VAL A 1 27 ? 7.982 -6.406 0.075 1.00 0.00 27 VAL A C 16
ATOM 31845 O O . VAL A 1 27 ? 8.385 -5.355 0.446 1.00 0.00 27 VAL A O 16
ATOM 31858 N N . ILE A 1 28 ? 6.667 -6.769 0.151 1.00 0.00 28 ILE A N 16
ATOM 31859 C CA . ILE A 1 28 ? 5.755 -5.956 0.868 1.00 0.00 28 ILE A CA 16
ATOM 31860 C C . ILE A 1 28 ? 6.233 -5.933 2.218 1.00 0.00 28 ILE A C 16
ATOM 31861 O O . ILE A 1 28 ? 6.200 -4.958 2.869 1.00 0.00 28 ILE A O 16
ATOM 31877 N N . ALA A 1 29 ? 6.650 -7.064 2.608 1.00 0.00 29 ALA A N 16
ATOM 31878 C CA . ALA A 1 29 ? 7.262 -7.265 3.810 1.00 0.00 29 ALA A CA 16
ATOM 31879 C C . ALA A 1 29 ? 8.459 -6.375 4.058 1.00 0.00 29 ALA A C 16
ATOM 31880 O O . ALA A 1 29 ? 8.571 -5.811 5.123 1.00 0.00 29 ALA A O 16
ATOM 31887 N N . PHE A 1 30 ? 9.322 -6.202 3.069 1.00 0.00 30 PHE A N 16
ATOM 31888 C CA . PHE A 1 30 ? 10.376 -5.267 3.233 1.00 0.00 30 PHE A CA 16
ATOM 31889 C C . PHE A 1 30 ? 9.823 -3.920 3.274 1.00 0.00 30 PHE A C 16
ATOM 31890 O O . PHE A 1 30 ? 10.202 -3.113 4.065 1.00 0.00 30 PHE A O 16
ATOM 31907 N N . LEU A 1 31 ? 8.937 -3.673 2.370 1.00 0.00 31 LEU A N 16
ATOM 31908 C CA . LEU A 1 31 ? 8.310 -2.438 2.245 1.00 0.00 31 LEU A CA 16
ATOM 31909 C C . LEU A 1 31 ? 7.705 -2.052 3.516 1.00 0.00 31 LEU A C 16
ATOM 31910 O O . LEU A 1 31 ? 7.684 -0.957 3.852 1.00 0.00 31 LEU A O 16
ATOM 31926 N N . ALA A 1 32 ? 7.281 -2.995 4.206 1.00 0.00 32 ALA A N 16
ATOM 31927 C CA . ALA A 1 32 ? 6.663 -2.820 5.448 1.00 0.00 32 ALA A CA 16
ATOM 31928 C C . ALA A 1 32 ? 7.631 -2.639 6.570 1.00 0.00 32 ALA A C 16
ATOM 31929 O O . ALA A 1 32 ? 7.380 -1.862 7.439 1.00 0.00 32 ALA A O 16
ATOM 31936 N N . GLU A 1 33 ? 8.780 -3.285 6.492 1.00 0.00 33 GLU A N 16
ATOM 31937 C CA . GLU A 1 33 ? 9.736 -3.223 7.567 1.00 0.00 33 GLU A CA 16
ATOM 31938 C C . GLU A 1 33 ? 10.379 -1.870 7.543 1.00 0.00 33 GLU A C 16
ATOM 31939 O O . GLU A 1 33 ? 10.805 -1.270 8.544 1.00 0.00 33 GLU A O 16
ATOM 31951 N N . ARG A 1 34 ? 10.374 -1.413 6.366 1.00 0.00 34 ARG A N 16
ATOM 31952 C CA . ARG A 1 34 ? 10.893 -0.232 5.944 1.00 0.00 34 ARG A CA 16
ATOM 31953 C C . ARG A 1 34 ? 9.879 0.884 6.106 1.00 0.00 34 ARG A C 16
ATOM 31954 O O . ARG A 1 34 ? 10.217 1.969 6.578 1.00 0.00 34 ARG A O 16
ATOM 31975 N N . PHE A 1 35 ? 8.651 0.634 5.694 1.00 0.00 35 PHE A N 16
ATOM 31976 C CA . PHE A 1 35 ? 7.590 1.590 5.789 1.00 0.00 35 PHE A CA 16
ATOM 31977 C C . PHE A 1 35 ? 6.416 1.137 6.660 1.00 0.00 35 PHE A C 16
ATOM 31978 O O . PHE A 1 35 ? 5.350 0.791 6.109 1.00 0.00 35 PHE A O 16
ATOM 31995 N N . PRO A 1 36 ? 6.592 1.093 8.009 1.00 0.00 36 PRO A N 16
ATOM 31996 C CA . PRO A 1 36 ? 5.517 0.864 8.994 1.00 0.00 36 PRO A CA 16
ATOM 31997 C C . PRO A 1 36 ? 4.167 1.643 8.750 1.00 0.00 36 PRO A C 16
ATOM 31998 O O . PRO A 1 36 ? 3.190 1.441 9.475 1.00 0.00 36 PRO A O 16
ATOM 32009 N N . HIS A 1 37 ? 4.108 2.558 7.779 1.00 0.00 37 HIS A N 16
ATOM 32010 C CA . HIS A 1 37 ? 2.859 3.228 7.509 1.00 0.00 37 HIS A CA 16
ATOM 32011 C C . HIS A 1 37 ? 2.202 2.499 6.367 1.00 0.00 37 HIS A C 16
ATOM 32012 O O . HIS A 1 37 ? 1.164 1.869 6.512 1.00 0.00 37 HIS A O 16
ATOM 32027 N N . CYS A 1 38 ? 2.840 2.645 5.257 1.00 0.00 38 CYS A N 16
ATOM 32028 C CA . CYS A 1 38 ? 2.468 2.157 3.978 1.00 0.00 38 CYS A CA 16
ATOM 32029 C C . CYS A 1 38 ? 2.186 0.680 3.950 1.00 0.00 38 CYS A C 16
ATOM 32030 O O . CYS A 1 38 ? 1.148 0.220 3.476 1.00 0.00 38 CYS A O 16
ATOM 32038 N N . PHE A 1 39 ? 3.083 -0.046 4.449 1.00 0.00 39 PHE A N 16
ATOM 32039 C CA . PHE A 1 39 ? 3.058 -1.426 4.286 1.00 0.00 39 PHE A CA 16
ATOM 32040 C C . PHE A 1 39 ? 2.990 -2.117 5.613 1.00 0.00 39 PHE A C 16
ATOM 32041 O O . PHE A 1 39 ? 3.486 -1.602 6.561 1.00 0.00 39 PHE A O 16
ATOM 32058 N N . SER A 1 40 ? 2.326 -3.270 5.664 1.00 0.00 40 SER A N 16
ATOM 32059 C CA . SER A 1 40 ? 2.178 -4.053 6.899 1.00 0.00 40 SER A CA 16
ATOM 32060 C C . SER A 1 40 ? 3.263 -5.023 7.152 1.00 0.00 40 SER A C 16
ATOM 32061 O O . SER A 1 40 ? 4.109 -4.733 7.899 1.00 0.00 40 SER A O 16
ATOM 32069 N N . ALA A 1 41 ? 3.054 -6.286 6.682 1.00 0.00 41 ALA A N 16
ATOM 32070 C CA . ALA A 1 41 ? 3.991 -7.438 6.702 1.00 0.00 41 ALA A CA 16
ATOM 32071 C C . ALA A 1 41 ? 3.687 -8.160 7.946 1.00 0.00 41 ALA A C 16
ATOM 32072 O O . ALA A 1 41 ? 3.856 -9.359 8.096 1.00 0.00 41 ALA A O 16
ATOM 32079 N N . GLU A 1 42 ? 3.218 -7.334 8.826 1.00 0.00 42 GLU A N 16
ATOM 32080 C CA . GLU A 1 42 ? 2.566 -7.633 10.013 1.00 0.00 42 GLU A CA 16
ATOM 32081 C C . GLU A 1 42 ? 1.317 -8.288 9.689 1.00 0.00 42 GLU A C 16
ATOM 32082 O O . GLU A 1 42 ? 0.900 -9.305 10.235 1.00 0.00 42 GLU A O 16
ATOM 32094 N N . GLY A 1 43 ? 0.739 -7.664 8.757 1.00 0.00 43 GLY A N 16
ATOM 32095 C CA . GLY A 1 43 ? -0.529 -7.954 8.385 1.00 0.00 43 GLY A CA 16
ATOM 32096 C C . GLY A 1 43 ? -0.663 -8.066 6.907 1.00 0.00 43 GLY A C 16
ATOM 32097 O O . GLY A 1 43 ? 0.306 -7.796 6.176 1.00 0.00 43 GLY A O 16
ATOM 32101 N N . GLU A 1 44 ? -1.863 -8.439 6.492 1.00 0.00 44 GLU A N 16
ATOM 32102 C CA . GLU A 1 44 ? -2.297 -8.569 5.124 1.00 0.00 44 GLU A CA 16
ATOM 32103 C C . GLU A 1 44 ? -1.868 -7.345 4.309 1.00 0.00 44 GLU A C 16
ATOM 32104 O O . GLU A 1 44 ? -1.103 -7.458 3.352 1.00 0.00 44 GLU A O 16
ATOM 32116 N N . ALA A 1 45 ? -2.327 -6.175 4.745 1.00 0.00 45 ALA A N 16
ATOM 32117 C CA . ALA A 1 45 ? -2.047 -4.929 4.080 1.00 0.00 45 ALA A CA 16
ATOM 32118 C C . ALA A 1 45 ? -2.578 -3.782 4.920 1.00 0.00 45 ALA A C 16
ATOM 32119 O O . ALA A 1 45 ? -3.075 -3.990 6.034 1.00 0.00 45 ALA A O 16
ATOM 32126 N N . ARG A 1 46 ? -2.441 -2.609 4.388 1.00 0.00 46 ARG A N 16
ATOM 32127 C CA . ARG A 1 46 ? -2.944 -1.363 4.904 1.00 0.00 46 ARG A CA 16
ATOM 32128 C C . ARG A 1 46 ? -3.240 -0.560 3.647 1.00 0.00 46 ARG A C 16
ATOM 32129 O O . ARG A 1 46 ? -2.702 -0.944 2.590 1.00 0.00 46 ARG A O 16
ATOM 32150 N N . PRO A 1 47 ? -4.139 0.462 3.673 1.00 0.00 47 PRO A N 16
ATOM 32151 C CA . PRO A 1 47 ? -4.427 1.251 2.474 1.00 0.00 47 PRO A CA 16
ATOM 32152 C C . PRO A 1 47 ? -3.142 1.895 1.939 1.00 0.00 47 PRO A C 16
ATOM 32153 O O . PRO A 1 47 ? -2.253 2.282 2.707 1.00 0.00 47 PRO A O 16
ATOM 32164 N N . LEU A 1 48 ? -3.027 1.928 0.640 1.00 0.00 48 LEU A N 16
ATOM 32165 C CA . LEU A 1 48 ? -1.856 2.374 -0.030 1.00 0.00 48 LEU A CA 16
ATOM 32166 C C . LEU A 1 48 ? -2.270 2.989 -1.386 1.00 0.00 48 LEU A C 16
ATOM 32167 O O . LEU A 1 48 ? -3.404 2.845 -1.792 1.00 0.00 48 LEU A O 16
ATOM 32183 N N . LYS A 1 49 ? -1.358 3.697 -2.046 1.00 0.00 49 LYS A N 16
ATOM 32184 C CA . LYS A 1 49 ? -1.543 4.242 -3.307 1.00 0.00 49 LYS A CA 16
ATOM 32185 C C . LYS A 1 49 ? -0.817 3.303 -4.214 1.00 0.00 49 LYS A C 16
ATOM 32186 O O . LYS A 1 49 ? -0.094 2.506 -3.761 1.00 0.00 49 LYS A O 16
ATOM 32205 N N . ILE A 1 50 ? -1.027 3.341 -5.428 1.00 0.00 50 ILE A N 16
ATOM 32206 C CA . ILE A 1 50 ? -0.230 2.524 -6.286 1.00 0.00 50 ILE A CA 16
ATOM 32207 C C . ILE A 1 50 ? 1.020 3.159 -6.877 1.00 0.00 50 ILE A C 16
ATOM 32208 O O . ILE A 1 50 ? 2.092 2.513 -6.982 1.00 0.00 50 ILE A O 16
ATOM 32224 N N . GLY A 1 51 ? 0.912 4.385 -7.194 1.00 0.00 51 GLY A N 16
ATOM 32225 C CA . GLY A 1 51 ? 2.051 5.139 -7.729 1.00 0.00 51 GLY A CA 16
ATOM 32226 C C . GLY A 1 51 ? 3.164 5.321 -6.731 1.00 0.00 51 GLY A C 16
ATOM 32227 O O . GLY A 1 51 ? 4.231 5.691 -7.109 1.00 0.00 51 GLY A O 16
ATOM 32231 N N . ILE A 1 52 ? 2.902 5.017 -5.438 1.00 0.00 52 ILE A N 16
ATOM 32232 C CA . ILE A 1 52 ? 3.895 4.953 -4.402 1.00 0.00 52 ILE A CA 16
ATOM 32233 C C . ILE A 1 52 ? 5.100 4.211 -4.832 1.00 0.00 52 ILE A C 16
ATOM 32234 O O . ILE A 1 52 ? 6.136 4.555 -4.450 1.00 0.00 52 ILE A O 16
ATOM 32250 N N . PHE A 1 53 ? 4.916 3.146 -5.564 1.00 0.00 53 PHE A N 16
ATOM 32251 C CA . PHE A 1 53 ? 5.935 2.280 -5.919 1.00 0.00 53 PHE A CA 16
ATOM 32252 C C . PHE A 1 53 ? 7.163 3.052 -6.347 1.00 0.00 53 PHE A C 16
ATOM 32253 O O . PHE A 1 53 ? 8.161 2.843 -5.931 1.00 0.00 53 PHE A O 16
ATOM 32270 N N . GLN A 1 54 ? 6.943 3.975 -7.097 1.00 0.00 54 GLN A N 16
ATOM 32271 C CA . GLN A 1 54 ? 7.905 4.942 -7.590 1.00 0.00 54 GLN A CA 16
ATOM 32272 C C . GLN A 1 54 ? 8.733 5.708 -6.464 1.00 0.00 54 GLN A C 16
ATOM 32273 O O . GLN A 1 54 ? 9.728 6.361 -6.698 1.00 0.00 54 GLN A O 16
ATOM 32287 N N . ASP A 1 55 ? 8.232 5.596 -5.353 1.00 0.00 55 ASP A N 16
ATOM 32288 C CA . ASP A 1 55 ? 8.624 6.371 -4.140 1.00 0.00 55 ASP A CA 16
ATOM 32289 C C . ASP A 1 55 ? 9.357 5.537 -3.339 1.00 0.00 55 ASP A C 16
ATOM 32290 O O . ASP A 1 55 ? 10.302 5.902 -2.687 1.00 0.00 55 ASP A O 16
ATOM 32299 N N . LEU A 1 56 ? 8.864 4.386 -3.348 1.00 0.00 56 LEU A N 16
ATOM 32300 C CA . LEU A 1 56 ? 9.450 3.330 -2.821 1.00 0.00 56 LEU A CA 16
ATOM 32301 C C . LEU A 1 56 ? 10.665 3.267 -3.446 1.00 0.00 56 LEU A C 16
ATOM 32302 O O . LEU A 1 56 ? 11.586 3.480 -2.881 1.00 0.00 56 LEU A O 16
ATOM 32318 N N . VAL A 1 57 ? 10.619 3.090 -4.665 1.00 0.00 57 VAL A N 16
ATOM 32319 C CA . VAL A 1 57 ? 11.763 2.791 -5.452 1.00 0.00 57 VAL A CA 16
ATOM 32320 C C . VAL A 1 57 ? 12.851 3.810 -5.409 1.00 0.00 57 VAL A C 16
ATOM 32321 O O . VAL A 1 57 ? 13.990 3.500 -5.820 1.00 0.00 57 VAL A O 16
ATOM 32334 N N . ASP A 1 58 ? 12.480 5.026 -5.026 1.00 0.00 58 ASP A N 16
ATOM 32335 C CA . ASP A 1 58 ? 13.462 6.055 -4.744 1.00 0.00 58 ASP A CA 16
ATOM 32336 C C . ASP A 1 58 ? 14.400 5.525 -3.661 1.00 0.00 58 ASP A C 16
ATOM 32337 O O . ASP A 1 58 ? 15.623 5.507 -3.755 1.00 0.00 58 ASP A O 16
ATOM 32346 N N . ARG A 1 59 ? 13.705 4.950 -2.719 1.00 0.00 59 ARG A N 16
ATOM 32347 C CA . ARG A 1 59 ? 14.093 4.539 -1.467 1.00 0.00 59 ARG A CA 16
ATOM 32348 C C . ARG A 1 59 ? 14.397 3.068 -1.370 1.00 0.00 59 ARG A C 16
ATOM 32349 O O . ARG A 1 59 ? 15.518 2.672 -1.116 1.00 0.00 59 ARG A O 16
ATOM 32370 N N . VAL A 1 60 ? 13.382 2.275 -1.636 1.00 0.00 60 VAL A N 16
ATOM 32371 C CA . VAL A 1 60 ? 13.353 0.905 -1.346 1.00 0.00 60 VAL A CA 16
ATOM 32372 C C . VAL A 1 60 ? 14.350 0.032 -1.970 1.00 0.00 60 VAL A C 16
ATOM 32373 O O . VAL A 1 60 ? 15.023 -0.727 -1.319 1.00 0.00 60 VAL A O 16
ATOM 32386 N N . ALA A 1 61 ? 14.383 0.174 -3.219 1.00 0.00 61 ALA A N 16
ATOM 32387 C CA . ALA A 1 61 ? 14.693 -0.838 -4.074 1.00 0.00 61 ALA A CA 16
ATOM 32388 C C . ALA A 1 61 ? 15.797 -1.747 -3.760 1.00 0.00 61 ALA A C 16
ATOM 32389 O O . ALA A 1 61 ? 15.670 -2.719 -3.000 1.00 0.00 61 ALA A O 16
ATOM 32396 N N . GLY A 1 62 ? 16.818 -1.437 -4.220 1.00 0.00 62 GLY A N 16
ATOM 32397 C CA . GLY A 1 62 ? 17.890 -2.330 -4.164 1.00 0.00 62 GLY A CA 16
ATOM 32398 C C . GLY A 1 62 ? 18.763 -2.140 -3.012 1.00 0.00 62 GLY A C 16
ATOM 32399 O O . GLY A 1 62 ? 19.972 -2.260 -3.087 1.00 0.00 62 GLY A O 16
ATOM 32403 N N . GLU A 1 63 ? 18.116 -1.785 -1.967 1.00 0.00 63 GLU A N 16
ATOM 32404 C CA . GLU A 1 63 ? 18.651 -1.782 -0.663 1.00 0.00 63 GLU A CA 16
ATOM 32405 C C . GLU A 1 63 ? 19.105 -3.170 -0.337 1.00 0.00 63 GLU A C 16
ATOM 32406 O O . GLU A 1 63 ? 20.141 -3.397 0.272 1.00 0.00 63 GLU A O 16
ATOM 32418 N N . MET A 1 64 ? 18.263 -4.101 -0.720 1.00 0.00 64 MET A N 16
ATOM 32419 C CA . MET A 1 64 ? 18.510 -5.440 -0.501 1.00 0.00 64 MET A CA 16
ATOM 32420 C C . MET A 1 64 ? 18.334 -6.195 -1.728 1.00 0.00 64 MET A C 16
ATOM 32421 O O . MET A 1 64 ? 19.250 -6.504 -2.456 1.00 0.00 64 MET A O 16
ATOM 32435 N N . ASN A 1 65 ? 17.126 -6.399 -1.967 1.00 0.00 65 ASN A N 16
ATOM 32436 C CA . ASN A 1 65 ? 16.681 -7.329 -2.877 1.00 0.00 65 ASN A CA 16
ATOM 32437 C C . ASN A 1 65 ? 15.623 -6.834 -3.849 1.00 0.00 65 ASN A C 16
ATOM 32438 O O . ASN A 1 65 ? 14.640 -7.517 -4.018 1.00 0.00 65 ASN A O 16
ATOM 32449 N N . LEU A 1 66 ? 15.792 -5.698 -4.466 1.00 0.00 66 LEU A N 16
ATOM 32450 C CA . LEU A 1 66 ? 14.792 -5.189 -5.430 1.00 0.00 66 LEU A CA 16
ATOM 32451 C C . LEU A 1 66 ? 15.391 -4.513 -6.645 1.00 0.00 66 LEU A C 16
ATOM 32452 O O . LEU A 1 66 ? 16.235 -3.637 -6.563 1.00 0.00 66 LEU A O 16
ATOM 32468 N N . SER A 1 67 ? 14.835 -4.885 -7.733 1.00 0.00 67 SER A N 16
ATOM 32469 C CA . SER A 1 67 ? 15.105 -4.362 -9.038 1.00 0.00 67 SER A CA 16
ATOM 32470 C C . SER A 1 67 ? 13.854 -3.529 -9.522 1.00 0.00 67 SER A C 16
ATOM 32471 O O . SER A 1 67 ? 13.577 -3.419 -10.709 1.00 0.00 67 SER A O 16
ATOM 32479 N N . LYS A 1 68 ? 13.158 -2.899 -8.550 1.00 0.00 68 LYS A N 16
ATOM 32480 C CA . LYS A 1 68 ? 11.853 -2.151 -8.702 1.00 0.00 68 LYS A CA 16
ATOM 32481 C C . LYS A 1 68 ? 10.728 -3.028 -9.191 1.00 0.00 68 LYS A C 16
ATOM 32482 O O . LYS A 1 68 ? 9.721 -3.065 -8.607 1.00 0.00 68 LYS A O 16
ATOM 32501 N N . THR A 1 69 ? 10.904 -3.782 -10.199 1.00 0.00 69 THR A N 16
ATOM 32502 C CA . THR A 1 69 ? 9.805 -4.402 -10.811 1.00 0.00 69 THR A CA 16
ATOM 32503 C C . THR A 1 69 ? 9.319 -5.582 -10.026 1.00 0.00 69 THR A C 16
ATOM 32504 O O . THR A 1 69 ? 8.143 -5.920 -10.014 1.00 0.00 69 THR A O 16
ATOM 32515 N N . GLN A 1 70 ? 10.212 -6.141 -9.327 1.00 0.00 70 GLN A N 16
ATOM 32516 C CA . GLN A 1 70 ? 9.904 -7.223 -8.442 1.00 0.00 70 GLN A CA 16
ATOM 32517 C C . GLN A 1 70 ? 9.225 -6.662 -7.174 1.00 0.00 70 GLN A C 16
ATOM 32518 O O . GLN A 1 70 ? 8.776 -7.383 -6.310 1.00 0.00 70 GLN A O 16
ATOM 32532 N N . LEU A 1 71 ? 9.222 -5.358 -7.094 1.00 0.00 71 LEU A N 16
ATOM 32533 C CA . LEU A 1 71 ? 8.621 -4.590 -6.043 1.00 0.00 71 LEU A CA 16
ATOM 32534 C C . LEU A 1 71 ? 7.300 -4.046 -6.549 1.00 0.00 71 LEU A C 16
ATOM 32535 O O . LEU A 1 71 ? 6.346 -4.003 -5.834 1.00 0.00 71 LEU A O 16
ATOM 32551 N N . ARG A 1 72 ? 7.237 -3.652 -7.785 1.00 0.00 72 ARG A N 16
ATOM 32552 C CA . ARG A 1 72 ? 5.999 -3.058 -8.301 1.00 0.00 72 ARG A CA 16
ATOM 32553 C C . ARG A 1 72 ? 4.921 -4.089 -8.296 1.00 0.00 72 ARG A C 16
ATOM 32554 O O . ARG A 1 72 ? 3.772 -3.812 -8.217 1.00 0.00 72 ARG A O 16
ATOM 32575 N N . SER A 1 73 ? 5.364 -5.267 -8.356 1.00 0.00 73 SER A N 16
ATOM 32576 C CA . SER A 1 73 ? 4.594 -6.404 -8.434 1.00 0.00 73 SER A CA 16
ATOM 32577 C C . SER A 1 73 ? 4.124 -6.805 -7.089 1.00 0.00 73 SER A C 16
ATOM 32578 O O . SER A 1 73 ? 3.109 -7.449 -6.920 1.00 0.00 73 SER A O 16
ATOM 32586 N N . ALA A 1 74 ? 4.792 -6.271 -6.144 1.00 0.00 74 ALA A N 16
ATOM 32587 C CA . ALA A 1 74 ? 4.438 -6.440 -4.741 1.00 0.00 74 ALA A CA 16
ATOM 32588 C C . ALA A 1 74 ? 3.313 -5.524 -4.460 1.00 0.00 74 ALA A C 16
ATOM 32589 O O . ALA A 1 74 ? 2.401 -5.779 -3.673 1.00 0.00 74 ALA A O 16
ATOM 32596 N N . LEU A 1 75 ? 3.314 -4.572 -5.239 1.00 0.00 75 LEU A N 16
ATOM 32597 C CA . LEU A 1 75 ? 2.561 -3.449 -5.100 1.00 0.00 75 LEU A CA 16
ATOM 32598 C C . LEU A 1 75 ? 1.356 -3.451 -6.019 1.00 0.00 75 LEU A C 16
ATOM 32599 O O . LEU A 1 75 ? 0.704 -2.439 -6.213 1.00 0.00 75 LEU A O 16
ATOM 32615 N N . ARG A 1 76 ? 1.145 -4.596 -6.645 1.00 0.00 76 ARG A N 16
ATOM 32616 C CA . ARG A 1 76 ? -0.111 -4.989 -7.267 1.00 0.00 76 ARG A CA 16
ATOM 32617 C C . ARG A 1 76 ? -0.617 -6.193 -6.493 1.00 0.00 76 ARG A C 16
ATOM 32618 O O . ARG A 1 76 ? -1.786 -6.514 -6.500 1.00 0.00 76 ARG A O 16
ATOM 32639 N N . LEU A 1 77 ? 0.313 -6.823 -5.796 1.00 0.00 77 LEU A N 16
ATOM 32640 C CA . LEU A 1 77 ? 0.093 -8.048 -5.065 1.00 0.00 77 LEU A CA 16
ATOM 32641 C C . LEU A 1 77 ? -0.740 -7.813 -3.872 1.00 0.00 77 LEU A C 16
ATOM 32642 O O . LEU A 1 77 ? -1.893 -8.208 -3.813 1.00 0.00 77 LEU A O 16
ATOM 32658 N N . TYR A 1 78 ? -0.160 -7.104 -2.917 1.00 0.00 78 TYR A N 16
ATOM 32659 C CA . TYR A 1 78 ? -0.830 -6.945 -1.668 1.00 0.00 78 TYR A CA 16
ATOM 32660 C C . TYR A 1 78 ? -1.883 -5.877 -1.835 1.00 0.00 78 TYR A C 16
ATOM 32661 O O . TYR A 1 78 ? -2.692 -5.624 -0.981 1.00 0.00 78 TYR A O 16
ATOM 32679 N N . THR A 1 79 ? -1.823 -5.228 -2.974 1.00 0.00 79 THR A N 16
ATOM 32680 C CA . THR A 1 79 ? -2.793 -4.193 -3.286 1.00 0.00 79 THR A CA 16
ATOM 32681 C C . THR A 1 79 ? -4.053 -4.813 -3.853 1.00 0.00 79 THR A C 16
ATOM 32682 O O . THR A 1 79 ? -5.053 -4.155 -4.062 1.00 0.00 79 THR A O 16
ATOM 32693 N N . SER A 1 80 ? -3.963 -6.091 -4.131 1.00 0.00 80 SER A N 16
ATOM 32694 C CA . SER A 1 80 ? -5.107 -6.876 -4.476 1.00 0.00 80 SER A CA 16
ATOM 32695 C C . SER A 1 80 ? -5.677 -7.479 -3.195 1.00 0.00 80 SER A C 16
ATOM 32696 O O . SER A 1 80 ? -6.606 -8.283 -3.227 1.00 0.00 80 SER A O 16
ATOM 32704 N N . SER A 1 81 ? -5.099 -7.084 -2.048 1.00 0.00 81 SER A N 16
ATOM 32705 C CA . SER A 1 81 ? -5.646 -7.472 -0.800 1.00 0.00 81 SER A CA 16
ATOM 32706 C C . SER A 1 81 ? -6.769 -6.581 -0.533 1.00 0.00 81 SER A C 16
ATOM 32707 O O . SER A 1 81 ? -6.797 -5.456 -0.997 1.00 0.00 81 SER A O 16
ATOM 32715 N N . TRP A 1 82 ? -7.652 -7.051 0.226 1.00 0.00 82 TRP A N 16
ATOM 32716 C CA . TRP A 1 82 ? -8.834 -6.306 0.537 1.00 0.00 82 TRP A CA 16
ATOM 32717 C C . TRP A 1 82 ? -8.500 -5.324 1.502 1.00 0.00 82 TRP A C 16
ATOM 32718 O O . TRP A 1 82 ? -8.848 -4.194 1.341 1.00 0.00 82 TRP A O 16
ATOM 32739 N N . ARG A 1 83 ? -7.797 -5.750 2.481 1.00 0.00 83 ARG A N 16
ATOM 32740 C CA . ARG A 1 83 ? -7.397 -4.923 3.597 1.00 0.00 83 ARG A CA 16
ATOM 32741 C C . ARG A 1 83 ? -6.668 -3.688 3.175 1.00 0.00 83 ARG A C 16
ATOM 32742 O O . ARG A 1 83 ? -6.671 -2.659 3.862 1.00 0.00 83 ARG A O 16
ATOM 32763 N N . TYR A 1 84 ? -6.096 -3.808 2.058 1.00 0.00 84 TYR A N 16
ATOM 32764 C CA . TYR A 1 84 ? -5.548 -2.728 1.355 1.00 0.00 84 TYR A CA 16
ATOM 32765 C C . TYR A 1 84 ? -6.680 -1.693 1.109 1.00 0.00 84 TYR A C 16
ATOM 32766 O O . TYR A 1 84 ? -6.732 -0.658 1.741 1.00 0.00 84 TYR A O 16
ATOM 32784 N N . LEU A 1 85 ? -7.659 -2.080 0.313 1.00 0.00 85 LEU A N 16
ATOM 32785 C CA . LEU A 1 85 ? -8.738 -1.190 -0.115 1.00 0.00 85 LEU A CA 16
ATOM 32786 C C . LEU A 1 85 ? -9.851 -0.949 0.821 1.00 0.00 85 LEU A C 16
ATOM 32787 O O . LEU A 1 85 ? -10.879 -0.401 0.434 1.00 0.00 85 LEU A O 16
ATOM 32803 N N . TYR A 1 86 ? -9.650 -1.253 2.012 1.00 0.00 86 TYR A N 16
ATOM 32804 C CA . TYR A 1 86 ? -10.579 -0.985 3.055 1.00 0.00 86 TYR A CA 16
ATOM 32805 C C . TYR A 1 86 ? -10.729 0.540 3.177 1.00 0.00 86 TYR A C 16
ATOM 32806 O O . TYR A 1 86 ? -11.660 1.072 3.771 1.00 0.00 86 TYR A O 16
ATOM 32824 N N . GLY A 1 87 ? -9.748 1.192 2.590 1.00 0.00 87 GLY A N 16
ATOM 32825 C CA . GLY A 1 87 ? -9.700 2.582 2.423 1.00 0.00 87 GLY A CA 16
ATOM 32826 C C . GLY A 1 87 ? -8.699 2.953 1.456 1.00 0.00 87 GLY A C 16
ATOM 32827 O O . GLY A 1 87 ? -7.773 3.508 1.795 1.00 0.00 87 GLY A O 16
ATOM 32831 N N . VAL A 1 88 ? -8.928 2.636 0.204 1.00 0.00 88 VAL A N 16
ATOM 32832 C CA . VAL A 1 88 ? -8.069 3.016 -0.891 1.00 0.00 88 VAL A CA 16
ATOM 32833 C C . VAL A 1 88 ? -8.946 3.343 -2.087 1.00 0.00 88 VAL A C 16
ATOM 32834 O O . VAL A 1 88 ? -9.644 2.462 -2.589 1.00 0.00 88 VAL A O 16
ATOM 32847 N N . LYS A 1 89 ? -8.927 4.540 -2.531 1.00 0.00 89 LYS A N 16
ATOM 32848 C CA . LYS A 1 89 ? -9.584 4.946 -3.743 1.00 0.00 89 LYS A CA 16
ATOM 32849 C C . LYS A 1 89 ? -9.022 6.328 -4.093 1.00 0.00 89 LYS A C 16
ATOM 32850 O O . LYS A 1 89 ? -8.356 6.442 -5.088 1.00 0.00 89 LYS A O 16
ATOM 32869 N N . PRO A 1 90 ? -9.305 7.403 -3.294 1.00 0.00 90 PRO A N 16
ATOM 32870 C CA . PRO A 1 90 ? -8.471 8.613 -3.306 1.00 0.00 90 PRO A CA 16
ATOM 32871 C C . PRO A 1 90 ? -7.303 8.432 -2.316 1.00 0.00 90 PRO A C 16
ATOM 32872 O O . PRO A 1 90 ? -6.735 7.329 -2.199 1.00 0.00 90 PRO A O 16
ATOM 32883 N N . GLY A 1 91 ? -7.033 9.503 -1.490 1.00 0.00 91 GLY A N 16
ATOM 32884 C CA . GLY A 1 91 ? -5.983 9.589 -0.484 1.00 0.00 91 GLY A CA 16
ATOM 32885 C C . GLY A 1 91 ? -6.174 8.710 0.701 1.00 0.00 91 GLY A C 16
ATOM 32886 O O . GLY A 1 91 ? -5.680 8.878 1.786 1.00 0.00 91 GLY A O 16
ATOM 32890 N N . ALA A 1 92 ? -6.889 7.817 0.413 1.00 0.00 92 ALA A N 16
ATOM 32891 C CA . ALA A 1 92 ? -7.324 6.717 1.203 1.00 0.00 92 ALA A CA 16
ATOM 32892 C C . ALA A 1 92 ? -6.205 5.919 1.623 1.00 0.00 92 ALA A C 16
ATOM 32893 O O . ALA A 1 92 ? -6.195 5.383 2.706 1.00 0.00 92 ALA A O 16
ATOM 32900 N N . THR A 1 93 ? -5.301 5.872 0.754 1.00 0.00 93 THR A N 16
ATOM 32901 C CA . THR A 1 93 ? -4.018 5.337 0.931 1.00 0.00 93 THR A CA 16
ATOM 32902 C C . THR A 1 93 ? -3.447 5.712 2.299 1.00 0.00 93 THR A C 16
ATOM 32903 O O . THR A 1 93 ? -3.000 4.886 3.049 1.00 0.00 93 THR A O 16
ATOM 32914 N N . ARG A 1 94 ? -3.567 6.991 2.618 1.00 0.00 94 ARG A N 16
ATOM 32915 C CA . ARG A 1 94 ? -2.934 7.601 3.726 1.00 0.00 94 ARG A CA 16
ATOM 32916 C C . ARG A 1 94 ? -1.425 7.515 3.641 1.00 0.00 94 ARG A C 16
ATOM 32917 O O . ARG A 1 94 ? -0.753 7.813 4.624 1.00 0.00 94 ARG A O 16
ATOM 32938 N N . VAL A 1 95 ? -0.874 7.043 2.504 1.00 0.00 95 VAL A N 16
ATOM 32939 C CA . VAL A 1 95 ? 0.524 6.892 2.359 1.00 0.00 95 VAL A CA 16
ATOM 32940 C C . VAL A 1 95 ? 1.099 7.164 0.927 1.00 0.00 95 VAL A C 16
ATOM 32941 O O . VAL A 1 95 ? 0.452 7.122 -0.114 1.00 0.00 95 VAL A O 16
ATOM 32954 N N . ASP A 1 96 ? 2.236 7.578 1.089 1.00 0.00 96 ASP A N 16
ATOM 32955 C CA . ASP A 1 96 ? 3.407 7.681 0.291 1.00 0.00 96 ASP A CA 16
ATOM 32956 C C . ASP A 1 96 ? 4.269 7.132 1.356 1.00 0.00 96 ASP A C 16
ATOM 32957 O O . ASP A 1 96 ? 3.780 6.974 2.485 1.00 0.00 96 ASP A O 16
ATOM 32966 N N . LEU A 1 97 ? 5.405 6.792 1.138 1.00 0.00 97 LEU A N 16
ATOM 32967 C CA . LEU A 1 97 ? 6.146 6.200 2.117 1.00 0.00 97 LEU A CA 16
ATOM 32968 C C . LEU A 1 97 ? 6.649 7.060 3.288 1.00 0.00 97 LEU A C 16
ATOM 32969 O O . LEU A 1 97 ? 7.412 6.608 4.135 1.00 0.00 97 LEU A O 16
ATOM 32985 N N . ASP A 1 98 ? 6.091 8.245 3.359 1.00 0.00 98 ASP A N 16
ATOM 32986 C CA . ASP A 1 98 ? 6.208 9.171 4.416 1.00 0.00 98 ASP A CA 16
ATOM 32987 C C . ASP A 1 98 ? 4.919 9.047 5.233 1.00 0.00 98 ASP A C 16
ATOM 32988 O O . ASP A 1 98 ? 4.846 9.346 6.419 1.00 0.00 98 ASP A O 16
ATOM 32997 N N . GLY A 1 99 ? 3.927 8.505 4.556 1.00 0.00 99 GLY A N 16
ATOM 32998 C CA . GLY A 1 99 ? 2.618 8.267 5.069 1.00 0.00 99 GLY A CA 16
ATOM 32999 C C . GLY A 1 99 ? 1.666 9.480 4.923 1.00 0.00 99 GLY A C 16
ATOM 33000 O O . GLY A 1 99 ? 0.985 9.860 5.869 1.00 0.00 99 GLY A O 16
ATOM 33004 N N . ASN A 1 100 ? 1.641 10.036 3.717 1.00 0.00 100 ASN A N 16
ATOM 33005 C CA . ASN A 1 100 ? 0.782 11.112 3.240 1.00 0.00 100 ASN A CA 16
ATOM 33006 C C . ASN A 1 100 ? -0.205 10.424 2.398 1.00 0.00 100 ASN A C 16
ATOM 33007 O O . ASN A 1 100 ? 0.151 9.540 1.819 1.00 0.00 100 ASN A O 16
ATOM 33018 N N . PRO A 1 101 ? -1.430 10.856 2.254 1.00 0.00 101 PRO A N 16
ATOM 33019 C CA . PRO A 1 101 ? -2.519 10.097 1.585 1.00 0.00 101 PRO A CA 16
ATOM 33020 C C . PRO A 1 101 ? -2.378 10.160 0.131 1.00 0.00 101 PRO A C 16
ATOM 33021 O O . PRO A 1 101 ? -3.224 10.671 -0.557 1.00 0.00 101 PRO A O 16
ATOM 33032 N N . CYS A 1 102 ? -1.257 9.633 -0.331 1.00 0.00 102 CYS A N 16
ATOM 33033 C CA . CYS A 1 102 ? -0.704 9.932 -1.661 1.00 0.00 102 CYS A CA 16
ATOM 33034 C C . CYS A 1 102 ? -0.494 11.475 -1.799 1.00 0.00 102 CYS A C 16
ATOM 33035 O O . CYS A 1 102 ? -0.052 12.004 -2.816 1.00 0.00 102 CYS A O 16
ATOM 33043 N N . GLY A 1 103 ? -0.774 12.126 -0.644 1.00 0.00 103 GLY A N 16
ATOM 33044 C CA . GLY A 1 103 ? -0.736 13.558 -0.403 1.00 0.00 103 GLY A CA 16
ATOM 33045 C C . GLY A 1 103 ? -1.879 14.224 -1.066 1.00 0.00 103 GLY A C 16
ATOM 33046 O O . GLY A 1 103 ? -1.978 15.438 -1.174 1.00 0.00 103 GLY A O 16
ATOM 33050 N N . GLU A 1 104 ? -2.714 13.383 -1.460 1.00 0.00 104 GLU A N 16
ATOM 33051 C CA . GLU A 1 104 ? -3.855 13.620 -2.214 1.00 0.00 104 GLU A CA 16
ATOM 33052 C C . GLU A 1 104 ? -5.060 13.981 -1.351 1.00 0.00 104 GLU A C 16
ATOM 33053 O O . GLU A 1 104 ? -5.823 14.888 -1.694 1.00 0.00 104 GLU A O 16
ATOM 33065 N N . LEU A 1 105 ? -5.251 13.304 -0.227 1.00 0.00 105 LEU A N 16
ATOM 33066 C CA . LEU A 1 105 ? -6.401 13.574 0.501 1.00 0.00 105 LEU A CA 16
ATOM 33067 C C . LEU A 1 105 ? -6.128 13.762 2.015 1.00 0.00 105 LEU A C 16
ATOM 33068 O O . LEU A 1 105 ? -5.033 13.702 2.459 1.00 0.00 105 LEU A O 16
ATOM 33084 N N . ASP A 1 106 ? -7.141 14.178 2.672 1.00 0.00 106 ASP A N 16
ATOM 33085 C CA . ASP A 1 106 ? -7.390 14.221 4.102 1.00 0.00 106 ASP A CA 16
ATOM 33086 C C . ASP A 1 106 ? -7.749 12.748 4.471 1.00 0.00 106 ASP A C 16
ATOM 33087 O O . ASP A 1 106 ? -7.174 11.809 3.906 1.00 0.00 106 ASP A O 16
ATOM 33096 N N . GLU A 1 107 ? -8.628 12.541 5.349 1.00 0.00 107 GLU A N 16
ATOM 33097 C CA . GLU A 1 107 ? -9.161 11.231 5.564 1.00 0.00 107 GLU A CA 16
ATOM 33098 C C . GLU A 1 107 ? -10.662 11.226 5.695 1.00 0.00 107 GLU A C 16
ATOM 33099 O O . GLU A 1 107 ? -11.278 10.170 5.728 1.00 0.00 107 GLU A O 16
ATOM 33111 N N . GLN A 1 108 ? -11.231 12.371 5.655 1.00 0.00 108 GLN A N 16
ATOM 33112 C CA . GLN A 1 108 ? -12.621 12.550 5.737 1.00 0.00 108 GLN A CA 16
ATOM 33113 C C . GLN A 1 108 ? -13.096 12.647 4.369 1.00 0.00 108 GLN A C 16
ATOM 33114 O O . GLN A 1 108 ? -14.251 12.946 4.068 1.00 0.00 108 GLN A O 16
ATOM 33128 N N . HIS A 1 109 ? -12.196 12.371 3.467 1.00 0.00 109 HIS A N 16
ATOM 33129 C CA . HIS A 1 109 ? -12.630 12.259 2.162 1.00 0.00 109 HIS A CA 16
ATOM 33130 C C . HIS A 1 109 ? -12.271 10.950 1.639 1.00 0.00 109 HIS A C 16
ATOM 33131 O O . HIS A 1 109 ? -12.893 10.426 0.733 1.00 0.00 109 HIS A O 16
ATOM 33146 N N . VAL A 1 110 ? -11.333 10.376 2.267 1.00 0.00 110 VAL A N 16
ATOM 33147 C CA . VAL A 1 110 ? -11.033 9.040 1.990 1.00 0.00 110 VAL A CA 16
ATOM 33148 C C . VAL A 1 110 ? -11.729 8.195 2.975 1.00 0.00 110 VAL A C 16
ATOM 33149 O O . VAL A 1 110 ? -11.477 7.032 3.191 1.00 0.00 110 VAL A O 16
ATOM 33162 N N . GLU A 1 111 ? -12.575 8.886 3.550 1.00 0.00 111 GLU A N 16
ATOM 33163 C CA . GLU A 1 111 ? -13.605 8.489 4.368 1.00 0.00 111 GLU A CA 16
ATOM 33164 C C . GLU A 1 111 ? -14.557 7.707 3.546 1.00 0.00 111 GLU A C 16
ATOM 33165 O O . GLU A 1 111 ? -15.036 6.670 3.926 1.00 0.00 111 GLU A O 16
ATOM 33177 N N . HIS A 1 112 ? -14.714 8.161 2.352 1.00 0.00 112 HIS A N 16
ATOM 33178 C CA . HIS A 1 112 ? -15.567 7.516 1.411 1.00 0.00 112 HIS A CA 16
ATOM 33179 C C . HIS A 1 112 ? -14.875 6.374 0.772 1.00 0.00 112 HIS A C 16
ATOM 33180 O O . HIS A 1 112 ? -15.469 5.567 0.090 1.00 0.00 112 HIS A O 16
ATOM 33195 N N . ALA A 1 113 ? -13.651 6.317 1.000 1.00 0.00 113 ALA A N 16
ATOM 33196 C CA . ALA A 1 113 ? -12.860 5.295 0.570 1.00 0.00 113 ALA A CA 16
ATOM 33197 C C . ALA A 1 113 ? -12.814 4.250 1.608 1.00 0.00 113 ALA A C 16
ATOM 33198 O O . ALA A 1 113 ? -12.667 3.073 1.342 1.00 0.00 113 ALA A O 16
ATOM 33205 N N . ARG A 1 114 ? -12.990 4.721 2.781 1.00 0.00 114 ARG A N 16
ATOM 33206 C CA . ARG A 1 114 ? -13.020 3.950 3.939 1.00 0.00 114 ARG A CA 16
ATOM 33207 C C . ARG A 1 114 ? -14.381 3.238 3.948 1.00 0.00 114 ARG A C 16
ATOM 33208 O O . ARG A 1 114 ? -14.604 2.303 4.695 1.00 0.00 114 ARG A O 16
ATOM 33229 N N . LYS A 1 115 ? -15.289 3.705 3.059 1.00 0.00 115 LYS A N 16
ATOM 33230 C CA . LYS A 1 115 ? -16.575 3.253 3.016 1.00 0.00 115 LYS A CA 16
ATOM 33231 C C . LYS A 1 115 ? -16.742 2.589 1.675 1.00 0.00 115 LYS A C 16
ATOM 33232 O O . LYS A 1 115 ? -17.712 1.927 1.443 1.00 0.00 115 LYS A O 16
ATOM 33251 N N . GLN A 1 116 ? -15.787 2.796 0.747 1.00 0.00 116 GLN A N 16
ATOM 33252 C CA . GLN A 1 116 ? -15.863 2.056 -0.470 1.00 0.00 116 GLN A CA 16
ATOM 33253 C C . GLN A 1 116 ? -15.624 0.532 -0.285 1.00 0.00 116 GLN A C 16
ATOM 33254 O O . GLN A 1 116 ? -15.875 -0.275 -1.158 1.00 0.00 116 GLN A O 16
ATOM 33268 N N . LEU A 1 117 ? -15.116 0.165 0.860 1.00 0.00 117 LEU A N 16
ATOM 33269 C CA . LEU A 1 117 ? -15.055 -1.151 1.265 1.00 0.00 117 LEU A CA 16
ATOM 33270 C C . LEU A 1 117 ? -16.408 -1.575 1.840 1.00 0.00 117 LEU A C 16
ATOM 33271 O O . LEU A 1 117 ? -16.696 -2.724 1.876 1.00 0.00 117 LEU A O 16
ATOM 33287 N N . GLU A 1 118 ? -17.282 -0.618 2.157 1.00 0.00 118 GLU A N 16
ATOM 33288 C CA . GLU A 1 118 ? -18.650 -0.898 2.537 1.00 0.00 118 GLU A CA 16
ATOM 33289 C C . GLU A 1 118 ? -19.480 -0.986 1.295 1.00 0.00 118 GLU A C 16
ATOM 33290 O O . GLU A 1 118 ? -20.660 -1.141 1.334 1.00 0.00 118 GLU A O 16
ATOM 33302 N N . GLU A 1 119 ? -18.814 -0.861 0.205 1.00 0.00 119 GLU A N 16
ATOM 33303 C CA . GLU A 1 119 ? -19.406 -1.055 -1.069 1.00 0.00 119 GLU A CA 16
ATOM 33304 C C . GLU A 1 119 ? -19.117 -2.471 -1.408 1.00 0.00 119 GLU A C 16
ATOM 33305 O O . GLU A 1 119 ? -19.928 -3.222 -1.929 1.00 0.00 119 GLU A O 16
ATOM 33317 N N . ALA A 1 120 ? -17.893 -2.819 -1.070 1.00 0.00 120 ALA A N 16
ATOM 33318 C CA . ALA A 1 120 ? -17.352 -4.072 -1.274 1.00 0.00 120 ALA A CA 16
ATOM 33319 C C . ALA A 1 120 ? -17.968 -5.091 -0.405 1.00 0.00 120 ALA A C 16
ATOM 33320 O O . ALA A 1 120 ? -18.530 -5.995 -0.861 1.00 0.00 120 ALA A O 16
ATOM 33327 N N . LYS A 1 121 ? -17.890 -4.870 0.814 1.00 0.00 121 LYS A N 16
ATOM 33328 C CA . LYS A 1 121 ? -18.437 -5.653 1.864 1.00 0.00 121 LYS A CA 16
ATOM 33329 C C . LYS A 1 121 ? -19.832 -5.942 1.711 1.00 0.00 121 LYS A C 16
ATOM 33330 O O . LYS A 1 121 ? -20.252 -7.062 1.788 1.00 0.00 121 LYS A O 16
ATOM 33349 N N . ALA A 1 122 ? -20.498 -4.958 1.530 1.00 0.00 122 ALA A N 16
ATOM 33350 C CA . ALA A 1 122 ? -21.848 -4.954 1.274 1.00 0.00 122 ALA A CA 16
ATOM 33351 C C . ALA A 1 122 ? -22.218 -5.618 -0.054 1.00 0.00 122 ALA A C 16
ATOM 33352 O O . ALA A 1 122 ? -23.382 -5.866 -0.319 1.00 0.00 122 ALA A O 16
ATOM 33359 N N . ARG A 1 123 ? -21.217 -5.894 -0.890 1.00 0.00 123 ARG A N 16
ATOM 33360 C CA . ARG A 1 123 ? -21.445 -6.567 -2.123 1.00 0.00 123 ARG A CA 16
ATOM 33361 C C . ARG A 1 123 ? -21.262 -8.011 -1.875 1.00 0.00 123 ARG A C 16
ATOM 33362 O O . ARG A 1 123 ? -21.839 -8.878 -2.515 1.00 0.00 123 ARG A O 16
ATOM 33383 N N . VAL A 1 124 ? -20.456 -8.220 -0.909 1.00 0.00 124 VAL A N 16
ATOM 33384 C CA . VAL A 1 124 ? -19.928 -9.500 -0.610 1.00 0.00 124 VAL A CA 16
ATOM 33385 C C . VAL A 1 124 ? -20.887 -10.217 0.168 1.00 0.00 124 VAL A C 16
ATOM 33386 O O . VAL A 1 124 ? -21.318 -11.304 -0.159 1.00 0.00 124 VAL A O 16
ATOM 33399 N N . GLN A 1 125 ? -21.184 -9.506 1.157 1.00 0.00 125 GLN A N 16
ATOM 33400 C CA . GLN A 1 125 ? -22.150 -9.609 2.140 1.00 0.00 125 GLN A CA 16
ATOM 33401 C C . GLN A 1 125 ? -22.725 -10.998 2.506 1.00 0.00 125 GLN A C 16
ATOM 33402 O O . GLN A 1 125 ? -22.730 -11.385 3.667 1.00 0.00 125 GLN A O 16
ATOM 33416 N N . ALA A 1 126 ? -23.175 -11.687 1.528 1.00 0.00 126 ALA A N 16
ATOM 33417 C CA . ALA A 1 126 ? -23.737 -12.919 1.585 1.00 0.00 126 ALA A CA 16
ATOM 33418 C C . ALA A 1 126 ? -22.723 -14.002 1.943 1.00 0.00 126 ALA A C 16
ATOM 33419 O O . ALA A 1 126 ? -22.794 -14.631 3.005 1.00 0.00 126 ALA A O 16
ATOM 33426 N N . GLN A 1 127 ? -21.802 -14.254 1.036 1.00 0.00 127 GLN A N 16
ATOM 33427 C CA . GLN A 1 127 ? -20.817 -15.106 1.178 1.00 0.00 127 GLN A CA 16
ATOM 33428 C C . GLN A 1 127 ? -19.509 -14.426 0.914 1.00 0.00 127 GLN A C 16
ATOM 33429 O O . GLN A 1 127 ? -19.387 -13.668 -0.021 1.00 0.00 127 GLN A O 16
ATOM 33443 N N . ARG A 1 128 ? -18.544 -14.679 1.771 1.00 0.00 128 ARG A N 16
ATOM 33444 C CA . ARG A 1 128 ? -17.231 -14.194 1.583 1.00 0.00 128 ARG A CA 16
ATOM 33445 C C . ARG A 1 128 ? -16.571 -14.685 0.321 1.00 0.00 128 ARG A C 16
ATOM 33446 O O . ARG A 1 128 ? -15.674 -14.034 -0.209 1.00 0.00 128 ARG A O 16
ATOM 33467 N N . ALA A 1 129 ? -16.939 -15.861 -0.076 1.00 0.00 129 ALA A N 16
ATOM 33468 C CA . ALA A 1 129 ? -16.508 -16.436 -1.290 1.00 0.00 129 ALA A CA 16
ATOM 33469 C C . ALA A 1 129 ? -16.920 -15.593 -2.483 1.00 0.00 129 ALA A C 16
ATOM 33470 O O . ALA A 1 129 ? -18.104 -15.456 -2.777 1.00 0.00 129 ALA A O 16
ATOM 33477 N N . GLU A 1 130 ? -15.914 -15.044 -3.127 1.00 0.00 130 GLU A N 16
ATOM 33478 C CA . GLU A 1 130 ? -16.004 -14.123 -4.250 1.00 0.00 130 GLU A CA 16
ATOM 33479 C C . GLU A 1 130 ? -14.599 -13.689 -4.612 1.00 0.00 130 GLU A C 16
ATOM 33480 O O . GLU A 1 130 ? -14.262 -13.479 -5.768 1.00 0.00 130 GLU A O 16
ATOM 33492 N N . GLN A 1 131 ? -13.787 -13.562 -3.589 1.00 0.00 131 GLN A N 16
ATOM 33493 C CA . GLN A 1 131 ? -12.346 -13.354 -3.762 1.00 0.00 131 GLN A CA 16
ATOM 33494 C C . GLN A 1 131 ? -11.614 -14.463 -3.018 1.00 0.00 131 GLN A C 16
ATOM 33495 O O . GLN A 1 131 ? -10.463 -14.331 -2.635 1.00 0.00 131 GLN A O 16
ATOM 33509 N N . GLN A 1 132 ? -12.304 -15.573 -2.855 1.00 0.00 132 GLN A N 16
ATOM 33510 C CA . GLN A 1 132 ? -11.799 -16.690 -2.110 1.00 0.00 132 GLN A CA 16
ATOM 33511 C C . GLN A 1 132 ? -11.559 -17.834 -3.042 1.00 0.00 132 GLN A C 16
ATOM 33512 O O . GLN A 1 132 ? -10.453 -18.336 -3.205 1.00 0.00 132 GLN A O 16
ATOM 33526 N N . ALA A 1 133 ? -12.621 -18.185 -3.639 1.00 0.00 133 ALA A N 16
ATOM 33527 C CA . ALA A 1 133 ? -12.783 -19.204 -4.585 1.00 0.00 133 ALA A CA 16
ATOM 33528 C C . ALA A 1 133 ? -14.117 -18.874 -5.142 1.00 0.00 133 ALA A C 16
ATOM 33529 O O . ALA A 1 133 ? -14.391 -19.174 -6.294 1.00 0.00 133 ALA A O 16
ATOM 33537 N N . MET A 1 1 ? 26.327 18.594 8.246 1.00 0.00 1 MET A N 17
ATOM 33538 C CA . MET A 1 1 ? 26.381 17.232 8.794 1.00 0.00 1 MET A CA 17
ATOM 33539 C C . MET A 1 1 ? 25.305 17.148 9.848 1.00 0.00 1 MET A C 17
ATOM 33540 O O . MET A 1 1 ? 24.881 18.184 10.329 1.00 0.00 1 MET A O 17
ATOM 33556 N N . GLY A 1 2 ? 24.833 15.963 10.158 1.00 0.00 2 GLY A N 17
ATOM 33557 C CA . GLY A 1 2 ? 23.802 15.807 11.146 1.00 0.00 2 GLY A CA 17
ATOM 33558 C C . GLY A 1 2 ? 23.010 14.570 10.859 1.00 0.00 2 GLY A C 17
ATOM 33559 O O . GLY A 1 2 ? 23.594 13.578 10.422 1.00 0.00 2 GLY A O 17
ATOM 33563 N N . SER A 1 3 ? 21.691 14.656 11.043 1.00 0.00 3 SER A N 17
ATOM 33564 C CA . SER A 1 3 ? 20.759 13.553 10.816 1.00 0.00 3 SER A CA 17
ATOM 33565 C C . SER A 1 3 ? 20.906 12.475 11.905 1.00 0.00 3 SER A C 17
ATOM 33566 O O . SER A 1 3 ? 21.774 11.598 11.834 1.00 0.00 3 SER A O 17
ATOM 33574 N N . SER A 1 4 ? 20.078 12.573 12.935 1.00 0.00 4 SER A N 17
ATOM 33575 C CA . SER A 1 4 ? 20.096 11.612 14.010 1.00 0.00 4 SER A CA 17
ATOM 33576 C C . SER A 1 4 ? 19.618 10.266 13.491 1.00 0.00 4 SER A C 17
ATOM 33577 O O . SER A 1 4 ? 18.551 10.161 12.858 1.00 0.00 4 SER A O 17
ATOM 33585 N N . HIS A 1 5 ? 20.407 9.246 13.720 1.00 0.00 5 HIS A N 17
ATOM 33586 C CA . HIS A 1 5 ? 20.074 7.914 13.251 1.00 0.00 5 HIS A CA 17
ATOM 33587 C C . HIS A 1 5 ? 19.820 6.996 14.430 1.00 0.00 5 HIS A C 17
ATOM 33588 O O . HIS A 1 5 ? 19.628 5.806 14.274 1.00 0.00 5 HIS A O 17
ATOM 33603 N N . HIS A 1 6 ? 19.754 7.579 15.614 1.00 0.00 6 HIS A N 17
ATOM 33604 C CA . HIS A 1 6 ? 19.540 6.804 16.830 1.00 0.00 6 HIS A CA 17
ATOM 33605 C C . HIS A 1 6 ? 18.031 6.599 17.052 1.00 0.00 6 HIS A C 17
ATOM 33606 O O . HIS A 1 6 ? 17.455 7.121 18.003 1.00 0.00 6 HIS A O 17
ATOM 33621 N N . HIS A 1 7 ? 17.403 5.897 16.123 1.00 0.00 7 HIS A N 17
ATOM 33622 C CA . HIS A 1 7 ? 15.971 5.591 16.165 1.00 0.00 7 HIS A CA 17
ATOM 33623 C C . HIS A 1 7 ? 15.618 4.604 15.068 1.00 0.00 7 HIS A C 17
ATOM 33624 O O . HIS A 1 7 ? 16.151 4.683 13.971 1.00 0.00 7 HIS A O 17
ATOM 33639 N N . HIS A 1 8 ? 14.729 3.698 15.381 1.00 0.00 8 HIS A N 17
ATOM 33640 C CA . HIS A 1 8 ? 14.249 2.654 14.479 1.00 0.00 8 HIS A CA 17
ATOM 33641 C C . HIS A 1 8 ? 13.029 2.072 15.143 1.00 0.00 8 HIS A C 17
ATOM 33642 O O . HIS A 1 8 ? 12.521 2.687 16.073 1.00 0.00 8 HIS A O 17
ATOM 33657 N N . HIS A 1 9 ? 12.550 0.921 14.691 1.00 0.00 9 HIS A N 17
ATOM 33658 C CA . HIS A 1 9 ? 11.435 0.255 15.382 1.00 0.00 9 HIS A CA 17
ATOM 33659 C C . HIS A 1 9 ? 11.965 -0.253 16.735 1.00 0.00 9 HIS A C 17
ATOM 33660 O O . HIS A 1 9 ? 13.147 -0.087 17.051 1.00 0.00 9 HIS A O 17
ATOM 33675 N N . HIS A 1 10 ? 11.129 -0.892 17.522 1.00 0.00 10 HIS A N 17
ATOM 33676 C CA . HIS A 1 10 ? 11.643 -1.527 18.732 1.00 0.00 10 HIS A CA 17
ATOM 33677 C C . HIS A 1 10 ? 12.349 -2.819 18.316 1.00 0.00 10 HIS A C 17
ATOM 33678 O O . HIS A 1 10 ? 13.156 -3.372 19.051 1.00 0.00 10 HIS A O 17
ATOM 33693 N N . SER A 1 11 ? 11.992 -3.268 17.146 1.00 0.00 11 SER A N 17
ATOM 33694 C CA . SER A 1 11 ? 12.529 -4.409 16.506 1.00 0.00 11 SER A CA 17
ATOM 33695 C C . SER A 1 11 ? 13.640 -4.016 15.539 1.00 0.00 11 SER A C 17
ATOM 33696 O O . SER A 1 11 ? 13.987 -2.814 15.384 1.00 0.00 11 SER A O 17
ATOM 33704 N N . GLN A 1 12 ? 14.181 -5.009 14.900 1.00 0.00 12 GLN A N 17
ATOM 33705 C CA . GLN A 1 12 ? 15.342 -4.901 14.066 1.00 0.00 12 GLN A CA 17
ATOM 33706 C C . GLN A 1 12 ? 14.967 -5.551 12.768 1.00 0.00 12 GLN A C 17
ATOM 33707 O O . GLN A 1 12 ? 15.777 -6.154 12.104 1.00 0.00 12 GLN A O 17
ATOM 33721 N N . ASP A 1 13 ? 13.731 -5.310 12.429 1.00 0.00 13 ASP A N 17
ATOM 33722 C CA . ASP A 1 13 ? 12.916 -5.834 11.360 1.00 0.00 13 ASP A CA 17
ATOM 33723 C C . ASP A 1 13 ? 13.646 -6.394 10.140 1.00 0.00 13 ASP A C 17
ATOM 33724 O O . ASP A 1 13 ? 13.321 -7.500 9.746 1.00 0.00 13 ASP A O 17
ATOM 33733 N N . PRO A 1 14 ? 14.616 -5.663 9.481 1.00 0.00 14 PRO A N 17
ATOM 33734 C CA . PRO A 1 14 ? 15.401 -6.244 8.377 1.00 0.00 14 PRO A CA 17
ATOM 33735 C C . PRO A 1 14 ? 16.030 -7.586 8.772 1.00 0.00 14 PRO A C 17
ATOM 33736 O O . PRO A 1 14 ? 16.229 -8.465 7.930 1.00 0.00 14 PRO A O 17
ATOM 33747 N N . MET A 1 15 ? 16.310 -7.716 10.058 1.00 0.00 15 MET A N 17
ATOM 33748 C CA . MET A 1 15 ? 16.842 -8.872 10.644 1.00 0.00 15 MET A CA 17
ATOM 33749 C C . MET A 1 15 ? 15.755 -9.707 11.333 1.00 0.00 15 MET A C 17
ATOM 33750 O O . MET A 1 15 ? 15.965 -10.886 11.570 1.00 0.00 15 MET A O 17
ATOM 33764 N N . GLU A 1 16 ? 14.576 -9.109 11.661 1.00 0.00 16 GLU A N 17
ATOM 33765 C CA . GLU A 1 16 ? 13.513 -9.935 12.294 1.00 0.00 16 GLU A CA 17
ATOM 33766 C C . GLU A 1 16 ? 12.915 -10.796 11.198 1.00 0.00 16 GLU A C 17
ATOM 33767 O O . GLU A 1 16 ? 12.772 -12.012 11.310 1.00 0.00 16 GLU A O 17
ATOM 33779 N N . ASN A 1 17 ? 12.637 -10.137 10.106 1.00 0.00 17 ASN A N 17
ATOM 33780 C CA . ASN A 1 17 ? 12.073 -10.729 8.917 1.00 0.00 17 ASN A CA 17
ATOM 33781 C C . ASN A 1 17 ? 13.236 -11.065 8.004 1.00 0.00 17 ASN A C 17
ATOM 33782 O O . ASN A 1 17 ? 13.312 -10.628 6.879 1.00 0.00 17 ASN A O 17
ATOM 33793 N N . GLN A 1 18 ? 14.154 -11.777 8.559 1.00 0.00 18 GLN A N 17
ATOM 33794 C CA . GLN A 1 18 ? 15.380 -12.220 7.955 1.00 0.00 18 GLN A CA 17
ATOM 33795 C C . GLN A 1 18 ? 15.267 -12.675 6.459 1.00 0.00 18 GLN A C 17
ATOM 33796 O O . GLN A 1 18 ? 16.023 -12.186 5.620 1.00 0.00 18 GLN A O 17
ATOM 33810 N N . PRO A 1 19 ? 14.398 -13.648 6.099 1.00 0.00 19 PRO A N 17
ATOM 33811 C CA . PRO A 1 19 ? 14.190 -14.009 4.696 1.00 0.00 19 PRO A CA 17
ATOM 33812 C C . PRO A 1 19 ? 13.675 -12.870 3.810 1.00 0.00 19 PRO A C 17
ATOM 33813 O O . PRO A 1 19 ? 12.556 -12.404 3.940 1.00 0.00 19 PRO A O 17
ATOM 33824 N N . LYS A 1 20 ? 14.576 -12.387 2.974 1.00 0.00 20 LYS A N 17
ATOM 33825 C CA . LYS A 1 20 ? 14.368 -11.430 2.037 1.00 0.00 20 LYS A CA 17
ATOM 33826 C C . LYS A 1 20 ? 13.376 -11.721 0.922 1.00 0.00 20 LYS A C 17
ATOM 33827 O O . LYS A 1 20 ? 12.793 -12.776 0.824 1.00 0.00 20 LYS A O 17
ATOM 33846 N N . LEU A 1 21 ? 13.269 -10.718 0.089 1.00 0.00 21 LEU A N 17
ATOM 33847 C CA . LEU A 1 21 ? 12.224 -10.464 -0.823 1.00 0.00 21 LEU A CA 17
ATOM 33848 C C . LEU A 1 21 ? 12.026 -11.468 -1.927 1.00 0.00 21 LEU A C 17
ATOM 33849 O O . LEU A 1 21 ? 11.047 -12.162 -1.947 1.00 0.00 21 LEU A O 17
ATOM 33865 N N . ASN A 1 22 ? 12.948 -11.468 -2.875 1.00 0.00 22 ASN A N 17
ATOM 33866 C CA . ASN A 1 22 ? 13.002 -12.387 -3.988 1.00 0.00 22 ASN A CA 17
ATOM 33867 C C . ASN A 1 22 ? 11.825 -12.185 -4.932 1.00 0.00 22 ASN A C 17
ATOM 33868 O O . ASN A 1 22 ? 11.488 -13.061 -5.720 1.00 0.00 22 ASN A O 17
ATOM 33879 N N . SER A 1 23 ? 11.258 -10.982 -4.838 1.00 0.00 23 SER A N 17
ATOM 33880 C CA . SER A 1 23 ? 10.178 -10.480 -5.669 1.00 0.00 23 SER A CA 17
ATOM 33881 C C . SER A 1 23 ? 8.780 -10.657 -5.082 1.00 0.00 23 SER A C 17
ATOM 33882 O O . SER A 1 23 ? 8.405 -11.690 -4.543 1.00 0.00 23 SER A O 17
ATOM 33890 N N . SER A 1 24 ? 8.066 -9.574 -5.170 1.00 0.00 24 SER A N 17
ATOM 33891 C CA . SER A 1 24 ? 6.686 -9.435 -4.860 1.00 0.00 24 SER A CA 17
ATOM 33892 C C . SER A 1 24 ? 6.277 -9.565 -3.368 1.00 0.00 24 SER A C 17
ATOM 33893 O O . SER A 1 24 ? 6.461 -8.626 -2.605 1.00 0.00 24 SER A O 17
ATOM 33901 N N . LYS A 1 25 ? 5.816 -10.717 -2.950 1.00 0.00 25 LYS A N 17
ATOM 33902 C CA . LYS A 1 25 ? 5.214 -10.918 -1.704 1.00 0.00 25 LYS A CA 17
ATOM 33903 C C . LYS A 1 25 ? 6.057 -10.511 -0.562 1.00 0.00 25 LYS A C 17
ATOM 33904 O O . LYS A 1 25 ? 5.720 -9.589 0.189 1.00 0.00 25 LYS A O 17
ATOM 33923 N N . GLU A 1 26 ? 7.135 -11.186 -0.425 1.00 0.00 26 GLU A N 17
ATOM 33924 C CA . GLU A 1 26 ? 7.981 -10.941 0.682 1.00 0.00 26 GLU A CA 17
ATOM 33925 C C . GLU A 1 26 ? 8.752 -9.596 0.610 1.00 0.00 26 GLU A C 17
ATOM 33926 O O . GLU A 1 26 ? 9.541 -9.273 1.478 1.00 0.00 26 GLU A O 17
ATOM 33938 N N . VAL A 1 27 ? 8.467 -8.785 -0.412 1.00 0.00 27 VAL A N 17
ATOM 33939 C CA . VAL A 1 27 ? 9.004 -7.437 -0.469 1.00 0.00 27 VAL A CA 17
ATOM 33940 C C . VAL A 1 27 ? 8.037 -6.507 0.105 1.00 0.00 27 VAL A C 17
ATOM 33941 O O . VAL A 1 27 ? 8.425 -5.459 0.518 1.00 0.00 27 VAL A O 17
ATOM 33954 N N . ILE A 1 28 ? 6.740 -6.895 0.170 1.00 0.00 28 ILE A N 17
ATOM 33955 C CA . ILE A 1 28 ? 5.806 -6.135 0.911 1.00 0.00 28 ILE A CA 17
ATOM 33956 C C . ILE A 1 28 ? 6.283 -6.120 2.269 1.00 0.00 28 ILE A C 17
ATOM 33957 O O . ILE A 1 28 ? 6.212 -5.161 2.948 1.00 0.00 28 ILE A O 17
ATOM 33973 N N . ALA A 1 29 ? 6.765 -7.226 2.614 1.00 0.00 29 ALA A N 17
ATOM 33974 C CA . ALA A 1 29 ? 7.333 -7.464 3.830 1.00 0.00 29 ALA A CA 17
ATOM 33975 C C . ALA A 1 29 ? 8.521 -6.574 4.103 1.00 0.00 29 ALA A C 17
ATOM 33976 O O . ALA A 1 29 ? 8.625 -6.046 5.187 1.00 0.00 29 ALA A O 17
ATOM 33983 N N . PHE A 1 30 ? 9.380 -6.361 3.108 1.00 0.00 30 PHE A N 17
ATOM 33984 C CA . PHE A 1 30 ? 10.430 -5.421 3.274 1.00 0.00 30 PHE A CA 17
ATOM 33985 C C . PHE A 1 30 ? 9.842 -4.092 3.392 1.00 0.00 30 PHE A C 17
ATOM 33986 O O . PHE A 1 30 ? 10.159 -3.363 4.261 1.00 0.00 30 PHE A O 17
ATOM 34003 N N . LEU A 1 31 ? 8.936 -3.811 2.500 1.00 0.00 31 LEU A N 17
ATOM 34004 C CA . LEU A 1 31 ? 8.285 -2.572 2.428 1.00 0.00 31 LEU A CA 17
ATOM 34005 C C . LEU A 1 31 ? 7.672 -2.238 3.722 1.00 0.00 31 LEU A C 17
A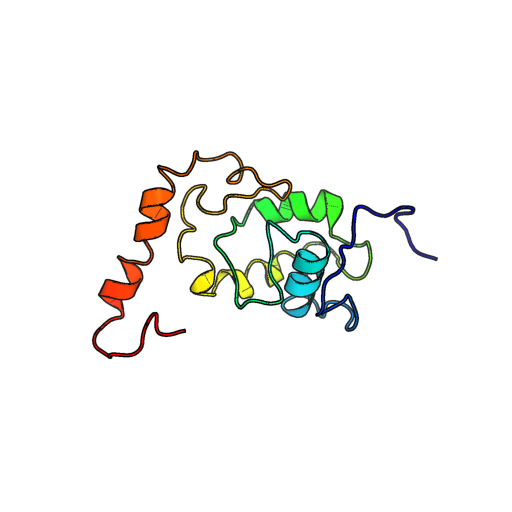TOM 34006 O O . LEU A 1 31 ? 7.639 -1.147 4.107 1.00 0.00 31 LEU A O 17
ATOM 34022 N N . ALA A 1 32 ? 7.246 -3.217 4.378 1.00 0.00 32 ALA A N 17
ATOM 34023 C CA . ALA A 1 32 ? 6.599 -3.091 5.635 1.00 0.00 32 ALA A CA 17
ATOM 34024 C C . ALA A 1 32 ? 7.555 -3.021 6.806 1.00 0.00 32 ALA A C 17
ATOM 34025 O O . ALA A 1 32 ? 7.291 -2.320 7.789 1.00 0.00 32 ALA A O 17
ATOM 34032 N N . GLU A 1 33 ? 8.683 -3.694 6.696 1.00 0.00 33 GLU A N 17
ATOM 34033 C CA . GLU A 1 33 ? 9.645 -3.705 7.743 1.00 0.00 33 GLU A CA 17
ATOM 34034 C C . GLU A 1 33 ? 10.366 -2.373 7.743 1.00 0.00 33 GLU A C 17
ATOM 34035 O O . GLU A 1 33 ? 10.863 -1.846 8.761 1.00 0.00 33 GLU A O 17
ATOM 34047 N N . ARG A 1 34 ? 10.305 -1.828 6.597 1.00 0.00 34 ARG A N 17
ATOM 34048 C CA . ARG A 1 34 ? 10.880 -0.630 6.210 1.00 0.00 34 ARG A CA 17
ATOM 34049 C C . ARG A 1 34 ? 9.921 0.550 6.381 1.00 0.00 34 ARG A C 17
ATOM 34050 O O . ARG A 1 34 ? 10.317 1.582 6.920 1.00 0.00 34 ARG A O 17
ATOM 34071 N N . PHE A 1 35 ? 8.691 0.416 5.896 1.00 0.00 35 PHE A N 17
ATOM 34072 C CA . PHE A 1 35 ? 7.673 1.426 6.008 1.00 0.00 35 PHE A CA 17
ATOM 34073 C C . PHE A 1 35 ? 6.527 1.058 6.940 1.00 0.00 35 PHE A C 17
ATOM 34074 O O . PHE A 1 35 ? 5.455 0.644 6.467 1.00 0.00 35 PHE A O 17
ATOM 34091 N N . PRO A 1 36 ? 6.741 1.157 8.267 1.00 0.00 36 PRO A N 17
ATOM 34092 C CA . PRO A 1 36 ? 5.708 1.045 9.291 1.00 0.00 36 PRO A CA 17
ATOM 34093 C C . PRO A 1 36 ? 4.356 1.771 8.985 1.00 0.00 36 PRO A C 17
ATOM 34094 O O . PRO A 1 36 ? 3.350 1.486 9.634 1.00 0.00 36 PRO A O 17
ATOM 34105 N N . HIS A 1 37 ? 4.317 2.698 8.018 1.00 0.00 37 HIS A N 17
ATOM 34106 C CA . HIS A 1 37 ? 3.078 3.437 7.787 1.00 0.00 37 HIS A CA 17
ATOM 34107 C C . HIS A 1 37 ? 2.314 2.771 6.689 1.00 0.00 37 HIS A C 17
ATOM 34108 O O . HIS A 1 37 ? 1.161 2.421 6.831 1.00 0.00 37 HIS A O 17
ATOM 34123 N N . CYS A 1 38 ? 2.972 2.686 5.627 1.00 0.00 38 CYS A N 17
ATOM 34124 C CA . CYS A 1 38 ? 2.518 2.205 4.383 1.00 0.00 38 CYS A CA 17
ATOM 34125 C C . CYS A 1 38 ? 2.175 0.775 4.408 1.00 0.00 38 CYS A C 17
ATOM 34126 O O . CYS A 1 38 ? 1.066 0.370 4.076 1.00 0.00 38 CYS A O 17
ATOM 34134 N N . PHE A 1 39 ? 3.090 0.026 4.825 1.00 0.00 39 PHE A N 17
ATOM 34135 C CA . PHE A 1 39 ? 3.032 -1.297 4.596 1.00 0.00 39 PHE A CA 17
ATOM 34136 C C . PHE A 1 39 ? 2.713 -2.148 5.791 1.00 0.00 39 PHE A C 17
ATOM 34137 O O . PHE A 1 39 ? 2.954 -1.791 6.935 1.00 0.00 39 PHE A O 17
ATOM 34154 N N . SER A 1 40 ? 2.116 -3.253 5.455 1.00 0.00 40 SER A N 17
ATOM 34155 C CA . SER A 1 40 ? 1.676 -4.277 6.282 1.00 0.00 40 SER A CA 17
ATOM 34156 C C . SER A 1 40 ? 2.838 -5.158 6.710 1.00 0.00 40 SER A C 17
ATOM 34157 O O . SER A 1 40 ? 3.596 -4.787 7.578 1.00 0.00 40 SER A O 17
ATOM 34165 N N . ALA A 1 41 ? 2.666 -6.420 6.318 1.00 0.00 41 ALA A N 17
ATOM 34166 C CA . ALA A 1 41 ? 3.528 -7.597 6.314 1.00 0.00 41 ALA A CA 17
ATOM 34167 C C . ALA A 1 41 ? 2.769 -8.524 7.200 1.00 0.00 41 ALA A C 17
ATOM 34168 O O . ALA A 1 41 ? 2.889 -9.725 7.191 1.00 0.00 41 ALA A O 17
ATOM 34175 N N . GLU A 1 42 ? 1.961 -7.829 7.938 1.00 0.00 42 GLU A N 17
ATOM 34176 C CA . GLU A 1 42 ? 1.013 -8.253 8.840 1.00 0.00 42 GLU A CA 17
ATOM 34177 C C . GLU A 1 42 ? -0.120 -9.012 8.360 1.00 0.00 42 GLU A C 17
ATOM 34178 O O . GLU A 1 42 ? -0.147 -10.224 8.317 1.00 0.00 42 GLU A O 17
ATOM 34190 N N . GLY A 1 43 ? -1.065 -8.236 7.987 1.00 0.00 43 GLY A N 17
ATOM 34191 C CA . GLY A 1 43 ? -2.356 -8.714 8.131 1.00 0.00 43 GLY A CA 17
ATOM 34192 C C . GLY A 1 43 ? -3.006 -9.279 6.952 1.00 0.00 43 GLY A C 17
ATOM 34193 O O . GLY A 1 43 ? -3.800 -10.199 7.037 1.00 0.00 43 GLY A O 17
ATOM 34197 N N . GLU A 1 44 ? -2.646 -8.717 5.915 1.00 0.00 44 GLU A N 17
ATOM 34198 C CA . GLU A 1 44 ? -3.129 -8.933 4.602 1.00 0.00 44 GLU A CA 17
ATOM 34199 C C . GLU A 1 44 ? -2.520 -7.797 3.808 1.00 0.00 44 GLU A C 17
ATOM 34200 O O . GLU A 1 44 ? -1.560 -7.983 3.069 1.00 0.00 44 GLU A O 17
ATOM 34212 N N . ALA A 1 45 ? -3.016 -6.586 4.076 1.00 0.00 45 ALA A N 17
ATOM 34213 C CA . ALA A 1 45 ? -2.513 -5.399 3.453 1.00 0.00 45 ALA A CA 17
ATOM 34214 C C . ALA A 1 45 ? -3.003 -4.171 4.200 1.00 0.00 45 ALA A C 17
ATOM 34215 O O . ALA A 1 45 ? -3.524 -4.289 5.325 1.00 0.00 45 ALA A O 17
ATOM 34222 N N . ARG A 1 46 ? -2.800 -3.016 3.610 1.00 0.00 46 ARG A N 17
ATOM 34223 C CA . ARG A 1 46 ? -3.152 -1.747 4.182 1.00 0.00 46 ARG A CA 17
ATOM 34224 C C . ARG A 1 46 ? -3.321 -0.788 2.996 1.00 0.00 46 ARG A C 17
ATOM 34225 O O . ARG A 1 46 ? -2.639 -0.980 2.001 1.00 0.00 46 ARG A O 17
ATOM 34246 N N . PRO A 1 47 ? -4.264 0.183 3.050 1.00 0.00 47 PRO A N 17
ATOM 34247 C CA . PRO A 1 47 ? -4.541 1.112 1.922 1.00 0.00 47 PRO A CA 17
ATOM 34248 C C . PRO A 1 47 ? -3.299 1.893 1.391 1.00 0.00 47 PRO A C 17
ATOM 34249 O O . PRO A 1 47 ? -2.583 2.498 2.160 1.00 0.00 47 PRO A O 17
ATOM 34260 N N . LEU A 1 48 ? -3.051 1.842 0.048 1.00 0.00 48 LEU A N 17
ATOM 34261 C CA . LEU A 1 48 ? -1.896 2.526 -0.606 1.00 0.00 48 LEU A CA 17
ATOM 34262 C C . LEU A 1 48 ? -2.318 3.444 -1.713 1.00 0.00 48 LEU A C 17
ATOM 34263 O O . LEU A 1 48 ? -3.466 3.645 -1.954 1.00 0.00 48 LEU A O 17
ATOM 34279 N N . LYS A 1 49 ? -1.333 4.072 -2.319 1.00 0.00 49 LYS A N 17
ATOM 34280 C CA . LYS A 1 49 ? -1.544 4.910 -3.476 1.00 0.00 49 LYS A CA 17
ATOM 34281 C C . LYS A 1 49 ? -1.179 4.233 -4.778 1.00 0.00 49 LYS A C 17
ATOM 34282 O O . LYS A 1 49 ? -1.436 4.770 -5.840 1.00 0.00 49 LYS A O 17
ATOM 34301 N N . ILE A 1 50 ? -0.556 3.094 -4.695 1.00 0.00 50 ILE A N 17
ATOM 34302 C CA . ILE A 1 50 ? -0.070 2.375 -5.817 1.00 0.00 50 ILE A CA 17
ATOM 34303 C C . ILE A 1 50 ? 1.064 3.012 -6.614 1.00 0.00 50 ILE A C 17
ATOM 34304 O O . ILE A 1 50 ? 2.111 2.369 -6.862 1.00 0.00 50 ILE A O 17
ATOM 34320 N N . GLY A 1 51 ? 0.894 4.228 -6.936 1.00 0.00 51 GLY A N 17
ATOM 34321 C CA . GLY A 1 51 ? 1.930 5.013 -7.549 1.00 0.00 51 GLY A CA 17
ATOM 34322 C C . GLY A 1 51 ? 3.034 5.243 -6.560 1.00 0.00 51 GLY A C 17
ATOM 34323 O O . GLY A 1 51 ? 4.085 5.654 -6.915 1.00 0.00 51 GLY A O 17
ATOM 34327 N N . ILE A 1 52 ? 2.752 4.920 -5.278 1.00 0.00 52 ILE A N 17
ATOM 34328 C CA . ILE A 1 52 ? 3.699 4.840 -4.231 1.00 0.00 52 ILE A CA 17
ATOM 34329 C C . ILE A 1 52 ? 4.916 4.108 -4.648 1.00 0.00 52 ILE A C 17
ATOM 34330 O O . ILE A 1 52 ? 5.945 4.441 -4.242 1.00 0.00 52 ILE A O 17
ATOM 34346 N N . PHE A 1 53 ? 4.749 3.060 -5.373 1.00 0.00 53 PHE A N 17
ATOM 34347 C CA . PHE A 1 53 ? 5.787 2.218 -5.729 1.00 0.00 53 PHE A CA 17
ATOM 34348 C C . PHE A 1 53 ? 6.993 3.015 -6.175 1.00 0.00 53 PHE A C 17
ATOM 34349 O O . PHE A 1 53 ? 7.995 2.840 -5.754 1.00 0.00 53 PHE A O 17
ATOM 34366 N N . GLN A 1 54 ? 6.754 3.913 -6.956 1.00 0.00 54 GLN A N 17
ATOM 34367 C CA . GLN A 1 54 ? 7.685 4.881 -7.470 1.00 0.00 54 GLN A CA 17
ATOM 34368 C C . GLN A 1 54 ? 8.452 5.691 -6.364 1.00 0.00 54 GLN A C 17
ATOM 34369 O O . GLN A 1 54 ? 9.415 6.399 -6.587 1.00 0.00 54 GLN A O 17
ATOM 34383 N N . ASP A 1 55 ? 7.922 5.602 -5.282 1.00 0.00 55 ASP A N 17
ATOM 34384 C CA . ASP A 1 55 ? 8.253 6.423 -4.134 1.00 0.00 55 ASP A CA 17
ATOM 34385 C C . ASP A 1 55 ? 8.997 5.640 -3.272 1.00 0.00 55 ASP A C 17
ATOM 34386 O O . ASP A 1 55 ? 9.854 6.085 -2.590 1.00 0.00 55 ASP A O 17
ATOM 34395 N N . LEU A 1 56 ? 8.566 4.463 -3.235 1.00 0.00 56 LEU A N 17
ATOM 34396 C CA . LEU A 1 56 ? 9.194 3.443 -2.651 1.00 0.00 56 LEU A CA 17
ATOM 34397 C C . LEU A 1 56 ? 10.427 3.414 -3.222 1.00 0.00 56 LEU A C 17
ATOM 34398 O O . LEU A 1 56 ? 11.327 3.656 -2.605 1.00 0.00 56 LEU A O 17
ATOM 34414 N N . VAL A 1 57 ? 10.421 3.240 -4.462 1.00 0.00 57 VAL A N 17
ATOM 34415 C CA . VAL A 1 57 ? 11.603 2.984 -5.231 1.00 0.00 57 VAL A CA 17
ATOM 34416 C C . VAL A 1 57 ? 12.651 4.035 -5.101 1.00 0.00 57 VAL A C 17
ATOM 34417 O O . VAL A 1 57 ? 13.822 3.756 -5.347 1.00 0.00 57 VAL A O 17
ATOM 34430 N N . ASP A 1 58 ? 12.200 5.247 -4.750 1.00 0.00 58 ASP A N 17
ATOM 34431 C CA . ASP A 1 58 ? 13.103 6.335 -4.377 1.00 0.00 58 ASP A CA 17
ATOM 34432 C C . ASP A 1 58 ? 14.070 5.831 -3.303 1.00 0.00 58 ASP A C 17
ATOM 34433 O O . ASP A 1 58 ? 15.283 5.994 -3.338 1.00 0.00 58 ASP A O 17
ATOM 34442 N N . ARG A 1 59 ? 13.429 5.133 -2.404 1.00 0.00 59 ARG A N 17
ATOM 34443 C CA . ARG A 1 59 ? 13.874 4.673 -1.187 1.00 0.00 59 ARG A CA 17
ATOM 34444 C C . ARG A 1 59 ? 14.212 3.204 -1.184 1.00 0.00 59 ARG A C 17
ATOM 34445 O O . ARG A 1 59 ? 15.346 2.820 -0.988 1.00 0.00 59 ARG A O 17
ATOM 34466 N N . VAL A 1 60 ? 13.197 2.398 -1.463 1.00 0.00 60 VAL A N 17
ATOM 34467 C CA . VAL A 1 60 ? 13.202 1.003 -1.206 1.00 0.00 60 VAL A CA 17
ATOM 34468 C C . VAL A 1 60 ? 14.198 0.151 -1.884 1.00 0.00 60 VAL A C 17
ATOM 34469 O O . VAL A 1 60 ? 14.777 -0.713 -1.291 1.00 0.00 60 VAL A O 17
ATOM 34482 N N . ALA A 1 61 ? 14.295 0.395 -3.123 1.00 0.00 61 ALA A N 17
ATOM 34483 C CA . ALA A 1 61 ? 14.679 -0.546 -4.038 1.00 0.00 61 ALA A CA 17
ATOM 34484 C C . ALA A 1 61 ? 15.835 -1.420 -3.741 1.00 0.00 61 ALA A C 17
ATOM 34485 O O . ALA A 1 61 ? 15.738 -2.442 -3.063 1.00 0.00 61 ALA A O 17
ATOM 34492 N N . GLY A 1 62 ? 16.861 -1.016 -4.085 1.00 0.00 62 GLY A N 17
ATOM 34493 C CA . GLY A 1 62 ? 17.950 -1.904 -4.097 1.00 0.00 62 GLY A CA 17
ATOM 34494 C C . GLY A 1 62 ? 18.808 -1.799 -2.924 1.00 0.00 62 GLY A C 17
ATOM 34495 O O . GLY A 1 62 ? 20.025 -1.767 -2.997 1.00 0.00 62 GLY A O 17
ATOM 34499 N N . GLU A 1 63 ? 18.124 -1.707 -1.864 1.00 0.00 63 GLU A N 17
ATOM 34500 C CA . GLU A 1 63 ? 18.638 -1.753 -0.554 1.00 0.00 63 GLU A CA 17
ATOM 34501 C C . GLU A 1 63 ? 19.114 -3.145 -0.278 1.00 0.00 63 GLU A C 17
ATOM 34502 O O . GLU A 1 63 ? 20.281 -3.382 0.012 1.00 0.00 63 GLU A O 17
ATOM 34514 N N . MET A 1 64 ? 18.192 -4.081 -0.369 1.00 0.00 64 MET A N 17
ATOM 34515 C CA . MET A 1 64 ? 18.542 -5.417 -0.187 1.00 0.00 64 MET A CA 17
ATOM 34516 C C . MET A 1 64 ? 18.640 -6.076 -1.461 1.00 0.00 64 MET A C 17
ATOM 34517 O O . MET A 1 64 ? 19.634 -6.696 -1.812 1.00 0.00 64 MET A O 17
ATOM 34531 N N . ASN A 1 65 ? 17.567 -5.957 -2.152 1.00 0.00 65 ASN A N 17
ATOM 34532 C CA . ASN A 1 65 ? 17.335 -6.803 -3.275 1.00 0.00 65 ASN A CA 17
ATOM 34533 C C . ASN A 1 65 ? 16.213 -6.443 -4.273 1.00 0.00 65 ASN A C 17
ATOM 34534 O O . ASN A 1 65 ? 15.596 -7.338 -4.812 1.00 0.00 65 ASN A O 17
ATOM 34545 N N . LEU A 1 66 ? 15.996 -5.242 -4.531 1.00 0.00 66 LEU A N 17
ATOM 34546 C CA . LEU A 1 66 ? 14.917 -4.806 -5.424 1.00 0.00 66 LEU A CA 17
ATOM 34547 C C . LEU A 1 66 ? 15.432 -4.063 -6.613 1.00 0.00 66 LEU A C 17
ATOM 34548 O O . LEU A 1 66 ? 16.253 -3.165 -6.532 1.00 0.00 66 LEU A O 17
ATOM 34564 N N . SER A 1 67 ? 14.866 -4.409 -7.681 1.00 0.00 67 SER A N 17
ATOM 34565 C CA . SER A 1 67 ? 15.102 -3.821 -8.944 1.00 0.00 67 SER A CA 17
ATOM 34566 C C . SER A 1 67 ? 13.812 -3.033 -9.410 1.00 0.00 67 SER A C 17
ATOM 34567 O O . SER A 1 67 ? 13.577 -2.820 -10.594 1.00 0.00 67 SER A O 17
ATOM 34575 N N . LYS A 1 68 ? 13.054 -2.488 -8.436 1.00 0.00 68 LYS A N 17
ATOM 34576 C CA . LYS A 1 68 ? 11.709 -1.824 -8.648 1.00 0.00 68 LYS A CA 17
ATOM 34577 C C . LYS A 1 68 ? 10.663 -2.793 -9.097 1.00 0.00 68 LYS A C 17
ATOM 34578 O O . LYS A 1 68 ? 9.706 -2.945 -8.473 1.00 0.00 68 LYS A O 17
ATOM 34597 N N . THR A 1 69 ? 10.882 -3.525 -10.119 1.00 0.00 69 THR A N 17
ATOM 34598 C CA . THR A 1 69 ? 9.823 -4.218 -10.729 1.00 0.00 69 THR A CA 17
ATOM 34599 C C . THR A 1 69 ? 9.395 -5.421 -9.944 1.00 0.00 69 THR A C 17
ATOM 34600 O O . THR A 1 69 ? 8.236 -5.813 -9.931 1.00 0.00 69 THR A O 17
ATOM 34611 N N . GLN A 1 70 ? 10.313 -5.935 -9.247 1.00 0.00 70 GLN A N 17
ATOM 34612 C CA . GLN A 1 70 ? 10.059 -7.035 -8.367 1.00 0.00 70 GLN A CA 17
ATOM 34613 C C . GLN A 1 70 ? 9.340 -6.523 -7.104 1.00 0.00 70 GLN A C 17
ATOM 34614 O O . GLN A 1 70 ? 8.886 -7.273 -6.271 1.00 0.00 70 GLN A O 17
ATOM 34628 N N . LEU A 1 71 ? 9.295 -5.228 -6.995 1.00 0.00 71 LEU A N 17
ATOM 34629 C CA . LEU A 1 71 ? 8.658 -4.504 -5.937 1.00 0.00 71 LEU A CA 17
ATOM 34630 C C . LEU A 1 71 ? 7.318 -3.995 -6.447 1.00 0.00 71 LEU A C 17
ATOM 34631 O O . LEU A 1 71 ? 6.363 -3.986 -5.738 1.00 0.00 71 LEU A O 17
ATOM 34647 N N . ARG A 1 72 ? 7.243 -3.607 -7.687 1.00 0.00 72 ARG A N 17
ATOM 34648 C CA . ARG A 1 72 ? 5.986 -3.039 -8.202 1.00 0.00 72 ARG A CA 17
ATOM 34649 C C . ARG A 1 72 ? 4.936 -4.093 -8.211 1.00 0.00 72 ARG A C 17
ATOM 34650 O O . ARG A 1 72 ? 3.774 -3.846 -8.134 1.00 0.00 72 ARG A O 17
ATOM 34671 N N . SER A 1 73 ? 5.410 -5.254 -8.287 1.00 0.00 73 SER A N 17
ATOM 34672 C CA . SER A 1 73 ? 4.674 -6.403 -8.398 1.00 0.00 73 SER A CA 17
ATOM 34673 C C . SER A 1 73 ? 4.219 -6.851 -7.063 1.00 0.00 73 SER A C 17
ATOM 34674 O O . SER A 1 73 ? 3.249 -7.557 -6.915 1.00 0.00 73 SER A O 17
ATOM 34682 N N . ALA A 1 74 ? 4.851 -6.294 -6.102 1.00 0.00 74 ALA A N 17
ATOM 34683 C CA . ALA A 1 74 ? 4.489 -6.494 -4.710 1.00 0.00 74 ALA A CA 17
ATOM 34684 C C . ALA A 1 74 ? 3.338 -5.623 -4.425 1.00 0.00 74 ALA A C 17
ATOM 34685 O O . ALA A 1 74 ? 2.423 -5.926 -3.661 1.00 0.00 74 ALA A O 17
ATOM 34692 N N . LEU A 1 75 ? 3.323 -4.651 -5.185 1.00 0.00 75 LEU A N 17
ATOM 34693 C CA . LEU A 1 75 ? 2.548 -3.546 -5.014 1.00 0.00 75 LEU A CA 17
ATOM 34694 C C . LEU A 1 75 ? 1.338 -3.535 -5.925 1.00 0.00 75 LEU A C 17
ATOM 34695 O O . LEU A 1 75 ? 0.660 -2.522 -6.070 1.00 0.00 75 LEU A O 17
ATOM 34711 N N . ARG A 1 76 ? 1.165 -4.644 -6.612 1.00 0.00 76 ARG A N 17
ATOM 34712 C CA . ARG A 1 76 ? -0.077 -5.052 -7.252 1.00 0.00 76 ARG A CA 17
ATOM 34713 C C . ARG A 1 76 ? -0.564 -6.289 -6.517 1.00 0.00 76 ARG A C 17
ATOM 34714 O O . ARG A 1 76 ? -1.739 -6.583 -6.473 1.00 0.00 76 ARG A O 17
ATOM 34735 N N . LEU A 1 77 ? 0.392 -6.975 -5.896 1.00 0.00 77 LEU A N 17
ATOM 34736 C CA . LEU A 1 77 ? 0.185 -8.243 -5.224 1.00 0.00 77 LEU A CA 17
ATOM 34737 C C . LEU A 1 77 ? -0.667 -8.082 -4.041 1.00 0.00 77 LEU A C 17
ATOM 34738 O O . LEU A 1 77 ? -1.804 -8.520 -4.000 1.00 0.00 77 LEU A O 17
ATOM 34754 N N . TYR A 1 78 ? -0.117 -7.392 -3.073 1.00 0.00 78 TYR A N 17
ATOM 34755 C CA . TYR A 1 78 ? -0.766 -7.289 -1.822 1.00 0.00 78 TYR A CA 17
ATOM 34756 C C . TYR A 1 78 ? -1.842 -6.263 -1.942 1.00 0.00 78 TYR A C 17
ATOM 34757 O O . TYR A 1 78 ? -2.696 -6.128 -1.112 1.00 0.00 78 TYR A O 17
ATOM 34775 N N . THR A 1 79 ? -1.785 -5.537 -3.035 1.00 0.00 79 THR A N 17
ATOM 34776 C CA . THR A 1 79 ? -2.788 -4.526 -3.280 1.00 0.00 79 THR A CA 17
ATOM 34777 C C . THR A 1 79 ? -4.034 -5.143 -3.886 1.00 0.00 79 THR A C 17
ATOM 34778 O O . THR A 1 79 ? -5.036 -4.482 -4.090 1.00 0.00 79 THR A O 17
ATOM 34789 N N . SER A 1 80 ? -3.931 -6.414 -4.195 1.00 0.00 80 SER A N 17
ATOM 34790 C CA . SER A 1 80 ? -5.055 -7.198 -4.601 1.00 0.00 80 SER A CA 17
ATOM 34791 C C . SER A 1 80 ? -5.718 -7.780 -3.355 1.00 0.00 80 SER A C 17
ATOM 34792 O O . SER A 1 80 ? -6.668 -8.559 -3.447 1.00 0.00 80 SER A O 17
ATOM 34800 N N . SER A 1 81 ? -5.194 -7.410 -2.167 1.00 0.00 81 SER A N 17
ATOM 34801 C CA . SER A 1 81 ? -5.844 -7.761 -0.966 1.00 0.00 81 SER A CA 17
ATOM 34802 C C . SER A 1 81 ? -7.006 -6.852 -0.832 1.00 0.00 81 SER A C 17
ATOM 34803 O O . SER A 1 81 ? -7.013 -5.785 -1.386 1.00 0.00 81 SER A O 17
ATOM 34811 N N . TRP A 1 82 ? -7.926 -7.249 -0.082 1.00 0.00 82 TRP A N 17
ATOM 34812 C CA . TRP A 1 82 ? -9.153 -6.510 0.092 1.00 0.00 82 TRP A CA 17
ATOM 34813 C C . TRP A 1 82 ? -8.935 -5.550 1.116 1.00 0.00 82 TRP A C 17
ATOM 34814 O O . TRP A 1 82 ? -9.232 -4.399 0.932 1.00 0.00 82 TRP A O 17
ATOM 34835 N N . ARG A 1 83 ? -8.395 -6.020 2.198 1.00 0.00 83 ARG A N 17
ATOM 34836 C CA . ARG A 1 83 ? -8.054 -5.187 3.345 1.00 0.00 83 ARG A CA 17
ATOM 34837 C C . ARG A 1 83 ? -7.184 -4.043 2.964 1.00 0.00 83 ARG A C 17
ATOM 34838 O O . ARG A 1 83 ? -7.123 -3.014 3.651 1.00 0.00 83 ARG A O 17
ATOM 34859 N N . TYR A 1 84 ? -6.543 -4.229 1.877 1.00 0.00 84 TYR A N 17
ATOM 34860 C CA . TYR A 1 84 ? -5.885 -3.215 1.228 1.00 0.00 84 TYR A CA 17
ATOM 34861 C C . TYR A 1 84 ? -6.892 -2.073 0.880 1.00 0.00 84 TYR A C 17
ATOM 34862 O O . TYR A 1 84 ? -6.884 -1.019 1.484 1.00 0.00 84 TYR A O 17
ATOM 34880 N N . LEU A 1 85 ? -7.802 -2.360 -0.039 1.00 0.00 85 LEU A N 17
ATOM 34881 C CA . LEU A 1 85 ? -8.740 -1.376 -0.585 1.00 0.00 85 LEU A CA 17
ATOM 34882 C C . LEU A 1 85 ? -9.898 -0.949 0.235 1.00 0.00 85 LEU A C 17
ATOM 34883 O O . LEU A 1 85 ? -10.780 -0.258 -0.267 1.00 0.00 85 LEU A O 17
ATOM 34899 N N . TYR A 1 86 ? -9.893 -1.293 1.443 1.00 0.00 86 TYR A N 17
ATOM 34900 C CA . TYR A 1 86 ? -10.864 -0.898 2.411 1.00 0.00 86 TYR A CA 17
ATOM 34901 C C . TYR A 1 86 ? -10.942 0.630 2.503 1.00 0.00 86 TYR A C 17
ATOM 34902 O O . TYR A 1 86 ? -11.875 1.205 3.054 1.00 0.00 86 TYR A O 17
ATOM 34920 N N . GLY A 1 87 ? -9.914 1.235 1.969 1.00 0.00 87 GLY A N 17
ATOM 34921 C CA . GLY A 1 87 ? -9.799 2.627 1.835 1.00 0.00 87 GLY A CA 17
ATOM 34922 C C . GLY A 1 87 ? -8.694 2.974 0.996 1.00 0.00 87 GLY A C 17
ATOM 34923 O O . GLY A 1 87 ? -7.772 3.475 1.456 1.00 0.00 87 GLY A O 17
ATOM 34927 N N . VAL A 1 88 ? -8.829 2.717 -0.295 1.00 0.00 88 VAL A N 17
ATOM 34928 C CA . VAL A 1 88 ? -7.838 3.037 -1.305 1.00 0.00 88 VAL A CA 17
ATOM 34929 C C . VAL A 1 88 ? -8.561 3.391 -2.585 1.00 0.00 88 VAL A C 17
ATOM 34930 O O . VAL A 1 88 ? -9.350 2.578 -3.087 1.00 0.00 88 VAL A O 17
ATOM 34943 N N . LYS A 1 89 ? -8.324 4.556 -3.074 1.00 0.00 89 LYS A N 17
ATOM 34944 C CA . LYS A 1 89 ? -8.731 4.991 -4.407 1.00 0.00 89 LYS A CA 17
ATOM 34945 C C . LYS A 1 89 ? -8.227 6.413 -4.585 1.00 0.00 89 LYS A C 17
ATOM 34946 O O . LYS A 1 89 ? -7.600 6.704 -5.572 1.00 0.00 89 LYS A O 17
ATOM 34965 N N . PRO A 1 90 ? -8.536 7.327 -3.626 1.00 0.00 90 PRO A N 17
ATOM 34966 C CA . PRO A 1 90 ? -7.858 8.606 -3.500 1.00 0.00 90 PRO A CA 17
ATOM 34967 C C . PRO A 1 90 ? -6.785 8.480 -2.404 1.00 0.00 90 PRO A C 17
ATOM 34968 O O . PRO A 1 90 ? -6.168 7.413 -2.246 1.00 0.00 90 PRO A O 17
ATOM 34979 N N . GLY A 1 91 ? -6.661 9.540 -1.538 1.00 0.00 91 GLY A N 17
ATOM 34980 C CA . GLY A 1 91 ? -5.714 9.640 -0.444 1.00 0.00 91 GLY A CA 17
ATOM 34981 C C . GLY A 1 91 ? -5.978 8.716 0.706 1.00 0.00 91 GLY A C 17
ATOM 34982 O O . GLY A 1 91 ? -5.562 8.852 1.827 1.00 0.00 91 GLY A O 17
ATOM 34986 N N . ALA A 1 92 ? -6.665 7.821 0.343 1.00 0.00 92 ALA A N 17
ATOM 34987 C CA . ALA A 1 92 ? -7.136 6.689 1.072 1.00 0.00 92 ALA A CA 17
ATOM 34988 C C . ALA A 1 92 ? -6.011 5.874 1.525 1.00 0.00 92 ALA A C 17
ATOM 34989 O O . ALA A 1 92 ? -6.053 5.249 2.568 1.00 0.00 92 ALA A O 17
ATOM 34996 N N . THR A 1 93 ? -5.047 5.917 0.733 1.00 0.00 93 THR A N 17
ATOM 34997 C CA . THR A 1 93 ? -3.768 5.403 0.964 1.00 0.00 93 THR A CA 17
ATOM 34998 C C . THR A 1 93 ? -3.233 5.782 2.331 1.00 0.00 93 THR A C 17
ATOM 34999 O O . THR A 1 93 ? -2.695 4.975 3.049 1.00 0.00 93 THR A O 17
ATOM 35010 N N . ARG A 1 94 ? -3.388 7.032 2.656 1.00 0.00 94 ARG A N 17
ATOM 35011 C CA . ARG A 1 94 ? -2.792 7.618 3.787 1.00 0.00 94 ARG A CA 17
ATOM 35012 C C . ARG A 1 94 ? -1.272 7.549 3.785 1.00 0.00 94 ARG A C 17
ATOM 35013 O O . ARG A 1 94 ? -0.675 7.805 4.825 1.00 0.00 94 ARG A O 17
ATOM 35034 N N . VAL A 1 95 ? -0.619 7.140 2.661 1.00 0.00 95 VAL A N 17
ATOM 35035 C CA . VAL A 1 95 ? 0.813 7.077 2.595 1.00 0.00 95 VAL A CA 17
ATOM 35036 C C . VAL A 1 95 ? 1.386 7.375 1.184 1.00 0.00 95 VAL A C 17
ATOM 35037 O O . VAL A 1 95 ? 0.757 7.247 0.157 1.00 0.00 95 VAL A O 17
ATOM 35050 N N . ASP A 1 96 ? 2.516 7.867 1.270 1.00 0.00 96 ASP A N 17
ATOM 35051 C CA . ASP A 1 96 ? 3.496 8.141 0.206 1.00 0.00 96 ASP A CA 17
ATOM 35052 C C . ASP A 1 96 ? 4.864 7.738 0.760 1.00 0.00 96 ASP A C 17
ATOM 35053 O O . ASP A 1 96 ? 5.904 8.241 0.381 1.00 0.00 96 ASP A O 17
ATOM 35062 N N . LEU A 1 97 ? 4.800 6.715 1.567 1.00 0.00 97 LEU A N 17
ATOM 35063 C CA . LEU A 1 97 ? 5.806 6.178 2.346 1.00 0.00 97 LEU A CA 17
ATOM 35064 C C . LEU A 1 97 ? 6.334 6.948 3.521 1.00 0.00 97 LEU A C 17
ATOM 35065 O O . LEU A 1 97 ? 6.984 6.373 4.394 1.00 0.00 97 LEU A O 17
ATOM 35081 N N . ASP A 1 98 ? 5.978 8.202 3.592 1.00 0.00 98 ASP A N 17
ATOM 35082 C CA . ASP A 1 98 ? 6.175 8.987 4.755 1.00 0.00 98 ASP A CA 17
ATOM 35083 C C . ASP A 1 98 ? 4.904 8.821 5.536 1.00 0.00 98 ASP A C 17
ATOM 35084 O O . ASP A 1 98 ? 4.879 8.694 6.773 1.00 0.00 98 ASP A O 17
ATOM 35093 N N . GLY A 1 99 ? 3.831 8.700 4.779 1.00 0.00 99 GLY A N 17
ATOM 35094 C CA . GLY A 1 99 ? 2.575 8.413 5.338 1.00 0.00 99 GLY A CA 17
ATOM 35095 C C . GLY A 1 99 ? 1.582 9.574 5.209 1.00 0.00 99 GLY A C 17
ATOM 35096 O O . GLY A 1 99 ? 0.807 9.850 6.125 1.00 0.00 99 GLY A O 17
ATOM 35100 N N . ASN A 1 100 ? 1.640 10.219 4.082 1.00 0.00 100 ASN A N 17
ATOM 35101 C CA . ASN A 1 100 ? 0.743 11.253 3.613 1.00 0.00 100 ASN A CA 17
ATOM 35102 C C . ASN A 1 100 ? -0.155 10.550 2.703 1.00 0.00 100 ASN A C 17
ATOM 35103 O O . ASN A 1 100 ? 0.293 9.717 2.083 1.00 0.00 100 ASN A O 17
ATOM 35114 N N . PRO A 1 101 ? -1.401 10.927 2.524 1.00 0.00 101 PRO A N 17
ATOM 35115 C CA . PRO A 1 101 ? -2.426 10.159 1.764 1.00 0.00 101 PRO A CA 17
ATOM 35116 C C . PRO A 1 101 ? -2.193 10.300 0.326 1.00 0.00 101 PRO A C 17
ATOM 35117 O O . PRO A 1 101 ? -2.986 10.838 -0.385 1.00 0.00 101 PRO A O 17
ATOM 35128 N N . CYS A 1 102 ? -1.034 9.817 -0.070 1.00 0.00 102 CYS A N 17
ATOM 35129 C CA . CYS A 1 102 ? -0.356 10.198 -1.301 1.00 0.00 102 CYS A CA 17
ATOM 35130 C C . CYS A 1 102 ? -0.106 11.737 -1.296 1.00 0.00 102 CYS A C 17
ATOM 35131 O O . CYS A 1 102 ? 0.511 12.315 -2.175 1.00 0.00 102 CYS A O 17
ATOM 35139 N N . GLY A 1 103 ? -0.528 12.315 -0.152 1.00 0.00 103 GLY A N 17
ATOM 35140 C CA . GLY A 1 103 ? -0.533 13.732 0.154 1.00 0.00 103 GLY A CA 17
ATOM 35141 C C . GLY A 1 103 ? -1.648 14.405 -0.560 1.00 0.00 103 GLY A C 17
ATOM 35142 O O . GLY A 1 103 ? -1.777 15.616 -0.604 1.00 0.00 103 GLY A O 17
ATOM 35146 N N . GLU A 1 104 ? -2.428 13.564 -1.074 1.00 0.00 104 GLU A N 17
ATOM 35147 C CA . GLU A 1 104 ? -3.521 13.820 -1.900 1.00 0.00 104 GLU A CA 17
ATOM 35148 C C . GLU A 1 104 ? -4.780 14.140 -1.111 1.00 0.00 104 GLU A C 17
ATOM 35149 O O . GLU A 1 104 ? -5.502 15.087 -1.440 1.00 0.00 104 GLU A O 17
ATOM 35161 N N . LEU A 1 105 ? -5.065 13.385 -0.065 1.00 0.00 105 LEU A N 17
ATOM 35162 C CA . LEU A 1 105 ? -6.270 13.599 0.566 1.00 0.00 105 LEU A CA 17
ATOM 35163 C C . LEU A 1 105 ? -6.138 13.748 2.098 1.00 0.00 105 LEU A C 17
ATOM 35164 O O . LEU A 1 105 ? -5.096 13.642 2.650 1.00 0.00 105 LEU A O 17
ATOM 35180 N N . ASP A 1 106 ? -7.202 14.173 2.656 1.00 0.00 106 ASP A N 17
ATOM 35181 C CA . ASP A 1 106 ? -7.590 14.203 4.051 1.00 0.00 106 ASP A CA 17
ATOM 35182 C C . ASP A 1 106 ? -7.969 12.726 4.375 1.00 0.00 106 ASP A C 17
ATOM 35183 O O . ASP A 1 106 ? -7.334 11.793 3.865 1.00 0.00 106 ASP A O 17
ATOM 35192 N N . GLU A 1 107 ? -8.923 12.509 5.160 1.00 0.00 107 GLU A N 17
ATOM 35193 C CA . GLU A 1 107 ? -9.469 11.192 5.315 1.00 0.00 107 GLU A CA 17
ATOM 35194 C C . GLU A 1 107 ? -10.973 11.191 5.329 1.00 0.00 107 GLU A C 17
ATOM 35195 O O . GLU A 1 107 ? -11.602 10.138 5.312 1.00 0.00 107 GLU A O 17
ATOM 35207 N N . GLN A 1 108 ? -11.524 12.342 5.236 1.00 0.00 108 GLN A N 17
ATOM 35208 C CA . GLN A 1 108 ? -12.907 12.536 5.196 1.00 0.00 108 GLN A CA 17
ATOM 35209 C C . GLN A 1 108 ? -13.252 12.686 3.789 1.00 0.00 108 GLN A C 17
ATOM 35210 O O . GLN A 1 108 ? -14.356 13.054 3.389 1.00 0.00 108 GLN A O 17
ATOM 35224 N N . HIS A 1 109 ? -12.280 12.372 2.964 1.00 0.00 109 HIS A N 17
ATOM 35225 C CA . HIS A 1 109 ? -12.587 12.276 1.618 1.00 0.00 109 HIS A CA 17
ATOM 35226 C C . HIS A 1 109 ? -12.185 10.961 1.122 1.00 0.00 109 HIS A C 17
ATOM 35227 O O . HIS A 1 109 ? -12.731 10.443 0.164 1.00 0.00 109 HIS A O 17
ATOM 35242 N N . VAL A 1 110 ? -11.304 10.375 1.832 1.00 0.00 110 VAL A N 17
ATOM 35243 C CA . VAL A 1 110 ? -10.979 9.031 1.578 1.00 0.00 110 VAL A CA 17
ATOM 35244 C C . VAL A 1 110 ? -11.791 8.189 2.468 1.00 0.00 110 VAL A C 17
ATOM 35245 O O . VAL A 1 110 ? -11.584 7.026 2.686 1.00 0.00 110 VAL A O 17
ATOM 35258 N N . GLU A 1 111 ? -12.695 8.889 2.952 1.00 0.00 111 GLU A N 17
ATOM 35259 C CA . GLU A 1 111 ? -13.818 8.517 3.653 1.00 0.00 111 GLU A CA 17
ATOM 35260 C C . GLU A 1 111 ? -14.699 7.771 2.736 1.00 0.00 111 GLU A C 17
ATOM 35261 O O . GLU A 1 111 ? -15.239 6.753 3.062 1.00 0.00 111 GLU A O 17
ATOM 35273 N N . HIS A 1 112 ? -14.731 8.237 1.535 1.00 0.00 112 HIS A N 17
ATOM 35274 C CA . HIS A 1 112 ? -15.509 7.618 0.513 1.00 0.00 112 HIS A CA 17
ATOM 35275 C C . HIS A 1 112 ? -14.809 6.439 -0.037 1.00 0.00 112 HIS A C 17
ATOM 35276 O O . HIS A 1 112 ? -15.378 5.627 -0.733 1.00 0.00 112 HIS A O 17
ATOM 35291 N N . ALA A 1 113 ? -13.604 6.358 0.283 1.00 0.00 113 ALA A N 17
ATOM 35292 C CA . ALA A 1 113 ? -12.809 5.309 -0.055 1.00 0.00 113 ALA A CA 17
ATOM 35293 C C . ALA A 1 113 ? -12.874 4.285 1.006 1.00 0.00 113 ALA A C 17
ATOM 35294 O O . ALA A 1 113 ? -12.788 3.096 0.773 1.00 0.00 113 ALA A O 17
ATOM 35301 N N . ARG A 1 114 ? -13.085 4.790 2.155 1.00 0.00 114 ARG A N 17
ATOM 35302 C CA . ARG A 1 114 ? -13.215 4.055 3.329 1.00 0.00 114 ARG A CA 17
ATOM 35303 C C . ARG A 1 114 ? -14.587 3.382 3.270 1.00 0.00 114 ARG A C 17
ATOM 35304 O O . ARG A 1 114 ? -14.865 2.437 3.990 1.00 0.00 114 ARG A O 17
ATOM 35325 N N . LYS A 1 115 ? -15.436 3.883 2.345 1.00 0.00 115 LYS A N 17
ATOM 35326 C CA . LYS A 1 115 ? -16.727 3.482 2.259 1.00 0.00 115 LYS A CA 17
ATOM 35327 C C . LYS A 1 115 ? -16.851 2.754 0.945 1.00 0.00 115 LYS A C 17
ATOM 35328 O O . LYS A 1 115 ? -17.806 2.064 0.726 1.00 0.00 115 LYS A O 17
ATOM 35347 N N . GLN A 1 116 ? -15.862 2.920 0.025 1.00 0.00 116 GLN A N 17
ATOM 35348 C CA . GLN A 1 116 ? -15.917 2.139 -1.177 1.00 0.00 116 GLN A CA 17
ATOM 35349 C C . GLN A 1 116 ? -15.728 0.629 -0.935 1.00 0.00 116 GLN A C 17
ATOM 35350 O O . GLN A 1 116 ? -15.987 -0.202 -1.780 1.00 0.00 116 GLN A O 17
ATOM 35364 N N . LEU A 1 117 ? -15.205 0.311 0.195 1.00 0.00 117 LEU A N 17
ATOM 35365 C CA . LEU A 1 117 ? -15.139 -0.927 0.680 1.00 0.00 117 LEU A CA 17
ATOM 35366 C C . LEU A 1 117 ? -16.226 -1.277 1.572 1.00 0.00 117 LEU A C 17
ATOM 35367 O O . LEU A 1 117 ? -16.358 -2.370 1.906 1.00 0.00 117 LEU A O 17
ATOM 35383 N N . GLU A 1 118 ? -17.123 -0.339 1.787 1.00 0.00 118 GLU A N 17
ATOM 35384 C CA . GLU A 1 118 ? -18.383 -0.590 2.390 1.00 0.00 118 GLU A CA 17
ATOM 35385 C C . GLU A 1 118 ? -19.376 -0.755 1.271 1.00 0.00 118 GLU A C 17
ATOM 35386 O O . GLU A 1 118 ? -20.559 -0.831 1.463 1.00 0.00 118 GLU A O 17
ATOM 35398 N N . GLU A 1 119 ? -18.832 -0.812 0.087 1.00 0.00 119 GLU A N 17
ATOM 35399 C CA . GLU A 1 119 ? -19.575 -1.134 -1.054 1.00 0.00 119 GLU A CA 17
ATOM 35400 C C . GLU A 1 119 ? -19.413 -2.587 -1.155 1.00 0.00 119 GLU A C 17
ATOM 35401 O O . GLU A 1 119 ? -20.311 -3.333 -1.525 1.00 0.00 119 GLU A O 17
ATOM 35413 N N . ALA A 1 120 ? -18.186 -3.007 -0.826 1.00 0.00 120 ALA A N 17
ATOM 35414 C CA . ALA A 1 120 ? -17.884 -4.324 -0.861 1.00 0.00 120 ALA A CA 17
ATOM 35415 C C . ALA A 1 120 ? -18.261 -5.078 0.390 1.00 0.00 120 ALA A C 17
ATOM 35416 O O . ALA A 1 120 ? -19.029 -5.948 0.337 1.00 0.00 120 ALA A O 17
ATOM 35423 N N . LYS A 1 121 ? -17.782 -4.655 1.465 1.00 0.00 121 LYS A N 17
ATOM 35424 C CA . LYS A 1 121 ? -17.987 -5.201 2.787 1.00 0.00 121 LYS A CA 17
ATOM 35425 C C . LYS A 1 121 ? -19.359 -5.382 3.140 1.00 0.00 121 LYS A C 17
ATOM 35426 O O . LYS A 1 121 ? -19.786 -6.464 3.436 1.00 0.00 121 LYS A O 17
ATOM 35445 N N . ALA A 1 122 ? -19.995 -4.357 3.133 1.00 0.00 122 ALA A N 17
ATOM 35446 C CA . ALA A 1 122 ? -21.358 -4.259 3.342 1.00 0.00 122 ALA A CA 17
ATOM 35447 C C . ALA A 1 122 ? -22.201 -5.036 2.329 1.00 0.00 122 ALA A C 17
ATOM 35448 O O . ALA A 1 122 ? -23.415 -5.157 2.497 1.00 0.00 122 ALA A O 17
ATOM 35455 N N . ARG A 1 123 ? -21.571 -5.535 1.262 1.00 0.00 123 ARG A N 17
ATOM 35456 C CA . ARG A 1 123 ? -22.255 -6.337 0.316 1.00 0.00 123 ARG A CA 17
ATOM 35457 C C . ARG A 1 123 ? -22.088 -7.755 0.712 1.00 0.00 123 ARG A C 17
ATOM 35458 O O . ARG A 1 123 ? -22.926 -8.613 0.474 1.00 0.00 123 ARG A O 17
ATOM 35479 N N . VAL A 1 124 ? -21.002 -7.943 1.353 1.00 0.00 124 VAL A N 17
ATOM 35480 C CA . VAL A 1 124 ? -20.493 -9.246 1.637 1.00 0.00 124 VAL A CA 17
ATOM 35481 C C . VAL A 1 124 ? -21.136 -9.728 2.837 1.00 0.00 124 VAL A C 17
ATOM 35482 O O . VAL A 1 124 ? -21.767 -10.768 2.896 1.00 0.00 124 VAL A O 17
ATOM 35495 N N . GLN A 1 125 ? -20.956 -8.872 3.728 1.00 0.00 125 GLN A N 17
ATOM 35496 C CA . GLN A 1 125 ? -21.468 -8.749 4.992 1.00 0.00 125 GLN A CA 17
ATOM 35497 C C . GLN A 1 125 ? -21.970 -10.015 5.718 1.00 0.00 125 GLN A C 17
ATOM 35498 O O . GLN A 1 125 ? -21.356 -10.457 6.685 1.00 0.00 125 GLN A O 17
ATOM 35512 N N . ALA A 1 126 ? -23.043 -10.553 5.234 1.00 0.00 126 ALA A N 17
ATOM 35513 C CA . ALA A 1 126 ? -23.668 -11.703 5.677 1.00 0.00 126 ALA A CA 17
ATOM 35514 C C . ALA A 1 126 ? -22.736 -12.911 5.735 1.00 0.00 126 ALA A C 17
ATOM 35515 O O . ALA A 1 126 ? -22.464 -13.469 6.808 1.00 0.00 126 ALA A O 17
ATOM 35522 N N . GLN A 1 127 ? -22.292 -13.361 4.579 1.00 0.00 127 GLN A N 17
ATOM 35523 C CA . GLN A 1 127 ? -21.459 -14.355 4.443 1.00 0.00 127 GLN A CA 17
ATOM 35524 C C . GLN A 1 127 ? -20.268 -13.956 3.630 1.00 0.00 127 GLN A C 17
ATOM 35525 O O . GLN A 1 127 ? -20.403 -13.407 2.558 1.00 0.00 127 GLN A O 17
ATOM 35539 N N . ARG A 1 128 ? -19.101 -14.214 4.174 1.00 0.00 128 ARG A N 17
ATOM 35540 C CA . ARG A 1 128 ? -17.884 -14.056 3.480 1.00 0.00 128 ARG A CA 17
ATOM 35541 C C . ARG A 1 128 ? -17.797 -14.859 2.200 1.00 0.00 128 ARG A C 17
ATOM 35542 O O . ARG A 1 128 ? -17.016 -14.539 1.316 1.00 0.00 128 ARG A O 17
ATOM 35563 N N . ALA A 1 129 ? -18.515 -15.944 2.162 1.00 0.00 129 ALA A N 17
ATOM 35564 C CA . ALA A 1 129 ? -18.588 -16.760 1.026 1.00 0.00 129 ALA A CA 17
ATOM 35565 C C . ALA A 1 129 ? -19.162 -16.047 -0.178 1.00 0.00 129 ALA A C 17
ATOM 35566 O O . ALA A 1 129 ? -20.368 -15.860 -0.296 1.00 0.00 129 ALA A O 17
ATOM 35573 N N . GLU A 1 130 ? -18.269 -15.687 -1.044 1.00 0.00 130 GLU A N 17
ATOM 35574 C CA . GLU A 1 130 ? -18.508 -14.976 -2.267 1.00 0.00 130 GLU A CA 17
ATOM 35575 C C . GLU A 1 130 ? -17.207 -14.917 -3.049 1.00 0.00 130 GLU A C 17
ATOM 35576 O O . GLU A 1 130 ? -17.050 -15.595 -4.056 1.00 0.00 130 GLU A O 17
ATOM 35588 N N . GLN A 1 131 ? -16.262 -14.182 -2.551 1.00 0.00 131 GLN A N 17
ATOM 35589 C CA . GLN A 1 131 ? -14.935 -14.173 -3.103 1.00 0.00 131 GLN A CA 17
ATOM 35590 C C . GLN A 1 131 ? -14.031 -14.782 -2.062 1.00 0.00 131 GLN A C 17
ATOM 35591 O O . GLN A 1 131 ? -13.311 -14.085 -1.346 1.00 0.00 131 GLN A O 17
ATOM 35605 N N . GLN A 1 132 ? -14.164 -16.070 -1.915 1.00 0.00 132 GLN A N 17
ATOM 35606 C CA . GLN A 1 132 ? -13.470 -16.825 -0.930 1.00 0.00 132 GLN A CA 17
ATOM 35607 C C . GLN A 1 132 ? -12.458 -17.760 -1.527 1.00 0.00 132 GLN A C 17
ATOM 35608 O O . GLN A 1 132 ? -12.374 -17.907 -2.750 1.00 0.00 132 GLN A O 17
ATOM 35622 N N . ALA A 1 133 ? -11.723 -18.382 -0.650 1.00 0.00 133 ALA A N 17
ATOM 35623 C CA . ALA A 1 133 ? -10.738 -19.350 -0.928 1.00 0.00 133 ALA A CA 17
ATOM 35624 C C . ALA A 1 133 ? -10.697 -20.185 0.313 1.00 0.00 133 ALA A C 17
ATOM 35625 O O . ALA A 1 133 ? -10.782 -21.405 0.225 1.00 0.00 133 ALA A O 17
#

Secondary structure (DSSP, 8-state):
--SSTT-S-----SS-S-S--TTSHHHHHHHHHH-TTT--SSSS-----STTHHHHHHHSGGGSS--SHHHHTHHHHGGGSTTTTTT-SSGGG--STTTSSTTT--SSSTTTTTTTHHHHHHHH-SSS-SS--

Nearest PDB structures (foldseek):
  5nb9-assembly1_A  TM=8.462E-01  e=1.494E-18  Escherichia coli S88
  5nb9-assembly1_A  TM=8.422E-01  e=9.827E-20  Escherichia coli S88
  1dvo-assembly1_A  TM=5.755E-01  e=1.457E-02  Escherichia coli
  5nb9-assembly1_A  TM=8.628E-01  e=1.696E-18  Escherichia coli S88
  5nb9-assembly1_A  TM=8.368E-01  e=2.411E-20  Escherichia coli S88

Sequence (133 aa):
MGSSHHHHHHSQDPMENQPKLNSSKEVIAFLAERFPHCFSAEGEARPLKIGIFQDLVDRVAGEMNLSKTQLRSALRLYTSSWRYLYGVKPGATRVDLDGNPCGELDEQHVEHARKQLEEAKARVQAQRAEQQAMGSSHHHHHHSQDPMENQPKLNSSKEVIAFLAERFPHCFSAEGEARPLKIGIFQDLVDRVAGEMNLSKTQLRSALRLYTSSWRYLYGVKPGATRVDLDGNPCGELDEQHVEHARKQLEEAKARVQAQRAEQQAMGSSHHHHHHSQDPMENQPKLNSSKEVIAFLAERFPHCFSAEGEARPLKIGIFQDLVDRVAGEMNLSKTQLRSALRLYTSSWRYLYGVKPGATRVDLDGNPCGELDEQHVEHARKQLEEAKARVQAQRAEQQAMGSSHHHHHHSQDPMENQPKLNSSKEVIAFLAERFPHCFSAEGEARPLKIGIFQDLVDRVAGEMNLSKTQLRSALRLYTSSWRYLYGVKPGATRVDLDGNPCGELDEQHVEHARKQLEEAKARVQAQRAEQQAMGSSHHHHHHSQDPMENQPKLNSSKEVIAFLAERFPHCFSAEGEARPLKIGIFQDLVDRVAGEMNLSKTQLRSALRLYTSSWRYLYGVKPGATRVDLDGNPCGELDEQHVEHARKQLEEAKARVQAQRAEQQAMGSSHHHHHHSQDPMENQPKLNSSKEVIAFLAERFPHCFSAEGEARPLKIGIFQDLVDRVAGEMNLSKTQLRSALRLYTSSWRYLYGVKPGATRVDLDGNPCGELDEQHVEHARKQLEEAKARVQAQRAEQQAMGSSHHHHHHSQDPMENQPKLNSSKEVIAFLAERFPHCFSAEGEARPLKIGIFQDLVDRVAGEMNLSKTQLRSALRLYTSSWRYLYGVKPGATRVDLDGNPCGELDEQHVEHARKQLEEAKARVQAQRAEQQAMGSSHHHHHHSQDPMENQPKLNSSKEVIAFLAERFPHCFSAEGEARPLKIGIFQDLVDRVAGEMNLSKTQLRSALRLYTSSWRYLYGVKPGATRVDLDGNPCGELDEQHVEHARKQLEEAKARVQAQRAEQQAMGSSHHHHHHSQDPMENQPKLNSSKEVIAFLAERFPHCFSAEGEARPLKIGIFQDLVDRVAGEMNLSKTQLRSALRLYTSSWRYLYGVKPGATRVDLDGNPCGELDEQHVEHARKQLEEAKARVQAQRAEQQAMGSSHHHHHHSQDPMENQPKLNSSKEVIAFLAERFPHCFSAEGEARPLKIGIFQDLVDRVAGEMNLSKTQLRSALRLYTSSWRYLYGVKPGATRVDLDGNPCGELDEQHVEHARKQLEEAKARVQAQRAEQQAMGSSHHHHHHSQDPMENQPKLNSSKEVIAFLAERFPHCFSAEGEARPLKIGIFQDLVDRVAGEMNLSKTQLRSALRLYTSSWRYLYGVKPGATRVDLDGNPCGELDEQHVEHARKQLEEAKARVQAQRAEQQAMGSSHHHHHHSQDPMENQPKLNSSKEVIAFLAERFPHCFSAEGEARPLKIGIFQDLVDRVAGEMNLSKTQLRSALRLYTSSWRYLYGVKPGATRVDLDGNPCGELDEQHVEHARKQLEEAKARVQAQRAEQQAMGSSHHHHHHSQDPMENQPKLNSSKEVIAFLAERFPHCFSAEGEARPLKIGIFQDLVDRVAGEMNLSKTQLRSALRLYTSSWRYLYGVKPGATRVDLDGNPCGELDEQHVEHARKQLEEAKARVQAQRAEQQAMGSSHHHHHHSQDPMENQPKLNSSKEVIAFLAERFPHCFSAEGEARPLKIGIFQDLVDRVAGEMNLSKTQLRSALRLYTSSWRYLYGVKPGATRVDLDGNPCGELDEQHVEHARKQLEEAKARVQAQRAEQQAMGSSHHHHHHSQDPMENQPKLNSSKEVIAFLAERFPHCFSAEGEARPLKIGIFQDLVDRVAGEMNLSKTQLRSALRLYTSSWRYLYGVKPGATRVDLDGNPCGELDEQHVEHARKQLEEAKARVQAQRAEQQAMGSSHHHHHHSQDPMENQPKLNSSKEVIAFLAERFPHCFSAEGEARPLKIGIFQDLVDRVAGEMNLSKTQLRSALRLYTSSWRYLYGVKPGATRVDLDGNPCGELDEQHVEHARKQLEEAKARVQAQRAEQQAMGSSHHHHHHSQDPMENQPKLNSSKEVIAFLAERFPHCFSAEGEARPLKIGIFQDLVDRVAGEMNLSKTQLRSALRLYTSSWRYLYGVKPGATRVDLDGNPCGELDEQHVEHARKQLEEAKARVQAQRAEQQA

Solvent-accessible surface area: 7179 Å² total; per-residue (Å²): 237,46,96,39,144,191,78,90,96,75,24,159,24,106,77,68,19,116,68,108,1,97,54,30,105,36,0,5,4,1,0,4,1,11,12,72,88,0,4,25,22,109,30,87,8,59,22,0,43,45,45,1,33,104,21,0,34,93,47,0,4,45,19,50,30,12,73,94,88,40,0,97,26,0,0,116,66,6,7,90,17,63,62,15,35,41,0,9,137,36,0,0,0,51,2,31,4,96,41,70,24,44,57,78,35,72,73,115,105,0,48,98,1,113,81,31,7,82,87,12,20,57,196,73,89,97,115,172,53,53,89,99,116

Foldseek 3Di:
DDDDPPDAPPDPQCVVLVDDDPFAACVLSVLCSQQVQQGPNPDLTAAAALVLLVLCCVPPAVPPHHPSVSSSNNSVVSCVTLNHQCQYDFLSSCDSSVRCSVVGDDVVVSVVSNCVCVVVCVVCVPDVPDPDD

InterPro domains:
  IPR016103 ProQ/FinO domain [PF04352] (8-115)
  IPR016103 ProQ/FinO domain [SM00945] (5-119)
  IPR023529 RNA chaperone ProQ [MF_00749] (3-231)
  IPR023529 RNA chaperone ProQ [NF003434] (1-232)
  IPR023529 RNA chaperone ProQ [PTHR38106] (1-232)
  IPR035236 RNA chaperone ProQ, C-terminal [PF17516] (182-232)
  IPR036442 ProQ/FinO domain superfamily [G3DSA:1.10.1710.10] (1-119)
  IPR036442 ProQ/FinO domain superfamily [SSF48657] (5-119)

Radius of gyration: 15.08 Å; Cα contacts (8 Å, |Δi|>4): 275; chains: 1; bounding box: 53×29×25 Å

Organism: Escherichia coli (strain K12) (NCBI:txid83333)